Protein 5KOH (pdb70)

CATH classification: 3.40.50.1980 (+2 more: 3.40.50.1980, 3.40.50.1980)

Radius of gyration: 37.76 Å; Cα contacts (8 Å, |Δi|>4): 4633; chains: 4; bounding box: 74×83×117 Å

Foldseek 3Di:
DDDDLLVLLVVLLVVLLVPDDPVVSVVFNQFWHFWAADDVVDFQTDDGHAFQDADDPPFAFPFDFLLCLACVAFNLQAWQEAEEAEDADPPQVVSQCPFQLDADDDDQARTPRNHYHYLNDDPCCLVVNCLVSVLVSLVVCCVRHVNRQEYEYRYEASRVVSPHDVVVSQVVVCVVSVHFYFYFPRYRVPGRGNQVSLLSNLVSCVVGQLDDDQPPPVDDADLQEEEEERDSCQQHQVVQVVVLSVLLPHDHLYYRHRNHHSNSSSCRLVGQEYEYAQCRRHVNNQVVSCVPSVRHYDYAAQFALVRLLVRQCVSQVVGDPSSNVSSVVSSVVLVVLNVVLLVPQLVLQAPFEEAEEEAEHVQQRNQVLSVSSNYAYQEGEHLHYHPVSVVVSSVGHHGSRIYGYSDGPSSVLSVCVSVVTQEYEDADVPQPVCVLVLHFYAYPRNRNVHDDRGHSVNSSRVSVSSSCRRPDCVSVVPDPPVD/DADPVDGDDDPVPCVPPVNVVVVVVVVVPPPDDDPVVVVVVLVVLLDPVVLVVQVPDDDDADFFFFAFAVLLLLQQQQQAFQEAEEAEEAFVVVVVSQVQLCLQLVAGRGHYYLHDDPCCLVVNSLVSLLVVLLCCCVPRVGQAYQYEYEQVNVVSPHDVVVSVVVSCVVCSDPPPRHYFYFYGHRPPFGNLQNNQRRLLRLLCSQPPPDAAPADLAEEEEEGDFSLLQAAVVVVVVQCVQQVGHYFYRGRCNCVSDPDDDPDDDNGDHHGYSVNSNNNLRHQEYEYADCSSHPVPVVSSVVNVHDYDYHQNAFDQVSQVVVQVVSCVSRVTHRDPVQVVLSVVLVVVLVVQLVLLAAAEEEEEAALSVLQNVQLNSLVSNYAHAHYEYLSDDVVSQVVSVVSLVVGPSSVNHGYYYNHRVSSVLNVCSYPNGAAYEEEPSCVVSCVSRVHHYQYRYPRHSPDHDPSNHACDGSRNNSVVVVSVVVVSVVVQCVQQVDPPPRVVSNDPPD/DDDDLLVLLVVLLVVLLVPDDPVVSVVFNQFWHFWADDCVDFQTDDGHAFQDADDPPQAFPFDFLLCLACLAFPLQAWQEAEEAEDADPPQVVSQCPFQLDADDDDQARTPRNHYHYLNDDVCCLVVNCLVSVLVSLVVCCVRHVNRQEYEYRYEASRVVSPHDVVVSQVVVCVVSVHFYFYFPRYGVPGRGNQVSLLSNLVSCVVGQQPDDQPPPPDDDDLQEEEEEADSCQQHQVVQVVVLSVLLPHDHLYYRPRNHHSNSSNCRLVGQEYEYAQCRRHVNNQVVSCVPSVRHYDYAAQFALVRVLVRQCVVQVVGDPSSNVSSVVSSVVLVVLNVVLLVVQLVLQAPFEEAEEEAEHVQQRNQVLCVSSNYAYQEGEHLHYHPVSVSVSSVGHHGSRIYGYSDGPSSVVSVCVSVVTQEYEDAPVNQPVCVLVLHFYAYPRNRNVHDDRGHSVNSSRVSVSVSCRRVDCVSVVNDPPVD/DADPVDGDDDPVPCVPPVNVVVVVVVVVPPPDDDPVVVVVVLVVLLDPVVLVVQVPDDDDADFFFFAFAVLLLLQQQLQAFQEAEEEEDAFVVVVVSQVQLCLQLVFGRGHYYLHDDPVCLVVNSLVSLLVVLLVCCVPRVGQAYQYEYEQVNVVSPHDVVVSVVVSCVVPSDPPPRHYFYFYGHRPPFGRLQNNQGSLLSLLCSLPPPDAAPADLAEEEEEGDFSLLQAAVVVVVVQCVQQVGHYFYRGRCNCVSPPDDDPDDDNGDHHGYSVNSNNNLRHQEYEYAPCSSHPNPVVSSVVNVHHYDYHQNAFAQVSQVVVQVVSCVSRVTDRDPVQVVLSVVLVVVLVVPLVLLAAAEEEEEAALSVLQNVQLRSLVSNYAHAHYEYLSDDVVSQVVSVVSLVVGPSSPNHGYYYNHRVSSVLNCCSHPNGAAYEEEPSCVVSCVSRVHHYDYRYPRHSPDHDPSNHACDGSRNNSVVVVSVVVVSVVVQCVQQPDPPPRVVSNDPPD

Solvent-accessible surface area: 60151 Å² total; per-residue (Å²): 201,100,90,98,85,36,54,53,7,51,176,7,20,51,84,0,17,109,13,7,37,101,117,2,72,126,80,6,80,106,11,11,51,26,1,29,153,24,89,155,106,121,52,64,0,63,22,122,8,92,16,57,52,89,7,8,6,0,4,8,11,7,1,6,12,0,3,13,0,0,17,15,28,1,1,9,0,2,1,2,0,0,11,0,0,0,0,2,1,3,28,0,6,6,17,1,19,20,68,15,12,9,16,44,4,39,12,2,7,7,0,3,17,29,10,1,3,0,0,24,0,63,98,144,12,22,97,170,24,0,34,178,41,0,38,74,0,0,59,8,1,47,76,1,1,43,18,2,64,0,2,0,0,0,0,1,10,0,0,27,39,41,64,13,66,0,39,42,4,1,120,99,9,97,167,102,30,63,45,10,1,0,6,0,53,0,0,14,7,52,27,28,2,26,3,68,0,6,68,34,0,2,43,6,3,87,70,60,15,25,67,74,94,83,131,26,89,103,38,136,71,43,87,39,0,0,0,3,0,2,3,16,0,9,0,0,0,4,3,1,1,19,10,2,0,62,66,3,25,8,58,4,2,0,7,0,2,1,1,0,0,3,6,2,3,28,14,0,31,55,6,90,7,0,0,0,3,15,4,6,1,0,5,32,2,0,112,37,0,82,139,125,68,120,6,68,62,16,48,8,4,0,1,1,19,53,36,0,15,56,5,0,111,101,0,0,67,101,44,57,146,127,0,65,93,10,1,80,161,4,18,65,123,20,78,89,24,12,60,26,0,43,129,93,6,105,103,104,0,43,42,50,72,0,1,1,2,3,7,7,15,35,0,3,8,0,2,33,2,0,41,24,0,12,1,82,15,22,0,0,0,0,5,17,0,37,83,48,0,4,64,56,3,2,68,31,3,131,89,6,4,0,3,0,0,7,0,0,20,40,0,9,41,63,0,3,60,29,30,121,6,50,0,2,0,0,3,14,24,13,13,3,16,4,8,0,4,21,3,13,4,5,4,0,72,14,0,10,25,9,0,0,2,5,0,5,8,0,2,0,0,1,0,54,1,0,8,10,2,17,39,17,29,0,47,96,23,22,132,8,56,63,152,98,16,73,23,122,140,21,33,31,11,16,52,0,0,93,39,97,50,0,83,135,11,18,58,32,4,53,173,58,10,95,38,18,85,82,107,78,14,90,102,22,22,91,67,1,83,26,140,116,0,24,133,84,0,40,66,26,139,19,7,12,0,10,0,7,17,4,7,1,0,0,0,1,0,4,0,0,12,0,3,27,97,9,1,2,0,0,0,0,2,19,2,23,5,11,32,4,13,9,1,0,1,37,5,0,3,1,13,6,21,0,0,6,0,6,4,20,84,67,2,47,117,168,24,0,57,94,24,0,12,23,0,0,20,5,0,71,96,7,11,91,8,92,0,0,1,0,1,1,1,10,0,3,35,42,45,56,11,80,2,102,43,28,5,88,47,0,37,72,131,59,11,4,44,150,137,21,21,6,1,67,9,85,0,19,7,13,55,35,1,7,10,20,0,1,1,24,1,0,53,9,0,0,52,73,7,0,148,80,81,116,39,114,82,59,152,16,0,0,1,0,4,1,5,2,5,7,2,0,2,0,0,76,9,4,70,96,4,0,55,59,5,36,10,136,68,30,13,0,3,10,3,1,34,25,3,1,3,2,0,62,36,98,24,46,34,23,41,38,12,8,123,6,97,32,0,78,78,3,0,24,3,36,48,0,1,0,0,2,47,40,1,0,69,82,0,15,118,25,0,94,82,34,64,8,132,38,27,49,28,34,8,4,2,0,0,13,8,1,7,62,11,0,65,60,0,27,126,16,35,67,94,104,12,27,133,107,0,68,45,36,7,4,35,2,0,1,0,2,4,11,0,11,37,28,0,39,26,47,21,0,0,0,0,0,4,0,2,4,0,29,1,0,0,63,1,0,9,16,1,0,0,55,0,48,4,0,0,0,13,30,9,52,156,65,0,36,65,46,0,84,125,12,2,107,87,20,108,31,3,130,39,8,102,16,52,9,48,48,5,3,6,10,0,5,1,0,0,14,22,42,130,14,68,5,0,0,0,4,0,2,0,1,11,6,27,31,22,11,128,3,18,0,5,18,10,16,11,3,4,0,0,11,5,2,39,3,14,23,14,8,7,5,2,43,0,0,14,29,1,0,14,56,0,0,36,34,6,0,44,64,54,9,70,75,3,47,106,43,19,82,14,15,15,0,10,13,3,6,10,200,103,90,98,78,32,54,53,6,50,173,7,20,52,84,0,16,110,14,8,35,102,115,2,72,125,77,7,80,107,10,11,50,26,1,29,150,33,155,106,121,56,64,0,72,8,125,8,93,17,56,52,91,6,9,7,0,3,8,11,6,2,6,14,0,2,12,0,0,17,16,26,1,0,10,0,2,0,2,0,0,10,0,1,0,0,2,0,2,29,0,5,5,17,1,18,19,70,16,12,9,16,44,4,40,12,2,8,7,0,3,18,29,10,2,3,0,0,19,0,56,87,126,18,22,100,166,23,0,34,166,40,0,28,71,0,0,58,8,1,47,75,1,2,42,18,2,69,0,2,0,0,0,0,1,9,0,0,27,40,44,64,13,68,0,42,39,4,0,121,95,9,94,168,101,30,63,45,9,2,0,5,1,54,0,0,14,8,52,25,29,3,26,4,67,0,6,66,36,0,0,44,7,4,82,62,62,17,20,114,56,169,84,127,21,89,93,32,139,69,49,88,39,0,0,0,3,0,2,3,17,0,10,0,0,0,4,3,1,1,14,11,2,0,62,67,3,26,7,65,6,1,0,6,1,2,0,1,0,0,3,8,2,2,28,8,0,30,57,6,92,7,0,0,0,3,15,3,6,2,0,6,32,2,0,112,38,0,82,147,131,77,121,6,64,52,15,47,6,3,0,2,1,18,54,36,0,15,55,6,0,110,99,0,0,63,101,44,43,138,127,0,78,92,8,0,81,155,4,18,66,123,21,77,91,24,12,60,38,0,42,130,95,6,106,103,105,0,43,51,50,71,0,1,1,2,3,6,7,16,37,0,4,8,1,1,33,2,0,41,24,0,18,3,77,11,12,0,1,0,1,5,16,0,36,85,49,0,3,60,56,2,0,69,30,2,127,93,6,5,0,2,0,0,7,0,1,20,37,0,9,35,54,0,3,61,30,30,122,6,51,0,2,0,0,4,14,24,13,12,4,15,4,6,1,5,22,3,13,3,4,4,0,71,14,0,11,28,9,0,0,2,5,0,5,9,0,2,0,0,3,0,53,1,0,8,9,2,17,38,14,28,0,45,96,21,21,152,9,72,68,80,99,18,69,14,124,136,22,34,30,11,15,54,0,5,85,39,97,49,0,107,134,11,24,46,41,7,45,149,55,9,76,40,18,88,82,110,80,17,90,97,20,22,89,70,1,82,26,141,114,0,26,131,82,0,41,63,26,139,19,6,19,0,11,0,6,16,3,7,0,1,0,0,1,0,4,0,0,11,0,3,26,98,10,2,3,0,0,0,0,2,18,1,25,5,11,34,3,14,9,1,0,1,37,5,0,2,0,13,5,21,0,0,4,0,5,4,20,83,68,4,48,118,174,23,0,58,93,25,0,12,23,0,0,21,5,0,70,100,7,11,92,7,91,0,0,1,0,1,1,0,9,0,3,34,42,45,54,12,81,2,101,42,28,4,87,47,0,23,64,128,58,10,4,45,124,145,20,21,6,0,65,8,85,0,18,8,13,54,35,1,8,10,21,0,1,1,23,1,0,57,10,0,0,59,71,8,0,149,81,80,116,41,113,79,59,154,22,0,1,1,0,4,1,4,2,5,7,2,0,3,0,1,74,9,5,70,91,4,0,54,44,6,32,11,137,71,30,12,0,3,9,3,1,34,26,4,2,2,2,1,61,38,99,24,47,34,22,40,37,14,8,125,6,96,30,0,78,76,3,1,23,4,35,49,0,2,0,0,3,48,40,1,0,70,80,0,16,114,26,0,95,80,36,66,8,132,41,25,48,28,34,8,4,2,0,1,14,7,2,8,62,10,0,64,60,0,27,127,16,36,68,90,102,14,34,130,110,0,40,38,31,8,5,34,2,0,0,0,2,4,8,0,13,38,29,0,37,28,44,24,0,0,0,0,1,3,1,2,5,0,29,1,0,0,66,2,0,8,17,3,0,0,55,0,56,4,0,0,0,14,29,8,52,154,65,0,38,65,47,0,82,123,12,2,106,87,20,109,31,3,126,53,8,100,16,53,10,48,49,4,3,6,10,0,5,0,0,0,13,21,49,123,14,54,5,0,0,0,4,0,1,0,1,10,6,27,31,22,10,128,4,20,0,5,18,11,17,11,4,5,0,0,12,4,1,40,4,14,22,16,7,7,4,2,44,0,0,15,42,2,0,15,57,0,0,37,35,6,0,44,62,54,9,78,76,4,46,104,43,19,75,13,17,12,1,10,11,2,8,11

InterPro domains:
  IPR000318 Nitrogenase component 1, conserved site [PS00090] (168-182)
  IPR000318 Nitrogenase component 1, conserved site [PS00699] (97-104)
  IPR000510 Nitrogenase/oxidoreductase, component 1 [PF00148] (78-481)
  IPR005972 Nitrogenase molybdenum-iron protein alpha chain [TIGR01282] (17-495)
  IPR005972 Nitrogenase molybdenum-iron protein alpha chain [cd01976] (62-485)
  IPR010143 Nitrogenase component 1, alpha chain [PTHR43457] (15-497)
  IPR010143 Nitrogenase component 1, alpha chain [TIGR01862] (58-490)

Organism: Gluconacetobacter diazotrophicus (strain ATCC 49037 / DSM 5601 / CCUG 37298 / CIP 103539 / LMG 7603 / PAl5) (NCBI:txid272568)

Structure (mmCIF, N/CA/C/O backbone):
data_5KOH
#
_entry.id   5KOH
#
_cell.length_a   202.598
_cell.length_b   202.598
_cell.length_c   132.567
_cell.angle_alpha   90.00
_cell.angle_beta   90.00
_cell.angle_gamma   90.00
#
_symmetry.space_group_name_H-M   'P 41 21 2'
#
loop_
_entity.id
_entity.type
_entity.pdbx_description
1 polymer 'Nitrogenase protein alpha chain'
2 polymer 'Nitrogenase FeMo beta subunit protein NifK'
3 non-polymer '3-HYDROXY-3-CARBOXY-ADIPIC ACID'
4 non-polymer 'iron-sulfur-molybdenum cluster with interstitial carbon'
5 non-polymer (4R)-2-METHYLPENTANE-2,4-DIOL
6 non-polymer 'FE(8)-S(7) CLUSTER'
7 non-polymer 'FE (III) ION'
8 non-polymer (4S)-2-METHYL-2,4-PENTANEDIOL
9 water water
#
loop_
_atom_site.group_PDB
_atom_site.id
_atom_site.type_symbol
_atom_site.label_atom_id
_atom_site.label_alt_id
_atom_site.label_comp_id
_atom_site.label_asym_id
_atom_site.label_entity_id
_atom_site.label_seq_id
_atom_site.pdbx_PDB_ins_code
_atom_site.Cartn_x
_atom_site.Cartn_y
_atom_site.Cartn_z
_atom_site.occupancy
_atom_site.B_iso_or_equiv
_atom_site.auth_seq_id
_atom_site.auth_comp_id
_atom_site.auth_asym_id
_atom_site.auth_atom_id
_atom_site.pdbx_PDB_model_num
ATOM 1 N N . ASP A 1 6 ? 127.104 174.226 80.025 1.00 47.61 6 ASP A N 1
ATOM 2 C CA . ASP A 1 6 ? 128.040 173.136 79.638 1.00 49.23 6 ASP A CA 1
ATOM 3 C C . ASP A 1 6 ? 128.492 172.178 80.796 1.00 45.96 6 ASP A C 1
ATOM 4 O O . ASP A 1 6 ? 128.441 170.981 80.571 1.00 56.72 6 ASP A O 1
ATOM 9 N N . LYS A 1 7 ? 128.911 172.635 81.992 1.00 38.26 7 LYS A N 1
ATOM 10 C CA . LYS A 1 7 ? 129.173 171.686 83.136 1.00 36.01 7 LYS A CA 1
ATOM 11 C C . LYS A 1 7 ? 127.907 171.601 84.061 1.00 33.58 7 LYS A C 1
ATOM 12 O O . LYS A 1 7 ? 127.235 172.609 84.290 1.00 22.58 7 LYS A O 1
ATOM 14 N N . THR A 1 8 ? 127.559 170.391 84.512 1.00 28.25 8 THR A N 1
ATOM 15 C CA . THR A 1 8 ? 126.410 170.160 85.451 1.00 29.50 8 THR A CA 1
ATOM 16 C C . THR A 1 8 ? 126.762 168.988 86.391 1.00 28.36 8 THR A C 1
ATOM 17 O O . THR A 1 8 ? 127.588 168.140 86.060 1.00 29.67 8 THR A O 1
ATOM 21 N N . ASN A 1 9 ? 126.061 168.944 87.516 1.00 24.16 9 ASN A N 1
ATOM 22 C CA . ASN A 1 9 ? 126.029 167.792 88.472 1.00 21.86 9 ASN A CA 1
ATOM 23 C C . ASN A 1 9 ? 124.695 167.091 88.122 1.00 19.55 9 ASN A C 1
ATOM 24 O O . ASN A 1 9 ? 123.632 167.672 88.311 1.00 17.38 9 ASN A O 1
ATOM 29 N N . ASP A 1 10 ? 124.739 165.887 87.579 1.00 21.25 10 ASP A N 1
ATOM 30 C CA . ASP A 1 10 ? 123.527 165.252 87.004 1.00 22.53 10 ASP A CA 1
ATOM 31 C C . ASP A 1 10 ? 122.376 165.112 87.985 1.00 19.94 10 ASP A C 1
ATOM 32 O O . ASP A 1 10 ? 121.252 165.486 87.628 1.00 17.80 10 ASP A O 1
ATOM 37 N N . SER A 1 11 ? 122.608 164.624 89.204 1.00 17.16 11 SER A N 1
ATOM 38 C CA . SER A 1 11 ? 121.513 164.488 90.148 1.00 18.85 11 SER A CA 1
ATOM 39 C C . SER A 1 11 ? 120.856 165.850 90.491 1.00 17.12 11 SER A C 1
ATOM 40 O O . SER A 1 11 ? 119.653 165.961 90.562 1.00 15.85 11 SER A O 1
ATOM 43 N N . ALA A 1 12 ? 121.676 166.894 90.673 1.00 13.80 12 ALA A N 1
ATOM 44 C CA . ALA A 1 12 ? 121.150 168.180 91.007 1.00 14.19 12 ALA A CA 1
ATOM 45 C C . ALA A 1 12 ? 120.436 168.814 89.841 1.00 12.09 12 ALA A C 1
ATOM 46 O O . ALA A 1 12 ? 119.436 169.504 89.996 1.00 12.09 12 ALA A O 1
ATOM 48 N N . PHE A 1 13 ? 121.007 168.643 88.653 1.00 11.73 13 PHE A N 1
ATOM 49 C CA . PHE A 1 13 ? 120.353 169.172 87.458 1.00 12.08 13 PHE A CA 1
ATOM 50 C C . PHE A 1 13 ? 118.992 168.492 87.270 1.00 11.94 13 PHE A C 1
ATOM 51 O O . PHE A 1 13 ? 117.991 169.146 86.957 1.00 12.48 13 PHE A O 1
ATOM 59 N N . HIS A 1 14 ? 118.960 167.167 87.428 1.00 12.02 14 HIS A N 1
ATOM 60 C CA . HIS A 1 14 ? 117.629 166.453 87.362 1.00 12.03 14 HIS A CA 1
ATOM 61 C C . HIS A 1 14 ? 116.619 166.973 88.405 1.00 12.94 14 HIS A C 1
ATOM 62 O O . HIS A 1 14 ? 115.469 167.215 88.071 1.00 12.39 14 HIS A O 1
ATOM 69 N N . ALA A 1 15 ? 117.090 167.281 89.629 1.00 12.91 15 ALA A N 1
ATOM 70 C CA . ALA A 1 15 ? 116.228 167.845 90.638 1.00 13.08 15 ALA A CA 1
ATOM 71 C C . ALA A 1 15 ? 115.733 169.232 90.258 1.00 13.40 15 ALA A C 1
ATOM 72 O O . ALA A 1 15 ? 114.590 169.582 90.497 1.00 12.48 15 ALA A O 1
ATOM 74 N N . ARG A 1 16 ? 116.598 170.034 89.624 1.00 13.02 16 ARG A N 1
ATOM 75 C CA . ARG A 1 16 ? 116.155 171.320 89.101 1.00 12.44 16 ARG A CA 1
ATOM 76 C C . ARG A 1 16 ? 115.068 171.160 88.037 1.00 11.89 16 ARG A C 1
ATOM 77 O O . ARG A 1 16 ? 114.114 171.959 87.994 1.00 10.57 16 ARG A O 1
ATOM 85 N N . LEU A 1 17 ? 115.233 170.196 87.134 1.00 11.92 17 LEU A N 1
ATOM 86 C CA . LEU A 1 17 ? 114.203 169.994 86.099 1.00 13.51 17 LEU A CA 1
ATOM 87 C C . LEU A 1 17 ? 112.836 169.627 86.693 1.00 12.85 17 LEU A C 1
ATOM 88 O O . LEU A 1 17 ? 111.801 170.099 86.244 1.00 12.80 17 LEU A O 1
ATOM 93 N N . ILE A 1 18 ? 112.858 168.809 87.732 1.00 12.85 18 ILE A N 1
ATOM 94 C CA . ILE A 1 18 ? 111.664 168.532 88.528 1.00 12.65 18 ILE A CA 1
ATOM 95 C C . ILE A 1 18 ? 111.045 169.820 89.071 1.00 13.43 18 ILE A C 1
ATOM 96 O O . ILE A 1 18 ? 109.854 170.039 88.923 1.00 12.75 18 ILE A O 1
ATOM 101 N N . ALA A 1 19 ? 111.852 170.690 89.685 1.00 12.00 19 ALA A N 1
ATOM 102 C CA . ALA A 1 19 ? 111.316 171.943 90.199 1.00 13.29 19 ALA A CA 1
ATOM 103 C C . ALA A 1 19 ? 110.738 172.771 89.070 1.00 13.60 19 ALA A C 1
ATOM 104 O O . ALA A 1 19 ? 109.692 173.385 89.229 1.00 14.06 19 ALA A O 1
ATOM 106 N N . GLU A 1 20 ? 111.451 172.834 87.951 1.00 13.82 20 GLU A N 1
ATOM 107 C CA . GLU A 1 20 ? 110.989 173.601 86.803 1.00 16.93 20 GLU A CA 1
ATOM 108 C C . GLU A 1 20 ? 109.612 173.153 86.311 1.00 16.68 20 GLU A C 1
ATOM 109 O O . GLU A 1 20 ? 108.723 174.004 86.063 1.00 16.51 20 GLU A O 1
ATOM 115 N N . VAL A 1 21 ? 109.421 171.848 86.152 1.00 15.10 21 VAL A N 1
ATOM 116 C CA . VAL A 1 21 ? 108.107 171.375 85.637 1.00 14.50 21 VAL A CA 1
ATOM 117 C C . VAL A 1 21 ? 106.991 171.545 86.671 1.00 13.78 21 VAL A C 1
ATOM 118 O O . VAL A 1 21 ? 105.892 171.915 86.306 1.00 14.12 21 VAL A O 1
ATOM 122 N N . LEU A 1 22 ? 107.288 171.331 87.950 1.00 13.83 22 LEU A N 1
ATOM 123 C CA . LEU A 1 22 ? 106.295 171.508 88.964 1.00 14.39 22 LEU A CA 1
ATOM 124 C C . LEU A 1 22 ? 105.758 172.947 89.059 1.00 17.07 22 LEU A C 1
ATOM 125 O O . LEU A 1 22 ? 104.577 173.158 89.348 1.00 15.50 22 LEU A O 1
ATOM 130 N N . GLU A 1 23 ? 106.622 173.937 88.762 1.00 17.73 23 GLU A N 1
ATOM 131 C CA . GLU A 1 23 ? 106.222 175.340 88.757 1.00 19.09 23 GLU A CA 1
ATOM 132 C C . GLU A 1 23 ? 105.218 175.621 87.699 1.00 19.51 23 GLU A C 1
ATOM 133 O O . GLU A 1 23 ? 104.487 176.580 87.811 1.00 19.53 23 GLU A O 1
ATOM 139 N N . ALA A 1 24 ? 105.130 174.786 86.648 1.00 18.04 24 ALA A N 1
ATOM 140 C CA . ALA A 1 24 ? 104.155 175.020 85.589 1.00 19.13 24 ALA A CA 1
ATOM 141 C C . ALA A 1 24 ? 102.679 174.738 85.941 1.00 17.82 24 ALA A C 1
ATOM 142 O O . ALA A 1 24 ? 101.787 175.178 85.225 1.00 18.89 24 ALA A O 1
ATOM 144 N N . TYR A 1 25 ? 102.433 173.932 86.957 1.00 15.50 25 TYR A N 1
ATOM 145 C CA . TYR A 1 25 ? 101.094 173.450 87.244 1.00 14.59 25 TYR A CA 1
ATOM 146 C C . TYR A 1 25 ? 100.304 174.402 88.147 1.00 15.93 25 TYR A C 1
ATOM 147 O O . TYR A 1 25 ? 100.916 175.046 88.997 1.00 15.13 25 TYR A O 1
ATOM 156 N N . PRO A 1 26 ? 98.981 174.412 88.035 1.00 17.25 26 PRO A N 1
ATOM 157 C CA . PRO A 1 26 ? 98.207 174.957 89.153 1.00 16.88 26 PRO A CA 1
ATOM 158 C C . PRO A 1 26 ? 98.495 174.180 90.461 1.00 17.90 26 PRO A C 1
ATOM 159 O O . PRO A 1 26 ? 98.954 173.016 90.437 1.00 15.33 26 PRO A O 1
ATOM 163 N N . ASP A 1 27 ? 98.226 174.817 91.598 1.00 16.53 27 ASP A N 1
ATOM 164 C CA . ASP A 1 27 ? 98.600 174.224 92.875 1.00 18.57 27 ASP A CA 1
ATOM 165 C C . ASP A 1 27 ? 98.060 172.827 93.098 1.00 16.98 27 ASP A C 1
ATOM 166 O O . ASP A 1 27 ? 98.774 171.963 93.615 1.00 16.92 27 ASP A O 1
ATOM 171 N N . LYS A 1 28 ? 96.770 172.608 92.785 1.00 17.38 28 LYS A N 1
ATOM 172 C CA . LYS A 1 28 ? 96.142 171.320 93.042 1.00 17.42 28 LYS A CA 1
ATOM 173 C C . LYS A 1 28 ? 96.892 170.168 92.307 1.00 16.45 28 LYS A C 1
ATOM 174 O O . LYS A 1 28 ? 97.296 169.153 92.904 1.00 15.60 28 LYS A O 1
ATOM 180 N N . ALA A 1 29 ? 97.066 170.350 91.008 1.00 15.80 29 ALA A N 1
ATOM 181 C CA . ALA A 1 29 ? 97.828 169.348 90.204 1.00 14.59 29 ALA A CA 1
ATOM 182 C C . ALA A 1 29 ? 99.261 169.214 90.635 1.00 15.20 29 ALA A C 1
ATOM 183 O O . ALA A 1 29 ? 99.831 168.100 90.663 1.00 14.13 29 ALA A O 1
ATOM 185 N N . ARG A 1 30 ? 99.897 170.330 91.000 1.00 16.30 30 ARG A N 1
ATOM 186 C CA . ARG A 1 30 ? 101.301 170.266 91.450 1.00 16.99 30 ARG A CA 1
ATOM 187 C C . ARG A 1 30 ? 101.479 169.346 92.645 1.00 16.55 30 ARG A C 1
ATOM 188 O O . ARG A 1 30 ? 102.428 168.532 92.693 1.00 16.15 30 ARG A O 1
ATOM 196 N N . LYS A 1 31 ? 100.583 169.453 93.627 1.00 17.41 31 LYS A N 1
ATOM 197 C CA . LYS A 1 31 ? 100.676 168.609 94.797 1.00 19.89 31 LYS A CA 1
ATOM 198 C C . LYS A 1 31 ? 100.513 167.114 94.508 1.00 20.66 31 LYS A C 1
ATOM 199 O O . LYS A 1 31 ? 101.180 166.292 95.119 1.00 21.86 31 LYS A O 1
ATOM 205 N N . ARG A 1 32 ? 99.699 166.787 93.519 1.00 19.21 32 ARG A N 1
ATOM 206 C CA . ARG A 1 32 ? 99.590 165.426 93.035 1.00 22.16 32 ARG A CA 1
ATOM 207 C C . ARG A 1 32 ? 100.917 164.991 92.307 1.00 21.38 32 ARG A C 1
ATOM 208 O O . ARG A 1 32 ? 101.636 164.036 92.761 1.00 26.29 32 ARG A O 1
ATOM 216 N N . ARG A 1 33 ? 101.346 165.779 91.333 1.00 15.24 33 ARG A N 1
ATOM 217 C CA . ARG A 1 33 ? 102.515 165.360 90.538 1.00 15.43 33 ARG A CA 1
ATOM 218 C C . ARG A 1 33 ? 103.839 165.264 91.299 1.00 16.08 33 ARG A C 1
ATOM 219 O O . ARG A 1 33 ? 104.654 164.418 91.014 1.00 13.77 33 ARG A O 1
ATOM 227 N N . GLN A 1 34 ? 104.031 166.100 92.317 1.00 17.80 34 GLN A N 1
ATOM 228 C CA . GLN A 1 34 ? 105.304 166.164 93.009 1.00 18.79 34 GLN A CA 1
ATOM 229 C C . GLN A 1 34 ? 105.715 164.812 93.593 1.00 17.23 34 GLN A C 1
ATOM 230 O O . GLN A 1 34 ? 106.875 164.515 93.632 1.00 17.54 34 GLN A O 1
ATOM 236 N N . LYS A 1 35 ? 104.756 163.984 93.987 1.00 16.66 35 LYS A N 1
ATOM 237 C CA . LYS A 1 35 ? 105.078 162.688 94.557 1.00 19.71 35 LYS A CA 1
ATOM 238 C C . LYS A 1 35 ? 105.549 161.641 93.502 1.00 17.08 35 LYS A C 1
ATOM 239 O O . LYS A 1 35 ? 106.080 160.575 93.867 1.00 15.27 35 LYS A O 1
ATOM 245 N N . HIS A 1 36 ? 105.385 161.971 92.212 1.00 13.67 36 HIS A N 1
ATOM 246 C CA . HIS A 1 36 ? 105.642 161.014 91.116 1.00 13.20 36 HIS A CA 1
ATOM 247 C C . HIS A 1 36 ? 106.956 161.287 90.398 1.00 13.89 36 HIS A C 1
ATOM 248 O O . HIS A 1 36 ? 107.305 160.552 89.473 1.00 13.00 36 HIS A O 1
ATOM 255 N N . LEU A 1 37 ? 107.726 162.258 90.882 1.00 11.96 37 LEU A N 1
ATOM 256 C CA . LEU A 1 37 ? 108.967 162.655 90.238 1.00 12.55 37 LEU A CA 1
ATOM 257 C C . LEU A 1 37 ? 110.075 162.621 91.248 1.00 14.76 37 LEU A C 1
ATOM 258 O O . LEU A 1 37 ? 109.915 163.164 92.330 1.00 15.03 37 LEU A O 1
ATOM 263 N N . ASN A 1 38 ? 111.173 161.967 90.944 1.00 13.53 38 ASN A N 1
ATOM 264 C CA . ASN A 1 38 ? 112.280 161.902 91.899 1.00 15.41 38 ASN A CA 1
ATOM 265 C C . ASN A 1 38 ? 113.582 161.626 91.205 1.00 15.97 38 ASN A C 1
ATOM 266 O O . ASN A 1 38 ? 113.598 161.413 89.989 1.00 14.36 38 ASN A O 1
ATOM 271 N N . VAL A 1 39 ? 114.683 161.680 91.946 1.00 14.04 39 VAL A N 1
ATOM 272 C CA . VAL A 1 39 ? 115.968 161.342 91.443 1.00 14.57 39 VAL A CA 1
ATOM 273 C C . VAL A 1 39 ? 116.410 160.136 92.217 1.00 16.30 39 VAL A C 1
ATOM 274 O O . VAL A 1 39 ? 116.322 160.164 93.438 1.00 15.43 39 VAL A O 1
ATOM 278 N N . ALA A 1 40 ? 116.928 159.109 91.569 1.00 14.70 40 ALA A N 1
ATOM 279 C CA . ALA A 1 40 ? 117.392 157.902 92.274 1.00 16.86 40 ALA A CA 1
ATOM 280 C C . ALA A 1 40 ? 118.523 158.226 93.243 1.00 18.57 40 ALA A C 1
ATOM 281 O O . ALA A 1 40 ? 119.408 158.981 92.874 1.00 17.50 40 ALA A O 1
ATOM 283 N N . GLY A 1 41 ? 118.425 157.741 94.470 1.00 21.13 41 GLY A N 1
ATOM 284 C CA . GLY A 1 41 ? 119.385 158.023 95.524 1.00 23.95 41 GLY A CA 1
ATOM 285 C C . GLY A 1 41 ? 120.432 156.928 95.600 1.00 27.07 41 GLY A C 1
ATOM 286 O O . GLY A 1 41 ? 120.281 155.893 94.991 1.00 25.35 41 GLY A O 1
ATOM 287 N N . GLN A 1 42 ? 121.491 157.141 96.372 1.00 32.70 42 GLN A N 1
ATOM 288 C CA . GLN A 1 42 ? 122.557 156.108 96.528 1.00 37.72 42 GLN A CA 1
ATOM 289 C C . GLN A 1 42 ? 121.974 154.974 97.370 1.00 36.65 42 GLN A C 1
ATOM 290 O O . GLN A 1 42 ? 121.179 155.254 98.257 1.00 36.99 42 GLN A O 1
ATOM 296 N N . ALA A 1 43 ? 122.259 153.714 97.068 1.00 41.82 43 ALA A N 1
ATOM 297 C CA . ALA A 1 43 ? 121.645 152.618 97.858 1.00 49.70 43 ALA A CA 1
ATOM 298 C C . ALA A 1 43 ? 122.377 152.381 99.203 1.00 52.08 43 ALA A C 1
ATOM 299 O O . ALA A 1 43 ? 123.578 152.587 99.236 1.00 46.96 43 ALA A O 1
ATOM 301 N N . GLU A 1 44 ? 121.624 151.987 100.261 1.00 58.10 44 GLU A N 1
ATOM 302 C CA . GLU A 1 44 ? 122.146 151.445 101.550 1.00 64.58 44 GLU A CA 1
ATOM 303 C C . GLU A 1 44 ? 123.381 150.543 101.377 1.00 71.46 44 GLU A C 1
ATOM 304 O O . GLU A 1 44 ? 123.354 149.604 100.587 1.00 73.54 44 GLU A O 1
ATOM 306 N N . ALA A 1 45 ? 124.453 150.821 102.125 1.00 80.54 45 ALA A N 1
ATOM 307 C CA . ALA A 1 45 ? 125.709 150.048 102.038 1.00 84.44 45 ALA A CA 1
ATOM 308 C C . ALA A 1 45 ? 125.598 148.633 102.644 1.00 81.44 45 ALA A C 1
ATOM 309 O O . ALA A 1 45 ? 124.523 148.018 102.676 1.00 73.88 45 ALA A O 1
ATOM 311 N N . GLY A 1 54 ? 118.710 140.643 94.296 1.00 58.83 54 GLY A N 1
ATOM 312 C CA . GLY A 1 54 ? 120.078 141.023 94.051 1.00 57.05 54 GLY A CA 1
ATOM 313 C C . GLY A 1 54 ? 120.452 142.357 94.690 1.00 52.73 54 GLY A C 1
ATOM 314 O O . GLY A 1 54 ? 119.778 142.872 95.601 1.00 53.32 54 GLY A O 1
ATOM 315 N N . VAL A 1 55 ? 121.542 142.921 94.191 1.00 48.64 55 VAL A N 1
ATOM 316 C CA . VAL A 1 55 ? 122.106 144.169 94.733 1.00 50.72 55 VAL A CA 1
ATOM 317 C C . VAL A 1 55 ? 121.285 145.422 94.302 1.00 43.82 55 VAL A C 1
ATOM 318 O O . VAL A 1 55 ? 120.967 145.558 93.114 1.00 37.72 55 VAL A O 1
ATOM 322 N N . MET A 1 56 ? 120.938 146.300 95.254 1.00 37.72 56 MET A N 1
ATOM 323 C CA . MET A 1 56 ? 120.309 147.587 94.955 1.00 36.23 56 MET A CA 1
ATOM 324 C C . MET A 1 56 ? 121.386 148.600 94.606 1.00 31.71 56 MET A C 1
ATOM 325 O O . MET A 1 56 ? 122.236 148.876 95.407 1.00 31.95 56 MET A O 1
ATOM 330 N N . LEU A 1 57 ? 121.366 149.109 93.387 1.00 25.04 57 LEU A N 1
ATOM 331 C CA . LEU A 1 57 ? 122.240 150.201 92.963 1.00 23.97 57 LEU A CA 1
ATOM 332 C C . LEU A 1 57 ? 121.721 151.543 93.427 1.00 26.17 57 LEU A C 1
ATOM 333 O O . LEU A 1 57 ? 122.510 152.496 93.604 1.00 25.50 57 LEU A O 1
ATOM 338 N N . SER A 1 58 ? 120.408 151.670 93.593 1.00 22.16 58 SER A N 1
ATOM 339 C CA . SER A 1 58 ? 119.835 152.950 93.941 1.00 21.53 58 SER A CA 1
ATOM 340 C C . SER A 1 58 ? 118.606 152.714 94.774 1.00 24.64 58 SER A C 1
ATOM 341 O O . SER A 1 58 ? 118.070 151.592 94.821 1.00 22.93 58 SER A O 1
ATOM 344 N N . GLU A 1 59 ? 118.141 153.786 95.390 1.00 28.55 59 GLU A N 1
ATOM 345 C CA . GLU A 1 59 ? 116.949 153.772 96.256 1.00 36.02 59 GLU A CA 1
ATOM 346 C C . GLU A 1 59 ? 116.150 154.990 95.910 1.00 33.55 59 GLU A C 1
ATOM 347 O O . GLU A 1 59 ? 116.708 156.039 95.598 1.00 35.11 59 GLU A O 1
ATOM 353 N N . CYS A 1 60 ? 114.840 154.873 95.956 1.00 30.35 60 CYS A N 1
ATOM 354 C CA . CYS A 1 60 ? 114.016 156.044 95.806 1.00 31.70 60 CYS A CA 1
ATOM 355 C C . CYS A 1 60 ? 112.603 155.666 96.271 1.00 34.07 60 CYS A C 1
ATOM 356 O O . CYS A 1 60 ? 112.287 154.475 96.431 1.00 33.30 60 CYS A O 1
ATOM 359 N N . ASP A 1 61 ? 111.800 156.692 96.431 1.00 32.56 61 ASP A N 1
ATOM 360 C CA . ASP A 1 61 ? 110.406 156.611 96.792 1.00 35.46 61 ASP A CA 1
ATOM 361 C C . ASP A 1 61 ? 109.676 157.427 95.701 1.00 30.60 61 ASP A C 1
ATOM 362 O O . ASP A 1 61 ? 109.972 158.616 95.472 1.00 28.25 61 ASP A O 1
ATOM 367 N N . VAL A 1 62 ? 108.789 156.770 94.989 1.00 23.06 62 VAL A N 1
ATOM 368 C CA . VAL A 1 62 ? 107.980 157.443 94.017 1.00 22.09 62 VAL A CA 1
ATOM 369 C C . VAL A 1 62 ? 106.592 156.897 94.227 1.00 19.29 62 VAL A C 1
ATOM 370 O O . VAL A 1 62 ? 106.430 155.688 94.334 1.00 20.10 62 VAL A O 1
ATOM 374 N N . LYS A 1 63 ? 105.603 157.756 94.261 1.00 16.63 63 LYS A N 1
ATOM 375 C CA . LYS A 1 63 ? 104.224 157.351 94.265 1.00 17.78 63 LYS A CA 1
ATOM 376 C C . LYS A 1 63 ? 103.810 156.753 92.878 1.00 16.36 63 LYS A C 1
ATOM 377 O O . LYS A 1 63 ? 104.323 157.195 91.852 1.00 16.40 63 LYS A O 1
ATOM 383 N N . SER A 1 64 ? 102.966 155.714 92.880 1.00 14.52 64 SER A N 1
ATOM 384 C CA . SER A 1 64 ? 102.609 155.044 91.635 1.00 14.69 64 SER A CA 1
ATOM 385 C C . SER A 1 64 ? 101.263 154.349 91.754 1.00 15.37 64 SER A C 1
ATOM 386 O O . SER A 1 64 ? 100.682 154.275 92.840 1.00 13.85 64 SER A O 1
ATOM 389 N N . ASN A 1 65 ? 100.730 153.980 90.581 1.00 13.69 65 ASN A N 1
ATOM 390 C CA . ASN A 1 65 ? 99.471 153.265 90.461 1.00 13.38 65 ASN A CA 1
ATOM 391 C C . ASN A 1 65 ? 98.341 153.970 91.162 1.00 15.22 65 ASN A C 1
ATOM 392 O O . ASN A 1 65 ? 97.543 153.313 91.833 1.00 13.51 65 ASN A O 1
ATOM 397 N N . VAL A 1 66 ? 98.193 155.282 90.926 1.00 13.51 66 VAL A N 1
ATOM 398 C CA . VAL A 1 66 ? 97.044 156.061 91.367 1.00 13.77 66 VAL A CA 1
ATOM 399 C C . VAL A 1 66 ? 96.491 156.795 90.170 1.00 13.74 66 VAL A C 1
ATOM 400 O O . VAL A 1 66 ? 97.061 156.739 89.097 1.00 13.00 66 VAL A O 1
ATOM 404 N N . LYS A 1 67 ? 95.352 157.446 90.318 1.00 13.64 67 LYS A N 1
ATOM 405 C CA . LYS A 1 67 ? 94.682 158.094 89.212 1.00 14.56 67 LYS A CA 1
ATOM 406 C C . LYS A 1 67 ? 95.581 159.113 88.521 1.00 13.58 67 LYS A C 1
ATOM 407 O O . LYS A 1 67 ? 96.396 159.773 89.163 1.00 13.14 67 LYS A O 1
ATOM 413 N N . SER A 1 68 ? 95.336 159.314 87.244 1.00 12.32 68 SER A N 1
ATOM 414 C CA . SER A 1 68 ? 95.969 160.393 86.495 1.00 13.75 68 SER A CA 1
ATOM 415 C C . SER A 1 68 ? 95.229 161.699 86.789 1.00 14.06 68 SER A C 1
ATOM 416 O O . SER A 1 68 ? 94.021 161.727 87.026 1.00 13.38 68 SER A O 1
ATOM 419 N N . VAL A 1 69 ? 95.958 162.783 86.711 1.00 14.06 69 VAL A N 1
ATOM 420 C CA . VAL A 1 69 ? 95.398 164.080 86.903 1.00 14.63 69 VAL A CA 1
ATOM 421 C C . VAL A 1 69 ? 94.671 164.483 85.615 1.00 15.56 69 VAL A C 1
ATOM 422 O O . VAL A 1 69 ? 95.251 164.423 84.496 1.00 15.25 69 VAL A O 1
ATOM 426 N N . PRO A 1 70 ? 93.467 165.027 85.748 1.00 13.58 70 PRO A N 1
ATOM 427 C CA . PRO A 1 70 ? 92.781 165.458 84.510 1.00 13.90 70 PRO A CA 1
ATOM 428 C C . PRO A 1 70 ? 93.504 166.529 83.696 1.00 14.44 70 PRO A C 1
ATOM 429 O O . PRO A 1 70 ? 94.049 167.467 84.263 1.00 13.80 70 PRO A O 1
ATOM 433 N N . GLY A 1 71 ? 93.469 166.404 82.364 1.00 13.12 71 GLY A N 1
ATOM 434 C CA . GLY A 1 71 ? 93.895 167.459 81.515 1.00 13.42 71 GLY A CA 1
ATOM 435 C C . GLY A 1 71 ? 95.374 167.550 81.230 1.00 13.40 71 GLY A C 1
ATOM 436 O O . GLY A 1 71 ? 95.796 168.498 80.539 1.00 14.55 71 GLY A O 1
ATOM 437 N N . VAL A 1 72 ? 96.180 166.617 81.746 1.00 12.54 72 VAL A N 1
ATOM 438 C CA . VAL A 1 72 ? 97.647 166.800 81.746 1.00 14.12 72 VAL A CA 1
ATOM 439 C C . VAL A 1 72 ? 98.355 166.127 80.577 1.00 13.01 72 VAL A C 1
ATOM 440 O O . VAL A 1 72 ? 99.560 166.269 80.442 1.00 14.11 72 VAL A O 1
ATOM 444 N N . MET A 1 73 ? 97.630 165.415 79.771 1.00 12.39 73 MET A N 1
ATOM 445 C CA . MET A 1 73 ? 98.264 164.652 78.680 1.00 13.72 73 MET A CA 1
ATOM 446 C C . MET A 1 73 ? 99.084 163.481 79.171 1.00 13.08 73 MET A C 1
ATOM 447 O O . MET A 1 73 ? 100.261 163.335 78.823 1.00 14.66 73 MET A O 1
ATOM 452 N N . THR A 1 74 ? 98.467 162.630 80.008 1.00 13.11 74 THR A N 1
ATOM 453 C CA . THR A 1 74 ? 99.044 161.339 80.336 1.00 13.10 74 THR A CA 1
ATOM 454 C C . THR A 1 74 ? 99.202 160.508 79.018 1.00 11.97 74 THR A C 1
ATOM 455 O O . THR A 1 74 ? 98.500 160.740 78.029 1.00 13.18 74 THR A O 1
ATOM 459 N N . ILE A 1 75 ? 100.092 159.547 79.084 1.00 12.32 75 ILE A N 1
ATOM 460 C CA . ILE A 1 75 ? 100.425 158.617 78.015 1.00 12.78 75 ILE A CA 1
ATOM 461 C C . ILE A 1 75 ? 99.652 157.310 78.214 1.00 12.73 75 ILE A C 1
ATOM 462 O O . ILE A 1 75 ? 99.547 156.485 77.320 1.00 12.02 75 ILE A O 1
ATOM 467 N N . ARG A 1 76 ? 99.080 157.131 79.401 1.00 12.72 76 ARG A N 1
ATOM 468 C CA . ARG A 1 76 ? 98.382 155.910 79.751 1.00 12.85 76 ARG A CA 1
ATOM 469 C C . ARG A 1 76 ? 97.202 155.559 78.880 1.00 12.12 76 ARG A C 1
ATOM 470 O O . ARG A 1 76 ? 96.452 156.439 78.358 1.00 12.61 76 ARG A O 1
ATOM 478 N N . GLY A 1 77 ? 96.949 154.274 78.867 1.00 11.15 77 GLY A N 1
ATOM 479 C CA . GLY A 1 77 ? 95.779 153.698 78.260 1.00 12.47 77 GLY A CA 1
ATOM 480 C C . GLY A 1 77 ? 94.814 153.220 79.400 1.00 13.36 77 GLY A C 1
ATOM 481 O O . GLY A 1 77 ? 94.768 153.796 80.500 1.00 12.71 77 GLY A O 1
ATOM 482 N N . CYS A 1 78 ? 93.986 152.249 79.060 1.00 12.55 78 CYS A N 1
ATOM 483 C CA . CYS A 1 78 ? 92.897 151.797 79.914 1.00 11.99 78 CYS A CA 1
ATOM 484 C C . CYS A 1 78 ? 92.916 150.316 80.161 1.00 11.63 78 CYS A C 1
ATOM 485 O O . CYS A 1 78 ? 93.671 149.568 79.587 1.00 10.71 78 CYS A O 1
ATOM 488 N N . ALA A 1 79 ? 91.987 149.877 81.011 1.00 12.01 79 ALA A N 1
ATOM 489 C CA . ALA A 1 79 ? 91.873 148.449 81.336 1.00 11.56 79 ALA A CA 1
ATOM 490 C C . ALA A 1 79 ? 91.557 147.565 80.132 1.00 10.61 79 ALA A C 1
ATOM 491 O O . ALA A 1 79 ? 91.990 146.424 80.078 1.00 11.32 79 ALA A O 1
ATOM 493 N N . TYR A 1 80 ? 90.825 148.074 79.154 1.00 11.10 80 TYR A N 1
ATOM 494 C CA . TYR A 1 80 ? 90.549 147.318 77.940 1.00 11.56 80 TYR A CA 1
ATOM 495 C C . TYR A 1 80 ? 91.841 147.087 77.157 1.00 11.16 80 TYR A C 1
ATOM 496 O O . TYR A 1 80 ? 92.103 145.976 76.658 1.00 11.19 80 TYR A O 1
ATOM 505 N N . ALA A 1 81 ? 92.683 148.097 77.064 1.00 10.48 81 ALA A N 1
ATOM 506 C CA . ALA A 1 81 ? 93.991 147.854 76.445 1.00 10.89 81 ALA A CA 1
ATOM 507 C C . ALA A 1 81 ? 94.782 146.783 77.173 1.00 11.60 81 ALA A C 1
ATOM 508 O O . ALA A 1 81 ? 95.393 145.920 76.582 1.00 12.94 81 ALA A O 1
ATOM 510 N N . GLY A 1 82 ? 94.751 146.823 78.499 1.00 11.38 82 GLY A N 1
ATOM 511 C CA . GLY A 1 82 ? 95.495 145.847 79.289 1.00 11.33 82 GLY A CA 1
ATOM 512 C C . GLY A 1 82 ? 94.965 144.448 79.177 1.00 10.65 82 GLY A C 1
ATOM 513 O O . GLY A 1 82 ? 95.679 143.476 79.306 1.00 12.02 82 GLY A O 1
ATOM 514 N N . SER A 1 83 ? 93.668 144.297 79.024 1.00 11.81 83 SER A N 1
ATOM 515 C CA . SER A 1 83 ? 93.044 142.984 78.870 1.00 10.89 83 SER A CA 1
ATOM 516 C C . SER A 1 83 ? 92.985 142.498 77.432 1.00 11.29 83 SER A C 1
ATOM 517 O O . SER A 1 83 ? 93.563 141.487 77.115 1.00 12.54 83 SER A O 1
ATOM 520 N N . LYS A 1 84 ? 92.266 143.205 76.562 1.00 11.12 84 LYS A N 1
ATOM 521 C CA . LYS A 1 84 ? 92.138 142.826 75.149 1.00 10.59 84 LYS A CA 1
ATOM 522 C C . LYS A 1 84 ? 93.458 143.055 74.412 1.00 12.26 84 LYS A C 1
ATOM 523 O O . LYS A 1 84 ? 93.943 142.183 73.717 1.00 11.37 84 LYS A O 1
ATOM 529 N N . GLY A 1 85 ? 93.995 144.249 74.539 1.00 11.45 85 GLY A N 1
ATOM 530 C CA . GLY A 1 85 ? 95.223 144.609 73.792 1.00 13.00 85 GLY A CA 1
ATOM 531 C C . GLY A 1 85 ? 96.436 143.794 74.183 1.00 13.16 85 GLY A C 1
ATOM 532 O O . GLY A 1 85 ? 97.197 143.404 73.330 1.00 13.65 85 GLY A O 1
ATOM 533 N N . VAL A 1 86 ? 96.578 143.500 75.475 1.00 12.33 86 VAL A N 1
ATOM 534 C CA . VAL A 1 86 ? 97.747 142.879 76.032 1.00 13.94 86 VAL A CA 1
ATOM 535 C C . VAL A 1 86 ? 97.640 141.379 76.288 1.00 13.64 86 VAL A C 1
ATOM 536 O O . VAL A 1 86 ? 98.404 140.583 75.719 1.00 12.99 86 VAL A O 1
ATOM 540 N N . VAL A 1 87 ? 96.735 140.973 77.185 1.00 12.96 87 VAL A N 1
ATOM 541 C CA . VAL A 1 87 ? 96.674 139.590 77.675 1.00 13.24 87 VAL A CA 1
ATOM 542 C C . VAL A 1 87 ? 95.918 138.639 76.757 1.00 13.54 87 VAL A C 1
ATOM 543 O O . VAL A 1 87 ? 96.452 137.595 76.369 1.00 14.42 87 VAL A O 1
ATOM 547 N N . TRP A 1 88 ? 94.703 139.020 76.345 1.00 12.94 88 TRP A N 1
ATOM 548 C CA . TRP A 1 88 ? 93.831 138.095 75.640 1.00 13.67 88 TRP A CA 1
ATOM 549 C C . TRP A 1 88 ? 93.979 138.135 74.141 1.00 13.44 88 TRP A C 1
ATOM 550 O O . TRP A 1 88 ? 93.967 137.121 73.438 1.00 13.00 88 TRP A O 1
ATOM 561 N N . GLY A 1 89 ? 94.098 139.347 73.609 1.00 13.17 89 GLY A N 1
ATOM 562 C CA . GLY A 1 89 ? 94.172 139.540 72.145 1.00 12.89 89 GLY A CA 1
ATOM 563 C C . GLY A 1 89 ? 95.177 138.685 71.406 1.00 11.81 89 GLY A C 1
ATOM 564 O O . GLY A 1 89 ? 94.903 138.248 70.267 1.00 13.38 89 GLY A O 1
ATOM 565 N N . PRO A 1 90 ? 96.321 138.402 72.027 1.00 11.13 90 PRO A N 1
ATOM 566 C CA . PRO A 1 90 ? 97.315 137.537 71.312 1.00 11.71 90 PRO A CA 1
ATOM 567 C C . PRO A 1 90 ? 96.934 136.055 71.172 1.00 11.37 90 PRO A C 1
ATOM 568 O O . PRO A 1 90 ? 97.541 135.358 70.409 1.00 12.33 90 PRO A O 1
ATOM 572 N N . VAL A 1 91 ? 95.974 135.596 71.970 1.00 11.99 91 VAL A N 1
ATOM 573 C CA . VAL A 1 91 ? 95.648 134.147 72.025 1.00 11.65 91 VAL A CA 1
ATOM 574 C C . VAL A 1 91 ? 95.044 133.823 70.688 1.00 11.05 91 VAL A C 1
ATOM 575 O O . VAL A 1 91 ? 94.033 134.405 70.284 1.00 11.71 91 VAL A O 1
ATOM 579 N N . LYS A 1 92 ? 95.704 132.971 69.936 1.00 11.89 92 LYS A N 1
ATOM 580 C CA . LYS A 1 92 ? 95.509 132.998 68.466 1.00 12.45 92 LYS A CA 1
ATOM 581 C C . LYS A 1 92 ? 94.295 132.242 67.975 1.00 13.96 92 LYS A C 1
ATOM 582 O O . LYS A 1 92 ? 93.735 132.587 66.933 1.00 13.64 92 LYS A O 1
ATOM 588 N N . ASP A 1 93 ? 93.856 131.237 68.716 1.00 13.60 93 ASP A N 1
ATOM 589 C CA . ASP A 1 93 ? 92.750 130.454 68.192 1.00 15.06 93 ASP A CA 1
ATOM 590 C C . ASP A 1 93 ? 91.398 130.731 68.889 1.00 15.47 93 ASP A C 1
ATOM 591 O O . ASP A 1 93 ? 90.468 129.918 68.835 1.00 16.77 93 ASP A O 1
ATOM 596 N N . MET A 1 94 ? 91.291 131.888 69.499 1.00 14.19 94 MET A N 1
ATOM 597 C CA . MET A 1 94 ? 90.040 132.417 70.040 1.00 13.92 94 MET A CA 1
ATOM 598 C C . MET A 1 94 ? 89.628 133.654 69.296 1.00 14.51 94 MET A C 1
ATOM 599 O O . MET A 1 94 ? 90.485 134.395 68.763 1.00 14.74 94 MET A O 1
ATOM 604 N N . VAL A 1 95 ? 88.332 133.869 69.194 1.00 13.22 95 VAL A N 1
ATOM 605 C CA . VAL A 1 95 ? 87.753 135.116 68.691 1.00 13.13 95 VAL A CA 1
ATOM 606 C C . VAL A 1 95 ? 87.537 136.032 69.889 1.00 14.02 95 VAL A C 1
ATOM 607 O O . VAL A 1 95 ? 86.891 135.643 70.853 1.00 14.28 95 VAL A O 1
ATOM 611 N N . HIS A 1 96 ? 88.139 137.229 69.836 1.00 12.01 96 HIS A N 1
ATOM 612 C CA . HIS A 1 96 ? 88.024 138.206 70.894 1.00 12.09 96 HIS A CA 1
ATOM 613 C C . HIS A 1 96 ? 87.066 139.288 70.484 1.00 13.42 96 HIS A C 1
ATOM 614 O O . HIS A 1 96 ? 87.337 140.062 69.551 1.00 13.51 96 HIS A O 1
ATOM 621 N N . ILE A 1 97 ? 85.901 139.346 71.121 1.00 12.50 97 ILE A N 1
ATOM 622 C CA . ILE A 1 97 ? 84.903 140.341 70.783 1.00 12.78 97 ILE A CA 1
ATOM 623 C C . ILE A 1 97 ? 85.162 141.630 71.560 1.00 13.37 97 ILE A C 1
ATOM 624 O O . ILE A 1 97 ? 85.175 141.616 72.805 1.00 14.41 97 ILE A O 1
ATOM 629 N N . SER A 1 98 ? 85.400 142.732 70.839 1.00 13.16 98 SER A N 1
ATOM 630 C CA . SER A 1 98 ? 85.488 144.049 71.428 1.00 12.21 98 SER A CA 1
ATOM 631 C C . SER A 1 98 ? 84.030 144.532 71.592 1.00 13.35 98 SER A C 1
ATOM 632 O O . SER A 1 98 ? 83.336 144.891 70.625 1.00 13.78 98 SER A O 1
ATOM 635 N N . HIS A 1 99 ? 83.551 144.484 72.831 1.00 12.96 99 HIS A N 1
ATOM 636 C CA . HIS A 1 99 ? 82.116 144.487 73.104 1.00 13.32 99 HIS A CA 1
ATOM 637 C C . HIS A 1 99 ? 81.673 145.855 73.599 1.00 12.74 99 HIS A C 1
ATOM 638 O O . HIS A 1 99 ? 82.020 146.324 74.702 1.00 11.59 99 HIS A O 1
ATOM 645 N N . GLY A 1 100 ? 80.991 146.548 72.714 1.00 12.29 100 GLY A N 1
ATOM 646 C CA . GLY A 1 100 ? 80.669 147.942 72.913 1.00 12.34 100 GLY A CA 1
ATOM 647 C C . GLY A 1 100 ? 80.694 148.676 71.576 1.00 11.96 100 GLY A C 1
ATOM 648 O O . GLY A 1 100 ? 80.527 148.055 70.556 1.00 10.25 100 GLY A O 1
ATOM 649 N N . PRO A 1 101 ? 80.925 150.011 71.596 1.00 11.93 101 PRO A N 1
ATOM 650 C CA . PRO A 1 101 ? 80.983 150.698 70.307 1.00 11.85 101 PRO A CA 1
ATOM 651 C C . PRO A 1 101 ? 82.243 150.360 69.482 1.00 12.39 101 PRO A C 1
ATOM 652 O O . PRO A 1 101 ? 83.175 149.716 69.981 1.00 12.47 101 PRO A O 1
ATOM 656 N N . VAL A 1 102 ? 82.286 150.831 68.246 1.00 12.18 102 VAL A N 1
ATOM 657 C CA . VAL A 1 102 ? 83.287 150.386 67.284 1.00 11.46 102 VAL A CA 1
ATOM 658 C C . VAL A 1 102 ? 84.711 150.862 67.542 1.00 11.55 102 VAL A C 1
ATOM 659 O O . VAL A 1 102 ? 85.674 150.209 67.088 1.00 12.10 102 VAL A O 1
ATOM 663 N N . GLY A 1 103 ? 84.900 151.910 68.303 1.00 11.49 103 GLY A N 1
ATOM 664 C CA . GLY A 1 103 ? 86.207 152.544 68.364 1.00 11.85 103 GLY A CA 1
ATOM 665 C C . GLY A 1 103 ? 87.329 151.703 68.938 1.00 10.63 103 GLY A C 1
ATOM 666 O O . GLY A 1 103 ? 88.401 151.568 68.307 1.00 12.98 103 GLY A O 1
ATOM 667 N N . CYS A 1 104 ? 87.102 151.077 70.118 1.00 10.14 104 CYS A N 1
ATOM 668 C CA . CYS A 1 104 ? 88.221 150.478 70.898 1.00 10.10 104 CYS A CA 1
ATOM 669 C C . CYS A 1 104 ? 88.930 149.423 70.084 1.00 10.70 104 CYS A C 1
ATOM 670 O O . CYS A 1 104 ? 90.128 149.348 70.098 1.00 10.64 104 CYS A O 1
ATOM 673 N N . GLY A 1 105 ? 88.147 148.590 69.406 1.00 9.99 105 GLY A N 1
ATOM 674 C CA . GLY A 1 105 ? 88.664 147.507 68.643 1.00 9.65 105 GLY A CA 1
ATOM 675 C C . GLY A 1 105 ? 89.194 147.904 67.276 1.00 9.82 105 GLY A C 1
ATOM 676 O O . GLY A 1 105 ? 89.893 147.107 66.641 1.00 10.28 105 GLY A O 1
ATOM 677 N N . GLN A 1 106 ? 88.890 149.119 66.813 1.00 10.19 106 GLN A N 1
ATOM 678 C CA . GLN A 1 106 ? 89.444 149.625 65.583 1.00 10.85 106 GLN A CA 1
ATOM 679 C C . GLN A 1 106 ? 90.853 150.169 65.898 1.00 10.62 106 GLN A C 1
ATOM 680 O O . GLN A 1 106 ? 91.842 149.839 65.199 1.00 10.67 106 GLN A O 1
ATOM 686 N N . TYR A 1 107 ? 90.975 150.954 66.936 1.00 10.17 107 TYR A N 1
ATOM 687 C CA . TYR A 1 107 ? 92.276 151.549 67.247 1.00 10.59 107 TYR A CA 1
ATOM 688 C C . TYR A 1 107 ? 93.282 150.501 67.659 1.00 11.00 107 TYR A C 1
ATOM 689 O O . TYR A 1 107 ? 94.480 150.620 67.317 1.00 11.43 107 TYR A O 1
ATOM 698 N N . SER A 1 108 ? 92.828 149.456 68.357 1.00 10.76 108 SER A N 1
ATOM 699 C CA . SER A 1 108 ? 93.662 148.357 68.776 1.00 11.19 108 SER A CA 1
ATOM 700 C C . SER A 1 108 ? 93.758 147.176 67.793 1.00 11.50 108 SER A C 1
ATOM 701 O O . SER A 1 108 ? 94.232 146.103 68.135 1.00 13.39 108 SER A O 1
ATOM 704 N N . TRP A 1 109 ? 93.311 147.350 66.552 1.00 10.99 109 TRP A N 1
ATOM 705 C CA . TRP A 1 109 ? 93.357 146.312 65.527 1.00 10.87 109 TRP A CA 1
ATOM 706 C C . TRP A 1 109 ? 94.763 146.254 64.937 1.00 11.34 109 TRP A C 1
ATOM 707 O O . TRP A 1 109 ? 95.207 147.213 64.289 1.00 10.35 109 TRP A O 1
ATOM 718 N N . SER A 1 110 ? 95.487 145.180 65.291 1.00 11.49 110 SER A N 1
ATOM 719 C CA . SER A 1 110 ? 96.776 144.869 64.748 1.00 11.12 110 SER A CA 1
ATOM 720 C C . SER A 1 110 ? 97.850 145.900 65.022 1.00 11.77 110 SER A C 1
ATOM 721 O O . SER A 1 110 ? 98.712 146.106 64.154 1.00 14.99 110 SER A O 1
ATOM 724 N N . GLN A 1 111 ? 97.799 146.600 66.144 1.00 10.06 111 GLN A N 1
ATOM 725 C CA . GLN A 1 111 ? 98.825 147.625 66.384 1.00 10.30 111 GLN A CA 1
ATOM 726 C C . GLN A 1 111 ? 99.900 147.109 67.356 1.00 11.27 111 GLN A C 1
ATOM 727 O O . GLN A 1 111 ? 101.019 147.654 67.384 1.00 11.33 111 GLN A O 1
ATOM 733 N N . ARG A 1 112 ? 99.559 146.129 68.150 1.00 9.91 112 ARG A N 1
ATOM 734 C CA . ARG A 1 112 ? 100.520 145.467 68.998 1.00 11.42 112 ARG A CA 1
ATOM 735 C C . ARG A 1 112 ? 101.061 144.223 68.286 1.00 12.05 112 ARG A C 1
ATOM 736 O O . ARG A 1 112 ? 100.254 143.353 67.834 1.00 12.16 112 ARG A O 1
ATOM 744 N N . ARG A 1 113 ? 102.383 144.136 68.159 1.00 11.00 113 ARG A N 1
ATOM 745 C CA . ARG A 1 113 ? 103.032 143.155 67.258 1.00 11.40 113 ARG A CA 1
ATOM 746 C C . ARG A 1 113 ? 103.285 141.818 67.978 1.00 11.10 113 ARG A C 1
ATOM 747 O O . ARG A 1 113 ? 104.391 141.260 67.996 1.00 11.02 113 ARG A O 1
ATOM 755 N N . ASN A 1 114 ? 102.202 141.300 68.542 1.00 10.92 114 ASN A N 1
ATOM 756 C CA . ASN A 1 114 ? 102.242 139.988 69.240 1.00 10.82 114 ASN A CA 1
ATOM 757 C C . ASN A 1 114 ? 102.142 138.844 68.198 1.00 11.21 114 ASN A C 1
ATOM 758 O O . ASN A 1 114 ? 101.042 138.375 67.814 1.00 11.62 114 ASN A O 1
ATOM 763 N N . TYR A 1 115 ? 103.294 138.437 67.719 1.00 10.85 115 TYR A N 1
ATOM 764 C CA . TYR A 1 115 ? 103.388 137.610 66.551 1.00 10.99 115 TYR A CA 1
ATOM 765 C C . TYR A 1 115 ? 102.890 136.182 66.813 1.00 11.63 115 TYR A C 1
ATOM 766 O O . TYR A 1 115 ? 102.969 135.653 67.915 1.00 12.03 115 TYR A O 1
ATOM 775 N N . TYR A 1 116 ? 102.398 135.583 65.754 1.00 11.68 116 TYR A N 1
ATOM 776 C CA . TYR A 1 116 ? 101.881 134.239 65.789 1.00 11.37 116 TYR A CA 1
ATOM 777 C C . TYR A 1 116 ? 101.952 133.595 64.412 1.00 12.03 116 TYR A C 1
ATOM 778 O O . TYR A 1 116 ? 102.021 134.287 63.388 1.00 11.30 116 TYR A O 1
ATOM 787 N N . ILE A 1 117 ? 101.930 132.266 64.401 1.00 13.15 117 ILE A N 1
ATOM 788 C CA . ILE A 1 117 ? 101.806 131.496 63.204 1.00 13.53 117 ILE A CA 1
ATOM 789 C C . ILE A 1 117 ? 100.375 131.014 63.064 1.00 14.41 117 ILE A C 1
ATOM 790 O O . ILE A 1 117 ? 99.865 130.277 63.932 1.00 15.05 117 ILE A O 1
ATOM 795 N N . GLY A 1 118 ? 99.729 131.399 61.991 1.00 13.43 118 GLY A N 1
ATOM 796 C CA . GLY A 1 118 ? 98.324 130.974 61.795 1.00 14.98 118 GLY A CA 1
ATOM 797 C C . GLY A 1 118 ? 97.799 131.407 60.471 1.00 15.00 118 GLY A C 1
ATOM 798 O O . GLY A 1 118 ? 98.429 132.251 59.775 1.00 14.69 118 GLY A O 1
ATOM 799 N N . ASN A 1 119 ? 96.635 130.874 60.108 1.00 13.67 119 ASN A N 1
ATOM 800 C CA . ASN A 1 119 ? 95.951 131.276 58.918 1.00 14.36 119 ASN A CA 1
ATOM 801 C C . ASN A 1 119 ? 94.813 132.169 59.366 1.00 13.86 119 ASN A C 1
ATOM 802 O O . ASN A 1 119 ? 93.747 131.681 59.797 1.00 12.58 119 ASN A O 1
ATOM 807 N N . THR A 1 120 ? 95.000 133.476 59.265 1.00 13.06 120 THR A N 1
ATOM 808 C CA . THR A 1 120 ? 94.114 134.414 59.920 1.00 12.57 120 THR A CA 1
ATOM 809 C C . THR A 1 120 ? 92.751 134.438 59.261 1.00 13.49 120 THR A C 1
ATOM 810 O O . THR A 1 120 ? 92.645 134.486 58.039 1.00 14.30 120 THR A O 1
ATOM 814 N N . GLY A 1 121 ? 91.712 134.360 60.071 1.00 13.51 121 GLY A N 1
ATOM 815 C CA . GLY A 1 121 ? 90.348 134.315 59.563 1.00 14.37 121 GLY A CA 1
ATOM 816 C C . GLY A 1 121 ? 89.828 132.881 59.416 1.00 15.75 121 GLY A C 1
ATOM 817 O O . GLY A 1 121 ? 88.599 132.691 59.268 1.00 15.19 121 GLY A O 1
ATOM 818 N N . VAL A 1 122 ? 90.750 131.906 59.505 1.00 16.09 122 VAL A N 1
ATOM 819 C CA . VAL A 1 122 ? 90.463 130.485 59.309 1.00 16.65 122 VAL A CA 1
ATOM 820 C C . VAL A 1 122 ? 90.752 129.724 60.594 1.00 15.30 122 VAL A C 1
ATOM 821 O O . VAL A 1 122 ? 89.823 129.246 61.240 1.00 18.32 122 VAL A O 1
ATOM 825 N N . ASP A 1 123 ? 92.005 129.663 61.036 1.00 14.66 123 ASP A N 1
ATOM 826 C CA . ASP A 1 123 ? 92.311 128.991 62.295 1.00 13.77 123 ASP A CA 1
ATOM 827 C C . ASP A 1 123 ? 92.815 129.927 63.422 1.00 14.42 123 ASP A C 1
ATOM 828 O O . ASP A 1 123 ? 93.016 129.480 64.535 1.00 14.16 123 ASP A O 1
ATOM 833 N N . SER A 1 124 ? 93.006 131.203 63.118 1.00 13.54 124 SER A N 1
ATOM 834 C CA . SER A 1 124 ? 93.575 132.174 64.053 1.00 14.37 124 SER A CA 1
ATOM 835 C C . SER A 1 124 ? 92.917 133.542 63.745 1.00 12.99 124 SER A C 1
ATOM 836 O O . SER A 1 124 ? 92.499 133.784 62.612 1.00 12.14 124 SER A O 1
ATOM 839 N N . PHE A 1 125 ? 92.786 134.383 64.768 1.00 12.27 125 PHE A N 1
ATOM 840 C CA . PHE A 1 125 ? 91.924 135.517 64.694 1.00 12.05 125 PHE A CA 1
ATOM 841 C C . PHE A 1 125 ? 92.491 136.781 65.300 1.00 11.97 125 PHE A C 1
ATOM 842 O O . PHE A 1 125 ? 91.731 137.727 65.639 1.00 11.47 125 PHE A O 1
ATOM 850 N N . VAL A 1 126 ? 93.814 136.867 65.339 1.00 11.47 126 VAL A N 1
ATOM 851 C CA . VAL A 1 126 ? 94.462 137.905 66.131 1.00 12.72 126 VAL A CA 1
ATOM 852 C C . VAL A 1 126 ? 94.365 139.284 65.471 1.00 11.74 126 VAL A C 1
ATOM 853 O O . VAL A 1 126 ? 93.972 140.311 66.143 1.00 12.13 126 VAL A O 1
ATOM 857 N N . THR A 1 127 ? 94.725 139.334 64.189 1.00 11.96 127 THR A N 1
ATOM 858 C CA . THR A 1 127 ? 94.857 140.596 63.469 1.00 11.95 127 THR A CA 1
ATOM 859 C C . THR A 1 127 ? 93.535 140.999 62.806 1.00 12.10 127 THR A C 1
ATOM 860 O O . THR A 1 127 ? 93.453 141.313 61.617 1.00 11.59 127 THR A O 1
ATOM 864 N N . MET A 1 128 ? 92.481 141.031 63.627 1.00 11.50 128 MET A N 1
ATOM 865 C CA . MET A 1 128 ? 91.110 141.249 63.161 1.00 12.06 128 MET A CA 1
ATOM 866 C C . MET A 1 128 ? 90.385 142.072 64.232 1.00 11.05 128 MET A C 1
ATOM 867 O O . MET A 1 128 ? 90.863 142.163 65.377 1.00 11.68 128 MET A O 1
ATOM 872 N N . GLN A 1 129 ? 89.339 142.749 63.842 1.00 11.20 129 GLN A N 1
ATOM 873 C CA . GLN A 1 129 ? 88.445 143.349 64.818 1.00 10.65 129 GLN A CA 1
ATOM 874 C C . GLN A 1 129 ? 87.091 142.589 64.758 1.00 12.21 129 GLN A C 1
ATOM 875 O O . GLN A 1 129 ? 86.461 142.546 63.707 1.00 12.67 129 GLN A O 1
ATOM 881 N N . PHE A 1 130 ? 86.645 142.073 65.908 1.00 11.93 130 PHE A N 1
ATOM 882 C CA . PHE A 1 130 ? 85.316 141.561 66.047 1.00 12.12 130 PHE A CA 1
ATOM 883 C C . PHE A 1 130 ? 84.644 142.454 67.041 1.00 11.36 130 PHE A C 1
ATOM 884 O O . PHE A 1 130 ? 85.180 142.667 68.105 1.00 12.46 130 PHE A O 1
ATOM 892 N N . THR A 1 131 ? 83.482 142.960 66.692 1.00 11.31 131 THR A N 1
ATOM 893 C CA . THR A 1 131 ? 82.802 143.869 67.601 1.00 12.31 131 THR A CA 1
ATOM 894 C C . THR A 1 131 ? 81.283 143.766 67.519 1.00 13.70 131 THR A C 1
ATOM 895 O O . THR A 1 131 ? 80.700 143.414 66.483 1.00 13.39 131 THR A O 1
ATOM 899 N N . SER A 1 132 ? 80.665 144.130 68.633 1.00 12.91 132 SER A N 1
ATOM 900 C CA . SER A 1 132 ? 79.233 144.241 68.675 1.00 14.79 132 SER A CA 1
ATOM 901 C C . SER A 1 132 ? 78.745 145.587 68.163 1.00 15.20 132 SER A C 1
ATOM 902 O O . SER A 1 132 ? 77.537 145.792 68.059 1.00 16.29 132 SER A O 1
ATOM 905 N N . ASP A 1 133 ? 79.668 146.517 67.842 1.00 14.17 133 ASP A N 1
ATOM 906 C CA . ASP A 1 133 ? 79.333 147.771 67.176 1.00 15.38 133 ASP A CA 1
ATOM 907 C C . ASP A 1 133 ? 78.084 148.487 67.718 1.00 15.13 133 ASP A C 1
ATOM 908 O O . ASP A 1 133 ? 77.145 148.756 66.966 1.00 15.15 133 ASP A O 1
ATOM 913 N N . PHE A 1 134 ? 78.092 148.737 69.024 1.00 14.50 134 PHE A N 1
ATOM 914 C CA . PHE A 1 134 ? 76.912 149.271 69.736 1.00 14.67 134 PHE A CA 1
ATOM 915 C C . PHE A 1 134 ? 76.404 150.479 69.052 1.00 16.15 134 PHE A C 1
ATOM 916 O O . PHE A 1 134 ? 77.173 151.401 68.697 1.00 14.67 134 PHE A O 1
ATOM 924 N N . GLN A 1 135 ? 75.099 150.488 68.866 1.00 15.79 135 GLN A N 1
ATOM 925 C CA . GLN A 1 135 ? 74.362 151.652 68.445 1.00 16.85 135 GLN A CA 1
ATOM 926 C C . GLN A 1 135 ? 73.491 152.142 69.619 1.00 15.38 135 GLN A C 1
ATOM 927 O O . GLN A 1 135 ? 73.517 151.597 70.712 1.00 13.79 135 GLN A O 1
ATOM 933 N N . GLU A 1 136 ? 72.815 153.252 69.419 1.00 16.21 136 GLU A N 1
ATOM 934 C CA . GLU A 1 136 ? 72.066 153.834 70.539 1.00 17.34 136 GLU A CA 1
ATOM 935 C C . GLU A 1 136 ? 71.057 152.876 71.140 1.00 18.60 136 GLU A C 1
ATOM 936 O O . GLU A 1 136 ? 70.895 152.846 72.365 1.00 18.66 136 GLU A O 1
ATOM 942 N N . LYS A 1 137 ? 70.393 152.080 70.303 1.00 19.24 137 LYS A N 1
ATOM 943 C CA . LYS A 1 137 ? 69.402 151.107 70.808 1.00 23.16 137 LYS A CA 1
ATOM 944 C C . LYS A 1 137 ? 70.036 150.086 71.743 1.00 23.36 137 LYS A C 1
ATOM 945 O O . LYS A 1 137 ? 69.393 149.622 72.698 1.00 22.41 137 LYS A O 1
ATOM 951 N N . ASP A 1 138 ? 71.308 149.726 71.472 1.00 21.12 138 ASP A N 1
ATOM 952 C CA . ASP A 1 138 ? 72.045 148.833 72.375 1.00 18.72 138 ASP A CA 1
ATOM 953 C C . ASP A 1 138 ? 72.330 149.438 73.744 1.00 17.37 138 ASP A C 1
ATOM 954 O O . ASP A 1 138 ? 72.279 148.735 74.757 1.00 15.86 138 ASP A O 1
ATOM 959 N N . ILE A 1 139 ? 72.641 150.715 73.782 1.00 15.67 139 ILE A N 1
ATOM 960 C CA . ILE A 1 139 ? 72.852 151.428 75.004 1.00 17.07 139 ILE A CA 1
ATOM 961 C C . ILE A 1 139 ? 71.523 151.5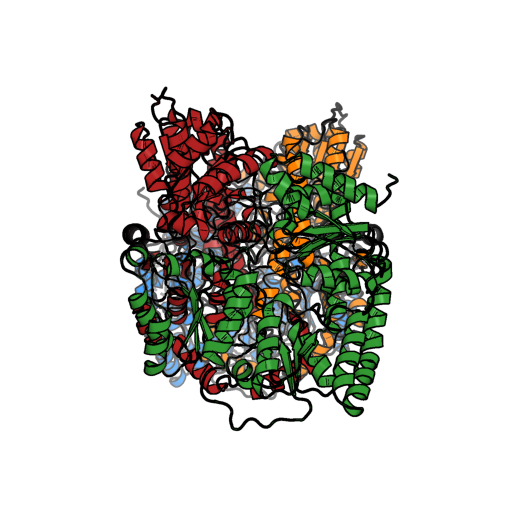03 75.793 1.00 19.44 139 ILE A C 1
ATOM 962 O O . ILE A 1 139 ? 71.517 151.288 76.993 1.00 17.91 139 ILE A O 1
ATOM 967 N N . VAL A 1 140 ? 70.447 151.838 75.102 1.00 18.88 140 VAL A N 1
ATOM 968 C CA . VAL A 1 140 ? 69.119 152.033 75.775 1.00 21.12 140 VAL A CA 1
ATOM 969 C C . VAL A 1 140 ? 68.493 150.725 76.250 1.00 21.05 140 VAL A C 1
ATOM 970 O O . VAL A 1 140 ? 68.044 150.641 77.384 1.00 22.77 140 VAL A O 1
ATOM 974 N N . PHE A 1 141 ? 68.512 149.694 75.418 1.00 20.06 141 PHE A N 1
ATOM 975 C CA . PHE A 1 141 ? 67.890 148.427 75.735 1.00 24.35 141 PHE A CA 1
ATOM 976 C C . PHE A 1 141 ? 68.805 147.361 76.245 1.00 25.54 141 PHE A C 1
ATOM 977 O O . PHE A 1 141 ? 68.326 146.347 76.688 1.00 23.20 141 PHE A O 1
ATOM 985 N N . GLY A 1 142 ? 70.121 147.561 76.158 1.00 20.77 142 GLY A N 1
ATOM 986 C CA . GLY A 1 142 ? 71.094 146.556 76.589 1.00 18.87 142 GLY A CA 1
ATOM 987 C C . GLY A 1 142 ? 71.594 145.725 75.459 1.00 16.84 142 GLY A C 1
ATOM 988 O O . GLY A 1 142 ? 70.951 145.567 74.448 1.00 18.84 142 GLY A O 1
ATOM 989 N N . GLY A 1 143 ? 72.779 145.201 75.588 1.00 18.48 143 GLY A N 1
ATOM 990 C CA . GLY A 1 143 ? 73.390 144.474 74.498 1.00 18.17 143 GLY A CA 1
ATOM 991 C C . GLY A 1 143 ? 73.473 142.977 74.668 1.00 19.57 143 GLY A C 1
ATOM 992 O O . GLY A 1 143 ? 74.083 142.311 73.826 1.00 17.53 143 GLY A O 1
ATOM 993 N N . ASP A 1 144 ? 72.857 142.391 75.700 1.00 18.38 144 ASP A N 1
ATOM 994 C CA . ASP A 1 144 ? 72.974 140.939 75.897 1.00 18.42 144 ASP A CA 1
ATOM 995 C C . ASP A 1 144 ? 72.365 140.101 74.773 1.00 17.77 144 ASP A C 1
ATOM 996 O O . ASP A 1 144 ? 72.961 139.113 74.367 1.00 17.41 144 ASP A O 1
ATOM 1001 N N . LYS A 1 145 ? 71.203 140.483 74.280 1.00 18.46 145 LYS A N 1
ATOM 1002 C CA . LYS A 1 145 ? 70.599 139.749 73.197 1.00 21.84 145 LYS A CA 1
ATOM 1003 C C . LYS A 1 145 ? 71.435 139.830 71.928 1.00 20.18 145 LYS A C 1
ATOM 1004 O O . LYS A 1 145 ? 71.575 138.819 71.191 1.00 18.61 145 LYS A O 1
ATOM 1010 N N . LYS A 1 146 ? 71.989 141.018 71.684 1.00 17.58 146 LYS A N 1
ATOM 1011 C CA . LYS A 1 146 ? 72.926 141.190 70.543 1.00 17.60 146 LYS A CA 1
ATOM 1012 C C . LYS A 1 146 ? 74.129 140.275 70.735 1.00 15.68 146 LYS A C 1
ATOM 1013 O O . LYS A 1 146 ? 74.542 139.576 69.805 1.00 19.42 146 LYS A O 1
ATOM 1019 N N . LEU A 1 147 ? 74.708 140.247 71.927 1.00 15.84 147 LEU A N 1
ATOM 1020 C CA . LEU A 1 147 ? 75.844 139.378 72.210 1.00 14.83 147 LEU A CA 1
ATOM 1021 C C . LEU A 1 147 ? 75.543 137.907 71.986 1.00 17.30 147 LEU A C 1
ATOM 1022 O O . LEU A 1 147 ? 76.364 137.155 71.421 1.00 15.67 147 LEU A O 1
ATOM 1027 N N . GLU A 1 148 ? 74.326 137.483 72.355 1.00 18.35 148 GLU A N 1
ATOM 1028 C CA . GLU A 1 148 ? 73.949 136.075 72.112 1.00 18.93 148 GLU A CA 1
ATOM 1029 C C . GLU A 1 148 ? 73.936 135.758 70.622 1.00 16.38 148 GLU A C 1
ATOM 1030 O O . GLU A 1 148 ? 74.444 134.729 70.192 1.00 17.15 148 GLU A O 1
ATOM 1036 N N . LYS A 1 149 ? 73.349 136.651 69.847 1.00 16.44 149 LYS A N 1
ATOM 1037 C CA . LYS A 1 149 ? 73.326 136.500 68.430 1.00 19.55 149 LYS A CA 1
ATOM 1038 C C . LYS A 1 149 ? 74.748 136.494 67.796 1.00 18.40 149 LYS A C 1
ATOM 1039 O O . LYS A 1 149 ? 75.034 135.723 66.856 1.00 17.25 149 LYS A O 1
ATOM 1045 N N . ILE A 1 150 ? 75.583 137.392 68.296 1.00 17.31 150 ILE A N 1
ATOM 1046 C CA . ILE A 1 150 ? 76.981 137.446 67.864 1.00 16.18 150 ILE A CA 1
ATOM 1047 C C . ILE A 1 150 ? 77.696 136.152 68.066 1.00 14.57 150 ILE A C 1
ATOM 1048 O O . ILE A 1 150 ? 78.366 135.654 67.145 1.00 16.84 150 ILE A O 1
ATOM 1053 N N . ILE A 1 151 ? 77.504 135.544 69.226 1.00 15.27 151 ILE A N 1
ATOM 1054 C CA . ILE A 1 151 ? 78.130 134.285 69.529 1.00 16.44 151 ILE A CA 1
ATOM 1055 C C . ILE A 1 151 ? 77.698 133.226 68.534 1.00 18.26 151 ILE A C 1
ATOM 1056 O O . ILE A 1 151 ? 78.536 132.444 68.086 1.00 16.45 151 ILE A O 1
ATOM 1061 N N . ASP A 1 152 ? 76.423 133.201 68.202 1.00 17.60 152 ASP A N 1
ATOM 1062 C CA . ASP A 1 152 ? 75.937 132.242 67.181 1.00 19.90 152 ASP A CA 1
ATOM 1063 C C . ASP A 1 152 ? 76.555 132.528 65.791 1.00 18.70 152 ASP A C 1
ATOM 1064 O O . ASP A 1 152 ? 76.886 131.601 65.070 1.00 17.57 152 ASP A O 1
ATOM 1069 N N . GLU A 1 153 ? 76.674 133.795 65.437 1.00 16.26 153 GLU A N 1
ATOM 1070 C CA . GLU A 1 153 ? 77.300 134.154 64.164 1.00 18.03 153 GLU A CA 1
ATOM 1071 C C . GLU A 1 153 ? 78.763 133.782 64.117 1.00 16.82 153 GLU A C 1
ATOM 1072 O O . GLU A 1 153 ? 79.225 133.281 63.086 1.00 16.63 153 GLU A O 1
ATOM 1078 N N . ILE A 1 154 ? 79.492 133.952 65.234 1.00 17.43 154 ILE A N 1
ATOM 1079 C CA . ILE A 1 154 ? 80.899 133.475 65.295 1.00 16.90 154 ILE A CA 1
ATOM 1080 C C . ILE A 1 154 ? 80.979 131.988 65.147 1.00 19.13 154 ILE A C 1
ATOM 1081 O O . ILE A 1 154 ? 81.771 131.460 64.376 1.00 18.03 154 ILE A O 1
ATOM 1086 N N . ASP A 1 155 ? 80.134 131.263 65.885 1.00 17.66 155 ASP A N 1
ATOM 1087 C CA . ASP A 1 155 ? 80.149 129.787 65.850 1.00 21.16 155 ASP A CA 1
ATOM 1088 C C . ASP A 1 155 ? 79.959 129.280 64.408 1.00 19.05 155 ASP A C 1
ATOM 1089 O O . ASP A 1 155 ? 80.661 128.368 63.984 1.00 17.14 155 ASP A O 1
ATOM 1094 N N . GLU A 1 156 ? 79.115 129.943 63.642 1.00 19.46 156 GLU A N 1
ATOM 1095 C CA . GLU A 1 156 ? 78.835 129.558 62.255 1.00 20.79 156 GLU A CA 1
ATOM 1096 C C . GLU A 1 156 ? 79.948 129.962 61.236 1.00 19.13 156 GLU A C 1
ATOM 1097 O O . GLU A 1 156 ? 80.390 129.138 60.411 1.00 17.70 156 GLU A O 1
ATOM 1103 N N . LEU A 1 157 ? 80.386 131.219 61.340 1.00 16.07 157 LEU A N 1
ATOM 1104 C CA . LEU A 1 157 ? 81.278 131.795 60.349 1.00 16.24 157 LEU A CA 1
ATOM 1105 C C . LEU A 1 157 ? 82.766 131.598 60.642 1.00 14.82 157 LEU A C 1
ATOM 1106 O O . LEU A 1 157 ? 83.594 131.773 59.743 1.00 14.40 157 LEU A O 1
ATOM 1111 N N . PHE A 1 158 ? 83.102 131.235 61.872 1.00 16.10 158 PHE A N 1
ATOM 1112 C CA . PHE A 1 158 ? 84.473 130.985 62.292 1.00 15.83 158 PHE A CA 1
ATOM 1113 C C . PHE A 1 158 ? 84.485 129.652 63.052 1.00 16.34 158 PHE A C 1
ATOM 1114 O O . PHE A 1 158 ? 84.806 129.610 64.253 1.00 15.68 158 PHE A O 1
ATOM 1122 N N . PRO A 1 159 ? 84.155 128.554 62.346 1.00 17.13 159 PRO A N 1
ATOM 1123 C CA . PRO A 1 159 ? 83.945 127.262 63.044 1.00 17.73 159 PRO A CA 1
ATOM 1124 C C . PRO A 1 159 ? 85.212 126.693 63.671 1.00 19.19 159 PRO A C 1
ATOM 1125 O O . PRO A 1 159 ? 85.089 125.897 64.609 1.00 18.11 159 PRO A O 1
ATOM 1129 N N . LEU A 1 160 ? 86.406 127.123 63.226 1.00 16.38 160 LEU A N 1
ATOM 1130 C CA . LEU A 1 160 ? 87.619 126.594 63.868 1.00 16.61 160 LEU A CA 1
ATOM 1131 C C . LEU A 1 160 ? 88.034 127.345 65.100 1.00 16.21 160 LEU A C 1
ATOM 1132 O O . LEU A 1 160 ? 88.988 126.936 65.732 1.00 18.04 160 LEU A O 1
ATOM 1137 N N . ALA A 1 161 ? 87.351 128.428 65.475 1.00 15.43 161 ALA A N 1
ATOM 1138 C CA . ALA A 1 161 ? 87.684 129.138 66.704 1.00 17.96 161 ALA A CA 1
ATOM 1139 C C . ALA A 1 161 ? 87.416 128.209 67.891 1.00 20.19 161 ALA A C 1
ATOM 1140 O O . ALA A 1 161 ? 86.333 127.642 67.960 1.00 21.42 161 ALA A O 1
ATOM 1142 N N . LYS A 1 162 ? 88.359 128.079 68.802 1.00 17.07 162 LYS A N 1
ATOM 1143 C CA . LYS A 1 162 ? 88.194 127.158 69.954 1.00 18.53 162 LYS A CA 1
ATOM 1144 C C . LYS A 1 162 ? 87.525 127.739 71.145 1.00 18.04 162 LYS A C 1
ATOM 1145 O O . LYS A 1 162 ? 87.039 127.023 72.044 1.00 19.16 162 LYS A O 1
ATOM 1151 N N . GLY A 1 163 ? 87.472 129.054 71.175 1.00 15.62 163 GLY A N 1
ATOM 1152 C CA . GLY A 1 163 ? 86.819 129.754 72.266 1.00 15.73 163 GLY A CA 1
ATOM 1153 C C . GLY A 1 163 ? 86.572 131.179 71.832 1.00 16.02 163 GLY A C 1
ATOM 1154 O O . GLY A 1 163 ? 87.066 131.603 70.764 1.00 16.03 163 GLY A O 1
ATOM 1155 N N . ILE A 1 164 ? 85.835 131.895 72.656 1.00 15.11 164 ILE A N 1
ATOM 1156 C CA . ILE A 1 164 ? 85.446 133.270 72.437 1.00 15.83 164 ILE A CA 1
ATOM 1157 C C . ILE A 1 164 ? 85.731 134.035 73.732 1.00 15.82 164 ILE A C 1
ATOM 1158 O O . ILE A 1 164 ? 85.442 133.538 74.826 1.00 16.97 164 ILE A O 1
ATOM 1163 N N . SER A 1 165 ? 86.322 135.243 73.637 1.00 14.04 165 SER A N 1
ATOM 1164 C CA . SER A 1 165 ? 86.336 136.126 74.755 1.00 12.79 165 SER A CA 1
ATOM 1165 C C . SER A 1 165 ? 85.440 137.319 74.481 1.00 12.79 165 SER A C 1
ATOM 1166 O O . SER A 1 165 ? 85.238 137.696 73.333 1.00 12.13 165 SER A O 1
ATOM 1169 N N . VAL A 1 166 ? 84.952 137.921 75.540 1.00 11.72 166 VAL A N 1
ATOM 1170 C CA . VAL A 1 166 ? 84.089 139.089 75.474 1.00 12.42 166 VAL A CA 1
ATOM 1171 C C . VAL A 1 166 ? 84.837 140.176 76.245 1.00 13.48 166 VAL A C 1
ATOM 1172 O O . VAL A 1 166 ? 84.875 140.171 77.466 1.00 13.54 166 VAL A O 1
ATOM 1176 N N . GLN A 1 167 ? 85.419 141.125 75.502 1.00 12.04 167 GLN A N 1
ATOM 1177 C CA . GLN A 1 167 ? 86.249 142.205 76.104 1.00 12.41 167 GLN A CA 1
ATOM 1178 C C . GLN A 1 167 ? 85.413 143.431 76.275 1.00 12.58 167 GLN A C 1
ATOM 1179 O O . GLN A 1 167 ? 85.081 144.098 75.314 1.00 13.00 167 GLN A O 1
ATOM 1185 N N . SER A 1 168 ? 84.947 143.660 77.499 1.00 12.78 168 SER A N 1
ATOM 1186 C CA . SER A 1 168 ? 83.995 144.757 77.756 1.00 13.08 168 SER A CA 1
ATOM 1187 C C . SER A 1 168 ? 84.614 146.145 77.573 1.00 14.05 168 SER A C 1
ATOM 1188 O O . SER A 1 168 ? 85.642 146.447 78.173 1.00 13.16 168 SER A O 1
ATOM 1191 N N . GLU A 1 169 ? 83.970 146.973 76.768 1.00 13.20 169 GLU A N 1
ATOM 1192 C CA . GLU A 1 169 ? 84.308 148.365 76.646 1.00 13.45 169 GLU A CA 1
ATOM 1193 C C . GLU A 1 169 ? 83.455 149.190 77.608 1.00 14.66 169 GLU A C 1
ATOM 1194 O O . GLU A 1 169 ? 82.511 148.677 78.179 1.00 14.02 169 GLU A O 1
ATOM 1200 N N . CYS A 1 170 ? 83.750 150.478 77.733 1.00 13.29 170 CYS A N 1
ATOM 1201 C CA . CYS A 1 170 ? 83.177 151.340 78.768 1.00 13.93 170 CYS A CA 1
ATOM 1202 C C . CYS A 1 170 ? 81.634 151.114 79.011 1.00 14.55 170 CYS A C 1
ATOM 1203 O O . CYS A 1 170 ? 81.276 151.020 80.167 1.00 14.90 170 CYS A O 1
ATOM 1206 N N . PRO A 1 171 ? 80.791 151.091 77.978 1.00 14.49 171 PRO A N 1
ATOM 1207 C CA . PRO A 1 171 ? 79.355 151.098 78.292 1.00 15.42 171 PRO A CA 1
ATOM 1208 C C . PRO A 1 171 ? 78.798 149.869 78.964 1.00 16.57 171 PRO A C 1
ATOM 1209 O O . PRO A 1 171 ? 77.748 149.994 79.617 1.00 16.78 171 PRO A O 1
ATOM 1213 N N . ILE A 1 172 ? 79.493 148.730 78.900 1.00 15.93 172 ILE A N 1
ATOM 1214 C CA . ILE A 1 172 ? 78.882 147.471 79.284 1.00 17.22 172 ILE A CA 1
ATOM 1215 C C . ILE A 1 172 ? 78.442 147.498 80.767 1.00 18.24 172 ILE A C 1
ATOM 1216 O O . ILE A 1 172 ? 77.252 147.307 81.052 1.00 17.38 172 ILE A O 1
ATOM 1221 N N . GLY A 1 173 ? 79.371 147.822 81.670 1.00 17.51 173 GLY A N 1
ATOM 1222 C CA . GLY A 1 173 ? 79.096 147.870 83.113 1.00 20.65 173 GLY A CA 1
ATOM 1223 C C . GLY A 1 173 ? 78.234 149.069 83.497 1.00 22.73 173 GLY A C 1
ATOM 1224 O O . GLY A 1 173 ? 77.476 149.016 84.452 1.00 26.57 173 GLY A O 1
ATOM 1225 N N . LEU A 1 174 ? 78.260 150.117 82.693 1.00 19.30 174 LEU A N 1
ATOM 1226 C CA . LEU A 1 174 ? 77.449 151.300 82.957 1.00 19.00 174 LEU A CA 1
ATOM 1227 C C . LEU A 1 174 ? 75.980 151.089 82.686 1.00 19.76 174 LEU A C 1
ATOM 1228 O O . LEU A 1 174 ? 75.150 151.732 83.305 1.00 19.77 174 LEU A O 1
ATOM 1233 N N . ILE A 1 175 ? 75.648 150.235 81.756 1.00 18.24 175 ILE A N 1
ATOM 1234 C CA . ILE A 1 175 ? 74.256 149.995 81.431 1.00 19.15 175 ILE A CA 1
ATOM 1235 C C . ILE A 1 175 ? 73.690 148.707 82.052 1.00 19.26 175 ILE A C 1
ATOM 1236 O O . ILE A 1 175 ? 72.556 148.448 81.833 1.00 20.05 175 ILE A O 1
ATOM 1241 N N . GLY A 1 176 ? 74.486 147.945 82.801 1.00 19.30 176 GLY A N 1
ATOM 1242 C CA . GLY A 1 176 ? 73.980 146.830 83.576 1.00 22.23 176 GLY A CA 1
ATOM 1243 C C . GLY A 1 176 ? 73.826 145.563 82.797 1.00 22.37 176 GLY A C 1
ATOM 1244 O O . GLY A 1 176 ? 73.030 144.704 83.169 1.00 21.23 176 GLY A O 1
ATOM 1245 N N . ASP A 1 177 ? 74.588 145.362 81.724 1.00 20.50 177 ASP A N 1
ATOM 1246 C CA . ASP A 1 177 ? 74.489 144.092 80.982 1.00 20.23 177 ASP A CA 1
ATOM 1247 C C . ASP A 1 177 ? 75.071 142.948 81.768 1.00 20.36 177 ASP A C 1
ATOM 1248 O O . ASP A 1 177 ? 75.898 143.149 82.652 1.00 21.02 177 ASP A O 1
ATOM 1253 N N . ASP A 1 178 ? 74.593 141.743 81.478 1.00 19.18 178 ASP A N 1
ATOM 1254 C CA . ASP A 1 178 ? 75.018 140.534 82.179 1.00 20.56 178 ASP A CA 1
ATOM 1255 C C . ASP A 1 178 ? 75.739 139.576 81.247 1.00 20.01 178 ASP A C 1
ATOM 1256 O O . ASP A 1 178 ? 75.193 138.564 80.770 1.00 20.52 178 ASP A O 1
ATOM 1261 N N . ILE A 1 179 ? 76.995 139.921 80.929 1.00 17.96 179 ILE A N 1
ATOM 1262 C CA . ILE A 1 179 ? 77.743 139.108 79.989 1.00 15.95 179 ILE A CA 1
ATOM 1263 C C . ILE A 1 179 ? 78.149 137.769 80.551 1.00 16.02 179 ILE A C 1
ATOM 1264 O O . ILE A 1 179 ? 78.397 136.845 79.792 1.00 16.69 179 ILE A O 1
ATOM 1269 N N . GLU A 1 180 ? 78.199 137.630 81.869 1.00 16.27 180 GLU A N 1
ATOM 1270 C CA . GLU A 1 180 ? 78.554 136.371 82.487 1.00 18.54 180 GLU A CA 1
ATOM 1271 C C . GLU A 1 180 ? 77.393 135.354 82.284 1.00 19.81 180 GLU A C 1
ATOM 1272 O O . GLU A 1 180 ? 77.654 134.191 81.962 1.00 18.79 180 GLU A O 1
ATOM 1278 N N . ALA A 1 181 ? 76.160 135.823 82.442 1.00 20.65 181 ALA A N 1
ATOM 1279 C CA . ALA A 1 181 ? 74.969 134.982 82.151 1.00 21.00 181 ALA A CA 1
ATOM 1280 C C . ALA A 1 181 ? 74.949 134.553 80.688 1.00 20.69 181 ALA A C 1
ATOM 1281 O O . ALA A 1 181 ? 74.659 133.410 80.376 1.00 18.50 181 ALA A O 1
ATOM 1283 N N . VAL A 1 182 ? 75.270 135.485 79.783 1.00 18.70 182 VAL A N 1
ATOM 1284 C CA . VAL A 1 182 ? 75.317 135.134 78.375 1.00 19.06 182 VAL A CA 1
ATOM 1285 C C . VAL A 1 182 ? 76.357 134.049 78.139 1.00 19.30 182 VAL A C 1
ATOM 1286 O O . VAL A 1 182 ? 76.131 133.099 77.369 1.00 19.56 182 VAL A O 1
ATOM 1290 N N . SER A 1 183 ? 77.535 134.223 78.741 1.00 17.86 183 SER A N 1
ATOM 1291 C CA . SER A 1 183 ? 78.659 133.333 78.511 1.00 17.30 183 SER A CA 1
ATOM 1292 C C . SER A 1 183 ? 78.308 131.918 79.012 1.00 19.39 183 SER A C 1
ATOM 1293 O O . SER A 1 183 ? 78.553 130.944 78.320 1.00 19.48 183 SER A O 1
ATOM 1296 N N . ARG A 1 184 ? 77.730 131.826 80.204 1.00 19.51 184 ARG A N 1
ATOM 1297 C CA A ARG A 1 184 ? 77.319 130.504 80.739 0.64 21.27 184 ARG A CA 1
ATOM 1298 C CA B ARG A 1 184 ? 77.317 130.506 80.739 0.36 20.30 184 ARG A CA 1
ATOM 1299 C C . ARG A 1 184 ? 76.305 129.805 79.831 1.00 21.26 184 ARG A C 1
ATOM 1300 O O . ARG A 1 184 ? 76.461 128.606 79.517 1.00 21.62 184 ARG A O 1
ATOM 1315 N N . LYS A 1 185 ? 75.307 130.541 79.388 1.00 20.29 185 LYS A N 1
ATOM 1316 C CA . LYS A 1 185 ? 74.278 130.023 78.539 1.00 23.37 185 LYS A CA 1
ATOM 1317 C C . LYS A 1 185 ? 74.828 129.554 77.208 1.00 25.13 185 LYS A C 1
ATOM 1318 O O . LYS A 1 185 ? 74.518 128.442 76.725 1.00 22.00 185 LYS A O 1
ATOM 1324 N N . LYS A 1 186 ? 75.641 130.403 76.556 1.00 21.26 186 LYS A N 1
ATOM 1325 C CA . LYS A 1 186 ? 76.108 130.033 75.253 1.00 20.86 186 LYS A CA 1
ATOM 1326 C C . LYS A 1 186 ? 77.179 128.992 75.276 1.00 19.08 186 LYS A C 1
ATOM 1327 O O . LYS A 1 186 ? 77.286 128.238 74.285 1.00 20.16 186 LYS A O 1
ATOM 1333 N N . LYS A 1 187 ? 77.985 128.918 76.315 1.00 20.09 187 LYS A N 1
ATOM 1334 C CA . LYS A 1 187 ? 78.998 127.851 76.408 1.00 22.03 187 LYS A CA 1
ATOM 1335 C C . LYS A 1 187 ? 78.259 126.488 76.332 1.00 26.80 187 LYS A C 1
ATOM 1336 O O . LYS A 1 187 ? 78.724 125.571 75.642 1.00 25.94 187 LYS A O 1
ATOM 1342 N N . LYS A 1 188 ? 77.140 126.385 77.038 1.00 25.93 188 LYS A N 1
ATOM 1343 C CA . LYS A 1 188 ? 76.385 125.121 77.027 1.00 29.24 188 LYS A CA 1
ATOM 1344 C C . LYS A 1 188 ? 75.839 124.862 75.643 1.00 28.33 188 LYS A C 1
ATOM 1345 O O . LYS A 1 188 ? 75.811 123.737 75.221 1.00 29.33 188 LYS A O 1
ATOM 1351 N N . GLU A 1 189 ? 75.383 125.879 74.919 1.00 27.71 189 GLU A N 1
ATOM 1352 C CA . GLU A 1 189 ? 74.825 125.649 73.605 1.00 25.85 189 GLU A CA 1
ATOM 1353 C C . GLU A 1 189 ? 75.865 125.308 72.569 1.00 28.07 189 GLU A C 1
ATOM 1354 O O . GLU A 1 189 ? 75.626 124.468 71.709 1.00 26.56 189 GLU A O 1
ATOM 1360 N N . ILE A 1 190 ? 76.999 126.011 72.542 1.00 25.16 190 ILE A N 1
ATOM 1361 C CA . ILE A 1 190 ? 77.925 125.800 71.415 1.00 22.82 190 ILE A CA 1
ATOM 1362 C C . ILE A 1 190 ? 79.077 124.910 71.755 1.00 20.68 190 ILE A C 1
ATOM 1363 O O . ILE A 1 190 ? 79.815 124.542 70.868 1.00 22.13 190 ILE A O 1
ATOM 1368 N N . GLY A 1 191 ? 79.244 124.580 73.020 1.00 19.62 191 GLY A N 1
ATOM 1369 C CA . GLY A 1 191 ? 80.281 123.660 73.457 1.00 22.47 191 GLY A CA 1
ATOM 1370 C C . GLY A 1 191 ? 81.716 124.152 73.309 1.00 22.82 191 GLY A C 1
ATOM 1371 O O . GLY A 1 191 ? 82.624 123.360 73.071 1.00 21.70 191 GLY A O 1
ATOM 1372 N N . LYS A 1 192 ? 81.925 125.447 73.515 1.00 20.66 192 LYS A N 1
ATOM 1373 C CA . LYS A 1 192 ? 83.242 126.087 73.409 1.00 21.54 192 LYS A CA 1
ATOM 1374 C C . LYS A 1 192 ? 83.322 127.075 74.560 1.00 19.05 192 LYS A C 1
ATOM 1375 O O . LYS A 1 192 ? 82.327 127.700 74.918 1.00 20.46 192 LYS A O 1
ATOM 1381 N N . THR A 1 193 ? 84.520 127.233 75.097 1.00 19.44 193 THR A N 1
ATOM 1382 C CA . THR A 1 193 ? 84.792 128.183 76.173 1.00 21.36 193 THR A CA 1
ATOM 1383 C C . THR A 1 193 ? 84.448 129.621 75.766 1.00 18.74 193 THR A C 1
ATOM 1384 O O . THR A 1 193 ? 84.839 130.058 74.705 1.00 18.83 193 THR A O 1
ATOM 1388 N N . ILE A 1 194 ? 83.689 130.301 76.606 1.00 16.94 194 ILE A N 1
ATOM 1389 C CA . ILE A 1 194 ? 83.374 131.698 76.449 1.00 17.71 194 ILE A CA 1
ATOM 1390 C C . ILE A 1 194 ? 83.810 132.418 77.710 1.00 20.19 194 ILE A C 1
ATOM 1391 O O . ILE A 1 194 ? 83.406 132.092 78.830 1.00 19.36 194 ILE A O 1
ATOM 1396 N N . VAL A 1 195 ? 84.727 133.392 77.545 1.00 15.89 195 VAL A N 1
ATOM 1397 C CA . VAL A 1 195 ? 85.336 134.065 78.656 1.00 15.86 195 VAL A CA 1
ATOM 1398 C C . VAL A 1 195 ? 84.879 135.517 78.712 1.00 16.34 195 VAL A C 1
ATOM 1399 O O . VAL A 1 195 ? 85.290 136.342 77.860 1.00 15.81 195 VAL A O 1
ATOM 1403 N N . PRO A 1 196 ? 84.024 135.881 79.686 1.00 15.00 196 PRO A N 1
ATOM 1404 C CA . PRO A 1 196 ? 83.557 137.296 79.815 1.00 14.88 196 PRO A CA 1
ATOM 1405 C C . PRO A 1 196 ? 84.560 138.090 80.667 1.00 15.31 196 PRO A C 1
ATOM 1406 O O . PRO A 1 196 ? 84.929 137.651 81.761 1.00 15.83 196 PRO A O 1
ATOM 1410 N N . VAL A 1 197 ? 85.062 139.196 80.139 1.00 14.47 197 VAL A N 1
ATOM 1411 C CA . VAL A 1 197 ? 86.073 140.004 80.844 1.00 14.23 197 VAL A CA 1
ATOM 1412 C C . VAL A 1 197 ? 85.524 141.384 81.085 1.00 14.19 197 VAL A C 1
ATOM 1413 O O . VAL A 1 197 ? 85.097 142.115 80.163 1.00 14.57 197 VAL A O 1
ATOM 1417 N N . ARG A 1 198 ? 85.550 141.764 82.360 1.00 14.07 198 ARG A N 1
ATOM 1418 C CA . ARG A 1 198 ? 85.064 143.046 82.792 1.00 13.99 198 ARG A CA 1
ATOM 1419 C C . ARG A 1 198 ? 86.194 144.090 82.778 1.00 14.97 198 ARG A C 1
ATOM 1420 O O . ARG A 1 198 ? 86.559 144.661 83.806 1.00 14.28 198 ARG A O 1
ATOM 1428 N N . CYS A 1 199 ? 86.705 144.338 81.564 1.00 14.16 199 CYS A N 1
ATOM 1429 C CA . CYS A 1 199 ? 87.813 145.262 81.430 1.00 14.13 199 CYS A CA 1
ATOM 1430 C C . CYS A 1 199 ? 87.377 146.627 80.935 1.00 14.16 199 CYS A C 1
ATOM 1431 O O . CYS A 1 199 ? 88.140 147.343 80.258 1.00 13.19 199 CYS A O 1
ATOM 1434 N N . GLU A 1 200 ? 86.191 147.067 81.318 1.00 13.84 200 GLU A N 1
ATOM 1435 C CA . GLU A 1 200 ? 85.701 148.358 80.916 1.00 12.49 200 GLU A CA 1
ATOM 1436 C C . GLU A 1 200 ? 86.726 149.437 81.307 1.00 13.12 200 GLU A C 1
ATOM 1437 O O . GLU A 1 200 ? 87.288 149.396 82.378 1.00 11.87 200 GLU A O 1
ATOM 1443 N N . GLY A 1 201 ? 86.914 150.420 80.420 1.00 13.03 201 GLY A N 1
ATOM 1444 C CA . GLY A 1 201 ? 87.963 151.425 80.655 1.00 13.60 201 GLY A CA 1
ATOM 1445 C C . GLY A 1 201 ? 87.818 152.385 81.797 1.00 14.25 201 GLY A C 1
ATOM 1446 O O . GLY A 1 201 ? 88.758 153.034 82.185 1.00 15.19 201 GLY A O 1
ATOM 1447 N N . PHE A 1 202 ? 86.618 152.485 82.349 1.00 14.74 202 PHE A N 1
ATOM 1448 C CA . PHE A 1 202 ? 86.414 153.236 83.556 1.00 15.33 202 PHE A CA 1
ATOM 1449 C C . PHE A 1 202 ? 86.943 152.553 84.828 1.00 15.37 202 PHE A C 1
ATOM 1450 O O . PHE A 1 202 ? 86.975 153.186 85.864 1.00 17.78 202 PHE A O 1
ATOM 1458 N N . ARG A 1 203 ? 87.340 151.290 84.752 1.00 14.73 203 ARG A N 1
ATOM 1459 C CA . ARG A 1 203 ? 87.820 150.569 85.907 1.00 16.55 203 ARG A CA 1
ATOM 1460 C C . ARG A 1 203 ? 89.306 150.856 86.037 1.00 17.08 203 ARG A C 1
ATOM 1461 O O . ARG A 1 203 ? 90.061 150.852 85.061 1.00 17.67 203 ARG A O 1
ATOM 1469 N N . GLY A 1 204 ? 89.762 151.002 87.238 1.00 16.39 204 GLY A N 1
ATOM 1470 C CA . GLY A 1 204 ? 91.204 151.212 87.461 1.00 15.76 204 GLY A CA 1
ATOM 1471 C C . GLY A 1 204 ? 91.666 152.565 86.977 1.00 15.02 204 GLY A C 1
ATOM 1472 O O . GLY A 1 204 ? 90.834 153.506 86.820 1.00 14.40 204 GLY A O 1
ATOM 1473 N N . VAL A 1 205 ? 92.961 152.662 86.676 1.00 13.32 205 VAL A N 1
ATOM 1474 C CA . VAL A 1 205 ? 93.590 153.965 86.370 1.00 13.56 205 VAL A CA 1
ATOM 1475 C C . VAL A 1 205 ? 94.471 153.932 85.139 1.00 13.37 205 VAL A C 1
ATOM 1476 O O . VAL A 1 205 ? 95.090 154.932 84.786 1.00 13.58 205 VAL A O 1
ATOM 1480 N N . SER A 1 206 ? 94.523 152.780 84.497 1.00 11.79 206 SER A N 1
ATOM 1481 C CA . SER A 1 206 ? 95.567 152.441 83.516 1.00 12.44 206 SER A CA 1
ATOM 1482 C C . SER A 1 206 ? 95.367 151.076 82.920 1.00 12.41 206 SER A C 1
ATOM 1483 O O . SER A 1 206 ? 94.435 150.341 83.312 1.00 11.97 206 SER A O 1
ATOM 1486 N N . GLN A 1 207 ? 96.288 150.662 82.084 1.00 11.40 207 GLN A N 1
ATOM 1487 C CA . GLN A 1 207 ? 96.284 149.283 81.581 1.00 12.87 207 GLN A CA 1
ATOM 1488 C C . GLN A 1 207 ? 96.384 148.247 82.708 1.00 13.48 207 GLN A C 1
ATOM 1489 O O . GLN A 1 207 ? 95.966 147.120 82.530 1.00 12.44 207 GLN A O 1
ATOM 1495 N N . SER A 1 208 ? 97.012 148.613 83.827 1.00 13.52 208 SER A N 1
ATOM 1496 C CA . SER A 1 208 ? 97.370 147.637 84.831 1.00 12.54 208 SER A CA 1
ATOM 1497 C C . SER A 1 208 ? 96.172 146.819 85.332 1.00 13.22 208 SER A C 1
ATOM 1498 O O . SER A 1 208 ? 96.252 145.585 85.438 1.00 13.53 208 SER A O 1
ATOM 1501 N N . LEU A 1 209 ? 95.090 147.474 85.664 1.00 13.68 209 LEU A N 1
ATOM 1502 C CA . LEU A 1 209 ? 93.957 146.715 86.251 1.00 13.89 209 LEU A CA 1
ATOM 1503 C C . LEU A 1 209 ? 93.376 145.759 85.217 1.00 13.67 209 LEU A C 1
ATOM 1504 O O . LEU A 1 209 ? 92.933 144.664 85.576 1.00 13.08 209 LEU A O 1
ATOM 1509 N N . GLY A 1 210 ? 93.429 146.100 83.939 1.00 11.83 210 GLY A N 1
ATOM 1510 C CA . GLY A 1 210 ? 93.107 145.162 82.870 1.00 11.46 210 GLY A CA 1
ATOM 1511 C C . GLY A 1 210 ? 93.899 143.883 82.878 1.00 11.45 210 GLY A C 1
ATOM 1512 O O . GLY A 1 210 ? 93.343 142.819 82.661 1.00 11.31 210 GLY A O 1
ATOM 1513 N N . HIS A 1 211 ? 95.191 143.970 83.175 1.00 11.92 211 HIS A N 1
ATOM 1514 C CA . HIS A 1 211 ? 96.003 142.778 83.332 1.00 11.78 211 HIS A CA 1
ATOM 1515 C C . HIS A 1 211 ? 95.368 141.885 84.437 1.00 11.93 211 HIS A C 1
ATOM 1516 O O . HIS A 1 211 ? 95.182 140.708 84.232 1.00 11.90 211 HIS A O 1
ATOM 1523 N N . HIS A 1 212 ? 95.093 142.492 85.567 1.00 12.40 212 HIS A N 1
ATOM 1524 C CA . HIS A 1 212 ? 94.687 141.743 86.744 1.00 13.90 212 HIS A CA 1
ATOM 1525 C C . HIS A 1 212 ? 93.329 141.093 86.464 1.00 13.58 212 HIS A C 1
ATOM 1526 O O . HIS A 1 212 ? 93.157 139.890 86.719 1.00 14.61 212 HIS A O 1
ATOM 1533 N N . ILE A 1 213 ? 92.398 141.876 85.906 1.00 12.22 213 ILE A N 1
ATOM 1534 C CA . ILE A 1 213 ? 91.041 141.370 85.546 1.00 13.91 213 ILE A CA 1
ATOM 1535 C C . ILE A 1 213 ? 91.137 140.231 84.559 1.00 13.47 213 ILE A C 1
ATOM 1536 O O . ILE A 1 213 ? 90.446 139.201 84.648 1.00 13.41 213 ILE A O 1
ATOM 1541 N N . ALA A 1 214 ? 92.009 140.405 83.562 1.00 12.90 214 ALA A N 1
ATOM 1542 C CA . ALA A 1 214 ? 92.230 139.380 82.566 1.00 12.83 214 ALA A CA 1
ATOM 1543 C C . ALA A 1 214 ? 92.839 138.079 83.143 1.00 13.16 214 ALA A C 1
ATOM 1544 O O . ALA A 1 214 ? 92.416 136.967 82.733 1.00 13.17 214 ALA A O 1
ATOM 1546 N N . ASN A 1 215 ? 93.780 138.207 84.078 1.00 13.45 215 ASN A N 1
ATOM 1547 C CA . ASN A 1 215 ? 94.398 137.057 84.753 1.00 14.19 215 ASN A CA 1
ATOM 1548 C C . ASN A 1 215 ? 93.297 136.293 85.561 1.00 14.52 215 ASN A C 1
ATOM 1549 O O . ASN A 1 215 ? 93.219 135.078 85.493 1.00 16.07 215 ASN A O 1
ATOM 1554 N N . ASP A 1 216 ? 92.458 137.050 86.245 1.00 14.75 216 ASP A N 1
ATOM 1555 C CA . ASP A 1 216 ? 91.357 136.469 87.018 1.00 15.59 216 ASP A CA 1
ATOM 1556 C C . ASP A 1 216 ? 90.414 135.745 86.123 1.00 15.46 216 ASP A C 1
ATOM 1557 O O . ASP A 1 216 ? 89.834 134.687 86.490 1.00 15.70 216 ASP A O 1
ATOM 1562 N N . ALA A 1 217 ? 90.171 136.269 84.926 1.00 15.22 217 ALA A N 1
ATOM 1563 C CA . ALA A 1 217 ? 89.313 135.585 84.015 1.00 14.64 217 ALA A CA 1
ATOM 1564 C C . ALA A 1 217 ? 89.847 134.260 83.504 1.00 15.53 217 ALA A C 1
ATOM 1565 O O . ALA A 1 217 ? 89.085 133.300 83.257 1.00 15.20 217 ALA A O 1
ATOM 1567 N N . ILE A 1 218 ? 91.165 134.194 83.294 1.00 14.70 218 ILE A N 1
ATOM 1568 C CA . ILE A 1 218 ? 91.798 132.918 82.954 1.00 15.60 218 ILE A CA 1
ATOM 1569 C C . ILE A 1 218 ? 91.572 131.914 84.121 1.00 15.84 218 ILE A C 1
ATOM 1570 O O . ILE A 1 218 ? 91.136 130.787 83.894 1.00 16.87 218 ILE A O 1
ATOM 1575 N N . ARG A 1 219 ? 91.851 132.364 85.317 1.00 16.57 219 ARG A N 1
ATOM 1576 C CA . ARG A 1 219 ? 91.603 131.543 86.570 1.00 18.15 219 ARG A CA 1
ATOM 1577 C C . ARG A 1 219 ? 90.168 131.030 86.675 1.00 19.67 219 ARG A C 1
ATOM 1578 O O . ARG A 1 219 ? 89.961 129.831 86.819 1.00 19.08 219 ARG A O 1
ATOM 1586 N N . ASP A 1 220 ? 89.206 131.929 86.439 1.00 17.74 220 ASP A N 1
ATOM 1587 C CA . ASP A 1 220 ? 87.817 131.661 86.686 1.00 20.82 220 ASP A CA 1
ATOM 1588 C C . ASP A 1 220 ? 87.110 130.941 85.553 1.00 21.27 220 ASP A C 1
ATOM 1589 O O . ASP A 1 220 ? 86.262 130.112 85.841 1.00 21.03 220 ASP A O 1
ATOM 1594 N N . TRP A 1 221 ? 87.488 131.177 84.285 1.00 18.09 221 TRP A N 1
ATOM 1595 C CA . TRP A 1 221 ? 86.764 130.642 83.125 1.00 17.10 221 TRP A CA 1
ATOM 1596 C C . TRP A 1 221 ? 87.532 129.624 82.297 1.00 18.35 221 TRP A C 1
ATOM 1597 O O . TRP A 1 221 ? 86.933 128.935 81.480 1.00 20.36 221 TRP A O 1
ATOM 1608 N N . VAL A 1 222 ? 88.851 129.553 82.437 1.00 17.99 222 VAL A N 1
ATOM 1609 C CA . VAL A 1 222 ? 89.638 128.576 81.686 1.00 19.43 222 VAL A CA 1
ATOM 1610 C C . VAL A 1 222 ? 90.103 127.473 82.626 1.00 21.26 222 VAL A C 1
ATOM 1611 O O . VAL A 1 222 ? 89.930 126.297 82.283 1.00 24.28 222 VAL A O 1
ATOM 1615 N N . PHE A 1 223 ? 90.706 127.829 83.758 1.00 20.37 223 PHE A N 1
ATOM 1616 C CA . PHE A 1 223 ? 91.138 126.835 84.715 1.00 24.17 223 PHE A CA 1
ATOM 1617 C C . PHE A 1 223 ? 89.924 126.158 85.453 1.00 31.61 223 PHE A C 1
ATOM 1618 O O . PHE A 1 223 ? 90.119 125.123 86.025 1.00 51.01 223 PHE A O 1
ATOM 1626 N N . ASP A 1 224 ? 88.703 126.647 85.376 1.00 42.75 224 ASP A N 1
ATOM 1627 C CA . ASP A 1 224 ? 87.497 125.856 85.813 1.00 50.52 224 ASP A CA 1
ATOM 1628 C C . ASP A 1 224 ? 87.152 124.590 85.018 1.00 53.27 224 ASP A C 1
ATOM 1629 O O . ASP A 1 224 ? 87.337 124.537 83.822 1.00 53.12 224 ASP A O 1
ATOM 1631 N N . GLY A 1 225 ? 86.574 123.591 85.683 1.00 56.97 225 GLY A N 1
ATOM 1632 C CA . GLY A 1 225 ? 86.019 122.426 84.990 1.00 56.99 225 GLY A CA 1
ATOM 1633 C C . GLY A 1 225 ? 86.927 121.220 84.825 1.00 54.54 225 GLY A C 1
ATOM 1634 O O . GLY A 1 225 ? 88.003 121.118 85.408 1.00 51.99 225 GLY A O 1
ATOM 1635 N N . GLU A 1 226 ? 86.458 120.304 83.998 1.00 55.40 226 GLU A N 1
ATOM 1636 C CA . GLU A 1 226 ? 87.127 119.039 83.785 1.00 55.84 226 GLU A CA 1
ATOM 1637 C C . GLU A 1 226 ? 88.472 119.266 83.058 1.00 51.32 226 GLU A C 1
ATOM 1638 O O . GLU A 1 226 ? 88.573 120.108 82.173 1.00 49.06 226 GLU A O 1
ATOM 1640 N N . ASP A 1 227 ? 89.484 118.496 83.439 1.00 47.47 227 ASP A N 1
ATOM 1641 C CA . ASP A 1 227 ? 90.752 118.486 82.735 1.00 43.64 227 ASP A CA 1
ATOM 1642 C C . ASP A 1 227 ? 90.577 118.020 81.309 1.00 42.99 227 ASP A C 1
ATOM 1643 O O . ASP A 1 227 ? 90.223 116.875 81.069 1.00 42.82 227 ASP A O 1
ATOM 1648 N N . LYS A 1 228 ? 90.793 118.907 80.337 1.00 40.24 228 LYS A N 1
ATOM 1649 C CA . LYS A 1 228 ? 90.690 118.495 78.944 1.00 38.97 228 LYS A CA 1
ATOM 1650 C C . LYS A 1 228 ? 91.991 117.813 78.478 1.00 37.18 228 LYS A C 1
ATOM 1651 O O . LYS A 1 228 ? 92.044 117.388 77.352 1.00 36.75 228 LYS A O 1
ATOM 1657 N N . HIS A 1 229 ? 93.043 117.719 79.296 1.00 35.44 229 HIS A N 1
ATOM 1658 C CA . HIS A 1 229 ? 94.354 117.207 78.802 1.00 39.79 229 HIS A CA 1
ATOM 1659 C C . HIS A 1 229 ? 94.895 116.079 79.679 1.00 43.31 229 HIS A C 1
ATOM 1660 O O . HIS A 1 229 ? 96.062 116.059 80.000 1.00 43.77 229 HIS A O 1
ATOM 1667 N N . ALA A 1 230 ? 94.052 115.088 79.996 1.00 44.68 230 ALA A N 1
ATOM 1668 C CA . ALA A 1 230 ? 94.442 114.007 80.920 1.00 42.83 230 ALA A CA 1
ATOM 1669 C C . ALA A 1 230 ? 95.532 113.134 80.311 1.00 36.56 230 ALA A C 1
ATOM 1670 O O . ALA A 1 230 ? 96.373 112.649 81.021 1.00 43.29 230 ALA A O 1
ATOM 1672 N N . ALA A 1 231 ? 95.569 113.027 78.998 1.00 36.97 231 ALA A N 1
ATOM 1673 C CA . ALA A 1 231 ? 96.597 112.282 78.308 1.00 39.96 231 ALA A CA 1
ATOM 1674 C C . ALA A 1 231 ? 97.969 112.980 78.199 1.00 43.71 231 ALA A C 1
ATOM 1675 O O . ALA A 1 231 ? 98.921 112.363 77.750 1.00 42.90 231 ALA A O 1
ATOM 1677 N N . PHE A 1 232 ? 98.094 114.254 78.562 1.00 38.60 232 PHE A N 1
ATOM 1678 C CA . PHE A 1 232 ? 99.381 114.934 78.425 1.00 35.39 232 PHE A CA 1
ATOM 1679 C C . PHE A 1 232 ? 100.513 114.211 79.148 1.00 33.30 232 PHE A C 1
ATOM 1680 O O . PHE A 1 232 ? 100.428 113.960 80.340 1.00 30.63 232 PHE A O 1
ATOM 1688 N N . GLU A 1 233 ? 101.605 113.948 78.459 1.00 36.08 233 GLU A N 1
ATOM 1689 C CA . GLU A 1 233 ? 102.770 113.286 79.086 1.00 39.11 233 GLU A CA 1
ATOM 1690 C C . GLU A 1 233 ? 103.734 114.371 79.601 1.00 32.34 233 GLU A C 1
ATOM 1691 O O . GLU A 1 233 ? 104.111 115.248 78.856 1.00 33.18 233 GLU A O 1
ATOM 1697 N N . THR A 1 234 ? 104.049 114.356 80.885 1.00 29.62 234 THR A N 1
ATOM 1698 C CA . THR A 1 234 ? 104.893 115.360 81.519 1.00 32.05 234 THR A CA 1
ATOM 1699 C C . THR A 1 234 ? 106.341 114.902 81.564 1.00 33.28 234 THR A C 1
ATOM 1700 O O . THR A 1 234 ? 106.615 113.737 81.370 1.00 31.86 234 THR A O 1
ATOM 1704 N N . THR A 1 235 ? 107.267 115.844 81.729 1.00 27.38 235 THR A N 1
ATOM 1705 C CA . THR A 1 235 ? 108.677 115.544 81.877 1.00 26.17 235 THR A CA 1
ATOM 1706 C C . THR A 1 235 ? 109.118 116.333 83.095 1.00 24.21 235 THR A C 1
ATOM 1707 O O . THR A 1 235 ? 108.425 117.262 83.534 1.00 24.08 235 THR A O 1
ATOM 1711 N N . PRO A 1 236 ? 110.276 115.991 83.641 1.00 25.79 236 PRO A N 1
ATOM 1712 C CA . PRO A 1 236 ? 110.793 116.766 84.768 1.00 26.04 236 PRO A CA 1
ATOM 1713 C C . PRO A 1 236 ? 111.176 118.235 84.420 1.00 22.91 236 PRO A C 1
ATOM 1714 O O . PRO A 1 236 ? 111.435 119.012 85.325 1.00 19.99 236 PRO A O 1
ATOM 1718 N N . TYR A 1 237 ? 111.241 118.561 83.124 1.00 20.68 237 TYR A N 1
ATOM 1719 C CA . TYR A 1 237 ? 111.815 119.854 82.654 1.00 19.42 237 TYR A CA 1
ATOM 1720 C C . TYR A 1 237 ? 110.741 120.743 82.005 1.00 19.62 237 TYR A C 1
ATOM 1721 O O . TYR A 1 237 ? 111.058 121.649 81.257 1.00 18.07 237 TYR A O 1
ATOM 1730 N N . ASP A 1 238 ? 109.478 120.482 82.326 1.00 18.43 238 ASP A N 1
ATOM 1731 C CA . ASP A 1 238 ? 108.338 121.173 81.740 1.00 18.69 238 ASP A CA 1
ATOM 1732 C C . ASP A 1 238 ? 108.177 122.519 82.417 1.00 18.33 238 ASP A C 1
ATOM 1733 O O . ASP A 1 238 ? 108.014 122.620 83.651 1.00 17.63 238 ASP A O 1
ATOM 1738 N N . VAL A 1 239 ? 108.195 123.585 81.613 1.00 16.51 239 VAL A N 1
ATOM 1739 C CA . VAL A 1 239 ? 107.957 124.918 82.107 1.00 14.39 239 VAL A CA 1
ATOM 1740 C C . VAL A 1 239 ? 106.892 125.653 81.303 1.00 14.17 239 VAL A C 1
ATOM 1741 O O . VAL A 1 239 ? 106.643 125.324 80.159 1.00 14.69 239 VAL A O 1
ATOM 1745 N N . ASN A 1 240 ? 106.283 126.669 81.904 1.00 14.36 240 ASN A N 1
ATOM 1746 C CA . ASN A 1 240 ? 105.517 127.664 81.117 1.00 14.14 240 ASN A CA 1
ATOM 1747 C C . ASN A 1 240 ? 106.353 128.955 81.101 1.00 14.86 240 ASN A C 1
ATOM 1748 O O . ASN A 1 240 ? 106.976 129.301 82.112 1.00 14.81 240 ASN A O 1
ATOM 1753 N N . VAL A 1 241 ? 106.375 129.642 79.971 1.00 14.48 241 VAL A N 1
ATOM 1754 C CA . VAL A 1 241 ? 106.917 130.970 79.915 1.00 13.54 241 VAL A CA 1
ATOM 1755 C C . VAL A 1 241 ? 105.723 131.895 80.035 1.00 13.63 241 VAL A C 1
ATOM 1756 O O . VAL A 1 241 ? 104.754 131.756 79.332 1.00 13.96 241 VAL A O 1
ATOM 1760 N N . ILE A 1 242 ? 105.742 132.735 81.045 1.00 13.08 242 ILE A N 1
ATOM 1761 C CA . ILE A 1 242 ? 104.605 133.504 81.428 1.00 14.17 242 ILE A CA 1
ATOM 1762 C C . ILE A 1 242 ? 104.970 134.996 81.192 1.00 15.64 242 ILE A C 1
ATOM 1763 O O . ILE A 1 242 ? 105.982 135.511 81.688 1.00 15.66 242 ILE A O 1
ATOM 1768 N N . GLY A 1 243 ? 104.113 135.697 80.467 1.00 14.57 243 GLY A N 1
ATOM 1769 C CA . GLY A 1 243 ? 104.315 137.147 80.245 1.00 13.82 243 GLY A CA 1
ATOM 1770 C C . GLY A 1 243 ? 105.373 137.470 79.192 1.00 13.56 243 GLY A C 1
ATOM 1771 O O . GLY A 1 243 ? 106.236 138.329 79.400 1.00 12.59 243 GLY A O 1
ATOM 1772 N N . ASP A 1 244 ? 105.315 136.780 78.061 1.00 12.65 244 ASP A N 1
ATOM 1773 C CA . ASP A 1 244 ? 106.127 137.167 76.889 1.00 12.56 244 ASP A CA 1
ATOM 1774 C C . ASP A 1 244 ? 105.155 137.176 75.744 1.00 12.53 244 ASP A C 1
ATOM 1775 O O . ASP A 1 244 ? 104.651 136.132 75.329 1.00 12.27 244 ASP A O 1
ATOM 1780 N N . TYR A 1 245 ? 104.923 138.373 75.181 1.00 11.15 245 TYR A N 1
ATOM 1781 C CA . TYR A 1 245 ? 103.896 138.546 74.220 1.00 10.26 245 TYR A CA 1
ATOM 1782 C C . TYR A 1 245 ? 104.402 138.536 72.794 1.00 11.14 245 TYR A C 1
ATOM 1783 O O . TYR A 1 245 ? 103.650 138.813 71.828 1.00 10.76 245 TYR A O 1
ATOM 1792 N N . ASN A 1 246 ? 105.619 138.029 72.642 1.00 10.66 246 ASN A N 1
ATOM 1793 C CA . ASN A 1 246 ? 106.175 137.705 71.353 1.00 10.58 246 ASN A CA 1
ATOM 1794 C C . ASN A 1 246 ? 106.234 138.915 70.394 1.00 10.02 246 ASN A C 1
ATOM 1795 O O . ASN A 1 246 ? 105.968 138.787 69.200 1.00 9.78 246 ASN A O 1
ATOM 1800 N N . ILE A 1 247 ? 106.643 140.059 70.924 1.00 10.22 247 ILE A N 1
ATOM 1801 C CA . ILE A 1 247 ? 106.741 141.262 70.138 1.00 10.34 247 ILE A CA 1
ATOM 1802 C C . ILE A 1 247 ? 107.859 141.111 69.119 1.00 10.31 247 ILE A C 1
ATOM 1803 O O . ILE A 1 247 ? 108.989 140.893 69.456 1.00 10.61 247 ILE A O 1
ATOM 1808 N N . GLY A 1 248 ? 107.484 141.114 67.840 1.00 10.12 248 GLY A N 1
ATOM 1809 C CA . GLY A 1 248 ? 108.431 140.888 66.806 1.00 10.65 248 GLY A CA 1
ATOM 1810 C C . GLY A 1 248 ? 109.097 139.561 66.878 1.00 10.87 248 GLY A C 1
ATOM 1811 O O . GLY A 1 248 ? 110.213 139.392 66.340 1.00 11.80 248 GLY A O 1
ATOM 1812 N N . GLY A 1 249 ? 108.455 138.584 67.535 1.00 10.06 249 GLY A N 1
ATOM 1813 C CA . GLY A 1 249 ? 109.069 137.271 67.670 1.00 10.84 249 GLY A CA 1
ATOM 1814 C C . GLY A 1 249 ? 109.900 137.057 68.912 1.00 9.70 249 GLY A C 1
ATOM 1815 O O . GLY A 1 249 ? 110.606 136.014 69.026 1.00 11.60 249 GLY A O 1
ATOM 1816 N N . ASP A 1 250 ? 109.885 137.997 69.855 1.00 10.91 250 ASP A N 1
ATOM 1817 C CA . ASP A 1 250 ? 110.669 137.881 71.073 1.00 11.36 250 ASP A CA 1
ATOM 1818 C C . ASP A 1 250 ? 110.528 136.553 71.833 1.00 11.13 250 ASP A C 1
ATOM 1819 O O . ASP A 1 250 ? 111.478 136.074 72.462 1.00 12.31 250 ASP A O 1
ATOM 1824 N N . ALA A 1 251 ? 109.328 135.977 71.852 1.00 12.23 251 ALA A N 1
ATOM 1825 C CA . ALA A 1 251 ? 109.137 134.755 72.582 1.00 12.05 251 ALA A CA 1
ATOM 1826 C C . ALA A 1 251 ? 109.769 133.565 71.898 1.00 11.66 251 ALA A C 1
ATOM 1827 O O . ALA A 1 251 ? 110.194 132.583 72.555 1.00 12.39 251 ALA A O 1
ATOM 1829 N N . TRP A 1 252 ? 109.770 133.595 70.596 1.00 12.12 252 TRP A N 1
ATOM 1830 C CA . TRP A 1 252 ? 110.382 132.548 69.815 1.00 12.47 252 TRP A CA 1
ATOM 1831 C C . TRP A 1 252 ? 111.915 132.535 69.963 1.00 11.87 252 TRP A C 1
ATOM 1832 O O . TRP A 1 252 ? 112.538 131.460 70.150 1.00 11.89 252 TRP A O 1
ATOM 1843 N N . SER A 1 253 ? 112.492 133.726 69.954 1.00 12.56 253 SER A N 1
ATOM 1844 C CA . SER A 1 253 ? 113.907 133.948 70.222 1.00 15.20 253 SER A CA 1
ATOM 1845 C C . SER A 1 253 ? 114.308 133.568 71.680 1.00 17.07 253 SER A C 1
ATOM 1846 O O . SER A 1 253 ? 115.451 133.267 71.958 1.00 20.69 253 SER A O 1
ATOM 1849 N N . SER A 1 254 ? 113.354 133.601 72.600 1.00 14.43 254 SER A N 1
ATOM 1850 C CA . SER A 1 254 ? 113.573 133.146 73.956 1.00 13.50 254 SER A CA 1
ATOM 1851 C C . SER A 1 254 ? 113.415 131.632 74.084 1.00 13.76 254 SER A C 1
ATOM 1852 O O . SER A 1 254 ? 114.237 130.954 74.744 1.00 13.30 254 SER A O 1
ATOM 1855 N N . ARG A 1 255 ? 112.383 131.110 73.440 1.00 12.74 255 ARG A N 1
ATOM 1856 C CA . ARG A 1 255 ? 112.047 129.697 73.484 1.00 14.72 255 ARG A CA 1
ATOM 1857 C C . ARG A 1 255 ? 113.211 128.844 72.994 1.00 15.37 255 ARG A C 1
ATOM 1858 O O . ARG A 1 255 ? 113.493 127.797 73.568 1.00 15.08 255 ARG A O 1
ATOM 1866 N N . ILE A 1 256 ? 113.881 129.275 71.931 1.00 13.56 256 ILE A N 1
ATOM 1867 C CA . ILE A 1 256 ? 114.964 128.473 71.399 1.00 16.15 256 ILE A CA 1
ATOM 1868 C C . ILE A 1 256 ? 116.072 128.257 72.423 1.00 14.52 256 ILE A C 1
ATOM 1869 O O . ILE A 1 256 ? 116.651 127.147 72.501 1.00 15.68 256 ILE A O 1
ATOM 1874 N N . LEU A 1 257 ? 116.352 129.286 73.228 1.00 14.13 257 LEU A N 1
ATOM 1875 C CA . LEU A 1 257 ? 117.376 129.163 74.246 1.00 13.44 257 LEU A CA 1
ATOM 1876 C C . LEU A 1 257 ? 116.942 128.204 75.355 1.00 13.45 257 LEU A C 1
ATOM 1877 O O . LEU A 1 257 ? 117.756 127.368 75.848 1.00 15.25 257 LEU A O 1
ATOM 1882 N N . LEU A 1 258 ? 115.712 128.361 75.785 1.00 13.56 258 LEU A N 1
ATOM 1883 C CA . LEU A 1 258 ? 115.184 127.496 76.854 1.00 15.05 258 LEU A CA 1
ATOM 1884 C C . LEU A 1 258 ? 115.204 126.002 76.438 1.00 15.74 258 LEU A C 1
ATOM 1885 O O . LEU A 1 258 ? 115.585 125.114 77.226 1.00 15.35 258 LEU A O 1
ATOM 1890 N N . GLU A 1 259 ? 114.831 125.731 75.199 1.00 14.11 259 GLU A N 1
ATOM 1891 C CA . GLU A 1 259 ? 114.891 124.377 74.654 1.00 16.78 259 GLU A CA 1
ATOM 1892 C C . GLU A 1 259 ? 116.290 123.864 74.428 1.00 16.11 259 GLU A C 1
ATOM 1893 O O . GLU A 1 259 ? 116.573 122.720 74.757 1.00 14.42 259 GLU A O 1
ATOM 1899 N N . GLU A 1 260 ? 117.218 124.722 73.974 1.00 15.79 260 GLU A N 1
ATOM 1900 C CA . GLU A 1 260 ? 118.590 124.316 73.839 1.00 15.95 260 GLU A CA 1
ATOM 1901 C C . GLU A 1 260 ? 119.189 123.937 75.189 1.00 16.25 260 GLU A C 1
ATOM 1902 O O . GLU A 1 260 ? 120.035 123.076 75.247 1.00 16.04 260 GLU A O 1
ATOM 1908 N N . MET A 1 261 ? 118.780 124.617 76.252 1.00 14.97 261 MET A N 1
ATOM 1909 C CA . MET A 1 261 ? 119.289 124.335 77.575 1.00 16.53 261 MET A CA 1
ATOM 1910 C C . MET A 1 261 ? 118.756 122.991 78.103 1.00 17.77 261 MET A C 1
ATOM 1911 O O . MET A 1 261 ? 119.336 122.397 79.013 1.00 18.43 261 MET A O 1
ATOM 1916 N N . GLY A 1 262 ? 117.658 122.528 77.556 1.00 16.61 262 GLY A N 1
ATOM 1917 C CA . GLY A 1 262 ? 117.043 121.258 77.899 1.00 16.65 262 GLY A CA 1
ATOM 1918 C C . GLY A 1 262 ? 115.643 121.279 78.497 1.00 17.92 262 GLY A C 1
ATOM 1919 O O . GLY A 1 262 ? 115.139 120.228 78.912 1.00 18.12 262 GLY A O 1
ATOM 1920 N N . LEU A 1 263 ? 114.987 122.446 78.570 1.00 16.98 263 LEU A N 1
ATOM 1921 C CA . LEU A 1 263 ? 113.639 122.548 79.056 1.00 17.01 263 LEU A CA 1
ATOM 1922 C C . LEU A 1 263 ? 112.641 122.273 77.952 1.00 17.68 263 LEU A C 1
ATOM 1923 O O . LEU A 1 263 ? 112.955 122.312 76.757 1.00 18.48 263 LEU A O 1
ATOM 1928 N N . ARG A 1 264 ? 111.458 121.916 78.360 1.00 18.25 264 ARG A N 1
ATOM 1929 C CA . ARG A 1 264 ? 110.334 121.771 77.452 1.00 18.83 264 ARG A CA 1
ATOM 1930 C C . ARG A 1 264 ? 109.301 122.836 77.783 1.00 17.27 264 ARG A C 1
ATOM 1931 O O . ARG A 1 264 ? 108.754 122.915 78.895 1.00 16.02 264 ARG A O 1
ATOM 1939 N N . VAL A 1 265 ? 109.026 123.680 76.816 1.00 16.73 265 VAL A N 1
ATOM 1940 C CA . VAL A 1 265 ? 108.089 124.794 77.007 1.00 18.20 265 VAL A CA 1
ATOM 1941 C C . VAL A 1 265 ? 106.672 124.293 76.696 1.00 18.46 265 VAL A C 1
ATOM 1942 O O . VAL A 1 265 ? 106.306 124.085 75.582 1.00 21.58 265 VAL A O 1
ATOM 1946 N N . VAL A 1 266 ? 105.889 124.112 77.740 1.00 17.72 266 VAL A N 1
ATOM 1947 C CA . VAL A 1 266 ? 104.496 123.635 77.617 1.00 18.83 266 VAL A CA 1
ATOM 1948 C C . VAL A 1 266 ? 103.627 124.732 76.978 1.00 17.00 266 VAL A C 1
ATOM 1949 O O . VAL A 1 266 ? 102.792 124.468 76.133 1.00 18.70 266 VAL A O 1
ATOM 1953 N N . GLY A 1 267 ? 103.802 125.938 77.431 1.00 16.40 267 GLY A N 1
ATOM 1954 C CA . GLY A 1 267 ? 103.072 127.106 76.871 1.00 16.04 267 GLY A CA 1
ATOM 1955 C C . GLY A 1 267 ? 103.872 128.369 77.073 1.00 15.17 267 GLY A C 1
ATOM 1956 O O . GLY A 1 267 ? 104.651 128.465 78.039 1.00 15.16 267 GLY A O 1
ATOM 1957 N N . ASN A 1 268 ? 103.669 129.316 76.164 1.00 14.66 268 ASN A N 1
ATOM 1958 C CA . ASN A 1 268 ? 104.178 130.669 76.298 1.00 14.03 268 ASN A CA 1
ATOM 1959 C C . ASN A 1 268 ? 102.945 131.587 76.343 1.00 13.97 268 ASN A C 1
ATOM 1960 O O . ASN A 1 268 ? 102.192 131.678 75.409 1.00 15.17 268 ASN A O 1
ATOM 1965 N N . TRP A 1 269 ? 102.765 132.291 77.448 1.00 12.98 269 TRP A N 1
ATOM 1966 C CA . TRP A 1 269 ? 101.612 133.202 77.640 1.00 14.17 269 TRP A CA 1
ATOM 1967 C C . TRP A 1 269 ? 101.928 134.677 77.342 1.00 13.61 269 TRP A C 1
ATOM 1968 O O . TRP A 1 269 ? 102.796 135.238 78.011 1.00 14.15 269 TRP A O 1
ATOM 1979 N N . SER A 1 270 ? 101.241 135.318 76.414 1.00 12.48 270 SER A N 1
ATOM 1980 C CA . SER A 1 270 ? 100.255 134.741 75.517 1.00 12.72 270 SER A CA 1
ATOM 1981 C C . SER A 1 270 ? 100.617 134.914 74.072 1.00 12.74 270 SER A C 1
ATOM 1982 O O . SER A 1 270 ? 99.835 134.581 73.157 1.00 12.61 270 SER A O 1
ATOM 1985 N N . GLY A 1 271 ? 101.824 135.403 73.792 1.00 12.44 271 GLY A N 1
ATOM 1986 C CA . GLY A 1 271 ? 102.232 135.506 72.381 1.00 12.59 271 GLY A CA 1
ATOM 1987 C C . GLY A 1 271 ? 102.289 134.156 71.688 1.00 12.04 271 GLY A C 1
ATOM 1988 O O . GLY A 1 271 ? 102.928 133.253 72.200 1.00 12.66 271 GLY A O 1
ATOM 1989 N N . ASP A 1 272 ? 101.654 134.030 70.535 1.00 11.52 272 ASP A N 1
ATOM 1990 C CA . ASP A 1 272 ? 101.562 132.798 69.736 1.00 13.30 272 ASP A CA 1
ATOM 1991 C C . ASP A 1 272 ? 100.950 131.669 70.565 1.00 13.96 272 ASP A C 1
ATOM 1992 O O . ASP A 1 272 ? 101.132 130.511 70.208 1.00 13.64 272 ASP A O 1
ATOM 1997 N N . ALA A 1 273 ? 100.149 131.995 71.571 1.00 12.72 273 ALA A N 1
ATOM 1998 C CA . ALA A 1 273 ? 99.533 130.974 72.437 1.00 12.59 273 ALA A CA 1
ATOM 1999 C C . ALA A 1 273 ? 98.191 130.478 71.875 1.00 13.10 273 ALA A C 1
ATOM 2000 O O . ALA A 1 273 ? 97.417 131.220 71.234 1.00 12.77 273 ALA A O 1
ATOM 2002 N N . THR A 1 274 ? 97.901 129.208 72.146 1.00 14.10 274 THR A N 1
ATOM 2003 C CA . THR A 1 274 ? 96.561 128.656 71.882 1.00 14.55 274 THR A CA 1
ATOM 2004 C C . THR A 1 274 ? 95.876 128.391 73.190 1.00 15.86 274 THR A C 1
ATOM 2005 O O . THR A 1 274 ? 96.499 128.288 74.252 1.00 15.33 274 THR A O 1
ATOM 2009 N N . LEU A 1 275 ? 94.563 128.228 73.094 1.00 15.37 275 LEU A N 1
ATOM 2010 C CA . LEU A 1 275 ? 93.777 127.914 74.284 1.00 16.35 275 LEU A CA 1
ATOM 2011 C C . LEU A 1 275 ? 94.249 126.637 74.973 1.00 15.93 275 LEU A C 1
ATOM 2012 O O . LEU A 1 275 ? 94.355 126.627 76.235 1.00 15.13 275 LEU A O 1
ATOM 2017 N N . ALA A 1 276 ? 94.578 125.609 74.175 1.00 15.81 276 ALA A N 1
ATOM 2018 C CA . ALA A 1 276 ? 95.111 124.310 74.713 1.00 17.95 276 ALA A CA 1
ATOM 2019 C C . ALA A 1 276 ? 96.367 124.513 75.529 1.00 18.62 276 ALA A C 1
ATOM 2020 O O . ALA A 1 276 ? 96.533 123.910 76.608 1.00 18.31 276 ALA A O 1
ATOM 2022 N N . GLU A 1 277 ? 97.254 125.405 75.065 1.00 18.57 277 GLU A N 1
ATOM 2023 C CA . GLU A 1 277 ? 98.490 125.645 75.799 1.00 18.84 277 GLU A CA 1
ATOM 2024 C C . GLU A 1 277 ? 98.208 126.282 77.123 1.00 17.71 277 GLU A C 1
ATOM 2025 O O . GLU A 1 277 ? 98.838 125.913 78.136 1.00 21.93 277 GLU A O 1
ATOM 2031 N N . ILE A 1 278 ? 97.300 127.251 77.142 1.00 16.33 278 ILE A N 1
ATOM 2032 C CA . ILE A 1 278 ? 96.918 127.908 78.376 1.00 16.95 278 ILE A CA 1
ATOM 2033 C C . ILE A 1 278 ? 96.278 126.884 79.368 1.00 17.67 278 ILE A C 1
ATOM 2034 O O . ILE A 1 278 ? 96.629 126.817 80.519 1.00 17.78 278 ILE A O 1
ATOM 2039 N N . GLU A 1 279 ? 95.372 126.060 78.861 1.00 17.12 279 GLU A N 1
ATOM 2040 C CA . GLU A 1 279 ? 94.644 125.069 79.692 1.00 17.80 279 GLU A CA 1
ATOM 2041 C C . GLU A 1 279 ? 95.599 124.079 80.343 1.00 21.17 279 GLU A C 1
ATOM 2042 O O . GLU A 1 279 ? 95.333 123.649 81.454 1.00 20.60 279 GLU A O 1
ATOM 2048 N N . ARG A 1 280 ? 96.710 123.728 79.679 1.00 20.09 280 ARG A N 1
ATOM 2049 C CA . ARG A 1 280 ? 97.696 122.796 80.219 1.00 21.72 280 ARG A CA 1
ATOM 2050 C C . ARG A 1 280 ? 98.646 123.354 81.202 1.00 18.76 280 ARG A C 1
ATOM 2051 O O . ARG A 1 280 ? 99.453 122.598 81.783 1.00 18.55 280 ARG A O 1
ATOM 2059 N N . ALA A 1 281 ? 98.656 124.680 81.380 1.00 18.20 281 ALA A N 1
ATOM 2060 C CA . ALA A 1 281 ? 99.688 125.301 82.218 1.00 17.29 281 ALA A CA 1
ATOM 2061 C C . ALA A 1 281 ? 99.812 124.679 83.604 1.00 18.01 281 ALA A C 1
ATOM 2062 O O . ALA A 1 281 ? 100.945 124.546 84.123 1.00 16.57 281 ALA A O 1
ATOM 2064 N N . PRO A 1 282 ? 98.676 124.275 84.214 1.00 18.53 282 PRO A N 1
ATOM 2065 C CA . PRO A 1 282 ? 98.833 123.686 85.557 1.00 19.54 282 PRO A CA 1
ATOM 2066 C C . PRO A 1 282 ? 99.549 122.340 85.621 1.00 18.49 282 PRO A C 1
ATOM 2067 O O . PRO A 1 282 ? 99.809 121.881 86.720 1.00 20.25 282 PRO A O 1
ATOM 2071 N N . LYS A 1 283 ? 99.871 121.747 84.489 1.00 18.49 283 LYS A N 1
ATOM 2072 C CA . LYS A 1 283 ? 100.682 120.538 84.380 1.00 20.65 283 LYS A CA 1
ATOM 2073 C C . LYS A 1 283 ? 102.174 120.728 84.426 1.00 21.72 283 LYS A C 1
ATOM 2074 O O . LYS A 1 283 ? 102.914 119.765 84.605 1.00 20.82 283 LYS A O 1
ATOM 2080 N N . ALA A 1 284 ? 102.649 121.971 84.332 1.00 19.56 284 ALA A N 1
ATOM 2081 C CA . ALA A 1 284 ? 104.092 122.221 84.353 1.00 19.53 284 ALA A CA 1
ATOM 2082 C C . ALA A 1 284 ? 104.722 122.169 85.741 1.00 18.61 284 ALA A C 1
ATOM 2083 O O . ALA A 1 284 ? 104.017 122.199 86.755 1.00 18.73 284 ALA A O 1
ATOM 2085 N N . LYS A 1 285 ? 106.040 122.153 85.743 1.00 17.51 285 LYS A N 1
ATOM 2086 C CA . LYS A 1 285 ? 106.840 122.114 86.978 1.00 18.66 285 LYS A CA 1
ATOM 2087 C C . LYS A 1 285 ? 107.226 123.451 87.501 1.00 18.19 285 LYS A C 1
ATOM 2088 O O . LYS A 1 285 ? 107.484 123.601 88.670 1.00 16.99 285 LYS A O 1
ATOM 2094 N N . LEU A 1 286 ? 107.267 124.467 86.632 1.00 17.01 286 LEU A N 1
ATOM 2095 C CA . LEU A 1 286 ? 107.779 125.754 87.015 1.00 15.87 286 LEU A CA 1
ATOM 2096 C C . LEU A 1 286 ? 107.264 126.828 86.018 1.00 16.00 286 LEU A C 1
ATOM 2097 O O . LEU A 1 286 ? 107.230 126.575 84.820 1.00 16.98 286 LEU A O 1
ATOM 2102 N N . ASN A 1 287 ? 106.885 127.983 86.558 1.00 16.18 287 ASN A N 1
ATOM 2103 C CA . ASN A 1 287 ? 106.527 129.162 85.735 1.00 15.82 287 ASN A CA 1
ATOM 2104 C C . ASN A 1 287 ? 107.705 130.134 85.685 1.00 15.52 287 ASN A C 1
ATOM 2105 O O . ASN A 1 287 ? 108.199 130.594 86.717 1.00 15.56 287 ASN A O 1
ATOM 2110 N N . LEU A 1 288 ? 108.184 130.399 84.483 1.00 14.46 288 LEU A N 1
ATOM 2111 C CA . LEU A 1 288 ? 109.224 131.374 84.222 1.00 13.63 288 LEU A CA 1
ATOM 2112 C C . LEU A 1 288 ? 108.486 132.688 83.808 1.00 12.95 288 LEU A C 1
ATOM 2113 O O . LEU A 1 288 ? 107.878 132.765 82.749 1.00 13.42 288 LEU A O 1
ATOM 2118 N N . ILE A 1 289 ? 108.554 133.680 84.649 1.00 13.13 289 ILE A N 1
ATOM 2119 C CA . ILE A 1 289 ? 107.834 134.919 84.391 1.00 12.99 289 ILE A CA 1
ATOM 2120 C C . ILE A 1 289 ? 108.812 135.979 83.877 1.00 12.21 289 ILE A C 1
ATOM 2121 O O . ILE A 1 289 ? 109.818 136.301 84.514 1.00 10.54 289 ILE A O 1
ATOM 2126 N N . HIS A 1 290 ? 108.481 136.488 82.686 1.00 12.77 290 HIS A N 1
ATOM 2127 C CA . HIS A 1 290 ? 109.250 137.622 82.134 1.00 13.05 290 HIS A CA 1
ATOM 2128 C C . HIS A 1 290 ? 108.563 138.922 82.560 1.00 13.18 290 HIS A C 1
ATOM 2129 O O . HIS A 1 290 ? 109.087 139.626 83.433 1.00 13.29 290 HIS A O 1
ATOM 2136 N N . CYS A 1 291 ? 107.366 139.175 82.037 1.00 11.94 291 CYS A N 1
ATOM 2137 C CA . CYS A 1 291 ? 106.598 140.306 82.489 1.00 12.47 291 CYS A CA 1
ATOM 2138 C C . CYS A 1 291 ? 105.895 140.059 83.837 1.00 12.56 291 CYS A C 1
ATOM 2139 O O . CYS A 1 291 ? 104.781 139.589 83.913 1.00 12.17 291 CYS A O 1
ATOM 2142 N N . TYR A 1 292 ? 106.600 140.421 84.868 1.00 11.72 292 TYR A N 1
ATOM 2143 C CA . TYR A 1 292 ? 106.100 140.373 86.256 1.00 14.16 292 TYR A CA 1
ATOM 2144 C C . TYR A 1 292 ? 104.818 141.146 86.425 1.00 14.16 292 TYR A C 1
ATOM 2145 O O . TYR A 1 292 ? 103.834 140.630 86.989 1.00 14.49 292 TYR A O 1
ATOM 2154 N N . ARG A 1 293 ? 104.794 142.386 85.921 1.00 13.10 293 ARG A N 1
ATOM 2155 C CA . ARG A 1 293 ? 103.606 143.239 86.086 1.00 12.65 293 ARG A CA 1
ATOM 2156 C C . ARG A 1 293 ? 102.327 142.620 85.617 1.00 12.62 293 ARG A C 1
ATOM 2157 O O . ARG A 1 293 ? 101.306 142.620 86.347 1.00 13.60 293 ARG A O 1
ATOM 2165 N N . SER A 1 294 ? 102.324 142.101 84.391 1.00 12.05 294 SER A N 1
ATOM 2166 C CA . SER A 1 294 ? 101.063 141.725 83.762 1.00 11.35 294 SER A CA 1
ATOM 2167 C C . SER A 1 294 ? 100.559 140.349 84.189 1.00 12.74 294 SER A C 1
ATOM 2168 O O . SER A 1 294 ? 99.333 140.088 84.100 1.00 12.52 294 SER A O 1
ATOM 2171 N N . MET A 1 295 ? 101.465 139.451 84.598 1.00 13.19 295 MET A N 1
ATOM 2172 C CA . MET A 1 295 ? 101.056 138.057 84.850 1.00 14.63 295 MET A CA 1
ATOM 2173 C C . MET A 1 295 ? 101.505 137.474 86.229 1.00 14.12 295 MET A C 1
ATOM 2174 O O . MET A 1 295 ? 101.339 136.256 86.466 1.00 13.58 295 MET A O 1
ATOM 2179 N N . ASN A 1 296 ? 101.990 138.310 87.123 1.00 13.62 296 ASN A N 1
ATOM 2180 C CA . ASN A 1 296 ? 102.338 137.781 88.420 1.00 15.45 296 ASN A CA 1
ATOM 2181 C C . ASN A 1 296 ? 101.061 137.182 89.095 1.00 15.70 296 ASN A C 1
ATOM 2182 O O . ASN A 1 296 ? 101.174 136.221 89.861 1.00 17.63 296 ASN A O 1
ATOM 2187 N N . TYR A 1 297 ? 99.910 137.758 88.820 1.00 15.52 297 TYR A N 1
ATOM 2188 C CA . TYR A 1 297 ? 98.660 137.349 89.493 1.00 16.10 297 TYR A CA 1
ATOM 2189 C C . TYR A 1 297 ? 98.380 135.887 89.270 1.00 15.99 297 TYR A C 1
ATOM 2190 O O . TYR A 1 297 ? 98.144 135.133 90.242 1.00 15.71 297 TYR A O 1
ATOM 2199 N N . ILE A 1 298 ? 98.410 135.449 88.003 1.00 16.04 298 ILE A N 1
ATOM 2200 C CA . ILE A 1 298 ? 98.131 134.066 87.703 1.00 16.19 298 ILE A CA 1
ATOM 2201 C C . ILE A 1 298 ? 99.257 133.128 88.191 1.00 16.27 298 ILE A C 1
ATOM 2202 O O . ILE A 1 298 ? 98.993 131.962 88.539 1.00 17.12 298 ILE A O 1
ATOM 2207 N N . CYS A 1 299 ? 100.484 133.639 88.280 1.00 16.05 299 CYS A N 1
ATOM 2208 C CA . CYS A 1 299 ? 101.579 132.849 88.849 1.00 15.79 299 CYS A CA 1
ATOM 2209 C C . CYS A 1 299 ? 101.315 132.591 90.358 1.00 16.97 299 CYS A C 1
ATOM 2210 O O . CYS A 1 299 ? 101.570 131.474 90.867 1.00 15.51 299 CYS A O 1
ATOM 2213 N N . ARG A 1 300 ? 100.903 133.632 91.046 1.00 16.58 300 ARG A N 1
ATOM 2214 C CA . ARG A 1 300 ? 100.610 133.512 92.479 1.00 19.24 300 ARG A CA 1
ATOM 2215 C C . ARG A 1 300 ? 99.457 132.517 92.673 1.00 19.30 300 ARG A C 1
ATOM 2216 O O . ARG A 1 300 ? 99.491 131.682 93.595 1.00 20.73 300 ARG A O 1
ATOM 2224 N N . HIS A 1 301 ? 98.441 132.602 91.829 1.00 17.16 301 HIS A N 1
ATOM 2225 C CA . HIS A 1 301 ? 97.386 131.618 91.838 1.00 19.76 301 HIS A CA 1
ATOM 2226 C C . HIS A 1 301 ? 97.877 130.172 91.616 1.00 20.76 301 HIS A C 1
ATOM 2227 O O . HIS A 1 301 ? 97.472 129.239 92.367 1.00 18.25 301 HIS A O 1
ATOM 2234 N N . MET A 1 302 ? 98.690 129.966 90.581 1.00 18.29 302 MET A N 1
ATOM 2235 C CA . MET A 1 302 ? 99.182 128.641 90.300 1.00 17.67 302 MET A CA 1
ATOM 2236 C C . MET A 1 302 ? 100.062 128.096 91.432 1.00 17.89 302 MET A C 1
ATOM 2237 O O . MET A 1 302 ? 100.079 126.873 91.639 1.00 18.43 302 MET A O 1
ATOM 2242 N N . GLU A 1 303 ? 100.783 128.968 92.136 1.00 18.19 303 GLU A N 1
ATOM 2243 C CA . GLU A 1 303 ? 101.603 128.562 93.265 1.00 21.59 303 GLU A CA 1
ATOM 2244 C C . GLU A 1 303 ? 100.701 128.090 94.422 1.00 24.38 303 GLU A C 1
ATOM 2245 O O . GLU A 1 303 ? 100.936 127.011 94.961 1.00 22.74 303 GLU A O 1
ATOM 2251 N N . GLU A 1 304 ? 99.690 128.886 94.730 1.00 22.47 304 GLU A N 1
ATOM 2252 C CA . GLU A 1 304 ? 98.731 128.568 95.786 1.00 25.76 304 GLU A CA 1
ATOM 2253 C C . GLU A 1 304 ? 97.887 127.305 95.456 1.00 25.96 304 GLU A C 1
ATOM 2254 O O . GLU A 1 304 ? 97.792 126.397 96.255 1.00 23.96 304 GLU A O 1
ATOM 2260 N N . LYS A 1 305 ? 97.314 127.210 94.282 1.00 20.29 305 LYS A N 1
ATOM 2261 C CA . LYS A 1 305 ? 96.384 126.167 93.975 1.00 24.18 305 LYS A CA 1
ATOM 2262 C C . LYS A 1 305 ? 97.069 124.893 93.501 1.00 26.33 305 LYS A C 1
ATOM 2263 O O . LYS A 1 305 ? 96.637 123.828 93.853 1.00 24.06 305 LYS A O 1
ATOM 2269 N N . TYR A 1 306 ? 98.143 124.978 92.703 1.00 21.07 306 TYR A N 1
ATOM 2270 C CA . TYR A 1 306 ? 98.759 123.821 92.107 1.00 21.32 306 TYR A CA 1
ATOM 2271 C C . TYR A 1 306 ? 100.171 123.566 92.613 1.00 20.13 306 TYR A C 1
ATOM 2272 O O . TYR A 1 306 ? 100.786 122.626 92.163 1.00 24.62 306 TYR A O 1
ATOM 2281 N N . ASN A 1 307 ? 100.663 124.344 93.566 1.00 20.47 307 ASN A N 1
ATOM 2282 C CA . ASN A 1 307 ? 102.028 124.232 94.080 1.00 22.65 307 ASN A CA 1
ATOM 2283 C C . ASN A 1 307 ? 103.095 124.365 93.003 1.00 24.03 307 ASN A C 1
ATOM 2284 O O . ASN A 1 307 ? 104.159 123.779 93.109 1.00 22.79 307 ASN A O 1
ATOM 2289 N N . ILE A 1 308 ? 102.834 125.182 91.984 1.00 23.21 308 ILE A N 1
ATOM 2290 C CA . ILE A 1 308 ? 103.832 125.414 90.942 1.00 20.38 308 ILE A CA 1
ATOM 2291 C C . ILE A 1 308 ? 104.621 126.662 91.316 1.00 19.07 308 ILE A C 1
ATOM 2292 O O . ILE A 1 308 ? 104.048 127.737 91.430 1.00 19.48 308 ILE A O 1
ATOM 2297 N N . PRO A 1 309 ? 105.940 126.533 91.494 1.00 18.82 309 PRO A N 1
ATOM 2298 C CA . PRO A 1 309 ? 106.679 127.732 91.850 1.00 17.91 309 PRO A CA 1
ATOM 2299 C C . PRO A 1 309 ? 106.864 128.629 90.610 1.00 17.36 309 PRO A C 1
ATOM 2300 O O . PRO A 1 309 ? 106.627 128.208 89.510 1.00 16.16 309 PRO A O 1
ATOM 2304 N N . TRP A 1 310 ? 107.230 129.884 90.846 1.00 17.93 310 TRP A N 1
ATOM 2305 C CA . TRP A 1 310 ? 107.462 130.841 89.733 1.00 17.37 310 TRP A CA 1
ATOM 2306 C C . TRP A 1 310 ? 108.747 131.604 90.027 1.00 18.89 310 TRP A C 1
ATOM 2307 O O . TRP A 1 310 ? 109.114 131.824 91.191 1.00 17.80 310 TRP A O 1
ATOM 2318 N N . THR A 1 311 ? 109.418 132.036 88.964 1.00 16.19 311 THR A N 1
ATOM 2319 C CA . THR A 1 311 ? 110.644 132.761 89.127 1.00 18.22 311 THR A CA 1
ATOM 2320 C C . THR A 1 311 ? 110.767 133.792 87.986 1.00 17.07 311 THR A C 1
ATOM 2321 O O . THR A 1 311 ? 110.392 133.512 86.892 1.00 15.84 311 THR A O 1
ATOM 2325 N N . GLU A 1 312 ? 111.314 134.948 88.317 1.00 15.27 312 GLU A N 1
ATOM 2326 C CA . GLU A 1 312 ? 111.459 136.057 87.363 1.00 15.08 312 GLU A CA 1
ATOM 2327 C C . GLU A 1 312 ? 112.786 135.908 86.610 1.00 14.87 312 GLU A C 1
ATOM 2328 O O . GLU A 1 312 ? 113.830 135.519 87.208 1.00 16.09 312 GLU A O 1
ATOM 2334 N N . TYR A 1 313 ? 112.787 136.223 85.319 1.00 12.73 313 TYR A N 1
ATOM 2335 C CA . TYR A 1 313 ? 113.998 136.223 84.556 1.00 13.22 313 TYR A CA 1
ATOM 2336 C C . TYR A 1 313 ? 113.951 137.452 83.580 1.00 12.39 313 TYR A C 1
ATOM 2337 O O . TYR A 1 313 ? 113.009 138.275 83.576 1.00 12.08 313 TYR A O 1
ATOM 2346 N N . ASN A 1 314 ? 115.040 137.595 82.854 1.00 11.86 314 ASN A N 1
ATOM 2347 C CA . ASN A 1 314 ? 115.242 138.779 82.001 1.00 12.44 314 ASN A CA 1
ATOM 2348 C C . ASN A 1 314 ? 116.086 138.271 80.826 1.00 12.82 314 ASN A C 1
ATOM 2349 O O . ASN A 1 314 ? 117.248 137.906 80.984 1.00 12.88 314 ASN A O 1
ATOM 2354 N N . PHE A 1 315 ? 115.543 138.374 79.621 1.00 12.36 315 PHE A N 1
ATOM 2355 C CA . PHE A 1 315 ? 116.267 138.005 78.408 1.00 12.02 315 PHE A CA 1
ATOM 2356 C C . PHE A 1 315 ? 116.693 139.162 77.515 1.00 12.34 315 PHE A C 1
ATOM 2357 O O . PHE A 1 315 ? 116.892 138.951 76.300 1.00 12.56 315 PHE A O 1
ATOM 2365 N N . PHE A 1 316 ? 116.872 140.342 78.100 1.00 11.72 316 PHE A N 1
ATOM 2366 C CA . PHE A 1 316 ? 117.385 141.479 77.387 1.00 11.78 316 PHE A CA 1
ATOM 2367 C C . PHE A 1 316 ? 118.899 141.615 77.599 1.00 12.29 316 PHE A C 1
ATOM 2368 O O . PHE A 1 316 ? 119.362 142.099 78.653 1.00 11.79 316 PHE A O 1
ATOM 2376 N N . GLY A 1 317 ? 119.645 141.268 76.572 1.00 11.47 317 GLY A N 1
ATOM 2377 C CA . GLY A 1 317 ? 121.070 141.460 76.526 1.00 12.13 317 GLY A CA 1
ATOM 2378 C C . GLY A 1 317 ? 121.853 140.301 77.192 1.00 12.69 317 GLY A C 1
ATOM 2379 O O . GLY A 1 317 ? 121.313 139.558 78.018 1.00 14.15 317 GLY A O 1
ATOM 2380 N N . PRO A 1 318 ? 123.141 140.155 76.858 1.00 12.92 318 PRO A N 1
ATOM 2381 C CA . PRO A 1 318 ? 123.880 138.957 77.248 1.00 13.26 318 PRO A CA 1
ATOM 2382 C C . PRO A 1 318 ? 124.110 138.857 78.751 1.00 14.16 318 PRO A C 1
ATOM 2383 O O . PRO A 1 318 ? 124.074 137.716 79.250 1.00 15.46 318 PRO A O 1
ATOM 2387 N N . SER A 1 319 ? 124.334 139.960 79.452 1.00 13.93 319 SER A N 1
ATOM 2388 C CA . SER A 1 319 ? 124.488 139.873 80.933 1.00 15.11 319 SER A CA 1
ATOM 2389 C C . SER A 1 319 ? 123.263 139.182 81.555 1.00 14.73 319 SER A C 1
ATOM 2390 O O . SER A 1 319 ? 123.404 138.179 82.347 1.00 13.91 319 SER A O 1
ATOM 2393 N N . GLN A 1 320 ? 122.079 139.691 81.230 1.00 12.96 320 GLN A N 1
ATOM 2394 C CA . GLN A 1 320 ? 120.828 139.179 81.768 1.00 13.45 320 GLN A CA 1
ATOM 2395 C C . GLN A 1 320 ? 120.498 137.776 81.270 1.00 12.88 320 GLN A C 1
ATOM 2396 O O . GLN A 1 320 ? 120.013 136.946 82.061 1.00 13.28 320 GLN A O 1
ATOM 2402 N N . ILE A 1 321 ? 120.728 137.489 79.996 1.00 11.99 321 ILE A N 1
ATOM 2403 C CA . ILE A 1 321 ? 120.432 136.190 79.445 1.00 12.87 321 ILE A CA 1
ATOM 2404 C C . ILE A 1 321 ? 121.270 135.148 80.165 1.00 13.46 321 ILE A C 1
ATOM 2405 O O . ILE A 1 321 ? 120.694 134.098 80.585 1.00 13.02 321 ILE A O 1
ATOM 2410 N N . ALA A 1 322 ? 122.588 135.396 80.263 1.00 12.09 322 ALA A N 1
ATOM 2411 C CA . ALA A 1 322 ? 123.453 134.441 80.915 1.00 13.62 322 ALA A CA 1
ATOM 2412 C C . ALA A 1 322 ? 123.010 134.256 82.392 1.00 14.63 322 ALA A C 1
ATOM 2413 O O . ALA A 1 322 ? 122.910 133.136 82.868 1.00 16.09 322 ALA A O 1
ATOM 2415 N N . ALA A 1 323 ? 122.774 135.350 83.103 1.00 14.04 323 ALA A N 1
ATOM 2416 C CA . ALA A 1 323 ? 122.353 135.220 84.502 1.00 14.86 323 ALA A CA 1
ATOM 2417 C C . ALA A 1 323 ? 121.014 134.467 84.643 1.00 14.84 323 ALA A C 1
ATOM 2418 O O . ALA A 1 323 ? 120.818 133.647 85.583 1.00 13.61 323 ALA A O 1
ATOM 2420 N N . SER A 1 324 ? 120.068 134.736 83.712 1.00 13.18 324 SER A N 1
ATOM 2421 C CA . SER A 1 324 ? 118.792 134.088 83.696 1.00 12.79 324 SER A CA 1
ATOM 2422 C C . SER A 1 324 ? 118.872 132.593 83.438 1.00 14.67 324 SER A C 1
ATOM 2423 O O . SER A 1 324 ? 118.240 131.795 84.154 1.00 14.66 324 SER A O 1
ATOM 2426 N N . LEU A 1 325 ? 119.637 132.207 82.429 1.00 13.50 325 LEU A N 1
ATOM 2427 C CA . LEU A 1 325 ? 119.819 130.778 82.124 1.00 14.65 325 LEU A CA 1
ATOM 2428 C C . LEU A 1 325 ? 120.407 130.019 83.365 1.00 14.27 325 LEU A C 1
ATOM 2429 O O . LEU A 1 325 ? 119.923 128.942 83.729 1.00 15.25 325 LEU A O 1
ATOM 2434 N N . ARG A 1 326 ? 121.401 130.630 83.984 1.00 14.49 326 ARG A N 1
ATOM 2435 C CA . ARG A 1 326 ? 122.107 130.018 85.135 1.00 15.14 326 ARG A CA 1
ATOM 2436 C C . ARG A 1 326 ? 121.142 129.893 86.329 1.00 16.74 326 ARG A C 1
ATOM 2437 O O . ARG A 1 326 ? 121.063 128.843 86.971 1.00 15.73 326 ARG A O 1
ATOM 2445 N N . LYS A 1 327 ? 120.358 130.948 86.557 1.00 15.49 327 LYS A N 1
ATOM 2446 C CA . LYS A 1 327 ? 119.387 130.996 87.659 1.00 16.67 327 LYS A CA 1
ATOM 2447 C C . LYS A 1 327 ? 118.331 129.943 87.471 1.00 16.38 327 LYS A C 1
ATOM 2448 O O . LYS A 1 327 ? 117.995 129.230 88.425 1.00 16.79 327 LYS A O 1
ATOM 2454 N N . ILE A 1 328 ? 117.768 129.878 86.269 1.00 14.41 328 ILE A N 1
ATOM 2455 C CA . ILE A 1 328 ? 116.720 128.917 85.950 1.00 15.06 328 ILE A CA 1
ATOM 2456 C C . ILE A 1 328 ? 117.284 127.473 86.060 1.00 16.93 328 ILE A C 1
ATOM 2457 O O . ILE A 1 328 ? 116.632 126.605 86.677 1.00 17.11 328 ILE A O 1
ATOM 2462 N N . ALA A 1 329 ? 118.450 127.244 85.458 1.00 15.69 329 ALA A N 1
ATOM 2463 C CA . ALA A 1 329 ? 119.048 125.918 85.455 1.00 16.84 329 ALA A CA 1
ATOM 2464 C C . ALA A 1 329 ? 119.308 125.390 86.878 1.00 16.80 329 ALA A C 1
ATOM 2465 O O . ALA A 1 329 ? 119.147 124.177 87.110 1.00 18.07 329 ALA A O 1
ATOM 2467 N N . ALA A 1 330 ? 119.692 126.287 87.771 1.00 17.25 330 ALA A N 1
ATOM 2468 C CA . ALA A 1 330 ? 120.023 125.937 89.160 1.00 19.05 330 ALA A CA 1
ATOM 2469 C C . ALA A 1 330 ? 118.818 125.386 89.875 1.00 21.88 330 ALA A C 1
ATOM 2470 O O . ALA A 1 330 ? 118.982 124.668 90.861 1.00 22.15 330 ALA A O 1
ATOM 2472 N N . LEU A 1 331 ? 117.617 125.683 89.414 1.00 21.29 331 LEU A N 1
ATOM 2473 C CA . LEU A 1 331 ? 116.401 125.113 89.997 1.00 21.34 331 LEU A CA 1
ATOM 2474 C C . LEU A 1 331 ? 116.157 123.646 89.607 1.00 23.30 331 LEU A C 1
ATOM 2475 O O . LEU A 1 331 ? 115.312 123.009 90.213 1.00 23.43 331 LEU A O 1
ATOM 2480 N N . PHE A 1 332 ? 116.835 123.134 88.572 1.00 18.77 332 PHE A N 1
ATOM 2481 C CA . PHE A 1 332 ? 116.594 121.809 88.054 1.00 21.15 332 PHE A CA 1
ATOM 2482 C C . PHE A 1 332 ? 117.766 120.921 88.556 1.00 25.23 332 PHE A C 1
ATOM 2483 O O . PHE A 1 332 ? 117.847 120.676 89.743 1.00 28.32 332 PHE A O 1
ATOM 2491 N N . ASP A 1 333 ? 118.655 120.474 87.704 1.00 24.64 333 ASP A N 1
ATOM 2492 C CA . ASP A 1 333 ? 119.689 119.543 88.078 1.00 22.86 333 ASP A CA 1
ATOM 2493 C C . ASP A 1 333 ? 120.957 119.864 87.259 1.00 25.42 333 ASP A C 1
ATOM 2494 O O . ASP A 1 333 ? 120.993 120.778 86.420 1.00 19.17 333 ASP A O 1
ATOM 2499 N N . GLU A 1 334 ? 121.971 119.035 87.451 1.00 24.81 334 GLU A N 1
ATOM 2500 C CA . GLU A 1 334 ? 123.255 119.190 86.775 1.00 27.22 334 GLU A CA 1
ATOM 2501 C C . GLU A 1 334 ? 123.165 119.143 85.253 1.00 22.02 334 GLU A C 1
ATOM 2502 O O . GLU A 1 334 ? 123.956 119.802 84.571 1.00 19.72 334 GLU A O 1
ATOM 2508 N N . LYS A 1 335 ? 122.285 118.323 84.735 1.00 20.60 335 LYS A N 1
ATOM 2509 C CA . LYS A 1 335 ? 122.073 118.237 83.302 1.00 22.70 335 LYS A CA 1
ATOM 2510 C C . LYS A 1 335 ? 121.641 119.617 82.684 1.00 21.98 335 LYS A C 1
ATOM 2511 O O . LYS A 1 335 ? 122.217 120.074 81.734 1.00 19.66 335 LYS A O 1
ATOM 2517 N N . ILE A 1 336 ? 120.663 120.261 83.307 1.00 20.69 336 ILE A N 1
ATOM 2518 C CA . ILE A 1 336 ? 120.154 121.560 82.847 1.00 17.78 336 ILE A CA 1
ATOM 2519 C C . ILE A 1 336 ? 121.231 122.628 83.095 1.00 16.33 336 ILE A C 1
ATOM 2520 O O . ILE A 1 336 ? 121.420 123.499 82.257 1.00 16.22 336 ILE A O 1
ATOM 2525 N N . GLN A 1 337 ? 121.963 122.534 84.226 1.00 15.93 337 GLN A N 1
ATOM 2526 C CA . GLN A 1 337 ? 123.045 123.442 84.508 1.00 16.14 337 GLN A CA 1
ATOM 2527 C C . GLN A 1 337 ? 124.102 123.365 83.448 1.00 15.70 337 GLN A C 1
ATOM 2528 O O . GLN A 1 337 ? 124.643 124.402 83.042 1.00 16.50 337 GLN A O 1
ATOM 2534 N N . GLU A 1 338 ? 124.433 122.154 83.032 1.00 17.08 338 GLU A N 1
ATOM 2535 C CA . GLU A 1 338 ? 125.389 121.993 81.933 1.00 17.62 338 GLU A CA 1
ATOM 2536 C C . GLU A 1 338 ? 124.793 122.565 80.621 1.00 16.03 338 GLU A C 1
ATOM 2537 O O . GLU A 1 338 ? 125.512 123.183 79.843 1.00 14.59 338 GLU A O 1
ATOM 2543 N N . GLY A 1 339 ? 123.514 122.304 80.375 1.00 16.62 339 GLY A N 1
ATOM 2544 C CA . GLY A 1 339 ? 122.813 122.889 79.223 1.00 17.13 339 GLY A CA 1
ATOM 2545 C C . GLY A 1 339 ? 122.962 124.431 79.206 1.00 16.48 339 GLY A C 1
ATOM 2546 O O . GLY A 1 339 ? 123.254 125.008 78.158 1.00 15.10 339 GLY A O 1
ATOM 2547 N N . ALA A 1 340 ? 122.807 125.107 80.361 1.00 14.25 340 ALA A N 1
ATOM 2548 C CA . ALA A 1 340 ? 122.942 126.543 80.420 1.00 14.44 340 ALA A CA 1
ATOM 2549 C C . ALA A 1 340 ? 124.303 126.979 79.995 1.00 14.89 340 ALA A C 1
ATOM 2550 O O . ALA A 1 340 ? 124.461 127.899 79.162 1.00 14.11 340 ALA A O 1
ATOM 2552 N N . GLU A 1 341 ? 125.332 126.327 80.538 1.00 14.02 341 GLU A N 1
ATOM 2553 C CA . GLU A 1 341 ? 126.698 126.662 80.145 1.00 14.02 341 GLU A CA 1
ATOM 2554 C C . GLU A 1 341 ? 126.981 126.444 78.645 1.00 13.38 341 GLU A C 1
ATOM 2555 O O . GLU A 1 341 ? 127.706 127.255 78.052 1.00 13.56 341 GLU A O 1
ATOM 2561 N N . ARG A 1 342 ? 126.414 125.397 78.090 1.00 13.55 342 ARG A N 1
ATOM 2562 C CA . ARG A 1 342 ? 126.592 125.066 76.678 1.00 13.74 342 ARG A CA 1
ATOM 2563 C C . ARG A 1 342 ? 125.899 126.104 75.799 1.00 13.80 342 ARG A C 1
ATOM 2564 O O . ARG A 1 342 ? 126.421 126.478 74.746 1.00 12.92 342 ARG A O 1
ATOM 2572 N N . VAL A 1 343 ? 124.731 126.562 76.239 1.00 13.23 343 VAL A N 1
ATOM 2573 C CA . VAL A 1 343 ? 124.017 127.645 75.503 1.00 13.50 343 VAL A CA 1
ATOM 2574 C C . VAL A 1 343 ? 124.800 128.935 75.513 1.00 12.83 343 VAL A C 1
ATOM 2575 O O . VAL A 1 343 ? 125.080 129.522 74.472 1.00 13.11 343 VAL A O 1
ATOM 2579 N N . ILE A 1 344 ? 125.255 129.343 76.675 1.00 12.82 344 ILE A N 1
ATOM 2580 C CA . ILE A 1 344 ? 126.068 130.544 76.815 1.00 14.08 344 ILE A CA 1
ATOM 2581 C C . ILE A 1 344 ? 127.347 130.437 75.940 1.00 15.07 344 ILE A C 1
ATOM 2582 O O . ILE A 1 344 ? 127.691 131.389 75.214 1.00 13.93 344 ILE A O 1
ATOM 2587 N N . ALA A 1 345 ? 128.010 129.294 75.974 1.00 14.95 345 ALA A N 1
ATOM 2588 C CA . ALA A 1 345 ? 129.204 129.136 75.153 1.00 14.85 345 ALA A CA 1
ATOM 2589 C C . ALA A 1 345 ? 128.871 129.191 73.653 1.00 14.30 345 ALA A C 1
ATOM 2590 O O . ALA A 1 345 ? 129.649 129.752 72.906 1.00 15.68 345 ALA A O 1
ATOM 2592 N N . LYS A 1 346 ? 127.770 128.582 73.233 1.00 13.01 346 LYS A N 1
ATOM 2593 C CA . LYS A 1 346 ? 127.346 128.527 71.845 1.00 14.42 346 LYS A CA 1
ATOM 2594 C C . LYS A 1 346 ? 127.219 129.948 71.300 1.00 15.84 346 LYS A C 1
ATOM 2595 O O . LYS A 1 346 ? 127.645 130.207 70.162 1.00 14.28 346 LYS A O 1
ATOM 2601 N N . TYR A 1 347 ? 126.637 130.860 72.081 1.00 12.96 347 TYR A N 1
ATOM 2602 C CA . TYR A 1 347 ? 126.331 132.202 71.564 1.00 14.24 347 TYR A CA 1
ATOM 2603 C C . TYR A 1 347 ? 127.409 133.230 71.863 1.00 14.67 347 TYR A C 1
ATOM 2604 O O . TYR A 1 347 ? 127.295 134.361 71.439 1.00 13.06 347 TYR A O 1
ATOM 2613 N N . GLN A 1 348 ? 128.466 132.848 72.595 1.00 14.97 348 GLN A N 1
ATOM 2614 C CA . GLN A 1 348 ? 129.519 133.826 72.943 1.00 15.16 348 GLN A CA 1
ATOM 2615 C C . GLN A 1 348 ? 130.148 134.440 71.672 1.00 14.54 348 GLN A C 1
ATOM 2616 O O . GLN A 1 348 ? 130.448 135.621 71.695 1.00 14.41 348 GLN A O 1
ATOM 2622 N N . PRO A 1 349 ? 130.417 133.654 70.627 1.00 14.02 349 PRO A N 1
ATOM 2623 C CA . PRO A 1 349 ? 130.978 134.322 69.431 1.00 15.05 349 PRO A CA 1
ATOM 2624 C C . PRO A 1 349 ? 130.057 135.403 68.832 1.00 14.52 349 PRO A C 1
ATOM 2625 O O . PRO A 1 349 ? 130.545 136.434 68.373 1.00 14.61 349 PRO A O 1
ATOM 2629 N N . LEU A 1 350 ? 128.759 135.161 68.842 1.00 13.80 350 LEU A N 1
ATOM 2630 C CA . LEU A 1 350 ? 127.764 136.134 68.375 1.00 14.20 350 LEU A CA 1
ATOM 2631 C C . LEU A 1 350 ? 127.784 137.365 69.285 1.00 14.14 350 LEU A C 1
ATOM 2632 O O . LEU A 1 350 ? 127.899 138.504 68.786 1.00 13.82 350 LEU A O 1
ATOM 2637 N N . VAL A 1 351 ? 127.717 137.175 70.593 1.00 12.89 351 VAL A N 1
ATOM 2638 C CA . VAL A 1 351 ? 127.767 138.256 71.540 1.00 13.90 351 VAL A CA 1
ATOM 2639 C C . VAL A 1 351 ? 129.036 139.086 71.329 1.00 14.04 351 VAL A C 1
ATOM 2640 O O . VAL A 1 351 ? 128.967 140.336 71.287 1.00 13.40 351 VAL A O 1
ATOM 2644 N N . ASP A 1 352 ? 130.187 138.393 71.218 1.00 14.08 352 ASP A N 1
ATOM 2645 C CA . ASP A 1 352 ? 131.461 139.140 71.034 1.00 15.65 352 ASP A CA 1
ATOM 2646 C C . ASP A 1 352 ? 131.454 139.944 69.725 1.00 13.81 352 ASP A C 1
ATOM 2647 O O . ASP A 1 352 ? 131.908 141.068 69.681 1.00 13.98 352 ASP A O 1
ATOM 2652 N N . ALA A 1 353 ? 130.942 139.359 68.663 1.00 13.75 353 ALA A N 1
ATOM 2653 C CA . ALA A 1 353 ? 130.812 140.038 67.382 1.00 13.28 353 ALA A CA 1
ATOM 2654 C C . ALA A 1 353 ? 129.920 141.291 67.432 1.00 12.64 353 ALA A C 1
ATOM 2655 O O . ALA A 1 353 ? 130.277 142.338 66.873 1.00 13.91 353 ALA A O 1
ATOM 2657 N N . VAL A 1 354 ? 128.808 141.178 68.133 1.00 12.12 354 VAL A N 1
ATOM 2658 C CA . VAL A 1 354 ? 127.894 142.306 68.337 1.00 12.47 354 VAL A CA 1
ATOM 2659 C C . VAL A 1 354 ? 128.584 143.411 69.104 1.00 13.20 354 VAL A C 1
ATOM 2660 O O . VAL A 1 354 ? 128.540 144.570 68.702 1.00 12.22 354 VAL A O 1
ATOM 2664 N N . ILE A 1 355 ? 129.235 143.059 70.211 1.00 15.07 355 ILE A N 1
ATOM 2665 C CA . ILE A 1 355 ? 129.898 144.045 71.030 1.00 15.33 355 ILE A CA 1
ATOM 2666 C C . ILE A 1 355 ? 131.015 144.698 70.258 1.00 16.18 355 ILE A C 1
ATOM 2667 O O . ILE A 1 355 ? 131.171 145.925 70.330 1.00 15.19 355 ILE A O 1
ATOM 2672 N N . GLU A 1 356 ? 131.847 143.906 69.581 1.00 15.78 356 GLU A N 1
ATOM 2673 C CA . GLU A 1 356 ? 132.988 144.474 68.830 1.00 17.59 356 GLU A CA 1
ATOM 2674 C C . GLU A 1 356 ? 132.540 145.472 67.770 1.00 15.91 356 GLU A C 1
ATOM 2675 O O . GLU A 1 356 ? 133.202 146.460 67.567 1.00 14.64 356 GLU A O 1
ATOM 2681 N N . LYS A 1 357 ? 131.457 145.170 67.090 1.00 14.56 357 LYS A N 1
ATOM 2682 C CA . LYS A 1 357 ? 130.949 146.024 66.017 1.00 16.43 357 LYS A CA 1
ATOM 2683 C C . LYS A 1 357 ? 130.281 147.271 66.583 1.00 16.52 357 LYS A C 1
ATOM 2684 O O . LYS A 1 357 ? 130.523 148.380 66.062 1.00 17.49 357 LYS A O 1
ATOM 2690 N N . PHE A 1 358 ? 129.431 147.115 67.594 1.00 13.79 358 PHE A N 1
ATOM 2691 C CA . PHE A 1 358 ? 128.541 148.212 67.957 1.00 13.92 358 PHE A CA 1
ATOM 2692 C C . PHE A 1 358 ? 128.916 148.952 69.208 1.00 13.93 358 PHE A C 1
ATOM 2693 O O . PHE A 1 358 ? 128.595 150.144 69.319 1.00 14.87 358 PHE A O 1
ATOM 2701 N N . ARG A 1 359 ? 129.604 148.314 70.141 1.00 13.03 359 ARG A N 1
ATOM 2702 C CA . ARG A 1 359 ? 129.921 149.025 71.356 1.00 14.31 359 ARG A CA 1
ATOM 2703 C C . ARG A 1 359 ? 130.805 150.279 71.114 1.00 14.82 359 ARG A C 1
ATOM 2704 O O . ARG A 1 359 ? 130.535 151.330 71.728 1.00 15.06 359 ARG A O 1
ATOM 2712 N N . PRO A 1 360 ? 131.788 150.216 70.190 1.00 15.86 360 PRO A N 1
ATOM 2713 C CA . PRO A 1 360 ? 132.581 151.429 69.931 1.00 17.38 360 PRO A CA 1
ATOM 2714 C C . PRO A 1 360 ? 131.692 152.574 69.362 1.00 16.68 360 PRO A C 1
ATOM 2715 O O . PRO A 1 360 ? 132.025 153.739 69.565 1.00 20.49 360 PRO A O 1
ATOM 2719 N N . ARG A 1 361 ? 130.562 152.250 68.727 1.00 13.49 361 ARG A N 1
ATOM 2720 C CA . ARG A 1 361 ? 129.691 153.225 68.110 1.00 13.32 361 ARG A CA 1
ATOM 2721 C C . ARG A 1 361 ? 128.670 153.820 69.077 1.00 13.90 361 ARG A C 1
ATOM 2722 O O . ARG A 1 361 ? 128.084 154.864 68.791 1.00 14.90 361 ARG A O 1
ATOM 2730 N N . LEU A 1 362 ? 128.494 153.164 70.214 1.00 12.69 362 LEU A N 1
ATOM 2731 C CA . LEU A 1 362 ? 127.465 153.483 71.167 1.00 12.76 362 LEU A CA 1
ATOM 2732 C C . LEU A 1 362 ? 127.952 153.826 72.561 1.00 13.33 362 LEU A C 1
ATOM 2733 O O . LEU A 1 362 ? 127.220 154.440 73.331 1.00 13.75 362 LEU A O 1
ATOM 2738 N N . ALA A 1 363 ? 129.147 153.384 72.930 1.00 13.42 363 ALA A N 1
ATOM 2739 C CA . ALA A 1 363 ? 129.633 153.606 74.301 1.00 14.74 363 ALA A CA 1
ATOM 2740 C C . ALA A 1 363 ? 129.666 155.047 74.720 1.00 14.87 363 ALA A C 1
ATOM 2741 O O . ALA A 1 363 ? 130.030 155.906 73.920 1.00 15.90 363 ALA A O 1
ATOM 2743 N N . GLY A 1 364 ? 129.165 155.301 75.924 1.00 15.54 364 GLY A N 1
ATOM 2744 C CA . GLY A 1 364 ? 129.162 156.643 76.505 1.00 17.15 364 GLY A CA 1
ATOM 2745 C C . GLY A 1 364 ? 127.912 157.439 76.157 1.00 17.82 364 GLY A C 1
ATOM 2746 O O . GLY A 1 364 ? 127.710 158.476 76.704 1.00 19.43 364 GLY A O 1
ATOM 2747 N N . LYS A 1 365 ? 127.041 156.922 75.292 1.00 15.86 365 LYS A N 1
ATOM 2748 C CA . LYS A 1 365 ? 125.788 157.588 74.970 1.00 15.49 365 LYS A CA 1
ATOM 2749 C C . LYS A 1 365 ? 124.781 157.429 76.110 1.00 14.24 365 LYS A C 1
ATOM 2750 O O . LYS A 1 365 ? 124.779 156.402 76.794 1.00 14.26 365 LYS A O 1
ATOM 2756 N N . LYS A 1 366 ? 123.926 158.435 76.267 1.00 13.44 366 LYS A N 1
ATOM 2757 C CA . LYS A 1 366 ? 122.978 158.540 77.358 1.00 13.96 366 LYS A CA 1
ATOM 2758 C C . LYS A 1 366 ? 121.574 158.362 76.795 1.00 12.29 366 LYS A C 1
ATOM 2759 O O . LYS A 1 366 ? 121.235 158.914 75.765 1.00 12.57 366 LYS A O 1
ATOM 2765 N N . VAL A 1 367 ? 120.776 157.641 77.527 1.00 11.83 367 VAL A N 1
ATOM 2766 C CA . VAL A 1 367 ? 119.466 157.203 77.113 1.00 12.68 367 VAL A CA 1
ATOM 2767 C C . VAL A 1 367 ? 118.398 157.566 78.133 1.00 12.04 367 VAL A C 1
ATOM 2768 O O . VAL A 1 367 ? 118.632 157.406 79.351 1.00 11.96 367 VAL A O 1
ATOM 2772 N N . MET A 1 368 ? 117.253 158.072 77.676 1.00 11.31 368 MET A N 1
ATOM 2773 C CA . MET A 1 368 ? 116.072 158.212 78.534 1.00 11.87 368 MET A CA 1
ATOM 2774 C C . MET A 1 368 ? 115.012 157.211 78.059 1.00 12.66 368 MET A C 1
ATOM 2775 O O . MET A 1 368 ? 114.801 157.073 76.841 1.00 11.66 368 MET A O 1
ATOM 2780 N N . LEU A 1 369 ? 114.318 156.563 78.995 1.00 10.76 369 LEU A N 1
ATOM 2781 C CA . LEU A 1 369 ? 113.308 155.580 78.647 1.00 11.52 369 LEU A CA 1
ATOM 2782 C C . LEU A 1 369 ? 111.986 156.020 79.241 1.00 12.16 369 LEU A C 1
ATOM 2783 O O . LEU A 1 369 ? 111.958 156.688 80.294 1.00 12.27 369 LEU A O 1
ATOM 2788 N N . TYR A 1 370 ? 110.910 155.592 78.607 1.00 10.46 370 TYR A N 1
ATOM 2789 C CA . TYR A 1 370 ? 109.577 155.650 79.250 1.00 9.96 370 TYR A CA 1
ATOM 2790 C C . TYR A 1 370 ? 108.706 154.625 78.603 1.00 10.52 370 TYR A C 1
ATOM 2791 O O . TYR A 1 370 ? 108.530 154.620 77.382 1.00 9.72 370 TYR A O 1
ATOM 2800 N N . VAL A 1 371 ? 108.290 153.628 79.377 1.00 10.34 371 VAL A N 1
ATOM 2801 C CA . VAL A 1 371 ? 107.501 152.565 78.790 1.00 9.61 371 VAL A CA 1
ATOM 2802 C C . VAL A 1 371 ? 106.455 152.163 79.852 1.00 10.77 371 VAL A C 1
ATOM 2803 O O . VAL A 1 371 ? 106.119 152.985 80.704 1.00 10.81 371 VAL A O 1
ATOM 2807 N N . GLY A 1 372 ? 105.870 150.957 79.792 1.00 9.93 372 GLY A N 1
ATOM 2808 C CA . GLY A 1 372 ? 104.636 150.688 80.509 1.00 10.26 372 GLY A CA 1
ATOM 2809 C C . GLY A 1 372 ? 104.817 150.135 81.948 1.00 10.50 372 GLY A C 1
ATOM 2810 O O . GLY A 1 372 ? 104.489 150.831 82.901 1.00 12.48 372 GLY A O 1
ATOM 2811 N N . GLY A 1 373 ? 105.208 148.875 82.036 1.00 10.29 373 GLY A N 1
ATOM 2812 C CA . GLY A 1 373 ? 105.188 148.111 83.276 1.00 11.21 373 GLY A CA 1
ATOM 2813 C C . GLY A 1 373 ? 106.390 147.253 83.515 1.00 12.80 373 GLY A C 1
ATOM 2814 O O . GLY A 1 373 ? 106.512 146.678 84.634 1.00 13.84 373 GLY A O 1
ATOM 2815 N N . LEU A 1 374 ? 107.271 147.106 82.522 1.00 11.55 374 LEU A N 1
ATOM 2816 C CA . LEU A 1 374 ? 108.416 146.191 82.657 1.00 11.02 374 LEU A CA 1
ATOM 2817 C C . LEU A 1 374 ? 109.689 146.716 82.010 1.00 11.26 374 LEU A C 1
ATOM 2818 O O . LEU A 1 374 ? 110.727 146.826 82.652 1.00 11.33 374 LEU A O 1
ATOM 2823 N N . ARG A 1 375 ? 109.585 147.042 80.720 1.00 11.14 375 ARG A N 1
ATOM 2824 C CA . ARG A 1 375 ? 110.723 147.525 79.958 1.00 10.64 375 ARG A CA 1
ATOM 2825 C C . ARG A 1 375 ? 111.502 148.737 80.512 1.00 11.47 375 ARG A C 1
ATOM 2826 O O . ARG A 1 375 ? 112.709 148.826 80.279 1.00 12.04 375 ARG A O 1
ATOM 2834 N N . PRO A 1 376 ? 110.849 149.651 81.310 1.00 11.24 376 PRO A N 1
ATOM 2835 C CA . PRO A 1 376 ? 111.633 150.740 81.882 1.00 11.52 376 PRO A CA 1
ATOM 2836 C C . PRO A 1 376 ? 112.793 150.336 82.757 1.00 10.85 376 PRO A C 1
ATOM 2837 O O . PRO A 1 376 ? 113.772 151.108 82.845 1.00 12.15 376 PRO A O 1
ATOM 2841 N N . ARG A 1 377 ? 112.731 149.167 83.358 1.00 11.44 377 ARG A N 1
ATOM 2842 C CA . ARG A 1 377 ? 113.912 148.584 84.005 1.00 11.03 377 ARG A CA 1
ATOM 2843 C C . ARG A 1 377 ? 114.529 147.485 83.175 1.00 11.88 377 ARG A C 1
ATOM 2844 O O . ARG A 1 377 ? 115.767 147.329 83.171 1.00 12.14 377 ARG A O 1
ATOM 2852 N N . HIS A 1 378 ? 113.709 146.682 82.513 1.00 11.11 378 HIS A N 1
ATOM 2853 C CA . HIS A 1 378 ? 114.192 145.410 81.994 1.00 11.80 378 HIS A CA 1
ATOM 2854 C C . HIS A 1 378 ? 115.236 145.499 80.906 1.00 11.27 378 HIS A C 1
ATOM 2855 O O . HIS A 1 378 ? 116.083 144.612 80.811 1.00 12.60 378 HIS A O 1
ATOM 2862 N N . VAL A 1 379 ? 115.185 146.567 80.101 1.00 10.63 379 VAL A N 1
ATOM 2863 C CA . VAL A 1 379 ? 116.110 146.745 78.990 1.00 11.58 379 VAL A CA 1
ATOM 2864 C C . VAL A 1 379 ? 117.424 147.408 79.418 1.00 11.33 379 VAL A C 1
ATOM 2865 O O . VAL A 1 379 ? 118.345 147.549 78.600 1.00 11.63 379 VAL A O 1
ATOM 2869 N N . VAL A 1 380 ? 117.552 147.821 80.679 1.00 11.61 380 VAL A N 1
ATOM 2870 C CA . VAL A 1 380 ? 118.651 148.734 81.033 1.00 12.28 380 VAL A CA 1
ATOM 2871 C C . VAL A 1 380 ? 120.019 148.028 80.871 1.00 12.52 380 VAL A C 1
ATOM 2872 O O . VAL A 1 380 ? 120.989 148.634 80.379 1.00 13.93 380 VAL A O 1
ATOM 2876 N N . ASN A 1 381 ? 120.112 146.787 81.298 1.00 11.91 381 ASN A N 1
ATOM 2877 C CA . ASN A 1 381 ? 121.393 146.069 81.205 1.00 13.68 381 ASN A CA 1
ATOM 2878 C C . ASN A 1 381 ? 121.804 145.775 79.760 1.00 13.44 381 ASN A C 1
ATOM 2879 O O . ASN A 1 381 ? 122.996 145.731 79.490 1.00 12.64 381 ASN A O 1
ATOM 2884 N N . ALA A 1 382 ? 120.845 145.609 78.852 1.00 11.80 382 ALA A N 1
ATOM 2885 C CA . ALA A 1 382 ? 121.208 145.480 77.415 1.00 11.71 382 ALA A CA 1
ATOM 2886 C C . ALA A 1 382 ? 121.885 146.754 76.920 1.00 11.49 382 ALA A C 1
ATOM 2887 O O . ALA A 1 382 ? 122.861 146.681 76.157 1.00 11.89 382 ALA A O 1
ATOM 2889 N N . TYR A 1 383 ? 121.367 147.908 77.303 1.00 10.57 383 TYR A N 1
ATOM 2890 C CA . TYR A 1 383 ? 122.009 149.187 76.976 1.00 11.55 383 TYR A CA 1
ATOM 2891 C C . TYR A 1 383 ? 123.404 149.253 77.585 1.00 12.60 383 TYR A C 1
ATOM 2892 O O . TYR A 1 383 ? 124.381 149.627 76.933 1.00 13.03 383 TYR A O 1
ATOM 2901 N N . ASN A 1 384 ? 123.493 148.847 78.839 1.00 11.90 384 ASN A N 1
ATOM 2902 C CA . ASN A 1 384 ? 124.758 148.857 79.516 1.00 13.11 384 ASN A CA 1
ATOM 2903 C C . ASN A 1 384 ? 125.770 147.897 78.848 1.00 13.06 384 ASN A C 1
ATOM 2904 O O . ASN A 1 384 ? 126.966 148.210 78.812 1.00 12.30 384 ASN A O 1
ATOM 2909 N N . ASP A 1 385 ? 125.308 146.776 78.302 1.00 12.53 385 ASP A N 1
ATOM 2910 C CA . ASP A 1 385 ? 126.172 145.859 77.599 1.00 14.15 385 ASP A CA 1
ATOM 2911 C C . ASP A 1 385 ? 126.809 146.489 76.340 1.00 13.93 385 ASP A C 1
ATOM 2912 O O . ASP A 1 385 ? 127.806 146.001 75.856 1.00 15.65 385 ASP A O 1
ATOM 2917 N N . LEU A 1 386 ? 126.175 147.527 75.795 1.00 12.99 386 LEU A N 1
ATOM 2918 C CA . LEU A 1 386 ? 126.671 148.305 74.674 1.00 14.48 386 LEU A CA 1
ATOM 2919 C C . LEU A 1 386 ? 127.337 149.590 75.128 1.00 14.59 386 LEU A C 1
ATOM 2920 O O . LEU A 1 386 ? 127.653 150.498 74.308 1.00 15.46 386 LEU A O 1
ATOM 2925 N N . GLY A 1 387 ? 127.640 149.678 76.432 1.00 13.86 387 GLY A N 1
ATOM 2926 C CA . GLY A 1 387 ? 128.332 150.869 76.987 1.00 14.55 387 GLY A CA 1
ATOM 2927 C C . GLY A 1 387 ? 127.452 152.089 77.157 1.00 14.22 387 GLY A C 1
ATOM 2928 O O . GLY A 1 387 ? 127.952 153.207 77.383 1.00 14.36 387 GLY A O 1
ATOM 2929 N N . MET A 1 388 ? 126.141 151.923 77.040 1.00 13.12 388 MET A N 1
ATOM 2930 C CA . MET A 1 388 ? 125.208 153.063 77.146 1.00 14.32 388 MET A CA 1
ATOM 2931 C C . MET A 1 388 ? 124.693 153.180 78.541 1.00 14.47 388 MET A C 1
ATOM 2932 O O . MET A 1 388 ? 124.534 152.169 79.216 1.00 15.49 388 MET A O 1
ATOM 2937 N N . GLU A 1 389 ? 124.362 154.376 78.944 1.00 13.76 389 GLU A N 1
ATOM 2938 C CA . GLU A 1 389 ? 123.911 154.662 80.290 1.00 16.44 389 GLU A CA 1
ATOM 2939 C C . GLU A 1 389 ? 122.534 155.230 80.270 1.00 15.05 389 GLU A C 1
ATOM 2940 O O . GLU A 1 389 ? 122.207 156.073 79.415 1.00 13.27 389 GLU A O 1
ATOM 2946 N N . ILE A 1 390 ? 121.723 154.808 81.238 1.00 14.08 390 ILE A N 1
ATOM 2947 C CA . ILE A 1 390 ? 120.370 155.330 81.405 1.00 13.56 390 ILE A CA 1
ATOM 2948 C C . ILE A 1 390 ? 120.345 156.476 82.354 1.00 14.14 390 ILE A C 1
ATOM 2949 O O . ILE A 1 390 ? 120.743 156.340 83.511 1.00 14.36 390 ILE A O 1
ATOM 2954 N N . VAL A 1 391 ? 119.835 157.627 81.898 1.00 12.52 391 VAL A N 1
ATOM 2955 C CA . VAL A 1 391 ? 119.815 158.849 82.733 1.00 12.50 391 VAL A CA 1
ATOM 2956 C C . VAL A 1 391 ? 118.426 159.279 83.161 1.00 12.00 391 VAL A C 1
ATOM 2957 O O . VAL A 1 391 ? 118.267 160.146 84.045 1.00 11.82 391 VAL A O 1
ATOM 2961 N N . GLY A 1 392 ? 117.412 158.630 82.600 1.00 11.35 392 GLY A N 1
ATOM 2962 C CA . GLY A 1 392 ? 116.007 158.865 83.006 1.00 11.19 392 GLY A CA 1
ATOM 2963 C C . GLY A 1 392 ? 115.250 157.605 82.666 1.00 11.51 392 GLY A C 1
ATOM 2964 O O . GLY A 1 392 ? 115.453 157.026 81.583 1.00 10.57 392 GLY A O 1
ATOM 2965 N N . THR A 1 393 ? 114.299 157.240 83.522 1.00 11.25 393 THR A N 1
ATOM 2966 C CA . THR A 1 393 ? 113.357 156.210 83.216 1.00 10.86 393 THR A CA 1
ATOM 2967 C C . THR A 1 393 ? 112.091 156.384 84.010 1.00 11.11 393 THR A C 1
ATOM 2968 O O . THR A 1 393 ? 112.026 157.138 84.977 1.00 12.38 393 THR A O 1
ATOM 2972 N N . GLY A 1 394 ? 111.056 155.677 83.605 1.00 10.50 394 GLY A N 1
ATOM 2973 C CA . GLY A 1 394 ? 109.803 155.748 84.290 1.00 11.18 394 GLY A CA 1
ATOM 2974 C C . GLY A 1 394 ? 108.751 154.828 83.657 1.00 11.01 394 GLY A C 1
ATOM 2975 O O . GLY A 1 394 ? 109.001 154.300 82.567 1.00 9.89 394 GLY A O 1
ATOM 2976 N N . TYR A 1 395 ? 107.639 154.633 84.384 1.00 10.94 395 TYR A N 1
ATOM 2977 C CA . TYR A 1 395 ? 106.607 153.713 83.990 1.00 11.01 395 TYR A CA 1
ATOM 2978 C C . TYR A 1 395 ? 105.294 154.447 83.839 1.00 11.33 395 TYR A C 1
ATOM 2979 O O . TYR A 1 395 ? 104.954 155.307 84.639 1.00 10.98 395 TYR A O 1
ATOM 2988 N N . GLU A 1 396 ? 104.520 154.063 82.822 1.00 10.61 396 GLU A N 1
ATOM 2989 C CA . GLU A 1 396 ? 103.124 154.504 82.722 1.00 11.16 396 GLU A CA 1
ATOM 2990 C C . GLU A 1 396 ? 102.280 154.011 83.899 1.00 11.78 396 GLU A C 1
ATOM 2991 O O . GLU A 1 396 ? 101.485 154.772 84.446 1.00 12.25 396 GLU A O 1
ATOM 2997 N N . PHE A 1 397 ? 102.461 152.743 84.264 1.00 13.40 397 PHE A N 1
ATOM 2998 C CA . PHE A 1 397 ? 101.532 152.026 85.158 1.00 13.52 397 PHE A CA 1
ATOM 2999 C C . PHE A 1 397 ? 102.166 151.037 86.099 1.00 14.02 397 PHE A C 1
ATOM 3000 O O . PHE A 1 397 ? 101.498 150.178 86.652 1.00 15.49 397 PHE A O 1
ATOM 3008 N N . GLY A 1 398 ? 103.468 151.181 86.329 1.00 12.80 398 GLY A N 1
ATOM 3009 C CA . GLY A 1 398 ? 104.159 150.357 87.299 1.00 13.72 398 GLY A CA 1
ATOM 3010 C C . GLY A 1 398 ? 103.620 150.577 88.678 1.00 12.39 398 GLY A C 1
ATOM 3011 O O . GLY A 1 398 ? 103.084 151.629 88.986 1.00 11.70 398 GLY A O 1
ATOM 3012 N N . HIS A 1 399 ? 103.786 149.560 89.537 1.00 13.26 399 HIS A N 1
ATOM 3013 C CA . HIS A 1 399 ? 103.393 149.657 90.935 1.00 13.06 399 HIS A CA 1
ATOM 3014 C C . HIS A 1 399 ? 104.608 149.855 91.774 1.00 14.02 399 HIS A C 1
ATOM 3015 O O . HIS A 1 399 ? 105.760 149.852 91.281 1.00 13.08 399 HIS A O 1
ATOM 3022 N N . ASN A 1 400 ? 104.423 150.016 93.085 1.00 14.85 400 ASN A N 1
ATOM 3023 C CA . ASN A 1 400 ? 105.566 150.161 93.970 1.00 16.73 400 ASN A CA 1
ATOM 3024 C C . ASN A 1 400 ? 106.615 149.057 93.817 1.00 16.80 400 ASN A C 1
ATOM 3025 O O . ASN A 1 400 ? 107.805 149.346 93.822 1.00 15.56 400 ASN A O 1
ATOM 3030 N N . ASP A 1 401 ? 106.158 147.828 93.611 1.00 16.68 401 ASP A N 1
ATOM 3031 C CA . ASP A 1 401 ? 107.079 146.690 93.510 1.00 17.23 401 ASP A CA 1
ATOM 3032 C C . ASP A 1 401 ? 107.898 146.728 92.195 1.00 17.29 401 ASP A C 1
ATOM 3033 O O . ASP A 1 401 ? 109.005 146.210 92.158 1.00 15.63 401 ASP A O 1
ATOM 3038 N N . ASP A 1 402 ? 107.381 147.414 91.175 1.00 13.93 402 ASP A N 1
ATOM 3039 C CA . ASP A 1 402 ? 108.187 147.710 90.018 1.00 14.25 402 ASP A CA 1
ATOM 3040 C C . ASP A 1 402 ? 109.265 148.758 90.272 1.00 14.57 402 ASP A C 1
ATOM 3041 O O . ASP A 1 402 ? 110.416 148.548 89.826 1.00 14.91 402 ASP A O 1
ATOM 3046 N N . TYR A 1 403 ? 108.895 149.877 90.910 1.00 13.95 403 TYR A N 1
ATOM 3047 C CA . TYR A 1 403 ? 109.877 150.918 91.262 1.00 14.11 403 TYR A CA 1
ATOM 3048 C C . TYR A 1 403 ? 110.981 150.354 92.149 1.00 16.41 403 TYR A C 1
ATOM 3049 O O . TYR A 1 403 ? 112.156 150.597 91.893 1.00 14.89 403 TYR A O 1
ATOM 3058 N N . GLN A 1 404 ? 110.618 149.464 93.057 1.00 16.10 404 GLN A N 1
ATOM 3059 C CA . GLN A 1 404 ? 111.637 148.802 93.926 1.00 17.85 404 GLN A CA 1
ATOM 3060 C C . GLN A 1 404 ? 112.576 147.929 93.136 1.00 17.46 404 GLN A C 1
ATOM 3061 O O . GLN A 1 404 ? 113.807 148.027 93.327 1.00 17.12 404 GLN A O 1
ATOM 3067 N N . ARG A 1 405 ? 112.055 147.142 92.210 1.00 14.28 405 ARG A N 1
ATOM 3068 C CA . ARG A 1 405 ? 112.905 146.318 91.382 1.00 16.06 405 ARG A CA 1
ATOM 3069 C C . ARG A 1 405 ? 113.816 147.181 90.476 1.00 15.82 405 ARG A C 1
ATOM 3070 O O . ARG A 1 405 ? 114.887 146.730 90.051 1.00 15.42 405 ARG A O 1
ATOM 3078 N N . THR A 1 406 ? 113.381 148.400 90.154 1.00 15.40 406 THR A N 1
ATOM 3079 C CA . THR A 1 406 ? 114.150 149.295 89.288 1.00 15.12 406 THR A CA 1
ATOM 3080 C C . THR A 1 406 ? 115.493 149.654 89.891 1.00 15.31 406 THR A C 1
ATOM 3081 O O . THR A 1 406 ? 116.469 149.951 89.181 1.00 14.08 406 THR A O 1
ATOM 3085 N N . GLY A 1 407 ? 115.543 149.696 91.209 1.00 15.02 407 GLY A N 1
ATOM 3086 C CA . GLY A 1 407 ? 116.774 149.977 91.900 1.00 16.70 407 GLY A CA 1
ATOM 3087 C C . GLY A 1 407 ? 117.880 148.962 91.684 1.00 15.83 407 GLY A C 1
ATOM 3088 O O . GLY A 1 407 ? 119.021 149.297 91.913 1.00 18.73 407 GLY A O 1
ATOM 3089 N N . HIS A 1 408 ? 117.561 147.767 91.220 1.00 16.49 408 HIS A N 1
ATOM 3090 C CA . HIS A 1 408 ? 118.579 146.773 90.849 1.00 19.65 408 HIS A CA 1
ATOM 3091 C C . HIS A 1 408 ? 119.229 147.200 89.521 1.00 19.47 408 HIS A C 1
ATOM 3092 O O . HIS A 1 408 ? 120.264 146.619 89.145 1.00 17.91 408 HIS A O 1
ATOM 3099 N N . TYR A 1 409 ? 118.608 148.116 88.768 1.00 15.04 409 TYR A N 1
ATOM 3100 C CA . TYR A 1 409 ? 119.120 148.358 87.382 1.00 16.98 409 TYR A CA 1
ATOM 3101 C C . TYR A 1 409 ? 119.661 149.757 87.141 1.00 17.72 409 TYR A C 1
ATOM 3102 O O . TYR A 1 409 ? 120.538 149.892 86.315 1.00 19.24 409 TYR A O 1
ATOM 3111 N N . VAL A 1 410 ? 119.090 150.785 87.756 1.00 16.47 410 VAL A N 1
ATOM 3112 C CA . VAL A 1 410 ? 119.530 152.131 87.519 1.00 17.05 410 VAL A CA 1
ATOM 3113 C C . VAL A 1 410 ? 120.385 152.660 88.631 1.00 18.42 410 VAL A C 1
ATOM 3114 O O . VAL A 1 410 ? 120.248 152.256 89.784 1.00 17.83 410 VAL A O 1
ATOM 3118 N N . ARG A 1 411 ? 121.229 153.622 88.259 1.00 18.56 411 ARG A N 1
ATOM 3119 C CA . ARG A 1 411 ? 122.198 154.226 89.168 1.00 19.40 411 ARG A CA 1
ATOM 3120 C C . ARG A 1 411 ? 121.723 155.519 89.825 1.00 19.87 411 ARG A C 1
ATOM 3121 O O . ARG A 1 411 ? 120.780 156.165 89.389 1.00 15.54 411 ARG A O 1
ATOM 3129 N N . GLU A 1 412 ? 122.356 155.858 90.966 1.00 18.09 412 GLU A N 1
ATOM 3130 C CA . GLU A 1 412 ? 122.108 157.094 91.651 1.00 19.46 412 GLU A CA 1
ATOM 3131 C C . GLU A 1 412 ? 122.192 158.241 90.647 1.00 18.54 412 GLU A C 1
ATOM 3132 O O . GLU A 1 412 ? 123.039 158.230 89.790 1.00 16.97 412 GLU A O 1
ATOM 3138 N N . GLY A 1 413 ? 121.269 159.205 90.744 1.00 18.08 413 GLY A N 1
ATOM 3139 C CA . GLY A 1 413 ? 121.236 160.339 89.854 1.00 17.19 413 GLY A CA 1
ATOM 3140 C C . GLY A 1 413 ? 120.259 160.241 88.693 1.00 16.68 413 GLY A C 1
ATOM 3141 O O . GLY A 1 413 ? 119.852 161.272 88.154 1.00 16.39 413 GLY A O 1
ATOM 3142 N N . THR A 1 414 ? 119.818 159.021 88.370 1.00 14.18 414 THR A N 1
ATOM 3143 C CA . THR A 1 414 ? 118.788 158.799 87.335 1.00 14.21 414 THR A CA 1
ATOM 3144 C C . THR A 1 414 ? 117.484 159.487 87.664 1.00 12.66 414 THR A C 1
ATOM 3145 O O . THR A 1 414 ? 116.967 159.406 88.794 1.00 11.41 414 THR A O 1
ATOM 3149 N N . LEU A 1 415 ? 116.972 160.226 86.694 1.00 12.64 415 LEU A N 1
ATOM 3150 C CA . LEU A 1 415 ? 115.687 160.898 86.870 1.00 12.06 415 LEU A CA 1
ATOM 3151 C C . LEU A 1 415 ? 114.604 159.827 86.746 1.00 11.82 415 LEU A C 1
ATOM 3152 O O . LEU A 1 415 ? 114.679 158.991 85.842 1.00 11.34 415 LEU A O 1
ATOM 3157 N N . ILE A 1 416 ? 113.643 159.840 87.653 1.00 11.54 416 ILE A N 1
ATOM 3158 C CA . ILE A 1 416 ? 112.559 158.849 87.715 1.00 12.26 416 ILE A CA 1
ATOM 3159 C C . ILE A 1 416 ? 111.220 159.544 87.638 1.00 12.76 416 ILE A C 1
ATOM 3160 O O . ILE A 1 416 ? 110.948 160.536 88.364 1.00 12.74 416 ILE A O 1
ATOM 3165 N N . TYR A 1 417 ? 110.365 159.114 86.707 1.00 13.34 417 TYR A N 1
ATOM 3166 C CA . TYR A 1 417 ? 109.075 159.762 86.462 1.00 12.57 417 TYR A CA 1
ATOM 3167 C C . TYR A 1 417 ? 107.937 158.740 86.344 1.00 13.89 417 TYR A C 1
ATOM 3168 O O . TYR A 1 417 ? 107.901 157.907 85.433 1.00 16.01 417 TYR A O 1
ATOM 3177 N N . ASP A 1 418 ? 106.989 158.785 87.265 1.00 12.59 418 ASP A N 1
ATOM 3178 C CA . ASP A 1 418 ? 105.833 157.908 87.208 1.00 11.30 418 ASP A CA 1
ATOM 3179 C C . ASP A 1 418 ? 104.687 158.614 86.528 1.00 11.91 418 ASP A C 1
ATOM 3180 O O . ASP A 1 418 ? 104.345 159.746 86.883 1.00 11.79 418 ASP A O 1
ATOM 3185 N N . ASP A 1 419 ? 104.015 157.921 85.606 1.00 11.59 419 ASP A N 1
ATOM 3186 C CA . ASP A 1 419 ? 102.853 158.442 84.879 1.00 12.22 419 ASP A CA 1
ATOM 3187 C C . ASP A 1 419 ? 103.164 159.881 84.383 1.00 12.46 419 ASP A C 1
ATOM 3188 O O . ASP A 1 419 ? 102.442 160.822 84.650 1.00 12.06 419 ASP A O 1
ATOM 3193 N N . VAL A 1 420 ? 104.281 160.026 83.702 1.00 11.53 420 VAL A N 1
ATOM 3194 C CA . VAL A 1 420 ? 104.800 161.324 83.324 1.00 11.11 420 VAL A CA 1
ATOM 3195 C C . VAL A 1 420 ? 103.819 161.988 82.369 1.00 11.98 420 VAL A C 1
ATOM 3196 O O . VAL A 1 420 ? 103.129 161.336 81.581 1.00 11.54 420 VAL A O 1
ATOM 3200 N N . THR A 1 421 ? 103.714 163.288 82.476 1.00 12.02 421 THR A N 1
ATOM 3201 C CA . THR A 1 421 ? 102.824 164.067 81.619 1.00 12.65 421 THR A CA 1
ATOM 3202 C C . THR A 1 421 ? 103.587 164.538 80.366 1.00 12.34 421 THR A C 1
ATOM 3203 O O . THR A 1 421 ? 104.799 164.531 80.340 1.00 12.23 421 THR A O 1
ATOM 3207 N N . GLY A 1 422 ? 102.858 164.885 79.300 1.00 12.71 422 GLY A N 1
ATOM 3208 C CA . GLY A 1 422 ? 103.502 165.293 78.036 1.00 12.80 422 GLY A CA 1
ATOM 3209 C C . GLY A 1 422 ? 104.412 166.498 78.309 1.00 12.84 422 GLY A C 1
ATOM 3210 O O . GLY A 1 422 ? 105.545 166.552 77.844 1.00 12.97 422 GLY A O 1
ATOM 3211 N N . TYR A 1 423 ? 103.899 167.434 79.075 1.00 11.89 423 TYR A N 1
ATOM 3212 C CA . TYR A 1 423 ? 104.627 168.652 79.438 1.00 11.94 423 TYR A CA 1
ATOM 3213 C C . TYR A 1 423 ? 105.932 168.289 80.131 1.00 12.27 423 TYR A C 1
ATOM 3214 O O . TYR A 1 423 ? 107.013 168.791 79.763 1.00 10.99 423 TYR A O 1
ATOM 3223 N N . GLU A 1 424 ? 105.832 167.463 81.164 1.00 11.25 424 GLU A N 1
ATOM 3224 C CA . GLU A 1 424 ? 107.008 167.049 81.915 1.00 11.57 424 GLU A CA 1
ATOM 3225 C C . GLU A 1 424 ? 108.070 166.369 81.026 1.00 11.07 424 GLU A C 1
ATOM 3226 O O . GLU A 1 424 ? 109.228 166.708 81.074 1.00 11.90 424 GLU A O 1
ATOM 3232 N N . LEU A 1 425 ? 107.651 165.376 80.259 1.00 10.81 425 LEU A N 1
ATOM 3233 C CA . LEU A 1 425 ? 108.586 164.589 79.539 1.00 11.85 425 LEU A CA 1
ATOM 3234 C C . LEU A 1 425 ? 109.257 165.443 78.463 1.00 11.86 425 LEU A C 1
ATOM 3235 O O . LEU A 1 425 ? 110.454 165.262 78.211 1.00 10.99 425 LEU A O 1
ATOM 3240 N N . GLU A 1 426 ? 108.515 166.337 77.827 1.00 11.76 426 GLU A N 1
ATOM 3241 C CA . GLU A 1 426 ? 109.094 167.261 76.847 1.00 13.00 426 GLU A CA 1
ATOM 3242 C C . GLU A 1 426 ? 110.177 168.081 77.476 1.00 13.35 426 GLU A C 1
ATOM 3243 O O . GLU A 1 426 ? 111.273 168.227 76.937 1.00 13.48 426 GLU A O 1
ATOM 3249 N N . LYS A 1 427 ? 109.876 168.658 78.640 1.00 14.01 427 LYS A N 1
ATOM 3250 C CA . LYS A 1 427 ? 110.878 169.496 79.325 1.00 14.97 427 LYS A CA 1
ATOM 3251 C C . LYS A 1 427 ? 112.100 168.725 79.786 1.00 13.17 427 LYS A C 1
ATOM 3252 O O . LYS A 1 427 ? 113.237 169.235 79.763 1.00 11.85 427 LYS A O 1
ATOM 3258 N N . PHE A 1 428 ? 111.890 167.512 80.244 1.00 11.64 428 PHE A N 1
ATOM 3259 C CA . PHE A 1 428 ? 112.973 166.702 80.707 1.00 11.58 428 PHE A CA 1
ATOM 3260 C C . PHE A 1 428 ? 113.891 166.302 79.547 1.00 12.09 428 PHE A C 1
ATOM 3261 O O . PHE A 1 428 ? 115.121 166.363 79.678 1.00 12.30 428 PHE A O 1
ATOM 3269 N N . ILE A 1 429 ? 113.298 165.942 78.423 1.00 11.30 429 ILE A N 1
ATOM 3270 C CA . ILE A 1 429 ? 114.075 165.632 77.224 1.00 12.51 429 ILE A CA 1
ATOM 3271 C C . ILE A 1 429 ? 114.815 166.846 76.680 1.00 13.53 429 ILE A C 1
ATOM 3272 O O . ILE A 1 429 ? 115.990 166.722 76.336 1.00 13.39 429 ILE A O 1
ATOM 3277 N N . GLU A 1 430 ? 114.122 167.963 76.530 1.00 14.21 430 GLU A N 1
ATOM 3278 C CA . GLU A 1 430 ? 114.736 169.212 76.131 1.00 16.54 430 GLU A CA 1
ATOM 3279 C C . GLU A 1 430 ? 115.905 169.637 77.044 1.00 15.28 430 GLU A C 1
ATOM 3280 O O . GLU A 1 430 ? 116.910 170.119 76.550 1.00 15.61 430 GLU A O 1
ATOM 3286 N N . GLY A 1 431 ? 115.796 169.402 78.331 1.00 13.83 431 GLY A N 1
ATOM 3287 C CA . GLY A 1 431 ? 116.811 169.822 79.267 1.00 13.90 431 GLY A CA 1
ATOM 3288 C C . GLY A 1 431 ? 117.984 168.872 79.297 1.00 14.07 431 GLY A C 1
ATOM 3289 O O . GLY A 1 431 ? 119.121 169.298 79.298 1.00 13.52 431 GLY A O 1
ATOM 3290 N N . ILE A 1 432 ? 117.728 167.567 79.335 1.00 12.81 432 ILE A N 1
ATOM 3291 C CA . ILE A 1 432 ? 118.794 166.580 79.404 1.00 14.06 432 ILE A CA 1
ATOM 3292 C C . ILE A 1 432 ? 119.516 166.394 78.041 1.00 14.82 432 ILE A C 1
ATOM 3293 O O . ILE A 1 432 ? 120.709 166.099 78.007 1.00 13.30 432 ILE A O 1
ATOM 3298 N N . ARG A 1 433 ? 118.766 166.528 76.942 1.00 14.70 433 ARG A N 1
ATOM 3299 C CA . ARG A 1 433 ? 119.239 166.226 75.568 1.00 16.45 433 ARG A CA 1
ATOM 3300 C C . ARG A 1 433 ? 119.999 164.938 75.538 1.00 14.63 433 ARG A C 1
ATOM 3301 O O . ARG A 1 433 ? 121.175 164.916 75.227 1.00 11.72 433 ARG A O 1
ATOM 3309 N N . PRO A 1 434 ? 119.328 163.813 75.841 1.00 11.87 434 PRO A N 1
ATOM 3310 C CA . PRO A 1 434 ? 120.003 162.565 75.732 1.00 11.17 434 PRO A CA 1
ATOM 3311 C C . PRO A 1 434 ? 120.381 162.239 74.282 1.00 11.40 434 PRO A C 1
ATOM 3312 O O . PRO A 1 434 ? 119.869 162.875 73.333 1.00 10.92 434 PRO A O 1
ATOM 3316 N N . ASP A 1 435 ? 121.216 161.253 74.109 1.00 10.79 435 ASP A N 1
ATOM 3317 C CA . ASP A 1 435 ? 121.621 160.774 72.788 1.00 12.45 435 ASP A CA 1
ATOM 3318 C C . ASP A 1 435 ? 120.545 159.905 72.148 1.00 12.17 435 ASP A C 1
ATOM 3319 O O . ASP A 1 435 ? 120.560 159.702 70.912 1.00 12.41 435 ASP A O 1
ATOM 3324 N N . LEU A 1 436 ? 119.641 159.372 72.967 1.00 11.86 436 LEU A N 1
ATOM 3325 C CA . LEU A 1 436 ? 118.549 158.527 72.484 1.00 11.98 436 LEU A CA 1
ATOM 3326 C C . LEU A 1 436 ? 117.413 158.510 73.474 1.00 11.80 436 LEU A C 1
ATOM 3327 O O . LEU A 1 436 ? 117.645 158.505 74.711 1.00 10.79 436 LEU A O 1
ATOM 3332 N N . VAL A 1 437 ? 116.180 158.502 72.963 1.00 10.94 437 VAL A N 1
ATOM 3333 C CA . VAL A 1 437 ? 114.956 158.326 73.776 1.00 11.12 437 VAL A CA 1
ATOM 3334 C C . VAL A 1 437 ? 114.311 157.025 73.314 1.00 11.40 437 VAL A C 1
ATOM 3335 O O . VAL A 1 437 ? 114.196 156.759 72.131 1.00 10.14 437 VAL A O 1
ATOM 3339 N N . GLY A 1 438 ? 113.921 156.186 74.274 1.00 11.16 438 GLY A N 1
ATOM 3340 C CA . GLY A 1 438 ? 113.214 154.937 74.000 1.00 10.80 438 GLY A CA 1
ATOM 3341 C C . GLY A 1 438 ? 111.861 154.985 74.646 1.00 10.54 438 GLY A C 1
ATOM 3342 O O . GLY A 1 438 ? 111.736 154.932 75.871 1.00 9.98 438 GLY A O 1
ATOM 3343 N N . SER A 1 439 ? 110.800 155.136 73.840 1.00 10.50 439 SER A N 1
ATOM 3344 C CA . SER A 1 439 ? 109.450 155.256 74.403 1.00 10.46 439 SER A CA 1
ATOM 3345 C C . SER A 1 439 ? 108.426 154.835 73.374 1.00 10.20 439 SER A C 1
ATOM 3346 O O . SER A 1 439 ? 108.762 153.987 72.489 1.00 10.22 439 SER A O 1
ATOM 3349 N N . GLY A 1 440 ? 107.234 155.390 73.406 1.00 9.03 440 GLY A N 1
ATOM 3350 C CA . GLY A 1 440 ? 106.170 154.926 72.509 1.00 9.53 440 GLY A CA 1
ATOM 3351 C C . GLY A 1 440 ? 105.873 155.824 71.325 1.00 9.77 440 GLY A C 1
ATOM 3352 O O . GLY A 1 440 ? 106.494 156.865 71.108 1.00 9.85 440 GLY A O 1
ATOM 3353 N N . ILE A 1 441 ? 104.843 155.425 70.610 1.00 9.57 441 ILE A N 1
ATOM 3354 C CA . ILE A 1 441 ? 104.461 156.101 69.348 1.00 10.10 441 ILE A CA 1
ATOM 3355 C C . ILE A 1 441 ? 103.992 157.523 69.546 1.00 11.11 441 ILE A C 1
ATOM 3356 O O . ILE A 1 441 ? 104.227 158.372 68.681 1.00 11.28 441 ILE A O 1
ATOM 3361 N N . LYS A 1 442 ? 103.379 157.821 70.692 1.00 9.75 442 LYS A N 1
ATOM 3362 C CA . LYS A 1 442 ? 102.901 159.164 70.989 1.00 10.70 442 LYS A CA 1
ATOM 3363 C C . LYS A 1 442 ? 104.062 160.081 71.342 1.00 12.59 442 LYS A C 1
ATOM 3364 O O . LYS A 1 442 ? 103.904 161.321 71.291 1.00 14.16 442 LYS A O 1
ATOM 3370 N N . GLU A 1 443 ? 105.204 159.504 71.697 1.00 11.81 443 GLU A N 1
ATOM 3371 C CA . GLU A 1 443 ? 106.396 160.249 72.068 1.00 12.30 443 GLU A CA 1
ATOM 3372 C C . GLU A 1 443 ? 107.408 160.435 70.920 1.00 11.32 443 GLU A C 1
ATOM 3373 O O . GLU A 1 443 ? 108.248 161.382 70.959 1.00 11.76 443 GLU A O 1
ATOM 3379 N N . LYS A 1 444 ? 107.341 159.589 69.909 1.00 10.89 444 LYS A N 1
ATOM 3380 C CA . LYS A 1 444 ? 108.410 159.422 68.935 1.00 10.28 444 LYS A CA 1
ATOM 3381 C C . LYS A 1 444 ? 108.640 160.711 68.145 1.00 10.62 444 LYS A C 1
ATOM 3382 O O . LYS A 1 444 ? 109.776 161.173 68.002 1.00 10.27 444 LYS A O 1
ATOM 3388 N N . TYR A 1 445 ? 107.583 161.210 67.541 1.00 10.24 445 TYR A N 1
ATOM 3389 C CA . TYR A 1 445 ? 107.777 162.282 66.514 1.00 10.29 445 TYR A CA 1
ATOM 3390 C C . TYR A 1 445 ? 108.197 163.640 67.090 1.00 10.85 445 TYR A C 1
ATOM 3391 O O . TYR A 1 445 ? 109.081 164.283 66.539 1.00 10.22 445 TYR A O 1
ATOM 3400 N N . PRO A 1 446 ? 107.644 164.073 68.247 1.00 10.13 446 PRO A N 1
ATOM 3401 C CA . PRO A 1 446 ? 108.178 165.304 68.871 1.00 10.60 446 PRO A CA 1
ATOM 3402 C C . PRO A 1 446 ? 109.668 165.226 69.198 1.00 9.82 446 PRO A C 1
ATOM 3403 O O . PRO A 1 446 ? 110.411 166.209 68.991 1.00 10.51 446 PRO A O 1
ATOM 3407 N N . VAL A 1 447 ? 110.119 164.076 69.702 1.00 10.26 447 VAL A N 1
ATOM 3408 C CA . VAL A 1 447 ? 111.522 163.900 70.044 1.00 11.54 447 VAL A CA 1
ATOM 3409 C C . VAL A 1 447 ? 112.398 164.010 68.828 1.00 11.01 447 VAL A C 1
ATOM 3410 O O . VAL A 1 447 ? 113.403 164.729 68.847 1.00 10.28 447 VAL A O 1
ATOM 3414 N N . GLN A 1 448 ? 112.014 163.345 67.748 1.00 11.13 448 GLN A N 1
ATOM 3415 C CA . GLN A 1 448 ? 112.821 163.471 66.519 1.00 11.33 448 GLN A CA 1
ATOM 3416 C C . GLN A 1 448 ? 112.859 164.893 65.980 1.00 11.37 448 GLN A C 1
ATOM 3417 O O . GLN A 1 448 ? 113.919 165.301 65.491 1.00 11.37 448 GLN A O 1
ATOM 3423 N N . LYS A 1 449 ? 111.738 165.637 66.085 1.00 10.51 449 LYS A N 1
ATOM 3424 C CA . LYS A 1 449 ? 111.672 167.044 65.642 1.00 10.84 449 LYS A CA 1
ATOM 3425 C C . LYS A 1 449 ? 112.679 167.934 66.420 1.00 12.13 449 LYS A C 1
ATOM 3426 O O . LYS A 1 449 ? 113.190 168.905 65.872 1.00 12.45 449 LYS A O 1
ATOM 3432 N N . MET A 1 450 ? 112.971 167.530 67.640 1.00 12.82 450 MET A N 1
ATOM 3433 C CA . MET A 1 450 ? 113.988 168.181 68.481 1.00 13.42 450 MET A CA 1
ATOM 3434 C C . MET A 1 450 ? 115.414 167.847 68.058 1.00 14.15 450 MET A C 1
ATOM 3435 O O . MET A 1 450 ? 116.360 168.398 68.629 1.00 15.85 450 MET A O 1
ATOM 3440 N N . GLY A 1 451 ? 115.596 166.947 67.108 1.00 13.06 451 GLY A N 1
ATOM 3441 C CA . GLY A 1 451 ? 116.905 166.509 66.682 1.00 12.76 451 GLY A CA 1
ATOM 3442 C C . GLY A 1 451 ? 117.498 165.459 67.580 1.00 13.23 451 GLY A C 1
ATOM 3443 O O . GLY A 1 451 ? 118.717 165.326 67.609 1.00 12.90 451 GLY A O 1
ATOM 3444 N N . ILE A 1 452 ? 116.661 164.683 68.278 1.00 11.67 452 ILE A N 1
ATOM 3445 C CA . ILE A 1 452 ? 117.115 163.628 69.188 1.00 10.93 452 ILE A CA 1
ATOM 3446 C C . ILE A 1 452 ? 116.679 162.279 68.653 1.00 12.01 452 ILE A C 1
ATOM 3447 O O . ILE A 1 452 ? 115.515 162.094 68.357 1.00 11.45 452 ILE A O 1
ATOM 3452 N N . PRO A 1 453 ? 117.635 161.315 68.522 1.00 10.81 453 PRO A N 1
ATOM 3453 C CA . PRO A 1 453 ? 117.235 160.004 68.087 1.00 10.80 453 PRO A CA 1
ATOM 3454 C C . PRO A 1 453 ? 116.197 159.331 68.969 1.00 9.92 453 PRO A C 1
ATOM 3455 O O . PRO A 1 453 ? 116.241 159.482 70.217 1.00 10.69 453 PRO A O 1
ATOM 3459 N N . PHE A 1 454 ? 115.295 158.535 68.336 1.00 9.93 454 PHE A N 1
ATOM 3460 C CA . PHE A 1 454 ? 114.239 157.875 69.098 1.00 9.42 454 PHE A CA 1
ATOM 3461 C C . PHE A 1 454 ? 114.053 156.485 68.594 1.00 11.55 454 PHE A C 1
ATOM 3462 O O . PHE A 1 454 ? 113.955 156.301 67.381 1.00 11.97 454 PHE A O 1
ATOM 3470 N N . ARG A 1 455 ? 113.971 155.492 69.492 1.00 9.72 455 ARG A N 1
ATOM 3471 C CA . ARG A 1 455 ? 113.591 154.184 69.079 1.00 10.56 455 ARG A CA 1
ATOM 3472 C C . ARG A 1 455 ? 112.366 153.772 69.909 1.00 10.53 455 ARG A C 1
ATOM 3473 O O . ARG A 1 455 ? 112.359 153.906 71.134 1.00 10.55 455 ARG A O 1
ATOM 3481 N N . GLN A 1 456 ? 111.352 153.251 69.246 1.00 10.26 456 GLN A N 1
ATOM 3482 C CA . GLN A 1 456 ? 110.163 152.725 69.936 1.00 10.38 456 GLN A CA 1
ATOM 3483 C C . GLN A 1 456 ? 110.505 151.510 70.778 1.00 11.16 456 GLN A C 1
ATOM 3484 O O . GLN A 1 456 ? 111.082 150.531 70.279 1.00 11.51 456 GLN A O 1
ATOM 3490 N N . MET A 1 457 ? 110.136 151.600 72.056 1.00 11.01 457 MET A N 1
ATOM 3491 C CA . MET A 1 457 ? 110.409 150.576 73.045 1.00 12.55 457 MET A CA 1
ATOM 3492 C C . MET A 1 457 ? 109.171 149.706 73.338 1.00 10.45 457 MET A C 1
ATOM 3493 O O . MET A 1 457 ? 109.245 148.804 74.147 1.00 10.36 457 MET A O 1
ATOM 3498 N N . HIS A 1 458 ? 108.089 149.909 72.609 1.00 10.80 458 HIS A N 1
ATOM 3499 C CA . HIS A 1 458 ? 106.971 148.985 72.637 1.00 10.49 458 HIS A CA 1
ATOM 3500 C C . HIS A 1 458 ? 106.940 148.119 71.373 1.00 10.35 458 HIS A C 1
ATOM 3501 O O . HIS A 1 458 ? 107.107 146.917 71.441 1.00 11.49 458 HIS A O 1
ATOM 3508 N N . SER A 1 459 ? 106.759 148.735 70.216 1.00 11.38 459 SER A N 1
ATOM 3509 C CA . SER A 1 459 ? 106.699 148.040 68.932 1.00 10.51 459 SER A CA 1
ATOM 3510 C C . SER A 1 459 ? 108.045 147.654 68.375 1.00 10.80 459 SER A C 1
ATOM 3511 O O . SER A 1 459 ? 108.106 147.120 67.269 1.00 10.27 459 SER A O 1
ATOM 3514 N N . TRP A 1 460 ? 109.109 148.023 69.062 1.00 10.61 460 TRP A N 1
ATOM 3515 C CA . TRP A 1 460 ? 110.434 147.912 68.523 1.00 10.55 460 TRP A CA 1
ATOM 3516 C C . TRP A 1 460 ? 110.625 148.617 67.178 1.00 10.48 460 TRP A C 1
ATOM 3517 O O . TRP A 1 460 ? 111.560 148.303 66.415 1.00 10.11 460 TRP A O 1
ATOM 3528 N N . ASP A 1 461 ? 109.814 149.640 66.905 1.00 10.29 461 ASP A N 1
ATOM 3529 C CA . ASP A 1 461 ? 109.886 150.377 65.674 1.00 10.66 461 ASP A CA 1
ATOM 3530 C C . ASP A 1 461 ? 109.830 149.419 64.495 1.00 10.44 461 ASP A C 1
ATOM 3531 O O . ASP A 1 461 ? 110.521 149.604 63.483 1.00 10.34 461 ASP A O 1
ATOM 3536 N N . TYR A 1 462 ? 108.963 148.420 64.625 1.00 10.08 462 TYR A N 1
ATOM 3537 C CA . TYR A 1 462 ? 108.637 147.476 63.540 1.00 10.34 462 TYR A CA 1
ATOM 3538 C C . TYR A 1 462 ? 109.801 146.481 63.276 1.00 10.51 462 TYR A C 1
ATOM 3539 O O . TYR A 1 462 ? 109.822 145.798 62.244 1.00 10.92 462 TYR A O 1
ATOM 3548 N N . SER A 1 463 ? 110.744 146.413 64.203 1.00 10.39 463 SER A N 1
ATOM 3549 C CA . SER A 1 463 ? 111.901 145.559 64.117 1.00 11.14 463 SER A CA 1
ATOM 3550 C C . SER A 1 463 ? 111.790 144.475 65.189 1.00 10.49 463 SER A C 1
ATOM 3551 O O . SER A 1 463 ? 110.692 143.968 65.478 1.00 10.63 463 SER A O 1
ATOM 3554 N N . GLY A 1 464 ? 112.897 144.050 65.750 1.00 10.26 464 GLY A N 1
ATOM 3555 C CA . GLY A 1 464 ? 112.929 142.922 66.661 1.00 10.70 464 GLY A CA 1
ATOM 3556 C C . GLY A 1 464 ? 113.113 141.569 65.973 1.00 10.25 464 GLY A C 1
ATOM 3557 O O . GLY A 1 464 ? 113.228 141.527 64.780 1.00 11.62 464 GLY A O 1
ATOM 3558 N N . PRO A 1 465 ? 113.216 140.474 66.741 1.00 10.72 465 PRO A N 1
ATOM 3559 C CA . PRO A 1 465 ? 113.083 140.478 68.212 1.00 10.73 465 PRO A CA 1
ATOM 3560 C C . PRO A 1 465 ? 114.238 141.179 68.889 1.00 10.79 465 PRO A C 1
ATOM 3561 O O . PRO A 1 465 ? 115.320 141.304 68.268 1.00 10.24 465 PRO A O 1
ATOM 3565 N N . TYR A 1 466 ? 114.032 141.600 70.153 1.00 10.04 466 TYR A N 1
ATOM 3566 C CA . TYR A 1 466 ? 115.099 142.012 71.018 1.00 10.69 466 TYR A CA 1
ATOM 3567 C C . TYR A 1 466 ? 115.429 141.040 72.119 1.00 11.91 466 TYR A C 1
ATOM 3568 O O . TYR A 1 466 ? 116.518 141.164 72.708 1.00 12.81 466 TYR A O 1
ATOM 3577 N N . HIS A 1 467 ? 114.520 140.120 72.478 1.00 11.52 467 HIS A N 1
ATOM 3578 C CA . HIS A 1 467 ? 114.836 139.110 73.490 1.00 11.72 467 HIS A CA 1
ATOM 3579 C C . HIS A 1 467 ? 115.869 138.099 72.938 1.00 13.49 467 HIS A C 1
ATOM 3580 O O . HIS A 1 467 ? 115.879 137.810 71.736 1.00 13.23 467 HIS A O 1
ATOM 3587 N N . GLY A 1 468 ? 116.721 137.588 73.840 1.00 12.45 468 GLY A N 1
ATOM 3588 C CA . GLY A 1 468 ? 117.590 136.498 73.501 1.00 13.50 468 GLY A CA 1
ATOM 3589 C C . GLY A 1 468 ? 118.838 136.937 72.758 1.00 13.47 468 GLY A C 1
ATOM 3590 O O . GLY A 1 468 ? 119.086 138.129 72.511 1.00 12.47 468 GLY A O 1
ATOM 3591 N N . TYR A 1 469 ? 119.663 135.952 72.421 1.00 13.43 469 TYR A N 1
ATOM 3592 C CA . TYR A 1 469 ? 120.938 136.274 71.761 1.00 13.04 469 TYR A CA 1
ATOM 3593 C C . TYR A 1 469 ? 120.746 136.752 70.327 1.00 12.88 469 TYR A C 1
ATOM 3594 O O . TYR A 1 469 ? 121.383 137.734 69.896 1.00 12.57 469 TYR A O 1
ATOM 3603 N N . ASP A 1 470 ? 119.838 136.136 69.594 1.00 11.93 470 ASP A N 1
ATOM 3604 C CA . ASP A 1 470 ? 119.547 136.588 68.242 1.00 12.36 470 ASP A CA 1
ATOM 3605 C C . ASP A 1 470 ? 118.959 138.029 68.239 1.00 12.02 470 ASP A C 1
ATOM 3606 O O . ASP A 1 470 ? 119.238 138.815 67.350 1.00 11.73 470 ASP A O 1
ATOM 3611 N N . GLY A 1 471 ? 118.210 138.328 69.278 1.00 11.37 471 GLY A N 1
ATOM 3612 C CA . GLY A 1 471 ? 117.594 139.632 69.482 1.00 11.95 471 GLY A CA 1
ATOM 3613 C C . GLY A 1 471 ? 118.618 140.690 69.829 1.00 12.05 471 GLY A C 1
ATOM 3614 O O . GLY A 1 471 ? 118.462 141.849 69.466 1.00 10.73 471 GLY A O 1
ATOM 3615 N N . PHE A 1 472 ? 119.673 140.324 70.582 1.00 11.25 472 PHE A N 1
ATOM 3616 C CA . PHE A 1 472 ? 120.654 141.316 70.966 1.00 10.72 472 PHE A CA 1
ATOM 3617 C C . PHE A 1 472 ? 121.342 141.962 69.767 1.00 10.81 472 PHE A C 1
ATOM 3618 O O . PHE A 1 472 ? 121.609 143.180 69.788 1.00 9.51 472 PHE A O 1
ATOM 3626 N N . ALA A 1 473 ? 121.591 141.189 68.724 1.00 11.46 473 ALA A N 1
ATOM 3627 C CA . ALA A 1 473 ? 122.228 141.716 67.520 1.00 11.96 473 ALA A CA 1
ATOM 3628 C C . ALA A 1 473 ? 121.325 142.752 66.856 1.00 11.40 473 ALA A C 1
ATOM 3629 O O . ALA A 1 473 ? 121.785 143.769 66.366 1.00 11.02 473 ALA A O 1
ATOM 3631 N N . ILE A 1 474 ? 120.016 142.472 66.874 1.00 11.33 474 ILE A N 1
ATOM 3632 C CA . ILE A 1 474 ? 119.053 143.354 66.213 1.00 11.27 474 ILE A CA 1
ATOM 3633 C C . ILE A 1 474 ? 118.912 144.640 67.022 1.00 11.46 474 ILE A C 1
ATOM 3634 O O . ILE A 1 474 ? 118.852 145.738 66.466 1.00 10.39 474 ILE A O 1
ATOM 3639 N N . PHE A 1 475 ? 118.834 144.505 68.355 1.00 9.98 475 PHE A N 1
ATOM 3640 C CA . PHE A 1 475 ? 118.797 145.616 69.290 1.00 9.99 475 PHE A CA 1
ATOM 3641 C C . PHE A 1 475 ? 119.959 146.568 69.040 1.00 10.31 475 PHE A C 1
ATOM 3642 O O . PHE A 1 475 ? 119.764 147.792 68.911 1.00 9.02 475 PHE A O 1
ATOM 3650 N N . ALA A 1 476 ? 121.166 146.019 68.979 1.00 10.09 476 ALA A N 1
ATOM 3651 C CA . ALA A 1 476 ? 122.345 146.815 68.763 1.00 10.40 476 ALA A CA 1
ATOM 3652 C C . ALA A 1 476 ? 122.304 147.525 67.422 1.00 11.26 476 ALA A C 1
ATOM 3653 O O . ALA A 1 476 ? 122.584 148.722 67.326 1.00 10.94 476 ALA A O 1
ATOM 3655 N N . ARG A 1 477 ? 121.974 146.784 66.391 1.00 11.03 477 ARG A N 1
ATOM 3656 C CA . ARG A 1 477 ? 121.836 147.336 65.063 1.00 11.23 477 ARG A CA 1
ATOM 3657 C C . ARG A 1 477 ? 120.885 148.567 65.050 1.00 11.19 477 ARG A C 1
ATOM 3658 O O . ARG A 1 477 ? 121.175 149.610 64.399 1.00 10.90 477 ARG A O 1
ATOM 3666 N N . ASP A 1 478 ? 119.738 148.405 65.687 1.00 10.34 478 ASP A N 1
ATOM 3667 C CA . ASP A 1 478 ? 118.686 149.416 65.665 1.00 10.60 478 ASP A CA 1
ATOM 3668 C C . ASP A 1 478 ? 119.067 150.665 66.430 1.00 10.86 478 ASP A C 1
ATOM 3669 O O . ASP A 1 478 ? 118.755 151.771 66.000 1.00 10.61 478 ASP A O 1
ATOM 3674 N N . MET A 1 479 ? 119.696 150.493 67.586 1.00 10.53 479 MET A N 1
ATOM 3675 C CA . MET A 1 479 ? 120.132 151.648 68.369 1.00 11.93 479 MET A CA 1
ATOM 3676 C C . MET A 1 479 ? 121.200 152.416 67.572 1.00 11.45 479 MET A C 1
ATOM 3677 O O . MET A 1 479 ? 121.147 153.639 67.521 1.00 11.53 479 MET A O 1
ATOM 3682 N N . ASP A 1 480 ? 122.098 151.692 66.953 1.00 11.68 480 ASP A N 1
ATOM 3683 C CA . ASP A 1 480 ? 123.142 152.300 66.148 1.00 11.63 480 ASP A CA 1
ATOM 3684 C C . ASP A 1 480 ? 122.557 153.037 64.942 1.00 11.45 480 ASP A C 1
ATOM 3685 O O . ASP A 1 480 ? 123.001 154.155 64.640 1.00 12.13 480 ASP A O 1
ATOM 3690 N N . LEU A 1 481 ? 121.601 152.443 64.215 1.00 11.66 481 LEU A N 1
ATOM 3691 C CA . LEU A 1 481 ? 121.141 153.107 63.005 1.00 12.16 481 LEU A CA 1
ATOM 3692 C C . LEU A 1 481 ? 120.290 154.376 63.293 1.00 12.87 481 LEU A C 1
ATOM 3693 O O . LEU A 1 481 ? 120.270 155.301 62.488 1.00 13.22 481 LEU A O 1
ATOM 3698 N N . ALA A 1 482 ? 119.656 154.436 64.460 1.00 11.34 482 ALA A N 1
ATOM 3699 C CA . ALA A 1 482 ? 118.946 155.603 64.902 1.00 12.05 482 ALA A CA 1
ATOM 3700 C C . ALA A 1 482 ? 119.900 156.748 65.296 1.00 11.34 482 ALA A C 1
ATOM 3701 O O . ALA A 1 482 ? 119.675 157.883 64.865 1.00 12.69 482 ALA A O 1
ATOM 3703 N N . ILE A 1 483 ? 120.924 156.445 66.042 1.00 11.53 483 ILE A N 1
ATOM 3704 C CA . ILE A 1 483 ? 121.850 157.454 66.571 1.00 11.84 483 ILE A CA 1
ATOM 3705 C C . ILE A 1 483 ? 122.864 157.863 65.501 1.00 13.65 483 ILE A C 1
ATOM 3706 O O . ILE A 1 483 ? 123.046 159.039 65.232 1.00 13.74 483 ILE A O 1
ATOM 3711 N N . ASN A 1 484 ? 123.456 156.886 64.823 1.00 13.06 484 ASN A N 1
ATOM 3712 C CA . ASN A 1 484 ? 124.568 157.092 63.898 1.00 13.47 484 ASN A CA 1
ATOM 3713 C C . ASN A 1 484 ? 124.105 157.044 62.478 1.00 14.37 484 ASN A C 1
ATOM 3714 O O . ASN A 1 484 ? 124.299 156.081 61.769 1.00 17.05 484 ASN A O 1
ATOM 3719 N N . ASN A 1 485 ? 123.373 158.074 62.093 1.00 15.99 485 ASN A N 1
ATOM 3720 C CA . ASN A 1 485 ? 122.905 158.172 60.753 1.00 17.07 485 ASN A CA 1
ATOM 3721 C C . ASN A 1 485 ? 123.000 159.612 60.297 1.00 14.01 485 ASN A C 1
ATOM 3722 O O . ASN A 1 485 ? 123.128 160.505 61.127 1.00 13.13 485 ASN A O 1
ATOM 3727 N N . PRO A 1 486 ? 123.060 159.829 58.994 1.00 14.14 486 PRO A N 1
ATOM 3728 C CA . PRO A 1 486 ? 123.371 161.186 58.477 1.00 15.13 486 PRO A CA 1
ATOM 3729 C C . PRO A 1 486 ? 122.280 162.225 58.669 1.00 13.90 486 PRO A C 1
ATOM 3730 O O . PRO A 1 486 ? 122.548 163.400 58.518 1.00 14.56 486 PRO A O 1
ATOM 3734 N N . VAL A 1 487 ? 121.061 161.844 59.042 1.00 12.86 487 VAL A N 1
ATOM 3735 C CA . VAL A 1 487 ? 119.984 162.819 59.066 1.00 13.23 487 VAL A CA 1
ATOM 3736 C C . VAL A 1 487 ? 120.217 163.945 60.060 1.00 12.72 487 VAL A C 1
ATOM 3737 O O . VAL A 1 487 ? 119.873 165.101 59.782 1.00 13.46 487 VAL A O 1
ATOM 3741 N N . TRP A 1 488 ? 120.771 163.616 61.209 1.00 12.81 488 TRP A N 1
ATOM 3742 C CA . TRP A 1 488 ? 120.883 164.613 62.314 1.00 12.91 488 TRP A CA 1
ATOM 3743 C C . TRP A 1 488 ? 121.751 165.807 61.870 1.00 15.04 488 TRP A C 1
ATOM 3744 O O . TRP A 1 488 ? 121.381 166.994 62.132 1.00 14.84 488 TRP A O 1
ATOM 3755 N N . SER A 1 489 ? 122.805 165.487 61.126 1.00 15.65 489 SER A N 1
ATOM 3756 C CA . SER A 1 489 ? 123.739 166.522 60.594 1.00 18.37 489 SER A CA 1
ATOM 3757 C C . SER A 1 489 ? 123.079 167.455 59.578 1.00 21.71 489 SER A C 1
ATOM 3758 O O . SER A 1 489 ? 123.564 168.544 59.323 1.00 19.08 489 SER A O 1
ATOM 3761 N N . MET A 1 490 ? 121.917 167.078 59.052 1.00 18.37 490 MET A N 1
ATOM 3762 C CA . MET A 1 490 ? 121.189 167.907 58.123 1.00 19.14 490 MET A CA 1
ATOM 3763 C C . MET A 1 490 ? 120.147 168.794 58.704 1.00 16.53 490 MET A C 1
ATOM 3764 O O . MET A 1 490 ? 119.538 169.572 58.007 1.00 16.26 490 MET A O 1
ATOM 3769 N N . PHE A 1 491 ? 119.894 168.704 60.018 1.00 15.68 491 PHE A N 1
ATOM 3770 C CA . PHE A 1 491 ? 118.852 169.518 60.619 1.00 14.84 491 PHE A CA 1
ATOM 3771 C C . PHE A 1 491 ? 119.050 171.021 60.457 1.00 17.10 491 PHE A C 1
ATOM 3772 O O . PHE A 1 491 ? 118.100 171.744 60.189 1.00 18.35 491 PHE A O 1
ATOM 3780 N N . LYS A 1 492 ? 120.266 171.495 60.686 1.00 16.47 492 LYS A N 1
ATOM 3781 C CA . LYS A 1 492 ? 120.554 172.935 60.597 1.00 20.75 492 LYS A CA 1
ATOM 3782 C C . LYS A 1 492 ? 120.868 173.317 59.143 1.00 18.31 492 LYS A C 1
ATOM 3783 O O . LYS A 1 492 ? 121.781 172.787 58.566 1.00 21.12 492 LYS A O 1
ATOM 3789 N N . ALA A 1 493 ? 120.077 174.186 58.549 1.00 19.88 493 ALA A N 1
ATOM 3790 C CA . ALA A 1 493 ? 120.368 174.652 57.191 1.00 21.28 493 ALA A CA 1
ATOM 3791 C C . ALA A 1 493 ? 121.745 175.381 57.161 1.00 23.70 493 ALA A C 1
ATOM 3792 O O . ALA A 1 493 ? 122.087 176.061 58.140 1.00 23.37 493 ALA A O 1
ATOM 3794 N N . PRO A 1 494 ? 122.546 175.150 56.121 1.00 25.50 494 PRO A N 1
ATOM 3795 C CA . PRO A 1 494 ? 123.927 175.648 56.114 1.00 27.79 494 PRO A CA 1
ATOM 3796 C C . PRO A 1 494 ? 124.054 177.182 56.093 1.00 28.56 494 PRO A C 1
ATOM 3797 O O . PRO A 1 494 ? 125.038 177.696 56.544 1.00 35.42 494 PRO A O 1
ATOM 3801 N N . TRP A 1 495 ? 123.027 177.888 55.706 1.00 28.12 495 TRP A N 1
ATOM 3802 C CA . TRP A 1 495 ? 123.001 179.353 55.798 1.00 31.85 495 TRP A CA 1
ATOM 3803 C C . TRP A 1 495 ? 122.499 179.946 57.144 1.00 36.36 495 TRP A C 1
ATOM 3804 O O . TRP A 1 495 ? 122.369 181.158 57.231 1.00 34.01 495 TRP A O 1
ATOM 3815 N N . LYS A 1 496 ? 122.169 179.132 58.152 1.00 38.81 496 LYS A N 1
ATOM 3816 C CA . LYS A 1 496 ? 121.580 179.694 59.387 1.00 45.96 496 LYS A CA 1
ATOM 3817 C C . LYS A 1 496 ? 122.714 180.006 60.354 1.00 42.10 496 LYS A C 1
ATOM 3818 O O . LYS A 1 496 ? 123.545 179.142 60.581 1.00 48.84 496 LYS A O 1
ATOM 3824 N N . PRO B 2 2 ? 120.665 130.934 61.643 1.00 19.21 2 PRO B N 1
ATOM 3825 C CA . PRO B 2 2 ? 121.417 131.635 62.740 1.00 17.43 2 PRO B CA 1
ATOM 3826 C C . PRO B 2 2 ? 121.525 133.086 62.484 1.00 17.40 2 PRO B C 1
ATOM 3827 O O . PRO B 2 2 ? 121.314 133.523 61.334 1.00 17.98 2 PRO B O 1
ATOM 3831 N N . GLN B 2 3 ? 121.935 133.832 63.510 1.00 16.43 3 GLN B N 1
ATOM 3832 C CA . GLN B 2 3 ? 122.162 135.274 63.414 1.00 16.08 3 GLN B CA 1
ATOM 3833 C C . GLN B 2 3 ? 123.553 135.514 62.922 1.00 18.92 3 GLN B C 1
ATOM 3834 O O . GLN B 2 3 ? 124.431 134.686 63.119 1.00 18.08 3 GLN B O 1
ATOM 3840 N N . ASN B 2 4 ? 123.775 136.611 62.238 1.00 18.60 4 ASN B N 1
ATOM 3841 C CA . ASN B 2 4 ? 125.108 136.921 61.719 1.00 20.18 4 ASN B CA 1
ATOM 3842 C C . ASN B 2 4 ? 125.332 138.415 61.778 1.00 18.56 4 ASN B C 1
ATOM 3843 O O . ASN B 2 4 ? 124.557 139.175 61.173 1.00 16.65 4 ASN B O 1
ATOM 3848 N N . VAL B 2 5 ? 126.400 138.888 62.399 1.00 18.28 5 VAL B N 1
ATOM 3849 C CA A VAL B 2 5 ? 126.601 140.316 62.549 0.54 19.41 5 VAL B CA 1
ATOM 3850 C CA B VAL B 2 5 ? 126.522 140.362 62.530 0.46 19.21 5 VAL B CA 1
ATOM 3851 C C . VAL B 2 5 ? 126.872 141.026 61.245 1.00 20.20 5 VAL B C 1
ATOM 3852 O O . VAL B 2 5 ? 126.692 142.215 61.156 1.00 25.02 5 VAL B O 1
ATOM 3859 N N . ASP B 2 6 ? 127.397 140.293 60.266 1.00 20.53 6 ASP B N 1
ATOM 3860 C CA . ASP B 2 6 ? 127.696 140.874 58.977 1.00 23.15 6 ASP B CA 1
ATOM 3861 C C . ASP B 2 6 ? 126.463 141.055 58.113 1.00 24.43 6 ASP B C 1
ATOM 3862 O O . ASP B 2 6 ? 126.487 141.872 57.240 1.00 21.36 6 ASP B O 1
ATOM 3867 N N . LYS B 2 7 ? 125.384 140.324 58.375 1.00 19.55 7 LYS B N 1
ATOM 3868 C CA . LYS B 2 7 ? 124.132 140.516 57.652 1.00 19.87 7 LYS B CA 1
ATOM 3869 C C . LYS B 2 7 ? 123.001 140.099 58.627 1.00 15.37 7 LYS B C 1
ATOM 3870 O O . LYS B 2 7 ? 122.547 138.958 58.651 1.00 14.14 7 LYS B O 1
ATOM 3876 N N . ILE B 2 8 ? 122.649 141.034 59.484 1.00 14.23 8 ILE B N 1
ATOM 3877 C CA . ILE B 2 8 ? 121.759 140.767 60.615 1.00 13.46 8 ILE B CA 1
ATOM 3878 C C . ILE B 2 8 ? 120.377 140.416 60.103 1.00 13.36 8 ILE B C 1
ATOM 3879 O O . ILE B 2 8 ? 119.853 141.136 59.219 1.00 14.28 8 ILE B O 1
ATOM 3884 N N . LEU B 2 9 ? 119.820 139.331 60.611 1.00 10.67 9 LEU B N 1
ATOM 3885 C CA . LEU B 2 9 ? 118.488 138.925 60.252 1.00 11.71 9 LEU B CA 1
ATOM 3886 C C . LEU B 2 9 ? 117.506 139.350 61.333 1.00 12.21 9 LEU B C 1
ATOM 3887 O O . LEU B 2 9 ? 117.650 138.935 62.461 1.00 13.15 9 LEU B O 1
ATOM 3892 N N . ASP B 2 10 ? 116.577 140.242 61.009 1.00 11.34 10 ASP B N 1
ATOM 3893 C CA . ASP B 2 10 ? 115.497 140.560 61.939 1.00 11.56 10 ASP B CA 1
ATOM 3894 C C . ASP B 2 10 ? 114.305 139.601 61.701 1.00 11.69 10 ASP B C 1
ATOM 3895 O O . ASP B 2 10 ? 114.432 138.660 60.907 1.00 10.99 10 ASP B O 1
ATOM 3900 N N . HIS B 2 11 ? 113.183 139.830 62.379 1.00 9.91 11 HIS B N 1
ATOM 3901 C CA . HIS B 2 11 ? 112.070 138.907 62.422 1.00 10.11 11 HIS B CA 1
ATOM 3902 C C . HIS B 2 11 ? 111.698 138.237 61.123 1.00 11.34 11 HIS B C 1
ATOM 3903 O O . HIS B 2 11 ? 111.550 137.007 61.079 1.00 12.09 11 HIS B O 1
ATOM 3910 N N . ALA B 2 12 ? 111.579 138.992 60.035 1.00 12.23 12 ALA B N 1
ATOM 3911 C CA . ALA B 2 12 ? 111.012 138.403 58.819 1.00 13.00 12 ALA B CA 1
ATOM 3912 C C . ALA B 2 12 ? 111.894 137.250 58.312 1.00 13.13 12 ALA B C 1
ATOM 3913 O O . ALA B 2 12 ? 111.395 136.100 58.195 1.00 14.58 12 ALA B O 1
ATOM 3915 N N . PRO B 2 13 ? 113.170 137.515 58.049 1.00 12.90 13 PRO B N 1
ATOM 3916 C CA . PRO B 2 13 ? 114.004 136.377 57.634 1.00 13.38 13 PRO B CA 1
ATOM 3917 C C . PRO B 2 13 ? 114.417 135.472 58.773 1.00 13.60 13 PRO B C 1
ATOM 3918 O O . PRO B 2 13 ? 114.622 134.250 58.538 1.00 13.07 13 PRO B O 1
ATOM 3922 N N . LEU B 2 14 ? 114.515 135.977 59.989 1.00 11.24 14 LEU B N 1
ATOM 3923 C CA . LEU B 2 14 ? 115.090 135.174 61.065 1.00 11.89 14 LEU B CA 1
ATOM 3924 C C . LEU B 2 14 ? 114.298 133.927 61.328 1.00 12.02 14 LEU B C 1
ATOM 3925 O O . LEU B 2 14 ? 114.867 132.820 61.444 1.00 11.11 14 LEU B O 1
ATOM 3930 N N . PHE B 2 15 ? 112.982 134.040 61.369 1.00 11.94 15 PHE B N 1
ATOM 3931 C CA . PHE B 2 15 ? 112.145 132.905 61.715 1.00 13.60 15 PHE B CA 1
ATOM 3932 C C . PHE B 2 15 ? 111.926 131.900 60.620 1.00 14.00 15 PHE B C 1
ATOM 3933 O O . PHE B 2 15 ? 111.307 130.847 60.848 1.00 14.41 15 PHE B O 1
ATOM 3941 N N . ARG B 2 16 ? 112.507 132.175 59.477 1.00 14.58 16 ARG B N 1
ATOM 3942 C CA . ARG B 2 16 ? 112.562 131.208 58.374 1.00 16.11 16 ARG B CA 1
ATOM 3943 C C . ARG B 2 16 ? 113.833 130.388 58.397 1.00 15.93 16 ARG B C 1
ATOM 3944 O O . ARG B 2 16 ? 113.933 129.459 57.597 1.00 12.80 16 ARG B O 1
ATOM 3952 N N . GLU B 2 17 ? 114.756 130.698 59.317 1.00 13.97 17 GLU B N 1
ATOM 3953 C CA . GLU B 2 17 ? 115.983 129.932 59.473 1.00 15.19 17 GLU B CA 1
ATOM 3954 C C . GLU B 2 17 ? 115.635 128.512 59.941 1.00 15.09 17 GLU B C 1
ATOM 3955 O O . GLU B 2 17 ? 114.614 128.322 60.627 1.00 14.05 17 GLU B O 1
ATOM 3961 N N . PRO B 2 18 ? 116.465 127.529 59.564 1.00 14.80 18 PRO B N 1
ATOM 3962 C CA . PRO B 2 18 ? 116.077 126.127 59.789 1.00 15.36 18 PRO B CA 1
ATOM 3963 C C . PRO B 2 18 ? 115.803 125.834 61.271 1.00 14.03 18 PRO B C 1
ATOM 3964 O O . PRO B 2 18 ? 114.889 125.108 61.596 1.00 14.90 18 PRO B O 1
ATOM 3968 N N . GLU B 2 19 ? 116.603 126.385 62.160 1.00 13.33 19 GLU B N 1
ATOM 3969 C CA . GLU B 2 19 ? 116.449 126.106 63.600 1.00 13.14 19 GLU B CA 1
ATOM 3970 C C . GLU B 2 19 ? 115.141 126.625 64.159 1.00 13.99 19 GLU B C 1
ATOM 3971 O O . GLU B 2 19 ? 114.522 126.008 65.054 1.00 13.38 19 GLU B O 1
ATOM 3977 N N . TYR B 2 20 ? 114.653 127.741 63.593 1.00 13.93 20 TYR B N 1
ATOM 3978 C CA . TYR B 2 20 ? 113.350 128.272 64.018 1.00 13.94 20 TYR B CA 1
ATOM 3979 C C . TYR B 2 20 ? 112.197 127.490 63.403 1.00 14.64 20 TYR B C 1
ATOM 3980 O O . TYR B 2 20 ? 111.211 127.269 64.069 1.00 15.37 20 TYR B O 1
ATOM 3989 N N . GLN B 2 21 ? 112.346 127.069 62.161 1.00 13.50 21 GLN B N 1
ATOM 3990 C CA . GLN B 2 21 ? 111.311 126.278 61.519 1.00 15.39 21 GLN B CA 1
ATOM 3991 C C . GLN B 2 21 ? 111.122 124.968 62.279 1.00 16.39 21 GLN B C 1
ATOM 3992 O O . GLN B 2 21 ? 110.005 124.519 62.532 1.00 16.78 21 GLN B O 1
ATOM 3998 N N . GLU B 2 22 ? 112.220 124.371 62.674 1.00 17.23 22 GLU B N 1
ATOM 3999 C CA . GLU B 2 22 ? 112.166 123.141 63.438 1.00 18.44 22 GLU B CA 1
ATOM 4000 C C . GLU B 2 22 ? 111.545 123.362 64.784 1.00 17.26 22 GLU B C 1
ATOM 4001 O O . GLU B 2 22 ? 110.669 122.582 65.225 1.00 15.53 22 GLU B O 1
ATOM 4007 N N . MET B 2 23 ? 111.961 124.418 65.489 1.00 15.18 23 MET B N 1
ATOM 4008 C CA . MET B 2 23 ? 111.335 124.744 66.746 1.00 15.12 23 MET B CA 1
ATOM 4009 C C . MET B 2 23 ? 109.822 124.967 66.668 1.00 15.12 23 MET B C 1
ATOM 4010 O O . MET B 2 23 ? 109.054 124.460 67.502 1.00 15.60 23 MET B O 1
ATOM 4015 N N . LEU B 2 24 ? 109.414 125.768 65.702 1.00 14.78 24 LEU B N 1
ATOM 4016 C CA . LEU B 2 24 ? 108.027 126.073 65.499 1.00 16.06 24 LEU B CA 1
ATOM 4017 C C . LEU B 2 24 ? 107.205 124.851 65.045 1.00 18.66 24 LEU B C 1
ATOM 4018 O O . LEU B 2 24 ? 106.057 124.699 65.449 1.00 18.91 24 LEU B O 1
ATOM 4023 N N . ALA B 2 25 ? 107.801 123.961 64.267 1.00 19.00 25 ALA B N 1
ATOM 4024 C CA . ALA B 2 25 ? 107.141 122.673 63.944 1.00 20.36 25 ALA B CA 1
ATOM 4025 C C . ALA B 2 25 ? 106.928 121.845 65.202 1.00 20.31 25 ALA B C 1
ATOM 4026 O O . ALA B 2 25 ? 105.868 121.261 65.349 1.00 22.21 25 ALA B O 1
ATOM 4028 N N . GLY B 2 26 ? 107.890 121.839 66.119 1.00 19.26 26 GLY B N 1
ATOM 4029 C CA . GLY B 2 26 ? 107.789 121.160 67.407 1.00 19.48 26 GLY B CA 1
ATOM 4030 C C . GLY B 2 26 ? 106.688 121.762 68.277 1.00 20.24 26 GLY B C 1
ATOM 4031 O O . GLY B 2 26 ? 105.871 121.043 68.871 1.00 19.42 26 GLY B O 1
ATOM 4032 N N . LYS B 2 27 ? 106.634 123.084 68.329 1.00 16.84 27 LYS B N 1
ATOM 4033 C CA . LYS B 2 27 ? 105.575 123.750 69.065 1.00 17.45 27 LYS B CA 1
ATOM 4034 C C . LYS B 2 27 ? 104.200 123.378 68.510 1.00 16.74 27 LYS B C 1
ATOM 4035 O O . LYS B 2 27 ? 103.262 123.175 69.281 1.00 17.33 27 LYS B O 1
ATOM 4041 N N . ALA B 2 28 ? 104.066 123.357 67.197 1.00 17.92 28 ALA B N 1
ATOM 4042 C CA . ALA B 2 28 ? 102.765 123.121 66.532 1.00 23.46 28 ALA B CA 1
ATOM 4043 C C . ALA B 2 28 ? 102.171 121.770 66.916 1.00 29.94 28 ALA B C 1
ATOM 4044 O O . ALA B 2 28 ? 100.971 121.656 67.093 1.00 25.04 28 ALA B O 1
ATOM 4046 N N . LYS B 2 29 ? 103.043 120.775 67.113 1.00 32.19 29 LYS B N 1
ATOM 4047 C CA . LYS B 2 29 ? 102.588 119.434 67.529 1.00 38.60 29 LYS B CA 1
ATOM 4048 C C . LYS B 2 29 ? 101.814 119.408 68.838 1.00 35.68 29 LYS B C 1
ATOM 4049 O O . LYS B 2 29 ? 100.958 118.573 68.982 1.00 44.35 29 LYS B O 1
ATOM 4055 N N . LEU B 2 30 ? 102.051 120.333 69.742 1.00 28.23 30 LEU B N 1
ATOM 4056 C CA . LEU B 2 30 ? 101.305 120.485 70.959 1.00 31.56 30 LEU B CA 1
ATOM 4057 C C . LEU B 2 30 ? 100.259 121.610 71.017 1.00 25.80 30 LEU B C 1
ATOM 4058 O O . LEU B 2 30 ? 99.638 121.814 72.035 1.00 26.12 30 LEU B O 1
ATOM 4063 N N . GLU B 2 31 ? 100.084 122.400 69.966 1.00 19.15 31 GLU B N 1
ATOM 4064 C CA . GLU B 2 31 ? 99.179 123.559 70.062 1.00 18.04 31 GLU B CA 1
ATOM 4065 C C . GLU B 2 31 ? 97.707 123.128 70.028 1.00 16.73 31 GLU B C 1
ATOM 4066 O O . GLU B 2 31 ? 96.848 123.923 70.343 1.00 15.10 31 GLU B O 1
ATOM 4072 N N . ASN B 2 32 ? 97.431 121.957 69.471 1.00 16.46 32 ASN B N 1
ATOM 4073 C CA . ASN B 2 32 ? 96.038 121.465 69.237 1.00 17.82 32 ASN B CA 1
ATOM 4074 C C . ASN B 2 32 ? 95.320 122.355 68.222 1.00 20.00 32 ASN B C 1
ATOM 4075 O O . ASN B 2 32 ? 94.123 122.621 68.358 1.00 21.76 32 ASN B O 1
ATOM 4080 N N . MET B 2 33 ? 96.031 122.867 67.227 1.00 18.33 33 MET B N 1
ATOM 4081 C CA . MET B 2 33 ? 95.396 123.625 66.160 1.00 18.46 33 MET B CA 1
ATOM 4082 C C . MET B 2 33 ? 94.836 122.632 65.132 1.00 20.31 33 MET B C 1
ATOM 4083 O O . MET B 2 33 ? 95.263 121.474 65.076 1.00 19.16 33 MET B O 1
ATOM 4088 N N . PRO B 2 34 ? 93.941 123.072 64.283 1.00 21.03 34 PRO B N 1
ATOM 4089 C CA . PRO B 2 34 ? 93.387 122.129 63.304 1.00 21.42 34 PRO B CA 1
ATOM 4090 C C . PRO B 2 34 ? 94.427 121.609 62.333 1.00 21.46 34 PRO B C 1
ATOM 4091 O O . PRO B 2 34 ? 95.375 122.321 61.990 1.00 20.89 34 PRO B O 1
ATOM 4095 N N . PRO B 2 35 ? 94.252 120.374 61.846 1.00 22.75 35 PRO B N 1
ATOM 4096 C CA . PRO B 2 35 ? 95.235 119.838 60.873 1.00 23.17 35 PRO B CA 1
ATOM 4097 C C . PRO B 2 35 ? 95.198 120.567 59.547 1.00 21.93 35 PRO B C 1
ATOM 4098 O O . PRO B 2 35 ? 94.186 121.232 59.226 1.00 19.54 35 PRO B O 1
ATOM 4102 N N . ALA B 2 36 ? 96.317 120.518 58.824 1.00 21.75 36 ALA B N 1
ATOM 4103 C CA . ALA B 2 36 ? 96.468 121.282 57.610 1.00 23.76 36 ALA B CA 1
ATOM 4104 C C . ALA B 2 36 ? 95.315 121.053 56.639 1.00 22.44 36 ALA B C 1
ATOM 4105 O O . ALA B 2 36 ? 94.896 121.981 55.962 1.00 23.32 36 ALA B O 1
ATOM 4107 N N . ASP B 2 37 ? 94.813 119.827 56.547 1.00 24.62 37 ASP B N 1
ATOM 4108 C CA . ASP B 2 37 ? 93.767 119.557 55.538 1.00 26.27 37 ASP B CA 1
ATOM 4109 C C . ASP B 2 37 ? 92.446 120.210 55.926 1.00 23.57 37 ASP B C 1
ATOM 4110 O O . ASP B 2 37 ? 91.696 120.619 55.052 1.00 21.41 37 ASP B O 1
ATOM 4115 N N . LYS B 2 38 ? 92.166 120.274 57.236 1.00 21.22 38 LYS B N 1
ATOM 4116 C CA . LYS B 2 38 ? 91.009 120.993 57.728 1.00 24.68 38 LYS B CA 1
ATOM 4117 C C . LYS B 2 38 ? 91.134 122.530 57.451 1.00 23.49 38 LYS B C 1
ATOM 4118 O O . LYS B 2 38 ? 90.156 123.212 57.074 1.00 21.01 38 LYS B O 1
ATOM 4124 N N . VAL B 2 39 ? 92.332 123.062 57.645 1.00 20.04 39 VAL B N 1
ATOM 4125 C CA . VAL B 2 39 ? 92.570 124.486 57.346 1.00 20.60 39 VAL B CA 1
ATOM 4126 C C . VAL B 2 39 ? 92.276 124.780 55.875 1.00 19.54 39 VAL B C 1
ATOM 4127 O O . VAL B 2 39 ? 91.568 125.728 55.542 1.00 17.75 39 VAL B O 1
ATOM 4131 N N . VAL B 2 40 ? 92.750 123.911 54.977 1.00 18.43 40 VAL B N 1
ATOM 4132 C CA . VAL B 2 40 ? 92.488 124.113 53.557 1.00 21.35 40 VAL B CA 1
ATOM 4133 C C . VAL B 2 40 ? 90.996 124.038 53.266 1.00 22.43 40 VAL B C 1
ATOM 4134 O O . VAL B 2 40 ? 90.468 124.840 52.491 1.00 20.69 40 VAL B O 1
ATOM 4138 N N . GLU B 2 41 ? 90.334 123.051 53.875 1.00 21.24 41 GLU B N 1
ATOM 4139 C CA . GLU B 2 41 ? 88.908 122.862 53.639 1.00 23.00 41 GLU B CA 1
ATOM 4140 C C . GLU B 2 41 ? 88.095 124.109 54.073 1.00 21.09 41 GLU B C 1
ATOM 4141 O O . GLU B 2 41 ? 87.260 124.605 53.327 1.00 20.88 41 GLU B O 1
ATOM 4147 N N . ILE B 2 42 ? 88.389 124.628 55.266 1.00 18.72 42 ILE B N 1
ATOM 4148 C CA . ILE B 2 42 ? 87.674 125.808 55.782 1.00 17.48 42 ILE B CA 1
ATOM 4149 C C . ILE B 2 42 ? 88.078 127.019 55.020 1.00 16.93 42 ILE B C 1
ATOM 4150 O O . ILE B 2 42 ? 87.227 127.815 54.661 1.00 17.86 42 ILE B O 1
ATOM 4155 N N . ALA B 2 43 ? 89.355 127.186 54.711 1.00 15.86 43 ALA B N 1
ATOM 4156 C CA . ALA B 2 43 ? 89.742 128.361 53.922 1.00 17.70 43 ALA B CA 1
ATOM 4157 C C . ALA B 2 43 ? 89.002 128.436 52.596 1.00 19.86 43 ALA B C 1
ATOM 4158 O O . ALA B 2 43 ? 88.457 129.480 52.223 1.00 16.57 43 ALA B O 1
ATOM 4160 N N . ASP B 2 44 ? 88.989 127.326 51.855 1.00 19.50 44 ASP B N 1
ATOM 4161 C CA . ASP B 2 44 ? 88.244 127.275 50.587 1.00 20.04 44 ASP B CA 1
ATOM 4162 C C . ASP B 2 44 ? 86.768 127.598 50.783 1.00 17.28 44 ASP B C 1
ATOM 4163 O O . ASP B 2 44 ? 86.209 128.309 50.009 1.00 15.70 44 ASP B O 1
ATOM 4168 N N . TRP B 2 45 ? 86.160 127.028 51.823 1.00 17.09 45 TRP B N 1
ATOM 4169 C CA . TRP B 2 45 ? 84.759 127.296 52.133 1.00 17.90 45 TRP B CA 1
ATOM 4170 C C . TRP B 2 45 ? 84.496 128.775 52.399 1.00 17.11 45 TRP B C 1
ATOM 4171 O O . TRP B 2 45 ? 83.510 129.337 51.894 1.00 15.05 45 TRP B O 1
ATOM 4182 N N . THR B 2 46 ? 85.443 129.471 53.079 1.00 16.98 46 THR B N 1
ATOM 4183 C CA . THR B 2 46 ? 85.224 130.901 53.317 1.00 16.79 46 THR B CA 1
ATOM 4184 C C . THR B 2 46 ? 85.262 131.716 52.046 1.00 15.52 46 THR B C 1
ATOM 4185 O O . THR B 2 46 ? 84.885 132.882 52.058 1.00 15.41 46 THR B O 1
ATOM 4189 N N . LYS B 2 47 ? 85.730 131.137 50.938 1.00 14.54 47 LYS B N 1
ATOM 4190 C CA . LYS B 2 47 ? 85.759 131.815 49.674 1.00 16.00 47 LYS B CA 1
ATOM 4191 C C . LYS B 2 47 ? 84.634 131.457 48.749 1.00 18.71 47 LYS B C 1
ATOM 4192 O O . LYS B 2 47 ? 84.619 131.905 47.623 1.00 18.55 47 LYS B O 1
ATOM 4198 N N . SER B 2 48 ? 83.648 130.706 49.256 1.00 17.95 48 SER B N 1
ATOM 4199 C CA . SER B 2 48 ? 82.578 130.200 48.433 1.00 17.80 48 SER B CA 1
ATOM 4200 C C . SER B 2 48 ? 81.362 131.100 48.411 1.00 17.66 48 SER B C 1
ATOM 4201 O O . SER B 2 48 ? 81.163 131.971 49.268 1.00 17.57 48 SER B O 1
ATOM 4204 N N . TRP B 2 49 ? 80.486 130.821 47.460 1.00 16.76 49 TRP B N 1
ATOM 4205 C CA . TRP B 2 49 ? 79.182 131.478 47.394 1.00 16.58 49 TRP B CA 1
ATOM 4206 C C . TRP B 2 49 ? 78.310 131.120 48.622 1.00 15.94 49 TRP B C 1
ATOM 4207 O O . TRP B 2 49 ? 77.568 131.953 49.137 1.00 15.34 49 TRP B O 1
ATOM 4218 N N . GLU B 2 50 ? 78.385 129.886 49.055 1.00 18.04 50 GLU B N 1
ATOM 4219 C CA . GLU B 2 50 ? 77.585 129.426 50.187 1.00 19.95 50 GLU B CA 1
ATOM 4220 C C . GLU B 2 50 ? 77.996 130.217 51.452 1.00 19.68 50 GLU B C 1
ATOM 4221 O O . GLU B 2 50 ? 77.146 130.677 52.256 1.00 17.29 50 GLU B O 1
ATOM 4227 N N . TYR B 2 51 ? 79.307 130.362 51.632 1.00 16.81 51 TYR B N 1
ATOM 4228 C CA . TYR B 2 51 ? 79.786 131.210 52.776 1.00 16.77 51 TYR B CA 1
ATOM 4229 C C . TYR B 2 51 ? 79.400 132.672 52.619 1.00 13.92 51 TYR B C 1
ATOM 4230 O O . TYR B 2 51 ? 78.951 133.316 53.581 1.00 16.10 51 TYR B O 1
ATOM 4239 N N . ARG B 2 52 ? 79.499 133.195 51.406 1.00 15.04 52 ARG B N 1
ATOM 4240 C CA . ARG B 2 52 ? 79.071 134.563 51.131 1.00 15.32 52 ARG B CA 1
ATOM 4241 C C . ARG B 2 52 ? 77.642 134.791 51.589 1.00 17.27 52 ARG B C 1
ATOM 4242 O O . ARG B 2 52 ? 77.340 135.809 52.258 1.00 15.84 52 ARG B O 1
ATOM 4250 N N . GLU B 2 53 ? 76.759 133.853 51.249 1.00 17.55 53 GLU B N 1
ATOM 4251 C CA . GLU B 2 53 ? 75.343 133.994 51.668 1.00 17.89 53 GLU B CA 1
ATOM 4252 C C . GLU B 2 53 ? 75.188 134.077 53.174 1.00 15.57 53 GLU B C 1
ATOM 4253 O O . GLU B 2 53 ? 74.517 134.959 53.660 1.00 16.76 53 GLU B O 1
ATOM 4259 N N . LYS B 2 54 ? 75.844 133.170 53.919 1.00 15.69 54 LYS B N 1
ATOM 4260 C CA . LYS B 2 54 ? 75.794 133.179 55.355 1.00 16.11 54 LYS B CA 1
ATOM 4261 C C . LYS B 2 54 ? 76.414 134.446 55.942 1.00 16.89 54 LYS B C 1
ATOM 4262 O O . LYS B 2 54 ? 75.917 135.039 56.913 1.00 17.27 54 LYS B O 1
ATOM 4268 N N . ASN B 2 55 ? 77.536 134.851 55.361 1.00 14.59 55 ASN B N 1
ATOM 4269 C CA . ASN B 2 55 ? 78.246 136.092 55.800 1.00 14.18 55 ASN B CA 1
ATOM 4270 C C . ASN B 2 55 ? 77.361 137.335 55.643 1.00 12.64 55 ASN B C 1
ATOM 4271 O O . ASN B 2 55 ? 77.224 138.157 56.536 1.00 13.15 55 ASN B O 1
ATOM 4276 N N . PHE B 2 56 ? 76.709 137.480 54.496 1.00 13.17 56 PHE B N 1
ATOM 4277 C CA . PHE B 2 56 ? 75.801 138.554 54.229 1.00 13.74 56 PHE B CA 1
ATOM 4278 C C . PHE B 2 56 ? 74.462 138.494 54.963 1.00 16.45 56 PHE B C 1
ATOM 4279 O O . PHE B 2 56 ? 73.788 139.511 55.072 1.00 17.43 56 PHE B O 1
ATOM 4287 N N . ALA B 2 57 ? 74.182 137.379 55.569 1.00 16.61 57 ALA B N 1
ATOM 4288 C CA . ALA B 2 57 ? 72.987 137.236 56.445 1.00 18.21 57 ALA B CA 1
ATOM 4289 C C . ALA B 2 57 ? 73.302 137.626 57.871 1.00 20.09 57 ALA B C 1
ATOM 4290 O O . ALA B 2 57 ? 72.422 137.595 58.737 1.00 17.61 57 ALA B O 1
ATOM 4292 N N . ARG B 2 58 ? 74.557 138.013 58.171 1.00 16.97 58 ARG B N 1
ATOM 4293 C CA . ARG B 2 58 ? 74.814 138.483 59.517 1.00 17.00 58 ARG B CA 1
ATOM 4294 C C . ARG B 2 58 ? 73.903 139.624 59.894 1.00 16.63 58 ARG B C 1
ATOM 4295 O O . ARG B 2 58 ? 73.663 140.556 59.141 1.00 16.72 58 ARG B O 1
ATOM 4303 N N . GLU B 2 59 ? 73.465 139.605 61.121 1.00 18.44 59 GLU B N 1
ATOM 4304 C CA . GLU B 2 59 ? 72.647 140.697 61.647 1.00 18.60 59 GLU B CA 1
ATOM 4305 C C . GLU B 2 59 ? 73.314 141.462 62.744 1.00 19.13 59 GLU B C 1
ATOM 4306 O O . GLU B 2 59 ? 72.916 142.589 62.989 1.00 18.54 59 GLU B O 1
ATOM 4312 N N . SER B 2 60 ? 74.209 140.839 63.500 1.00 15.91 60 SER B N 1
ATOM 4313 C CA . SER B 2 60 ? 74.712 141.452 64.725 1.00 16.99 60 SER B CA 1
ATOM 4314 C C . SER B 2 60 ? 76.232 141.622 64.905 1.00 16.50 60 SER B C 1
ATOM 4315 O O . SER B 2 60 ? 76.672 142.500 65.636 1.00 16.99 60 SER B O 1
ATOM 4318 N N . LEU B 2 61 ? 76.972 140.675 64.390 1.00 15.05 61 LEU B N 1
ATOM 4319 C CA . LEU B 2 61 ? 78.414 140.686 64.477 1.00 13.62 61 LEU B CA 1
ATOM 4320 C C . LEU B 2 61 ? 78.985 141.564 63.372 1.00 13.65 61 LEU B C 1
ATOM 4321 O O . LEU B 2 61 ? 78.648 141.374 62.198 1.00 13.57 61 LEU B O 1
ATOM 4326 N N . SER B 2 62 ? 79.890 142.466 63.769 1.00 14.02 62 SER B N 1
ATOM 4327 C CA A SER B 2 62 ? 80.740 143.191 62.810 0.47 13.92 62 SER B CA 1
ATOM 4328 C CA B SER B 2 62 ? 80.742 143.189 62.793 0.53 13.48 62 SER B CA 1
ATOM 4329 C C . SER B 2 62 ? 82.154 142.628 62.861 1.00 12.83 62 SER B C 1
ATOM 4330 O O . SER B 2 62 ? 82.685 142.412 63.931 1.00 12.77 62 SER B O 1
ATOM 4335 N N . VAL B 2 63 ? 82.761 142.438 61.677 1.00 11.81 63 VAL B N 1
ATOM 4336 C CA . VAL B 2 63 ? 84.089 141.903 61.538 1.00 11.98 63 VAL B CA 1
ATOM 4337 C C . VAL B 2 63 ? 84.872 142.830 60.594 1.00 11.08 63 VAL B C 1
ATOM 4338 O O . VAL B 2 63 ? 84.457 143.069 59.489 1.00 10.39 63 VAL B O 1
ATOM 4342 N N . ASN B 2 64 ? 85.972 143.388 61.097 1.00 10.40 64 ASN B N 1
ATOM 4343 C CA . ASN B 2 64 ? 86.844 144.261 60.314 1.00 10.76 64 ASN B CA 1
ATOM 4344 C C . ASN B 2 64 ? 86.039 145.420 59.686 1.00 10.84 64 ASN B C 1
ATOM 4345 O O . ASN B 2 64 ? 86.121 145.674 58.493 1.00 10.83 64 ASN B O 1
ATOM 4350 N N . PRO B 2 65 ? 85.298 146.185 60.532 1.00 11.03 65 PRO B N 1
ATOM 4351 C CA . PRO B 2 65 ? 84.607 147.302 60.019 1.00 11.50 65 PRO B CA 1
ATOM 4352 C C . PRO B 2 65 ? 85.610 148.387 59.589 1.00 11.64 65 PRO B C 1
ATOM 4353 O O . PRO B 2 65 ? 86.646 148.530 60.240 1.00 12.17 65 PRO B O 1
ATOM 4357 N N . ALA B 2 66 ? 85.253 149.125 58.576 1.00 10.99 66 ALA B N 1
ATOM 4358 C CA . ALA B 2 66 ? 86.080 150.265 58.116 1.00 11.20 66 ALA B CA 1
ATOM 4359 C C . ALA B 2 66 ? 85.452 151.608 58.534 1.00 10.66 66 ALA B C 1
ATOM 4360 O O . ALA B 2 66 ? 84.982 152.387 57.719 1.00 10.98 66 ALA B O 1
ATOM 4362 N N . LYS B 2 67 ? 85.526 151.839 59.837 1.00 11.61 67 LYS B N 1
ATOM 4363 C CA . LYS B 2 67 ? 85.065 153.078 60.439 1.00 11.39 67 LYS B CA 1
ATOM 4364 C C . LYS B 2 67 ? 85.623 153.162 61.872 1.00 11.00 67 LYS B C 1
ATOM 4365 O O . LYS B 2 67 ? 85.987 152.171 62.472 1.00 12.08 67 LYS B O 1
ATOM 4371 N N . ALA B 2 68 ? 85.746 154.408 62.354 1.00 10.63 68 ALA B N 1
ATOM 4372 C CA . ALA B 2 68 ? 86.146 154.709 63.731 1.00 10.68 68 ALA B CA 1
ATOM 4373 C C . ALA B 2 68 ? 84.950 155.385 64.448 1.00 11.27 68 ALA B C 1
ATOM 4374 O O . ALA B 2 68 ? 83.888 155.612 63.846 1.00 11.18 68 ALA B O 1
ATOM 4376 N N . CYS B 2 69 ? 85.151 155.699 65.729 1.00 10.42 69 CYS B N 1
ATOM 4377 C CA . CYS B 2 69 ? 84.102 156.346 66.515 1.00 11.82 69 CYS B CA 1
ATOM 4378 C C . CYS B 2 69 ? 84.195 157.861 66.459 1.00 11.76 69 CYS B C 1
ATOM 4379 O O . CYS B 2 69 ? 85.266 158.469 66.165 1.00 10.85 69 CYS B O 1
ATOM 4382 N N . GLN B 2 70 ? 83.071 158.505 66.802 1.00 11.01 70 GLN B N 1
ATOM 4383 C CA . GLN B 2 70 ? 82.971 159.972 66.700 1.00 10.57 70 GLN B CA 1
ATOM 4384 C C . GLN B 2 70 ? 84.138 160.784 67.200 1.00 10.40 70 GLN B C 1
ATOM 4385 O O . GLN B 2 70 ? 84.543 161.682 66.496 1.00 10.35 70 GLN B O 1
ATOM 4391 N N . PRO B 2 71 ? 84.675 160.496 68.404 1.00 10.04 71 PRO B N 1
ATOM 4392 C CA . PRO B 2 71 ? 85.672 161.425 68.915 1.00 10.82 71 PRO B CA 1
ATOM 4393 C C . PRO B 2 71 ? 86.949 161.533 68.057 1.00 11.49 71 PRO B C 1
ATOM 4394 O O . PRO B 2 71 ? 87.597 162.540 68.108 1.00 10.83 71 PRO B O 1
ATOM 4398 N N . LEU B 2 72 ? 87.275 160.517 67.250 1.00 11.65 72 LEU B N 1
ATOM 4399 C CA . LEU B 2 72 ? 88.432 160.649 66.376 1.00 10.92 72 LEU B CA 1
ATOM 4400 C C . LEU B 2 72 ? 88.201 161.816 65.421 1.00 10.88 72 LEU B C 1
ATOM 4401 O O . LEU B 2 72 ? 89.109 162.606 65.166 1.00 10.31 72 LEU B O 1
ATOM 4406 N N . GLY B 2 73 ? 86.986 161.906 64.869 1.00 10.24 73 GLY B N 1
ATOM 4407 C CA . GLY B 2 73 ? 86.647 163.013 64.019 1.00 11.21 73 GLY B CA 1
ATOM 4408 C C . GLY B 2 73 ? 86.639 164.370 64.715 1.00 11.14 73 GLY B C 1
ATOM 4409 O O . GLY B 2 73 ? 87.003 165.411 64.125 1.00 10.87 73 GLY B O 1
ATOM 4410 N N . ALA B 2 74 ? 86.225 164.381 65.991 1.00 10.87 74 ALA B N 1
ATOM 4411 C CA . ALA B 2 74 ? 86.284 165.611 66.785 1.00 11.03 74 ALA B CA 1
ATOM 4412 C C . ALA B 2 74 ? 87.696 166.101 67.028 1.00 10.89 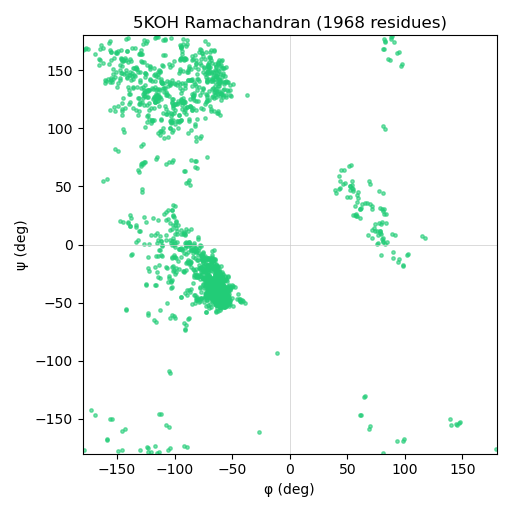74 ALA B C 1
ATOM 4413 O O . ALA B 2 74 ? 87.969 167.282 66.893 1.00 10.97 74 ALA B O 1
ATOM 4415 N N . VAL B 2 75 ? 88.603 165.179 67.359 1.00 10.45 75 VAL B N 1
ATOM 4416 C CA . VAL B 2 75 ? 89.996 165.540 67.551 1.00 10.00 75 VAL B CA 1
ATOM 4417 C C . VAL B 2 75 ? 90.558 166.066 66.227 1.00 10.24 75 VAL B C 1
ATOM 4418 O O . VAL B 2 75 ? 91.250 167.103 66.213 1.00 11.14 75 VAL B O 1
ATOM 4422 N N . PHE B 2 76 ? 90.268 165.366 65.123 1.00 10.61 76 PHE B N 1
ATOM 4423 C CA . PHE B 2 76 ? 90.748 165.766 63.809 1.00 10.28 76 PHE B CA 1
ATOM 4424 C C . PHE B 2 76 ? 90.319 167.193 63.490 1.00 11.16 76 PHE B C 1
ATOM 4425 O O . PHE B 2 76 ? 91.146 168.055 63.148 1.00 11.46 76 PHE B O 1
ATOM 4433 N N . VAL B 2 77 ? 89.034 167.493 63.590 1.00 10.60 77 VAL B N 1
ATOM 4434 C CA . VAL B 2 77 ? 88.520 168.825 63.162 1.00 11.20 77 VAL B CA 1
ATOM 4435 C C . VAL B 2 77 ? 89.039 169.940 64.071 1.00 11.06 77 VAL B C 1
ATOM 4436 O O . VAL B 2 77 ? 89.440 170.989 63.590 1.00 12.11 77 VAL B O 1
ATOM 4440 N N . ALA B 2 78 ? 89.109 169.675 65.388 1.00 11.20 78 ALA B N 1
ATOM 4441 C CA . ALA B 2 78 ? 89.603 170.667 66.326 1.00 11.25 78 ALA B CA 1
ATOM 4442 C C . ALA B 2 78 ? 91.036 171.016 66.123 1.00 11.46 78 ALA B C 1
ATOM 4443 O O . ALA B 2 78 ? 91.444 172.184 66.314 1.00 11.99 78 ALA B O 1
ATOM 4445 N N . SER B 2 79 ? 91.833 170.023 65.685 1.00 12.02 79 SER B N 1
ATOM 4446 C CA . SER B 2 79 ? 93.233 170.171 65.419 1.00 12.98 79 SER B CA 1
ATOM 4447 C C . SER B 2 79 ? 93.512 171.143 64.255 1.00 11.09 79 SER B C 1
ATOM 4448 O O . SER B 2 79 ? 94.647 171.528 64.084 1.00 13.48 79 SER B O 1
ATOM 4451 N N . GLY B 2 80 ? 92.487 171.486 63.487 1.00 11.21 80 GLY B N 1
ATOM 4452 C CA . GLY B 2 80 ? 92.610 172.446 62.388 1.00 11.19 80 GLY B CA 1
ATOM 4453 C C . GLY B 2 80 ? 92.320 173.873 62.731 1.00 12.12 80 GLY B C 1
ATOM 4454 O O . GLY B 2 80 ? 92.111 174.667 61.816 1.00 11.20 80 GLY B O 1
ATOM 4455 N N . PHE B 2 81 ? 92.197 174.208 64.034 1.00 11.98 81 PHE B N 1
ATOM 4456 C CA . PHE B 2 81 ? 92.029 175.585 64.450 1.00 12.54 81 PHE B CA 1
ATOM 4457 C C . PHE B 2 81 ? 93.269 175.994 65.203 1.00 13.08 81 PHE B C 1
ATOM 4458 O O . PHE B 2 81 ? 93.922 175.161 65.899 1.00 12.30 81 PHE B O 1
ATOM 4466 N N . GLU B 2 82 ? 93.569 177.274 65.064 1.00 13.34 82 GLU B N 1
ATOM 4467 C CA . GLU B 2 82 ? 94.745 177.894 65.616 1.00 15.38 82 GLU B CA 1
ATOM 4468 C C . GLU B 2 82 ? 94.908 177.574 67.112 1.00 14.16 82 GLU B C 1
ATOM 4469 O O . GLU B 2 82 ? 93.997 177.792 67.887 1.00 14.37 82 GLU B O 1
ATOM 4475 N N . ARG B 2 83 ? 96.082 177.087 67.515 1.00 13.23 83 ARG B N 1
ATOM 4476 C CA . ARG B 2 83 ? 96.451 176.801 68.907 1.00 13.92 83 ARG B CA 1
ATOM 4477 C C . ARG B 2 83 ? 95.306 176.199 69.714 1.00 13.21 83 ARG B C 1
ATOM 4478 O O . ARG B 2 83 ? 95.016 176.616 70.875 1.00 14.40 83 ARG B O 1
ATOM 4486 N N . THR B 2 84 ? 94.655 175.213 69.120 1.00 11.37 84 THR B N 1
ATOM 4487 C CA . THR B 2 84 ? 93.472 174.598 69.739 1.00 11.91 84 THR B CA 1
ATOM 4488 C C . THR B 2 84 ? 93.844 173.217 70.304 1.00 12.98 84 THR B C 1
ATOM 4489 O O . THR B 2 84 ? 94.382 172.366 69.562 1.00 12.19 84 THR B O 1
ATOM 4493 N N . MET B 2 85 ? 93.542 172.956 71.578 1.00 11.68 85 MET B N 1
ATOM 4494 C CA . MET B 2 85 ? 93.714 171.638 72.156 1.00 12.19 85 MET B CA 1
ATOM 4495 C C . MET B 2 85 ? 92.376 170.915 72.235 1.00 11.91 85 MET B C 1
ATOM 4496 O O . MET B 2 85 ? 91.412 171.449 72.815 1.00 12.78 85 MET B O 1
ATOM 4501 N N . SER B 2 86 ? 92.315 169.737 71.663 1.00 11.56 86 SER B N 1
ATOM 4502 C CA . SER B 2 86 ? 91.190 168.827 71.807 1.00 12.98 86 SER B CA 1
ATOM 4503 C C . SER B 2 86 ? 91.216 168.266 73.232 1.00 13.04 86 SER B C 1
ATOM 4504 O O . SER B 2 86 ? 92.246 167.719 73.699 1.00 12.03 86 SER B O 1
ATOM 4507 N N . PHE B 2 87 ? 90.089 168.387 73.919 1.00 12.10 87 PHE B N 1
ATOM 4508 C CA . PHE B 2 87 ? 89.924 167.939 75.298 1.00 11.75 87 PHE B CA 1
ATOM 4509 C C . PHE B 2 87 ? 88.731 166.977 75.278 1.00 12.53 87 PHE B C 1
ATOM 4510 O O . PHE B 2 87 ? 87.593 167.393 75.006 1.00 13.15 87 PHE B O 1
ATOM 4518 N N . VAL B 2 88 ? 88.988 165.693 75.480 1.00 11.02 88 VAL B N 1
ATOM 4519 C CA . VAL B 2 88 ? 87.953 164.703 75.371 1.00 11.50 88 VAL B CA 1
ATOM 4520 C C . VAL B 2 88 ? 87.511 164.310 76.771 1.00 12.74 88 VAL B C 1
ATOM 4521 O O . VAL B 2 88 ? 88.252 163.710 77.547 1.00 13.21 88 VAL B O 1
ATOM 4525 N N . HIS B 2 89 ? 86.338 164.800 77.120 1.00 12.86 89 HIS B N 1
ATOM 4526 C CA . HIS B 2 89 ? 85.763 164.593 78.462 1.00 13.43 89 HIS B CA 1
ATOM 4527 C C . HIS B 2 89 ? 85.294 163.159 78.539 1.00 12.33 89 HIS B C 1
ATOM 4528 O O . HIS B 2 89 ? 84.510 162.665 77.723 1.00 13.70 89 HIS B O 1
ATOM 4535 N N . GLY B 2 90 ? 85.852 162.437 79.493 1.00 11.47 90 GLY B N 1
ATOM 4536 C CA . GLY B 2 90 ? 85.650 161.029 79.547 1.00 11.61 90 GLY B CA 1
ATOM 4537 C C . GLY B 2 90 ? 86.918 160.301 79.924 1.00 12.34 90 GLY B C 1
ATOM 4538 O O . GLY B 2 90 ? 87.770 160.808 80.639 1.00 12.44 90 GLY B O 1
ATOM 4539 N N . SER B 2 91 ? 86.954 159.055 79.501 1.00 13.34 91 SER B N 1
ATOM 4540 C CA . SER B 2 91 ? 87.950 158.037 79.911 1.00 15.53 91 SER B CA 1
ATOM 4541 C C . SER B 2 91 ? 89.240 158.195 79.111 1.00 13.64 91 SER B C 1
ATOM 4542 O O . SER B 2 91 ? 89.168 158.403 77.921 1.00 13.22 91 SER B O 1
ATOM 4545 N N . GLN B 2 92 ? 90.382 158.107 79.775 1.00 12.07 92 GLN B N 1
ATOM 4546 C CA . GLN B 2 92 ? 91.661 158.436 79.119 1.00 12.30 92 GLN B CA 1
ATOM 4547 C C . GLN B 2 92 ? 92.173 157.408 78.115 1.00 11.43 92 GLN B C 1
ATOM 4548 O O . GLN B 2 92 ? 92.961 157.787 77.240 1.00 11.73 92 GLN B O 1
ATOM 4554 N N . GLY B 2 93 ? 91.777 156.148 78.196 1.00 11.02 93 GLY B N 1
ATOM 4555 C CA . GLY B 2 93 ? 92.234 155.120 77.215 1.00 11.48 93 GLY B CA 1
ATOM 4556 C C . GLY B 2 93 ? 91.869 155.531 75.791 1.00 11.38 93 GLY B C 1
ATOM 4557 O O . GLY B 2 93 ? 92.626 155.305 74.842 1.00 11.12 93 GLY B O 1
ATOM 4558 N N . CYS B 2 94 ? 90.706 156.170 75.658 1.00 11.45 94 CYS B N 1
ATOM 4559 C CA . CYS B 2 94 ? 90.250 156.715 74.386 1.00 11.06 94 CYS B CA 1
ATOM 4560 C C . CYS B 2 94 ? 91.288 157.641 73.714 1.00 11.04 94 CYS B C 1
ATOM 4561 O O . CYS B 2 94 ? 91.581 157.511 72.516 1.00 10.41 94 CYS B O 1
ATOM 4564 N N . VAL B 2 95 ? 91.793 158.575 74.487 1.00 10.86 95 VAL B N 1
ATOM 4565 C CA . VAL B 2 95 ? 92.712 159.588 73.975 1.00 11.54 95 VAL B CA 1
ATOM 4566 C C . VAL B 2 95 ? 94.036 158.998 73.551 1.00 10.80 95 VAL B C 1
ATOM 4567 O O . VAL B 2 95 ? 94.577 159.413 72.541 1.00 12.09 95 VAL B O 1
ATOM 4571 N N . ALA B 2 96 ? 94.532 158.039 74.305 1.00 10.75 96 ALA B N 1
ATOM 4572 C CA . ALA B 2 96 ? 95.777 157.312 73.950 1.00 10.54 96 ALA B CA 1
ATOM 4573 C C . ALA B 2 96 ? 95.571 156.696 72.575 1.00 10.61 96 ALA B C 1
ATOM 4574 O O . ALA B 2 96 ? 96.425 156.807 71.680 1.00 11.87 96 ALA B O 1
ATOM 4576 N N . TYR B 2 97 ? 94.410 156.107 72.404 1.00 10.64 97 TYR B N 1
ATOM 4577 C CA . TYR B 2 97 ? 94.101 155.523 71.130 1.00 9.61 97 TYR B CA 1
ATOM 4578 C C . TYR B 2 97 ? 93.923 156.527 70.007 1.00 9.82 97 TYR B C 1
ATOM 4579 O O . TYR B 2 97 ? 94.408 156.278 68.885 1.00 11.16 97 TYR B O 1
ATOM 4588 N N . TYR B 2 98 ? 93.176 157.613 70.182 1.00 9.92 98 TYR B N 1
ATOM 4589 C CA . TYR B 2 98 ? 92.979 158.554 69.091 1.00 9.89 98 TYR B CA 1
ATOM 4590 C C . TYR B 2 98 ? 94.307 159.132 68.598 1.00 10.00 98 TYR B C 1
ATOM 4591 O O . TYR B 2 98 ? 94.568 159.255 67.377 1.00 11.54 98 TYR B O 1
ATOM 4600 N N . ARG B 2 99 ? 95.135 159.518 69.556 1.00 10.43 99 ARG B N 1
ATOM 4601 C CA . ARG B 2 99 ? 96.435 160.131 69.273 1.00 10.53 99 ARG B CA 1
ATOM 4602 C C . ARG B 2 99 ? 97.322 159.125 68.518 1.00 11.21 99 ARG B C 1
ATOM 4603 O O . ARG B 2 99 ? 97.944 159.511 67.514 1.00 10.12 99 ARG B O 1
ATOM 4611 N N . SER B 2 100 ? 97.400 157.884 68.992 1.00 9.40 100 SER B N 1
ATOM 4612 C CA . SER B 2 100 ? 98.231 156.870 68.333 1.00 10.22 100 SER B CA 1
ATOM 4613 C C . SER B 2 100 ? 97.743 156.609 66.902 1.00 9.92 100 SER B C 1
ATOM 4614 O O . SER B 2 100 ? 98.583 156.448 65.984 1.00 9.62 100 SER B O 1
ATOM 4617 N N . HIS B 2 101 ? 96.410 156.590 66.713 1.00 9.22 101 HIS B N 1
ATOM 4618 C CA . HIS B 2 101 ? 95.821 156.303 65.386 1.00 9.08 101 HIS B CA 1
ATOM 4619 C C . HIS B 2 101 ? 96.247 157.413 64.365 1.00 9.82 101 HIS B C 1
ATOM 4620 O O . HIS B 2 101 ? 96.717 157.121 63.246 1.00 10.52 101 HIS B O 1
ATOM 4627 N N . LEU B 2 102 ? 96.135 158.672 64.770 1.00 8.64 102 LEU B N 1
ATOM 4628 C CA . LEU B 2 102 ? 96.491 159.788 63.924 1.00 9.99 102 LEU B CA 1
ATOM 4629 C C . LEU B 2 102 ? 98.004 159.828 63.722 1.00 9.94 102 LEU B C 1
ATOM 4630 O O . LEU B 2 102 ? 98.454 160.024 62.598 1.00 10.65 102 LEU B O 1
ATOM 4635 N N . SER B 2 103 ? 98.801 159.571 64.760 1.00 9.89 103 SER B N 1
ATOM 4636 C CA . SER B 2 103 ? 100.250 159.581 64.592 1.00 9.90 103 SER B CA 1
ATOM 4637 C C . SER B 2 103 ? 100.777 158.538 63.626 1.00 9.68 103 SER B C 1
ATOM 4638 O O . SER B 2 103 ? 101.701 158.800 62.882 1.00 9.98 103 SER B O 1
ATOM 4641 N N . ARG B 2 104 ? 100.153 157.360 63.633 1.00 9.55 104 ARG B N 1
ATOM 4642 C CA . ARG B 2 104 ? 100.599 156.258 62.804 1.00 9.31 104 ARG B CA 1
ATOM 4643 C C . ARG B 2 104 ? 100.280 156.533 61.331 1.00 10.02 104 ARG B C 1
ATOM 4644 O O . ARG B 2 104 ? 100.973 155.987 60.441 1.00 10.23 104 ARG B O 1
ATOM 4652 N N . HIS B 2 105 ? 99.237 157.332 61.076 1.00 9.41 105 HIS B N 1
ATOM 4653 C CA . HIS B 2 105 ? 98.870 157.672 59.707 1.00 10.05 105 HIS B CA 1
ATOM 4654 C C . HIS B 2 105 ? 99.773 158.789 59.186 1.00 10.41 105 HIS B C 1
ATOM 4655 O O . HIS B 2 105 ? 100.289 158.734 58.070 1.00 10.40 105 HIS B O 1
ATOM 4662 N N . PHE B 2 106 ? 99.930 159.833 59.988 1.00 11.13 106 PHE B N 1
ATOM 4663 C CA . PHE B 2 106 ? 100.663 161.029 59.528 1.00 12.12 106 PHE B CA 1
ATOM 4664 C C . PHE B 2 106 ? 102.174 160.944 59.730 1.00 11.90 106 PHE B C 1
ATOM 4665 O O . PHE B 2 106 ? 102.898 161.787 59.182 1.00 12.11 106 PHE B O 1
ATOM 4673 N N . LYS B 2 107 ? 102.649 160.006 60.543 1.00 11.31 107 LYS B N 1
ATOM 4674 C CA . LYS B 2 107 ? 104.018 160.021 61.055 1.00 11.50 107 LYS B CA 1
ATOM 4675 C C . LYS B 2 107 ? 104.319 161.357 61.680 1.00 11.00 107 LYS B C 1
ATOM 4676 O O . LYS B 2 107 ? 105.288 161.985 61.390 1.00 8.76 107 LYS B O 1
ATOM 4682 N N . GLU B 2 108 ? 103.440 161.795 62.560 1.00 10.41 108 GLU B N 1
ATOM 4683 C CA . GLU B 2 108 ? 103.532 163.081 63.203 1.00 10.30 108 GLU B CA 1
ATOM 4684 C C . GLU B 2 108 ? 102.992 162.971 64.595 1.00 9.89 108 GLU B C 1
ATOM 4685 O O . GLU B 2 108 ? 102.231 162.048 64.893 1.00 9.32 108 GLU B O 1
ATOM 4691 N N . PRO B 2 109 ? 103.361 163.917 65.446 1.00 10.18 109 PRO B N 1
ATOM 4692 C CA . PRO B 2 109 ? 102.701 164.038 66.758 1.00 11.49 109 PRO B CA 1
ATOM 4693 C C . PRO B 2 109 ? 101.210 164.266 66.596 1.00 12.15 109 PRO B C 1
ATOM 4694 O O . PRO B 2 109 ? 100.775 164.867 65.598 1.00 11.42 109 PRO B O 1
ATOM 4698 N N . SER B 2 110 ? 100.434 163.838 67.584 1.00 11.07 110 SER B N 1
ATOM 4699 C CA . SER B 2 110 ? 99.062 164.202 67.682 1.00 12.20 110 SER B CA 1
ATOM 4700 C C . SER B 2 110 ? 98.854 164.484 69.171 1.00 13.25 110 SER B C 1
ATOM 4701 O O . SER B 2 110 ? 99.064 163.590 69.991 1.00 13.31 110 SER B O 1
ATOM 4704 N N . SER B 2 111 ? 98.396 165.690 69.477 1.00 12.10 111 SER B N 1
ATOM 4705 C CA . SER B 2 111 ? 98.184 166.125 70.856 1.00 13.36 111 SER B CA 1
ATOM 4706 C C . SER B 2 111 ? 96.678 166.229 71.119 1.00 12.32 111 SER B C 1
ATOM 4707 O O . SER B 2 111 ? 95.906 166.708 70.262 1.00 14.07 111 SER B O 1
ATOM 4710 N N . ALA B 2 112 ? 96.284 165.708 72.252 1.00 12.03 112 ALA B N 1
ATOM 4711 C CA . ALA B 2 112 ? 94.887 165.817 72.756 1.00 12.04 112 ALA B CA 1
ATOM 4712 C C . ALA B 2 112 ? 95.001 165.417 74.213 1.00 11.80 112 ALA B C 1
ATOM 4713 O O . ALA B 2 112 ? 95.977 164.756 74.604 1.00 11.19 112 ALA B O 1
ATOM 4715 N N . VAL B 2 113 ? 94.038 165.822 75.010 1.00 12.30 113 VAL B N 1
ATOM 4716 C CA . VAL B 2 113 ? 94.030 165.489 76.477 1.00 11.29 113 VAL B CA 1
ATOM 4717 C C . VAL B 2 113 ? 92.668 164.885 76.816 1.00 11.50 113 VAL B C 1
ATOM 4718 O O . VAL B 2 113 ? 91.689 165.031 76.060 1.00 11.04 113 VAL B O 1
ATOM 4722 N N . SER B 2 114 ? 92.650 164.250 77.994 1.00 11.57 114 SER B N 1
ATOM 4723 C CA . SER B 2 114 ? 91.487 163.632 78.565 1.00 12.26 114 SER B CA 1
ATOM 4724 C C . SER B 2 114 ? 91.134 164.294 79.887 1.00 12.45 114 SER B C 1
ATOM 4725 O O . SER B 2 114 ? 92.037 164.721 80.629 1.00 12.15 114 SER B O 1
ATOM 4728 N N . SER B 2 115 ? 89.852 164.273 80.254 1.00 12.91 115 SER B N 1
ATOM 4729 C CA . SER B 2 115 ? 89.482 164.676 81.637 1.00 13.09 115 SER B CA 1
ATOM 4730 C C . SER B 2 115 ? 89.689 163.533 82.632 1.00 12.41 115 SER B C 1
ATOM 4731 O O . SER B 2 115 ? 89.469 163.738 83.838 1.00 13.56 115 SER B O 1
ATOM 4734 N N . SER B 2 116 ? 90.086 162.352 82.157 1.00 11.90 116 SER B N 1
ATOM 4735 C CA . SER B 2 116 ? 90.477 161.229 82.947 1.00 13.55 116 SER B CA 1
ATOM 4736 C C . SER B 2 116 ? 89.394 160.796 84.000 1.00 13.06 116 SER B C 1
ATOM 4737 O O . SER B 2 116 ? 89.689 160.611 85.182 1.00 13.27 116 SER B O 1
ATOM 4740 N N . MET B 2 117 ? 88.176 160.692 83.515 1.00 14.16 117 MET B N 1
ATOM 4741 C CA . MET B 2 117 ? 87.059 160.159 84.303 1.00 15.20 117 MET B CA 1
ATOM 4742 C C . MET B 2 117 ? 87.299 158.725 84.632 1.00 17.43 117 MET B C 1
ATOM 4743 O O . MET B 2 117 ? 87.754 157.926 83.790 1.00 14.94 117 MET B O 1
ATOM 4748 N N . THR B 2 118 ? 87.010 158.391 85.884 1.00 17.00 118 THR B N 1
ATOM 4749 C CA . THR B 2 118 ? 87.162 157.031 86.367 1.00 17.45 118 THR B CA 1
ATOM 4750 C C . THR B 2 118 ? 85.812 156.566 86.915 1.00 18.03 118 THR B C 1
ATOM 4751 O O . THR B 2 118 ? 84.782 157.247 86.799 1.00 16.11 118 THR B O 1
ATOM 4755 N N . GLU B 2 119 ? 85.806 155.388 87.476 1.00 20.50 119 GLU B N 1
ATOM 4756 C CA . GLU B 2 119 ? 84.555 154.747 87.937 1.00 20.25 119 GLU B CA 1
ATOM 4757 C C . GLU B 2 119 ? 83.724 155.609 88.883 1.00 22.52 119 GLU B C 1
ATOM 4758 O O . GLU B 2 119 ? 82.493 155.594 88.832 1.00 22.39 119 GLU B O 1
ATOM 4764 N N . ASP B 2 120 ? 84.361 156.374 89.732 1.00 21.62 120 ASP B N 1
ATOM 4765 C CA . ASP B 2 120 ? 83.552 157.236 90.621 1.00 27.12 120 ASP B CA 1
ATOM 4766 C C . ASP B 2 120 ? 82.666 158.277 89.920 1.00 30.51 120 ASP B C 1
ATOM 4767 O O . ASP B 2 120 ? 81.616 158.667 90.473 1.00 28.86 120 ASP B O 1
ATOM 4772 N N . ALA B 2 121 ? 83.005 158.667 88.673 1.00 27.22 121 ALA B N 1
ATOM 4773 C CA . ALA B 2 121 ? 82.075 159.486 87.891 1.00 25.75 121 ALA B CA 1
ATOM 4774 C C . ALA B 2 121 ? 80.773 158.848 87.544 1.00 25.84 121 ALA B C 1
ATOM 4775 O O . ALA B 2 121 ? 79.790 159.568 87.371 1.00 27.58 121 ALA B O 1
ATOM 4777 N N . ALA B 2 122 ? 80.690 157.507 87.517 1.00 27.54 122 ALA B N 1
ATOM 4778 C CA . ALA B 2 122 ? 79.376 156.846 87.340 1.00 29.07 122 ALA B CA 1
ATOM 4779 C C . ALA B 2 122 ? 78.422 157.155 88.463 1.00 31.11 122 ALA B C 1
ATOM 4780 O O . ALA B 2 122 ? 77.248 157.154 88.259 1.00 37.18 122 ALA B O 1
ATOM 4782 N N . VAL B 2 123 ? 78.929 157.396 89.639 1.00 33.59 123 VAL B N 1
ATOM 4783 C CA . VAL B 2 123 ? 78.108 157.734 90.778 1.00 36.63 123 VAL B CA 1
ATOM 4784 C C . VAL B 2 123 ? 77.984 159.236 90.948 1.00 32.44 123 VAL B C 1
ATOM 4785 O O . VAL B 2 123 ? 76.913 159.736 91.207 1.00 33.82 123 VAL B O 1
ATOM 4789 N N . PHE B 2 124 ? 79.082 159.957 90.843 1.00 32.00 124 PHE B N 1
ATOM 4790 C CA . PHE B 2 124 ? 79.099 161.414 91.163 1.00 30.82 124 PHE B CA 1
ATOM 4791 C C . PHE B 2 124 ? 79.076 162.351 89.964 1.00 26.15 124 PHE B C 1
ATOM 4792 O O . PHE B 2 124 ? 78.886 163.515 90.157 1.00 26.85 124 PHE B O 1
ATOM 4800 N N . GLY B 2 125 ? 79.250 161.868 88.735 1.00 22.74 125 GLY B N 1
ATOM 4801 C CA . GLY B 2 125 ? 79.376 162.747 87.568 1.00 22.21 125 GLY B CA 1
ATOM 4802 C C . GLY B 2 125 ? 80.809 163.293 87.441 1.00 21.02 125 GLY B C 1
ATOM 4803 O O . GLY B 2 125 ? 81.630 163.153 88.329 1.00 19.03 125 GLY B O 1
ATOM 4804 N N . GLY B 2 126 ? 81.120 163.895 86.302 1.00 21.43 126 GLY B N 1
ATOM 4805 C CA . GLY B 2 126 ? 82.488 164.262 85.982 1.00 18.36 126 GLY B CA 1
ATOM 4806 C C . GLY B 2 126 ? 82.790 165.724 86.193 1.00 20.90 126 GLY B C 1
ATOM 4807 O O . GLY B 2 126 ? 83.719 166.275 85.554 1.00 16.21 126 GLY B O 1
ATOM 4808 N N . LEU B 2 127 ? 82.039 166.422 87.080 1.00 19.09 127 LEU B N 1
ATOM 4809 C CA . LEU B 2 127 ? 82.274 167.849 87.218 1.00 18.18 127 LEU B CA 1
ATOM 4810 C C . LEU B 2 127 ? 83.719 168.195 87.577 1.00 17.33 127 LEU B C 1
ATOM 4811 O O . LEU B 2 127 ? 84.330 169.069 86.919 1.00 16.56 127 LEU B O 1
ATOM 4816 N N . ASN B 2 128 ? 84.281 167.554 88.584 1.00 14.63 128 ASN B N 1
ATOM 4817 C CA . ASN B 2 128 ? 85.600 167.907 89.005 1.00 16.98 128 ASN B CA 1
ATOM 4818 C C . ASN B 2 128 ? 86.648 167.573 87.945 1.00 15.47 128 ASN B C 1
ATOM 4819 O O . ASN B 2 128 ? 87.674 168.269 87.820 1.00 16.57 128 ASN B O 1
ATOM 4824 N N . ASN B 2 129 ? 86.384 166.535 87.171 1.00 14.79 129 ASN B N 1
ATOM 4825 C CA . ASN B 2 129 ? 87.298 166.210 86.009 1.00 14.91 129 ASN B CA 1
ATOM 4826 C C . ASN B 2 129 ? 87.321 167.352 85.002 1.00 14.40 129 ASN B C 1
ATOM 4827 O O . ASN B 2 129 ? 88.389 167.710 84.466 1.00 15.82 129 ASN B O 1
ATOM 4832 N N . MET B 2 130 ? 86.156 167.954 84.713 1.00 14.73 130 MET B N 1
ATOM 4833 C CA . MET B 2 130 ? 86.096 169.093 83.794 1.00 14.84 130 MET B CA 1
ATOM 4834 C C . MET B 2 130 ? 86.783 170.298 84.372 1.00 15.80 130 MET B C 1
ATOM 4835 O O . MET B 2 130 ? 87.567 170.961 83.716 1.00 15.58 130 MET B O 1
ATOM 4840 N N . VAL B 2 131 ? 86.450 170.616 85.630 1.00 15.27 131 VAL B N 1
ATOM 4841 C CA . VAL B 2 131 ? 86.973 171.827 86.227 1.00 15.02 131 VAL B CA 1
ATOM 4842 C C . VAL B 2 131 ? 88.461 171.766 86.367 1.00 13.53 131 VAL B C 1
ATOM 4843 O O . VAL B 2 131 ? 89.192 172.705 85.987 1.00 13.96 131 VAL B O 1
ATOM 4847 N N . ASP B 2 132 ? 88.959 170.691 86.976 1.00 15.24 132 ASP B N 1
ATOM 4848 C CA . ASP B 2 132 ? 90.379 170.562 87.170 1.00 15.60 132 ASP B CA 1
ATOM 4849 C C . ASP B 2 132 ? 91.105 170.347 85.784 1.00 16.00 132 ASP B C 1
ATOM 4850 O O . ASP B 2 132 ? 92.153 170.904 85.547 1.00 14.95 132 ASP B O 1
ATOM 4855 N N . GLY B 2 133 ? 90.531 169.509 84.943 1.00 14.53 133 GLY B N 1
ATOM 4856 C CA . GLY B 2 133 ? 91.117 169.255 83.637 1.00 13.98 133 GLY B CA 1
ATOM 4857 C C . GLY B 2 133 ? 91.318 170.500 82.810 1.00 13.29 133 GLY B C 1
ATOM 4858 O O . GLY B 2 133 ? 92.415 170.738 82.286 1.00 12.51 133 GLY B O 1
ATOM 4859 N N . LEU B 2 134 ? 90.282 171.307 82.654 1.00 12.51 134 LEU B N 1
ATOM 4860 C CA . LEU B 2 134 ? 90.417 172.517 81.872 1.00 13.15 134 LEU B CA 1
ATOM 4861 C C . LEU B 2 134 ? 91.478 173.458 82.504 1.00 14.12 134 LEU B C 1
ATOM 4862 O O . LEU B 2 134 ? 92.261 174.110 81.801 1.00 13.39 134 LEU B O 1
ATOM 4867 N N . ALA B 2 135 ? 91.507 173.551 83.853 1.00 13.80 135 ALA B N 1
ATOM 4868 C CA . ALA B 2 135 ? 92.541 174.330 84.511 1.00 13.42 135 ALA B CA 1
ATOM 4869 C C . ALA B 2 135 ? 93.953 173.879 84.135 1.00 14.14 135 ALA B C 1
ATOM 4870 O O . ALA B 2 135 ? 94.835 174.734 83.846 1.00 13.73 135 ALA B O 1
ATOM 4872 N N . ASN B 2 136 ? 94.182 172.569 84.194 1.00 11.76 136 ASN B N 1
ATOM 4873 C CA . ASN B 2 136 ? 95.497 172.005 83.924 1.00 12.38 136 ASN B CA 1
ATOM 4874 C C . ASN B 2 136 ? 95.901 172.119 82.441 1.00 12.60 136 ASN B C 1
ATOM 4875 O O . ASN B 2 136 ? 97.012 172.540 82.122 1.00 12.51 136 ASN B O 1
ATOM 4880 N N . THR B 2 137 ? 94.949 171.839 81.564 1.00 12.30 137 THR B N 1
ATOM 4881 C CA . THR B 2 137 ? 95.216 171.980 80.111 1.00 13.62 137 THR B CA 1
ATOM 4882 C C . THR B 2 137 ? 95.580 173.437 79.730 1.00 14.51 137 THR B C 1
ATOM 4883 O O . THR B 2 137 ? 96.543 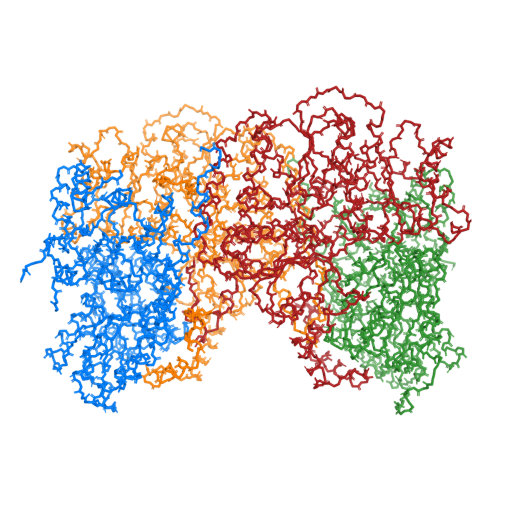173.694 79.013 1.00 14.15 137 THR B O 1
ATOM 4887 N N . TYR B 2 138 ? 94.759 174.372 80.195 1.00 14.46 138 TYR B N 1
ATOM 4888 C CA . TYR B 2 138 ? 94.964 175.755 79.915 1.00 14.48 138 TYR B CA 1
ATOM 4889 C C . TYR B 2 138 ? 96.334 176.188 80.394 1.00 14.54 138 TYR B C 1
ATOM 4890 O O . TYR B 2 138 ? 97.099 176.874 79.675 1.00 13.14 138 TYR B O 1
ATOM 4899 N N . LYS B 2 139 ? 96.688 175.806 81.628 1.00 16.01 139 LYS B N 1
ATOM 4900 C CA . LYS B 2 139 ? 97.957 176.284 82.172 1.00 16.45 139 LYS B CA 1
ATOM 4901 C C . LYS B 2 139 ? 99.173 175.641 81.549 1.00 15.23 139 LYS B C 1
ATOM 4902 O O . LYS B 2 139 ? 100.179 176.305 81.343 1.00 13.53 139 LYS B O 1
ATOM 4908 N N . LEU B 2 140 ? 99.120 174.340 81.299 1.00 13.03 140 LEU B N 1
ATOM 4909 C CA . LEU B 2 140 ? 100.276 173.600 80.806 1.00 13.69 140 LEU B CA 1
ATOM 4910 C C . LEU B 2 140 ? 100.534 173.835 79.327 1.00 13.31 140 LEU B C 1
ATOM 4911 O O . LEU B 2 140 ? 101.685 173.975 78.942 1.00 12.41 140 LEU B O 1
ATOM 4916 N N . TYR B 2 141 ? 99.487 173.873 78.527 1.00 12.11 141 TYR B N 1
ATOM 4917 C CA . TYR B 2 141 ? 99.664 173.765 77.094 1.00 13.63 141 TYR B CA 1
ATOM 4918 C C . TYR B 2 141 ? 99.335 175.073 76.362 1.00 14.61 141 TYR B C 1
ATOM 4919 O O . TYR B 2 141 ? 99.330 175.076 75.141 1.00 15.35 141 TYR B O 1
ATOM 4928 N N . ASP B 2 142 ? 98.998 176.144 77.108 1.00 16.43 142 ASP B N 1
ATOM 4929 C CA . ASP B 2 142 ? 98.799 177.498 76.569 1.00 19.33 142 ASP B CA 1
ATOM 4930 C C . ASP B 2 142 ? 97.989 177.540 75.249 1.00 16.44 142 ASP B C 1
ATOM 4931 O O . ASP B 2 142 ? 98.395 178.191 74.286 1.00 16.59 142 ASP B O 1
ATOM 4936 N N . PRO B 2 143 ? 96.848 176.849 75.209 1.00 16.29 143 PRO B N 1
ATOM 4937 C CA . PRO B 2 143 ? 95.980 176.907 74.028 1.00 14.79 143 PRO B CA 1
ATOM 4938 C C . PRO B 2 143 ? 95.303 178.268 73.909 1.00 16.41 143 PRO B C 1
ATOM 4939 O O . PRO B 2 143 ? 95.121 178.950 74.896 1.00 14.37 143 PRO B O 1
ATOM 4943 N N . LYS B 2 144 ? 94.959 178.659 72.690 1.00 15.35 144 LYS B N 1
ATOM 4944 C CA . LYS B 2 144 ? 94.037 179.755 72.423 1.00 17.86 144 LYS B CA 1
ATOM 4945 C C . LYS B 2 144 ? 92.592 179.343 72.497 1.00 15.78 144 LYS B C 1
ATOM 4946 O O . LYS B 2 144 ? 91.715 180.197 72.597 1.00 16.51 144 LYS B O 1
ATOM 4952 N N . MET B 2 145 ? 92.322 178.065 72.338 1.00 13.95 145 MET B N 1
ATOM 4953 C CA . MET B 2 145 ? 90.975 177.537 72.419 1.00 13.03 145 MET B CA 1
ATOM 4954 C C . MET B 2 145 ? 91.047 176.085 72.882 1.00 12.89 145 MET B C 1
ATOM 4955 O O . MET B 2 145 ? 91.996 175.360 72.556 1.00 12.71 145 MET B O 1
ATOM 4960 N N . ILE B 2 146 ? 90.090 175.651 73.684 1.00 12.98 146 ILE B N 1
ATOM 4961 C CA . ILE B 2 146 ? 89.999 174.258 74.073 1.00 12.55 146 ILE B CA 1
ATOM 4962 C C . ILE B 2 146 ? 88.679 173.718 73.524 1.00 13.21 146 ILE B C 1
ATOM 4963 O O . ILE B 2 146 ? 87.623 174.287 73.782 1.00 12.98 146 ILE B O 1
ATOM 4968 N N . ALA B 2 147 ? 88.720 172.659 72.715 1.00 11.08 147 ALA B N 1
ATOM 4969 C CA . ALA B 2 147 ? 87.538 172.125 72.064 1.00 11.46 147 ALA B CA 1
ATOM 4970 C C . ALA B 2 147 ? 87.154 170.836 72.714 1.00 11.93 147 ALA B C 1
ATOM 4971 O O . ALA B 2 147 ? 87.916 169.852 72.678 1.00 11.33 147 ALA B O 1
ATOM 4973 N N . VAL B 2 148 ? 86.000 170.857 73.401 1.00 11.35 148 VAL B N 1
ATOM 4974 C CA . VAL B 2 148 ? 85.583 169.735 74.250 1.00 11.56 148 VAL B CA 1
ATOM 4975 C C . VAL B 2 148 ? 84.684 168.793 73.499 1.00 12.23 148 VAL B C 1
ATOM 4976 O O . VAL B 2 148 ? 83.673 169.213 72.898 1.00 12.33 148 VAL B O 1
ATOM 4980 N N . SER B 2 149 ? 85.021 167.521 73.568 1.00 11.40 149 SER B N 1
ATOM 4981 C CA . SER B 2 149 ? 84.200 166.439 73.038 1.00 11.47 149 SER B CA 1
ATOM 4982 C C . SER B 2 149 ? 84.037 165.376 74.135 1.00 11.98 149 SER B C 1
ATOM 4983 O O . SER B 2 149 ? 84.465 165.590 75.274 1.00 12.75 149 SER B O 1
ATOM 4986 N N . THR B 2 150 ? 83.375 164.283 73.820 1.00 11.42 150 THR B N 1
ATOM 4987 C CA . THR B 2 150 ? 83.053 163.297 74.857 1.00 12.87 150 THR B CA 1
ATOM 4988 C C . THR B 2 150 ? 83.312 161.851 74.433 1.00 12.61 150 THR B C 1
ATOM 4989 O O . THR B 2 150 ? 83.154 161.507 73.256 1.00 13.33 150 THR B O 1
ATOM 4993 N N . THR B 2 151 ? 83.731 161.025 75.389 1.00 12.60 151 THR B N 1
ATOM 4994 C CA . THR B 2 151 ? 83.843 159.576 75.176 1.00 12.69 151 THR B CA 1
ATOM 4995 C C . THR B 2 151 ? 82.532 158.941 75.564 1.00 14.26 151 THR B C 1
ATOM 4996 O O . THR B 2 151 ? 81.604 159.603 76.098 1.00 13.82 151 THR B O 1
ATOM 5000 N N . CYS B 2 152 ? 82.428 157.646 75.246 1.00 13.71 152 CYS B N 1
ATOM 5001 C CA . CYS B 2 152 ? 81.137 157.001 75.343 1.00 13.23 152 CYS B CA 1
ATOM 5002 C C . CYS B 2 152 ? 80.666 156.870 76.822 1.00 14.43 152 CYS B C 1
ATOM 5003 O O . CYS B 2 152 ? 79.468 156.994 77.091 1.00 14.46 152 CYS B O 1
ATOM 5006 N N . MET B 2 153 ? 81.585 156.728 77.758 1.00 15.22 153 MET B N 1
ATOM 5007 C CA . MET B 2 153 ? 81.204 156.764 79.164 1.00 17.29 153 MET B CA 1
ATOM 5008 C C . MET B 2 153 ? 80.599 158.075 79.597 1.00 17.34 153 MET B C 1
ATOM 5009 O O . MET B 2 153 ? 79.608 158.085 80.330 1.00 16.03 153 MET B O 1
ATOM 5014 N N . ALA B 2 154 ? 81.168 159.202 79.127 1.00 15.38 154 ALA B N 1
ATOM 5015 C CA . ALA B 2 154 ? 80.626 160.503 79.475 1.00 15.96 154 ALA B CA 1
ATOM 5016 C C . ALA B 2 154 ? 79.237 160.689 78.879 1.00 16.87 154 ALA B C 1
ATOM 5017 O O . ALA B 2 154 ? 78.359 161.390 79.469 1.00 17.25 154 ALA B O 1
ATOM 5019 N N . GLU B 2 155 ? 79.020 160.150 77.692 1.00 15.54 155 GLU B N 1
ATOM 5020 C CA . GLU B 2 155 ? 77.693 160.180 77.093 1.00 16.11 155 GLU B CA 1
ATOM 5021 C C . GLU B 2 155 ? 76.660 159.363 77.922 1.00 16.21 155 GLU B C 1
ATOM 5022 O O . GLU B 2 155 ? 75.599 159.861 78.257 1.00 19.32 155 GLU B O 1
ATOM 5028 N N . VAL B 2 156 ? 77.023 158.175 78.309 1.00 15.89 156 VAL B N 1
ATOM 5029 C CA . VAL B 2 156 ? 76.120 157.313 79.051 1.00 17.26 156 VAL B CA 1
ATOM 5030 C C . VAL B 2 156 ? 75.792 157.928 80.403 1.00 20.24 156 VAL B C 1
ATOM 5031 O O . VAL B 2 156 ? 74.653 157.882 80.806 1.00 21.03 156 VAL B O 1
ATOM 5035 N N . ILE B 2 157 ? 76.761 158.525 81.074 1.00 18.62 157 ILE B N 1
ATOM 5036 C CA . ILE B 2 157 ? 76.579 159.164 82.394 1.00 22.97 157 ILE B CA 1
ATOM 5037 C C . ILE B 2 157 ? 75.738 160.430 82.279 1.00 25.92 157 ILE B C 1
ATOM 5038 O O . ILE B 2 157 ? 75.079 160.791 83.246 1.00 22.40 157 ILE B O 1
ATOM 5043 N N . GLY B 2 158 ? 75.760 161.099 81.121 1.00 23.07 158 GLY B N 1
ATOM 5044 C CA . GLY B 2 158 ? 74.905 162.254 80.832 1.00 22.44 158 GLY B CA 1
ATOM 5045 C C . GLY B 2 158 ? 75.372 163.563 81.468 1.00 23.69 158 GLY B C 1
ATOM 5046 O O . GLY B 2 158 ? 74.555 164.418 81.768 1.00 23.99 158 GLY B O 1
ATOM 5047 N N . ASP B 2 159 ? 76.668 163.776 81.645 1.00 21.74 159 ASP B N 1
ATOM 5048 C CA . ASP B 2 159 ? 77.190 165.037 82.172 1.00 22.13 159 ASP B CA 1
ATOM 5049 C C . ASP B 2 159 ? 76.735 166.229 81.284 1.00 21.95 159 ASP B C 1
ATOM 5050 O O . ASP B 2 159 ? 76.767 166.160 80.065 1.00 21.12 159 ASP B O 1
ATOM 5055 N N . ASP B 2 160 ? 76.348 167.303 81.927 1.00 19.53 160 ASP B N 1
ATOM 5056 C CA . ASP B 2 160 ? 75.921 168.538 81.298 1.00 22.37 160 ASP B CA 1
ATOM 5057 C C . ASP B 2 160 ? 77.182 169.401 81.000 1.00 20.24 160 ASP B C 1
ATOM 5058 O O . ASP B 2 160 ? 77.706 170.113 81.871 1.00 18.70 160 ASP B O 1
ATOM 5063 N N . LEU B 2 161 ? 77.635 169.333 79.749 1.00 19.68 161 LEU B N 1
ATOM 5064 C CA . LEU B 2 161 ? 78.916 169.975 79.396 1.00 18.77 161 LEU B CA 1
ATOM 5065 C C . LEU B 2 161 ? 78.845 171.479 79.597 1.00 19.41 161 LEU B C 1
ATOM 5066 O O . LEU B 2 161 ? 79.757 172.084 80.101 1.00 15.85 161 LEU B O 1
ATOM 5071 N N . HIS B 2 162 ? 77.770 172.100 79.116 1.00 20.33 162 HIS B N 1
ATOM 5072 C CA . HIS B 2 162 ? 77.657 173.548 79.209 1.00 20.74 162 HIS B CA 1
ATOM 5073 C C . HIS B 2 162 ? 77.733 173.982 80.671 1.00 19.98 162 HIS B C 1
ATOM 5074 O O . HIS B 2 162 ? 78.471 174.880 81.005 1.00 20.34 162 HIS B O 1
ATOM 5081 N N . ALA B 2 163 ? 77.015 173.319 81.566 1.00 19.29 163 ALA B N 1
ATOM 5082 C CA . ALA B 2 163 ? 77.043 173.741 82.958 1.00 19.78 163 ALA B CA 1
ATOM 5083 C C . ALA B 2 163 ? 78.395 173.519 83.596 1.00 18.82 163 ALA B C 1
ATOM 5084 O O . ALA B 2 163 ? 78.839 174.333 84.383 1.00 18.46 163 ALA B O 1
ATOM 5086 N N . PHE B 2 164 ? 79.044 172.394 83.269 1.00 17.17 164 PHE B N 1
ATOM 5087 C CA . PHE B 2 164 ? 80.362 172.097 83.789 1.00 18.25 164 PHE B CA 1
ATOM 5088 C C . PHE B 2 164 ? 81.402 173.146 83.366 1.00 16.77 164 PHE B C 1
ATOM 5089 O O . PHE B 2 164 ? 82.218 173.590 84.179 1.00 15.58 164 PHE B O 1
ATOM 5097 N N . ILE B 2 165 ? 81.351 173.555 82.080 1.00 16.70 165 ILE B N 1
ATOM 5098 C CA . ILE B 2 165 ? 82.256 174.524 81.564 1.00 16.36 165 ILE B CA 1
ATOM 5099 C C . ILE B 2 165 ? 82.031 175.891 82.215 1.00 18.09 165 ILE B C 1
ATOM 5100 O O . ILE B 2 165 ? 82.984 176.546 82.634 1.00 18.01 165 ILE B O 1
ATOM 5105 N N . GLN B 2 166 ? 80.765 176.270 82.372 1.00 17.49 166 GLN B N 1
ATOM 5106 C CA . GLN B 2 166 ? 80.485 177.507 83.128 1.00 19.18 166 GLN B CA 1
ATOM 5107 C C . GLN B 2 166 ? 80.951 177.460 84.574 1.00 18.07 166 GLN B C 1
ATOM 5108 O O . GLN B 2 166 ? 81.548 178.419 85.053 1.00 19.50 166 GLN B O 1
ATOM 5114 N N . THR B 2 167 ? 80.772 176.331 85.235 1.00 17.82 167 THR B N 1
ATOM 5115 C CA . THR B 2 167 ? 81.299 176.203 86.590 1.00 18.85 167 THR B CA 1
ATOM 5116 C C . THR B 2 167 ? 82.799 176.326 86.600 1.00 18.26 167 THR B C 1
ATOM 5117 O O . THR B 2 167 ? 83.387 176.999 87.450 1.00 18.22 167 THR B O 1
ATOM 5121 N N . ALA B 2 168 ? 83.464 175.684 85.631 1.00 16.77 168 ALA B N 1
ATOM 5122 C CA . ALA B 2 168 ? 84.927 175.829 85.511 1.00 17.62 168 ALA B CA 1
ATOM 5123 C C . ALA B 2 168 ? 85.344 177.293 85.403 1.00 17.75 168 ALA B C 1
ATOM 5124 O O . ALA B 2 168 ? 86.277 177.751 86.054 1.00 17.30 168 ALA B O 1
ATOM 5126 N N . LYS B 2 169 ? 84.650 178.057 84.564 1.00 19.48 169 LYS B N 1
ATOM 5127 C CA . LYS B 2 169 ? 84.939 179.470 84.464 1.00 19.96 169 LYS B CA 1
ATOM 5128 C C . LYS B 2 169 ? 84.701 180.219 85.812 1.00 20.11 169 LYS B C 1
ATOM 5129 O O . LYS B 2 169 ? 85.516 181.046 86.214 1.00 20.26 169 LYS B O 1
ATOM 5135 N N . GLY B 2 170 ? 83.635 179.853 86.483 1.00 21.96 170 GLY B N 1
ATOM 5136 C CA . GLY B 2 170 ? 83.300 180.442 87.779 1.00 23.99 170 GLY B CA 1
ATOM 5137 C C . GLY B 2 170 ? 84.353 180.152 88.799 1.00 26.77 170 GLY B C 1
ATOM 5138 O O . GLY B 2 170 ? 84.609 180.976 89.671 1.00 25.65 170 GLY B O 1
ATOM 5139 N N . LYS B 2 171 ? 85.029 179.006 88.677 1.00 23.30 171 LYS B N 1
ATOM 5140 C CA . LYS B 2 171 ? 86.110 178.648 89.588 1.00 24.46 171 LYS B CA 1
ATOM 5141 C C . LYS B 2 171 ? 87.495 179.080 89.160 1.00 25.10 171 LYS B C 1
ATOM 5142 O O . LYS B 2 171 ? 88.448 178.837 89.855 1.00 27.30 171 LYS B O 1
ATOM 5148 N N . GLY B 2 172 ? 87.614 179.747 88.042 1.00 20.78 172 GLY B N 1
ATOM 5149 C CA . GLY B 2 172 ? 88.858 180.271 87.563 1.00 19.42 172 GLY B CA 1
ATOM 5150 C C . GLY B 2 172 ? 89.731 179.296 86.794 1.00 18.45 172 GLY B C 1
ATOM 5151 O O . GLY B 2 172 ? 90.902 179.552 86.628 1.00 18.32 172 GLY B O 1
ATOM 5152 N N . SER B 2 173 ? 89.182 178.194 86.295 1.00 16.64 173 SER B N 1
ATOM 5153 C CA . SER B 2 173 ? 90.004 177.238 85.539 1.00 16.54 173 SER B CA 1
ATOM 5154 C C . SER B 2 173 ? 90.580 177.907 84.319 1.00 16.64 173 SER B C 1
ATOM 5155 O O . SER B 2 173 ? 91.705 177.628 83.947 1.00 17.74 173 SER B O 1
ATOM 5158 N N . VAL B 2 174 ? 89.760 178.691 83.630 1.00 16.81 174 VAL B N 1
ATOM 5159 C CA . VAL B 2 174 ? 90.161 179.431 82.456 1.00 17.03 174 VAL B CA 1
ATOM 5160 C C . VAL B 2 174 ? 89.536 180.810 82.571 1.00 18.91 174 VAL B C 1
ATOM 5161 O O . VAL B 2 174 ? 88.550 180.964 83.275 1.00 19.26 174 VAL B O 1
ATOM 5165 N N . PRO B 2 175 ? 90.089 181.803 81.879 1.00 20.75 175 PRO B N 1
ATOM 5166 C CA . PRO B 2 175 ? 89.459 183.152 81.891 1.00 20.79 175 PRO B CA 1
ATOM 5167 C C . PRO B 2 175 ? 88.038 183.142 81.402 1.00 21.14 175 PRO B C 1
ATOM 5168 O O . PRO B 2 175 ? 87.591 182.259 80.619 1.00 18.53 175 PRO B O 1
ATOM 5172 N N . GLU B 2 176 ? 87.257 184.091 81.896 1.00 21.67 176 GLU B N 1
ATOM 5173 C CA . GLU B 2 176 ? 85.834 184.131 81.546 1.00 25.23 176 GLU B CA 1
ATOM 5174 C C . GLU B 2 176 ? 85.536 184.228 80.049 1.00 21.23 176 GLU B C 1
ATOM 5175 O O . GLU B 2 176 ? 84.572 183.684 79.595 1.00 21.38 176 GLU B O 1
ATOM 5181 N N . GLU B 2 177 ? 86.365 184.924 79.324 1.00 21.50 177 GLU B N 1
ATOM 5182 C CA . GLU B 2 177 ? 86.184 185.146 77.892 1.00 22.90 177 GLU B CA 1
ATOM 5183 C C . GLU B 2 177 ? 86.882 184.028 77.052 1.00 21.90 177 GLU B C 1
ATOM 5184 O O . GLU B 2 177 ? 86.899 184.097 75.845 1.00 19.94 177 GLU B O 1
ATOM 5190 N N . PHE B 2 178 ? 87.550 183.079 77.699 1.00 16.37 178 PHE B N 1
ATOM 5191 C CA . PHE B 2 178 ? 88.365 182.091 76.940 1.00 16.54 178 PHE B CA 1
ATOM 5192 C C . PHE B 2 178 ? 87.401 181.141 76.230 1.00 15.07 178 PHE B C 1
ATOM 5193 O O . PHE B 2 178 ? 86.360 180.717 76.792 1.00 14.54 178 PHE B O 1
ATOM 5201 N N . ASP B 2 179 ? 87.757 180.749 75.027 1.00 14.94 179 ASP B N 1
ATOM 5202 C CA . ASP B 2 179 ? 86.854 179.944 74.205 1.00 14.33 179 ASP B CA 1
ATOM 5203 C C . ASP B 2 179 ? 86.926 178.434 74.487 1.00 13.74 179 ASP B C 1
ATOM 5204 O O . ASP B 2 179 ? 87.986 177.780 74.255 1.00 12.90 179 ASP B O 1
ATOM 5209 N N . VAL B 2 180 ? 85.829 177.879 74.970 1.00 13.09 180 VAL B N 1
ATOM 5210 C CA . VAL B 2 180 ? 85.689 176.460 75.246 1.00 13.49 180 VAL B CA 1
ATOM 5211 C C . VAL B 2 180 ? 84.471 175.928 74.568 1.00 14.32 180 VAL B C 1
ATOM 5212 O O . VAL B 2 180 ? 83.491 175.515 75.220 1.00 14.50 180 VAL B O 1
ATOM 5216 N N . PRO B 2 181 ? 84.503 175.861 73.217 1.00 14.66 181 PRO B N 1
ATOM 5217 C CA . PRO B 2 181 ? 83.378 175.192 72.519 1.00 14.22 181 PRO B CA 1
ATOM 5218 C C . PRO B 2 181 ? 83.284 173.727 72.860 1.00 13.63 181 PRO B C 1
ATOM 5219 O O . PRO B 2 181 ? 84.286 173.109 73.276 1.00 12.72 181 PRO B O 1
ATOM 5223 N N . PHE B 2 182 ? 82.089 173.159 72.780 1.00 13.70 182 PHE B N 1
ATOM 5224 C CA . PHE B 2 182 ? 81.875 171.775 73.164 1.00 13.92 182 PHE B CA 1
ATOM 5225 C C . PHE B 2 182 ? 80.886 171.096 72.239 1.00 12.95 182 PHE B C 1
ATOM 5226 O O . PHE B 2 182 ? 80.088 171.753 71.593 1.00 11.33 182 PHE B O 1
ATOM 5234 N N . ALA B 2 183 ? 80.939 169.775 72.202 1.00 12.82 183 ALA B N 1
ATOM 5235 C CA . ALA B 2 183 ? 80.018 168.932 71.473 1.00 13.70 183 ALA B CA 1
ATOM 5236 C C . ALA B 2 183 ? 79.884 167.598 72.133 1.00 13.42 183 ALA B C 1
ATOM 5237 O O . ALA B 2 183 ? 80.846 167.061 72.708 1.00 13.61 183 ALA B O 1
ATOM 5239 N N . HIS B 2 184 ? 78.693 167.015 72.013 1.00 14.33 184 HIS B N 1
ATOM 5240 C CA . HIS B 2 184 ? 78.483 165.633 72.330 1.00 14.62 184 HIS B CA 1
ATOM 5241 C C . HIS B 2 184 ? 78.879 164.799 71.095 1.00 13.82 184 HIS B C 1
ATOM 5242 O O . HIS B 2 184 ? 78.336 164.964 70.037 1.00 14.16 184 HIS B O 1
ATOM 5249 N N . THR B 2 185 ? 79.742 163.819 71.334 1.00 12.83 185 THR B N 1
ATOM 5250 C CA . THR B 2 185 ? 80.261 162.958 70.321 1.00 12.89 185 THR B CA 1
ATOM 5251 C C . THR B 2 185 ? 80.152 161.490 70.643 1.00 12.57 185 THR B C 1
ATOM 5252 O O . THR B 2 185 ? 81.177 160.809 70.844 1.00 13.41 185 THR B O 1
ATOM 5256 N N . PRO B 2 186 ? 78.914 160.952 70.701 1.00 12.85 186 PRO B N 1
ATOM 5257 C CA . PRO B 2 186 ? 78.714 159.585 71.151 1.00 13.05 186 PRO B CA 1
ATOM 5258 C C . PRO B 2 186 ? 79.191 158.515 70.161 1.00 12.36 186 PRO B C 1
ATOM 5259 O O . PRO B 2 186 ? 78.731 158.473 69.008 1.00 12.89 186 PRO B O 1
ATOM 5263 N N . ALA B 2 187 ? 80.080 157.635 70.634 1.00 11.06 187 ALA B N 1
ATOM 5264 C CA . ALA B 2 187 ? 80.684 156.576 69.789 1.00 11.87 187 ALA B CA 1
ATOM 5265 C C . ALA B 2 187 ? 79.647 155.596 69.207 1.00 12.86 187 ALA B C 1
ATOM 5266 O O . ALA B 2 187 ? 79.864 155.026 68.133 1.00 12.85 187 ALA B O 1
ATOM 5268 N N . PHE B 2 188 ? 78.532 155.435 69.939 1.00 12.18 188 PHE B N 1
ATOM 5269 C CA . PHE B 2 188 ? 77.472 154.583 69.537 1.00 12.85 188 PHE B CA 1
ATOM 5270 C C . PHE B 2 188 ? 76.445 155.222 68.588 1.00 13.99 188 PHE B C 1
ATOM 5271 O O . PHE B 2 188 ? 75.394 154.575 68.326 1.00 16.63 188 PHE B O 1
ATOM 5279 N N . VAL B 2 189 ? 76.744 156.390 67.997 1.00 13.59 189 VAL B N 1
ATOM 5280 C CA . VAL B 2 189 ? 75.999 156.932 66.888 1.00 13.25 189 VAL B CA 1
ATOM 5281 C C . VAL B 2 189 ? 76.973 157.219 65.746 1.00 13.33 189 VAL B C 1
ATOM 5282 O O . VAL B 2 189 ? 77.980 157.885 65.951 1.00 13.07 189 VAL B O 1
ATOM 5286 N N . GLY B 2 190 ? 76.638 156.779 64.550 1.00 13.32 190 GLY B N 1
ATOM 5287 C CA . GLY B 2 190 ? 77.371 157.171 63.364 1.00 14.25 190 GLY B CA 1
ATOM 5288 C C . GLY B 2 190 ? 78.825 156.647 63.392 1.00 13.71 190 GLY B C 1
ATOM 5289 O O . GLY B 2 190 ? 79.052 155.481 63.734 1.00 13.90 190 GLY B O 1
ATOM 5290 N N . SER B 2 191 ? 79.796 157.538 63.110 1.00 11.75 191 SER B N 1
ATOM 5291 C CA . SER B 2 191 ? 81.182 157.174 63.014 1.00 11.74 191 SER B CA 1
ATOM 5292 C C . SER B 2 191 ? 82.023 158.425 63.223 1.00 11.26 191 SER B C 1
ATOM 5293 O O . SER B 2 191 ? 81.507 159.501 63.592 1.00 10.64 191 SER B O 1
ATOM 5296 N N . HIS B 2 192 ? 83.305 158.323 62.938 1.00 11.44 192 HIS B N 1
ATOM 5297 C CA . HIS B 2 192 ? 84.195 159.498 62.998 1.00 10.83 192 HIS B CA 1
ATOM 5298 C C . HIS B 2 192 ? 83.716 160.696 62.146 1.00 11.30 192 HIS B C 1
ATOM 5299 O O . HIS B 2 192 ? 83.970 161.849 62.532 1.00 11.00 192 HIS B O 1
ATOM 5306 N N . VAL B 2 193 ? 83.027 160.463 61.022 1.00 10.48 193 VAL B N 1
ATOM 5307 C CA . VAL B 2 193 ? 82.564 161.588 60.214 1.00 10.50 193 VAL B CA 1
ATOM 5308 C C . VAL B 2 193 ? 81.508 162.404 60.992 1.00 10.78 193 VAL B C 1
ATOM 5309 O O . VAL B 2 193 ? 81.395 163.624 60.805 1.00 10.98 193 VAL B O 1
ATOM 5313 N N . THR B 2 194 ? 80.707 161.694 61.799 1.00 10.60 194 THR B N 1
ATOM 5314 C CA . THR B 2 194 ? 79.670 162.328 62.623 1.00 11.55 194 THR B CA 1
ATOM 5315 C C . THR B 2 194 ? 80.281 163.173 63.725 1.00 11.92 194 THR B C 1
ATOM 5316 O O . THR B 2 194 ? 79.794 164.259 64.078 1.00 12.88 194 THR B O 1
ATOM 5320 N N . GLY B 2 195 ? 81.377 162.693 64.282 1.00 11.78 195 GLY B N 1
ATOM 5321 C CA . GLY B 2 195 ? 82.089 163.451 65.271 1.00 10.94 195 GLY B CA 1
ATOM 5322 C C . GLY B 2 195 ? 82.732 164.682 64.703 1.00 11.08 195 GLY B C 1
ATOM 5323 O O . GLY B 2 195 ? 82.792 165.717 65.401 1.00 10.70 195 GLY B O 1
ATOM 5324 N N . TYR B 2 196 ? 83.308 164.580 63.477 1.00 10.37 196 TYR B N 1
ATOM 5325 C CA . TYR B 2 196 ? 83.771 165.758 62.780 1.00 10.03 196 TYR B CA 1
ATOM 5326 C C . TYR B 2 196 ? 82.648 166.818 62.679 1.00 11.53 196 TYR B C 1
ATOM 5327 O O . TYR B 2 196 ? 82.840 167.999 63.020 1.00 11.22 196 TYR B O 1
ATOM 5336 N N . ASP B 2 197 ? 81.466 166.392 62.235 1.00 10.49 197 ASP B N 1
ATOM 5337 C CA . ASP B 2 197 ? 80.340 167.308 62.036 1.00 11.44 197 ASP B CA 1
ATOM 5338 C C . ASP B 2 197 ? 79.910 167.906 63.393 1.00 11.57 197 ASP B C 1
ATOM 5339 O O . ASP B 2 197 ? 79.746 169.135 63.518 1.00 11.79 197 ASP B O 1
ATOM 5344 N N . ASN B 2 198 ? 79.750 167.051 64.398 1.00 11.57 198 ASN B N 1
ATOM 5345 C CA . ASN B 2 198 ? 79.296 167.533 65.704 1.00 11.84 198 ASN B CA 1
ATOM 5346 C C . ASN B 2 198 ? 80.254 168.549 66.322 1.00 12.22 198 ASN B C 1
ATOM 5347 O O . ASN B 2 198 ? 79.823 169.559 66.890 1.00 11.17 198 ASN B O 1
ATOM 5352 N N . MET B 2 199 ? 81.545 168.262 66.280 1.00 11.73 199 MET B N 1
ATOM 5353 C CA . MET B 2 199 ? 82.539 169.120 66.865 1.00 11.29 199 MET B CA 1
ATOM 5354 C C . MET B 2 199 ? 82.595 170.426 66.107 1.00 12.17 199 MET B C 1
ATOM 5355 O O . MET B 2 199 ? 82.692 171.483 66.726 1.00 11.50 199 MET B O 1
ATOM 5360 N N . LEU B 2 200 ? 82.586 170.381 64.778 1.00 11.45 200 LEU B N 1
ATOM 5361 C CA . LEU B 2 200 ? 82.654 171.590 63.993 1.00 12.51 200 LEU B CA 1
ATOM 5362 C C . LEU B 2 200 ? 81.415 172.487 64.277 1.00 12.23 200 LEU B C 1
ATOM 5363 O O . LEU B 2 200 ? 81.564 173.678 64.450 1.00 12.68 200 LEU B O 1
ATOM 5368 N N . LYS B 2 201 ? 80.232 171.885 64.337 1.00 12.72 201 LYS B N 1
ATOM 5369 C CA . LYS B 2 201 ? 79.007 172.647 64.680 1.00 14.20 201 LYS B CA 1
ATOM 5370 C C . LYS B 2 201 ? 79.149 173.288 66.044 1.00 13.88 201 LYS B C 1
ATOM 5371 O O . LYS B 2 201 ? 78.797 174.439 66.210 1.00 13.29 201 LYS B O 1
ATOM 5377 N N . GLY B 2 202 ? 79.741 172.571 66.992 1.00 12.56 202 GLY B N 1
ATOM 5378 C CA . GLY B 2 202 ? 79.931 173.118 68.317 1.00 13.92 202 GLY B CA 1
ATOM 5379 C C . GLY B 2 202 ? 80.882 174.285 68.354 1.00 13.01 202 GLY B C 1
ATOM 5380 O O . GLY B 2 202 ? 80.666 175.248 69.089 1.00 12.31 202 GLY B O 1
ATOM 5381 N N . ILE B 2 203 ? 81.914 174.235 67.543 1.00 11.39 203 ILE B N 1
ATOM 5382 C CA . ILE B 2 203 ? 82.859 175.353 67.428 1.00 12.70 203 ILE B CA 1
ATOM 5383 C C . ILE B 2 203 ? 82.150 176.574 66.800 1.00 14.04 203 ILE B C 1
ATOM 5384 O O . ILE B 2 203 ? 82.247 177.697 67.319 1.00 13.88 203 ILE B O 1
ATOM 5389 N N . LEU B 2 204 ? 81.418 176.357 65.715 1.00 13.88 204 LEU B N 1
ATOM 5390 C CA . LEU B 2 204 ? 80.791 177.463 65.017 1.00 13.85 204 LEU B CA 1
ATOM 5391 C C . LEU B 2 204 ? 79.688 178.063 65.873 1.00 15.02 204 LEU B C 1
ATOM 5392 O O . LEU B 2 204 ? 79.600 179.290 65.978 1.00 15.38 204 LEU B O 1
ATOM 5397 N N . GLU B 2 205 ? 78.909 177.219 66.509 1.00 14.71 205 GLU B N 1
ATOM 5398 C CA . GLU B 2 205 ? 77.835 177.702 67.400 1.00 16.34 205 GLU B CA 1
ATOM 5399 C C . GLU B 2 205 ? 78.369 178.536 68.551 1.00 16.21 205 GLU B C 1
ATOM 5400 O O . GLU B 2 205 ? 77.829 179.605 68.877 1.00 15.00 205 GLU B O 1
ATOM 5406 N N . HIS B 2 206 ? 79.488 178.122 69.096 1.00 14.99 206 HIS B N 1
ATOM 5407 C CA . HIS B 2 206 ? 80.153 178.930 70.111 1.00 15.16 206 HIS B CA 1
ATOM 5408 C C . HIS B 2 206 ? 80.419 180.360 69.660 1.00 15.65 206 HIS B C 1
ATOM 5409 O O . HIS B 2 206 ? 80.230 181.327 70.422 1.00 16.04 206 HIS B O 1
ATOM 5416 N N . PHE B 2 207 ? 80.952 180.516 68.462 1.00 14.25 207 PHE B N 1
ATOM 5417 C CA . PHE B 2 207 ? 81.298 181.814 67.941 1.00 14.74 207 PHE B CA 1
ATOM 5418 C C . PHE B 2 207 ? 80.128 182.619 67.324 1.00 14.62 207 PHE B C 1
ATOM 5419 O O . PHE B 2 207 ? 80.236 183.827 67.270 1.00 15.75 207 PHE B O 1
ATOM 5427 N N . TRP B 2 208 ? 79.112 181.946 66.799 1.00 14.26 208 TRP B N 1
ATOM 5428 C CA . TRP B 2 208 ? 78.084 182.606 66.006 1.00 15.12 208 TRP B CA 1
ATOM 5429 C C . TRP B 2 208 ? 76.789 182.901 66.780 1.00 16.14 208 TRP B C 1
ATOM 5430 O O . TRP B 2 208 ? 76.020 183.761 66.371 1.00 15.32 208 TRP B O 1
ATOM 5441 N N . LYS B 2 209 ? 76.513 182.125 67.824 1.00 16.96 209 LYS B N 1
ATOM 5442 C CA . LYS B 2 209 ? 75.210 182.128 68.453 1.00 20.26 209 LYS B CA 1
ATOM 5443 C C . LYS B 2 209 ? 74.846 183.556 68.846 1.00 19.76 209 LYS B C 1
ATOM 5444 O O . LYS B 2 209 ? 75.665 184.261 69.389 1.00 18.83 209 LYS B O 1
ATOM 5450 N N . GLY B 2 210 ? 73.650 183.958 68.521 1.00 24.55 210 GLY B N 1
ATOM 5451 C CA . GLY B 2 210 ? 73.157 185.276 68.912 1.00 28.44 210 GLY B CA 1
ATOM 5452 C C . GLY B 2 210 ? 73.611 186.416 68.026 1.00 32.96 210 GLY B C 1
ATOM 5453 O O . GLY B 2 210 ? 73.360 187.581 68.353 1.00 33.52 210 GLY B O 1
ATOM 5454 N N . ARG B 2 211 ? 74.313 186.136 66.920 1.00 26.62 211 ARG B N 1
ATOM 5455 C CA . ARG B 2 211 ? 74.855 187.232 66.146 1.00 24.22 211 ARG B CA 1
ATOM 5456 C C . ARG B 2 211 ? 74.062 187.438 64.926 1.00 23.57 211 ARG B C 1
ATOM 5457 O O . ARG B 2 211 ? 73.386 186.524 64.470 1.00 23.41 211 ARG B O 1
ATOM 5465 N N . THR B 2 212 ? 74.124 188.660 64.418 1.00 21.76 212 THR B N 1
ATOM 5466 C CA . THR B 2 212 ? 73.487 188.993 63.144 1.00 22.68 212 THR B CA 1
ATOM 5467 C C . THR B 2 212 ? 74.620 189.161 62.139 1.00 19.01 212 THR B C 1
ATOM 5468 O O . THR B 2 212 ? 75.569 189.852 62.413 1.00 20.71 212 THR B O 1
ATOM 5472 N N . PRO B 2 213 ? 74.527 18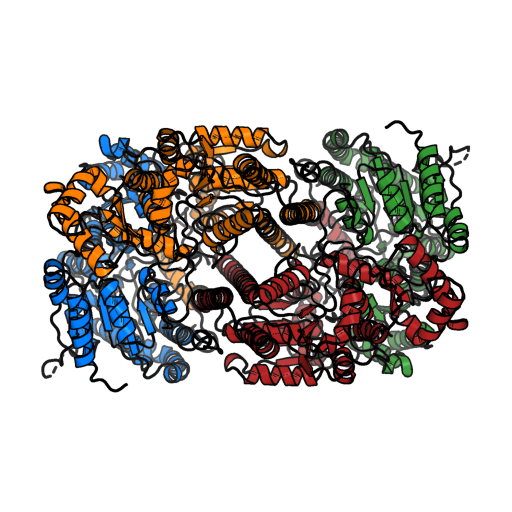8.530 60.984 1.00 19.09 213 PRO B N 1
ATOM 5473 C CA . PRO B 2 213 ? 75.615 188.721 60.020 1.00 17.42 213 PRO B CA 1
ATOM 5474 C C . PRO B 2 213 ? 75.694 190.124 59.414 1.00 18.56 213 PRO B C 1
ATOM 5475 O O . PRO B 2 213 ? 74.669 190.825 59.308 1.00 18.64 213 PRO B O 1
ATOM 5479 N N . VAL B 2 214 ? 76.909 190.520 59.086 1.00 18.33 214 VAL B N 1
ATOM 5480 C CA . VAL B 2 214 ? 77.205 191.669 58.249 1.00 18.84 214 VAL B CA 1
ATOM 5481 C C . VAL B 2 214 ? 77.617 191.031 56.934 1.00 17.39 214 VAL B C 1
ATOM 5482 O O . VAL B 2 214 ? 78.771 190.663 56.786 1.00 17.34 214 VAL B O 1
ATOM 5486 N N . PRO B 2 215 ? 76.659 190.835 55.994 1.00 17.82 215 PRO B N 1
ATOM 5487 C CA . PRO B 2 215 ? 76.913 189.916 54.874 1.00 18.53 215 PRO B CA 1
ATOM 5488 C C . PRO B 2 215 ? 78.053 190.328 54.007 1.00 19.51 215 PRO B C 1
ATOM 5489 O O . PRO B 2 215 ? 78.232 191.524 53.728 1.00 19.32 215 PRO B O 1
ATOM 5493 N N . ASN B 2 216 ? 78.849 189.347 53.580 1.00 19.36 216 ASN B N 1
ATOM 5494 C CA . ASN B 2 216 ? 79.873 189.611 52.590 1.00 19.49 216 ASN B CA 1
ATOM 5495 C C . ASN B 2 216 ? 79.809 188.426 51.590 1.00 20.43 216 ASN B C 1
ATOM 5496 O O . ASN B 2 216 ? 79.136 187.383 51.827 1.00 20.23 216 ASN B O 1
ATOM 5501 N N . ARG B 2 217 ? 80.503 188.567 50.499 1.00 21.29 217 ARG B N 1
ATOM 5502 C CA . ARG B 2 217 ? 80.410 187.602 49.399 1.00 28.02 217 ARG B CA 1
ATOM 5503 C C . ARG B 2 217 ? 81.468 186.455 49.515 1.00 25.18 217 ARG B C 1
ATOM 5504 O O . ARG B 2 217 ? 81.589 185.652 48.563 1.00 23.19 217 ARG B O 1
ATOM 5512 N N . SER B 2 218 ? 82.187 186.344 50.636 1.00 20.17 218 SER B N 1
ATOM 5513 C CA . SER B 2 218 ? 83.146 185.256 50.791 1.00 18.73 218 SER B CA 1
ATOM 5514 C C . SER B 2 218 ? 82.457 183.912 50.924 1.00 14.88 218 SER B C 1
ATOM 5515 O O . SER B 2 218 ? 81.239 183.794 51.133 1.00 15.13 218 SER B O 1
ATOM 5518 N N . VAL B 2 219 ? 83.262 182.850 50.765 1.00 14.25 219 VAL B N 1
ATOM 5519 C CA . VAL B 2 219 ? 82.769 181.518 50.897 1.00 13.01 219 VAL B CA 1
ATOM 5520 C C . VAL B 2 219 ? 83.608 180.807 51.945 1.00 12.97 219 VAL B C 1
ATOM 5521 O O . VAL B 2 219 ? 84.826 180.827 51.923 1.00 13.78 219 VAL B O 1
ATOM 5525 N N . ASN B 2 220 ? 82.934 180.165 52.863 1.00 12.26 220 ASN B N 1
ATOM 5526 C CA . ASN B 2 220 ? 83.579 179.270 53.785 1.00 12.55 220 ASN B CA 1
ATOM 5527 C C . ASN B 2 220 ? 83.701 177.893 53.131 1.00 12.27 220 ASN B C 1
ATOM 5528 O O . ASN B 2 220 ? 82.769 177.410 52.485 1.00 12.48 220 ASN B O 1
ATOM 5533 N N . ILE B 2 221 ? 84.809 177.214 53.383 1.00 11.19 221 ILE B N 1
ATOM 5534 C CA . ILE B 2 221 ? 85.083 175.925 52.793 1.00 11.68 221 ILE B CA 1
ATOM 5535 C C . ILE B 2 221 ? 85.480 174.946 53.881 1.00 10.90 221 ILE B C 1
ATOM 5536 O O . ILE B 2 221 ? 86.443 175.172 54.603 1.00 12.45 221 ILE B O 1
ATOM 5541 N N . ILE B 2 222 ? 84.721 173.871 54.006 1.00 10.17 222 ILE B N 1
ATOM 5542 C CA . ILE B 2 222 ? 84.978 172.846 55.032 1.00 10.92 222 ILE B CA 1
ATOM 5543 C C . ILE B 2 222 ? 85.541 171.581 54.315 1.00 11.58 222 ILE B C 1
ATOM 5544 O O . ILE B 2 222 ? 84.865 170.995 53.470 1.00 12.52 222 ILE B O 1
ATOM 5549 N N . PRO B 2 223 ? 86.771 171.195 54.601 1.00 12.43 223 PRO B N 1
ATOM 5550 C CA . PRO B 2 223 ? 87.375 170.068 53.812 1.00 13.07 223 PRO B CA 1
ATOM 5551 C C . PRO B 2 223 ? 86.908 168.688 54.211 1.00 11.96 223 PRO B C 1
ATOM 5552 O O . PRO B 2 223 ? 86.920 167.773 53.348 1.00 12.69 223 PRO B O 1
ATOM 5556 N N . GLY B 2 224 ? 86.505 168.500 55.468 1.00 10.47 224 GLY B N 1
ATOM 5557 C CA . GLY B 2 224 ? 86.081 167.207 55.924 1.00 11.47 224 GLY B CA 1
ATOM 5558 C C . GLY B 2 224 ? 87.244 166.381 56.464 1.00 10.70 224 GLY B C 1
ATOM 5559 O O . GLY B 2 224 ? 88.395 166.834 56.537 1.00 12.32 224 GLY B O 1
ATOM 5560 N N . PHE B 2 225 ? 86.911 165.180 56.918 1.00 10.49 225 PHE B N 1
ATOM 5561 C CA . PHE B 2 225 ? 87.850 164.236 57.502 1.00 10.51 225 PHE B CA 1
ATOM 5562 C C . PHE B 2 225 ? 88.612 163.627 56.319 1.00 10.17 225 PHE B C 1
ATOM 5563 O O . PHE B 2 225 ? 88.008 163.022 55.482 1.00 10.07 225 PHE B O 1
ATOM 5571 N N . ASP B 2 226 ? 89.922 163.846 56.277 1.00 9.52 226 ASP B N 1
ATOM 5572 C CA . ASP B 2 226 ? 90.711 163.602 55.064 1.00 10.31 226 ASP B CA 1
ATOM 5573 C C . ASP B 2 226 ? 92.106 163.108 55.395 1.00 10.62 226 ASP B C 1
ATOM 5574 O O . ASP B 2 226 ? 92.947 163.879 55.918 1.00 10.27 226 ASP B O 1
ATOM 5579 N N . GLY B 2 227 ? 92.372 161.865 55.069 1.00 10.92 227 GLY B N 1
ATOM 5580 C CA . GLY B 2 227 ? 93.716 161.325 55.219 1.00 12.48 227 GLY B CA 1
ATOM 5581 C C . GLY B 2 227 ? 94.788 162.015 54.400 1.00 11.94 227 GLY B C 1
ATOM 5582 O O . GLY B 2 227 ? 95.963 161.962 54.757 1.00 12.16 227 GLY B O 1
ATOM 5583 N N . PHE B 2 228 ? 94.381 162.724 53.326 1.00 11.46 228 PHE B N 1
ATOM 5584 C CA . PHE B 2 228 ? 95.283 163.484 52.500 1.00 10.87 228 PHE B CA 1
ATOM 5585 C C . PHE B 2 228 ? 95.159 164.994 52.732 1.00 11.60 228 PHE B C 1
ATOM 5586 O O . PHE B 2 228 ? 95.561 165.785 51.870 1.00 10.85 228 PHE B O 1
ATOM 5594 N N . ALA B 2 229 ? 94.791 165.406 53.961 1.00 11.40 229 ALA B N 1
ATOM 5595 C CA . ALA B 2 229 ? 94.549 166.827 54.241 1.00 11.76 229 ALA B CA 1
ATOM 5596 C C . ALA B 2 229 ? 95.749 167.695 54.004 1.00 11.65 229 ALA B C 1
ATOM 5597 O O . ALA B 2 229 ? 95.605 168.840 53.624 1.00 11.57 229 ALA B O 1
ATOM 5599 N N . VAL B 2 230 ? 96.954 167.177 54.252 1.00 10.82 230 VAL B N 1
ATOM 5600 C CA . VAL B 2 230 ? 98.142 167.999 54.109 1.00 11.16 230 VAL B CA 1
ATOM 5601 C C . VAL B 2 230 ? 98.320 168.441 52.618 1.00 11.57 230 VAL B C 1
ATOM 5602 O O . VAL B 2 230 ? 98.360 169.619 52.311 1.00 12.64 230 VAL B O 1
ATOM 5606 N N . GLY B 2 231 ? 98.410 167.480 51.704 1.00 11.15 231 GLY B N 1
ATOM 5607 C CA . GLY B 2 231 ? 98.541 167.813 50.312 1.00 11.28 231 GLY B CA 1
ATOM 5608 C C . GLY B 2 231 ? 97.279 168.467 49.742 1.00 10.91 231 GLY B C 1
ATOM 5609 O O . GLY B 2 231 ? 97.355 169.416 48.979 1.00 11.05 231 GLY B O 1
ATOM 5610 N N . ASN B 2 232 ? 96.120 167.938 50.125 1.00 10.90 232 ASN B N 1
ATOM 5611 C CA . ASN B 2 232 ? 94.850 168.448 49.588 1.00 11.20 232 ASN B CA 1
ATOM 5612 C C . ASN B 2 232 ? 94.546 169.913 49.923 1.00 11.74 232 ASN B C 1
ATOM 5613 O O . ASN B 2 232 ? 94.119 170.677 49.072 1.00 10.14 232 ASN B O 1
ATOM 5618 N N . ASN B 2 233 ? 94.779 170.313 51.169 1.00 12.38 233 ASN B N 1
ATOM 5619 C CA . ASN B 2 233 ? 94.460 171.671 51.541 1.00 11.59 233 ASN B CA 1
ATOM 5620 C C . ASN B 2 233 ? 95.457 172.670 50.906 1.00 11.49 233 ASN B C 1
ATOM 5621 O O . ASN B 2 233 ? 95.076 173.754 50.497 1.00 10.17 233 ASN B O 1
ATOM 5626 N N . ARG B 2 234 ? 96.706 172.231 50.689 1.00 11.10 234 ARG B N 1
ATOM 5627 C CA . ARG B 2 234 ? 97.662 173.059 49.980 1.00 11.52 234 ARG B CA 1
ATOM 5628 C C . ARG B 2 234 ? 97.287 173.210 48.518 1.00 12.23 234 ARG B C 1
ATOM 5629 O O . ARG B 2 234 ? 97.373 174.306 47.953 1.00 12.17 234 ARG B O 1
ATOM 5637 N N . GLU B 2 235 ? 96.796 172.139 47.909 1.00 12.29 235 GLU B N 1
ATOM 5638 C CA . GLU B 2 235 ? 96.310 172.200 46.539 1.00 12.91 235 GLU B CA 1
ATOM 5639 C C . GLU B 2 235 ? 95.057 173.111 46.441 1.00 13.14 235 GLU B C 1
ATOM 5640 O O . GLU B 2 235 ? 94.929 173.942 45.545 1.00 12.55 235 GLU B O 1
ATOM 5646 N N . LEU B 2 236 ? 94.159 172.961 47.391 1.00 12.13 236 LEU B N 1
ATOM 5647 C CA . LEU B 2 236 ? 92.977 173.763 47.424 1.00 13.81 236 LEU B CA 1
ATOM 5648 C C . LEU B 2 236 ? 93.336 175.260 47.488 1.00 11.94 236 LEU B C 1
ATOM 5649 O O . LEU B 2 236 ? 92.757 176.095 46.761 1.00 13.03 236 LEU B O 1
ATOM 5654 N N . LYS B 2 237 ? 94.227 175.603 48.394 1.00 12.02 237 LYS B N 1
ATOM 5655 C CA . LYS B 2 237 ? 94.667 176.963 48.531 1.00 13.12 237 LYS B CA 1
ATOM 5656 C C . LYS B 2 237 ? 95.309 177.486 47.263 1.00 14.31 237 LYS B C 1
ATOM 5657 O O . LYS B 2 237 ? 95.138 178.676 46.899 1.00 13.81 237 LYS B O 1
ATOM 5663 N N . ARG B 2 238 ? 96.095 176.647 46.593 1.00 12.81 238 ARG B N 1
ATOM 5664 C CA . ARG B 2 238 ? 96.738 177.057 45.345 1.00 12.49 238 ARG B CA 1
ATOM 5665 C C . ARG B 2 238 ? 95.711 177.405 44.294 1.00 13.28 238 ARG B C 1
ATOM 5666 O O . ARG B 2 238 ? 95.781 178.456 43.622 1.00 13.40 238 ARG B O 1
ATOM 5674 N N . ILE B 2 239 ? 94.691 176.570 44.179 1.00 13.85 239 ILE B N 1
ATOM 5675 C CA . ILE B 2 239 ? 93.593 176.753 43.213 1.00 14.91 239 ILE B CA 1
ATOM 5676 C C . ILE B 2 239 ? 92.817 178.026 43.524 1.00 14.43 239 ILE B C 1
ATOM 5677 O O . ILE B 2 239 ? 92.501 178.837 42.615 1.00 13.74 239 ILE B O 1
ATOM 5682 N N . LEU B 2 240 ? 92.450 178.184 44.788 1.00 13.90 240 LEU B N 1
ATOM 5683 C CA . LEU B 2 240 ? 91.670 179.343 45.214 1.00 14.89 240 LEU B CA 1
ATOM 5684 C C . LEU B 2 240 ? 92.432 180.642 44.946 1.00 15.24 240 LEU B C 1
ATOM 5685 O O . LEU B 2 240 ? 91.815 181.636 44.500 1.00 16.75 240 LEU B O 1
ATOM 5690 N N . GLY B 2 241 ? 93.744 180.622 45.161 1.00 14.88 241 GLY B N 1
ATOM 5691 C CA . GLY B 2 241 ? 94.658 181.736 44.924 1.00 17.52 241 GLY B CA 1
ATOM 5692 C C . GLY B 2 241 ? 94.682 182.069 43.445 1.00 19.98 241 GLY B C 1
ATOM 5693 O O . GLY B 2 241 ? 94.553 183.218 43.086 1.00 19.86 241 GLY B O 1
ATOM 5694 N N . MET B 2 242 ? 94.771 181.052 42.578 1.00 17.79 242 MET B N 1
ATOM 5695 C CA . MET B 2 242 ? 94.787 181.276 41.140 1.00 19.52 242 MET B CA 1
ATOM 5696 C C . MET B 2 242 ? 93.484 181.880 40.669 1.00 20.64 242 MET B C 1
ATOM 5697 O O . MET B 2 242 ? 93.500 182.707 39.778 1.00 20.75 242 MET B O 1
ATOM 5702 N N . MET B 2 243 ? 92.371 181.463 41.247 1.00 20.78 243 MET B N 1
ATOM 5703 C CA . MET B 2 243 ? 91.090 182.007 40.874 1.00 24.12 243 MET B CA 1
ATOM 5704 C C . MET B 2 243 ? 90.759 183.391 41.490 1.00 23.03 243 MET B C 1
ATOM 5705 O O . MET B 2 243 ? 89.879 184.084 40.962 1.00 26.65 243 MET B O 1
ATOM 5710 N N . GLY B 2 244 ? 91.470 183.769 42.533 1.00 20.48 244 GLY B N 1
ATOM 5711 C CA . GLY B 2 244 ? 91.212 185.020 43.255 1.00 21.20 244 GLY B CA 1
ATOM 5712 C C . GLY B 2 244 ? 89.927 184.978 44.075 1.00 23.12 244 GLY B C 1
ATOM 5713 O O . GLY B 2 244 ? 89.311 186.004 44.268 1.00 24.26 244 GLY B O 1
ATOM 5714 N N . VAL B 2 245 ? 89.529 183.803 44.581 1.00 19.22 245 VAL B N 1
ATOM 5715 C CA . VAL B 2 245 ? 88.333 183.694 45.368 1.00 18.32 245 VAL B CA 1
ATOM 5716 C C . VAL B 2 245 ? 88.594 184.185 46.802 1.00 18.18 245 VAL B C 1
ATOM 5717 O O . VAL B 2 245 ? 89.643 183.922 47.348 1.00 16.11 245 VAL B O 1
ATOM 5721 N N . GLN B 2 246 ? 87.627 184.904 47.395 1.00 17.64 246 GLN B N 1
ATOM 5722 C CA . GLN B 2 246 ? 87.695 185.323 48.759 1.00 20.29 246 GLN B CA 1
ATOM 5723 C C . GLN B 2 246 ? 87.070 184.190 49.602 1.00 15.53 246 GLN B C 1
ATOM 5724 O O . GLN B 2 246 ? 85.915 183.835 49.366 1.00 15.14 246 GLN B O 1
ATOM 5730 N N . TYR B 2 247 ? 87.852 183.578 50.497 1.00 14.73 247 TYR B N 1
ATOM 5731 C CA . TYR B 2 247 ? 87.387 182.428 51.235 1.00 14.58 247 TYR B CA 1
ATOM 5732 C C . TYR B 2 247 ? 87.937 182.347 52.634 1.00 13.91 247 TYR B C 1
ATOM 5733 O O . TYR B 2 247 ? 88.930 182.969 52.935 1.00 14.89 247 TYR B O 1
ATOM 5742 N N . THR B 2 248 ? 87.337 181.468 53.425 1.00 12.78 248 THR B N 1
ATOM 5743 C CA . THR B 2 248 ? 87.903 180.996 54.672 1.00 14.38 248 THR B CA 1
ATOM 5744 C C . THR B 2 248 ? 87.811 179.495 54.733 1.00 13.98 248 THR B C 1
ATOM 5745 O O . THR B 2 248 ? 86.727 178.932 54.602 1.00 13.36 248 THR B O 1
ATOM 5749 N N . ILE B 2 249 ? 88.934 178.811 54.963 1.00 13.12 249 ILE B N 1
ATOM 5750 C CA . ILE B 2 249 ? 88.865 177.360 55.218 1.00 12.77 249 ILE B CA 1
ATOM 5751 C C . ILE B 2 249 ? 88.547 177.177 56.679 1.00 13.78 249 ILE B C 1
ATOM 5752 O O . ILE B 2 249 ? 89.228 177.753 57.526 1.00 13.91 249 ILE B O 1
ATOM 5757 N N . LEU B 2 250 ? 87.528 176.385 56.979 1.00 12.95 250 LEU B N 1
ATOM 5758 C CA . LEU B 2 250 ? 87.092 176.087 58.349 1.00 13.41 250 LEU B CA 1
ATOM 5759 C C . LEU B 2 250 ? 87.594 174.688 58.709 1.00 14.24 250 LEU B C 1
ATOM 5760 O O . LEU B 2 250 ? 87.059 173.675 58.225 1.00 14.77 250 LEU B O 1
ATOM 5765 N N . SER B 2 251 ? 88.639 174.697 59.528 1.00 12.28 251 SER B N 1
ATOM 5766 C CA . SER B 2 251 ? 89.409 173.532 59.962 1.00 12.27 251 SER B CA 1
ATOM 5767 C C . SER B 2 251 ? 90.450 173.189 58.870 1.00 11.68 251 SER B C 1
ATOM 5768 O O . SER B 2 251 ? 90.153 172.513 57.903 1.00 12.49 251 SER B O 1
ATOM 5771 N N . ASP B 2 252 ? 91.664 173.629 59.120 1.00 11.71 252 ASP B N 1
ATOM 5772 C CA . ASP B 2 252 ? 92.804 173.345 58.248 1.00 12.60 252 ASP B CA 1
ATOM 5773 C C . ASP B 2 252 ? 93.880 172.674 59.094 1.00 12.28 252 ASP B C 1
ATOM 5774 O O . ASP B 2 252 ? 94.669 173.356 59.726 1.00 12.40 252 ASP B O 1
ATOM 5779 N N . VAL B 2 253 ? 94.035 171.386 58.925 1.00 11.79 253 VAL B N 1
ATOM 5780 C CA . VAL B 2 253 ? 95.083 170.646 59.658 1.00 11.00 253 VAL B CA 1
ATOM 5781 C C . VAL B 2 253 ? 96.402 170.493 58.860 1.00 11.66 253 VAL B C 1
ATOM 5782 O O . VAL B 2 253 ? 97.273 169.769 59.300 1.00 11.87 253 VAL B O 1
ATOM 5786 N N . SER B 2 254 ? 96.529 171.172 57.718 1.00 11.73 254 SER B N 1
ATOM 5787 C CA . SER B 2 254 ? 97.615 170.879 56.806 1.00 12.11 254 SER B CA 1
ATOM 5788 C C . SER B 2 254 ? 98.989 171.324 57.332 1.00 13.73 254 SER B C 1
ATOM 5789 O O . SER B 2 254 ? 99.966 170.758 56.871 1.00 14.28 254 SER B O 1
ATOM 5792 N N . ASP B 2 255 ? 99.077 172.306 58.242 1.00 12.19 255 ASP B N 1
ATOM 5793 C CA . ASP B 2 255 ? 100.345 172.595 58.893 1.00 14.23 255 ASP B CA 1
ATOM 5794 C C . ASP B 2 255 ? 100.553 171.792 60.164 1.00 12.74 255 ASP B C 1
ATOM 5795 O O . ASP B 2 255 ? 101.668 171.339 60.446 1.00 12.54 255 ASP B O 1
ATOM 5800 N N . GLN B 2 256 ? 99.477 171.624 60.913 1.00 12.69 256 GLN B N 1
ATOM 5801 C CA . GLN B 2 256 ? 99.497 170.853 62.151 1.00 12.21 256 GLN B CA 1
ATOM 5802 C C . GLN B 2 256 ? 100.045 169.460 62.016 1.00 12.05 256 GLN B C 1
ATOM 5803 O O . GLN B 2 256 ? 100.768 168.983 62.920 1.00 10.99 256 GLN B O 1
ATOM 5809 N N . PHE B 2 257 ? 99.683 168.777 60.925 1.00 10.97 257 PHE B N 1
ATOM 5810 C CA . PHE B 2 257 ? 100.110 167.431 60.687 1.00 12.78 257 PHE B CA 1
ATOM 5811 C C . PHE B 2 257 ? 101.234 167.326 59.668 1.00 11.58 257 PHE B C 1
ATOM 5812 O O . PHE B 2 257 ? 101.405 166.318 59.009 1.00 11.45 257 PHE B O 1
ATOM 5820 N N . ASP B 2 258 ? 102.050 168.357 59.606 1.00 12.47 258 ASP B N 1
ATOM 5821 C CA . ASP B 2 258 ? 103.225 168.360 58.744 1.00 11.40 258 ASP B CA 1
ATOM 5822 C C . ASP B 2 258 ? 104.222 169.458 59.168 1.00 11.78 258 ASP B C 1
ATOM 5823 O O . ASP B 2 258 ? 104.608 170.291 58.370 1.00 12.21 258 ASP B O 1
ATOM 5828 N N . THR B 2 259 ? 104.622 169.445 60.427 1.00 12.21 259 THR B N 1
ATOM 5829 C CA . THR B 2 259 ? 105.601 170.397 60.892 1.00 12.71 259 THR B CA 1
ATOM 5830 C C . THR B 2 259 ? 107.009 169.935 60.520 1.00 13.33 259 THR B C 1
ATOM 5831 O O . THR B 2 259 ? 107.298 168.747 60.317 1.00 10.80 259 THR B O 1
ATOM 5835 N N . PRO B 2 260 ? 107.937 170.888 60.413 1.00 14.01 260 PRO B N 1
ATOM 5836 C CA . PRO B 2 260 ? 109.315 170.510 60.132 1.00 14.02 260 PRO B CA 1
ATOM 5837 C C . PRO B 2 260 ? 110.051 169.809 61.265 1.00 15.32 260 PRO B C 1
ATOM 5838 O O . PRO B 2 260 ? 109.624 169.915 62.442 1.00 16.12 260 PRO B O 1
ATOM 5842 N N . SER B 2 261 ? 111.087 169.058 60.936 1.00 12.97 261 SER B N 1
ATOM 5843 C CA . SER B 2 261 ? 112.102 168.581 61.926 1.00 13.49 261 SER B CA 1
ATOM 5844 C C . SER B 2 261 ? 113.317 169.488 61.752 1.00 14.62 261 SER B C 1
ATOM 5845 O O . SER B 2 261 ? 114.129 169.341 60.786 1.00 14.67 261 SER B O 1
ATOM 5848 N N . ASP B 2 262 ? 113.415 170.476 62.631 1.00 14.42 262 ASP B N 1
ATOM 5849 C CA . ASP B 2 262 ? 114.481 171.479 62.531 1.00 15.50 262 ASP B CA 1
ATOM 5850 C C . ASP B 2 262 ? 115.052 171.807 63.905 1.00 15.83 262 ASP B C 1
ATOM 5851 O O . ASP B 2 262 ? 115.772 172.799 64.027 1.00 15.88 262 ASP B O 1
ATOM 5856 N N . GLY B 2 263 ? 114.784 170.974 64.910 1.00 13.96 263 GLY B N 1
ATOM 5857 C CA . GLY B 2 263 ? 115.276 171.179 66.239 1.00 14.14 263 GLY B CA 1
ATOM 5858 C C . GLY B 2 263 ? 114.258 171.738 67.202 1.00 15.46 263 GLY B C 1
ATOM 5859 O O . GLY B 2 263 ? 114.525 171.760 68.388 1.00 16.89 263 GLY B O 1
ATOM 5860 N N . GLU B 2 264 ? 113.108 172.156 66.731 1.00 15.74 264 GLU B N 1
ATOM 5861 C CA . GLU B 2 264 ? 112.014 172.607 67.557 1.00 19.33 264 GLU B CA 1
ATOM 5862 C C . GLU B 2 264 ? 110.801 171.678 67.307 1.00 17.34 264 GLU B C 1
ATOM 5863 O O . GLU B 2 264 ? 110.409 171.439 66.129 1.00 16.13 264 GLU B O 1
ATOM 5869 N N . TYR B 2 265 ? 110.176 171.257 68.397 1.00 14.50 265 TYR B N 1
ATOM 5870 C CA . TYR B 2 265 ? 108.888 170.566 68.360 1.00 13.31 265 TYR B CA 1
ATOM 5871 C C . TYR B 2 265 ? 107.804 171.629 68.465 1.00 15.12 265 TYR B C 1
ATOM 5872 O O . TYR B 2 265 ? 107.778 172.359 69.430 1.00 15.61 265 TYR B O 1
ATOM 5881 N N . ARG B 2 266 ? 106.974 171.757 67.455 1.00 12.33 266 ARG B N 1
ATOM 5882 C CA . ARG B 2 266 ? 105.820 172.670 67.486 1.00 13.63 266 ARG B CA 1
ATOM 5883 C C . ARG B 2 266 ? 104.552 171.902 67.876 1.00 12.65 266 ARG B C 1
ATOM 5884 O O . ARG B 2 266 ? 104.035 171.124 67.118 1.00 11.75 266 ARG B O 1
ATOM 5892 N N . MET B 2 267 ? 104.076 172.106 69.105 1.00 12.43 267 MET B N 1
ATOM 5893 C CA . MET B 2 267 ? 102.838 171.457 69.524 1.00 12.77 267 MET B CA 1
ATOM 5894 C C . MET B 2 267 ? 101.663 171.866 68.652 1.00 12.25 267 MET B C 1
ATOM 5895 O O . MET B 2 267 ? 100.772 171.030 68.347 1.00 13.28 267 MET B O 1
ATOM 5900 N N . TYR B 2 268 ? 101.642 173.138 68.276 1.00 11.55 268 TYR B N 1
ATOM 5901 C CA . TYR B 2 268 ? 100.638 173.666 67.382 1.00 11.98 268 TYR B CA 1
ATOM 5902 C C . TYR B 2 268 ? 101.265 174.334 66.192 1.00 13.12 268 TYR B C 1
ATOM 5903 O O . TYR B 2 268 ? 102.264 175.027 66.316 1.00 12.29 268 TYR B O 1
ATOM 5912 N N . ASP B 2 269 ? 100.586 174.235 65.058 1.00 13.36 269 ASP B N 1
ATOM 5913 C CA . ASP B 2 269 ? 100.976 175.039 63.921 1.00 14.75 269 ASP B CA 1
ATOM 5914 C C . ASP B 2 269 ? 99.821 175.245 62.957 1.00 14.05 269 ASP B C 1
ATOM 5915 O O . ASP B 2 269 ? 99.047 174.311 62.681 1.00 14.94 269 ASP B O 1
ATOM 5920 N N . GLY B 2 270 ? 99.740 176.479 62.428 1.00 15.09 270 GLY B N 1
ATOM 5921 C CA . GLY B 2 270 ? 98.747 176.884 61.470 1.00 15.22 270 GLY B CA 1
ATOM 5922 C C . GLY B 2 270 ? 97.322 176.777 62.017 1.00 14.38 270 GLY B C 1
ATOM 5923 O O . GLY B 2 270 ? 97.080 176.970 63.186 1.00 15.08 270 GLY B O 1
ATOM 5924 N N . GLY B 2 271 ? 96.393 176.464 61.136 1.00 13.42 271 GLY B N 1
ATOM 5925 C CA . GLY B 2 271 ? 94.998 176.304 61.420 1.00 14.26 271 GLY B CA 1
ATOM 5926 C C . GLY B 2 271 ? 94.179 177.582 61.210 1.00 14.59 271 GLY B C 1
ATOM 5927 O O . GLY B 2 271 ? 94.702 178.664 61.078 1.00 13.99 271 GLY B O 1
ATOM 5928 N N . THR B 2 272 ? 92.887 177.386 61.165 1.00 13.13 272 THR B N 1
ATOM 5929 C CA . THR B 2 272 ? 91.928 178.457 61.012 1.00 12.88 272 THR B CA 1
ATOM 5930 C C . THR B 2 272 ? 92.077 179.408 62.185 1.00 13.82 272 THR B C 1
ATOM 5931 O O . THR B 2 272 ? 92.026 178.997 63.366 1.00 13.26 272 THR B O 1
ATOM 5935 N N . LYS B 2 273 ? 92.229 180.691 61.885 1.00 15.80 273 LYS B N 1
ATOM 5936 C CA . LYS B 2 273 ? 92.336 181.684 62.962 1.00 16.88 273 LYS B CA 1
ATOM 5937 C C . LYS B 2 273 ? 91.053 181.782 63.712 1.00 16.84 273 LYS B C 1
ATOM 5938 O O . LYS B 2 273 ? 89.985 181.691 63.140 1.00 15.13 273 LYS B O 1
ATOM 5944 N N . ILE B 2 274 ? 91.132 181.952 65.015 1.00 15.23 274 ILE B N 1
ATOM 5945 C CA . ILE B 2 274 ? 89.932 182.130 65.808 1.00 18.09 274 ILE B CA 1
ATOM 5946 C C . ILE B 2 274 ? 89.074 183.316 65.313 1.00 16.14 274 ILE B C 1
ATOM 5947 O O . ILE B 2 274 ? 87.895 183.191 65.209 1.00 15.96 274 ILE B O 1
ATOM 5952 N N . GLU B 2 275 ? 89.677 184.421 64.936 1.00 16.50 275 GLU B N 1
ATOM 5953 C CA . GLU B 2 275 ? 88.906 185.568 64.436 1.00 18.79 275 GLU B CA 1
ATOM 5954 C C . GLU B 2 275 ? 88.302 185.292 63.072 1.00 17.89 275 GLU B C 1
ATOM 5955 O O . GLU B 2 275 ? 87.211 185.813 62.775 1.00 17.51 275 GLU B O 1
ATOM 5961 N N . ALA B 2 276 ? 88.954 184.458 62.263 1.00 16.11 276 ALA B N 1
ATOM 5962 C CA . ALA B 2 276 ? 88.361 184.038 60.993 1.00 15.52 276 ALA B CA 1
ATOM 5963 C C . ALA B 2 276 ? 87.177 183.149 61.231 1.00 15.22 276 ALA B C 1
ATOM 5964 O O . ALA B 2 276 ? 86.179 183.254 60.513 1.00 16.33 276 ALA B O 1
ATOM 5966 N N . ALA B 2 277 ? 87.254 182.259 62.221 1.00 14.33 277 ALA B N 1
ATOM 5967 C CA . ALA B 2 277 ? 86.133 181.416 62.536 1.00 15.34 277 ALA B CA 1
ATOM 5968 C C . ALA B 2 277 ? 84.941 182.318 63.006 1.00 15.82 277 ALA B C 1
ATOM 5969 O O . ALA B 2 277 ? 83.793 182.087 62.635 1.00 16.11 277 ALA B O 1
ATOM 5971 N N . ARG B 2 278 ? 85.241 183.336 63.801 1.00 15.62 278 ARG B N 1
ATOM 5972 C CA . ARG B 2 278 ? 84.205 184.228 64.319 1.00 17.48 278 ARG B CA 1
ATOM 5973 C C . ARG B 2 278 ? 83.582 185.019 63.130 1.00 18.29 278 ARG B C 1
ATOM 5974 O O . ARG B 2 278 ? 82.358 185.179 63.054 1.00 19.50 278 ARG B O 1
ATOM 5982 N N . ASP B 2 279 ? 84.412 185.493 62.226 1.00 15.86 279 ASP B N 1
ATOM 5983 C CA . ASP B 2 279 ? 83.963 186.307 61.112 1.00 17.55 279 ASP B CA 1
ATOM 5984 C C . ASP B 2 279 ? 83.294 185.483 60.005 1.00 17.12 279 ASP B C 1
ATOM 5985 O O . ASP B 2 279 ? 82.592 186.045 59.148 1.00 15.19 279 ASP B O 1
ATOM 5990 N N . ALA B 2 280 ? 83.424 184.154 60.060 1.00 14.81 280 ALA B N 1
ATOM 5991 C CA . ALA B 2 280 ? 82.847 183.290 59.039 1.00 14.09 280 ALA B CA 1
ATOM 5992 C C . ALA B 2 280 ? 81.300 183.302 58.999 1.00 13.83 280 ALA B C 1
ATOM 5993 O O . ALA B 2 280 ? 80.715 182.900 57.988 1.00 13.19 280 ALA B O 1
ATOM 5995 N N . VAL B 2 281 ? 80.638 183.733 60.089 1.00 13.25 281 VAL B N 1
ATOM 5996 C CA . VAL B 2 281 ? 79.213 183.859 60.094 1.00 13.39 281 VAL B CA 1
ATOM 5997 C C . VAL B 2 281 ? 78.768 184.878 58.996 1.00 12.39 281 VAL B C 1
ATOM 5998 O O . VAL B 2 281 ? 77.640 184.803 58.518 1.00 13.60 281 VAL B O 1
ATOM 6002 N N . ASN B 2 282 ? 79.623 185.814 58.666 1.00 11.93 282 ASN B N 1
ATOM 6003 C CA . ASN B 2 282 ? 79.295 186.846 57.726 1.00 13.66 282 ASN B CA 1
ATOM 6004 C C . ASN B 2 282 ? 79.237 186.400 56.249 1.00 14.39 282 ASN B C 1
ATOM 6005 O O . ASN B 2 282 ? 78.545 187.034 55.425 1.00 12.53 282 ASN B O 1
ATOM 6010 N N . ALA B 2 283 ? 79.897 185.302 55.932 1.00 13.84 283 ALA B N 1
ATOM 6011 C CA . ALA B 2 283 ? 79.899 184.807 54.559 1.00 13.33 283 ALA B CA 1
ATOM 6012 C C . ALA B 2 283 ? 78.511 184.486 54.086 1.00 13.51 283 ALA B C 1
ATOM 6013 O O . ALA B 2 283 ? 77.669 183.985 54.839 1.00 14.19 283 ALA B O 1
ATOM 6015 N N . ASP B 2 284 ? 78.265 184.697 52.779 1.00 14.35 284 ASP B N 1
ATOM 6016 C CA . ASP B 2 284 ? 77.004 184.300 52.204 1.00 15.16 284 ASP B CA 1
ATOM 6017 C C . ASP B 2 284 ? 76.906 182.819 51.845 1.00 14.48 284 ASP B C 1
ATOM 6018 O O . ASP B 2 284 ? 75.811 182.334 51.666 1.00 13.34 284 ASP B O 1
ATOM 6023 N N . TYR B 2 285 ? 78.041 182.154 51.678 1.00 13.96 285 TYR B N 1
ATOM 6024 C CA . TYR B 2 285 ? 78.110 180.753 51.226 1.00 16.02 285 TYR B CA 1
ATOM 6025 C C . TYR B 2 285 ? 79.002 179.938 52.135 1.00 13.35 285 TYR B C 1
ATOM 6026 O O . TYR B 2 285 ? 80.049 180.403 52.555 1.00 12.26 285 TYR B O 1
ATOM 6035 N N . THR B 2 286 ? 78.577 178.720 52.406 1.00 13.14 286 THR B N 1
ATOM 6036 C CA . THR B 2 286 ? 79.468 177.709 52.985 1.00 14.17 286 THR B CA 1
ATOM 6037 C C . THR B 2 286 ? 79.410 176.501 52.128 1.00 14.65 286 THR B C 1
ATOM 6038 O O . THR B 2 286 ? 78.348 175.974 51.843 1.00 15.57 286 THR B O 1
ATOM 6042 N N . ILE B 2 287 ? 80.569 176.019 51.706 1.00 14.86 287 ILE B N 1
ATOM 6043 C CA . ILE B 2 287 ? 80.598 174.759 50.999 1.00 15.12 287 ILE B CA 1
ATOM 6044 C C . ILE B 2 287 ? 81.380 173.675 51.741 1.00 13.58 287 ILE B C 1
ATOM 6045 O O . ILE B 2 287 ? 82.344 173.960 52.441 1.00 13.47 287 ILE B O 1
ATOM 6050 N N . SER B 2 288 ? 80.906 172.462 51.611 1.00 12.33 288 SER B N 1
ATOM 6051 C CA . SER B 2 288 ? 81.542 171.311 52.250 1.00 12.83 288 SER B CA 1
ATOM 6052 C C . SER B 2 288 ? 82.079 170.437 51.117 1.00 12.87 288 SER B C 1
ATOM 6053 O O . SER B 2 288 ? 81.344 170.125 50.144 1.00 13.18 288 SER B O 1
ATOM 6056 N N . LEU B 2 289 ? 83.323 169.987 51.268 1.00 12.87 289 LEU B N 1
ATOM 6057 C CA . LEU B 2 289 ? 83.861 169.111 50.234 1.00 12.80 289 LEU B CA 1
ATOM 6058 C C . LEU B 2 289 ? 83.505 167.644 50.459 1.00 13.30 289 LEU B C 1
ATOM 6059 O O . LEU B 2 289 ? 83.813 166.795 49.589 1.00 12.89 289 LEU B O 1
ATOM 6064 N N . GLN B 2 290 ? 82.848 167.331 51.597 1.00 13.07 290 GLN B N 1
ATOM 6065 C CA . GLN B 2 290 ? 82.446 166.008 51.960 1.00 12.64 290 GLN B CA 1
ATOM 6066 C C . GLN B 2 290 ? 81.116 166.057 52.694 1.00 13.31 290 GLN B C 1
ATOM 6067 O O . GLN B 2 290 ? 81.076 166.305 53.897 1.00 12.57 290 GLN B O 1
ATOM 6073 N N . GLU B 2 291 ? 80.057 165.773 51.960 1.00 12.89 291 GLU B N 1
ATOM 6074 C CA . GLU B 2 291 ? 78.682 165.838 52.457 1.00 13.87 291 GLU B CA 1
ATOM 6075 C C . GLU B 2 291 ? 78.506 165.184 53.824 1.00 12.86 291 GLU B C 1
ATOM 6076 O O . GLU B 2 291 ? 77.851 165.758 54.725 1.00 14.16 291 GLU B O 1
ATOM 6082 N N . TYR B 2 292 ? 79.053 163.987 53.988 1.00 10.92 292 TYR B N 1
ATOM 6083 C CA . TYR B 2 292 ? 78.788 163.230 55.160 1.00 12.52 292 TYR B CA 1
ATOM 6084 C C . TYR B 2 292 ? 79.517 163.675 56.391 1.00 11.64 292 TYR B C 1
ATOM 6085 O O . TYR B 2 292 ? 79.214 163.180 57.496 1.00 12.02 292 TYR B O 1
ATOM 6094 N N . CYS B 2 293 ? 80.447 164.591 56.247 1.00 11.04 293 CYS B N 1
ATOM 6095 C CA . CYS B 2 293 ? 81.168 165.161 57.378 1.00 11.55 293 CYS B CA 1
ATOM 6096 C C . CYS B 2 293 ? 80.495 166.410 57.969 1.00 11.42 293 CYS B C 1
ATOM 6097 O O . CYS B 2 293 ? 80.975 166.944 58.954 1.00 11.47 293 CYS B O 1
ATOM 6100 N N . THR B 2 294 ? 79.456 166.910 57.291 1.00 11.60 294 THR B N 1
ATOM 6101 C CA . THR B 2 294 ? 78.931 168.213 57.591 1.00 12.74 294 THR B CA 1
ATOM 6102 C C . THR B 2 294 ? 77.407 168.441 57.578 1.00 11.93 294 THR B C 1
ATOM 6103 O O . THR B 2 294 ? 77.020 169.591 57.579 1.00 12.00 294 THR B O 1
ATOM 6107 N N . PRO B 2 295 ? 76.547 167.409 57.675 1.00 12.76 295 PRO B N 1
ATOM 6108 C CA . PRO B 2 295 ? 75.137 167.808 57.506 1.00 13.58 295 PRO B CA 1
ATOM 6109 C C . PRO B 2 295 ? 74.578 168.709 58.621 1.00 14.05 295 PRO B C 1
ATOM 6110 O O . PRO B 2 295 ? 73.837 169.675 58.312 1.00 12.89 295 PRO B O 1
ATOM 6114 N N . LYS B 2 296 ? 74.936 168.426 59.864 1.00 14.18 296 LYS B N 1
ATOM 6115 C CA . LYS B 2 296 ? 74.451 169.261 60.975 1.00 16.15 296 LYS B CA 1
ATOM 6116 C C . LYS B 2 296 ? 75.091 170.649 60.895 1.00 15.22 296 LYS B C 1
ATOM 6117 O O . LYS B 2 296 ? 74.442 171.687 61.167 1.00 12.57 296 LYS B O 1
ATOM 6123 N N . THR B 2 297 ? 76.371 170.685 60.519 1.00 12.76 297 THR B N 1
ATOM 6124 C CA . THR B 2 297 ? 77.063 171.945 60.335 1.00 12.34 297 THR B CA 1
ATOM 6125 C C . THR B 2 297 ? 76.443 172.811 59.225 1.00 12.49 297 THR B C 1
ATOM 6126 O O . THR B 2 297 ? 76.240 174.000 59.425 1.00 12.39 297 THR B O 1
ATOM 6130 N N . LEU B 2 298 ? 76.143 172.231 58.071 1.00 12.13 298 LEU B N 1
ATOM 6131 C CA . LEU B 2 298 ? 75.557 172.983 57.020 1.00 13.10 298 LEU B CA 1
ATOM 6132 C C . LEU B 2 298 ? 74.124 173.459 57.416 1.00 13.76 298 LEU B C 1
ATOM 6133 O O . LEU B 2 298 ? 73.744 174.547 57.050 1.00 13.08 298 LEU B O 1
ATOM 6138 N N . GLU B 2 299 ? 73.371 172.645 58.139 1.00 13.60 299 GLU B N 1
ATOM 6139 C CA . GLU B 2 299 ? 72.067 173.089 58.624 1.00 16.28 299 GLU B CA 1
ATOM 6140 C C . GLU B 2 299 ? 72.239 174.312 59.530 1.00 14.93 299 GLU B C 1
ATOM 6141 O O . GLU B 2 299 ? 71.467 175.263 59.469 1.00 15.11 299 GLU B O 1
ATOM 6147 N N . TYR B 2 300 ? 73.237 174.281 60.387 1.00 13.14 300 TYR B N 1
ATOM 6148 C CA . TYR B 2 300 ? 73.535 175.404 61.269 1.00 14.06 300 TYR B CA 1
ATOM 6149 C C . TYR B 2 300 ? 73.937 176.634 60.450 1.00 15.91 300 TYR B C 1
ATOM 6150 O O . TYR B 2 300 ? 73.451 177.738 60.724 1.00 16.23 300 TYR B O 1
ATOM 6159 N N . CYS B 2 301 ? 74.782 176.462 59.420 1.00 13.41 301 CYS B N 1
ATOM 6160 C CA . CYS B 2 301 ? 75.117 177.597 58.529 1.00 13.21 301 CYS B CA 1
ATOM 6161 C C . CYS B 2 301 ? 73.836 178.172 57.882 1.00 13.26 301 CYS B C 1
ATOM 6162 O O . CYS B 2 301 ? 73.712 179.402 57.768 1.00 12.61 301 CYS B O 1
ATOM 6165 N N . GLN B 2 302 ? 72.938 177.296 57.432 1.00 13.31 302 GLN B N 1
ATOM 6166 C CA . GLN B 2 302 ? 71.709 177.741 56.802 1.00 14.42 302 GLN B CA 1
ATOM 6167 C C . GLN B 2 302 ? 70.848 178.541 57.760 1.00 15.15 302 GLN B C 1
ATOM 6168 O O . GLN B 2 302 ? 70.123 179.457 57.320 1.00 15.59 302 GLN B O 1
ATOM 6174 N N . SER B 2 303 ? 70.981 178.283 59.063 1.00 14.53 303 SER B N 1
ATOM 6175 C CA . SER B 2 303 ? 70.247 179.021 60.076 1.00 14.83 303 SER B CA 1
ATOM 6176 C C . SER B 2 303 ? 70.703 180.460 60.193 1.00 14.39 303 SER B C 1
ATOM 6177 O O . SER B 2 303 ? 69.975 181.270 60.827 1.00 13.30 303 SER B O 1
ATOM 6180 N N . PHE B 2 304 ? 71.858 180.835 59.628 1.00 12.99 304 PHE B N 1
ATOM 6181 C CA . PHE B 2 304 ? 72.292 182.200 59.519 1.00 13.08 304 PHE B CA 1
ATOM 6182 C C . PHE B 2 304 ? 72.068 182.762 58.099 1.00 13.16 304 PHE B C 1
ATOM 6183 O O . PHE B 2 304 ? 72.698 183.702 57.713 1.00 14.20 304 PHE B O 1
ATOM 6191 N N . GLY B 2 305 ? 71.240 182.087 57.323 1.00 13.64 305 GLY B N 1
ATOM 6192 C CA . GLY B 2 305 ? 70.896 182.521 55.980 1.00 13.85 305 GLY B CA 1
ATOM 6193 C C . GLY B 2 305 ? 71.966 182.228 54.934 1.00 14.72 305 GLY B C 1
ATOM 6194 O O . GLY B 2 305 ? 71.892 182.773 53.792 1.00 14.42 305 GLY B O 1
ATOM 6195 N N . GLN B 2 306 ? 72.968 181.411 55.290 1.00 12.86 306 GLN B N 1
ATOM 6196 C CA . GLN B 2 306 ? 73.974 181.049 54.285 1.00 13.25 306 GLN B CA 1
ATOM 6197 C C . GLN B 2 306 ? 73.372 180.100 53.270 1.00 13.48 306 GLN B C 1
ATOM 6198 O O . GLN B 2 306 ? 72.542 179.271 53.626 1.00 13.93 306 GLN B O 1
ATOM 6204 N N . LYS B 2 307 ? 73.849 180.177 52.033 1.00 12.84 307 LYS B N 1
ATOM 6205 C CA . LYS B 2 307 ? 73.509 179.179 51.049 1.00 15.30 307 LYS B CA 1
ATOM 6206 C C . LYS B 2 307 ? 74.641 178.142 51.096 1.00 15.47 307 LYS B C 1
ATOM 6207 O O . LYS B 2 307 ? 75.815 178.508 51.234 1.00 14.98 307 LYS B O 1
ATOM 6213 N N . THR B 2 308 ? 74.281 176.888 51.021 1.00 13.77 308 THR B N 1
ATOM 6214 C CA . THR B 2 308 ? 75.254 175.834 51.175 1.00 14.11 308 THR B CA 1
ATOM 6215 C C . THR B 2 308 ? 75.257 174.916 49.984 1.00 14.15 308 THR B C 1
ATOM 6216 O O . THR B 2 308 ? 74.258 174.728 49.309 1.00 14.95 308 THR B O 1
ATOM 6220 N N . ALA B 2 309 ? 76.394 174.271 49.759 1.00 15.45 309 ALA B N 1
ATOM 6221 C CA . ALA B 2 309 ? 76.507 173.218 48.737 1.00 15.24 309 ALA B CA 1
ATOM 6222 C C . ALA B 2 309 ? 77.483 172.150 49.305 1.00 16.63 309 ALA B C 1
ATOM 6223 O O . ALA B 2 309 ? 78.412 172.504 50.057 1.00 15.91 309 ALA B O 1
ATOM 6225 N N . SER B 2 310 ? 77.261 170.876 48.965 1.00 14.10 310 SER B N 1
ATOM 6226 C CA . SER B 2 310 ? 78.176 169.846 49.388 1.00 15.08 310 SER B CA 1
ATOM 6227 C C . SER B 2 310 ? 78.641 169.085 48.187 1.00 15.35 310 SER B C 1
ATOM 6228 O O . SER B 2 310 ? 77.908 168.933 47.207 1.00 15.60 310 SER B O 1
ATOM 6231 N N . PHE B 2 311 ? 79.871 168.613 48.256 1.00 14.24 311 PHE B N 1
ATOM 6232 C CA . PHE B 2 311 ? 80.503 167.797 47.215 1.00 13.14 311 PHE B CA 1
ATOM 6233 C C . PHE B 2 311 ? 80.819 166.417 47.827 1.00 13.87 311 PHE B C 1
ATOM 6234 O O . PHE B 2 311 ? 80.558 166.156 48.990 1.00 13.79 311 PHE B O 1
ATOM 6242 N N . HIS B 2 312 ? 81.358 165.516 47.030 1.00 13.57 312 HIS B N 1
ATOM 6243 C CA . HIS B 2 312 ? 81.676 164.193 47.484 1.00 13.54 312 HIS B CA 1
ATOM 6244 C C . HIS B 2 312 ? 83.187 163.876 47.193 1.00 13.46 312 HIS B C 1
ATOM 6245 O O . HIS B 2 312 ? 83.500 163.081 46.301 1.00 12.78 312 HIS B O 1
ATOM 6252 N N . TYR B 2 313 ? 84.098 164.511 47.921 1.00 13.67 313 TYR B N 1
ATOM 6253 C CA . TYR B 2 313 ? 85.532 164.228 47.855 1.00 12.58 313 TYR B CA 1
ATOM 6254 C C . TYR B 2 313 ? 85.996 164.317 46.393 1.00 13.29 313 TYR B C 1
ATOM 6255 O O . TYR B 2 313 ? 86.285 163.316 45.785 1.00 12.74 313 TYR B O 1
ATOM 6264 N N . PRO B 2 314 ? 85.994 165.534 45.835 1.00 13.65 314 PRO B N 1
ATOM 6265 C CA . PRO B 2 314 ? 86.093 165.688 44.397 1.00 13.88 314 PRO B CA 1
ATOM 6266 C C . PRO B 2 314 ? 87.447 165.153 43.838 1.00 12.78 314 PRO B C 1
ATOM 6267 O O . PRO B 2 314 ? 88.508 165.730 44.097 1.00 13.34 314 PRO B O 1
ATOM 6271 N N . LEU B 2 315 ? 87.342 164.096 43.062 1.00 13.00 315 LEU B N 1
ATOM 6272 C CA . LEU B 2 315 ? 88.470 163.498 42.342 1.00 12.70 315 LEU B CA 1
ATOM 6273 C C . LEU B 2 315 ? 88.217 163.463 40.861 1.00 13.02 315 LEU B C 1
ATOM 6274 O O . LEU B 2 315 ? 87.157 163.015 40.380 1.00 14.44 315 LEU B O 1
ATOM 6279 N N . GLY B 2 316 ? 89.215 163.900 40.100 1.00 13.13 316 GLY B N 1
ATOM 6280 C CA . GLY B 2 316 ? 89.194 163.687 38.655 1.00 12.84 316 GLY B CA 1
ATOM 6281 C C . GLY B 2 316 ? 88.717 164.927 37.926 1.00 13.77 316 GLY B C 1
ATOM 6282 O O . GLY B 2 316 ? 88.660 166.018 38.484 1.00 13.73 316 GLY B O 1
ATOM 6283 N N . ILE B 2 317 ? 88.424 164.741 36.653 1.00 13.61 317 ILE B N 1
ATOM 6284 C CA . ILE B 2 317 ? 88.185 165.864 35.772 1.00 15.25 317 ILE B CA 1
ATOM 6285 C C . ILE B 2 317 ? 86.851 166.514 36.066 1.00 14.63 317 ILE B C 1
ATOM 6286 O O . ILE B 2 317 ? 86.807 167.685 36.359 1.00 13.23 317 ILE B O 1
ATOM 6291 N N . GLY B 2 318 ? 85.768 165.741 35.976 1.00 13.60 318 GLY B N 1
ATOM 6292 C CA . GLY B 2 318 ? 84.435 166.287 36.095 1.00 14.20 318 GLY B CA 1
ATOM 6293 C C . GLY B 2 318 ? 84.110 166.851 37.494 1.00 13.33 318 GLY B C 1
ATOM 6294 O O . GLY B 2 318 ? 83.527 167.951 37.612 1.00 14.54 318 GLY B O 1
ATOM 6295 N N . ALA B 2 319 ? 84.540 166.168 38.555 1.00 13.32 319 ALA B N 1
ATOM 6296 C CA . ALA B 2 319 ? 84.307 166.665 39.921 1.00 13.68 319 ALA B CA 1
ATOM 6297 C C . ALA B 2 319 ? 85.086 167.967 40.176 1.00 13.75 319 ALA B C 1
ATOM 6298 O O . ALA B 2 319 ? 84.579 168.906 40.809 1.00 13.96 319 ALA B O 1
ATOM 6300 N N . THR B 2 320 ? 86.333 168.037 39.684 1.00 13.30 320 THR B N 1
ATOM 6301 C CA . THR B 2 320 ? 87.092 169.250 39.795 1.00 12.53 320 THR B CA 1
ATOM 6302 C C . THR B 2 320 ? 86.421 170.361 38.973 1.00 14.11 320 THR B C 1
ATOM 6303 O O . THR B 2 320 ? 86.293 171.496 39.484 1.00 13.41 320 THR B O 1
ATOM 6307 N N . ASP B 2 321 ? 85.985 170.058 37.738 1.00 13.03 321 ASP B N 1
ATOM 6308 C CA . ASP B 2 321 ? 85.271 171.031 36.907 1.00 13.61 321 ASP B CA 1
ATOM 6309 C C . ASP B 2 321 ? 84.059 171.636 37.675 1.00 14.19 321 ASP B C 1
ATOM 6310 O O . ASP B 2 321 ? 83.835 172.853 37.646 1.00 12.82 321 ASP B O 1
ATOM 6315 N N . ASP B 2 322 ? 83.316 170.759 38.326 1.00 14.34 322 ASP B N 1
ATOM 6316 C CA . ASP B 2 322 ? 82.106 171.153 39.067 1.00 15.39 322 ASP B CA 1
ATOM 6317 C C . ASP B 2 322 ? 82.443 172.076 40.218 1.00 14.19 322 ASP B C 1
ATOM 6318 O O . ASP B 2 322 ? 81.762 173.103 40.436 1.00 15.05 322 ASP B O 1
ATOM 6323 N N . LEU B 2 323 ? 83.508 171.762 40.958 1.00 14.43 323 LEU B N 1
ATOM 6324 C CA . LEU B 2 323 ? 83.973 172.627 42.072 1.00 14.07 323 LEU B CA 1
ATOM 6325 C C . LEU B 2 323 ? 84.391 173.969 41.534 1.00 14.30 323 LEU B C 1
ATOM 6326 O O . LEU B 2 323 ? 84.043 174.991 42.070 1.00 14.12 323 LEU B O 1
ATOM 6331 N N . LEU B 2 324 ? 85.168 174.001 40.447 1.00 13.52 324 LEU B N 1
ATOM 6332 C CA . LEU B 2 324 ? 85.633 175.270 39.894 1.00 14.51 324 LEU B CA 1
ATOM 6333 C C . LEU B 2 324 ? 84.479 176.079 39.369 1.00 14.55 324 LEU B C 1
ATOM 6334 O O . LEU B 2 324 ? 84.469 177.310 39.552 1.00 14.66 324 LEU B O 1
ATOM 6339 N N . GLN B 2 325 ? 83.495 175.439 38.750 1.00 14.45 325 GLN B N 1
ATOM 6340 C CA . GLN B 2 325 ? 82.360 176.231 38.242 1.00 15.38 325 GLN B CA 1
ATOM 6341 C C . GLN B 2 325 ? 81.571 176.828 39.408 1.00 15.05 325 GLN B C 1
ATOM 6342 O O . GLN B 2 325 ? 81.079 177.953 39.328 1.00 15.35 325 GLN B O 1
ATOM 6348 N N . LYS B 2 326 ? 81.469 176.094 40.490 1.00 14.86 326 LYS B N 1
ATOM 6349 C CA . LYS B 2 326 ? 80.771 176.606 41.678 1.00 17.61 326 LYS B CA 1
ATOM 6350 C C . LYS B 2 326 ? 81.522 177.766 42.310 1.00 17.02 326 LYS B C 1
ATOM 6351 O O . LYS B 2 326 ? 80.898 178.814 42.624 1.00 17.29 326 LYS B O 1
ATOM 6357 N N . LEU B 2 327 ? 82.851 177.653 42.414 1.00 15.02 327 LEU B N 1
ATOM 6358 C CA . LEU B 2 327 ? 83.655 178.722 42.905 1.00 15.48 327 LEU B CA 1
ATOM 6359 C C . LEU B 2 327 ? 83.525 179.967 41.987 1.00 18.96 327 LEU B C 1
ATOM 6360 O O . LEU B 2 327 ? 83.512 181.112 42.479 1.00 18.55 327 LEU B O 1
ATOM 6365 N N . SER B 2 328 ? 83.464 179.730 40.677 1.00 17.41 328 SER B N 1
ATOM 6366 C CA . SER B 2 328 ? 83.332 180.800 39.729 1.00 19.15 328 SER B CA 1
ATOM 6367 C C . SER B 2 328 ? 82.007 181.532 39.877 1.00 18.86 328 SER B C 1
ATOM 6368 O O . SER B 2 328 ? 81.965 182.759 39.804 1.00 19.76 328 SER B O 1
ATOM 6371 N N . GLU B 2 329 ? 80.937 180.790 40.110 1.00 18.78 329 GLU B N 1
ATOM 6372 C CA . GLU B 2 329 ? 79.609 181.346 40.296 1.00 23.84 329 GLU B CA 1
ATOM 6373 C C . GLU B 2 329 ? 79.587 182.201 41.593 1.00 24.54 329 GLU B C 1
ATOM 6374 O O . GLU B 2 329 ? 79.050 183.295 41.602 1.00 22.80 329 GLU B O 1
ATOM 6380 N N . ILE B 2 330 ? 80.171 181.695 42.670 1.00 20.90 330 ILE B N 1
ATOM 6381 C CA . ILE B 2 330 ? 80.229 182.417 43.940 1.00 24.15 330 ILE B CA 1
ATOM 6382 C C . ILE B 2 330 ? 81.052 183.668 43.831 1.00 25.06 330 ILE B C 1
ATOM 6383 O O . ILE B 2 330 ? 80.672 184.731 44.309 1.00 26.42 330 ILE B O 1
ATOM 6388 N N . SER B 2 331 ? 82.181 183.585 43.194 1.00 22.56 331 SER B N 1
ATOM 6389 C CA . SER B 2 331 ? 83.129 184.669 43.216 1.00 24.43 331 SER B CA 1
ATOM 6390 C C . SER B 2 331 ? 82.962 185.671 42.064 1.00 23.99 331 SER B C 1
ATOM 6391 O O . SER B 2 331 ? 83.458 186.779 42.118 1.00 24.83 331 SER B O 1
ATOM 6394 N N . GLY B 2 332 ? 82.345 185.232 40.997 1.00 20.83 332 GLY B N 1
ATOM 6395 C CA . GLY B 2 332 ? 82.231 186.020 39.783 1.00 24.64 332 GLY B CA 1
ATOM 6396 C C . GLY B 2 332 ? 83.528 186.104 38.988 1.00 28.86 332 GLY B C 1
ATOM 6397 O O . GLY B 2 332 ? 83.595 186.883 38.076 1.00 31.78 332 GLY B O 1
ATOM 6398 N N . LYS B 2 333 ? 84.525 185.295 39.323 1.00 30.28 333 LYS B N 1
ATOM 6399 C CA . LYS B 2 333 ? 85.824 185.291 38.645 1.00 32.58 333 LYS B CA 1
ATOM 6400 C C . LYS B 2 333 ? 85.852 184.048 37.680 1.00 31.10 333 LYS B C 1
ATOM 6401 O O . LYS B 2 333 ? 85.375 182.964 38.045 1.00 25.14 333 LYS B O 1
ATOM 6407 N N . PRO B 2 334 ? 86.428 184.198 36.492 1.00 28.11 334 PRO B N 1
ATOM 6408 C CA . PRO B 2 334 ? 86.531 183.105 35.532 1.00 27.30 334 PRO B CA 1
ATOM 6409 C C . PRO B 2 334 ? 87.614 182.136 35.972 1.00 21.88 334 PRO B C 1
ATOM 6410 O O . PRO B 2 334 ? 88.431 182.443 36.813 1.00 25.35 334 PRO B O 1
ATOM 6414 N N . VAL B 2 335 ? 87.595 180.937 35.425 1.00 22.44 335 VAL B N 1
ATOM 6415 C CA . VAL B 2 335 ? 88.700 179.996 35.637 1.00 21.61 335 VAL B CA 1
ATOM 6416 C C . VAL B 2 335 ? 89.882 180.517 34.815 1.00 21.30 335 VAL B C 1
ATOM 6417 O O . VAL B 2 335 ? 89.731 180.766 33.643 1.00 18.70 335 VAL B O 1
ATOM 6421 N N . PRO B 2 336 ? 91.062 180.643 35.423 1.00 18.05 336 PRO B N 1
ATOM 6422 C CA . PRO B 2 336 ? 92.164 181.299 34.693 1.00 19.03 336 PRO B CA 1
ATOM 6423 C C . PRO B 2 336 ? 92.876 180.289 33.797 1.00 20.89 336 PRO B C 1
ATOM 6424 O O . PRO B 2 336 ? 92.725 179.046 33.970 1.00 17.67 336 PRO B O 1
ATOM 6428 N N . GLN B 2 337 ? 93.581 180.829 32.814 1.00 20.07 337 GLN B N 1
ATOM 6429 C CA . GLN B 2 337 ? 94.217 180.032 31.782 1.00 24.94 337 GLN B CA 1
ATOM 6430 C C . GLN B 2 337 ? 95.158 178.977 32.370 1.00 20.90 337 GLN B C 1
ATOM 6431 O O . GLN B 2 337 ? 95.203 177.918 31.848 1.00 19.44 337 GLN B O 1
ATOM 6437 N N . GLU B 2 338 ? 95.893 179.291 33.419 1.00 20.64 338 GLU B N 1
ATOM 6438 C CA . GLU B 2 338 ? 96.823 178.351 34.006 1.00 22.35 338 GLU B CA 1
ATOM 6439 C C . GLU B 2 338 ? 96.084 177.105 34.505 1.00 20.27 338 GLU B C 1
ATOM 6440 O O . GLU B 2 338 ? 96.600 175.996 34.343 1.00 17.90 338 GLU B O 1
ATOM 6446 N N . LEU B 2 339 ? 94.873 177.255 35.036 1.00 17.25 339 LEU B N 1
ATOM 6447 C CA . LEU B 2 339 ? 94.119 176.097 35.466 1.00 19.19 339 LEU B CA 1
ATOM 6448 C C . LEU B 2 339 ? 93.545 175.351 34.324 1.00 18.48 339 LEU B C 1
ATOM 6449 O O . LEU B 2 339 ? 93.467 174.132 34.376 1.00 17.88 339 LEU B O 1
ATOM 6454 N N . GLU B 2 340 ? 93.128 176.022 33.254 1.00 17.30 340 GLU B N 1
ATOM 6455 C CA . GLU B 2 340 ? 92.688 175.292 32.087 1.00 19.10 340 GLU B CA 1
ATOM 6456 C C . GLU B 2 340 ? 93.822 174.498 31.423 1.00 17.00 340 GLU B C 1
ATOM 6457 O O . GLU B 2 340 ? 93.566 173.465 30.863 1.00 16.76 340 GLU B O 1
ATOM 6463 N N . MET B 2 341 ? 95.027 175.029 31.466 1.00 16.19 341 MET B N 1
ATOM 6464 C CA . MET B 2 341 ? 96.209 174.255 30.988 1.00 16.11 341 MET B CA 1
ATOM 6465 C C . MET B 2 341 ? 96.452 172.991 31.840 1.00 14.14 341 MET B C 1
ATOM 6466 O O . MET B 2 341 ? 96.747 171.917 31.280 1.00 13.79 341 MET B O 1
ATOM 6471 N N . GLU B 2 342 ? 96.285 173.081 33.156 1.00 11.87 342 GLU B N 1
ATOM 6472 C CA . GLU B 2 342 ? 96.363 171.900 34.049 1.00 12.69 342 GLU B CA 1
ATOM 6473 C C . GLU B 2 342 ? 95.319 170.891 33.703 1.00 11.34 342 GLU B C 1
ATOM 6474 O O . GLU B 2 342 ? 95.626 169.677 33.614 1.00 10.43 342 GLU B O 1
ATOM 6480 N N . ARG B 2 343 ? 94.112 171.355 33.437 1.00 10.55 343 ARG B N 1
ATOM 6481 C CA . ARG B 2 343 ? 93.046 170.474 32.998 1.00 10.69 343 ARG B CA 1
ATOM 6482 C C . ARG B 2 343 ? 93.363 169.751 31.683 1.00 10.57 343 ARG B C 1
ATOM 6483 O O . ARG B 2 343 ? 93.210 168.534 31.595 1.00 11.06 343 ARG B O 1
ATOM 6491 N N . GLY B 2 344 ? 93.828 170.502 30.702 1.00 10.52 344 GLY B N 1
ATOM 6492 C CA . GLY B 2 344 ? 94.145 169.936 29.419 1.00 9.72 344 GLY B CA 1
ATOM 6493 C C . GLY B 2 344 ? 95.300 168.945 29.480 1.00 9.84 344 GLY B C 1
ATOM 6494 O O . GLY B 2 344 ? 95.345 167.992 28.659 1.00 10.64 344 GLY B O 1
ATOM 6495 N N . ARG B 2 345 ? 96.244 169.178 30.374 1.00 10.03 345 ARG B N 1
ATOM 6496 C CA . ARG B 2 345 ? 97.368 168.256 30.575 1.00 10.53 345 ARG B CA 1
ATOM 6497 C C . ARG B 2 345 ? 96.927 166.997 31.216 1.00 10.35 345 ARG B C 1
ATOM 6498 O O . ARG B 2 345 ? 97.423 165.888 30.896 1.00 10.79 345 ARG B O 1
ATOM 6506 N N . LEU B 2 346 ? 95.973 167.090 32.127 1.00 10.46 346 LEU B N 1
ATOM 6507 C CA . LEU B 2 346 ? 95.387 165.901 32.730 1.00 10.54 346 LEU B CA 1
ATOM 6508 C C . LEU B 2 346 ? 94.613 165.084 31.718 1.00 10.79 346 LEU B C 1
ATOM 6509 O O . LEU B 2 346 ? 94.722 163.859 31.674 1.00 11.10 346 LEU B O 1
ATOM 6514 N N . VAL B 2 347 ? 93.851 165.744 30.844 1.00 9.76 347 VAL B N 1
ATOM 6515 C CA . VAL B 2 347 ? 93.144 165.039 29.769 1.00 10.66 347 VAL B CA 1
ATOM 6516 C C . VAL B 2 347 ? 94.156 164.338 28.856 1.00 10.33 347 VAL B C 1
ATOM 6517 O O . VAL B 2 347 ? 93.952 163.183 28.445 1.00 10.12 347 VAL B O 1
ATOM 6521 N N . ASP B 2 348 ? 95.247 165.019 28.555 1.00 9.29 348 ASP B N 1
ATOM 6522 C CA . ASP B 2 348 ? 96.310 164.398 27.742 1.00 9.39 348 ASP B CA 1
ATOM 6523 C C . ASP B 2 348 ? 96.845 163.112 28.375 1.00 8.79 348 ASP B C 1
ATOM 6524 O O . ASP B 2 348 ? 96.967 162.094 27.713 1.00 9.01 348 ASP B O 1
ATOM 6529 N N . ALA B 2 349 ? 97.042 163.117 29.704 1.00 9.92 349 ALA B N 1
ATOM 6530 C CA . ALA B 2 349 ? 97.558 161.930 30.379 1.00 9.62 349 ALA B CA 1
ATOM 6531 C C . ALA B 2 349 ? 96.579 160.753 30.313 1.00 11.17 349 ALA B C 1
ATOM 6532 O O . ALA B 2 349 ? 96.945 159.621 30.011 1.00 9.81 349 ALA B O 1
ATOM 6534 N N . LEU B 2 350 ? 95.299 161.036 30.540 1.00 11.07 350 LEU B N 1
ATOM 6535 C CA . LEU B 2 350 ? 94.287 160.047 30.426 1.00 12.91 350 LEU B CA 1
ATOM 6536 C C . LEU B 2 350 ? 94.135 159.479 29.013 1.00 12.32 350 LEU B C 1
ATOM 6537 O O . LEU B 2 350 ? 94.026 158.254 28.841 1.00 12.39 350 LEU B O 1
ATOM 6542 N N . ALA B 2 351 ? 94.165 160.335 28.014 1.00 12.71 351 ALA B N 1
ATOM 6543 C CA . ALA B 2 351 ? 94.087 159.833 26.651 1.00 12.71 351 ALA B CA 1
ATOM 6544 C C . ALA B 2 351 ? 95.301 158.997 26.300 1.00 12.74 351 ALA B C 1
ATOM 6545 O O . ALA B 2 351 ? 95.170 157.985 25.622 1.00 13.98 351 ALA B O 1
ATOM 6547 N N . ASP B 2 352 ? 96.488 159.438 26.738 1.00 11.61 352 ASP B N 1
ATOM 6548 C CA . ASP B 2 352 ? 97.741 158.658 26.528 1.00 11.56 352 ASP B CA 1
ATOM 6549 C C . ASP B 2 352 ? 97.668 157.276 27.118 1.00 11.53 352 ASP B C 1
ATOM 6550 O O . ASP B 2 352 ? 98.254 156.336 26.547 1.00 11.23 352 ASP B O 1
ATOM 6555 N N . SER B 2 353 ? 97.009 157.139 28.259 1.00 10.90 353 SER B N 1
ATOM 6556 C CA . SER B 2 353 ? 97.121 155.918 29.099 1.00 11.90 353 SER B CA 1
ATOM 6557 C C . SER B 2 353 ? 95.849 155.088 29.123 1.00 13.71 353 SER B C 1
ATOM 6558 O O . SER B 2 353 ? 95.799 153.998 29.740 1.00 12.83 353 SER B O 1
ATOM 6561 N N . GLN B 2 354 ? 94.826 155.543 28.429 1.00 15.54 354 GLN B N 1
ATOM 6562 C CA . GLN B 2 354 ? 93.517 154.894 28.663 1.00 19.06 354 GLN B CA 1
ATOM 6563 C C . GLN B 2 354 ? 93.371 153.432 28.190 1.00 15.42 354 GLN B C 1
ATOM 6564 O O . GLN B 2 354 ? 92.567 152.742 28.793 1.00 14.99 354 GLN B O 1
ATOM 6570 N N . ALA B 2 355 ? 94.247 152.911 27.355 1.00 14.30 355 ALA B N 1
ATOM 6571 C CA . ALA B 2 355 ? 94.231 151.506 27.046 1.00 15.31 355 ALA B CA 1
ATOM 6572 C C . ALA B 2 355 ? 94.439 150.600 28.282 1.00 14.83 355 ALA B C 1
ATOM 6573 O O . ALA B 2 355 ? 94.009 149.464 28.288 1.00 14.21 355 ALA B O 1
ATOM 6575 N N . TYR B 2 356 ? 95.113 151.096 29.315 1.00 11.60 356 TYR B N 1
ATOM 6576 C CA . TYR B 2 356 ? 95.379 150.326 30.502 1.00 12.08 356 TYR B CA 1
ATOM 6577 C C . TYR B 2 356 ? 94.288 150.437 31.510 1.00 12.27 356 TYR B C 1
ATOM 6578 O O . TYR B 2 356 ? 94.239 149.672 32.456 1.00 12.48 356 TYR B O 1
ATOM 6587 N N . LEU B 2 357 ? 93.405 151.423 31.334 1.00 12.50 357 LEU B N 1
ATOM 6588 C CA . LEU B 2 357 ? 92.359 151.698 32.311 1.00 13.07 357 LEU B CA 1
ATOM 6589 C C . LEU B 2 357 ? 90.977 151.188 31.888 1.00 13.88 357 LEU B C 1
ATOM 6590 O O . LEU B 2 357 ? 90.125 150.817 32.729 1.00 12.03 357 LEU B O 1
ATOM 6595 N N . HIS B 2 358 ? 90.726 151.179 30.596 1.00 14.88 358 HIS B N 1
ATOM 6596 C CA . HIS B 2 358 ? 89.400 150.792 30.094 1.00 14.87 358 HIS B CA 1
ATOM 6597 C C . HIS B 2 358 ? 89.075 149.364 30.434 1.00 15.34 358 HIS B C 1
ATOM 6598 O O . HIS B 2 358 ? 89.898 148.461 30.255 1.00 13.27 358 HIS B O 1
ATOM 6605 N N . GLY B 2 359 ? 87.893 149.142 30.991 1.00 13.93 359 GLY B N 1
ATOM 6606 C CA . GLY B 2 359 ? 87.487 147.835 31.388 1.00 13.90 359 GLY B CA 1
ATOM 6607 C C . GLY B 2 359 ? 88.071 147.252 32.649 1.00 14.77 359 GLY B C 1
ATOM 6608 O O . GLY B 2 359 ? 87.741 146.113 32.996 1.00 14.50 359 GLY B O 1
ATOM 6609 N N . LYS B 2 360 ? 88.934 147.962 33.359 1.00 12.83 360 LYS B N 1
ATOM 6610 C CA . LYS B 2 360 ? 89.420 147.517 34.627 1.00 12.56 360 LYS B CA 1
ATOM 6611 C C . LYS B 2 360 ? 88.292 147.502 35.635 1.00 12.14 360 LYS B C 1
ATOM 6612 O O . LYS B 2 360 ? 87.441 148.358 35.583 1.00 11.87 360 LYS B O 1
ATOM 6618 N N . THR B 2 361 ? 88.301 146.528 36.527 1.00 12.34 361 THR B N 1
ATOM 6619 C CA . THR B 2 361 ? 87.263 146.391 37.525 1.00 12.90 361 THR B CA 1
ATOM 6620 C C . THR B 2 361 ? 87.835 146.613 38.914 1.00 12.08 361 THR B C 1
ATOM 6621 O O . THR B 2 361 ? 88.974 146.244 39.212 1.00 13.40 361 THR B O 1
ATOM 6625 N N . TYR B 2 362 ? 87.017 147.242 39.753 1.00 11.60 362 TYR B N 1
ATOM 6626 C CA . TYR B 2 362 ? 87.462 147.659 41.052 1.00 11.89 362 TYR B CA 1
ATOM 6627 C C . TYR B 2 362 ? 86.510 147.310 42.186 1.00 11.54 362 TYR B C 1
ATOM 6628 O O . TYR B 2 362 ? 85.301 147.303 42.020 1.00 11.94 362 TYR B O 1
ATOM 6637 N N . ALA B 2 363 ? 87.120 147.161 43.351 1.00 10.87 363 ALA B N 1
ATOM 6638 C CA . ALA B 2 363 ? 86.431 147.277 44.628 1.00 11.26 363 ALA B CA 1
ATOM 6639 C C . ALA B 2 363 ? 86.971 148.519 45.283 1.00 11.52 363 ALA B C 1
ATOM 6640 O O . ALA B 2 363 ? 88.150 148.778 45.231 1.00 11.24 363 ALA B O 1
ATOM 6642 N N . ILE B 2 364 ? 86.084 149.262 45.926 1.00 10.58 364 ILE B N 1
ATOM 6643 C CA . ILE B 2 364 ? 86.430 150.573 46.533 1.00 10.96 364 ILE B CA 1
ATOM 6644 C C . ILE B 2 364 ? 85.724 150.644 47.891 1.00 11.30 364 ILE B C 1
ATOM 6645 O O . ILE B 2 364 ? 84.504 150.457 47.937 1.00 12.03 364 ILE B O 1
ATOM 6650 N N . TYR B 2 365 ? 86.438 150.970 48.966 1.00 10.36 365 TYR B N 1
ATOM 6651 C CA . TYR B 2 365 ? 85.825 151.225 50.209 1.00 9.93 365 TYR B CA 1
ATOM 6652 C C . TYR B 2 365 ? 86.476 152.362 50.970 1.00 11.07 365 TYR B C 1
ATOM 6653 O O . TYR B 2 365 ? 87.567 152.793 50.652 1.00 11.72 365 TYR B O 1
ATOM 6662 N N . GLY B 2 366 ? 85.772 152.818 51.995 1.00 10.04 366 GLY B N 1
ATOM 6663 C CA . GLY B 2 366 ? 86.214 153.950 52.800 1.00 10.47 366 GLY B CA 1
ATOM 6664 C C . GLY B 2 366 ? 85.016 154.749 53.306 1.00 9.77 366 GLY B C 1
ATOM 6665 O O . GLY B 2 366 ? 83.922 154.183 53.446 1.00 10.69 366 GLY B O 1
ATOM 6666 N N . ASP B 2 367 ? 85.250 156.036 53.553 1.00 9.95 367 ASP B N 1
ATOM 6667 C CA . ASP B 2 367 ? 84.199 156.946 53.950 1.00 10.07 367 ASP B CA 1
ATOM 6668 C C . ASP B 2 367 ? 83.281 157.204 52.751 1.00 11.21 367 ASP B C 1
ATOM 6669 O O . ASP B 2 367 ? 83.676 157.041 51.575 1.00 10.21 367 ASP B O 1
ATOM 6674 N N . PRO B 2 368 ? 82.022 157.538 53.024 1.00 11.99 368 PRO B N 1
ATOM 6675 C CA . PRO B 2 368 ? 81.044 157.639 51.915 1.00 12.67 368 PRO B CA 1
ATOM 6676 C C . PRO B 2 368 ? 81.414 158.622 50.809 1.00 12.06 368 PRO B C 1
ATOM 6677 O O . PRO B 2 368 ? 81.235 158.291 49.629 1.00 10.64 368 PRO B O 1
ATOM 6681 N N . ASP B 2 369 ? 81.970 159.771 51.162 1.00 10.82 369 ASP B N 1
ATOM 6682 C CA . ASP B 2 369 ? 82.327 160.765 50.173 1.00 11.68 369 ASP B CA 1
ATOM 6683 C C . ASP B 2 369 ? 83.523 160.276 49.337 1.00 10.93 369 ASP B C 1
ATOM 6684 O O . ASP B 2 369 ? 83.486 160.382 48.117 1.00 11.67 369 ASP B O 1
ATOM 6689 N N . PHE B 2 370 ? 84.516 159.728 50.006 1.00 10.56 370 PHE B N 1
ATOM 6690 C CA . PHE B 2 370 ? 85.642 159.123 49.304 1.00 11.46 370 PHE B CA 1
ATOM 6691 C C . PHE B 2 370 ? 85.198 158.080 48.281 1.00 10.61 370 PHE B C 1
ATOM 6692 O O . PHE B 2 370 ? 85.629 158.101 47.135 1.00 9.68 370 PHE B O 1
ATOM 6700 N N . VAL B 2 371 ? 84.346 157.148 48.726 1.00 10.33 371 VAL B N 1
ATOM 6701 C CA . VAL B 2 371 ? 83.938 156.060 47.828 1.00 10.35 371 VAL B CA 1
ATOM 6702 C C . VAL B 2 371 ? 83.254 156.627 46.577 1.00 10.70 371 VAL B C 1
ATOM 6703 O O . VAL B 2 371 ? 83.495 156.191 45.442 1.00 10.83 371 VAL B O 1
ATOM 6707 N N . TYR B 2 372 ? 82.364 157.610 46.802 1.00 10.54 372 TYR B N 1
ATOM 6708 C CA . TYR B 2 372 ? 81.655 158.226 45.695 1.00 10.66 372 TYR B CA 1
ATOM 6709 C C . TYR B 2 372 ? 82.645 158.892 44.752 1.00 11.00 372 TYR B C 1
ATOM 6710 O O . TYR B 2 372 ? 82.637 158.703 43.541 1.00 11.26 372 TYR B O 1
ATOM 6719 N N . GLY B 2 373 ? 83.516 159.717 45.319 1.00 10.92 373 GLY B N 1
ATOM 6720 C CA . GLY B 2 373 ? 84.464 160.438 44.531 1.00 10.69 373 GLY B CA 1
ATOM 6721 C C . GLY B 2 373 ? 85.394 159.552 43.711 1.00 10.30 373 GLY B C 1
ATOM 6722 O O . GLY B 2 373 ? 85.685 159.843 42.553 1.00 9.67 373 GLY B O 1
ATOM 6723 N N . MET B 2 374 ? 85.871 158.505 44.358 1.00 10.57 374 MET B N 1
ATOM 6724 C CA . MET B 2 374 ? 86.794 157.545 43.744 1.00 11.21 374 MET B CA 1
ATOM 6725 C C . MET B 2 374 ? 86.048 156.790 42.633 1.00 11.86 374 MET B C 1
ATOM 6726 O O . MET B 2 374 ? 86.567 156.662 41.518 1.00 11.23 374 MET B O 1
ATOM 6731 N N . ALA B 2 375 ? 84.806 156.364 42.918 1.00 10.91 375 ALA B N 1
ATOM 6732 C CA . ALA B 2 375 ? 84.000 155.719 41.888 1.00 11.55 375 ALA B CA 1
ATOM 6733 C C . ALA B 2 375 ? 83.753 156.579 40.658 1.00 11.72 375 ALA B C 1
ATOM 6734 O O . ALA B 2 375 ? 83.802 156.081 39.518 1.00 12.00 375 ALA B O 1
ATOM 6736 N N . ARG B 2 376 ? 83.479 157.850 40.855 1.00 11.62 376 ARG B N 1
ATOM 6737 C CA . ARG B 2 376 ? 83.276 158.739 39.771 1.00 11.83 376 ARG B CA 1
ATOM 6738 C C . ARG B 2 376 ? 84.538 158.862 38.896 1.00 13.56 376 ARG B C 1
ATOM 6739 O O . ARG B 2 376 ? 84.445 158.909 37.673 1.00 12.06 376 ARG B O 1
ATOM 6747 N N . PHE B 2 377 ? 85.687 159.043 39.539 1.00 13.10 377 PHE B N 1
ATOM 6748 C CA . PHE B 2 377 ? 86.927 159.077 38.807 1.00 15.08 377 PHE B CA 1
ATOM 6749 C C . PHE B 2 377 ? 87.180 157.773 38.024 1.00 12.83 377 PHE B C 1
ATOM 6750 O O . PHE B 2 377 ? 87.559 157.834 36.858 1.00 12.01 377 PHE B O 1
ATOM 6758 N N . ILE B 2 378 ? 86.918 156.637 38.631 1.00 11.04 378 ILE B N 1
ATOM 6759 C CA . ILE B 2 378 ? 87.042 155.376 37.946 1.00 12.05 378 ILE B CA 1
ATOM 6760 C C . ILE B 2 378 ? 86.180 155.298 36.699 1.00 12.74 378 ILE B C 1
ATOM 6761 O O . ILE B 2 378 ? 86.680 154.911 35.601 1.00 13.05 378 ILE B O 1
ATOM 6766 N N . LEU B 2 379 ? 84.931 155.745 36.790 1.00 11.98 379 LEU B N 1
ATOM 6767 C CA . LEU B 2 379 ? 84.062 155.750 35.614 1.00 12.24 379 LEU B CA 1
ATOM 6768 C C . LEU B 2 379 ? 84.614 156.628 34.503 1.00 13.08 379 LEU B C 1
ATOM 6769 O O . LEU B 2 379 ? 84.478 156.291 33.325 1.00 13.19 379 LEU B O 1
ATOM 6774 N N . GLU B 2 380 ? 85.235 157.753 34.844 1.00 12.50 380 GLU B N 1
ATOM 6775 C CA . GLU B 2 380 ? 85.829 158.613 33.820 1.00 14.15 380 GLU B CA 1
ATOM 6776 C C . GLU B 2 380 ? 86.953 157.943 33.080 1.00 13.49 380 GLU B C 1
ATOM 6777 O O . GLU B 2 380 ? 87.217 158.326 31.940 1.00 14.55 380 GLU B O 1
ATOM 6783 N N . THR B 2 381 ? 87.625 156.984 33.713 1.00 14.17 381 THR B N 1
ATOM 6784 C CA . THR B 2 381 ? 88.661 156.209 33.063 1.00 13.89 381 THR B CA 1
ATOM 6785 C C . THR B 2 381 ? 88.195 155.023 32.226 1.00 15.06 381 THR B C 1
ATOM 6786 O O . THR B 2 381 ? 89.031 154.290 31.713 1.00 15.49 381 THR B O 1
ATOM 6790 N N . GLY B 2 382 ? 86.895 154.785 32.154 1.00 14.85 382 GLY B N 1
ATOM 6791 C CA . GLY B 2 382 ? 86.358 153.596 31.523 1.00 14.54 382 GLY B CA 1
ATOM 6792 C C . GLY B 2 382 ? 86.439 152.375 32.397 1.00 14.17 382 GLY B C 1
ATOM 6793 O O . GLY B 2 382 ? 86.296 151.276 31.916 1.00 13.60 382 GLY B O 1
ATOM 6794 N N . GLY B 2 383 ? 86.627 152.565 33.716 1.00 12.98 383 GLY B N 1
ATOM 6795 C CA . GLY B 2 383 ? 86.680 151.458 34.637 1.00 12.39 383 GLY B CA 1
ATOM 6796 C C . GLY B 2 383 ? 85.330 151.195 35.266 1.00 12.72 383 GLY B C 1
ATOM 6797 O O . GLY B 2 383 ? 84.400 152.020 35.159 1.00 13.32 383 GLY B O 1
ATOM 6798 N N . GLU B 2 384 ? 85.234 150.099 35.963 1.00 13.77 384 GLU B N 1
ATOM 6799 C CA . GLU B 2 384 ? 83.980 149.609 36.553 1.00 15.19 384 GLU B CA 1
ATOM 6800 C C . GLU B 2 384 ? 84.090 149.500 38.037 1.00 13.02 384 GLU B C 1
ATOM 6801 O O . GLU B 2 384 ? 84.757 148.622 38.533 1.00 14.59 384 GLU B O 1
ATOM 6807 N N . PRO B 2 385 ? 83.441 150.412 38.788 1.00 13.48 385 PRO B N 1
ATOM 6808 C CA . PRO B 2 385 ? 83.513 150.369 40.249 1.00 12.85 385 PRO B CA 1
ATOM 6809 C C . PRO B 2 385 ? 82.527 149.334 40.816 1.00 14.67 385 PRO B C 1
ATOM 6810 O O . PRO B 2 385 ? 81.496 149.671 41.427 1.00 15.25 385 PRO B O 1
ATOM 6814 N N . LYS B 2 386 ? 82.857 148.076 40.608 1.00 12.99 386 LYS B N 1
ATOM 6815 C CA . LYS B 2 386 ? 81.931 146.978 40.813 1.00 14.82 386 LYS B CA 1
ATOM 6816 C C . LYS B 2 386 ? 81.452 146.815 42.235 1.00 14.47 386 LYS B C 1
ATOM 6817 O O . LYS B 2 386 ? 80.270 146.675 42.488 1.00 13.49 386 LYS B O 1
ATOM 6823 N N . HIS B 2 387 ? 82.384 146.754 43.171 1.00 12.43 387 HIS B N 1
ATOM 6824 C CA . HIS B 2 387 ? 82.064 146.564 44.584 1.00 12.78 387 HIS B CA 1
ATOM 6825 C C . HIS B 2 387 ? 82.428 147.824 45.336 1.00 14.33 387 HIS B C 1
ATOM 6826 O O . HIS B 2 387 ? 83.549 147.952 45.803 1.00 14.81 387 HIS B O 1
ATOM 6833 N N . CYS B 2 388 ? 81.448 148.692 45.596 1.00 13.38 388 CYS B N 1
ATOM 6834 C CA . CYS B 2 388 ? 81.656 149.873 46.398 1.00 12.46 388 CYS B CA 1
ATOM 6835 C C . CYS B 2 388 ? 81.049 149.644 47.774 1.00 13.58 388 CYS B C 1
ATOM 6836 O O . CYS B 2 388 ? 79.966 149.062 47.898 1.00 13.31 388 CYS B O 1
ATOM 6839 N N . LEU B 2 389 ? 81.754 150.071 48.813 1.00 12.55 389 LEU B N 1
ATOM 6840 C CA . LEU B 2 389 ? 81.377 149.707 50.181 1.00 12.46 389 LEU B CA 1
ATOM 6841 C C . LEU B 2 389 ? 81.777 150.792 51.164 1.00 12.75 389 LEU B C 1
ATOM 6842 O O . LEU B 2 389 ? 82.870 151.364 51.088 1.00 11.47 389 LEU B O 1
ATOM 6847 N N . ALA B 2 390 ? 80.875 151.134 52.087 1.00 11.68 390 ALA B N 1
ATOM 6848 C CA . ALA B 2 390 ? 81.218 152.038 53.164 1.00 11.92 390 ALA B CA 1
ATOM 6849 C C . ALA B 2 390 ? 80.504 151.581 54.403 1.00 11.94 390 ALA B C 1
ATOM 6850 O O . ALA B 2 390 ? 79.256 151.574 54.440 1.00 12.89 390 ALA B O 1
ATOM 6852 N N . THR B 2 391 ? 81.271 151.217 55.413 1.00 11.61 391 THR B N 1
ATOM 6853 C CA . THR B 2 391 ? 80.716 150.734 56.658 1.00 11.82 391 THR B CA 1
ATOM 6854 C C . THR B 2 391 ? 79.823 151.833 57.289 1.00 13.56 391 THR B C 1
ATOM 6855 O O . THR B 2 391 ? 78.803 151.511 57.888 1.00 14.40 391 THR B O 1
ATOM 6859 N N . ASN B 2 392 ? 80.215 153.081 57.124 1.00 11.86 392 ASN B N 1
ATOM 6860 C CA . ASN B 2 392 ? 79.449 154.207 57.618 1.00 12.81 392 ASN B CA 1
ATOM 6861 C C . ASN B 2 392 ? 78.590 154.873 56.532 1.00 13.91 392 ASN B C 1
ATOM 6862 O O . ASN B 2 392 ? 78.242 156.029 56.674 1.00 15.89 392 ASN B O 1
ATOM 6867 N N . GLY B 2 393 ? 78.295 154.180 55.437 1.00 13.18 393 GLY B N 1
ATOM 6868 C CA . GLY B 2 393 ? 77.439 154.703 54.410 1.00 14.16 393 GLY B CA 1
ATOM 6869 C C . GLY B 2 393 ? 75.974 154.325 54.641 1.00 15.54 393 GLY B C 1
ATOM 6870 O O . GLY B 2 393 ? 75.675 153.192 54.972 1.00 14.02 393 GLY B O 1
ATOM 6871 N N . SER B 2 394 ? 75.086 155.292 54.436 1.00 16.95 394 SER B N 1
ATOM 6872 C CA . SER B 2 394 ? 73.646 155.116 54.710 1.00 18.80 394 SER B CA 1
ATOM 6873 C C . SER B 2 394 ? 72.899 154.661 53.465 1.00 20.15 394 SER B C 1
ATOM 6874 O O . SER B 2 394 ? 73.481 154.602 52.358 1.00 16.72 394 SER B O 1
ATOM 6877 N N . LYS B 2 395 ? 71.577 154.410 53.606 1.00 19.40 395 LYS B N 1
ATOM 6878 C CA . LYS B 2 395 ? 70.781 154.116 52.425 1.00 20.09 395 LYS B CA 1
ATOM 6879 C C . LYS B 2 395 ? 70.681 155.290 51.484 1.00 16.46 395 LYS B C 1
ATOM 6880 O O . LYS B 2 395 ? 70.636 155.072 50.285 1.00 15.68 395 LYS B O 1
ATOM 6886 N N . ALA B 2 396 ? 70.636 156.525 52.007 1.00 15.20 396 ALA B N 1
ATOM 6887 C CA . ALA B 2 396 ? 70.656 157.715 51.172 1.00 15.51 396 ALA B CA 1
ATOM 6888 C C . ALA B 2 396 ? 71.925 157.772 50.297 1.00 15.01 396 ALA B C 1
ATOM 6889 O O . ALA B 2 396 ? 71.899 158.151 49.117 1.00 14.01 396 ALA B O 1
ATOM 6891 N N . TRP B 2 397 ? 73.048 157.398 50.906 1.00 14.09 397 TRP B N 1
ATOM 6892 C CA . TRP B 2 397 ? 74.336 157.319 50.173 1.00 13.20 397 TRP B CA 1
ATOM 6893 C C . TRP B 2 397 ? 74.275 156.211 49.081 1.00 12.82 397 TRP B C 1
ATOM 6894 O O . TRP B 2 397 ? 74.733 156.445 47.961 1.00 12.07 397 TRP B O 1
ATOM 6905 N N . GLU B 2 398 ? 73.699 155.053 49.394 1.00 12.43 398 GLU B N 1
ATOM 6906 C CA . GLU B 2 398 ? 73.480 154.006 48.388 1.00 13.94 398 GLU B CA 1
ATOM 6907 C C . GLU B 2 398 ? 72.720 154.532 47.175 1.00 13.40 398 GLU B C 1
ATOM 6908 O O . GLU B 2 398 ? 73.090 154.259 46.041 1.00 13.66 398 GLU B O 1
ATOM 6914 N N . ALA B 2 399 ? 71.687 155.324 47.417 1.00 14.16 399 ALA B N 1
ATOM 6915 C CA . ALA B 2 399 ? 70.931 155.941 46.358 1.00 14.90 399 ALA B CA 1
ATOM 6916 C C . ALA B 2 399 ? 71.731 156.932 45.533 1.00 15.05 399 ALA B C 1
ATOM 6917 O O . ALA B 2 399 ? 71.606 156.979 44.319 1.00 14.75 399 ALA B O 1
ATOM 6919 N N . GLN B 2 400 ? 72.584 157.728 46.191 1.00 13.36 400 GLN B N 1
ATOM 6920 C CA . GLN B 2 400 ? 73.439 158.627 45.446 1.00 14.18 400 GLN B CA 1
ATOM 6921 C C . GLN B 2 400 ? 74.415 157.841 44.591 1.00 12.74 400 GLN B C 1
ATOM 6922 O O . GLN B 2 400 ? 74.674 158.218 43.442 1.00 12.90 400 GLN B O 1
ATOM 6928 N N . MET B 2 401 ? 74.957 156.768 45.164 1.00 13.65 401 MET B N 1
ATOM 6929 C CA . MET B 2 401 ? 75.872 155.908 44.395 1.00 14.09 401 MET B CA 1
ATOM 6930 C C . MET B 2 401 ? 75.174 155.310 43.179 1.00 15.02 401 MET B C 1
ATOM 6931 O O . MET B 2 401 ? 75.769 155.231 42.066 1.00 12.61 401 MET B O 1
ATOM 6936 N N . GLN B 2 402 ? 73.929 154.865 43.373 1.00 15.10 402 GLN B N 1
ATOM 6937 C CA . GLN B 2 402 ? 73.186 154.285 42.221 1.00 15.11 402 GLN B CA 1
ATOM 6938 C C . GLN B 2 402 ? 72.963 155.288 41.126 1.00 14.48 402 GLN B C 1
ATOM 6939 O O . GLN B 2 402 ? 73.045 154.948 39.929 1.00 14.62 402 GLN B O 1
ATOM 6945 N N . GLU B 2 403 ? 72.671 156.533 41.492 1.00 14.47 403 GLU B N 1
ATOM 6946 C CA . GLU B 2 403 ? 72.530 157.594 40.494 1.00 16.69 403 GLU B CA 1
ATOM 6947 C C . GLU B 2 403 ? 73.858 157.856 39.718 1.00 17.43 403 GLU B C 1
ATOM 6948 O O . GLU B 2 403 ? 73.884 158.033 38.463 1.00 15.47 403 GLU B O 1
ATOM 6954 N N . LEU B 2 404 ? 74.971 157.799 40.453 1.00 14.29 404 LEU B N 1
ATOM 6955 C CA . LEU B 2 404 ? 76.287 157.871 39.791 1.00 14.32 404 LEU B CA 1
ATOM 6956 C C . LEU B 2 404 ? 76.500 156.685 38.840 1.00 13.30 404 LEU B C 1
ATOM 6957 O O . LEU B 2 404 ? 76.890 156.900 37.680 1.00 14.89 404 LEU B O 1
ATOM 6962 N N . PHE B 2 405 ? 76.274 155.461 39.294 1.00 13.13 405 PHE B N 1
ATOM 6963 C CA . PHE B 2 405 ? 76.432 154.279 38.405 1.00 13.40 405 PHE B CA 1
ATOM 6964 C C . PHE B 2 405 ? 75.595 154.437 37.137 1.00 15.87 405 PHE B C 1
ATOM 6965 O O . PHE B 2 405 ? 76.043 154.134 36.019 1.00 14.81 405 PHE B O 1
ATOM 6973 N N . ASP B 2 406 ? 74.357 154.903 37.322 1.00 16.05 406 ASP B N 1
ATOM 6974 C CA . ASP B 2 406 ? 73.409 155.011 36.196 1.00 17.29 406 ASP B CA 1
ATOM 6975 C C . ASP B 2 406 ? 73.781 156.079 35.236 1.00 18.52 406 ASP B C 1
ATOM 6976 O O . ASP B 2 406 ? 73.287 156.074 34.120 1.00 19.06 406 ASP B O 1
ATOM 6981 N N . SER B 2 407 ? 74.641 157.027 35.617 1.00 15.58 407 SER B N 1
ATOM 6982 C CA . SER B 2 407 ? 75.037 158.083 34.741 1.00 15.96 407 SER B CA 1
ATOM 6983 C C . SER B 2 407 ? 76.039 157.643 33.663 1.00 16.26 407 SER B C 1
ATOM 6984 O O . SER B 2 407 ? 76.313 158.421 32.790 1.00 17.16 407 SER B O 1
ATOM 6987 N N . SER B 2 408 ? 76.594 156.441 33.758 1.00 16.43 408 SER B N 1
ATOM 6988 C CA . SER B 2 408 ? 77.634 155.971 32.831 1.00 16.97 408 SER B CA 1
ATOM 6989 C C . SER B 2 408 ? 77.399 154.532 32.421 1.00 16.73 408 SER B C 1
ATOM 6990 O O . SER B 2 408 ? 76.997 153.713 33.227 1.00 15.92 408 SER B O 1
ATOM 6993 N N . PRO B 2 409 ? 77.653 154.199 31.148 1.00 17.51 409 PRO B N 1
ATOM 6994 C CA . PRO B 2 409 ? 77.554 152.795 30.728 1.00 18.00 409 PRO B CA 1
ATOM 6995 C C . PRO B 2 409 ? 78.543 151.884 31.421 1.00 18.29 409 PRO B C 1
ATOM 6996 O O . PRO B 2 409 ? 78.264 150.721 31.568 1.00 18.59 409 PRO B O 1
ATOM 7000 N N . PHE B 2 410 ? 79.596 152.439 31.998 1.00 16.44 410 PHE B N 1
ATOM 7001 C CA . PHE B 2 410 ? 80.521 151.649 32.790 1.00 16.93 410 PHE B CA 1
ATOM 7002 C C . PHE B 2 410 ? 80.037 151.361 34.216 1.00 16.93 410 PHE B C 1
ATOM 7003 O O . PHE B 2 410 ? 80.685 150.577 34.918 1.00 16.47 410 PHE B O 1
ATOM 7011 N N . GLY B 2 411 ? 78.885 151.928 34.621 1.00 15.25 411 GLY B N 1
ATOM 7012 C CA . GLY B 2 411 ? 78.312 151.601 35.901 1.00 15.37 411 GLY B CA 1
ATOM 7013 C C . GLY B 2 411 ? 77.386 150.433 35.987 1.00 16.47 411 GLY B C 1
ATOM 7014 O O . GLY B 2 411 ? 76.935 150.048 37.075 1.00 15.31 411 GLY B O 1
ATOM 7015 N N . VAL B 2 412 ? 77.164 149.776 34.855 1.00 20.82 412 VAL B N 1
ATOM 7016 C CA . VAL B 2 412 ? 76.187 148.693 34.796 1.00 23.43 412 VAL B CA 1
ATOM 7017 C C . VAL B 2 412 ? 76.487 147.547 35.759 1.00 22.67 412 VAL B C 1
ATOM 7018 O O . VAL B 2 412 ? 75.627 147.045 36.477 1.00 25.10 412 VAL B O 1
ATOM 7022 N N . GLY B 2 413 ? 77.667 147.047 35.884 1.00 19.91 413 GLY B N 1
ATOM 7023 C CA . GLY B 2 413 ? 77.564 145.963 37.057 1.00 34.28 413 GLY B CA 1
ATOM 7024 C C . GLY B 2 413 ? 77.288 146.371 38.566 1.00 26.64 413 GLY B C 1
ATOM 7025 O O . GLY B 2 413 ? 77.155 145.536 39.472 1.00 26.26 413 GLY B O 1
ATOM 7026 N N . CYS B 2 414 ? 77.362 147.651 38.838 1.00 17.35 414 CYS B N 1
ATOM 7027 C CA . CYS B 2 414 ? 77.976 148.091 40.067 1.00 16.10 414 CYS B CA 1
ATOM 7028 C C . CYS B 2 414 ? 76.970 148.163 41.206 1.00 16.17 414 CYS B C 1
ATOM 7029 O O . CYS B 2 414 ? 75.803 148.460 40.989 1.00 16.14 414 CYS B O 1
ATOM 7032 N N . LYS B 2 415 ? 77.461 147.953 42.408 1.00 14.62 415 LYS B N 1
ATOM 7033 C CA . LYS B 2 415 ? 76.613 148.005 43.614 1.00 16.09 415 LYS B CA 1
ATOM 7034 C C . LYS B 2 415 ? 77.339 148.754 44.739 1.00 15.48 415 LYS B C 1
ATOM 7035 O O . LYS B 2 415 ? 78.575 148.733 44.804 1.00 15.67 415 LYS B O 1
ATOM 7041 N N . ALA B 2 416 ? 76.574 149.437 45.562 1.00 13.52 416 ALA B N 1
ATOM 7042 C CA . ALA B 2 416 ? 77.078 150.122 46.743 1.00 15.48 416 ALA B CA 1
ATOM 7043 C C . ALA B 2 416 ? 76.521 149.456 47.997 1.00 16.62 416 ALA B C 1
ATOM 7044 O O . ALA B 2 416 ? 75.323 149.317 48.116 1.00 20.39 416 ALA B O 1
ATOM 7046 N N . TRP B 2 417 ? 77.379 149.060 48.927 1.00 14.79 417 TRP B N 1
ATOM 7047 C CA . TRP B 2 417 ? 77.031 148.306 50.090 1.00 13.41 417 TRP B CA 1
ATOM 7048 C C . TRP B 2 417 ? 77.250 149.185 51.307 1.00 14.76 417 TRP B C 1
ATOM 7049 O O . TRP B 2 417 ? 78.364 149.292 51.837 1.00 14.49 417 TRP B O 1
ATOM 7060 N N . GLY B 2 418 ? 76.217 149.853 51.773 1.00 13.64 418 GLY B N 1
ATOM 7061 C CA . GLY B 2 418 ? 76.311 150.639 52.994 1.00 13.80 418 GLY B CA 1
ATOM 7062 C C . GLY B 2 418 ? 76.138 149.811 54.198 1.00 14.47 418 GLY B C 1
ATOM 7063 O O . GLY B 2 418 ? 75.326 148.863 54.217 1.00 14.89 418 GLY B O 1
ATOM 7064 N N . GLY B 2 419 ? 76.929 150.082 55.235 1.00 14.36 419 GLY B N 1
ATOM 7065 C CA . GLY B 2 419 ? 76.787 149.333 56.456 1.00 15.55 419 GLY B CA 1
ATOM 7066 C C . GLY B 2 419 ? 77.459 147.982 56.487 1.00 15.63 419 GLY B C 1
ATOM 7067 O O . GLY B 2 419 ? 77.343 147.275 57.459 1.00 17.97 419 GLY B O 1
ATOM 7068 N N . LYS B 2 420 ? 78.153 147.609 55.440 1.00 13.91 420 LYS B N 1
ATOM 7069 C CA . LYS B 2 420 ? 78.908 146.379 55.397 1.00 13.78 420 LYS B CA 1
ATOM 7070 C C . LYS B 2 420 ? 80.397 146.630 55.780 1.00 13.30 420 LYS B C 1
ATOM 7071 O O . LYS B 2 420 ? 80.881 147.742 55.734 1.00 13.41 420 LYS B O 1
ATOM 7077 N N . ASP B 2 421 ? 81.084 145.576 56.184 1.00 13.39 421 ASP B N 1
ATOM 7078 C CA . ASP B 2 421 ? 82.454 145.601 56.703 1.00 12.75 421 ASP B CA 1
ATOM 7079 C C . ASP B 2 421 ? 83.411 144.859 55.786 1.00 12.71 421 ASP B C 1
ATOM 7080 O O . ASP B 2 421 ? 83.045 144.387 54.686 1.00 11.97 421 ASP B O 1
ATOM 7085 N N . LEU B 2 422 ? 84.670 144.819 56.179 1.00 12.37 422 LEU B N 1
ATOM 7086 C CA . LEU B 2 422 ? 85.654 144.229 55.290 1.00 11.95 422 LEU B CA 1
ATOM 7087 C C . LEU B 2 422 ? 85.616 142.735 55.239 1.00 11.50 422 LEU B C 1
ATOM 7088 O O . LEU B 2 422 ? 86.179 142.131 54.334 1.00 12.45 422 LEU B O 1
ATOM 7093 N N . TRP B 2 423 ? 84.947 142.081 56.175 1.00 11.49 423 TRP B N 1
ATOM 7094 C CA . TRP B 2 423 ? 84.699 140.653 56.061 1.00 11.75 423 TRP B CA 1
ATOM 7095 C C . TRP B 2 423 ? 83.627 140.359 54.989 1.00 12.16 423 TRP B C 1
ATOM 7096 O O . TRP B 2 423 ? 83.716 139.375 54.230 1.00 12.28 423 TRP B O 1
ATOM 7107 N N . HIS B 2 424 ? 82.644 141.253 54.849 1.00 11.26 424 HIS B N 1
ATOM 7108 C CA . HIS B 2 424 ? 81.745 141.244 53.749 1.00 11.63 424 HIS B CA 1
ATOM 7109 C C . HIS B 2 424 ? 82.519 141.491 52.439 1.00 12.30 424 HIS B C 1
ATOM 7110 O O . HIS B 2 424 ? 82.328 140.764 51.443 1.00 12.94 424 HIS B O 1
ATOM 7117 N N . MET B 2 425 ? 83.396 142.504 52.431 1.00 12.01 425 MET B N 1
ATOM 7118 C CA . MET B 2 425 ? 84.153 142.797 51.234 1.00 11.84 425 MET B CA 1
ATOM 7119 C C . MET B 2 425 ? 84.959 141.595 50.775 1.00 10.69 425 MET B C 1
ATOM 7120 O O . MET B 2 425 ? 85.072 141.292 49.582 1.00 10.67 425 MET B O 1
ATOM 7125 N N . ARG B 2 426 ? 85.515 140.866 51.722 1.00 12.02 426 ARG B N 1
ATOM 7126 C CA . ARG B 2 426 ? 86.313 139.667 51.414 1.00 12.07 426 ARG B CA 1
ATOM 7127 C C . ARG B 2 426 ? 85.499 138.651 50.600 1.00 13.40 426 ARG B C 1
ATOM 7128 O O . ARG B 2 426 ? 86.009 138.121 49.590 1.00 12.75 426 ARG B O 1
ATOM 7136 N N . SER B 2 427 ? 84.233 138.439 50.986 1.00 13.15 427 SER B N 1
ATOM 7137 C CA . SER B 2 427 ? 83.347 137.541 50.236 1.00 13.34 427 SER B CA 1
ATOM 7138 C C . SER B 2 427 ? 83.015 138.056 48.851 1.00 13.16 427 SER B C 1
ATOM 7139 O O . SER B 2 427 ? 82.990 137.265 47.894 1.00 12.84 427 SER B O 1
ATOM 7142 N N . LEU B 2 428 ? 82.857 139.383 48.698 1.00 13.08 428 LEU B N 1
ATOM 7143 C CA . LEU B 2 428 ? 82.685 139.960 47.389 1.00 12.47 428 LEU B CA 1
ATOM 7144 C C . LEU B 2 428 ? 83.883 139.683 46.491 1.00 14.43 428 LEU B C 1
ATOM 7145 O O . LEU B 2 428 ? 83.720 139.287 45.287 1.00 13.24 428 LEU B O 1
ATOM 7150 N N . LEU B 2 429 ? 85.077 139.914 47.031 1.00 14.08 429 LEU B N 1
ATOM 7151 C CA . LEU B 2 429 ? 86.317 139.764 46.258 1.00 12.58 429 LEU B CA 1
ATOM 7152 C C . LEU B 2 429 ? 86.604 138.312 45.907 1.00 13.16 429 LEU B C 1
ATOM 7153 O O . LEU B 2 429 ? 87.230 138.043 44.883 1.00 14.02 429 LEU B O 1
ATOM 7158 N N . ALA B 2 430 ? 86.207 137.406 46.786 1.00 14.22 430 ALA B N 1
ATOM 7159 C CA . ALA B 2 430 ? 86.420 135.971 46.589 1.00 14.32 430 ALA B CA 1
ATOM 7160 C C . ALA B 2 430 ? 85.464 135.391 45.576 1.00 16.27 430 ALA B C 1
ATOM 7161 O O . ALA B 2 430 ? 85.809 134.397 44.941 1.00 16.87 430 ALA B O 1
ATOM 7163 N N . THR B 2 431 ? 84.267 135.956 45.455 1.00 15.29 431 THR B N 1
ATOM 7164 C CA . THR B 2 431 ? 83.232 135.373 44.580 1.00 15.32 431 THR B CA 1
ATOM 7165 C C . THR B 2 431 ? 83.059 136.078 43.276 1.00 17.40 431 THR B C 1
ATOM 7166 O O . THR B 2 431 ? 82.671 135.449 42.290 1.00 17.98 431 THR B O 1
ATOM 7170 N N . GLU B 2 432 ? 83.299 137.388 43.237 1.00 15.69 432 GLU B N 1
ATOM 7171 C CA . GLU B 2 432 ? 83.161 138.166 42.011 1.00 16.37 432 GLU B CA 1
ATOM 7172 C C . GLU B 2 432 ? 84.458 138.946 41.873 1.00 15.16 432 GLU B C 1
ATOM 7173 O O . GLU B 2 432 ? 84.567 140.073 42.303 1.00 15.46 432 GLU B O 1
ATOM 7179 N N . LYS B 2 433 ? 85.466 138.307 41.290 1.00 15.56 433 LYS B N 1
ATOM 7180 C CA . LYS B 2 433 ? 86.843 138.835 41.314 1.00 17.11 433 LYS B CA 1
ATOM 7181 C C . LYS B 2 433 ? 86.908 140.128 40.568 1.00 15.94 433 LYS B C 1
ATOM 7182 O O . LYS B 2 433 ? 86.289 140.283 39.531 1.00 13.92 433 LYS B O 1
ATOM 7188 N N . VAL B 2 434 ? 87.756 141.028 41.023 1.00 13.40 434 VAL B N 1
ATOM 7189 C CA . VAL B 2 434 ? 87.996 142.305 40.392 1.00 13.67 434 VAL B CA 1
ATOM 7190 C C . VAL B 2 434 ? 89.503 142.472 40.231 1.00 12.82 434 VAL B C 1
ATOM 7191 O O . VAL B 2 434 ? 90.274 141.762 40.883 1.00 13.65 434 VAL B O 1
ATOM 7195 N N . ASP B 2 435 ? 89.920 143.396 39.407 1.00 11.81 435 ASP B N 1
ATOM 7196 C CA . ASP B 2 435 ? 91.347 143.641 39.143 1.00 12.78 435 ASP B CA 1
ATOM 7197 C C . ASP B 2 435 ? 92.082 144.308 40.296 1.00 12.64 435 ASP B C 1
ATOM 7198 O O . ASP B 2 435 ? 93.186 143.885 40.645 1.00 11.38 435 ASP B O 1
ATOM 7203 N N . LEU B 2 436 ? 91.449 145.311 40.917 1.00 12.16 436 LEU B N 1
ATOM 7204 C CA . LEU B 2 436 ? 92.101 146.147 41.887 1.00 12.72 436 LEU B CA 1
ATOM 7205 C C . LEU B 2 436 ? 91.170 146.514 43.023 1.00 12.64 436 LEU B C 1
ATOM 7206 O O . LEU B 2 436 ? 89.959 146.678 42.839 1.00 11.74 436 LEU B O 1
ATOM 7211 N N . LEU B 2 437 ? 91.753 146.715 44.186 1.00 11.81 437 LEU B N 1
ATOM 7212 C CA . LEU B 2 437 ? 91.063 147.132 45.386 1.00 11.19 437 LEU B CA 1
ATOM 7213 C C . LEU B 2 437 ? 91.596 148.492 45.817 1.00 11.68 437 LEU B C 1
ATOM 7214 O O . LEU B 2 437 ? 92.824 148.668 45.912 1.00 12.28 437 LEU B O 1
ATOM 7219 N N . ILE B 2 438 ? 90.716 149.466 46.042 1.00 10.37 438 ILE B N 1
ATOM 7220 C CA . ILE B 2 438 ? 91.132 150.779 46.501 1.00 10.86 438 ILE B CA 1
ATOM 7221 C C . ILE B 2 438 ? 90.583 150.929 47.918 1.00 10.86 438 ILE B C 1
ATOM 7222 O O . ILE B 2 438 ? 89.359 150.798 48.109 1.00 11.17 438 ILE B O 1
ATOM 7227 N N . GLY B 2 439 ? 91.450 151.271 48.873 1.00 10.50 439 GLY B N 1
ATOM 7228 C CA . GLY B 2 439 ? 91.050 151.382 50.244 1.00 11.23 439 GLY B CA 1
ATOM 7229 C C . GLY B 2 439 ? 92.118 151.932 51.124 1.00 10.42 439 GLY B C 1
ATOM 7230 O O . GLY B 2 439 ? 92.878 152.809 50.739 1.00 10.52 439 GLY B O 1
ATOM 7231 N N . ASN B 2 440 ? 92.169 151.399 52.310 1.00 10.52 440 ASN B N 1
ATOM 7232 C CA . ASN B 2 440 ? 93.099 151.839 53.365 1.00 9.85 440 ASN B CA 1
ATOM 7233 C C . ASN B 2 440 ? 93.976 150.652 53.764 1.00 9.72 440 ASN B C 1
ATOM 7234 O O . ASN B 2 440 ? 93.909 149.572 53.141 1.00 9.65 440 ASN B O 1
ATOM 7239 N N . SER B 2 441 ? 94.866 150.849 54.745 1.00 9.88 441 SER B N 1
ATOM 7240 C CA . SER B 2 441 ? 95.828 149.808 55.085 1.00 9.94 441 SER B CA 1
ATOM 7241 C C . SER B 2 441 ? 95.210 148.496 55.503 1.00 9.95 441 SER B C 1
ATOM 7242 O O . SER B 2 441 ? 95.837 147.439 55.297 1.00 9.22 441 SER B O 1
ATOM 7245 N N . TYR B 2 442 ? 94.036 148.541 56.136 1.00 9.52 442 TYR B N 1
ATOM 7246 C CA . TYR B 2 442 ? 93.331 147.274 56.520 1.00 10.29 442 TYR B CA 1
ATOM 7247 C C . TYR B 2 442 ? 93.042 146.374 55.304 1.00 11.21 442 TYR B C 1
ATOM 7248 O O . TYR B 2 442 ? 92.914 145.165 55.434 1.00 11.22 442 TYR B O 1
ATOM 7257 N N . GLY B 2 443 ? 92.940 147.002 54.130 1.00 10.36 443 GLY B N 1
ATOM 7258 C CA . GLY B 2 443 ? 92.796 146.294 52.888 1.00 10.68 443 GLY B CA 1
ATOM 7259 C C . GLY B 2 443 ? 93.911 145.345 52.541 1.00 10.84 443 GLY B C 1
ATOM 7260 O O . GLY B 2 443 ? 93.720 144.476 51.675 1.00 10.76 443 GLY B O 1
ATOM 7261 N N . LYS B 2 444 ? 95.087 145.490 53.175 1.00 10.31 444 LYS B N 1
ATOM 7262 C CA . LYS B 2 444 ? 96.172 144.556 52.894 1.00 11.12 444 LYS B CA 1
ATOM 7263 C C . LYS B 2 444 ? 95.818 143.136 53.245 1.00 10.93 444 LYS B C 1
ATOM 7264 O O . LYS B 2 444 ? 96.277 142.219 52.603 1.00 10.95 444 LYS B O 1
ATOM 7270 N N . TYR B 2 445 ? 94.921 142.961 54.206 1.00 10.88 445 TYR B N 1
ATOM 7271 C CA . TYR B 2 445 ? 94.434 141.645 54.554 1.00 10.89 445 TYR B CA 1
ATOM 7272 C C . TYR B 2 445 ? 93.564 141.034 53.458 1.00 11.24 445 TYR B C 1
ATOM 7273 O O . TYR B 2 445 ? 93.578 139.818 53.249 1.00 13.79 445 TYR B O 1
ATOM 7282 N N . LEU B 2 446 ? 92.833 141.870 52.759 1.00 11.12 446 LEU B N 1
ATOM 7283 C CA . LEU B 2 446 ? 92.051 141.476 51.605 1.00 12.26 446 LEU B CA 1
ATOM 7284 C C . LEU B 2 446 ? 92.925 141.122 50.413 1.00 12.22 446 LEU B C 1
ATOM 7285 O O . LEU B 2 446 ? 92.628 140.164 49.668 1.00 12.93 446 LEU B O 1
ATOM 7290 N N . GLU B 2 447 ? 93.994 141.883 50.224 1.00 11.03 447 GLU B N 1
ATOM 7291 C CA . GLU B 2 447 ? 95.006 141.515 49.247 1.00 12.37 447 GLU B CA 1
ATOM 7292 C C . GLU B 2 447 ? 95.594 140.134 49.557 1.00 12.99 447 GLU B C 1
ATOM 7293 O O . GLU B 2 447 ? 95.699 139.274 48.667 1.00 12.33 447 GLU B O 1
ATOM 7299 N N . ARG B 2 448 ? 95.977 139.910 50.800 1.00 11.65 448 ARG B N 1
ATOM 7300 C CA . ARG B 2 448 ? 96.539 138.632 51.205 1.00 12.84 448 ARG B CA 1
ATOM 7301 C C . ARG B 2 448 ? 95.519 137.508 50.975 1.00 14.37 448 ARG B C 1
ATOM 7302 O O . ARG B 2 448 ? 95.863 136.484 50.423 1.00 14.53 448 ARG B O 1
ATOM 7310 N N . ASP B 2 449 ? 94.303 137.703 51.455 1.00 13.40 449 ASP B N 1
ATOM 7311 C CA . ASP B 2 449 ? 93.296 136.619 51.485 1.00 14.19 449 ASP B CA 1
ATOM 7312 C C . ASP B 2 449 ? 92.748 136.300 50.111 1.00 15.69 449 ASP B C 1
ATOM 7313 O O . ASP B 2 449 ? 92.362 135.148 49.879 1.00 15.92 449 ASP B O 1
ATOM 7318 N N . THR B 2 450 ? 92.667 137.291 49.212 1.00 14.79 450 THR B N 1
ATOM 7319 C CA . THR B 2 450 ? 92.000 137.112 47.928 1.00 16.00 450 THR B CA 1
ATOM 7320 C C . THR B 2 450 ? 92.837 137.377 46.708 1.00 16.53 450 THR B C 1
ATOM 7321 O O . THR B 2 450 ? 92.299 137.316 45.597 1.00 16.70 450 THR B O 1
ATOM 7325 N N . ASP B 2 451 ? 94.103 137.736 46.871 1.00 15.69 451 ASP B N 1
ATOM 7326 C CA . ASP B 2 451 ? 95.011 138.046 45.784 1.00 16.81 451 ASP B CA 1
ATOM 7327 C C . ASP B 2 451 ? 94.480 139.215 44.921 1.00 17.77 451 ASP B C 1
ATOM 7328 O O . ASP B 2 451 ? 94.545 139.166 43.702 1.00 18.86 451 ASP B O 1
ATOM 7333 N N . THR B 2 452 ? 93.906 140.217 45.562 1.00 15.66 452 THR B N 1
ATOM 7334 C CA . THR B 2 452 ? 93.427 141.399 44.871 1.00 14.79 452 THR B CA 1
ATOM 7335 C C . THR B 2 452 ? 94.381 142.536 45.287 1.00 14.88 452 THR B C 1
ATOM 7336 O O . THR B 2 452 ? 94.345 142.923 46.448 1.00 16.87 452 THR B O 1
ATOM 7340 N N . PRO B 2 453 ? 95.175 143.078 44.378 1.00 14.12 453 PRO B N 1
ATOM 7341 C CA . PRO B 2 453 ? 96.160 144.097 44.783 1.00 14.04 453 PRO B CA 1
ATOM 7342 C C . PRO B 2 453 ? 95.503 145.379 45.310 1.00 12.90 453 PRO B C 1
ATOM 7343 O O . PRO B 2 453 ? 94.512 145.837 44.739 1.00 11.29 453 PRO B O 1
ATOM 7347 N N . LEU B 2 454 ? 96.088 145.945 46.362 1.00 12.07 454 LEU B N 1
ATOM 7348 C CA . LEU B 2 454 ? 95.535 147.126 47.043 1.00 11.79 454 LEU B CA 1
ATOM 7349 C C . LEU B 2 454 ? 96.237 148.412 46.601 1.00 13.18 454 LEU B C 1
ATOM 7350 O O . LEU B 2 454 ? 97.489 148.447 46.501 1.00 13.29 454 LEU B O 1
ATOM 7355 N N . ILE B 2 455 ? 95.467 149.471 46.386 1.00 11.86 455 ILE B N 1
ATOM 7356 C CA . ILE B 2 455 ? 95.942 150.816 46.238 1.00 11.88 455 ILE B CA 1
ATOM 7357 C C . ILE B 2 455 ? 95.400 151.611 47.434 1.00 11.88 455 ILE B C 1
ATOM 7358 O O . ILE B 2 455 ? 94.191 151.622 47.687 1.00 10.45 455 ILE B O 1
ATOM 7363 N N . ARG B 2 456 ? 96.301 152.296 48.165 1.00 11.52 456 ARG B N 1
ATOM 7364 C CA . ARG B 2 456 ? 95.945 152.976 49.385 1.00 11.51 456 ARG B CA 1
ATOM 7365 C C . ARG B 2 456 ? 95.623 154.414 49.098 1.00 12.79 456 ARG B C 1
ATOM 7366 O O . ARG B 2 456 ? 96.529 155.211 48.814 1.00 12.20 456 ARG B O 1
ATOM 7374 N N . LEU B 2 457 ? 94.348 154.788 49.147 1.00 11.23 457 LEU B N 1
ATOM 7375 C CA . LEU B 2 457 ? 93.906 156.145 48.861 1.00 10.96 457 LEU B CA 1
ATOM 7376 C C . LEU B 2 457 ? 92.900 156.678 49.903 1.00 11.31 457 LEU B C 1
ATOM 7377 O O . LEU B 2 457 ? 92.279 157.682 49.679 1.00 12.01 457 LEU B O 1
ATOM 7382 N N . MET B 2 458 ? 92.815 155.997 51.041 1.00 12.04 458 MET B N 1
ATOM 7383 C CA . MET B 2 458 ? 91.803 156.289 52.105 1.00 10.86 458 MET B CA 1
ATOM 7384 C C . MET B 2 458 ? 92.426 156.137 53.488 1.00 10.20 458 MET B C 1
ATOM 7385 O O . MET B 2 458 ? 93.257 155.259 53.704 1.00 10.00 458 MET B O 1
ATOM 7390 N N . PHE B 2 459 ? 92.030 156.978 54.433 1.00 10.40 459 PHE B N 1
ATOM 7391 C CA . PHE B 2 459 ? 92.532 156.874 55.808 1.00 10.33 459 PHE B CA 1
ATOM 7392 C C . PHE B 2 459 ? 92.114 155.534 56.441 1.00 10.24 459 PHE B C 1
ATOM 7393 O O . PHE B 2 459 ? 90.964 155.110 56.276 1.00 10.61 459 PHE B O 1
ATOM 7401 N N . PRO B 2 460 ? 92.934 154.909 57.271 1.00 10.06 460 PRO B N 1
ATOM 7402 C CA . PRO B 2 460 ? 94.339 155.289 57.547 1.00 10.04 460 PRO B CA 1
ATOM 7403 C C . PRO B 2 460 ? 95.307 154.537 56.628 1.00 9.92 460 PRO B C 1
ATOM 7404 O O . PRO B 2 460 ? 95.042 153.409 56.196 1.00 10.02 460 PRO B O 1
ATOM 7408 N N . ILE B 2 461 ? 96.412 155.174 56.314 1.00 10.34 461 ILE B N 1
ATOM 7409 C CA . ILE B 2 461 ? 97.555 154.570 55.612 1.00 10.05 461 ILE B CA 1
ATOM 7410 C C . ILE B 2 461 ? 98.677 154.471 56.625 1.00 9.81 461 ILE B C 1
ATOM 7411 O O . ILE B 2 461 ? 99.342 155.453 56.937 1.00 9.35 461 ILE B O 1
ATOM 7416 N N . PHE B 2 462 ? 98.861 153.273 57.169 1.00 8.36 462 PHE B N 1
ATOM 7417 C CA . PHE B 2 462 ? 99.815 153.004 58.207 1.00 9.34 462 PHE B CA 1
ATOM 7418 C C . PHE B 2 462 ? 101.104 152.310 57.702 1.00 9.79 462 PHE B C 1
ATOM 7419 O O . PHE B 2 462 ? 102.102 152.321 58.416 1.00 11.21 462 PHE B O 1
ATOM 7427 N N . ASP B 2 463 ? 101.042 151.701 56.513 1.00 9.64 463 ASP B N 1
ATOM 7428 C CA . ASP B 2 463 ? 102.118 150.813 56.026 1.00 10.34 463 ASP B CA 1
ATOM 7429 C C . ASP B 2 463 ? 102.824 151.342 54.805 1.00 10.03 463 ASP B C 1
ATOM 7430 O O . ASP B 2 463 ? 103.651 150.633 54.233 1.00 10.94 463 ASP B O 1
ATOM 7435 N N . ARG B 2 464 ? 102.551 152.596 54.444 1.00 10.30 464 ARG B N 1
ATOM 7436 C CA . ARG B 2 464 ? 103.329 153.390 53.514 1.00 10.41 464 ARG B CA 1
ATOM 7437 C C . ARG B 2 464 ? 103.512 154.749 54.157 1.00 11.53 464 ARG B C 1
ATOM 7438 O O . ARG B 2 464 ? 102.674 155.148 54.987 1.00 12.54 464 ARG B O 1
ATOM 7446 N N . HIS B 2 465 ? 104.602 155.451 53.832 1.00 10.58 465 HIS B N 1
ATOM 7447 C CA . HIS B 2 465 ? 104.950 156.705 54.483 1.00 11.04 465 HIS B CA 1
ATOM 7448 C C . HIS B 2 465 ? 104.782 157.895 53.579 1.00 10.44 465 HIS B C 1
ATOM 7449 O O . HIS B 2 465 ? 105.148 157.840 52.400 1.00 11.17 465 HIS B O 1
ATOM 7456 N N . HIS B 2 466 ? 104.178 158.957 54.099 1.00 9.60 466 HIS B N 1
ATOM 7457 C CA . HIS B 2 466 ? 104.221 160.304 53.505 1.00 10.54 466 HIS B CA 1
ATOM 7458 C C . HIS B 2 466 ? 103.266 160.505 52.339 1.00 10.08 466 HIS B C 1
ATOM 7459 O O . HIS B 2 466 ? 103.282 161.524 51.758 1.00 10.78 466 HIS B O 1
ATOM 7466 N N . HIS B 2 467 ? 102.359 159.543 52.075 1.00 9.96 467 HIS B N 1
ATOM 7467 C CA . HIS B 2 467 ? 101.464 159.723 50.953 1.00 10.91 467 HIS B CA 1
ATOM 7468 C C . HIS B 2 467 ? 100.531 160.906 51.152 1.00 10.45 467 HIS B C 1
ATOM 7469 O O . HIS B 2 467 ? 100.137 161.565 50.168 1.00 10.23 467 HIS B O 1
ATOM 7476 N N . HIS B 2 468 ? 100.267 161.190 52.418 1.00 10.19 468 HIS B N 1
ATOM 7477 C CA . HIS B 2 468 ? 99.375 162.266 52.817 1.00 10.42 468 HIS B CA 1
ATOM 7478 C C . HIS B 2 468 ? 99.887 163.627 52.492 1.00 10.24 468 HIS B C 1
ATOM 7479 O O . HIS B 2 468 ? 99.086 164.587 52.510 1.00 10.68 468 HIS B O 1
ATOM 7486 N N . ARG B 2 469 ? 101.182 163.742 52.156 1.00 9.69 469 ARG B N 1
ATOM 7487 C CA . ARG B 2 469 ? 101.792 165.030 51.827 1.00 10.72 469 ARG B CA 1
ATOM 7488 C C . ARG B 2 469 ? 101.459 165.551 50.452 1.00 11.43 469 ARG B C 1
ATOM 7489 O O . ARG B 2 469 ? 101.784 166.679 50.134 1.00 10.92 469 ARG B O 1
ATOM 7497 N N . PHE B 2 470 ? 100.905 164.700 49.607 1.00 11.09 470 PHE B N 1
ATOM 7498 C CA . PHE B 2 470 ? 100.638 165.035 48.229 1.00 12.72 470 PHE B CA 1
ATOM 7499 C C . PHE B 2 470 ? 99.145 164.997 47.956 1.00 11.85 470 PHE B C 1
ATOM 7500 O O . PHE B 2 470 ? 98.429 164.206 48.557 1.00 12.57 470 PHE B O 1
ATOM 7508 N N . PRO B 2 471 ? 98.673 165.849 47.076 1.00 10.65 471 PRO B N 1
ATOM 7509 C CA . PRO B 2 471 ? 97.239 165.951 46.862 1.00 11.10 471 PRO B CA 1
ATOM 7510 C C . PRO B 2 471 ? 96.640 164.851 46.035 1.00 12.07 471 PRO B C 1
ATOM 7511 O O . PRO B 2 471 ? 97.336 164.250 45.200 1.00 12.66 471 PRO B O 1
ATOM 7515 N N . VAL B 2 472 ? 95.367 164.621 46.256 1.00 11.15 472 VAL B N 1
ATOM 7516 C CA . VAL B 2 472 ? 94.525 163.842 45.374 1.00 11.40 472 VAL B CA 1
ATOM 7517 C C . VAL B 2 472 ? 93.415 164.689 44.740 1.00 11.39 472 VAL B C 1
ATOM 7518 O O . VAL B 2 472 ? 92.940 164.332 43.688 1.00 11.52 472 VAL B O 1
ATOM 7522 N N . TRP B 2 473 ? 93.030 165.817 45.375 1.00 11.23 473 TRP B N 1
ATOM 7523 C CA . TRP B 2 473 ? 92.096 166.790 44.792 1.00 10.61 473 TRP B CA 1
ATOM 7524 C C . TRP B 2 473 ? 92.772 167.636 43.730 1.00 11.59 473 TRP B C 1
ATOM 7525 O O . TRP B 2 473 ? 93.997 167.679 43.624 1.00 11.05 473 TRP B O 1
ATOM 7536 N N . GLY B 2 474 ? 91.948 168.322 42.940 1.00 12.28 474 GLY B N 1
ATOM 7537 C CA . GLY B 2 474 ? 92.411 169.220 41.918 1.00 12.71 474 GLY B CA 1
ATOM 7538 C C . GLY B 2 474 ? 92.764 168.447 40.636 1.00 12.20 474 GLY B C 1
ATOM 7539 O O . GLY B 2 474 ? 92.749 167.220 40.595 1.00 11.76 474 GLY B O 1
ATOM 7540 N N . TYR B 2 475 ? 93.098 169.182 39.602 1.00 12.27 475 TYR B N 1
ATOM 7541 C CA . TYR B 2 475 ? 93.657 168.538 38.408 1.00 12.05 475 TYR B CA 1
ATOM 7542 C C . TYR B 2 475 ? 95.004 167.907 38.698 1.00 12.36 475 TYR B C 1
ATOM 7543 O O . TYR B 2 475 ? 95.316 166.856 38.155 1.00 12.09 475 TYR B O 1
ATOM 7552 N N . GLN B 2 476 ? 95.805 168.533 39.561 1.00 13.81 476 GLN B N 1
ATOM 7553 C CA A GLN B 2 476 ? 97.100 168.001 39.906 0.59 14.02 476 GLN B CA 1
ATOM 7554 C CA B GLN B 2 476 ? 97.115 168.005 39.903 0.41 13.64 476 GLN B CA 1
ATOM 7555 C C . GLN B 2 476 ? 96.971 166.719 40.695 1.00 13.34 476 GLN B C 1
ATOM 7556 O O . GLN B 2 476 ? 97.663 165.728 40.455 1.00 11.70 476 GLN B O 1
ATOM 7567 N N . GLY B 2 477 ? 96.102 166.725 41.671 1.00 12.67 477 GLY B N 1
ATOM 7568 C CA . GLY B 2 477 ? 95.849 165.517 42.401 1.00 12.52 477 GLY B CA 1
ATOM 7569 C C . GLY B 2 477 ? 95.272 164.393 41.538 1.00 11.98 477 GLY B C 1
ATOM 7570 O O . GLY B 2 477 ? 95.547 163.203 41.789 1.00 10.19 477 GLY B O 1
ATOM 7571 N N . ALA B 2 478 ? 94.434 164.748 40.572 1.00 10.06 478 ALA B N 1
ATOM 7572 C CA . ALA B 2 478 ? 93.879 163.726 39.746 1.00 10.07 478 ALA B CA 1
ATOM 7573 C C . ALA B 2 478 ? 95.014 163.069 38.949 1.00 9.94 478 ALA B C 1
ATOM 7574 O O . ALA B 2 478 ? 94.963 161.892 38.661 1.00 10.30 478 ALA B O 1
ATOM 7576 N N . LEU B 2 479 ? 95.975 163.877 38.508 1.00 10.59 479 LEU B N 1
ATOM 7577 C CA . LEU B 2 479 ? 97.112 163.357 37.739 1.00 11.26 479 LEU B CA 1
ATOM 7578 C C . LEU B 2 479 ? 97.940 162.415 38.642 1.00 10.71 479 LEU B C 1
ATOM 7579 O O . LEU B 2 479 ? 98.357 161.318 38.184 1.00 11.53 479 LEU B O 1
ATOM 7584 N N . ARG B 2 480 ? 98.166 162.812 39.899 1.00 10.75 480 ARG B N 1
ATOM 7585 C CA A ARG B 2 480 ? 98.841 161.952 40.891 0.63 11.45 480 ARG B CA 1
ATOM 7586 C CA B ARG B 2 480 ? 98.844 161.952 40.915 0.37 10.53 480 ARG B CA 1
ATOM 7587 C C . ARG B 2 480 ? 98.116 160.624 41.070 1.00 10.99 480 ARG B C 1
ATOM 7588 O O . ARG B 2 480 ? 98.739 159.547 41.044 1.00 11.07 480 ARG B O 1
ATOM 7603 N N . VAL B 2 481 ? 96.811 160.693 41.226 1.00 11.00 481 VAL B N 1
ATOM 7604 C CA . VAL B 2 481 ? 95.986 159.464 41.354 1.00 11.28 481 VAL B CA 1
ATOM 7605 C C . VAL B 2 481 ? 96.098 158.590 40.102 1.00 11.04 481 VAL B C 1
ATOM 7606 O O . VAL B 2 481 ? 96.273 157.372 40.185 1.00 10.39 481 VAL B O 1
ATOM 7610 N N . LEU B 2 482 ? 95.999 159.204 38.951 1.00 11.02 482 LEU B N 1
ATOM 7611 C CA . LEU B 2 482 ? 96.136 158.462 37.678 1.00 12.86 482 LEU B CA 1
ATOM 7612 C C . LEU B 2 482 ? 97.448 157.715 37.621 1.00 12.33 482 LEU B C 1
ATOM 7613 O O . LEU B 2 482 ? 97.456 156.525 37.274 1.00 12.16 482 LEU B O 1
ATOM 7618 N N . VAL B 2 483 ? 98.563 158.396 37.913 1.00 11.70 483 VAL B N 1
ATOM 7619 C CA . VAL B 2 483 ? 99.874 157.727 37.936 1.00 12.36 483 VAL B CA 1
ATOM 7620 C C . VAL B 2 483 ? 99.964 156.631 38.974 1.00 12.90 483 VAL B C 1
ATOM 7621 O O . VAL B 2 483 ? 100.555 155.569 38.720 1.00 12.19 483 VAL B O 1
ATOM 7625 N N . THR B 2 484 ? 99.385 156.821 40.149 1.00 12.63 484 THR B N 1
ATOM 7626 C CA . THR B 2 484 ? 99.322 155.770 41.181 1.00 13.57 484 THR B CA 1
ATOM 7627 C C . THR B 2 484 ? 98.606 154.520 40.671 1.00 13.94 484 THR B C 1
ATOM 7628 O O . THR B 2 484 ? 99.082 153.391 40.828 1.00 12.89 484 THR B O 1
ATOM 7632 N N . LEU B 2 485 ? 97.475 154.736 40.012 1.00 12.66 485 LEU B N 1
ATOM 7633 C CA . LEU B 2 485 ? 96.706 153.611 39.453 1.00 13.79 485 LEU B CA 1
ATOM 7634 C C . LEU B 2 485 ? 97.517 152.886 38.362 1.00 12.08 485 LEU B C 1
ATOM 7635 O O . LEU B 2 485 ? 97.596 151.645 38.346 1.00 11.51 485 LEU B O 1
ATOM 7640 N N . LEU B 2 486 ? 98.052 153.696 37.443 1.00 10.51 486 LEU B N 1
ATOM 7641 C CA . LEU B 2 486 ? 98.825 153.140 36.311 1.00 10.58 486 LEU B CA 1
ATOM 7642 C C . LEU B 2 486 ? 100.012 152.384 36.802 1.00 9.89 486 LEU B C 1
ATOM 7643 O O . LEU B 2 486 ? 100.315 151.310 36.314 1.00 9.63 486 LEU B O 1
ATOM 7648 N N . ASP B 2 487 ? 100.729 152.937 37.774 1.00 10.80 487 ASP B N 1
ATOM 7649 C CA . ASP B 2 487 ? 101.919 152.273 38.308 1.00 11.01 487 ASP B CA 1
ATOM 7650 C C . ASP B 2 487 ? 101.582 150.932 38.891 1.00 12.46 487 ASP B C 1
ATOM 7651 O O . ASP B 2 487 ? 102.335 149.953 38.716 1.00 12.18 487 ASP B O 1
ATOM 7656 N N . LYS B 2 488 ? 100.439 150.836 39.565 1.00 11.68 488 LYS B N 1
ATOM 7657 C CA . LYS B 2 488 ? 100.031 149.543 40.127 1.00 12.32 488 LYS B CA 1
ATOM 7658 C C . LYS B 2 488 ? 99.743 148.536 38.983 1.00 11.27 488 LYS B C 1
ATOM 7659 O O . LYS B 2 488 ? 100.180 147.368 39.020 1.00 11.27 488 LYS B O 1
ATOM 7665 N N . ILE B 2 489 ? 99.043 148.997 37.945 1.00 11.22 489 ILE B N 1
ATOM 7666 C CA . ILE B 2 489 ? 98.731 148.153 36.797 1.00 11.90 489 ILE B CA 1
ATOM 7667 C C . ILE B 2 489 ? 100.025 147.684 36.102 1.00 12.18 489 ILE B C 1
ATOM 7668 O O . ILE B 2 489 ? 100.149 146.503 35.772 1.00 12.22 489 ILE B O 1
ATOM 7673 N N . PHE B 2 490 ? 100.952 148.626 35.841 1.00 11.07 490 PHE B N 1
ATOM 7674 C CA . PHE B 2 490 ? 102.186 148.301 35.086 1.00 11.78 490 PHE B CA 1
ATOM 7675 C C . PHE B 2 490 ? 103.092 147.382 35.919 1.00 11.69 490 PHE B C 1
ATOM 7676 O O . PHE B 2 490 ? 103.670 146.428 35.362 1.00 11.07 490 PHE B O 1
ATOM 7684 N N . ASP B 2 491 ? 103.140 147.593 37.229 1.00 11.57 491 ASP B N 1
ATOM 7685 C CA A ASP B 2 491 ? 103.923 146.721 38.135 0.54 13.37 491 ASP B CA 1
ATOM 7686 C CA B ASP B 2 491 ? 103.924 146.724 38.091 0.46 13.84 491 ASP B CA 1
ATOM 7687 C C . ASP B 2 491 ? 103.389 145.282 38.033 1.00 14.88 491 ASP B C 1
ATOM 7688 O O . ASP B 2 491 ? 104.167 144.321 37.898 1.00 12.79 491 ASP B O 1
ATOM 7697 N N . LYS B 2 492 ? 102.078 145.130 38.068 1.00 14.10 492 LYS B N 1
ATOM 7698 C CA . LYS B 2 492 ? 101.469 143.784 37.914 1.00 15.85 492 LYS B CA 1
ATOM 7699 C C . LYS B 2 492 ? 101.714 143.181 36.558 1.00 13.65 492 LYS B C 1
ATOM 7700 O O . LYS B 2 492 ? 101.927 141.985 36.449 1.00 14.25 492 LYS B O 1
ATOM 7706 N N . LEU B 2 493 ? 101.602 143.974 35.501 1.00 13.01 493 LEU B N 1
ATOM 7707 C CA . LEU B 2 493 ? 101.863 143.473 34.168 1.00 14.25 493 LEU B CA 1
ATOM 7708 C C . LEU B 2 493 ? 103.289 142.939 34.048 1.00 13.20 493 LEU B C 1
ATOM 7709 O O . LEU B 2 493 ? 103.485 141.886 33.422 1.00 13.03 493 LEU B O 1
ATOM 7714 N N . ASP B 2 494 ? 104.252 143.680 34.580 1.00 12.70 494 ASP B N 1
ATOM 7715 C CA . ASP B 2 494 ? 105.659 143.272 34.526 1.00 13.64 494 ASP B CA 1
ATOM 7716 C C . ASP B 2 494 ? 105.817 141.984 35.367 1.00 14.06 494 ASP B C 1
ATOM 7717 O O . ASP B 2 494 ? 106.444 141.020 34.910 1.00 12.79 494 ASP B O 1
ATOM 7722 N N . ASP B 2 495 ? 105.245 141.938 36.568 1.00 14.69 495 ASP B N 1
ATOM 7723 C CA . ASP B 2 495 ? 105.317 140.715 37.421 1.00 16.28 495 ASP B CA 1
ATOM 7724 C C . ASP B 2 495 ? 104.712 139.499 36.769 1.00 15.66 495 ASP B C 1
ATOM 7725 O O . ASP B 2 495 ? 105.243 138.405 36.845 1.00 15.51 495 ASP B O 1
ATOM 7730 N N . ASP B 2 496 ? 103.652 139.695 36.040 1.00 15.41 496 ASP B N 1
ATOM 7731 C CA . ASP B 2 496 ? 102.993 138.609 35.290 1.00 16.29 496 ASP B CA 1
ATOM 7732 C C . ASP B 2 496 ? 103.768 138.133 34.052 1.00 14.46 496 ASP B C 1
ATOM 7733 O O . ASP B 2 496 ? 103.430 137.081 33.501 1.00 14.83 496 ASP B O 1
ATOM 7738 N N . THR B 2 497 ? 104.796 138.891 33.610 1.00 12.43 497 THR B N 1
ATOM 7739 C CA . THR B 2 497 ? 105.483 138.564 32.418 1.00 12.94 497 THR B CA 1
ATOM 7740 C C . THR B 2 497 ? 107.025 138.448 32.606 1.00 14.06 497 THR B C 1
ATOM 7741 O O . THR B 2 497 ? 107.787 138.558 31.628 1.00 17.16 497 THR B O 1
ATOM 7745 N N . ILE B 2 498 ? 107.459 138.177 33.817 1.00 12.96 498 ILE B N 1
ATOM 7746 C CA . ILE B 2 498 ? 108.877 138.242 34.118 1.00 14.35 498 ILE B CA 1
ATOM 7747 C C . ILE B 2 498 ? 109.580 136.867 34.130 1.00 15.40 498 ILE B C 1
ATOM 7748 O O . ILE B 2 498 ? 110.758 136.787 34.451 1.00 17.09 498 ILE B O 1
ATOM 7753 N N . GLN B 2 499 ? 108.848 135.795 33.854 1.00 14.60 499 GLN B N 1
ATOM 7754 C CA . GLN B 2 499 ? 109.431 134.460 34.015 1.00 16.17 499 GLN B CA 1
ATOM 7755 C C . GLN B 2 499 ? 110.071 134.076 32.688 1.00 15.23 499 GLN B C 1
ATOM 7756 O O . GLN B 2 499 ? 109.365 133.823 31.661 1.00 15.26 499 GLN B O 1
ATOM 7762 N N . ALA B 2 500 ? 111.384 133.989 32.697 1.00 15.29 500 ALA B N 1
ATOM 7763 C CA . ALA B 2 500 ? 112.170 133.744 31.491 1.00 16.21 500 ALA B CA 1
ATOM 7764 C C . ALA B 2 500 ? 111.767 132.475 30.731 1.00 15.78 500 ALA B C 1
ATOM 7765 O O . ALA B 2 500 ? 111.709 131.422 31.318 1.00 16.89 500 ALA B O 1
ATOM 7767 N N . GLY B 2 501 ? 111.485 132.622 29.446 1.00 15.35 501 GLY B N 1
ATOM 7768 C CA . GLY B 2 501 ? 111.095 131.540 28.548 1.00 16.55 501 GLY B CA 1
ATOM 7769 C C . GLY B 2 501 ? 109.747 130.949 28.847 1.00 17.05 501 GLY B C 1
ATOM 7770 O O . GLY B 2 501 ? 109.380 129.946 28.222 1.00 16.72 501 GLY B O 1
ATOM 7771 N N . VAL B 2 502 ? 108.973 131.554 29.764 1.00 16.18 502 VAL B N 1
ATOM 7772 C CA . VAL B 2 502 ? 107.638 131.049 30.101 1.00 15.77 502 VAL B CA 1
ATOM 7773 C C . VAL B 2 502 ? 106.592 132.160 29.876 1.00 16.08 502 VAL B C 1
ATOM 7774 O O . VAL B 2 502 ? 105.670 131.979 29.089 1.00 16.58 502 VAL B O 1
ATOM 7778 N N . THR B 2 503 ? 106.740 133.303 30.565 1.00 13.50 503 THR B N 1
ATOM 7779 C CA . THR B 2 503 ? 105.793 134.411 30.418 1.00 14.05 503 THR B CA 1
ATOM 7780 C C . THR B 2 503 ? 106.424 135.669 29.833 1.00 13.92 503 THR B C 1
ATOM 7781 O O . THR B 2 503 ? 105.693 136.588 29.478 1.00 12.82 503 THR B O 1
ATOM 7785 N N . ASP B 2 504 ? 107.742 135.710 29.711 1.00 12.24 504 ASP B N 1
ATOM 7786 C CA . ASP B 2 504 ? 108.413 136.942 29.255 1.00 13.12 504 ASP B CA 1
ATOM 7787 C C . ASP B 2 504 ? 108.410 137.215 27.802 1.00 12.13 504 ASP B C 1
ATOM 7788 O O . ASP B 2 504 ? 108.950 138.276 27.396 1.00 13.50 504 ASP B O 1
ATOM 7793 N N . TYR B 2 505 ? 107.731 136.400 26.980 1.00 11.49 505 TYR B N 1
ATOM 7794 C CA . TYR B 2 505 ? 107.435 136.826 25.612 1.00 12.27 505 TYR B CA 1
ATOM 7795 C C . TYR B 2 505 ? 106.707 138.210 25.588 1.00 12.34 505 TYR B C 1
ATOM 7796 O O . TYR B 2 505 ? 106.874 138.966 24.634 1.00 12.86 505 TYR B O 1
ATOM 7805 N N . SER B 2 506 ? 105.958 138.509 26.674 1.00 11.85 506 SER B N 1
ATOM 7806 C CA . SER B 2 506 ? 105.161 139.761 26.808 1.00 13.02 506 SER B CA 1
ATOM 7807 C C . SER B 2 506 ? 105.823 140.812 27.717 1.00 11.55 506 SER B C 1
ATOM 7808 O O . SER B 2 506 ? 105.160 141.790 28.094 1.00 10.99 506 SER B O 1
ATOM 7811 N N . PHE B 2 507 ? 107.091 140.630 28.050 1.00 10.90 507 PHE B N 1
ATOM 7812 C CA . PHE B 2 507 ? 107.842 141.556 28.948 1.00 11.55 507 PHE B CA 1
ATOM 7813 C C . PHE B 2 507 ? 108.356 142.771 28.134 1.00 11.85 507 PHE B C 1
ATOM 7814 O O . PHE B 2 507 ? 109.543 142.975 27.954 1.00 12.76 507 PHE B O 1
ATOM 7822 N N . ASP B 2 508 ? 107.395 143.583 27.654 1.00 11.08 508 ASP B N 1
ATOM 7823 C CA . ASP B 2 508 ? 107.658 144.641 26.754 1.00 11.32 508 ASP B CA 1
ATOM 7824 C C . ASP B 2 508 ? 108.467 145.769 27.427 1.00 11.20 508 ASP B C 1
ATOM 7825 O O . ASP B 2 508 ? 108.201 146.152 28.604 1.00 11.78 508 ASP B O 1
ATOM 7830 N N . LEU B 2 509 ? 109.408 146.310 26.657 1.00 9.89 509 LEU B N 1
ATOM 7831 C CA . LEU B 2 509 ? 110.230 147.433 27.121 1.00 10.55 509 LEU B CA 1
ATOM 7832 C C . LEU B 2 509 ? 109.343 148.692 27.147 1.00 10.40 509 LEU B C 1
ATOM 7833 O O . LEU B 2 509 ? 109.412 149.504 28.058 1.00 10.86 509 LEU B O 1
ATOM 7838 N N . THR B 2 510 ? 108.553 148.890 26.100 1.00 10.95 510 THR B N 1
ATOM 7839 C CA . THR B 2 510 ? 107.673 150.066 25.984 1.00 11.80 510 THR B CA 1
ATOM 7840 C C . THR B 2 510 ? 106.201 149.624 26.224 1.00 12.33 510 THR B C 1
ATOM 7841 O O . THR B 2 510 ? 105.763 148.661 25.609 1.00 11.93 510 THR B O 1
ATOM 7845 N N . ARG B 2 511 ? 105.485 150.311 27.102 1.00 11.88 511 ARG B N 1
ATOM 7846 C CA . ARG B 2 511 ? 103.996 150.114 27.365 1.00 12.01 511 ARG B CA 1
ATOM 7847 C C . ARG B 2 511 ? 102.953 151.405 27.176 1.00 10.29 511 ARG B C 1
ATOM 7848 O O . ARG B 2 511 ? 103.943 152.453 27.299 1.00 11.65 511 ARG B O 1
ATOM 7856 N N . ASP C 1 6 ? 79.275 171.294 6.544 1.00 50.34 6 ASP C N 1
ATOM 7857 C CA . ASP C 1 6 ? 78.546 170.063 6.950 1.00 45.60 6 ASP C CA 1
ATOM 7858 C C . ASP C 1 6 ? 78.290 169.007 5.787 1.00 42.07 6 ASP C C 1
ATOM 7859 O O . ASP C 1 6 ? 78.554 167.839 6.045 1.00 42.13 6 ASP C O 1
ATOM 7864 N N . LYS C 1 7 ? 77.823 169.360 4.571 1.00 33.61 7 LYS C N 1
ATOM 7865 C CA . LYS C 1 7 ? 77.727 168.367 3.485 1.00 31.82 7 LYS C CA 1
ATOM 7866 C C . LYS C 1 7 ? 78.979 168.471 2.553 1.00 31.38 7 LYS C C 1
ATOM 7867 O O . LYS C 1 7 ? 79.490 169.587 2.304 1.00 22.76 7 LYS C O 1
ATOM 7869 N N . THR C 1 8 ? 79.501 167.303 2.124 1.00 28.78 8 THR C N 1
ATOM 7870 C CA . THR C 1 8 ? 80.678 167.210 1.197 1.00 31.32 8 THR C CA 1
ATOM 7871 C C . THR C 1 8 ? 80.493 165.998 0.279 1.00 30.03 8 THR C C 1
ATOM 7872 O O . THR C 1 8 ? 79.726 165.080 0.587 1.00 32.31 8 THR C O 1
ATOM 7876 N N . ASN C 1 9 ? 81.190 166.053 -0.851 1.00 25.57 9 ASN C N 1
ATOM 7877 C CA . ASN C 1 9 ? 81.333 164.944 -1.827 1.00 22.13 9 ASN C CA 1
ATOM 7878 C C . ASN C 1 9 ? 82.734 164.419 -1.500 1.00 21.32 9 ASN C C 1
ATOM 7879 O O . ASN C 1 9 ? 83.726 165.141 -1.688 1.00 16.38 9 ASN C O 1
ATOM 7884 N N . ASP C 1 10 ? 82.835 163.213 -0.976 1.00 22.44 10 ASP C N 1
ATOM 7885 C CA . ASP C 1 10 ? 84.141 162.763 -0.410 1.00 26.30 10 ASP C CA 1
ATOM 7886 C C . ASP C 1 10 ? 85.306 162.806 -1.380 1.00 21.51 10 ASP C C 1
ATOM 7887 O O . ASP C 1 10 ? 86.363 163.297 -1.009 1.00 19.19 10 ASP C O 1
ATOM 7892 N N . SER C 1 11 ? 85.141 162.299 -2.599 1.00 17.47 11 SER C N 1
ATOM 7893 C CA . SER C 1 11 ? 86.218 162.300 -3.511 1.00 17.86 11 SER C CA 1
ATOM 7894 C C . SER C 1 11 ? 86.694 163.705 -3.824 1.00 16.54 11 SER C C 1
ATOM 7895 O O . SER C 1 11 ? 87.876 163.982 -3.910 1.00 15.84 11 SER C O 1
ATOM 7898 N N . ALA C 1 12 ? 85.746 164.622 -4.046 1.00 14.28 12 ALA C N 1
ATOM 7899 C CA . ALA C 1 12 ? 86.107 165.987 -4.384 1.00 14.49 12 ALA C CA 1
ATOM 7900 C C . ALA C 1 12 ? 86.738 166.702 -3.183 1.00 12.74 12 ALA C C 1
ATOM 7901 O O . ALA C 1 12 ? 87.665 167.524 -3.336 1.00 12.24 12 ALA C O 1
ATOM 7903 N N . PHE C 1 13 ? 86.213 166.442 -1.996 1.00 12.45 13 PHE C N 1
ATOM 7904 C CA . PHE C 1 13 ? 86.758 167.058 -0.781 1.00 12.59 13 PHE C CA 1
ATOM 7905 C C . PHE C 1 13 ? 88.203 166.564 -0.575 1.00 12.62 13 PHE C C 1
ATOM 7906 O O . PHE C 1 13 ? 89.104 167.364 -0.293 1.00 12.89 13 PHE C O 1
ATOM 7914 N N . HIS C 1 14 ? 88.411 165.269 -0.732 1.00 12.84 14 HIS C N 1
ATOM 7915 C CA . HIS C 1 14 ? 89.827 164.727 -0.722 1.00 12.45 14 HIS C CA 1
ATOM 7916 C C . HIS C 1 14 ? 90.731 165.374 -1.726 1.00 12.71 14 HIS C C 1
ATOM 7917 O O . HIS C 1 14 ? 91.852 165.785 -1.419 1.00 11.42 14 HIS C O 1
ATOM 7924 N N . ALA C 1 15 ? 90.217 165.595 -2.954 1.00 12.96 15 ALA C N 1
ATOM 7925 C CA . ALA C 1 15 ? 91.016 166.301 -3.960 1.00 12.28 15 ALA C CA 1
ATOM 7926 C C . ALA C 1 15 ? 91.348 167.729 -3.563 1.00 12.67 15 ALA C C 1
ATOM 7927 O O . ALA C 1 15 ? 92.425 168.236 -3.853 1.00 13.23 15 ALA C O 1
ATOM 7929 N N . ARG C 1 16 ? 90.390 168.403 -2.921 1.00 11.80 16 ARG C N 1
ATOM 7930 C CA . ARG C 1 16 ? 90.633 169.745 -2.443 1.00 13.22 16 ARG C CA 1
ATOM 7931 C C . ARG C 1 16 ? 91.729 169.761 -1.376 1.00 11.40 16 ARG C C 1
ATOM 7932 O O . ARG C 1 16 ? 92.560 170.649 -1.352 1.00 11.30 16 ARG C O 1
ATOM 7940 N N . LEU C 1 17 ? 91.687 168.772 -0.493 1.00 12.62 17 LEU C N 1
ATOM 7941 C CA . LEU C 1 17 ? 92.759 168.679 0.561 1.00 13.46 17 LEU C CA 1
ATOM 7942 C C . LEU C 1 17 ? 94.141 168.524 -0.084 1.00 13.10 17 LEU C C 1
ATOM 7943 O O . LEU C 1 17 ? 95.116 169.099 0.382 1.00 13.13 17 LEU C O 1
ATOM 7948 N N . ILE C 1 18 ? 94.218 167.700 -1.116 1.00 12.97 18 ILE C N 1
ATOM 7949 C CA . ILE C 1 18 ? 95.448 167.575 -1.879 1.00 12.53 18 ILE C CA 1
ATOM 7950 C C . ILE C 1 18 ? 95.892 168.943 -2.425 1.00 12.45 18 ILE C C 1
ATOM 7951 O O . ILE C 1 18 ? 97.040 169.321 -2.267 1.00 12.84 18 ILE C O 1
ATOM 7956 N N . ALA C 1 19 ? 94.985 169.687 -3.067 1.00 11.98 19 ALA C N 1
ATOM 7957 C CA . ALA C 1 19 ? 95.309 171.010 -3.563 1.00 13.75 19 ALA C CA 1
ATOM 7958 C C . ALA C 1 19 ? 95.779 171.948 -2.437 1.00 14.31 19 ALA C C 1
ATOM 7959 O O . ALA C 1 19 ? 96.750 172.693 -2.584 1.00 14.67 19 ALA C O 1
ATOM 7961 N N . GLU C 1 20 ? 95.112 171.871 -1.296 1.00 14.60 20 GLU C N 1
ATOM 7962 C CA . GLU C 1 20 ? 95.479 172.715 -0.162 1.00 16.34 20 GLU C CA 1
ATOM 7963 C C . GLU C 1 20 ? 96.902 172.439 0.298 1.00 15.30 20 GLU C C 1
ATOM 7964 O O . GLU C 1 20 ? 97.662 173.388 0.574 1.00 15.38 20 GLU C O 1
ATOM 7970 N N . VAL C 1 21 ? 97.241 171.161 0.476 1.00 13.50 21 VAL C N 1
ATOM 7971 C CA . VAL C 1 21 ? 98.612 170.862 1.013 1.00 13.61 21 VAL C CA 1
ATOM 7972 C C . VAL C 1 21 ? 99.682 171.208 -0.021 1.00 13.99 21 VAL C C 1
ATOM 7973 O O . VAL C 1 21 ? 100.735 171.715 0.337 1.00 13.87 21 VAL C O 1
ATOM 7977 N N . LEU C 1 22 ? 99.405 170.960 -1.285 1.00 14.29 22 LEU C N 1
ATOM 7978 C CA . LEU C 1 22 ? 100.386 171.250 -2.321 1.00 16.24 22 LEU C CA 1
ATOM 7979 C C . LEU C 1 22 ? 100.726 172.743 -2.396 1.00 17.34 22 LEU C C 1
ATOM 7980 O O . LEU C 1 22 ? 101.882 173.111 -2.702 1.00 15.98 22 LEU C O 1
ATOM 7985 N N . GLU C 1 23 ? 99.750 173.613 -2.113 1.00 16.89 23 GLU C N 1
ATOM 7986 C CA . GLU C 1 23 ? 99.967 175.048 -2.095 1.00 20.13 23 GLU C CA 1
ATOM 7987 C C . GLU C 1 23 ? 100.934 175.485 -1.053 1.00 18.35 23 GLU C C 1
ATOM 7988 O O . GLU C 1 23 ? 101.516 176.543 -1.168 1.00 18.07 23 GLU C O 1
ATOM 7994 N N . ALA C 1 24 ? 101.150 174.676 -0.038 1.00 17.03 24 ALA C N 1
ATOM 7995 C CA . ALA C 1 24 ? 102.057 175.025 1.051 1.00 17.41 24 ALA C CA 1
ATOM 7996 C C . ALA C 1 24 ? 103.530 174.890 0.717 1.00 18.36 24 ALA C C 1
ATOM 7997 O O . ALA C 1 24 ? 104.363 175.470 1.413 1.00 19.20 24 ALA C O 1
ATOM 7999 N N . TYR C 1 25 ? 103.886 174.119 -0.328 1.00 15.88 25 TYR C N 1
ATOM 8000 C CA . TYR C 1 25 ? 105.266 173.825 -0.614 1.00 14.86 25 TYR C CA 1
ATOM 8001 C C . TYR C 1 25 ? 105.926 174.880 -1.501 1.00 16.39 25 TYR C C 1
ATOM 8002 O O . TYR C 1 25 ? 105.246 175.458 -2.356 1.00 16.54 25 TYR C O 1
ATOM 8011 N N . PRO C 1 26 ? 107.230 175.032 -1.406 1.00 15.81 26 PRO C N 1
ATOM 8012 C CA . PRO C 1 26 ? 107.953 175.708 -2.506 1.00 16.89 26 PRO C CA 1
ATOM 8013 C C . PRO C 1 26 ? 107.791 174.919 -3.794 1.00 18.06 26 PRO C C 1
ATOM 8014 O O . PRO C 1 26 ? 107.443 173.718 -3.768 1.00 16.06 26 PRO C O 1
ATOM 8018 N N . ASP C 1 27 ? 107.989 175.584 -4.930 1.00 17.39 27 ASP C N 1
ATOM 8019 C CA . ASP C 1 27 ? 107.681 174.956 -6.222 1.00 18.76 27 ASP C CA 1
ATOM 8020 C C . ASP C 1 27 ? 108.395 173.637 -6.457 1.00 15.95 27 ASP C C 1
ATOM 8021 O O . ASP C 1 27 ? 107.796 172.676 -6.958 1.00 15.05 27 ASP C O 1
ATOM 8026 N N . LYS C 1 28 ? 109.685 173.589 -6.145 1.00 15.77 28 LYS C N 1
ATOM 8027 C CA . LYS C 1 28 ? 110.478 172.385 -6.388 1.00 16.95 28 LYS C CA 1
ATOM 8028 C C . LYS C 1 28 ? 109.904 171.155 -5.666 1.00 16.72 28 LYS C C 1
ATOM 8029 O O . LYS C 1 28 ? 109.647 170.084 -6.274 1.00 16.59 28 LYS C O 1
ATOM 8035 N N . ALA C 1 29 ? 109.695 171.314 -4.349 1.00 15.11 29 ALA C N 1
ATOM 8036 C CA . ALA C 1 29 ? 109.073 170.211 -3.560 1.00 14.12 29 ALA C CA 1
ATOM 8037 C C . ALA C 1 29 ? 107.654 169.883 -4.008 1.00 13.65 29 ALA C C 1
ATOM 8038 O O . ALA C 1 29 ? 107.248 168.710 -4.029 1.00 14.20 29 ALA C O 1
ATOM 8040 N N . ARG C 1 30 ? 106.878 170.905 -4.363 1.00 14.32 30 ARG C N 1
ATOM 8041 C CA . ARG C 1 30 ? 105.523 170.666 -4.807 1.00 16.03 30 ARG C CA 1
ATOM 8042 C C . ARG C 1 30 ? 105.457 169.717 -6.008 1.00 17.16 30 ARG C C 1
ATOM 8043 O O . ARG C 1 30 ? 104.620 168.806 -6.072 1.00 14.72 30 ARG C O 1
ATOM 8051 N N . LYS C 1 31 ? 106.322 169.942 -6.961 1.00 17.43 31 LYS C N 1
ATOM 8052 C CA . LYS C 1 31 ? 106.346 169.093 -8.167 1.00 20.73 31 LYS C CA 1
ATOM 8053 C C . LYS C 1 31 ? 106.663 167.630 -7.823 1.00 21.97 31 LYS C C 1
ATOM 8054 O O . LYS C 1 31 ? 106.143 166.733 -8.475 1.00 23.87 31 LYS C O 1
ATOM 8060 N N . ARG C 1 32 ? 107.509 167.410 -6.831 1.00 20.04 32 ARG C N 1
ATOM 8061 C CA . ARG C 1 32 ? 107.838 166.057 -6.383 1.00 22.13 32 ARG C CA 1
ATOM 8062 C C . ARG C 1 32 ? 106.576 165.472 -5.684 1.00 21.76 32 ARG C C 1
ATOM 8063 O O . ARG C 1 32 ? 105.985 164.428 -6.144 1.00 24.35 32 ARG C O 1
ATOM 8071 N N . ARG C 1 33 ? 106.056 166.195 -4.696 1.00 16.01 33 ARG C N 1
ATOM 8072 C CA . ARG C 1 33 ? 104.971 165.646 -3.914 1.00 14.85 33 ARG C CA 1
ATOM 8073 C C . ARG C 1 33 ? 103.677 165.372 -4.675 1.00 15.69 33 ARG C C 1
ATOM 8074 O O . ARG C 1 33 ? 102.952 164.443 -4.351 1.00 12.93 33 ARG C O 1
ATOM 8082 N N . GLN C 1 34 ? 103.379 166.186 -5.680 1.00 16.46 34 GLN C N 1
ATOM 8083 C CA . GLN C 1 34 ? 102.098 166.066 -6.363 1.00 18.94 34 GLN C CA 1
ATOM 8084 C C . GLN C 1 34 ? 101.860 164.694 -6.930 1.00 18.34 34 GLN C C 1
ATOM 8085 O O . GLN C 1 34 ? 100.746 164.247 -6.988 1.00 16.74 34 GLN C O 1
ATOM 8091 N N . LYS C 1 35 ? 102.914 163.982 -7.332 1.00 16.67 35 LYS C N 1
ATOM 8092 C CA . LYS C 1 35 ? 102.740 162.659 -7.906 1.00 18.75 35 LYS C CA 1
ATOM 8093 C C . LYS C 1 35 ? 102.429 161.575 -6.858 1.00 17.51 35 LYS C C 1
ATOM 8094 O O . LYS C 1 35 ? 102.031 160.449 -7.201 1.00 15.95 35 LYS C O 1
ATOM 8100 N N . HIS C 1 36 ? 102.563 161.922 -5.579 1.00 12.85 36 HIS C N 1
ATOM 8101 C CA . HIS C 1 36 ? 102.412 160.941 -4.506 1.00 12.25 36 HIS C CA 1
ATOM 8102 C C . HIS C 1 36 ? 101.080 161.014 -3.781 1.00 12.98 36 HIS C C 1
ATOM 8103 O O . HIS C 1 36 ? 100.829 160.250 -2.848 1.00 12.38 36 HIS C O 1
ATOM 8110 N N . LEU C 1 37 ? 100.204 161.887 -4.235 1.00 12.51 37 LEU C N 1
ATOM 8111 C CA . LEU C 1 37 ? 98.943 162.137 -3.614 1.00 13.57 37 LEU C CA 1
ATOM 8112 C C . LEU C 1 37 ? 97.825 161.956 -4.650 1.00 14.03 37 LEU C C 1
ATOM 8113 O O . LEU C 1 37 ? 97.890 162.527 -5.716 1.00 14.07 37 LEU C O 1
ATOM 8118 N N . ASN C 1 38 ? 96.838 161.152 -4.329 1.00 13.29 38 ASN C N 1
ATOM 8119 C CA . ASN C 1 38 ? 95.733 160.955 -5.262 1.00 15.35 38 ASN C CA 1
ATOM 8120 C C . ASN C 1 38 ? 94.489 160.512 -4.580 1.00 14.40 38 ASN C C 1
ATOM 8121 O O . ASN C 1 38 ? 94.494 160.287 -3.374 1.00 14.58 38 ASN C O 1
ATOM 8126 N N . VAL C 1 39 ? 93.400 160.395 -5.340 1.00 13.00 39 VAL C N 1
ATOM 8127 C CA . VAL C 1 39 ? 92.152 159.891 -4.841 1.00 14.05 39 VAL C CA 1
ATOM 8128 C C . VAL C 1 39 ? 91.832 158.675 -5.647 1.00 16.71 39 VAL C C 1
ATOM 8129 O O . VAL C 1 39 ? 91.957 158.716 -6.840 1.00 17.29 39 VAL C O 1
ATOM 8133 N N . ALA C 1 40 ? 91.427 157.607 -5.015 1.00 15.55 40 ALA C N 1
ATOM 8134 C CA . ALA C 1 40 ? 91.199 156.351 -5.683 1.00 17.11 40 ALA C CA 1
ATOM 8135 C C . ALA C 1 40 ? 90.043 156.541 -6.653 1.00 19.56 40 ALA C C 1
ATOM 8136 O O . ALA C 1 40 ? 89.034 157.132 -6.275 1.00 19.02 40 ALA C O 1
ATOM 8138 N N . GLY C 1 41 ? 90.220 156.071 -7.883 1.00 21.89 41 GLY C N 1
ATOM 8139 C CA . GLY C 1 41 ? 89.199 156.164 -8.925 1.00 26.12 41 GLY C CA 1
ATOM 8140 C C . GLY C 1 41 ? 88.317 154.919 -9.037 1.00 28.83 41 GLY C C 1
ATOM 8141 O O . GLY C 1 41 ? 88.576 153.928 -8.405 1.00 26.14 41 GLY C O 1
ATOM 8142 N N . GLN C 1 42 ? 87.242 154.987 -9.819 1.00 30.79 42 GLN C N 1
ATOM 8143 C CA . GLN C 1 42 ? 86.314 153.829 -9.977 1.00 38.45 42 GLN C CA 1
ATOM 8144 C C . GLN C 1 42 ? 87.039 152.779 -10.820 1.00 34.28 42 GLN C C 1
ATOM 8145 O O . GLN C 1 42 ? 87.796 153.146 -11.691 1.00 38.97 42 GLN C O 1
ATOM 8151 N N . ALA C 1 43 ? 86.917 151.501 -10.507 1.00 39.27 43 ALA C N 1
ATOM 8152 C CA . ALA C 1 43 ? 87.663 150.485 -11.302 1.00 49.83 43 ALA C CA 1
ATOM 8153 C C . ALA C 1 43 ? 86.910 150.171 -12.635 1.00 48.33 43 ALA C C 1
ATOM 8154 O O . ALA C 1 43 ? 85.703 150.159 -12.612 1.00 50.30 43 ALA C O 1
ATOM 8156 N N . GLU C 1 44 ? 87.644 149.951 -13.741 1.00 53.72 44 GLU C N 1
ATOM 8157 C CA . GLU C 1 44 ? 87.128 149.708 -15.138 1.00 59.63 44 GLU C CA 1
ATOM 8158 C C . GLU C 1 44 ? 85.891 148.818 -15.288 1.00 59.37 44 GLU C C 1
ATOM 8159 O O . GLU C 1 44 ? 85.877 147.704 -14.794 1.00 61.84 44 GLU C O 1
ATOM 8161 N N . GLY C 1 54 ? 91.638 139.084 -6.804 1.00 56.55 54 GLY C N 1
ATOM 8162 C CA . GLY C 1 54 ? 90.689 139.091 -7.904 1.00 57.67 54 GLY C CA 1
ATOM 8163 C C . GLY C 1 54 ? 90.194 140.491 -8.312 1.00 55.25 54 GLY C C 1
ATOM 8164 O O . GLY C 1 54 ? 90.815 141.176 -9.117 1.00 52.57 54 GLY C O 1
ATOM 8165 N N . VAL C 1 55 ? 89.069 140.907 -7.750 1.00 50.99 55 VAL C N 1
ATOM 8166 C CA . VAL C 1 55 ? 88.345 142.104 -8.228 1.00 51.56 55 VAL C CA 1
ATOM 8167 C C . VAL C 1 55 ? 88.996 143.426 -7.745 1.00 43.04 55 VAL C C 1
ATOM 8168 O O . VAL C 1 55 ? 89.248 143.590 -6.539 1.00 39.77 55 VAL C O 1
ATOM 8172 N N . MET C 1 56 ? 89.254 144.342 -8.676 1.00 35.80 56 MET C N 1
ATOM 8173 C CA . MET C 1 56 ? 89.698 145.702 -8.360 1.00 34.12 56 MET C CA 1
ATOM 8174 C C . MET C 1 56 ? 88.472 146.559 -7.998 1.00 33.02 56 MET C C 1
ATOM 8175 O O . MET C 1 56 ? 87.587 146.735 -8.807 1.00 32.18 56 MET C O 1
ATOM 8180 N N . LEU C 1 57 ? 88.401 147.040 -6.762 1.00 26.49 57 LEU C N 1
ATOM 8181 C CA . LEU C 1 57 ? 87.403 148.050 -6.353 1.00 24.62 57 LEU C CA 1
ATOM 8182 C C . LEU C 1 57 ? 87.731 149.441 -6.843 1.00 25.49 57 LEU C C 1
ATOM 8183 O O . LEU C 1 57 ? 86.832 150.264 -7.008 1.00 28.43 57 LEU C O 1
ATOM 8188 N N . SER C 1 58 ? 89.010 149.758 -7.028 1.00 23.70 58 SER C N 1
ATOM 8189 C CA . SER C 1 58 ? 89.412 151.089 -7.377 1.00 23.05 58 SER C CA 1
ATOM 8190 C C . SER C 1 58 ? 90.685 151.023 -8.199 1.00 23.29 58 SER C C 1
ATOM 8191 O O . SER C 1 58 ? 91.374 149.998 -8.217 1.00 24.10 58 SER C O 1
ATOM 8194 N N . GLU C 1 59 ? 90.983 152.149 -8.817 1.00 26.36 59 GLU C N 1
ATOM 8195 C CA . GLU C 1 59 ? 92.163 152.349 -9.660 1.00 31.41 59 GLU C CA 1
ATOM 8196 C C . GLU C 1 59 ? 92.769 153.645 -9.271 1.00 31.65 59 GLU C C 1
ATOM 8197 O O . GLU C 1 59 ? 92.073 154.605 -9.021 1.00 31.25 59 GLU C O 1
ATOM 8203 N N . CYS C 1 60 ? 94.085 153.686 -9.330 1.00 29.67 60 CYS C N 1
ATOM 8204 C CA A CYS C 1 60 ? 94.921 154.613 -8.502 0.76 30.15 60 CYS C CA 1
ATOM 8205 C CA B CYS C 1 60 ? 94.867 154.722 -8.766 0.24 30.86 60 CYS C CA 1
ATOM 8206 C C . CYS C 1 60 ? 96.225 154.661 -9.427 1.00 31.63 60 CYS C C 1
ATOM 8207 O O . CYS C 1 60 ? 96.681 153.590 -9.824 1.00 29.61 60 CYS C O 1
ATOM 8212 N N . ASP C 1 61 ? 96.811 155.831 -9.713 1.00 30.95 61 ASP C N 1
ATOM 8213 C CA . ASP C 1 61 ? 98.212 155.959 -10.165 1.00 32.89 61 ASP C CA 1
ATOM 8214 C C . ASP C 1 61 ? 98.846 156.874 -9.069 1.00 29.39 61 ASP C C 1
ATOM 8215 O O . ASP C 1 61 ? 98.425 157.992 -8.856 1.00 27.32 61 ASP C O 1
ATOM 8220 N N . VAL C 1 62 ? 99.823 156.357 -8.353 1.00 25.21 62 VAL C N 1
ATOM 8221 C CA . VAL C 1 62 ? 100.538 157.103 -7.379 1.00 23.30 62 VAL C CA 1
ATOM 8222 C C . VAL C 1 62 ? 102.009 156.744 -7.607 1.00 20.81 62 VAL C C 1
ATOM 8223 O O . VAL C 1 62 ? 102.327 155.595 -7.762 1.00 18.28 62 VAL C O 1
ATOM 8227 N N . LYS C 1 63 ? 102.882 157.716 -7.601 1.00 17.40 63 LYS C N 1
ATOM 8228 C CA . LYS C 1 63 ? 104.306 157.483 -7.642 1.00 18.77 63 LYS C CA 1
ATOM 8229 C C . LYS C 1 63 ? 104.767 156.937 -6.263 1.00 16.08 63 LYS C C 1
ATOM 8230 O O . LYS C 1 63 ? 104.222 157.315 -5.238 1.00 14.41 63 LYS C O 1
ATOM 8236 N N . SER C 1 64 ? 105.737 156.037 -6.254 1.00 13.64 64 SER C N 1
ATOM 8237 C CA . SER C 1 64 ? 106.172 155.424 -5.051 1.00 13.82 64 SER C CA 1
ATOM 8238 C C . SER C 1 64 ? 107.602 154.907 -5.160 1.00 15.16 64 SER C C 1
ATOM 8239 O O . SER C 1 64 ? 108.206 154.875 -6.258 1.00 12.99 64 SER C O 1
ATOM 8242 N N . ASN C 1 65 ? 108.177 154.565 -3.996 1.00 13.03 65 ASN C N 1
ATOM 8243 C CA . ASN C 1 65 ? 109.539 154.047 -3.881 1.00 12.78 65 ASN C CA 1
ATOM 8244 C C . ASN C 1 65 ? 110.578 154.895 -4.555 1.00 13.72 65 ASN C C 1
ATOM 8245 O O . ASN C 1 65 ? 111.451 154.338 -5.237 1.00 13.05 65 ASN C O 1
ATOM 8250 N N . VAL C 1 66 ? 110.544 156.199 -4.328 1.00 12.05 66 VAL C N 1
ATOM 8251 C CA . VAL C 1 66 ? 111.572 157.147 -4.736 1.00 12.43 66 VAL C CA 1
ATOM 8252 C C . VAL C 1 66 ? 112.063 157.937 -3.529 1.00 12.58 66 VAL C C 1
ATOM 8253 O O . VAL C 1 66 ? 111.493 157.791 -2.451 1.00 12.94 66 VAL C O 1
ATOM 8257 N N . LYS C 1 67 ? 113.076 158.733 -3.678 1.00 12.61 67 LYS C N 1
ATOM 8258 C CA . LYS C 1 67 ? 113.673 159.471 -2.569 1.00 13.45 67 LYS C CA 1
ATOM 8259 C C . LYS C 1 67 ? 112.672 160.343 -1.889 1.00 11.88 67 LYS C C 1
ATOM 8260 O O . LYS C 1 67 ? 111.764 160.905 -2.523 1.00 12.72 67 LYS C O 1
ATOM 8266 N N . SER C 1 68 ? 112.840 160.527 -0.591 1.00 11.81 68 SER C N 1
ATOM 8267 C CA . SER C 1 68 ? 112.087 161.545 0.143 1.00 12.25 68 SER C CA 1
ATOM 8268 C C . SER C 1 68 ? 112.621 162.931 -0.172 1.00 11.90 68 SER C C 1
ATOM 8269 O O . SER C 1 68 ? 113.797 163.142 -0.394 1.00 12.37 68 SER C O 1
ATOM 8272 N N . VAL C 1 69 ? 111.759 163.917 -0.071 1.00 11.45 69 VAL C N 1
ATOM 8273 C CA . VAL C 1 69 ? 112.141 165.299 -0.256 1.00 12.18 69 VAL C CA 1
ATOM 8274 C C . VAL C 1 69 ? 112.782 165.820 1.023 1.00 11.84 69 VAL C C 1
ATOM 8275 O O . VAL C 1 69 ? 112.221 165.670 2.119 1.00 12.27 69 VAL C O 1
ATOM 8279 N N . PRO C 1 70 ? 113.909 166.487 0.915 1.00 12.89 70 PRO C N 1
ATOM 8280 C CA . PRO C 1 70 ? 114.561 166.987 2.124 1.00 12.08 70 PRO C CA 1
ATOM 8281 C C . PRO C 1 70 ? 113.720 167.954 2.951 1.00 12.40 70 PRO C C 1
ATOM 8282 O O . PRO C 1 70 ? 113.044 168.820 2.389 1.00 11.84 70 PRO C O 1
ATOM 8286 N N . GLY C 1 71 ? 113.808 167.824 4.280 1.00 11.31 71 GLY C N 1
ATOM 8287 C CA . GLY C 1 71 ? 113.250 168.816 5.166 1.00 11.53 71 GLY C CA 1
ATOM 8288 C C . GLY C 1 71 ? 111.761 168.755 5.409 1.00 12.18 71 GLY C C 1
ATOM 8289 O O . GLY C 1 71 ? 111.241 169.628 6.102 1.00 12.61 71 GLY C O 1
ATOM 8290 N N . VAL C 1 72 ? 111.050 167.730 4.876 1.00 11.81 72 VAL C N 1
ATOM 8291 C CA . VAL C 1 72 ? 109.586 167.723 4.888 1.00 12.86 72 VAL C CA 1
ATOM 8292 C C . VAL C 1 72 ? 108.976 166.960 6.036 1.00 13.44 72 VAL C C 1
ATOM 8293 O O . VAL C 1 72 ? 107.735 166.945 6.194 1.00 14.13 72 VAL C O 1
ATOM 8297 N N . MET C 1 73 ? 109.798 166.313 6.868 1.00 12.43 73 MET C N 1
ATOM 8298 C CA . MET C 1 73 ? 109.267 165.482 7.946 1.00 12.92 73 MET C CA 1
ATOM 8299 C C . MET C 1 73 ? 108.565 164.206 7.406 1.00 12.80 73 MET C C 1
ATOM 8300 O O . MET C 1 73 ? 107.434 163.895 7.770 1.00 13.39 73 MET C O 1
ATOM 8305 N N . THR C 1 74 ? 109.305 163.438 6.601 1.00 12.33 74 THR C N 1
ATOM 8306 C CA . THR C 1 74 ? 108.877 162.083 6.300 1.00 12.28 74 THR C CA 1
ATOM 8307 C C . THR C 1 74 ? 108.842 161.242 7.583 1.00 12.19 74 THR C C 1
ATOM 8308 O O . THR C 1 74 ? 109.503 161.559 8.582 1.00 12.90 74 THR C O 1
ATOM 8312 N N . ILE C 1 75 ? 108.046 160.189 7.532 1.00 10.59 75 ILE C N 1
ATOM 8313 C CA . ILE C 1 75 ? 107.858 159.200 8.608 1.00 10.90 75 ILE C CA 1
ATOM 8314 C C . ILE C 1 75 ? 108.790 157.997 8.390 1.00 10.98 75 ILE C C 1
ATOM 8315 O O . ILE C 1 75 ? 108.996 157.176 9.271 1.00 11.04 75 ILE C O 1
ATOM 8320 N N . ARG C 1 76 ? 109.412 157.929 7.224 1.00 10.60 76 ARG C N 1
ATOM 8321 C CA . ARG C 1 76 ? 110.248 156.778 6.867 1.00 10.45 76 ARG C CA 1
ATOM 8322 C C . ARG C 1 76 ? 111.457 156.605 7.720 1.00 10.93 76 ARG C C 1
ATOM 8323 O O . ARG C 1 76 ? 112.068 157.573 8.246 1.00 12.64 76 ARG C O 1
ATOM 8331 N N . GLY C 1 77 ? 111.890 155.354 7.742 1.00 9.93 77 GLY C N 1
ATOM 8332 C CA . GLY C 1 77 ? 113.118 154.918 8.338 1.00 10.28 77 GLY C CA 1
ATOM 8333 C C . GLY C 1 77 ? 114.168 154.603 7.250 1.00 11.45 77 GLY C C 1
ATOM 8334 O O . GLY C 1 77 ? 114.121 155.184 6.154 1.00 12.01 77 GLY C O 1
ATOM 8335 N N . CYS C 1 78 ? 115.129 153.772 7.605 1.00 10.67 78 CYS C N 1
ATOM 8336 C CA . CYS C 1 78 ? 116.252 153.437 6.723 1.00 10.45 78 CYS C CA 1
ATOM 8337 C C . CYS C 1 78 ? 116.428 151.946 6.464 1.00 10.59 78 CYS C C 1
ATOM 8338 O O . CYS C 1 78 ? 115.757 151.121 7.018 1.00 9.14 78 CYS C O 1
ATOM 8341 N N . ALA C 1 79 ? 117.386 151.622 5.570 1.00 10.72 79 ALA C N 1
ATOM 8342 C CA . ALA C 1 79 ? 117.683 150.249 5.263 1.00 10.99 79 ALA C CA 1
ATOM 8343 C C . ALA C 1 79 ? 118.097 149.405 6.488 1.00 9.45 79 ALA C C 1
ATOM 8344 O O . ALA C 1 79 ? 117.818 148.220 6.539 1.00 9.97 79 ALA C O 1
ATOM 8346 N N . TYR C 1 80 ? 118.758 150.001 7.474 1.00 9.35 80 TYR C N 1
ATOM 8347 C CA . TYR C 1 80 ? 119.128 149.277 8.670 1.00 9.91 80 TYR C CA 1
ATOM 8348 C C . TYR C 1 80 ? 117.894 148.858 9.465 1.00 10.25 80 TYR C C 1
ATOM 8349 O O . TYR C 1 80 ? 117.792 147.728 9.963 1.00 9.93 80 TYR C O 1
ATOM 8358 N N . ALA C 1 81 ? 116.901 149.740 9.544 1.00 9.57 81 ALA C N 1
ATOM 8359 C CA . ALA C 1 81 ? 115.632 149.355 10.166 1.00 10.15 81 ALA C CA 1
ATOM 8360 C C . ALA C 1 81 ? 115.003 148.209 9.418 1.00 10.55 81 ALA C C 1
ATOM 8361 O O . ALA C 1 81 ? 114.554 147.245 10.004 1.00 10.75 81 ALA C O 1
ATOM 8363 N N . GLY C 1 82 ? 115.038 148.280 8.085 1.00 10.53 82 GLY C N 1
ATOM 8364 C CA . GLY C 1 82 ? 114.426 147.219 7.294 1.00 10.05 82 GLY C CA 1
ATOM 8365 C C . GLY C 1 82 ? 115.151 145.864 7.392 1.00 11.07 82 GLY C C 1
ATOM 8366 O O . GLY C 1 82 ? 114.545 144.808 7.313 1.00 12.18 82 GLY C O 1
ATOM 8367 N N . SER C 1 83 ? 116.451 145.906 7.558 1.00 10.72 83 SER C N 1
ATOM 8368 C CA . SER C 1 83 ? 117.224 144.687 7.732 1.00 11.28 83 SER C CA 1
ATOM 8369 C C . SER C 1 83 ? 117.351 144.211 9.183 1.00 10.47 83 SER C C 1
ATOM 8370 O O . SER C 1 83 ? 116.911 143.105 9.509 1.00 11.99 83 SER C O 1
ATOM 8373 N N . LYS C 1 84 ? 117.991 144.989 10.029 1.00 9.47 84 LYS C N 1
ATOM 8374 C CA . LYS C 1 84 ? 118.140 144.612 11.446 1.00 10.01 84 LYS C CA 1
ATOM 8375 C C . LYS C 1 84 ? 116.795 144.660 12.185 1.00 10.47 84 LYS C C 1
ATOM 8376 O O . LYS C 1 84 ? 116.417 143.734 12.888 1.00 9.98 84 LYS C O 1
ATOM 8382 N N . GLY C 1 85 ? 116.093 145.777 12.051 1.00 10.78 85 GLY C N 1
ATOM 8383 C CA . GLY C 1 85 ? 114.864 146.002 12.838 1.00 11.78 85 GLY C CA 1
ATOM 8384 C C . GLY C 1 85 ? 113.764 144.999 12.420 1.00 13.07 85 GLY C C 1
ATOM 8385 O O . GLY C 1 85 ? 113.032 144.524 13.272 1.00 15.02 85 GLY C O 1
ATOM 8386 N N . VAL C 1 86 ? 113.685 144.696 11.147 1.00 11.60 86 VAL C N 1
ATOM 8387 C CA . VAL C 1 86 ? 112.589 143.940 10.542 1.00 11.75 86 VAL C CA 1
ATOM 8388 C C . VAL C 1 86 ? 112.862 142.484 10.280 1.00 11.44 86 VAL C C 1
ATOM 8389 O O . VAL C 1 86 ? 112.205 141.593 10.876 1.00 12.39 86 VAL C O 1
ATOM 8393 N N . VAL C 1 87 ? 113.847 142.194 9.432 1.00 11.89 87 VAL C N 1
ATOM 8394 C CA . VAL C 1 87 ? 114.070 140.845 8.931 1.00 11.89 87 VAL C CA 1
ATOM 8395 C C . VAL C 1 87 ? 114.907 139.974 9.841 1.00 11.98 87 VAL C C 1
ATOM 8396 O O . VAL C 1 87 ? 114.498 138.863 10.201 1.00 11.33 87 VAL C O 1
ATOM 8400 N N . TRP C 1 88 ? 116.074 140.485 10.254 1.00 11.73 88 TRP C N 1
ATOM 8401 C CA . TRP C 1 88 ? 117.067 139.696 10.977 1.00 12.25 88 TRP C CA 1
ATOM 8402 C C . TRP C 1 88 ? 116.888 139.705 12.481 1.00 12.27 88 TRP C C 1
ATOM 8403 O O . TRP C 1 88 ? 117.019 138.705 13.145 1.00 11.29 88 TRP C O 1
ATOM 8414 N N . GLY C 1 89 ? 116.619 140.874 13.014 1.00 11.42 89 GLY C N 1
ATOM 8415 C CA . GLY C 1 89 ? 116.499 141.045 14.446 1.00 12.03 89 GLY C CA 1
ATOM 8416 C C . GLY C 1 89 ? 115.629 140.086 15.202 1.00 11.09 89 GLY C C 1
ATOM 8417 O O . GLY C 1 89 ? 115.988 139.694 16.327 1.00 13.22 89 GLY C O 1
ATOM 8418 N N . PRO C 1 90 ? 114.518 139.655 14.604 1.00 10.34 90 PRO C N 1
ATOM 8419 C CA . PRO C 1 90 ? 113.651 138.680 15.289 1.00 10.93 90 PRO C CA 1
ATOM 8420 C C . PRO C 1 90 ? 114.197 137.278 15.408 1.00 11.00 90 PRO C C 1
ATOM 8421 O O . PRO C 1 90 ? 113.714 136.502 16.206 1.00 12.12 90 PRO C O 1
ATOM 8425 N N . VAL C 1 91 ? 115.185 136.947 14.598 1.00 10.94 91 VAL C N 1
ATOM 8426 C CA . VAL C 1 91 ? 115.732 135.565 14.585 1.00 11.35 91 VAL C CA 1
ATOM 8427 C C . VAL C 1 91 ? 116.402 135.302 15.933 1.00 11.75 91 VAL C C 1
ATOM 8428 O O . VAL C 1 91 ? 117.345 135.991 16.289 1.00 11.99 91 VAL C O 1
ATOM 8432 N N . LYS C 1 92 ? 115.860 134.375 16.706 1.00 10.70 92 LYS C N 1
ATOM 8433 C CA . LYS C 1 92 ? 116.075 134.405 18.135 1.00 11.21 92 LYS C CA 1
ATOM 8434 C C . LYS C 1 92 ? 117.355 133.807 18.616 1.00 12.16 92 LYS C C 1
ATOM 8435 O O . LYS C 1 92 ? 117.853 134.207 19.653 1.00 13.95 92 LYS C O 1
ATOM 8441 N N . ASP C 1 93 ? 117.949 132.903 17.852 1.00 11.91 93 ASP C N 1
ATOM 8442 C CA . ASP C 1 93 ? 119.130 132.247 18.354 1.00 14.54 93 ASP C CA 1
ATOM 8443 C C . ASP C 1 93 ? 120.387 132.696 17.684 1.00 13.59 93 ASP C C 1
ATOM 8444 O O . ASP C 1 93 ? 121.427 132.015 17.744 1.00 13.02 93 ASP C O 1
ATOM 8449 N N . MET C 1 94 ? 120.332 133.864 17.094 1.00 12.33 94 MET C N 1
ATOM 8450 C CA . MET C 1 94 ? 121.506 134.542 16.574 1.00 12.57 94 MET C CA 1
ATOM 8451 C C . MET C 1 94 ? 121.785 135.820 17.346 1.00 11.96 94 MET C C 1
ATOM 8452 O O . MET C 1 94 ? 120.824 136.460 17.879 1.00 11.41 94 MET C O 1
ATOM 8457 N N . VAL C 1 95 ? 123.036 136.203 17.425 1.00 10.95 95 VAL C N 1
ATOM 8458 C CA . VAL C 1 95 ? 123.443 137.506 17.940 1.00 10.86 95 VAL C CA 1
ATOM 8459 C C . VAL C 1 95 ? 123.566 138.453 16.746 1.00 12.61 95 VAL C C 1
ATOM 8460 O O . VAL C 1 95 ? 124.270 138.154 15.751 1.00 13.29 95 VAL C O 1
ATOM 8464 N N . HIS C 1 96 ? 122.819 139.554 16.786 1.00 11.19 96 HIS C N 1
ATOM 8465 C CA . HIS C 1 96 ? 122.842 140.551 15.724 1.00 11.40 96 HIS C CA 1
ATOM 8466 C C . HIS C 1 96 ? 123.641 141.737 16.163 1.00 11.74 96 HIS C C 1
ATOM 8467 O O . HIS C 1 96 ? 123.229 142.491 17.054 1.00 10.80 96 HIS C O 1
ATOM 8474 N N . ILE C 1 97 ? 124.769 141.947 15.526 1.00 10.93 97 ILE C N 1
ATOM 8475 C CA . ILE C 1 97 ? 125.642 143.082 15.843 1.00 10.67 97 ILE C CA 1
ATOM 8476 C C . ILE C 1 97 ? 125.205 144.308 15.062 1.00 11.97 97 ILE C C 1
ATOM 8477 O O . ILE C 1 97 ? 125.173 144.301 13.806 1.00 12.43 97 ILE C O 1
ATOM 8482 N N . SER C 1 98 ? 124.834 145.360 15.773 1.00 10.09 98 SER C N 1
ATOM 8483 C CA . SER C 1 98 ? 124.577 146.668 15.167 1.00 10.04 98 SER C CA 1
ATOM 8484 C C . SER C 1 98 ? 125.927 147.343 15.013 1.00 10.89 98 SER C C 1
ATOM 8485 O O . SER C 1 98 ? 126.573 147.788 15.977 1.00 9.99 98 SER C O 1
ATOM 8488 N N . HIS C 1 99 ? 126.433 147.322 13.773 1.00 10.91 99 HIS C N 1
ATOM 8489 C CA . HIS C 1 99 ? 127.838 147.554 13.509 1.00 11.73 99 HIS C CA 1
ATOM 8490 C C . HIS C 1 99 ? 128.117 148.966 13.014 1.00 10.85 99 HIS C C 1
ATOM 8491 O O . HIS C 1 99 ? 127.718 149.388 11.913 1.00 10.59 99 HIS C O 1
ATOM 8498 N N . GLY C 1 100 ? 128.710 149.758 13.905 1.00 10.49 100 GLY C N 1
ATOM 8499 C CA . GLY C 1 100 ? 128.861 151.158 13.687 1.00 11.13 100 GLY C CA 1
ATOM 8500 C C . GLY C 1 100 ? 128.706 151.868 15.043 1.00 11.90 100 GLY C C 1
ATOM 8501 O O . GLY C 1 100 ? 128.931 151.272 16.066 1.00 11.89 100 GLY C O 1
ATOM 8502 N N . PRO C 1 101 ? 128.295 153.138 15.045 1.00 10.95 101 PRO C N 1
ATOM 8503 C CA . PRO C 1 101 ? 128.176 153.804 16.363 1.00 10.84 101 PRO C CA 1
ATOM 8504 C C . PRO C 1 101 ? 126.974 153.321 17.150 1.00 10.64 101 PRO C C 1
ATOM 8505 O O . PRO C 1 101 ? 126.107 152.584 16.647 1.00 9.94 101 PRO C O 1
ATOM 8509 N N . VAL C 1 102 ? 126.850 153.787 18.376 1.00 11.20 102 VAL C N 1
ATOM 8510 C CA . VAL C 1 102 ? 125.913 153.220 19.333 1.00 11.33 102 VAL C CA 1
ATOM 8511 C C . VAL C 1 102 ? 124.438 153.486 19.077 1.00 10.78 102 VAL C C 1
ATOM 8512 O O . VAL C 1 102 ? 123.598 152.720 19.541 1.00 11.38 102 VAL C O 1
ATOM 8516 N N . GLY C 1 103 ? 124.080 154.499 18.300 1.00 10.88 103 GLY C N 1
ATOM 8517 C CA . GLY C 1 103 ? 122.711 154.969 18.255 1.00 10.51 103 GLY C CA 1
ATOM 8518 C C . GLY C 1 103 ? 121.730 153.994 17.693 1.00 9.75 103 GLY C C 1
ATOM 8519 O O . GLY C 1 103 ? 120.691 153.705 18.303 1.00 9.10 103 GLY C O 1
ATOM 8520 N N . CYS C 1 104 ? 122.045 153.444 16.495 1.00 9.93 104 CYS C N 1
ATOM 8521 C CA . CYS C 1 104 ? 121.024 152.705 15.722 1.00 9.38 104 CYS C CA 1
ATOM 8522 C C . CYS C 1 104 ? 120.460 151.581 16.560 1.00 9.71 104 CYS C C 1
ATOM 8523 O O . CYS C 1 104 ? 119.269 151.295 16.521 1.00 9.72 104 CYS C O 1
ATOM 8526 N N . GLY C 1 105 ? 121.344 150.841 17.214 1.00 9.33 105 GLY C N 1
ATOM 8527 C CA . GLY C 1 105 ? 120.943 149.641 17.948 1.00 9.03 105 GLY C CA 1
ATOM 8528 C C . GLY C 1 105 ? 120.341 149.980 19.326 1.00 8.92 105 GLY C C 1
ATOM 8529 O O . GLY C 1 105 ? 119.782 149.109 19.975 1.00 9.56 105 GLY C O 1
ATOM 8530 N N . GLN C 1 106 ? 120.515 151.224 19.775 1.00 8.04 106 GLN C N 1
ATOM 8531 C CA . GLN C 1 106 ? 119.857 151.705 21.009 1.00 8.69 106 GLN C CA 1
ATOM 8532 C C . GLN C 1 106 ? 118.418 152.051 20.744 1.00 8.84 106 GLN C C 1
ATOM 8533 O O . GLN C 1 106 ? 117.488 151.587 21.451 1.00 9.87 106 GLN C O 1
ATOM 8539 N N . TYR C 1 107 ? 118.167 152.794 19.673 1.00 9.10 107 TYR C N 1
ATOM 8540 C CA . TYR C 1 107 ? 116.822 153.221 19.383 1.00 9.45 107 TYR C CA 1
ATOM 8541 C C . TYR C 1 107 ? 115.972 152.051 18.967 1.00 11.02 107 TYR C C 1
ATOM 8542 O O . TYR C 1 107 ? 114.779 151.984 19.318 1.00 11.75 107 TYR C O 1
ATOM 8551 N N . SER C 1 108 ? 116.574 151.079 18.289 1.00 10.38 108 SER C N 1
ATOM 8552 C CA . SER C 1 108 ? 115.859 149.869 17.878 1.00 11.07 108 SER C CA 1
ATOM 8553 C C . SER C 1 108 ? 115.916 148.678 18.864 1.00 11.29 108 SER C C 1
ATOM 8554 O O . SER C 1 108 ? 115.567 147.550 18.494 1.00 12.64 108 SER C O 1
ATOM 8557 N N . TRP C 1 109 ? 116.416 148.877 20.064 1.00 10.05 109 TRP C N 1
ATOM 8558 C CA . TRP C 1 109 ? 116.473 147.879 21.076 1.00 9.23 109 TRP C CA 1
ATOM 8559 C C . TRP C 1 109 ? 115.081 147.637 21.639 1.00 9.18 109 TRP C C 1
ATOM 8560 O O . TRP C 1 109 ? 114.504 148.520 22.307 1.00 9.87 109 TRP C O 1
ATOM 8571 N N . SER C 1 110 ? 114.504 146.484 21.327 1.00 9.67 110 SER C N 1
ATOM 8572 C CA . SER C 1 110 ? 113.254 146.012 21.870 1.00 9.63 110 SER C CA 1
ATOM 8573 C C . SER C 1 110 ? 112.032 146.893 21.587 1.00 11.10 110 SER C C 1
ATOM 8574 O O . SER C 1 110 ? 111.128 146.960 22.444 1.00 14.05 110 SER C O 1
ATOM 8577 N N . GLN C 1 111 ? 111.993 147.601 20.477 1.00 9.62 111 GLN C N 1
ATOM 8578 C CA . GLN C 1 111 ? 110.844 148.485 20.242 1.00 9.87 111 GLN C CA 1
ATOM 8579 C C . GLN C 1 111 ? 109.859 147.824 19.275 1.00 10.59 111 GLN C C 1
ATOM 8580 O O . GLN C 1 111 ? 108.672 148.199 19.283 1.00 11.19 111 GLN C O 1
ATOM 8586 N N . ARG C 1 112 ? 110.328 146.868 18.469 1.00 9.64 112 ARG C N 1
ATOM 8587 C CA . ARG C 1 112 ? 109.440 146.063 17.589 1.00 10.58 112 ARG C CA 1
ATOM 8588 C C . ARG C 1 112 ? 109.088 144.807 18.317 1.00 12.09 112 ARG C C 1
ATOM 8589 O O . ARG C 1 112 ? 109.993 144.069 18.774 1.00 12.33 112 ARG C O 1
ATOM 8597 N N . ARG C 1 113 ? 107.791 144.558 18.463 1.00 10.20 113 ARG C N 1
ATOM 8598 C CA . ARG C 1 113 ? 107.287 143.515 19.330 1.00 10.24 113 ARG C CA 1
ATOM 8599 C C . ARG C 1 113 ? 107.214 142.167 18.572 1.00 10.00 113 ARG C C 1
ATOM 8600 O O . ARG C 1 113 ? 106.162 141.447 18.583 1.00 10.61 113 ARG C O 1
ATOM 8608 N N . ASN C 1 114 ? 108.357 141.767 18.018 1.00 10.46 114 ASN C N 1
ATOM 8609 C CA . ASN C 1 114 ? 108.474 140.470 17.355 1.00 9.44 114 ASN C CA 1
ATOM 8610 C C . ASN C 1 114 ? 108.698 139.409 18.443 1.00 10.24 114 ASN C C 1
ATOM 8611 O O . ASN C 1 114 ? 109.859 139.057 18.831 1.00 10.88 114 ASN C O 1
ATOM 8616 N N . TYR C 1 115 ? 107.587 138.819 18.902 1.00 9.96 115 TYR C N 1
ATOM 8617 C CA . TYR C 1 115 ? 107.590 137.982 20.052 1.00 10.17 115 TYR C CA 1
ATOM 8618 C C . TYR C 1 115 ? 108.293 136.626 19.805 1.00 10.40 115 TYR C C 1
ATOM 8619 O O . TYR C 1 115 ? 108.289 136.096 18.678 1.00 10.40 115 TYR C O 1
ATOM 8628 N N . TYR C 1 116 ? 108.875 136.112 20.849 1.00 10.18 116 TYR C N 1
ATOM 8629 C CA . TYR C 1 116 ? 109.563 134.816 20.800 1.00 11.31 116 TYR C CA 1
ATOM 8630 C C . TYR C 1 116 ? 109.567 134.145 22.143 1.00 11.70 116 TYR C C 1
ATOM 8631 O O . TYR C 1 116 ? 109.384 134.819 23.188 1.00 12.47 116 TYR C O 1
ATOM 8640 N N . ILE C 1 117 ? 109.785 132.830 22.139 1.00 12.82 117 ILE C N 1
ATOM 8641 C CA . ILE C 1 117 ? 109.987 132.059 23.330 1.00 13.04 117 ILE C CA 1
ATOM 8642 C C . ILE C 1 117 ? 111.455 131.789 23.485 1.00 13.55 117 ILE C C 1
ATOM 8643 O O . ILE C 1 117 ? 112.047 131.138 22.641 1.00 14.17 117 ILE C O 1
ATOM 8648 N N . GLY C 1 118 ? 112.049 132.249 24.563 1.00 14.37 118 GLY C N 1
ATOM 8649 C CA . GLY C 1 118 ? 113.497 131.986 24.798 1.00 15.67 118 GLY C CA 1
ATOM 8650 C C . GLY C 1 118 ? 113.977 132.525 26.130 1.00 15.99 118 GLY C C 1
ATOM 8651 O O . GLY C 1 118 ? 113.233 133.250 26.814 1.00 14.43 118 GLY C O 1
ATOM 8652 N N . ASN C 1 119 ? 115.197 132.123 26.509 1.00 13.90 119 ASN C N 1
ATOM 8653 C CA . ASN C 1 119 ? 115.846 132.619 27.706 1.00 14.06 119 ASN C CA 1
ATOM 8654 C C . ASN C 1 119 ? 116.862 133.626 27.241 1.00 12.53 119 ASN C C 1
ATOM 8655 O O . ASN C 1 119 ? 117.949 133.258 26.767 1.00 11.21 119 ASN C O 1
ATOM 8660 N N . THR C 1 120 ? 116.478 134.897 27.290 1.00 11.96 120 THR C N 1
ATOM 8661 C CA . THR C 1 120 ? 117.225 135.934 26.644 1.00 12.35 120 THR C CA 1
ATOM 8662 C C . THR C 1 120 ? 118.556 136.137 27.294 1.00 11.59 120 THR C C 1
ATOM 8663 O O . THR C 1 120 ? 118.666 136.234 28.526 1.00 13.56 120 THR C O 1
ATOM 8667 N N . GLY C 1 121 ? 119.590 136.227 26.483 1.00 12.00 121 GLY C N 1
ATOM 8668 C CA . GLY C 1 121 ? 120.954 136.338 26.995 1.00 12.87 121 GLY C CA 1
ATOM 8669 C C . GLY C 1 121 ? 121.671 134.984 27.113 1.00 12.26 121 GLY C C 1
ATOM 8670 O O . GLY C 1 121 ? 122.882 134.958 27.286 1.00 13.03 121 GLY C O 1
ATOM 8671 N N . VAL C 1 122 ? 120.904 133.907 27.050 1.00 13.30 122 VAL C N 1
ATOM 8672 C CA . VAL C 1 122 ? 121.373 132.531 27.272 1.00 14.30 122 VAL C CA 1
ATOM 8673 C C . VAL C 1 122 ? 121.184 131.771 25.958 1.00 15.40 122 VAL C C 1
ATOM 8674 O O . VAL C 1 122 ? 122.185 131.401 25.337 1.00 13.42 122 VAL C O 1
ATOM 8678 N N . ASP C 1 123 ? 119.924 131.540 25.517 1.00 13.96 123 ASP C N 1
ATOM 8679 C CA . ASP C 1 123 ? 119.710 130.834 24.266 1.00 14.11 123 ASP C CA 1
ATOM 8680 C C . ASP C 1 123 ? 119.115 131.694 23.167 1.00 13.45 123 ASP C C 1
ATOM 8681 O O . ASP C 1 123 ? 118.968 131.227 22.047 1.00 12.14 123 ASP C O 1
ATOM 8686 N N . SER C 1 124 ? 118.764 132.931 23.484 1.00 12.46 124 SER C N 1
ATOM 8687 C CA . SER C 1 124 ? 118.030 133.823 22.603 1.00 12.97 124 SER C CA 1
ATOM 8688 C C . SER C 1 124 ? 118.512 135.239 22.862 1.00 11.72 124 SER C C 1
ATOM 8689 O O . SER C 1 124 ? 118.898 135.539 23.987 1.00 10.63 124 SER C O 1
ATOM 8692 N N . PHE C 1 125 ? 118.530 136.085 21.838 1.00 10.82 125 PHE C N 1
ATOM 8693 C CA . PHE C 1 125 ? 119.276 137.328 21.938 1.00 11.81 125 PHE C CA 1
ATOM 8694 C C . PHE C 1 125 ? 118.547 138.572 21.358 1.00 11.42 125 PHE C C 1
ATOM 8695 O O . PHE C 1 125 ? 119.193 139.572 21.016 1.00 11.22 125 PHE C O 1
ATOM 8703 N N . VAL C 1 126 ? 117.230 138.482 21.276 1.00 10.99 126 VAL C N 1
ATOM 8704 C CA . VAL C 1 126 ? 116.454 139.432 20.460 1.00 11.94 126 VAL C CA 1
ATOM 8705 C C . VAL C 1 126 ? 116.392 140.830 21.122 1.00 11.38 126 VAL C C 1
ATOM 8706 O O . VAL C 1 126 ? 116.629 141.864 20.460 1.00 12.50 126 VAL C O 1
ATOM 8710 N N . THR C 1 127 ? 115.978 140.830 22.375 1.00 11.38 127 THR C N 1
ATOM 8711 C CA . THR C 1 127 ? 115.696 142.040 23.125 1.00 11.59 127 THR C CA 1
ATOM 8712 C C . THR C 1 127 ? 116.951 142.621 23.807 1.00 10.09 127 THR C C 1
ATOM 8713 O O . THR C 1 127 ? 116.983 142.906 25.009 1.00 10.67 127 THR C O 1
ATOM 8717 N N . MET C 1 128 ? 117.991 142.769 22.987 1.00 10.17 128 MET C N 1
ATOM 8718 C CA . MET C 1 128 ? 119.318 143.181 23.419 1.00 10.52 128 MET C CA 1
ATOM 8719 C C . MET C 1 128 ? 119.904 144.071 22.371 1.00 10.10 128 MET C C 1
ATOM 8720 O O . MET C 1 128 ? 119.465 144.040 21.201 1.00 11.39 128 MET C O 1
ATOM 8725 N N . GLN C 1 129 ? 120.904 144.845 22.743 1.00 9.73 129 GLN C N 1
ATOM 8726 C CA . GLN C 1 129 ? 121.714 145.588 21.785 1.00 9.50 129 GLN C CA 1
ATOM 8727 C C . GLN C 1 129 ? 123.135 144.986 21.857 1.00 11.22 129 GLN C C 1
ATOM 8728 O O . GLN C 1 129 ? 123.783 145.038 22.926 1.00 11.82 129 GLN C O 1
ATOM 8734 N N . PHE C 1 130 ? 123.640 144.532 20.724 1.00 9.91 130 PHE C N 1
ATOM 8735 C CA . PHE C 1 130 ? 125.048 144.191 20.563 1.00 10.90 130 PHE C CA 1
ATOM 8736 C C . PHE C 1 130 ? 125.620 145.172 19.558 1.00 10.87 130 PHE C C 1
ATOM 8737 O O . PHE C 1 130 ? 125.032 145.340 18.498 1.00 10.95 130 PHE C O 1
ATOM 8745 N N . THR C 1 131 ? 126.719 145.862 19.908 1.00 10.42 131 THR C N 1
ATOM 8746 C CA . THR C 1 131 ? 127.256 146.843 19.033 1.00 10.29 131 THR C CA 1
ATOM 8747 C C . THR C 1 131 ? 128.750 146.913 19.104 1.00 11.40 131 THR C C 1
ATOM 8748 O O . THR C 1 131 ? 129.364 146.624 20.113 1.00 11.97 131 THR C O 1
ATOM 8752 N N . SER C 1 132 ? 129.309 147.352 17.991 1.00 11.61 132 SER C N 1
ATOM 8753 C CA . SER C 1 132 ? 130.742 147.673 17.943 1.00 11.73 132 SER C CA 1
ATOM 8754 C C . SER C 1 132 ? 131.061 149.069 18.466 1.00 11.98 132 SER C C 1
ATOM 8755 O O . SER C 1 132 ? 132.212 149.441 18.546 1.00 11.67 132 SER C O 1
ATOM 8758 N N . ASP C 1 133 ? 130.029 149.869 18.785 1.00 12.45 133 ASP C N 1
ATOM 8759 C CA . ASP C 1 133 ? 130.173 151.156 19.456 1.00 13.44 133 ASP C CA 1
ATOM 8760 C C . ASP C 1 133 ? 131.334 151.961 18.894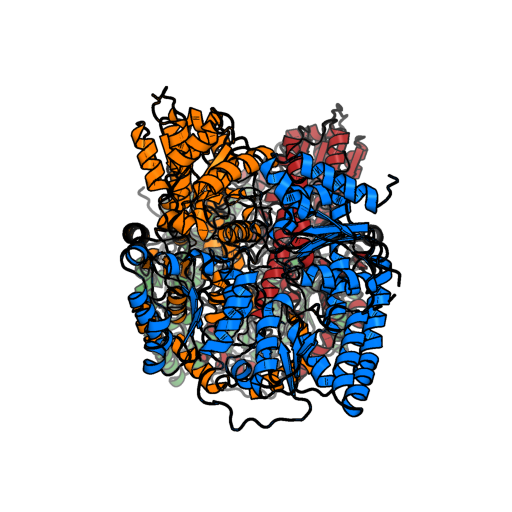 1.00 13.07 133 ASP C C 1
ATOM 8761 O O . ASP C 1 133 ? 132.245 152.394 19.645 1.00 13.75 133 ASP C O 1
ATOM 8766 N N . PHE C 1 134 ? 131.275 152.250 17.590 1.00 13.13 134 PHE C N 1
ATOM 8767 C CA . PHE C 1 134 ? 132.364 152.955 16.915 1.00 13.60 134 PHE C CA 1
ATOM 8768 C C . PHE C 1 134 ? 132.732 154.245 17.581 1.00 14.56 134 PHE C C 1
ATOM 8769 O O . PHE C 1 134 ? 131.865 155.026 17.966 1.00 13.24 134 PHE C O 1
ATOM 8777 N N . GLN C 1 135 ? 134.033 154.412 17.781 1.00 14.44 135 GLN C N 1
ATOM 8778 C CA . GLN C 1 135 ? 134.628 155.637 18.248 1.00 15.19 135 GLN C CA 1
ATOM 8779 C C . GLN C 1 135 ? 135.385 156.256 17.051 1.00 14.91 135 GLN C C 1
ATOM 8780 O O . GLN C 1 135 ? 135.469 155.675 15.952 1.00 14.15 135 GLN C O 1
ATOM 8786 N N . GLU C 1 136 ? 135.943 157.422 17.259 1.00 14.18 136 GLU C N 1
ATOM 8787 C CA . GLU C 1 136 ? 136.600 158.116 16.131 1.00 16.22 136 GLU C CA 1
ATOM 8788 C C . GLU C 1 136 ? 137.736 157.296 15.544 1.00 15.33 136 GLU C C 1
ATOM 8789 O O . GLU C 1 136 ? 137.902 157.272 14.329 1.00 14.54 136 GLU C O 1
ATOM 8795 N N . LYS C 1 137 ? 138.492 156.594 16.377 1.00 16.61 137 LYS C N 1
ATOM 8796 C CA . LYS C 1 137 ? 139.551 155.714 15.862 1.00 20.59 137 LYS C CA 1
ATOM 8797 C C . LYS C 1 137 ? 139.070 154.658 14.882 1.00 17.92 137 LYS C C 1
ATOM 8798 O O . LYS C 1 137 ? 139.806 154.250 13.970 1.00 17.08 137 LYS C O 1
ATOM 8804 N N . ASP C 1 138 ? 137.870 154.138 15.130 1.00 16.12 138 ASP C N 1
ATOM 8805 C CA . ASP C 1 138 ? 137.293 153.150 14.256 1.00 15.62 138 ASP C CA 1
ATOM 8806 C C . ASP C 1 138 ? 136.903 153.692 12.895 1.00 14.67 138 ASP C C 1
ATOM 8807 O O . ASP C 1 138 ? 137.056 153.016 11.889 1.00 15.63 138 ASP C O 1
ATOM 8812 N N . ILE C 1 139 ? 136.433 154.915 12.868 1.00 14.97 139 ILE C N 1
ATOM 8813 C CA . ILE C 1 139 ? 136.129 155.590 11.660 1.00 15.54 139 ILE C CA 1
ATOM 8814 C C . ILE C 1 139 ? 137.463 155.846 10.872 1.00 17.27 139 ILE C C 1
ATOM 8815 O O . ILE C 1 139 ? 137.506 155.653 9.663 1.00 17.09 139 ILE C O 1
ATOM 8820 N N . VAL C 1 140 ? 138.493 156.305 11.552 1.00 17.07 140 VAL C N 1
ATOM 8821 C CA . VAL C 1 140 ? 139.742 156.683 10.903 1.00 17.80 140 VAL C CA 1
ATOM 8822 C C . VAL C 1 140 ? 140.534 155.466 10.427 1.00 18.57 140 VAL C C 1
ATOM 8823 O O . VAL C 1 140 ? 141.018 155.458 9.306 1.00 20.05 140 VAL C O 1
ATOM 8827 N N . PHE C 1 141 ? 140.629 154.435 11.241 1.00 17.76 141 PHE C N 1
ATOM 8828 C CA . PHE C 1 141 ? 141.430 153.273 10.927 1.00 20.35 141 PHE C CA 1
ATOM 8829 C C . PHE C 1 141 ? 140.676 152.087 10.418 1.00 21.77 141 PHE C C 1
ATOM 8830 O O . PHE C 1 141 ? 141.296 151.169 9.946 1.00 21.91 141 PHE C O 1
ATOM 8838 N N . GLY C 1 142 ? 139.360 152.097 10.503 1.00 19.03 142 GLY C N 1
ATOM 8839 C CA . GLY C 1 142 ? 138.538 150.983 10.077 1.00 18.51 142 GLY C CA 1
ATOM 8840 C C . GLY C 1 142 ? 138.143 150.098 11.225 1.00 17.47 142 GLY C C 1
ATOM 8841 O O . GLY C 1 142 ? 138.798 150.049 12.212 1.00 16.69 142 GLY C O 1
ATOM 8842 N N . GLY C 1 143 ? 137.029 149.386 11.078 1.00 18.27 143 GLY C N 1
ATOM 8843 C CA . GLY C 1 143 ? 136.483 148.622 12.146 1.00 17.83 143 GLY C CA 1
ATOM 8844 C C . GLY C 1 143 ? 136.629 147.122 12.008 1.00 17.55 143 GLY C C 1
ATOM 8845 O O . GLY C 1 143 ? 136.091 146.399 12.818 1.00 15.45 143 GLY C O 1
ATOM 8846 N N . ASP C 1 144 ? 137.313 146.627 10.973 1.00 16.33 144 ASP C N 1
ATOM 8847 C CA . ASP C 1 144 ? 137.373 145.172 10.767 1.00 16.84 144 ASP C CA 1
ATOM 8848 C C . ASP C 1 144 ? 138.096 144.418 11.866 1.00 15.74 144 ASP C C 1
ATOM 8849 O O . ASP C 1 144 ? 137.621 143.371 12.284 1.00 14.77 144 ASP C O 1
ATOM 8854 N N . LYS C 1 145 ? 139.227 144.932 12.328 1.00 16.19 145 LYS C N 1
ATOM 8855 C CA . LYS C 1 145 ? 139.887 144.280 13.445 1.00 19.12 145 LYS C CA 1
ATOM 8856 C C . LYS C 1 145 ? 139.007 144.239 14.709 1.00 16.41 145 LYS C C 1
ATOM 8857 O O . LYS C 1 145 ? 139.006 143.232 15.464 1.00 15.25 145 LYS C O 1
ATOM 8863 N N . LYS C 1 146 ? 138.311 145.351 14.945 1.00 15.29 146 LYS C N 1
ATOM 8864 C CA . LYS C 1 146 ? 137.386 145.413 16.111 1.00 14.58 146 LYS C CA 1
ATOM 8865 C C . LYS C 1 146 ? 136.322 144.358 15.915 1.00 13.20 146 LYS C C 1
ATOM 8866 O O . LYS C 1 146 ? 135.975 143.632 16.837 1.00 13.81 146 LYS C O 1
ATOM 8872 N N . LEU C 1 147 ? 135.794 144.250 14.692 1.00 12.87 147 LEU C N 1
ATOM 8873 C CA . LEU C 1 147 ? 134.760 143.255 14.432 1.00 13.25 147 LEU C CA 1
ATOM 8874 C C . LEU C 1 147 ? 135.221 141.848 14.663 1.00 12.83 147 LEU C C 1
ATOM 8875 O O . LEU C 1 147 ? 134.467 140.984 15.198 1.00 13.62 147 LEU C O 1
ATOM 8880 N N . GLU C 1 148 ? 136.467 141.557 14.278 1.00 13.00 148 GLU C N 1
ATOM 8881 C CA . GLU C 1 148 ? 136.998 140.211 14.517 1.00 14.36 148 GLU C CA 1
ATOM 8882 C C . GLU C 1 148 ? 137.052 139.888 16.001 1.00 13.69 148 GLU C C 1
ATOM 8883 O O . GLU C 1 148 ? 136.676 138.798 16.430 1.00 15.28 148 GLU C O 1
ATOM 8889 N N . LYS C 1 149 ? 137.521 140.839 16.785 1.00 14.66 149 LYS C N 1
ATOM 8890 C CA . LYS C 1 149 ? 137.563 140.665 18.213 1.00 15.87 149 LYS C CA 1
ATOM 8891 C C . LYS C 1 149 ? 136.188 140.498 18.820 1.00 14.59 149 LYS C C 1
ATOM 8892 O O . LYS C 1 149 ? 135.986 139.716 19.756 1.00 13.73 149 LYS C O 1
ATOM 8898 N N . ILE C 1 150 ? 135.243 141.315 18.333 1.00 13.95 150 ILE C N 1
ATOM 8899 C CA . ILE C 1 150 ? 133.850 141.217 18.770 1.00 13.52 150 ILE C CA 1
ATOM 8900 C C . ILE C 1 150 ? 133.298 139.817 18.552 1.00 12.77 150 ILE C C 1
ATOM 8901 O O . ILE C 1 150 ? 132.670 139.237 19.472 1.00 12.11 150 ILE C O 1
ATOM 8906 N N . ILE C 1 151 ? 133.569 139.229 17.392 1.00 12.62 151 ILE C N 1
ATOM 8907 C CA . ILE C 1 151 ? 133.103 137.914 17.095 1.00 12.90 151 ILE C CA 1
ATOM 8908 C C . ILE C 1 151 ? 133.669 136.896 18.073 1.00 13.22 151 ILE C C 1
ATOM 8909 O O . ILE C 1 151 ? 132.941 136.002 18.537 1.00 13.33 151 ILE C O 1
ATOM 8914 N N . ASP C 1 152 ? 134.948 137.005 18.405 1.00 14.57 152 ASP C N 1
ATOM 8915 C CA . ASP C 1 152 ? 135.530 136.151 19.413 1.00 15.63 152 ASP C CA 1
ATOM 8916 C C . ASP C 1 152 ? 134.915 136.314 20.780 1.00 14.62 152 ASP C C 1
ATOM 8917 O O . ASP C 1 152 ? 134.716 135.344 21.512 1.00 15.45 152 ASP C O 1
ATOM 8922 N N . GLU C 1 153 ? 134.604 137.548 21.137 1.00 14.53 153 GLU C N 1
ATOM 8923 C CA . GLU C 1 153 ? 133.969 137.817 22.433 1.00 15.20 153 GLU C CA 1
ATOM 8924 C C . GLU C 1 153 ? 132.563 137.250 22.493 1.00 14.65 153 GLU C C 1
ATOM 8925 O O . GLU C 1 153 ? 132.178 136.691 23.506 1.00 14.85 153 GLU C O 1
ATOM 8931 N N . ILE C 1 154 ? 131.822 137.337 21.371 1.00 14.71 154 ILE C N 1
ATOM 8932 C CA . ILE C 1 154 ? 130.475 136.731 21.323 1.00 13.90 154 ILE C CA 1
ATOM 8933 C C . ILE C 1 154 ? 130.560 135.197 21.473 1.00 14.81 154 ILE C C 1
ATOM 8934 O O . ILE C 1 154 ? 129.851 134.587 22.222 1.00 14.15 154 ILE C O 1
ATOM 8939 N N . ASP C 1 155 ? 131.495 134.597 20.744 1.00 14.07 155 ASP C N 1
ATOM 8940 C CA . ASP C 1 155 ? 131.688 133.145 20.760 1.00 16.62 155 ASP C CA 1
ATOM 8941 C C . ASP C 1 155 ? 131.938 132.684 22.191 1.00 15.28 155 ASP C C 1
ATOM 8942 O O . ASP C 1 155 ? 131.399 131.652 22.600 1.00 16.88 155 ASP C O 1
ATOM 8947 N N . GLU C 1 156 ? 132.694 133.452 22.962 1.00 14.45 156 GLU C N 1
ATOM 8948 C CA . GLU C 1 156 ? 133.051 133.066 24.319 1.00 17.27 156 GLU C CA 1
ATOM 8949 C C . GLU C 1 156 ? 131.867 133.312 25.307 1.00 16.39 156 GLU C C 1
ATOM 8950 O O . GLU C 1 156 ? 131.507 132.426 26.128 1.00 14.27 156 GLU C O 1
ATOM 8956 N N . LEU C 1 157 ? 131.290 134.520 25.226 1.00 15.63 157 LEU C N 1
ATOM 8957 C CA . LEU C 1 157 ? 130.323 134.966 26.238 1.00 14.71 157 LEU C CA 1
ATOM 8958 C C . LEU C 1 157 ? 128.853 134.614 25.959 1.00 14.44 157 LEU C C 1
ATOM 8959 O O . LEU C 1 157 ? 128.010 134.665 26.875 1.00 12.77 157 LEU C O 1
ATOM 8964 N N . PHE C 1 158 ? 128.577 134.242 24.717 1.00 13.45 158 PHE C N 1
ATOM 8965 C CA . PHE C 1 158 ? 127.244 133.818 24.277 1.00 13.72 158 PHE C CA 1
ATOM 8966 C C . PHE C 1 158 ? 127.390 132.510 23.507 1.00 14.26 158 PHE C C 1
ATOM 8967 O O . PHE C 1 158 ? 127.086 132.439 22.304 1.00 14.66 158 PHE C O 1
ATOM 8975 N N . PRO C 1 159 ? 127.863 131.488 24.191 1.00 14.48 159 PRO C N 1
ATOM 8976 C CA . PRO C 1 159 ? 128.211 130.238 23.457 1.00 16.22 159 PRO C CA 1
ATOM 8977 C C . PRO C 1 159 ? 127.061 129.522 22.817 1.00 17.50 159 PRO C C 1
ATOM 8978 O O . PRO C 1 159 ? 127.293 128.707 21.910 1.00 16.59 159 PRO C O 1
ATOM 8982 N N . LEU C 1 160 ? 125.822 129.747 23.282 1.00 16.12 160 LEU C N 1
ATOM 8983 C CA . LEU C 1 160 ? 124.683 129.082 22.639 1.00 16.29 160 LEU C CA 1
ATOM 8984 C C . LEU C 1 160 ? 124.114 129.830 21.431 1.00 15.25 160 LEU C C 1
ATOM 8985 O O . LEU C 1 160 ? 123.232 129.269 20.801 1.00 14.83 160 LEU C O 1
ATOM 8990 N N . ALA C 1 161 ? 124.668 130.984 21.071 1.00 14.13 161 ALA C N 1
ATOM 8991 C CA . ALA C 1 161 ? 124.284 131.636 19.842 1.00 14.63 161 ALA C CA 1
ATOM 8992 C C . ALA C 1 161 ? 124.679 130.749 18.655 1.00 17.73 161 ALA C C 1
ATOM 8993 O O . ALA C 1 161 ? 125.826 130.332 18.588 1.00 18.64 161 ALA C O 1
ATOM 8995 N N . LYS C 1 162 ? 123.741 130.449 17.763 1.00 16.17 162 LYS C N 1
ATOM 8996 C CA . LYS C 1 162 ? 124.037 129.563 16.627 1.00 16.71 162 LYS C CA 1
ATOM 8997 C C . LYS C 1 162 ? 124.626 130.250 15.445 1.00 17.67 162 LYS C C 1
ATOM 8998 O O . LYS C 1 162 ? 125.230 129.593 14.535 1.00 16.73 162 LYS C O 1
ATOM 9004 N N . GLY C 1 163 ? 124.463 131.559 15.375 1.00 14.83 163 GLY C N 1
ATOM 9005 C CA . GLY C 1 163 ? 125.040 132.331 14.303 1.00 14.39 163 GLY C CA 1
ATOM 9006 C C . GLY C 1 163 ? 125.073 133.785 14.703 1.00 14.13 163 GLY C C 1
ATOM 9007 O O . GLY C 1 163 ? 124.577 134.149 15.807 1.00 13.49 163 GLY C O 1
ATOM 9008 N N . ILE C 1 164 ? 125.778 134.558 13.921 1.00 12.62 164 ILE C N 1
ATOM 9009 C CA . ILE C 1 164 ? 125.999 135.995 14.178 1.00 13.53 164 ILE C CA 1
ATOM 9010 C C . ILE C 1 164 ? 125.636 136.717 12.909 1.00 14.01 164 ILE C C 1
ATOM 9011 O O . ILE C 1 164 ? 125.983 136.254 11.794 1.00 14.68 164 ILE C O 1
ATOM 9016 N N . SER C 1 165 ? 124.879 137.825 13.003 1.00 11.98 165 SER C N 1
ATOM 9017 C CA . SER C 1 165 ? 124.753 138.719 11.862 1.00 11.06 165 SER C CA 1
ATOM 9018 C C . SER C 1 165 ? 125.462 140.029 12.122 1.00 11.33 165 SER C C 1
ATOM 9019 O O . SER C 1 165 ? 125.619 140.430 13.273 1.00 11.15 165 SER C O 1
ATOM 9022 N N . VAL C 1 166 ? 125.892 140.689 11.056 1.00 10.90 166 VAL C N 1
ATOM 9023 C CA . VAL C 1 166 ? 126.602 141.951 11.142 1.00 11.26 166 VAL C CA 1
ATOM 9024 C C . VAL C 1 166 ? 125.714 142.938 10.360 1.00 12.94 166 VAL C C 1
ATOM 9025 O O . VAL C 1 166 ? 125.692 142.923 9.154 1.00 12.29 166 VAL C O 1
ATOM 9029 N N . GLN C 1 167 ? 125.027 143.820 11.092 1.00 12.06 167 GLN C N 1
ATOM 9030 C CA . GLN C 1 167 ? 124.086 144.757 10.493 1.00 11.44 167 GLN C CA 1
ATOM 9031 C C . GLN C 1 167 ? 124.755 146.067 10.349 1.00 11.36 167 GLN C C 1
ATOM 9032 O O . GLN C 1 167 ? 124.952 146.795 11.325 1.00 11.76 167 GLN C O 1
ATOM 9038 N N . SER C 1 168 ? 125.152 146.401 9.133 1.00 10.99 168 SER C N 1
ATOM 9039 C CA . SER C 1 168 ? 125.949 147.585 8.882 1.00 11.42 168 SER C CA 1
ATOM 9040 C C . SER C 1 168 ? 125.139 148.881 9.044 1.00 11.28 168 SER C C 1
ATOM 9041 O O . SER C 1 168 ? 124.112 149.044 8.444 1.00 12.96 168 SER C O 1
ATOM 9044 N N . GLU C 1 169 ? 125.665 149.802 9.829 1.00 10.58 169 GLU C N 1
ATOM 9045 C CA . GLU C 1 169 ? 125.186 151.143 9.956 1.00 10.42 169 GLU C CA 1
ATOM 9046 C C . GLU C 1 169 ? 125.940 152.046 9.037 1.00 10.99 169 GLU C C 1
ATOM 9047 O O . GLU C 1 169 ? 126.940 151.670 8.467 1.00 10.81 169 GLU C O 1
ATOM 9053 N N . CYS C 1 170 ? 125.457 153.270 8.880 1.00 10.88 170 CYS C N 1
ATOM 9054 C CA . CYS C 1 170 ? 125.940 154.203 7.852 1.00 10.72 170 CYS C CA 1
ATOM 9055 C C . CYS C 1 170 ? 127.478 154.183 7.613 1.00 13.49 170 CYS C C 1
ATOM 9056 O O . CYS C 1 170 ? 127.870 154.162 6.473 1.00 13.63 170 CYS C O 1
ATOM 9059 N N . PRO C 1 171 ? 128.337 154.282 8.680 1.00 13.07 171 PRO C N 1
ATOM 9060 C CA . PRO C 1 171 ? 129.765 154.480 8.375 1.00 13.05 171 PRO C CA 1
ATOM 9061 C C . PRO C 1 171 ? 130.473 153.307 7.694 1.00 13.73 171 PRO C C 1
ATOM 9062 O O . PRO C 1 171 ? 131.490 153.562 7.012 1.00 12.79 171 PRO C O 1
ATOM 9066 N N . ILE C 1 172 ? 129.924 152.105 7.753 1.00 13.94 172 ILE C N 1
ATOM 9067 C CA . ILE C 1 172 ? 130.686 150.920 7.341 1.00 14.72 172 ILE C CA 1
ATOM 9068 C C . ILE C 1 172 ? 131.126 151.000 5.872 1.00 16.79 172 ILE C C 1
ATOM 9069 O O . ILE C 1 172 ? 132.343 150.967 5.571 1.00 16.94 172 ILE C O 1
ATOM 9074 N N . GLY C 1 173 ? 130.167 151.234 4.968 1.00 18.00 173 GLY C N 1
ATOM 9075 C CA . GLY C 1 173 ? 130.457 151.326 3.533 1.00 18.62 173 GLY C CA 1
ATOM 9076 C C . GLY C 1 173 ? 131.128 152.602 3.156 1.00 19.94 173 GLY C C 1
ATOM 9077 O O . GLY C 1 173 ? 131.892 152.648 2.190 1.00 22.96 173 GLY C O 1
ATOM 9078 N N . LEU C 1 174 ? 130.978 153.634 3.959 1.00 15.61 174 LEU C N 1
ATOM 9079 C CA . LEU C 1 174 ? 131.614 154.900 3.669 1.00 16.11 174 LEU C CA 1
ATOM 9080 C C . LEU C 1 174 ? 133.112 154.867 3.933 1.00 17.18 174 LEU C C 1
ATOM 9081 O O . LEU C 1 174 ? 133.846 155.616 3.317 1.00 17.68 174 LEU C O 1
ATOM 9086 N N . ILE C 1 175 ? 133.568 154.042 4.877 1.00 16.17 175 ILE C N 1
ATOM 9087 C CA . ILE C 1 175 ? 134.971 154.007 5.192 1.00 16.60 175 ILE C CA 1
ATOM 9088 C C . ILE C 1 175 ? 135.700 152.865 4.553 1.00 17.64 175 ILE C C 1
ATOM 9089 O O . ILE C 1 175 ? 136.853 152.717 4.811 1.00 18.57 175 ILE C O 1
ATOM 9094 N N . GLY C 1 176 ? 135.012 152.001 3.816 1.00 18.43 176 GLY C N 1
ATOM 9095 C CA . GLY C 1 176 ? 135.636 150.917 3.053 1.00 21.20 176 GLY C CA 1
ATOM 9096 C C . GLY C 1 176 ? 135.986 149.685 3.855 1.00 19.66 176 GLY C C 1
ATOM 9097 O O . GLY C 1 176 ? 136.850 148.937 3.487 1.00 19.40 176 GLY C O 1
ATOM 9098 N N . ASP C 1 177 ? 135.271 149.377 4.916 1.00 17.09 177 ASP C N 1
ATOM 9099 C CA . ASP C 1 177 ? 135.516 148.158 5.654 1.00 16.65 177 ASP C CA 1
ATOM 9100 C C . ASP C 1 177 ? 135.069 146.926 4.881 1.00 16.91 177 ASP C C 1
ATOM 9101 O O . ASP C 1 177 ? 134.242 147.036 3.993 1.00 18.83 177 ASP C O 1
ATOM 9106 N N . ASP C 1 178 ? 135.694 145.801 5.173 1.00 16.48 178 ASP C N 1
ATOM 9107 C CA . ASP C 1 178 ? 135.457 144.555 4.452 1.00 17.87 178 ASP C CA 1
ATOM 9108 C C . ASP C 1 178 ? 134.851 143.504 5.400 1.00 16.29 178 ASP C C 1
ATOM 9109 O O . ASP C 1 178 ? 135.510 142.536 5.862 1.00 15.75 178 ASP C O 1
ATOM 9114 N N . ILE C 1 179 ? 133.563 143.700 5.746 1.00 13.22 179 ILE C N 1
ATOM 9115 C CA . ILE C 1 179 ? 132.915 142.778 6.651 1.00 13.18 179 ILE C CA 1
ATOM 9116 C C . ILE C 1 179 ? 132.684 141.390 6.105 1.00 13.13 179 ILE C C 1
ATOM 9117 O O . ILE C 1 179 ? 132.545 140.442 6.846 1.00 13.04 179 ILE C O 1
ATOM 9122 N N . GLU C 1 180 ? 132.667 141.258 4.781 1.00 13.13 180 GLU C N 1
ATOM 9123 C CA . GLU C 1 180 ? 132.480 139.948 4.156 1.00 13.98 180 GLU C CA 1
ATOM 9124 C C . GLU C 1 180 ? 133.734 139.092 4.369 1.00 13.81 180 GLU C C 1
ATOM 9125 O O . GLU C 1 180 ? 133.646 137.901 4.669 1.00 13.28 180 GLU C O 1
ATOM 9131 N N . ALA C 1 181 ? 134.897 139.708 4.230 1.00 15.83 181 ALA C N 1
ATOM 9132 C CA . ALA C 1 181 ? 136.186 139.013 4.545 1.00 16.70 181 ALA C CA 1
ATOM 9133 C C . ALA C 1 181 ? 136.238 138.583 6.000 1.00 15.67 181 ALA C C 1
ATOM 9134 O O . ALA C 1 181 ? 136.680 137.473 6.313 1.00 15.62 181 ALA C O 1
ATOM 9136 N N . VAL C 1 182 ? 135.811 139.469 6.922 1.00 15.42 182 VAL C N 1
ATOM 9137 C CA . VAL C 1 182 ? 135.759 139.107 8.325 1.00 14.33 182 VAL C CA 1
ATOM 9138 C C . VAL C 1 182 ? 134.867 137.924 8.539 1.00 14.85 182 VAL C C 1
ATOM 9139 O O . VAL C 1 182 ? 135.211 136.983 9.291 1.00 15.19 182 VAL C O 1
ATOM 9143 N N . SER C 1 183 ? 133.708 137.921 7.887 1.00 13.87 183 SER C N 1
ATOM 9144 C CA . SER C 1 183 ? 132.714 136.892 8.082 1.00 14.65 183 SER C CA 1
ATOM 9145 C C . SER C 1 183 ? 133.238 135.534 7.581 1.00 16.18 183 SER C C 1
ATOM 9146 O O . SER C 1 183 ? 133.113 134.521 8.270 1.00 15.48 183 SER C O 1
ATOM 9149 N N . ARG C 1 184 ? 133.836 135.545 6.391 1.00 16.17 184 ARG C N 1
ATOM 9150 C CA . ARG C 1 184 ? 134.427 134.271 5.870 1.00 18.26 184 ARG C CA 1
ATOM 9151 C C . ARG C 1 184 ? 135.476 133.702 6.799 1.00 16.05 184 ARG C C 1
ATOM 9152 O O . ARG C 1 184 ? 135.462 132.478 7.108 1.00 17.95 184 ARG C O 1
ATOM 9160 N N . LYS C 1 185 ? 136.366 134.585 7.273 1.00 16.41 185 LYS C N 1
ATOM 9161 C CA . LYS C 1 185 ? 137.463 134.188 8.148 1.00 18.47 185 LYS C CA 1
ATOM 9162 C C . LYS C 1 185 ? 136.955 133.629 9.452 1.00 18.66 185 LYS C C 1
ATOM 9163 O O . LYS C 1 185 ? 137.385 132.547 9.909 1.00 15.42 185 LYS C O 1
ATOM 9169 N N . LYS C 1 186 ? 136.027 134.348 10.094 1.00 16.84 186 LYS C N 1
ATOM 9170 C CA . LYS C 1 186 ? 135.566 133.888 11.389 1.00 17.06 186 LYS C CA 1
ATOM 9171 C C . LYS C 1 186 ? 134.650 132.742 11.348 1.00 16.60 186 LYS C C 1
ATOM 9172 O O . LYS C 1 186 ? 134.663 131.970 12.287 1.00 17.80 186 LYS C O 1
ATOM 9178 N N . LYS C 1 187 ? 133.859 132.562 10.280 1.00 16.99 187 LYS C N 1
ATOM 9179 C CA . LYS C 1 187 ? 133.047 131.380 10.175 1.00 19.12 187 LYS C CA 1
ATOM 9180 C C . LYS C 1 187 ? 133.942 130.111 10.239 1.00 20.49 187 LYS C C 1
ATOM 9181 O O . LYS C 1 187 ? 133.594 129.148 10.904 1.00 20.18 187 LYS C O 1
ATOM 9187 N N . LYS C 1 188 ? 135.058 130.145 9.535 1.00 20.77 188 LYS C N 1
ATOM 9188 C CA . LYS C 1 188 ? 135.973 128.984 9.531 1.00 23.34 188 LYS C CA 1
ATOM 9189 C C . LYS C 1 188 ? 136.571 128.811 10.899 1.00 24.38 188 LYS C C 1
ATOM 9190 O O . LYS C 1 188 ? 136.737 127.691 11.330 1.00 22.81 188 LYS C O 1
ATOM 9196 N N . GLU C 1 189 ? 136.873 129.893 11.622 1.00 22.91 189 GLU C N 1
ATOM 9197 C CA . GLU C 1 189 ? 137.464 129.740 12.939 1.00 23.93 189 GLU C CA 1
ATOM 9198 C C . GLU C 1 189 ? 136.498 129.262 13.998 1.00 23.81 189 GLU C C 1
ATOM 9199 O O . GLU C 1 189 ? 136.875 128.439 14.807 1.00 21.71 189 GLU C O 1
ATOM 9205 N N . ILE C 1 190 ? 135.275 129.818 14.066 1.00 20.32 190 ILE C N 1
ATOM 9206 C CA . ILE C 1 190 ? 134.402 129.464 15.151 1.00 19.28 190 ILE C CA 1
ATOM 9207 C C . ILE C 1 190 ? 133.365 128.442 14.799 1.00 18.89 190 ILE C C 1
ATOM 9208 O O . ILE C 1 190 ? 132.668 127.999 15.699 1.00 20.06 190 ILE C O 1
ATOM 9213 N N . GLY C 1 191 ? 133.196 128.125 13.526 1.00 18.22 191 GLY C N 1
ATOM 9214 C CA . GLY C 1 191 ? 132.280 127.084 13.082 1.00 18.02 191 GLY C CA 1
ATOM 9215 C C . GLY C 1 191 ? 130.807 127.422 13.247 1.00 19.12 191 GLY C C 1
ATOM 9216 O O . GLY C 1 191 ? 130.004 126.541 13.499 1.00 20.39 191 GLY C O 1
ATOM 9217 N N . LYS C 1 192 ? 130.455 128.693 13.068 1.00 16.87 192 LYS C N 1
ATOM 9218 C CA . LYS C 1 192 ? 129.078 129.166 13.183 1.00 17.03 192 LYS C CA 1
ATOM 9219 C C . LYS C 1 192 ? 128.882 130.144 12.047 1.00 15.32 192 LYS C C 1
ATOM 9220 O O . LYS C 1 192 ? 129.787 130.878 11.677 1.00 15.70 192 LYS C O 1
ATOM 9226 N N . THR C 1 193 ? 127.686 130.166 11.507 1.00 15.11 193 THR C N 1
ATOM 9227 C CA . THR C 1 193 ? 127.314 131.072 10.425 1.00 16.00 193 THR C CA 1
ATOM 9228 C C . THR C 1 193 ? 127.469 132.525 10.826 1.00 16.19 193 THR C C 1
ATOM 9229 O O . THR C 1 193 ? 126.992 132.910 11.890 1.00 15.28 193 THR C O 1
ATOM 9233 N N . ILE C 1 194 ? 128.158 133.304 10.005 1.00 15.25 194 ILE C N 1
ATOM 9234 C CA . ILE C 1 194 ? 128.279 134.728 10.205 1.00 15.49 194 ILE C CA 1
ATOM 9235 C C . ILE C 1 194 ? 127.720 135.413 8.923 1.00 17.01 194 ILE C C 1
ATOM 9236 O O . ILE C 1 194 ? 128.147 135.118 7.785 1.00 16.23 194 ILE C O 1
ATOM 9241 N N . VAL C 1 195 ? 126.709 136.264 9.092 1.00 14.63 195 VAL C N 1
ATOM 9242 C CA . VAL C 1 195 ? 126.031 136.874 7.966 1.00 13.53 195 VAL C CA 1
ATOM 9243 C C . VAL C 1 195 ? 126.301 138.365 7.903 1.00 14.39 195 VAL C C 1
ATOM 9244 O O . VAL C 1 195 ? 125.792 139.094 8.757 1.00 12.84 195 VAL C O 1
ATOM 9248 N N . PRO C 1 196 ? 127.122 138.843 6.957 1.00 12.66 196 PRO C N 1
ATOM 9249 C CA . PRO C 1 196 ? 127.358 140.239 6.804 1.00 12.69 196 PRO C CA 1
ATOM 9250 C C . PRO C 1 196 ? 126.286 140.905 5.977 1.00 12.96 196 PRO C C 1
ATOM 9251 O O . PRO C 1 196 ? 125.976 140.430 4.867 1.00 12.90 196 PRO C O 1
ATOM 9255 N N . VAL C 1 197 ? 125.630 141.935 6.509 1.00 11.75 197 VAL C N 1
ATOM 9256 C CA . VAL C 1 197 ? 124.536 142.586 5.777 1.00 12.21 197 VAL C CA 1
ATOM 9257 C C . VAL C 1 197 ? 124.895 144.023 5.512 1.00 12.35 197 VAL C C 1
ATOM 9258 O O . VAL C 1 197 ? 125.219 144.831 6.473 1.00 12.03 197 VAL C O 1
ATOM 9262 N N . ARG C 1 198 ? 124.812 144.410 4.244 1.00 11.96 198 ARG C N 1
ATOM 9263 C CA . ARG C 1 198 ? 125.121 145.752 3.830 1.00 12.69 198 ARG C CA 1
ATOM 9264 C C . ARG C 1 198 ? 123.859 146.620 3.828 1.00 13.46 198 ARG C C 1
ATOM 9265 O O . ARG C 1 198 ? 123.444 147.157 2.817 1.00 13.74 198 ARG C O 1
ATOM 9273 N N . CYS C 1 199 ? 123.301 146.788 5.014 1.00 12.97 199 CYS C N 1
ATOM 9274 C CA . CYS C 1 199 ? 122.102 147.606 5.180 1.00 13.19 199 CYS C CA 1
ATOM 9275 C C . CYS C 1 199 ? 122.372 149.008 5.695 1.00 13.35 199 CYS C C 1
ATOM 9276 O O . CYS C 1 199 ? 121.533 149.621 6.363 1.00 12.88 199 CYS C O 1
ATOM 9279 N N . GLU C 1 200 ? 123.497 149.589 5.332 1.00 11.33 200 GLU C N 1
ATOM 9280 C CA . GLU C 1 200 ? 123.793 150.926 5.716 1.00 12.37 200 GLU C CA 1
ATOM 9281 C C . GLU C 1 200 ? 122.678 151.869 5.327 1.00 12.30 200 GLU C C 1
ATOM 9282 O O . GLU C 1 200 ? 122.113 151.777 4.226 1.00 11.10 200 GLU C O 1
ATOM 9288 N N . GLY C 1 201 ? 122.379 152.819 6.211 1.00 11.49 201 GLY C N 1
ATOM 9289 C CA . GLY C 1 201 ? 121.184 153.679 5.979 1.00 12.51 201 GLY C CA 1
ATOM 9290 C C . GLY C 1 201 ? 121.202 154.675 4.841 1.00 13.45 201 GLY C C 1
ATOM 9291 O O . GLY C 1 201 ? 120.160 155.175 4.440 1.00 15.93 201 GLY C O 1
ATOM 9292 N N . PHE C 1 202 ? 122.373 154.896 4.248 1.00 13.67 202 PHE C N 1
ATOM 9293 C CA . PHE C 1 202 ? 122.506 155.704 3.070 1.00 14.36 202 PHE C CA 1
ATOM 9294 C C . PHE C 1 202 ? 122.034 154.975 1.804 1.00 15.08 202 PHE C C 1
ATOM 9295 O O . PHE C 1 202 ? 121.924 155.596 0.769 1.00 15.15 202 PHE C O 1
ATOM 9303 N N . ARG C 1 203 ? 121.839 153.678 1.877 1.00 13.60 203 ARG C N 1
ATOM 9304 C CA . ARG C 1 203 ? 121.462 152.895 0.720 1.00 14.94 203 ARG C CA 1
ATOM 9305 C C . ARG C 1 203 ? 119.919 152.941 0.574 1.00 14.20 203 ARG C C 1
ATOM 9306 O O . ARG C 1 203 ? 119.171 152.874 1.554 1.00 14.59 203 ARG C O 1
ATOM 9314 N N . GLY C 1 204 ? 119.439 153.024 -0.636 1.00 13.80 204 GLY C N 1
ATOM 9315 C CA . GLY C 1 204 ? 117.982 153.075 -0.823 1.00 14.13 204 GLY C CA 1
ATOM 9316 C C . GLY C 1 204 ? 117.366 154.353 -0.336 1.00 12.70 204 GLY C C 1
ATOM 9317 O O . GLY C 1 204 ? 118.059 155.382 -0.194 1.00 13.12 204 GLY C O 1
ATOM 9318 N N . VAL C 1 205 ? 116.048 154.304 -0.067 1.00 11.77 205 VAL C N 1
ATOM 9319 C CA . VAL C 1 205 ? 115.242 155.503 0.248 1.00 12.18 205 VAL C CA 1
ATOM 9320 C C . VAL C 1 205 ? 114.362 155.321 1.485 1.00 11.67 205 VAL C C 1
ATOM 9321 O O . VAL C 1 205 ? 113.649 156.220 1.863 1.00 12.26 205 VAL C O 1
ATOM 9325 N N . SER C 1 206 ? 114.490 154.189 2.138 1.00 10.92 206 SER C N 1
ATOM 9326 C CA . SER C 1 206 ? 113.499 153.710 3.109 1.00 11.38 206 SER C CA 1
ATOM 9327 C C . SER C 1 206 ? 113.867 152.385 3.704 1.00 11.16 206 SER C C 1
ATOM 9328 O O . SER C 1 206 ? 114.884 151.792 3.296 1.00 11.11 206 SER C O 1
ATOM 9331 N N . GLN C 1 207 ? 112.984 151.834 4.539 1.00 10.82 207 GLN C N 1
ATOM 9332 C CA . GLN C 1 207 ? 113.167 150.479 5.041 1.00 10.42 207 GLN C CA 1
ATOM 9333 C C . GLN C 1 207 ? 113.192 149.445 3.906 1.00 11.22 207 GLN C C 1
ATOM 9334 O O . GLN C 1 207 ? 113.792 148.386 4.064 1.00 10.94 207 GLN C O 1
ATOM 9340 N N . SER C 1 208 ? 112.539 149.739 2.774 1.00 10.61 208 SER C N 1
ATOM 9341 C CA . SER C 1 208 ? 112.320 148.710 1.765 1.00 10.57 208 SER C CA 1
ATOM 9342 C C . SER C 1 208 ? 113.617 148.066 1.258 1.00 11.06 208 SER C C 1
ATOM 9343 O O . SER C 1 208 ? 113.711 146.846 1.172 1.00 10.91 208 SER C O 1
ATOM 9346 N N . LEU C 1 209 ? 114.621 148.865 0.909 1.00 11.24 209 LEU C N 1
ATOM 9347 C CA . LEU C 1 209 ? 115.834 148.261 0.338 1.00 12.57 209 LEU C CA 1
ATOM 9348 C C . LEU C 1 209 ? 116.545 147.397 1.370 1.00 12.48 209 LEU C C 1
ATOM 9349 O O . LEU C 1 209 ? 117.127 146.381 1.023 1.00 10.91 209 LEU C O 1
ATOM 9354 N N . GLY C 1 210 ? 116.409 147.741 2.661 1.00 10.82 210 GLY C N 1
ATOM 9355 C CA . GLY C 1 210 ? 116.866 146.853 3.732 1.00 10.80 210 GLY C CA 1
ATOM 9356 C C . GLY C 1 210 ? 116.263 145.478 3.695 1.00 11.38 210 GLY C C 1
ATOM 9357 O O . GLY C 1 210 ? 116.947 144.477 3.947 1.00 11.54 210 GLY C O 1
ATOM 9358 N N . HIS C 1 211 ? 114.957 145.393 3.454 1.00 10.94 211 HIS C N 1
ATOM 9359 C CA . HIS C 1 211 ? 114.305 144.077 3.260 1.00 11.17 211 HIS C CA 1
ATOM 9360 C C . HIS C 1 211 ? 115.060 143.288 2.173 1.00 10.79 211 HIS C C 1
ATOM 9361 O O . HIS C 1 211 ? 115.384 142.150 2.364 1.00 11.02 211 HIS C O 1
ATOM 9368 N N . HIS C 1 212 ? 115.243 143.906 1.040 1.00 10.78 212 HIS C N 1
ATOM 9369 C CA . HIS C 1 212 ? 115.755 143.201 -0.136 1.00 12.53 212 HIS C CA 1
ATOM 9370 C C . HIS C 1 212 ? 117.205 142.762 0.087 1.00 12.42 212 HIS C C 1
ATOM 9371 O O . HIS C 1 212 ? 117.544 141.602 -0.131 1.00 11.98 212 HIS C O 1
ATOM 9378 N N . ILE C 1 213 ? 118.031 143.674 0.639 1.00 12.75 213 ILE C N 1
ATOM 9379 C CA . ILE C 1 213 ? 119.373 143.318 1.039 1.00 12.15 213 ILE C CA 1
ATOM 9380 C C . ILE C 1 213 ? 119.429 142.204 2.045 1.00 11.47 213 ILE C C 1
ATOM 9381 O O . ILE C 1 213 ? 120.269 141.249 1.950 1.00 11.62 213 ILE C O 1
ATOM 9386 N N . ALA C 1 214 ? 118.551 142.250 3.031 1.00 10.56 214 ALA C N 1
ATOM 9387 C CA . ALA C 1 214 ? 118.490 141.185 4.025 1.00 11.60 214 ALA C CA 1
ATOM 9388 C C . ALA C 1 214 ? 118.045 139.849 3.423 1.00 11.66 214 ALA C C 1
ATOM 9389 O O . ALA C 1 214 ? 118.588 138.787 3.823 1.00 12.99 214 ALA C O 1
ATOM 9391 N N . ASN C 1 215 ? 117.097 139.881 2.476 1.00 10.80 215 ASN C N 1
ATOM 9392 C CA . ASN C 1 215 ? 116.609 138.624 1.856 1.00 12.25 215 ASN C CA 1
ATOM 9393 C C . ASN C 1 215 ? 117.827 138.015 1.065 1.00 11.75 215 ASN C C 1
ATOM 9394 O O . ASN C 1 215 ? 118.046 136.813 1.083 1.00 14.48 215 ASN C O 1
ATOM 9399 N N . ASP C 1 216 ? 118.544 138.845 0.343 1.00 11.76 216 ASP C N 1
ATOM 9400 C CA . ASP C 1 216 ? 119.711 138.431 -0.440 1.00 12.71 216 ASP C CA 1
ATOM 9401 C C . ASP C 1 216 ? 120.798 137.854 0.466 1.00 13.23 216 ASP C C 1
ATOM 9402 O O . ASP C 1 216 ? 121.471 136.861 0.126 1.00 13.30 216 ASP C O 1
ATOM 9407 N N . ALA C 1 217 ? 120.955 138.397 1.681 1.00 11.47 217 ALA C N 1
ATOM 9408 C CA . ALA C 1 217 ? 121.878 137.835 2.618 1.00 12.38 217 ALA C CA 1
ATOM 9409 C C . ALA C 1 217 ? 121.484 136.472 3.161 1.00 13.37 217 ALA C C 1
ATOM 9410 O O . ALA C 1 217 ? 122.372 135.602 3.380 1.00 14.10 217 ALA C O 1
ATOM 9412 N N . ILE C 1 218 ? 120.184 136.240 3.301 1.00 12.97 218 ILE C N 1
ATOM 9413 C CA . ILE C 1 218 ? 119.715 134.912 3.671 1.00 13.82 218 ILE C CA 1
ATOM 9414 C C . ILE C 1 218 ? 120.117 133.933 2.516 1.00 14.70 218 ILE C C 1
ATOM 9415 O O . ILE C 1 218 ? 120.670 132.860 2.773 1.00 13.32 218 ILE C O 1
ATOM 9420 N N . ARG C 1 219 ? 119.820 134.321 1.305 1.00 13.43 219 ARG C N 1
ATOM 9421 C CA . ARG C 1 219 ? 120.191 133.520 0.150 1.00 14.73 219 ARG C CA 1
ATOM 9422 C C . ARG C 1 219 ? 121.708 133.183 0.108 1.00 14.85 219 ARG C C 1
ATOM 9423 O O . ARG C 1 219 ? 122.076 132.038 -0.124 1.00 16.01 219 ARG C O 1
ATOM 9431 N N . ASP C 1 220 ? 122.535 134.219 0.243 1.00 14.81 220 ASP C N 1
ATOM 9432 C CA . ASP C 1 220 ? 123.945 134.179 -0.004 1.00 15.66 220 ASP C CA 1
ATOM 9433 C C . ASP C 1 220 ? 124.740 133.602 1.142 1.00 16.95 220 ASP C C 1
ATOM 9434 O O . ASP C 1 220 ? 125.793 133.036 0.889 1.00 17.94 220 ASP C O 1
ATOM 9439 N N . TRP C 1 221 ? 124.257 133.669 2.387 1.00 13.43 221 TRP C N 1
ATOM 9440 C CA . TRP C 1 221 ? 125.027 133.228 3.532 1.00 13.46 221 TRP C CA 1
ATOM 9441 C C . TRP C 1 221 ? 124.376 132.167 4.393 1.00 15.74 221 TRP C C 1
ATOM 9442 O O . TRP C 1 221 ? 125.053 131.564 5.197 1.00 16.32 221 TRP C O 1
ATOM 9453 N N . VAL C 1 222 ? 123.100 131.875 4.184 1.00 13.92 222 VAL C N 1
ATOM 9454 C CA . VAL C 1 222 ? 122.438 130.824 4.900 1.00 14.45 222 VAL C CA 1
ATOM 9455 C C . VAL C 1 222 ? 122.097 129.713 3.908 1.00 16.19 222 VAL C C 1
ATOM 9456 O O . VAL C 1 222 ? 122.498 128.570 4.114 1.00 16.17 222 VAL C O 1
ATOM 9460 N N . PHE C 1 223 ? 121.361 130.014 2.840 1.00 15.10 223 PHE C N 1
ATOM 9461 C CA . PHE C 1 223 ? 120.998 128.953 1.900 1.00 15.95 223 PHE C CA 1
ATOM 9462 C C . PHE C 1 223 ? 122.228 128.458 1.116 1.00 17.69 223 PHE C C 1
ATOM 9463 O O . PHE C 1 223 ? 122.251 127.298 0.736 1.00 18.21 223 PHE C O 1
ATOM 9471 N N . ASP C 1 224 ? 123.171 129.331 0.827 1.00 18.18 224 ASP C N 1
ATOM 9472 C CA . ASP C 1 224 ? 124.287 128.997 -0.040 1.00 20.98 224 ASP C CA 1
ATOM 9473 C C . ASP C 1 224 ? 125.365 128.345 0.807 1.00 21.57 224 ASP C C 1
ATOM 9474 O O . ASP C 1 224 ? 126.353 128.962 1.183 1.00 24.35 224 ASP C O 1
ATOM 9479 N N . GLY C 1 225 ? 125.103 127.129 1.214 1.00 20.19 225 GLY C N 1
ATOM 9480 C CA . GLY C 1 225 ? 125.970 126.419 2.150 1.00 21.62 225 GLY C CA 1
ATOM 9481 C C . GLY C 1 225 ? 125.527 124.977 2.185 1.00 20.91 225 GLY C C 1
ATOM 9482 O O . GLY C 1 225 ? 124.465 124.630 1.638 1.00 21.07 225 GLY C O 1
ATOM 9483 N N . GLU C 1 226 ? 126.346 124.076 2.705 1.00 19.24 226 GLU C N 1
ATOM 9484 C CA . GLU C 1 226 ? 125.955 122.672 2.738 1.00 20.88 226 GLU C CA 1
ATOM 9485 C C . GLU C 1 226 ? 124.729 122.464 3.573 1.00 21.86 226 GLU C C 1
ATOM 9486 O O . GLU C 1 226 ? 124.576 123.100 4.593 1.00 21.47 226 GLU C O 1
ATOM 9492 N N . ASP C 1 227 ? 123.907 121.514 3.183 1.00 22.74 227 ASP C N 1
ATOM 9493 C CA . ASP C 1 227 ? 122.720 121.141 3.940 1.00 24.43 227 ASP C CA 1
ATOM 9494 C C . ASP C 1 227 ? 123.001 120.609 5.303 1.00 24.91 227 ASP C C 1
ATOM 9495 O O . ASP C 1 227 ? 123.623 119.559 5.453 1.00 24.41 227 ASP C O 1
ATOM 9500 N N . LYS C 1 228 ? 122.559 121.340 6.331 1.00 21.48 228 LYS C N 1
ATOM 9501 C CA . LYS C 1 228 ? 122.729 120.882 7.696 1.00 23.97 228 LYS C CA 1
ATOM 9502 C C . LYS C 1 228 ? 121.532 120.037 8.182 1.00 24.65 228 LYS C C 1
ATOM 9503 O O . LYS C 1 228 ? 121.543 119.608 9.293 1.00 25.77 228 LYS C O 1
ATOM 9509 N N . HIS C 1 229 ? 120.540 119.784 7.344 1.00 25.02 229 HIS C N 1
ATOM 9510 C CA . HIS C 1 229 ? 119.322 119.077 7.819 1.00 27.10 229 HIS C CA 1
ATOM 9511 C C . HIS C 1 229 ? 118.984 117.893 6.950 1.00 28.60 229 HIS C C 1
ATOM 9512 O O . HIS C 1 229 ? 117.839 117.719 6.543 1.00 27.48 229 HIS C O 1
ATOM 9519 N N . ALA C 1 230 ? 120.002 117.096 6.604 1.00 25.73 230 ALA C N 1
ATOM 9520 C CA . ALA C 1 230 ? 119.781 116.025 5.635 1.00 26.86 230 ALA C CA 1
ATOM 9521 C C . ALA C 1 230 ? 118.804 115.030 6.205 1.00 22.41 230 ALA C C 1
ATOM 9522 O O . ALA C 1 230 ? 118.105 114.389 5.478 1.00 28.39 230 ALA C O 1
ATOM 9524 N N . ALA C 1 231 ? 118.760 114.920 7.515 1.00 23.26 231 ALA C N 1
ATOM 9525 C CA . ALA C 1 231 ? 117.862 113.989 8.193 1.00 27.75 231 ALA C CA 1
ATOM 9526 C C . ALA C 1 231 ? 116.380 114.443 8.306 1.00 29.31 231 ALA C C 1
ATOM 9527 O O . ALA C 1 231 ? 115.533 113.692 8.753 1.00 29.02 231 ALA C O 1
ATOM 9529 N N . PHE C 1 232 ? 116.069 115.658 7.928 1.00 29.11 232 PHE C N 1
ATOM 9530 C CA . PHE C 1 232 ? 114.682 116.144 8.064 1.00 28.89 232 PHE C CA 1
ATOM 9531 C C . PHE C 1 232 ? 113.672 115.291 7.328 1.00 25.31 232 PHE C C 1
ATOM 9532 O O . PHE C 1 232 ? 113.814 115.020 6.151 1.00 26.80 232 PHE C O 1
ATOM 9540 N N . GLU C 1 233 ? 112.631 114.878 8.013 1.00 28.35 233 GLU C N 1
ATOM 9541 C CA . GLU C 1 233 ? 111.574 114.061 7.395 1.00 32.60 233 GLU C CA 1
ATOM 9542 C C . GLU C 1 233 ? 110.490 114.996 6.895 1.00 30.81 233 GLU C C 1
ATOM 9543 O O . GLU C 1 233 ? 109.989 115.782 7.661 1.00 29.65 233 GLU C O 1
ATOM 9549 N N . THR C 1 234 ? 110.181 114.934 5.614 1.00 28.48 234 THR C N 1
ATOM 9550 C CA . THR C 1 234 ? 109.178 115.792 4.989 1.00 32.24 234 THR C CA 1
ATOM 9551 C C . THR C 1 234 ? 107.789 115.142 4.971 1.00 32.55 234 THR C C 1
ATOM 9552 O O . THR C 1 234 ? 107.674 113.961 5.171 1.00 31.40 234 THR C O 1
ATOM 9556 N N . THR C 1 235 ? 106.745 115.946 4.821 1.00 25.81 235 THR C N 1
ATOM 9557 C CA . THR C 1 235 ? 105.389 115.460 4.661 1.00 24.96 235 THR C CA 1
ATOM 9558 C C . THR C 1 235 ? 104.840 116.192 3.437 1.00 23.14 235 THR C C 1
ATOM 9559 O O . THR C 1 235 ? 105.408 117.201 2.993 1.00 23.59 235 THR C O 1
ATOM 9563 N N . PRO C 1 236 ? 103.719 115.711 2.875 1.00 23.18 236 PRO C N 1
ATOM 9564 C CA . PRO C 1 236 ? 103.119 116.389 1.746 1.00 23.44 236 PRO C CA 1
ATOM 9565 C C . PRO C 1 236 ? 102.532 117.792 2.101 1.00 19.75 236 PRO C C 1
ATOM 9566 O O . PRO C 1 236 ? 102.182 118.528 1.199 1.00 20.22 236 PRO C O 1
ATOM 9570 N N . TYR C 1 237 ? 102.478 118.113 3.380 1.00 19.31 237 TYR C N 1
ATOM 9571 C CA . TYR C 1 237 ? 101.726 119.299 3.852 1.00 19.98 237 TYR C CA 1
ATOM 9572 C C . TYR C 1 237 ? 102.648 120.323 4.540 1.00 19.70 237 TYR C C 1
ATOM 9573 O O . TYR C 1 237 ? 102.179 121.176 5.275 1.00 18.45 237 TYR C O 1
ATOM 9582 N N . ASP C 1 238 ? 103.929 120.249 4.201 1.00 18.92 238 ASP C N 1
ATOM 9583 C CA . ASP C 1 238 ? 104.965 121.088 4.803 1.00 19.25 238 ASP C CA 1
ATOM 9584 C C . ASP C 1 238 ? 104.932 122.459 4.106 1.00 16.40 238 ASP C C 1
ATOM 9585 O O . ASP C 1 238 ? 105.053 122.558 2.905 1.00 16.05 238 ASP C O 1
ATOM 9590 N N . VAL C 1 239 ? 104.764 123.524 4.917 1.00 17.26 239 VAL C N 1
ATOM 9591 C CA . VAL C 1 239 ? 104.803 124.871 4.423 1.00 16.05 239 VAL C CA 1
ATOM 9592 C C . VAL C 1 239 ? 105.808 125.723 5.265 1.00 15.22 239 VAL C C 1
ATOM 9593 O O . VAL C 1 239 ? 106.029 125.419 6.397 1.00 15.73 239 VAL C O 1
ATOM 9597 N N . ASN C 1 240 ? 106.294 126.804 4.650 1.00 14.19 240 ASN C N 1
ATOM 9598 C CA . ASN C 1 240 ? 106.879 127.920 5.431 1.00 14.87 240 ASN C CA 1
ATOM 9599 C C . ASN C 1 240 ? 105.845 129.062 5.464 1.00 14.61 240 ASN C C 1
ATOM 9600 O O . ASN C 1 240 ? 105.187 129.326 4.451 1.00 14.37 240 ASN C O 1
ATOM 9605 N N . VAL C 1 241 ? 105.691 129.700 6.612 1.00 14.62 241 VAL C N 1
ATOM 9606 C CA . VAL C 1 241 ? 104.981 130.997 6.645 1.00 13.40 241 VAL C CA 1
ATOM 9607 C C . VAL C 1 241 ? 106.078 132.050 6.476 1.00 13.10 241 VAL C C 1
ATOM 9608 O O . VAL C 1 241 ? 107.070 132.047 7.229 1.00 13.54 241 VAL C O 1
ATOM 9612 N N . ILE C 1 242 ? 105.940 132.877 5.473 1.00 12.54 242 ILE C N 1
ATOM 9613 C CA . ILE C 1 242 ? 106.959 133.807 5.101 1.00 13.92 242 ILE C CA 1
ATOM 9614 C C . ILE C 1 242 ? 106.412 135.237 5.338 1.00 13.84 242 ILE C C 1
ATOM 9615 O O . ILE C 1 242 ? 105.339 135.603 4.873 1.00 14.38 242 ILE C O 1
ATOM 9620 N N . GLY C 1 243 ? 107.158 136.035 6.108 1.00 13.09 243 GLY C N 1
ATOM 9621 C CA . GLY C 1 243 ? 106.747 137.436 6.309 1.00 11.98 243 GLY C CA 1
ATOM 9622 C C . GLY C 1 243 ? 105.663 137.600 7.372 1.00 11.99 243 GLY C C 1
ATOM 9623 O O . GLY C 1 243 ? 104.716 138.370 7.160 1.00 11.07 243 GLY C O 1
ATOM 9624 N N . ASP C 1 244 ? 105.798 136.934 8.503 1.00 12.23 244 ASP C N 1
ATOM 9625 C CA . ASP C 1 244 ? 104.964 137.188 9.680 1.00 12.50 244 ASP C CA 1
ATOM 9626 C C . ASP C 1 244 ? 105.915 137.315 10.859 1.00 13.12 244 ASP C C 1
ATOM 9627 O O . ASP C 1 244 ? 106.549 136.347 11.271 1.00 12.38 244 ASP C O 1
ATOM 9632 N N . TYR C 1 245 ? 106.018 138.531 11.397 1.00 12.07 245 TYR C N 1
ATOM 9633 C CA . TYR C 1 245 ? 107.021 138.841 12.362 1.00 11.24 245 TYR C CA 1
ATOM 9634 C C . TYR C 1 245 ? 106.516 138.750 13.780 1.00 11.17 245 TYR C C 1
ATOM 9635 O O . TYR C 1 245 ? 107.211 139.135 14.749 1.00 10.63 245 TYR C O 1
ATOM 9644 N N . ASN C 1 246 ? 105.381 138.068 13.905 1.00 10.73 246 ASN C N 1
ATOM 9645 C CA . ASN C 1 246 ? 104.858 137.707 15.214 1.00 10.10 246 ASN C CA 1
ATOM 9646 C C . ASN C 1 246 ? 104.676 138.904 16.150 1.00 9.31 246 ASN C C 1
ATOM 9647 O O . ASN C 1 246 ? 104.908 138.807 17.375 1.00 9.76 246 ASN C O 1
ATOM 9652 N N . ILE C 1 247 ? 104.093 139.966 15.621 1.00 10.27 247 ILE C N 1
ATOM 9653 C CA . ILE C 1 247 ? 103.856 141.134 16.438 1.00 11.10 247 ILE C CA 1
ATOM 9654 C C . ILE C 1 247 ? 102.779 140.814 17.452 1.00 11.11 247 ILE C C 1
ATOM 9655 O O . ILE C 1 247 ? 101.644 140.497 17.102 1.00 10.71 247 ILE C O 1
ATOM 9660 N N . GLY C 1 248 ? 103.117 140.901 18.722 1.00 11.97 248 GLY C N 1
ATOM 9661 C CA . GLY C 1 248 ? 102.196 140.530 19.755 1.00 11.30 248 GLY C CA 1
ATOM 9662 C C . GLY C 1 248 ? 101.687 139.119 19.684 1.00 11.05 248 GLY C C 1
ATOM 9663 O O . GLY C 1 248 ? 100.622 138.822 20.217 1.00 10.53 248 GLY C O 1
ATOM 9664 N N . GLY C 1 249 ? 102.446 138.211 19.050 1.00 11.20 249 GLY C N 1
ATOM 9665 C CA . GLY C 1 249 ? 102.047 136.864 18.871 1.00 11.35 249 GLY C CA 1
ATOM 9666 C C . GLY C 1 249 ? 101.242 136.553 17.626 1.00 10.91 249 GLY C C 1
ATOM 9667 O O . GLY C 1 249 ? 100.666 135.437 17.532 1.00 11.96 249 GLY C O 1
ATOM 9668 N N . ASP C 1 250 ? 101.125 137.508 16.696 1.00 10.50 250 ASP C N 1
ATOM 9669 C CA . ASP C 1 250 ? 100.374 137.311 15.468 1.00 11.24 250 ASP C CA 1
ATOM 9670 C C . ASP C 1 250 ? 100.687 135.984 14.723 1.00 12.15 250 ASP C C 1
ATOM 9671 O O . ASP C 1 250 ? 99.798 135.402 14.073 1.00 12.37 250 ASP C O 1
ATOM 9676 N N . ALA C 1 251 ? 101.942 135.545 14.743 1.00 12.00 251 ALA C N 1
ATOM 9677 C CA . ALA C 1 251 ? 102.306 134.374 13.952 1.00 12.91 251 ALA C CA 1
ATOM 9678 C C . ALA C 1 251 ? 101.859 133.118 14.639 1.00 12.84 251 ALA C C 1
ATOM 9679 O O . ALA C 1 251 ? 101.533 132.104 13.972 1.00 14.07 251 ALA C O 1
ATOM 9681 N N . TRP C 1 252 ? 101.820 133.163 15.963 1.00 11.80 252 TRP C N 1
ATOM 9682 C CA . TRP C 1 252 ? 101.300 132.026 16.743 1.00 12.96 252 TRP C CA 1
ATOM 9683 C C . TRP C 1 252 ? 99.791 131.850 16.586 1.00 14.52 252 TRP C C 1
ATOM 9684 O O . TRP C 1 252 ? 99.317 130.692 16.439 1.00 13.08 252 TRP C O 1
ATOM 9695 N N . SER C 1 253 ? 99.052 132.982 16.590 1.00 13.89 253 SER C N 1
ATOM 9696 C CA . SER C 1 253 ? 97.616 132.921 16.304 1.00 17.93 253 SER C CA 1
ATOM 9697 C C . SER C 1 253 ? 97.308 132.526 14.846 1.00 17.65 253 SER C C 1
ATOM 9698 O O . SER C 1 253 ? 96.212 132.066 14.592 1.00 20.92 253 SER C O 1
ATOM 9701 N N . SER C 1 254 ? 98.248 132.685 13.924 1.00 14.64 254 SER C N 1
ATOM 9702 C CA . SER C 1 254 ? 98.116 132.213 12.588 1.00 14.51 254 SER C CA 1
ATOM 9703 C C . SER C 1 254 ? 98.460 130.736 12.460 1.00 15.42 254 SER C C 1
ATOM 9704 O O . SER C 1 254 ? 97.732 129.969 11.793 1.00 14.02 254 SER C O 1
ATOM 9707 N N . ARG C 1 255 ? 99.555 130.351 13.122 1.00 13.93 255 ARG C N 1
ATOM 9708 C CA . ARG C 1 255 ? 100.068 128.973 13.079 1.00 16.75 255 ARG C CA 1
ATOM 9709 C C . ARG C 1 255 ? 99.010 127.964 13.552 1.00 16.78 255 ARG C C 1
ATOM 9710 O O . ARG C 1 255 ? 98.860 126.909 12.962 1.00 15.62 255 ARG C O 1
ATOM 9718 N N . ILE C 1 256 ? 98.286 128.296 14.609 1.00 16.03 256 ILE C N 1
ATOM 9719 C CA . ILE C 1 256 ? 97.306 127.375 15.135 1.00 16.90 256 ILE C CA 1
ATOM 9720 C C . ILE C 1 256 ? 96.265 127.038 14.100 1.00 16.82 256 ILE C C 1
ATOM 9721 O O . ILE C 1 256 ? 95.827 125.853 14.006 1.00 16.06 256 ILE C O 1
ATOM 9726 N N . LEU C 1 257 ? 95.837 128.017 13.320 1.00 16.09 257 LEU C N 1
ATOM 9727 C CA . LEU C 1 257 ? 94.840 127.757 12.276 1.00 15.62 257 LEU C CA 1
ATOM 9728 C C . LEU C 1 257 ? 95.385 126.853 11.152 1.00 16.67 257 LEU C C 1
ATOM 9729 O O . LEU C 1 257 ? 94.719 125.937 10.667 1.00 16.81 257 LEU C O 1
ATOM 9734 N N . LEU C 1 258 ? 96.568 127.165 10.703 1.00 15.01 258 LEU C N 1
ATOM 9735 C CA . LEU C 1 258 ? 97.224 126.351 9.672 1.00 16.65 258 LEU C CA 1
ATOM 9736 C C . LEU C 1 258 ? 97.431 124.915 10.100 1.00 16.52 258 LEU C C 1
ATOM 9737 O O . LEU C 1 258 ? 97.191 123.985 9.296 1.00 19.00 258 LEU C O 1
ATOM 9742 N N . GLU C 1 259 ? 97.851 124.698 11.334 1.00 16.58 259 GLU C N 1
ATOM 9743 C CA . GLU C 1 259 ? 97.981 123.349 11.854 1.00 19.20 259 GLU C CA 1
ATOM 9744 C C . GLU C 1 259 ? 96.630 122.668 12.059 1.00 20.43 259 GLU C C 1
ATOM 9745 O O . GLU C 1 259 ? 96.490 121.482 11.730 1.00 19.25 259 GLU C O 1
ATOM 9751 N N . GLU C 1 260 ? 95.620 123.369 12.559 1.00 18.32 260 GLU C N 1
ATOM 9752 C CA . GLU C 1 260 ? 94.264 122.802 12.645 1.00 19.41 260 GLU C CA 1
ATOM 9753 C C . GLU C 1 260 ? 93.711 122.391 11.294 1.00 19.06 260 GLU C C 1
ATOM 9754 O O . GLU C 1 260 ? 93.016 121.422 11.220 1.00 21.32 260 GLU C O 1
ATOM 9760 N N . MET C 1 261 ? 94.057 123.086 10.219 1.00 18.26 261 MET C N 1
ATOM 9761 C CA . MET C 1 261 ? 93.634 122.746 8.872 1.00 19.84 261 MET C CA 1
ATOM 9762 C C . MET C 1 261 ? 94.367 121.479 8.339 1.00 21.60 261 MET C C 1
ATOM 9763 O O . MET C 1 261 ? 93.877 120.832 7.414 1.00 22.25 261 MET C O 1
ATOM 9768 N N . GLY C 1 262 ? 95.490 121.145 8.931 1.00 19.64 262 GLY C N 1
ATOM 9769 C CA . GLY C 1 262 ? 96.280 119.945 8.596 1.00 20.53 262 GLY C CA 1
ATOM 9770 C C . GLY C 1 262 ? 97.649 120.171 8.009 1.00 20.42 262 GLY C C 1
ATOM 9771 O O . GLY C 1 262 ? 98.295 119.216 7.561 1.00 20.20 262 GLY C O 1
ATOM 9772 N N . LEU C 1 263 ? 98.123 121.428 7.967 1.00 19.46 263 LEU C N 1
ATOM 9773 C CA . LEU C 1 263 ? 99.478 121.707 7.470 1.00 19.99 263 LEU C CA 1
ATOM 9774 C C . LEU C 1 263 ? 100.491 121.545 8.575 1.00 18.22 263 LEU C C 1
ATOM 9775 O O . LEU C 1 263 ? 100.189 121.573 9.766 1.00 19.08 263 LEU C O 1
ATOM 9780 N N . ARG C 1 264 ? 101.718 121.404 8.161 1.00 18.90 264 ARG C N 1
ATOM 9781 C CA . ARG C 1 264 ? 102.811 121.427 9.099 1.00 19.26 264 ARG C CA 1
ATOM 9782 C C . ARG C 1 264 ? 103.696 122.647 8.764 1.00 18.13 264 ARG C C 1
ATOM 9783 O O . ARG C 1 264 ? 104.266 122.753 7.658 1.00 17.79 264 ARG C O 1
ATOM 9791 N N . VAL C 1 265 ? 103.874 123.510 9.756 1.00 17.77 265 VAL C N 1
ATOM 9792 C CA . VAL C 1 265 ? 104.688 124.697 9.568 1.00 17.80 265 VAL C CA 1
ATOM 9793 C C . VAL C 1 265 ? 106.138 124.361 9.860 1.00 19.06 265 VAL C C 1
ATOM 9794 O O . VAL C 1 265 ? 106.518 124.255 10.984 1.00 23.08 265 VAL C O 1
ATOM 9798 N N . VAL C 1 266 ? 106.945 124.292 8.840 1.00 18.13 266 VAL C N 1
ATOM 9799 C CA . VAL C 1 266 ? 108.376 123.998 8.944 1.00 19.29 266 VAL C CA 1
ATOM 9800 C C . VAL C 1 266 ? 109.128 125.210 9.560 1.00 18.17 266 VAL C C 1
ATOM 9801 O O . VAL C 1 266 ? 109.975 125.054 10.400 1.00 19.51 266 VAL C O 1
ATOM 9805 N N . GLY C 1 267 ? 108.776 126.413 9.121 1.00 16.13 267 GLY C N 1
ATOM 9806 C CA . GLY C 1 267 ? 109.319 127.634 9.704 1.00 15.51 267 GLY C CA 1
ATOM 9807 C C . GLY C 1 267 ? 108.399 128.793 9.446 1.00 14.28 267 GLY C C 1
ATOM 9808 O O . GLY C 1 267 ? 107.609 128.776 8.510 1.00 14.08 267 GLY C O 1
ATOM 9809 N N . ASN C 1 268 ? 108.512 129.786 10.323 1.00 14.21 268 ASN C N 1
ATOM 9810 C CA . ASN C 1 268 ? 107.793 131.052 10.235 1.00 13.76 268 ASN C CA 1
ATOM 9811 C C . ASN C 1 268 ? 108.856 132.113 10.199 1.00 13.36 268 ASN C C 1
ATOM 9812 O O . ASN C 1 268 ? 109.596 132.285 11.164 1.00 13.88 268 ASN C O 1
ATOM 9817 N N . TRP C 1 269 ? 108.928 132.821 9.109 1.00 12.43 269 TRP C N 1
ATOM 9818 C CA . TRP C 1 269 ? 109.959 133.851 8.906 1.00 12.77 269 TRP C CA 1
ATOM 9819 C C . TRP C 1 269 ? 109.434 135.263 9.242 1.00 13.31 269 TRP C C 1
ATOM 9820 O O . TRP C 1 269 ? 108.517 135.718 8.563 1.00 13.62 269 TRP C O 1
ATOM 9831 N N . SER C 1 270 ? 110.075 136.008 10.154 1.00 12.25 270 SER C N 1
ATOM 9832 C CA . SER C 1 270 ? 111.130 135.583 11.052 1.00 12.90 270 SER C CA 1
ATOM 9833 C C . SER C 1 270 ? 110.743 135.694 12.513 1.00 11.90 270 SER C C 1
ATOM 9834 O O . SER C 1 270 ? 111.553 135.474 13.418 1.00 10.49 270 SER C O 1
ATOM 9837 N N . GLY C 1 271 ? 109.485 135.985 12.807 1.00 12.16 271 GLY C N 1
ATOM 9838 C CA . GLY C 1 271 ? 109.045 136.071 14.189 1.00 11.49 271 GLY C CA 1
ATOM 9839 C C . GLY C 1 271 ? 109.156 134.715 14.875 1.00 11.08 271 GLY C C 1
ATOM 9840 O O . GLY C 1 271 ? 108.616 133.745 14.380 1.00 11.62 271 GLY C O 1
ATOM 9841 N N . ASP C 1 272 ? 109.792 134.655 16.033 1.00 11.75 272 ASP C N 1
ATOM 9842 C CA . ASP C 1 272 ? 110.035 133.434 16.808 1.00 11.66 272 ASP C CA 1
ATOM 9843 C C . ASP C 1 272 ? 110.824 132.398 16.023 1.00 12.00 272 ASP C C 1
ATOM 9844 O O . ASP C 1 272 ? 110.766 131.244 16.376 1.00 12.62 272 ASP C O 1
ATOM 9849 N N . ALA C 1 273 ? 111.603 132.822 15.018 1.00 11.30 273 ALA C N 1
ATOM 9850 C CA . ALA C 1 273 ? 112.311 131.902 14.155 1.00 12.08 273 ALA C CA 1
ATOM 9851 C C . ALA C 1 273 ? 113.689 131.586 14.733 1.00 12.81 273 ALA C C 1
ATOM 9852 O O . ALA C 1 273 ? 114.357 132.435 15.369 1.00 12.86 273 ALA C O 1
ATOM 9854 N N . THR C 1 274 ? 114.157 130.362 14.463 1.00 12.93 274 THR C N 1
ATOM 9855 C CA . THR C 1 274 ? 115.522 129.998 14.703 1.00 13.71 274 THR C CA 1
ATOM 9856 C C . THR C 1 274 ? 116.262 129.848 13.391 1.00 14.25 274 THR C C 1
ATOM 9857 O O . THR C 1 274 ? 115.684 129.691 12.307 1.00 13.13 274 THR C O 1
ATOM 9861 N N . LEU C 1 275 ? 117.571 129.870 13.496 1.00 14.10 275 LEU C N 1
ATOM 9862 C CA . LEU C 1 275 ? 118.404 129.699 12.307 1.00 16.49 275 LEU C CA 1
ATOM 9863 C C . LEU C 1 275 ? 118.090 128.358 11.609 1.00 15.57 275 LEU C C 1
ATOM 9864 O O . LEU C 1 275 ? 118.017 128.345 10.368 1.00 15.63 275 LEU C O 1
ATOM 9869 N N . ALA C 1 276 ? 117.867 127.312 12.390 1.00 16.37 276 ALA C N 1
ATOM 9870 C CA . ALA C 1 276 ? 117.546 125.959 11.829 1.00 17.34 276 ALA C CA 1
ATOM 9871 C C . ALA C 1 276 ? 116.292 126.033 11.004 1.00 19.04 276 ALA C C 1
ATOM 9872 O O . ALA C 1 276 ? 116.184 125.391 9.953 1.00 16.74 276 ALA C O 1
ATOM 9874 N N . GLU C 1 277 ? 115.288 126.787 11.484 1.00 18.20 277 GLU C N 1
ATOM 9875 C CA . GLU C 1 277 ? 114.053 126.868 10.736 1.00 16.87 277 GLU C CA 1
ATOM 9876 C C . GLU C 1 277 ? 114.263 127.537 9.404 1.00 18.11 277 GLU C C 1
ATOM 9877 O O . GLU C 1 277 ? 113.684 127.088 8.390 1.00 21.29 277 GLU C O 1
ATOM 9883 N N . ILE C 1 278 ? 115.059 128.618 9.384 1.00 16.79 278 ILE C N 1
ATOM 9884 C CA . ILE C 1 278 ? 115.339 129.324 8.142 1.00 17.16 278 ILE C CA 1
ATOM 9885 C C . ILE C 1 278 ? 116.109 128.387 7.183 1.00 17.72 278 ILE C C 1
ATOM 9886 O O . ILE C 1 278 ? 115.765 128.261 6.003 1.00 15.34 278 ILE C O 1
ATOM 9891 N N . GLU C 1 279 ? 117.104 127.688 7.712 1.00 16.93 279 GLU C N 1
ATOM 9892 C CA . GLU C 1 279 ? 117.936 126.786 6.884 1.00 16.78 279 GLU C CA 1
ATOM 9893 C C . GLU C 1 279 ? 117.141 125.684 6.197 1.00 18.11 279 GLU C C 1
ATOM 9894 O O . GLU C 1 279 ? 117.496 125.288 5.084 1.00 18.26 279 GLU C O 1
ATOM 9900 N N . ARG C 1 280 ? 116.099 125.204 6.857 1.00 16.22 280 ARG C N 1
ATOM 9901 C CA . ARG C 1 280 ? 115.262 124.132 6.327 1.00 18.88 280 ARG C CA 1
ATOM 9902 C C . ARG C 1 280 ? 114.229 124.561 5.351 1.00 17.44 280 ARG C C 1
ATOM 9903 O O . ARG C 1 280 ? 113.553 123.697 4.763 1.00 17.09 280 ARG C O 1
ATOM 9911 N N . ALA C 1 281 ? 114.081 125.875 5.134 1.00 16.21 281 ALA C N 1
ATOM 9912 C CA . ALA C 1 281 ? 112.981 126.353 4.303 1.00 16.37 281 ALA C CA 1
ATOM 9913 C C . ALA C 1 281 ? 112.906 125.705 2.908 1.00 15.91 281 ALA C C 1
ATOM 9914 O O . ALA C 1 281 ? 111.796 125.436 2.415 1.00 16.08 281 ALA C O 1
ATOM 9916 N N . PRO C 1 282 ? 114.053 125.487 2.261 1.00 15.45 282 PRO C N 1
ATOM 9917 C CA . PRO C 1 282 ? 113.949 124.858 0.955 1.00 16.94 282 PRO C CA 1
ATOM 9918 C C . PRO C 1 282 ? 113.439 123.427 0.916 1.00 17.54 282 PRO C C 1
ATOM 9919 O O . PRO C 1 282 ? 113.211 122.919 -0.204 1.00 19.39 282 PRO C O 1
ATOM 9923 N N . LYS C 1 283 ? 113.213 122.807 2.049 1.00 17.61 283 LYS C N 1
ATOM 9924 C CA . LYS C 1 283 ? 112.606 121.496 2.127 1.00 20.35 283 LYS C CA 1
ATOM 9925 C C . LYS C 1 283 ? 111.113 121.504 2.097 1.00 20.13 283 LYS C C 1
ATOM 9926 O O . LYS C 1 283 ? 110.499 120.431 1.976 1.00 20.09 283 LYS C O 1
ATOM 9932 N N . ALA C 1 284 ? 110.483 122.676 2.218 1.00 17.39 284 ALA C N 1
ATOM 9933 C CA . ALA C 1 284 ? 109.021 122.727 2.237 1.00 17.93 284 ALA C CA 1
ATOM 9934 C C . ALA C 1 284 ? 108.405 122.577 0.849 1.00 16.19 284 ALA C C 1
ATOM 9935 O O . ALA C 1 284 ? 109.088 122.691 -0.192 1.00 17.62 284 ALA C O 1
ATOM 9937 N N . LYS C 1 285 ? 107.093 122.362 0.841 1.00 16.79 285 LYS C N 1
ATOM 9938 C CA . LYS C 1 285 ? 106.328 122.215 -0.412 1.00 16.85 285 LYS C CA 1
ATOM 9939 C C . LYS C 1 285 ? 105.737 123.498 -0.931 1.00 18.20 285 LYS C C 1
ATOM 9940 O O . LYS C 1 285 ? 105.439 123.615 -2.109 1.00 16.45 285 LYS C O 1
ATOM 9946 N N . LEU C 1 286 ? 105.542 124.490 -0.053 1.00 15.59 286 LEU C N 1
ATOM 9947 C CA . LEU C 1 286 ? 104.879 125.701 -0.460 1.00 16.00 286 LEU C CA 1
ATOM 9948 C C . LEU C 1 286 ? 105.250 126.838 0.549 1.00 15.06 286 LEU C C 1
ATOM 9949 O O . LEU C 1 286 ? 105.293 126.592 1.751 1.00 14.37 286 LEU C O 1
ATOM 9954 N N . ASN C 1 287 ? 105.453 128.020 0.013 1.00 15.39 287 ASN C N 1
ATOM 9955 C CA . ASN C 1 287 ? 105.648 129.266 0.827 1.00 14.92 287 ASN C CA 1
ATOM 9956 C C . ASN C 1 287 ? 104.329 130.056 0.881 1.00 14.56 287 ASN C C 1
ATOM 9957 O O . ASN C 1 287 ? 103.782 130.451 -0.160 1.00 15.57 287 ASN C O 1
ATOM 9962 N N . LEU C 1 288 ? 103.837 130.259 2.090 1.00 13.53 288 LEU C N 1
ATOM 9963 C CA . LEU C 1 288 ? 102.681 131.098 2.333 1.00 14.22 288 LEU C CA 1
ATOM 9964 C C . LEU C 1 288 ? 103.224 132.483 2.728 1.00 12.84 288 LEU C C 1
ATOM 9965 O O . LEU C 1 288 ? 103.788 132.636 3.820 1.00 14.87 288 LEU C O 1
ATOM 9970 N N . ILE C 1 289 ? 103.034 133.482 1.887 1.00 12.87 289 ILE C N 1
ATOM 9971 C CA . ILE C 1 289 ? 103.588 134.808 2.147 1.00 13.20 289 ILE C CA 1
ATOM 9972 C C . ILE C 1 289 ? 102.485 135.731 2.671 1.00 13.41 289 ILE C C 1
ATOM 9973 O O . ILE C 1 289 ? 101.427 135.905 2.030 1.00 12.21 289 ILE C O 1
ATOM 9978 N N . HIS C 1 290 ? 102.724 136.266 3.886 1.00 12.34 290 HIS C N 1
ATOM 9979 C CA . HIS C 1 290 ? 101.828 137.295 4.443 1.00 12.39 290 HIS C CA 1
ATOM 9980 C C . HIS C 1 290 ? 102.351 138.628 4.011 1.00 11.81 290 HIS C C 1
ATOM 9981 O O . HIS C 1 290 ? 101.758 139.301 3.141 1.00 13.39 290 HIS C O 1
ATOM 9988 N N . CYS C 1 291 ? 103.492 139.041 4.528 1.00 11.91 291 CYS C N 1
ATOM 9989 C CA . CYS C 1 291 ? 104.109 140.271 4.079 1.00 11.71 291 CYS C CA 1
ATOM 9990 C C . CYS C 1 291 ? 104.822 140.137 2.731 1.00 12.03 291 CYS C C 1
ATOM 9991 O O . CYS C 1 291 ? 105.994 139.814 2.639 1.00 11.85 291 CYS C O 1
ATOM 9994 N N . TYR C 1 292 ? 104.062 140.457 1.686 1.00 12.40 292 TYR C N 1
ATOM 9995 C CA . TYR C 1 292 ? 104.577 140.439 0.336 1.00 12.63 292 TYR C CA 1
ATOM 9996 C C . TYR C 1 292 ? 105.782 141.377 0.201 1.00 12.60 292 TYR C C 1
ATOM 9997 O O . TYR C 1 292 ? 106.827 141.002 -0.405 1.00 12.55 292 TYR C O 1
ATOM 10006 N N . ARG C 1 293 ? 105.618 142.625 0.675 1.00 11.20 293 ARG C N 1
ATOM 10007 C CA . ARG C 1 293 ? 106.665 143.617 0.476 1.00 11.83 293 ARG C CA 1
ATOM 10008 C C . ARG C 1 293 ? 108.065 143.139 0.940 1.00 11.40 293 ARG C C 1
ATOM 10009 O O . ARG C 1 293 ? 109.065 143.299 0.214 1.00 11.05 293 ARG C O 1
ATOM 10017 N N . SER C 1 294 ? 108.128 142.647 2.159 1.00 11.52 294 SER C N 1
ATOM 10018 C CA . SER C 1 294 ? 109.422 142.410 2.811 1.00 12.01 294 SER C CA 1
ATOM 10019 C C . SER C 1 294 ? 110.106 141.089 2.376 1.00 12.76 294 SER C C 1
ATOM 10020 O O . SER C 1 294 ? 111.327 141.002 2.455 1.00 12.58 294 SER C O 1
ATOM 10023 N N . MET C 1 295 ? 109.320 140.102 1.941 1.00 12.15 295 MET C N 1
ATOM 10024 C CA . MET C 1 295 ? 109.896 138.777 1.700 1.00 12.93 295 MET C CA 1
ATOM 10025 C C . MET C 1 295 ? 109.520 138.161 0.321 1.00 13.73 295 MET C C 1
ATOM 10026 O O . MET C 1 295 ? 109.834 136.984 0.059 1.00 13.47 295 MET C O 1
ATOM 10031 N N . ASN C 1 296 ? 108.942 138.950 -0.579 1.00 12.45 296 ASN C N 1
ATOM 10032 C CA . ASN C 1 296 ? 108.625 138.388 -1.890 1.00 13.75 296 ASN C CA 1
ATOM 10033 C C . ASN C 1 296 ? 109.920 137.970 -2.605 1.00 15.30 296 ASN C C 1
ATOM 10034 O O . ASN C 1 296 ? 109.923 136.977 -3.357 1.00 14.69 296 ASN C O 1
ATOM 10039 N N . TYR C 1 297 ? 111.019 138.659 -2.312 1.00 13.83 297 TYR C N 1
ATOM 10040 C CA . TYR C 1 297 ? 112.310 138.418 -2.947 1.00 14.13 297 TYR C CA 1
ATOM 10041 C C . TYR C 1 297 ? 112.761 136.976 -2.768 1.00 15.99 297 TYR C C 1
ATOM 10042 O O . TYR C 1 297 ? 113.115 136.306 -3.734 1.00 14.20 297 TYR C O 1
ATOM 10051 N N . ILE C 1 298 ? 112.788 136.521 -1.521 1.00 16.45 298 ILE C N 1
ATOM 10052 C CA . ILE C 1 298 ? 113.267 135.187 -1.231 1.00 15.06 298 ILE C CA 1
ATOM 10053 C C . ILE C 1 298 ? 112.264 134.140 -1.688 1.00 15.61 298 ILE C C 1
ATOM 10054 O O . ILE C 1 298 ? 112.672 133.038 -2.058 1.00 15.59 298 ILE C O 1
ATOM 10059 N N . CYS C 1 299 ? 110.976 134.476 -1.755 1.00 14.98 299 CYS C N 1
ATOM 10060 C CA . CYS C 1 299 ? 110.002 133.542 -2.329 1.00 15.67 299 CYS C CA 1
ATOM 10061 C C . CYS C 1 299 ? 110.256 133.370 -3.838 1.00 14.86 299 CYS C C 1
ATOM 10062 O O . CYS C 1 299 ? 110.137 132.221 -4.366 1.00 15.51 299 CYS C O 1
ATOM 10065 N N . ARG C 1 300 ? 110.527 134.467 -4.518 1.00 15.10 300 ARG C N 1
ATOM 10066 C CA . ARG C 1 300 ? 110.795 134.401 -5.951 1.00 17.46 300 ARG C CA 1
ATOM 10067 C C . ARG C 1 300 ? 112.067 133.541 -6.173 1.00 17.81 300 ARG C C 1
ATOM 10068 O O . ARG C 1 300 ? 112.148 132.697 -7.113 1.00 15.84 300 ARG C O 1
ATOM 10076 N N . HIS C 1 301 ? 113.078 133.768 -5.361 1.00 16.73 301 HIS C N 1
ATOM 10077 C CA . HIS C 1 301 ? 114.280 132.942 -5.407 1.00 17.32 301 HIS C CA 1
ATOM 10078 C C . HIS C 1 301 ? 113.989 131.450 -5.177 1.00 17.85 301 HIS C C 1
ATOM 10079 O O . HIS C 1 301 ? 114.513 130.580 -5.919 1.00 17.74 301 HIS C O 1
ATOM 10086 N N . MET C 1 302 ? 113.220 131.120 -4.148 1.00 15.82 302 MET C N 1
ATOM 10087 C CA . MET C 1 302 ? 112.945 129.755 -3.846 1.00 15.85 302 MET C CA 1
ATOM 10088 C C . MET C 1 302 ? 112.132 129.080 -4.952 1.00 16.47 302 MET C C 1
ATOM 10089 O O . MET C 1 302 ? 112.261 127.849 -5.161 1.00 17.79 302 MET C O 1
ATOM 10094 N N . GLU C 1 303 ? 111.261 129.848 -5.618 1.00 18.20 303 GLU C N 1
ATOM 10095 C CA . GLU C 1 303 ? 110.517 129.323 -6.745 1.00 19.89 303 GLU C CA 1
ATOM 10096 C C . GLU C 1 303 ? 111.473 128.957 -7.910 1.00 21.37 303 GLU C C 1
ATOM 10097 O O . GLU C 1 303 ? 111.370 127.849 -8.439 1.00 20.48 303 GLU C O 1
ATOM 10103 N N . GLU C 1 304 ? 112.360 129.886 -8.257 1.00 18.71 304 GLU C N 1
ATOM 10104 C CA . GLU C 1 304 ? 113.339 129.708 -9.293 1.00 23.93 304 GLU C CA 1
ATOM 10105 C C . GLU C 1 304 ? 114.341 128.557 -8.969 1.00 24.36 304 GLU C C 1
ATOM 10106 O O . GLU C 1 304 ? 114.573 127.674 -9.776 1.00 22.77 304 GLU C O 1
ATOM 10112 N N . LYS C 1 305 ? 114.875 128.529 -7.769 1.00 20.04 305 LYS C N 1
ATOM 10113 C CA . LYS C 1 305 ? 115.967 127.640 -7.470 1.00 20.91 305 LYS C CA 1
ATOM 10114 C C . LYS C 1 305 ? 115.470 126.301 -7.036 1.00 20.48 305 LYS C C 1
ATOM 10115 O O . LYS C 1 305 ? 116.076 125.308 -7.364 1.00 19.26 305 LYS C O 1
ATOM 10121 N N . TYR C 1 306 ? 114.410 126.223 -6.254 1.00 17.16 306 TYR C N 1
ATOM 10122 C CA . TYR C 1 306 ? 113.993 124.972 -5.648 1.00 17.81 306 TYR C CA 1
ATOM 10123 C C . TYR C 1 306 ? 112.617 124.513 -6.173 1.00 18.63 306 TYR C C 1
ATOM 10124 O O . TYR C 1 306 ? 112.105 123.515 -5.673 1.00 18.86 306 TYR C O 1
ATOM 10133 N N . ASN C 1 307 ? 112.014 125.264 -7.089 1.00 19.24 307 ASN C N 1
ATOM 10134 C CA . ASN C 1 307 ? 110.654 124.965 -7.600 1.00 23.24 307 ASN C CA 1
ATOM 10135 C C . ASN C 1 307 ? 109.566 124.994 -6.520 1.00 20.89 307 ASN C C 1
ATOM 10136 O O . ASN C 1 307 ? 108.625 124.241 -6.592 1.00 19.97 307 ASN C O 1
ATOM 10141 N N . ILE C 1 308 ? 109.742 125.824 -5.486 1.00 18.40 308 ILE C N 1
ATOM 10142 C CA . ILE C 1 308 ? 108.754 125.909 -4.421 1.00 17.20 308 ILE C CA 1
ATOM 10143 C C . ILE C 1 308 ? 107.798 127.048 -4.764 1.00 17.67 308 ILE C C 1
ATOM 10144 O O . ILE C 1 308 ? 108.215 128.192 -4.897 1.00 17.63 308 ILE C O 1
ATOM 10149 N N . PRO C 1 309 ? 106.521 126.729 -4.969 1.00 17.07 309 PRO C N 1
ATOM 10150 C CA . PRO C 1 309 ? 105.626 127.825 -5.285 1.00 18.11 309 PRO C CA 1
ATOM 10151 C C . PRO C 1 309 ? 105.341 128.713 -4.065 1.00 16.53 309 PRO C C 1
ATOM 10152 O O . PRO C 1 309 ? 105.598 128.301 -2.945 1.00 15.87 309 PRO C O 1
ATOM 10156 N N . TRP C 1 310 ? 104.788 129.898 -4.316 1.00 18.21 310 TRP C N 1
ATOM 10157 C CA . TRP C 1 310 ? 104.440 130.810 -3.224 1.00 15.83 310 TRP C CA 1
ATOM 10158 C C . TRP C 1 310 ? 103.082 131.390 -3.477 1.00 17.64 310 TRP C C 1
ATOM 10159 O O . TRP C 1 310 ? 102.639 131.531 -4.616 1.00 17.16 310 TRP C O 1
ATOM 10170 N N . THR C 1 311 ? 102.391 131.734 -2.392 1.00 16.67 311 THR C N 1
ATOM 10171 C CA . THR C 1 311 ? 101.055 132.302 -2.539 1.00 16.45 311 THR C CA 1
ATOM 10172 C C . THR C 1 311 ? 100.793 133.305 -1.436 1.00 14.65 311 THR C C 1
ATOM 10173 O O . THR C 1 311 ? 101.208 133.068 -0.308 1.00 15.25 311 THR C O 1
ATOM 10177 N N . GLU C 1 312 ? 100.130 134.376 -1.780 1.00 13.87 312 GLU C N 1
ATOM 10178 C CA . GLU C 1 312 ? 99.834 135.466 -0.842 1.00 15.43 312 GLU C CA 1
ATOM 10179 C C . GLU C 1 312 ? 98.566 135.149 -0.092 1.00 14.75 312 GLU C C 1
ATOM 10180 O O . GLU C 1 312 ? 97.575 134.654 -0.675 1.00 14.92 312 GLU C O 1
ATOM 10186 N N . TYR C 1 313 ? 98.522 135.481 1.180 1.00 13.11 313 TYR C N 1
ATOM 10187 C CA . TYR C 1 313 ? 97.318 135.313 1.989 1.00 12.98 313 TYR C CA 1
ATOM 10188 C C . TYR C 1 313 ? 97.186 136.509 2.959 1.00 13.33 313 TYR C C 1
ATOM 10189 O O . TYR C 1 313 ? 98.048 137.416 2.987 1.00 14.39 313 TYR C O 1
ATOM 10198 N N . ASN C 1 314 ? 96.107 136.499 3.692 1.00 12.86 314 ASN C N 1
ATOM 10199 C CA . ASN C 1 314 ? 95.727 137.646 4.545 1.00 12.39 314 ASN C CA 1
ATOM 10200 C C . ASN C 1 314 ? 94.937 137.075 5.703 1.00 12.15 314 ASN C C 1
ATOM 10201 O O . ASN C 1 314 ? 93.869 136.499 5.526 1.00 12.34 314 ASN C O 1
ATOM 10206 N N . PHE C 1 315 ? 95.475 137.188 6.918 1.00 12.14 315 PHE C N 1
ATOM 10207 C CA . PHE C 1 315 ? 94.839 136.709 8.135 1.00 12.03 315 PHE C CA 1
ATOM 10208 C C . PHE C 1 315 ? 94.301 137.803 9.042 1.00 11.98 315 PHE C C 1
ATOM 10209 O O . PHE C 1 315 ? 94.089 137.572 10.217 1.00 12.86 315 PHE C O 1
ATOM 10217 N N . PHE C 1 316 ? 93.952 138.916 8.441 1.00 12.62 316 PHE C N 1
ATOM 10218 C CA . PHE C 1 316 ? 93.251 139.978 9.184 1.00 12.76 316 PHE C CA 1
ATOM 10219 C C . PHE C 1 316 ? 91.737 139.930 8.959 1.00 12.01 316 PHE C C 1
ATOM 10220 O O . PHE C 1 316 ? 91.221 140.376 7.872 1.00 12.23 316 PHE C O 1
ATOM 10228 N N . GLY C 1 317 ? 91.037 139.479 9.967 1.00 13.10 317 GLY C N 1
ATOM 10229 C CA . GLY C 1 317 ? 89.596 139.511 9.974 1.00 12.38 317 GLY C CA 1
ATOM 10230 C C . GLY C 1 317 ? 89.012 138.275 9.316 1.00 14.27 317 GLY C C 1
ATOM 10231 O O . GLY C 1 317 ? 89.659 137.624 8.503 1.00 13.93 317 GLY C O 1
ATOM 10232 N N . PRO C 1 318 ? 87.741 137.971 9.643 1.00 14.71 318 PRO C N 1
ATOM 10233 C CA . PRO C 1 318 ? 87.135 136.674 9.242 1.00 15.55 318 PRO C CA 1
ATOM 10234 C C . PRO C 1 318 ? 86.947 136.535 7.736 1.00 15.20 318 PRO C C 1
ATOM 10235 O O . PRO C 1 318 ? 87.145 135.423 7.234 1.00 18.12 318 PRO C O 1
ATOM 10239 N N . SER C 1 319 ? 86.619 137.600 7.018 1.00 14.27 319 SER C N 1
ATOM 10240 C CA . SER C 1 319 ? 86.478 137.527 5.546 1.00 14.88 319 SER C CA 1
ATOM 10241 C C . SER C 1 319 ? 87.785 137.002 4.894 1.00 16.33 319 SER C C 1
ATOM 10242 O O . SER C 1 319 ? 87.771 136.004 4.132 1.00 14.12 319 SER C O 1
ATOM 10245 N N . GLN C 1 320 ? 88.889 137.668 5.226 1.00 14.28 320 GLN C N 1
ATOM 10246 C CA . GLN C 1 320 ? 90.190 137.301 4.697 1.00 14.08 320 GLN C CA 1
ATOM 10247 C C . GLN C 1 320 ? 90.690 135.999 5.224 1.00 13.17 320 GLN C C 1
ATOM 10248 O O . GLN C 1 320 ? 91.282 135.217 4.438 1.00 15.14 320 GLN C O 1
ATOM 10254 N N . ILE C 1 321 ? 90.470 135.690 6.494 1.00 12.85 321 ILE C N 1
ATOM 10255 C CA . ILE C 1 321 ? 90.955 134.451 7.038 1.00 14.83 321 ILE C CA 1
ATOM 10256 C C . ILE C 1 321 ? 90.259 133.256 6.330 1.00 16.41 321 ILE C C 1
ATOM 10257 O O . ILE C 1 321 ? 90.956 132.288 5.925 1.00 14.10 321 ILE C O 1
ATOM 10262 N N . ALA C 1 322 ? 88.938 133.335 6.230 1.00 15.44 322 ALA C N 1
ATOM 10263 C CA . ALA C 1 322 ? 88.210 132.259 5.517 1.00 16.33 322 ALA C CA 1
ATOM 10264 C C . ALA C 1 322 ? 88.675 132.149 4.067 1.00 15.10 322 ALA C C 1
ATOM 10265 O O . ALA C 1 322 ? 88.945 131.052 3.616 1.00 18.00 322 ALA C O 1
ATOM 10267 N N . ALA C 1 323 ? 88.758 133.255 3.332 1.00 15.27 323 ALA C N 1
ATOM 10268 C CA . ALA C 1 323 ? 89.206 133.203 1.982 1.00 15.57 323 ALA C CA 1
ATOM 10269 C C . ALA C 1 323 ? 90.633 132.609 1.859 1.00 17.62 323 ALA C C 1
ATOM 10270 O O . ALA C 1 323 ? 90.934 131.854 0.916 1.00 15.66 323 ALA C O 1
ATOM 10272 N N . SER C 1 324 ? 91.509 133.004 2.776 1.00 15.53 324 SER C N 1
ATOM 10273 C CA . SER C 1 324 ? 92.855 132.545 2.790 1.00 16.08 324 SER C CA 1
ATOM 10274 C C . SER C 1 324 ? 92.931 131.045 3.068 1.00 15.01 324 SER C C 1
ATOM 10275 O O . SER C 1 324 ? 93.728 130.337 2.382 1.00 15.83 324 SER C O 1
ATOM 10278 N N . LEU C 1 325 ? 92.245 130.572 4.087 1.00 15.36 325 LEU C N 1
ATOM 10279 C CA . LEU C 1 325 ? 92.267 129.161 4.406 1.00 16.50 325 LEU C CA 1
ATOM 10280 C C . LEU C 1 325 ? 91.807 128.330 3.153 1.00 16.90 325 LEU C C 1
ATOM 10281 O O . LEU C 1 325 ? 92.456 127.289 2.753 1.00 16.20 325 LEU C O 1
ATOM 10286 N N . ARG C 1 326 ? 90.763 128.811 2.515 1.00 17.28 326 ARG C N 1
ATOM 10287 C CA . ARG C 1 326 ? 90.201 128.104 1.328 1.00 19.69 326 ARG C CA 1
ATOM 10288 C C . ARG C 1 326 ? 91.180 128.104 0.165 1.00 20.23 326 ARG C C 1
ATOM 10289 O O . ARG C 1 326 ? 91.399 127.076 -0.492 1.00 20.14 326 ARG C O 1
ATOM 10297 N N . LYS C 1 327 ? 91.811 129.248 -0.057 1.00 19.03 327 LYS C N 1
ATOM 10298 C CA . LYS C 1 327 ? 92.739 129.410 -1.115 1.00 20.15 327 LYS C CA 1
ATOM 10299 C C . LYS C 1 327 ? 93.927 128.510 -0.919 1.00 21.41 327 LYS C C 1
ATOM 10300 O O . LYS C 1 327 ? 94.396 127.884 -1.903 1.00 20.42 327 LYS C O 1
ATOM 10306 N N . ILE C 1 328 ? 94.456 128.513 0.302 1.00 16.97 328 ILE C N 1
ATOM 10307 C CA . ILE C 1 328 ? 95.637 127.730 0.580 1.00 18.84 328 ILE C CA 1
ATOM 10308 C C . ILE C 1 328 ? 95.282 126.219 0.419 1.00 20.21 328 ILE C C 1
ATOM 10309 O O . ILE C 1 328 ? 96.041 125.446 -0.173 1.00 19.41 328 ILE C O 1
ATOM 10314 N N . ALA C 1 329 ? 94.174 125.824 1.037 1.00 19.39 329 ALA C N 1
ATOM 10315 C CA . ALA C 1 329 ? 93.752 124.413 1.000 1.00 20.57 329 ALA C CA 1
ATOM 10316 C C . ALA C 1 329 ? 93.557 123.875 -0.422 1.00 22.56 329 ALA C C 1
ATOM 10317 O O . ALA C 1 329 ? 93.906 122.690 -0.674 1.00 21.37 329 ALA C O 1
ATOM 10319 N N . ALA C 1 330 ? 93.062 124.720 -1.322 1.00 20.54 330 ALA C N 1
ATOM 10320 C CA . ALA C 1 330 ? 92.808 124.333 -2.697 1.00 23.36 330 ALA C CA 1
ATOM 10321 C C . ALA C 1 330 ? 94.098 123.958 -3.434 1.00 27.54 330 ALA C C 1
ATOM 10322 O O . ALA C 1 330 ? 94.045 123.247 -4.432 1.00 24.26 330 ALA C O 1
ATOM 10324 N N . LEU C 1 331 ? 95.253 124.417 -2.945 1.00 24.72 331 LEU C N 1
ATOM 10325 C CA . LEU C 1 331 ? 96.532 124.004 -3.515 1.00 23.36 331 LEU C CA 1
ATOM 10326 C C . LEU C 1 331 ? 96.992 122.590 -3.091 1.00 25.46 331 LEU C C 1
ATOM 10327 O O . LEU C 1 331 ? 97.943 122.058 -3.684 1.00 24.92 331 LEU C O 1
ATOM 10332 N N . PHE C 1 332 ? 96.351 121.985 -2.109 1.00 22.07 332 PHE C N 1
ATOM 10333 C CA . PHE C 1 332 ? 96.731 120.707 -1.603 1.00 24.93 332 PHE C CA 1
ATOM 10334 C C . PHE C 1 332 ? 95.713 119.661 -2.130 1.00 27.08 332 PHE C C 1
ATOM 10335 O O . PHE C 1 332 ? 95.746 119.374 -3.294 1.00 32.37 332 PHE C O 1
ATOM 10343 N N . ASP C 1 333 ? 94.858 119.124 -1.284 1.00 27.85 333 ASP C N 1
ATOM 10344 C CA . ASP C 1 333 ? 93.974 118.048 -1.668 1.00 27.79 333 ASP C CA 1
ATOM 10345 C C . ASP C 1 333 ? 92.696 118.178 -0.840 1.00 32.00 333 ASP C C 1
ATOM 10346 O O . ASP C 1 333 ? 92.508 119.108 -0.019 1.00 22.56 333 ASP C O 1
ATOM 10351 N N . GLU C 1 334 ? 91.797 117.233 -1.038 1.00 29.92 334 GLU C N 1
ATOM 10352 C CA . GLU C 1 334 ? 90.471 117.227 -0.440 1.00 29.91 334 GLU C CA 1
ATOM 10353 C C . GLU C 1 334 ? 90.517 117.171 1.066 1.00 25.21 334 GLU C C 1
ATOM 10354 O O . GLU C 1 334 ? 89.658 117.738 1.770 1.00 25.59 334 GLU C O 1
ATOM 10360 N N . LYS C 1 335 ? 91.492 116.470 1.602 1.00 22.36 335 LYS C N 1
ATOM 10361 C CA . LYS C 1 335 ? 91.679 116.378 3.029 1.00 25.95 335 LYS C CA 1
ATOM 10362 C C . LYS C 1 335 ? 91.923 117.804 3.653 1.00 24.59 335 LYS C C 1
ATOM 10363 O O . LYS C 1 335 ? 91.309 118.176 4.661 1.00 23.41 335 LYS C O 1
ATOM 10369 N N . ILE C 1 336 ? 92.823 118.563 3.048 1.00 23.72 336 ILE C N 1
ATOM 10370 C CA . ILE C 1 336 ? 93.151 119.911 3.569 1.00 21.23 336 ILE C CA 1
ATOM 10371 C C . ILE C 1 336 ? 91.990 120.871 3.298 1.00 22.81 336 ILE C C 1
ATOM 10372 O O . ILE C 1 336 ? 91.668 121.679 4.175 1.00 21.36 336 ILE C O 1
ATOM 10377 N N . GLN C 1 337 ? 91.301 120.728 2.141 1.00 21.30 337 GLN C N 1
ATOM 10378 C CA . GLN C 1 337 ? 90.091 121.474 1.876 1.00 22.90 337 GLN C CA 1
ATOM 10379 C C . GLN C 1 337 ? 89.017 121.250 2.895 1.00 23.38 337 GLN C C 1
ATOM 10380 O O . GLN C 1 337 ? 88.372 122.212 3.324 1.00 23.38 337 GLN C O 1
ATOM 10386 N N . GLU C 1 338 ? 88.838 120.007 3.329 1.00 22.81 338 GLU C N 1
ATOM 10387 C CA . GLU C 1 338 ? 87.957 119.745 4.400 1.00 26.23 338 GLU C CA 1
ATOM 10388 C C . GLU C 1 338 ? 88.454 120.370 5.732 1.00 24.60 338 GLU C C 1
ATOM 10389 O O . GLU C 1 338 ? 87.655 120.848 6.523 1.00 20.13 338 GLU C O 1
ATOM 10395 N N . GLY C 1 339 ? 89.751 120.275 6.000 1.00 23.11 339 GLY C N 1
ATOM 10396 C CA . GLY C 1 339 ? 90.329 120.914 7.186 1.00 22.41 339 GLY C CA 1
ATOM 10397 C C . GLY C 1 339 ? 90.000 122.426 7.201 1.00 18.85 339 GLY C C 1
ATOM 10398 O O . GLY C 1 339 ? 89.660 122.952 8.233 1.00 22.24 339 GLY C O 1
ATOM 10399 N N . ALA C 1 340 ? 90.061 123.087 6.062 1.00 19.94 340 ALA C N 1
ATOM 10400 C CA . ALA C 1 340 ? 89.763 124.517 6.009 1.00 21.00 340 ALA C CA 1
ATOM 10401 C C . ALA C 1 340 ? 88.339 124.756 6.438 1.00 23.38 340 ALA C C 1
ATOM 10402 O O . ALA C 1 340 ? 88.061 125.643 7.268 1.00 19.67 340 ALA C O 1
ATOM 10404 N N . GLU C 1 341 ? 87.406 123.949 5.892 1.00 20.96 341 GLU C N 1
ATOM 10405 C CA . GLU C 1 341 ? 86.018 124.135 6.271 1.00 20.11 341 GLU C CA 1
ATOM 10406 C C . GLU C 1 341 ? 85.781 123.896 7.728 1.00 19.42 341 GLU C C 1
ATOM 10407 O O . GLU C 1 341 ? 84.934 124.578 8.344 1.00 20.60 341 GLU C O 1
ATOM 10413 N N . ARG C 1 342 ? 86.453 122.895 8.287 1.00 18.46 342 ARG C N 1
ATOM 10414 C CA . ARG C 1 342 ? 86.320 122.560 9.687 1.00 20.35 342 ARG C CA 1
ATOM 10415 C C . ARG C 1 342 ? 86.866 123.689 10.611 1.00 20.33 342 ARG C C 1
ATOM 10416 O O . ARG C 1 342 ? 86.281 123.965 11.644 1.00 19.39 342 ARG C O 1
ATOM 10424 N N . VAL C 1 343 ? 87.976 124.293 10.198 1.00 19.40 343 VAL C N 1
ATOM 10425 C CA . VAL C 1 343 ? 88.508 125.420 10.963 1.00 18.77 343 VAL C CA 1
ATOM 10426 C C . VAL C 1 343 ? 87.554 126.622 10.929 1.00 17.07 343 VAL C C 1
ATOM 10427 O O . VAL C 1 343 ? 87.219 127.135 11.965 1.00 17.61 343 VAL C O 1
ATOM 10431 N N . ILE C 1 344 ? 87.083 127.006 9.743 1.00 16.66 344 ILE C N 1
ATOM 10432 C CA . ILE C 1 344 ? 86.112 128.081 9.575 1.00 17.67 344 ILE C CA 1
ATOM 10433 C C . ILE C 1 344 ? 84.871 127.809 10.429 1.00 19.78 344 ILE C C 1
ATOM 10434 O O . ILE C 1 344 ? 84.417 128.700 11.207 1.00 18.42 344 ILE C O 1
ATOM 10439 N N . ALA C 1 345 ? 84.366 126.571 10.422 1.00 19.07 345 ALA C N 1
ATOM 10440 C CA . ALA C 1 345 ? 83.208 126.252 11.249 1.00 18.82 345 ALA C CA 1
ATOM 10441 C C . ALA C 1 345 ? 83.495 126.328 12.715 1.00 18.85 345 ALA C C 1
ATOM 10442 O O . ALA C 1 345 ? 82.636 126.804 13.469 1.00 20.56 345 ALA C O 1
ATOM 10444 N N . LYS C 1 346 ? 84.662 125.856 13.152 1.00 17.76 346 LYS C N 1
ATOM 10445 C CA . LYS C 1 346 ? 85.020 125.840 14.572 1.00 19.30 346 LYS C CA 1
ATOM 10446 C C . LYS C 1 346 ? 84.963 127.281 15.138 1.00 18.76 346 LYS C C 1
ATOM 10447 O O . LYS C 1 346 ? 84.528 127.457 16.238 1.00 18.38 346 LYS C O 1
ATOM 10453 N N . TYR C 1 347 ? 85.444 128.254 14.371 1.00 17.44 347 TYR C N 1
ATOM 10454 C CA . TYR C 1 347 ? 85.600 129.626 14.893 1.00 17.99 347 TYR C CA 1
ATOM 10455 C C . TYR C 1 347 ? 84.418 130.516 14.563 1.00 17.98 347 TYR C C 1
ATOM 10456 O O . TYR C 1 347 ? 84.377 131.644 15.005 1.00 18.22 347 TYR C O 1
ATOM 10465 N N . GLN C 1 348 ? 83.437 130.020 13.808 1.00 18.55 348 GLN C N 1
ATOM 10466 C CA . GLN C 1 348 ? 82.281 130.837 13.479 1.00 19.89 348 GLN C CA 1
ATOM 10467 C C . GLN C 1 348 ? 81.560 131.374 14.722 1.00 18.82 348 GLN C C 1
ATOM 10468 O O . GLN C 1 348 ? 81.134 132.523 14.700 1.00 19.25 348 GLN C O 1
ATOM 10474 N N . PRO C 1 349 ? 81.386 130.573 15.793 1.00 19.85 349 PRO C N 1
ATOM 10475 C CA . PRO C 1 349 ? 80.721 131.133 16.961 1.00 19.81 349 PRO C CA 1
ATOM 10476 C C . PRO C 1 349 ? 81.505 132.302 17.591 1.00 20.32 349 PRO C C 1
ATOM 10477 O O . PRO C 1 349 ? 80.917 133.282 18.063 1.00 16.82 349 PRO C O 1
ATOM 10481 N N . LEU C 1 350 ? 82.832 132.207 17.572 1.00 19.00 350 LEU C N 1
ATOM 10482 C CA . LEU C 1 350 ? 83.670 133.346 18.049 1.00 18.73 350 LEU C CA 1
ATOM 10483 C C . LEU C 1 350 ? 83.495 134.561 17.156 1.00 15.32 350 LEU C C 1
ATOM 10484 O O . LEU C 1 350 ? 83.252 135.669 17.666 1.00 16.29 350 LEU C O 1
ATOM 10489 N N . VAL C 1 351 ? 83.600 134.385 15.844 1.00 16.13 351 VAL C N 1
ATOM 10490 C CA . VAL C 1 351 ? 83.397 135.456 14.894 1.00 17.48 351 VAL C CA 1
ATOM 10491 C C . VAL C 1 351 ? 82.043 136.137 15.107 1.00 18.92 351 VAL C C 1
ATOM 10492 O O . VAL C 1 351 ? 81.957 137.381 15.202 1.00 17.56 351 VAL C O 1
ATOM 10496 N N . ASP C 1 352 ? 80.984 135.325 15.208 1.00 16.92 352 ASP C N 1
ATOM 10497 C CA . ASP C 1 352 ? 79.652 135.882 15.411 1.00 18.89 352 ASP C CA 1
ATOM 10498 C C . ASP C 1 352 ? 79.563 136.668 16.726 1.00 15.88 352 ASP C C 1
ATOM 10499 O O . ASP C 1 352 ? 78.968 137.709 16.762 1.00 17.16 352 ASP C O 1
ATOM 10504 N N . ALA C 1 353 ? 80.175 136.167 17.795 1.00 16.10 353 ALA C N 1
ATOM 10505 C CA . ALA C 1 353 ? 80.167 136.826 19.067 1.00 16.73 353 ALA C CA 1
ATOM 10506 C C . ALA C 1 353 ? 80.884 138.179 19.021 1.00 16.13 353 ALA C C 1
ATOM 10507 O O . ALA C 1 353 ? 80.400 139.150 19.594 1.00 15.43 353 ALA C O 1
ATOM 10509 N N . VAL C 1 354 ? 82.008 138.230 18.304 1.00 15.26 354 VAL C N 1
ATOM 10510 C CA . VAL C 1 354 ? 82.750 139.457 18.183 1.00 15.43 354 VAL C CA 1
ATOM 10511 C C . VAL C 1 354 ? 81.935 140.483 17.402 1.00 15.82 354 VAL C C 1
ATOM 10512 O O . VAL C 1 354 ? 81.833 141.627 17.814 1.00 15.64 354 VAL C O 1
ATOM 10516 N N . ILE C 1 355 ? 81.366 140.066 16.280 1.00 15.39 355 ILE C N 1
ATOM 10517 C CA . ILE C 1 355 ? 80.572 140.938 15.473 1.00 18.40 355 ILE C CA 1
ATOM 10518 C C . ILE C 1 355 ? 79.356 141.460 16.243 1.00 19.17 355 ILE C C 1
ATOM 10519 O O . ILE C 1 355 ? 79.061 142.642 16.169 1.00 18.06 355 ILE C O 1
ATOM 10524 N N . GLU C 1 356 ? 78.621 140.578 16.923 1.00 18.32 356 GLU C N 1
ATOM 10525 C CA . GLU C 1 356 ? 77.440 140.967 17.684 1.00 21.12 356 GLU C CA 1
ATOM 10526 C C . GLU C 1 356 ? 77.748 141.968 18.802 1.00 20.88 356 GLU C C 1
ATOM 10527 O O . GLU C 1 356 ? 76.977 142.877 19.023 1.00 17.95 356 GLU C O 1
ATOM 10533 N N . LYS C 1 357 ? 78.891 141.814 19.437 1.00 17.44 357 LYS C N 1
ATOM 10534 C CA . LYS C 1 357 ? 79.268 142.702 20.515 1.00 19.04 357 LYS C CA 1
ATOM 10535 C C . LYS C 1 357 ? 79.752 144.040 19.961 1.00 18.04 357 LYS C C 1
ATOM 10536 O O . LYS C 1 357 ? 79.348 145.104 20.471 1.00 18.93 357 LYS C O 1
ATOM 10542 N N . PHE C 1 358 ? 80.607 144.007 18.950 1.00 15.32 358 PHE C N 1
ATOM 10543 C CA . PHE C 1 358 ? 81.346 145.225 18.595 1.00 15.84 358 PHE C CA 1
ATOM 10544 C C . PHE C 1 358 ? 80.874 145.914 17.368 1.00 15.40 358 PHE C C 1
ATOM 10545 O O . PHE C 1 358 ? 81.045 147.139 17.240 1.00 14.36 358 PHE C O 1
ATOM 10553 N N . ARG C 1 359 ? 80.306 145.180 16.408 1.00 15.29 359 ARG C N 1
ATOM 10554 C CA . ARG C 1 359 ? 79.884 145.871 15.202 1.00 15.04 359 ARG C CA 1
ATOM 10555 C C . ARG C 1 359 ? 78.835 147.003 15.442 1.00 15.91 359 ARG C C 1
ATOM 10556 O O . ARG C 1 359 ? 78.939 148.066 14.827 1.00 16.74 359 ARG C O 1
ATOM 10564 N N . PRO C 1 360 ? 77.883 146.805 16.368 1.00 16.49 360 PRO C N 1
ATOM 10565 C CA . PRO C 1 360 ? 76.960 147.929 16.647 1.00 18.69 360 PRO C CA 1
ATOM 10566 C C . PRO C 1 360 ? 77.665 149.161 17.192 1.00 17.57 360 PRO C C 1
ATOM 10567 O O . PRO C 1 360 ? 77.162 150.253 17.028 1.00 18.18 360 PRO C O 1
ATOM 10571 N N . ARG C 1 361 ? 78.825 148.975 17.828 1.00 14.92 361 ARG C N 1
ATOM 10572 C CA . ARG C 1 361 ? 79.559 150.064 18.459 1.00 14.82 361 ARG C CA 1
ATOM 10573 C C . ARG C 1 361 ? 80.460 150.762 17.500 1.00 14.69 361 ARG C C 1
ATOM 10574 O O . ARG C 1 361 ? 80.951 151.849 17.805 1.00 15.15 361 ARG C O 1
ATOM 10582 N N . LEU C 1 362 ? 80.715 150.127 16.354 1.00 13.89 362 LEU C N 1
ATOM 10583 C CA . LEU C 1 362 ? 81.724 150.590 15.412 1.00 14.34 362 LEU C CA 1
ATOM 10584 C C . LEU C 1 362 ? 81.213 150.861 14.022 1.00 14.72 362 LEU C C 1
ATOM 10585 O O . LEU C 1 362 ? 81.853 151.587 13.232 1.00 13.38 362 LEU C O 1
ATOM 10590 N N . ALA C 1 363 ? 80.069 150.300 13.661 1.00 14.66 363 ALA C N 1
ATOM 10591 C CA . ALA C 1 363 ? 79.591 150.448 12.262 1.00 16.62 363 ALA C CA 1
ATOM 10592 C C . ALA C 1 363 ? 79.360 151.866 11.879 1.00 16.83 363 ALA C C 1
ATOM 10593 O O . ALA C 1 363 ? 78.870 152.661 12.672 1.00 15.15 363 ALA C O 1
ATOM 10595 N N . GLY C 1 364 ? 79.763 152.210 10.661 1.00 16.75 364 GLY C N 1
ATOM 10596 C CA . GLY C 1 364 ? 79.604 153.532 10.133 1.00 17.90 364 GLY C CA 1
ATOM 10597 C C . GLY C 1 364 ? 80.779 154.463 10.429 1.00 17.74 364 GLY C C 1
ATOM 10598 O O . GLY C 1 364 ? 80.837 155.545 9.884 1.00 20.30 364 GLY C O 1
ATOM 10599 N N . LYS C 1 365 ? 81.681 154.073 11.313 1.00 17.09 365 LYS C N 1
ATOM 10600 C CA . LYS C 1 365 ? 82.854 154.906 11.619 1.00 17.86 365 LYS C CA 1
ATOM 10601 C C . LYS C 1 365 ? 83.886 154.872 10.485 1.00 15.96 365 LYS C C 1
ATOM 10602 O O . LYS C 1 365 ? 84.003 153.875 9.779 1.00 17.68 365 LYS C O 1
ATOM 10608 N N . LYS C 1 366 ? 84.581 155.989 10.295 1.00 14.83 366 LYS C N 1
ATOM 10609 C CA . LYS C 1 366 ? 85.515 156.199 9.204 1.00 15.00 366 LYS C CA 1
ATOM 10610 C C . LYS C 1 366 ? 86.920 156.213 9.779 1.00 14.44 366 LYS C C 1
ATOM 10611 O O . LYS C 1 366 ? 87.188 156.812 10.845 1.00 13.01 366 LYS C O 1
ATOM 10617 N N . VAL C 1 367 ? 87.819 155.574 9.059 1.00 13.68 367 VAL C N 1
ATOM 10618 C CA . VAL C 1 367 ? 89.193 155.325 9.481 1.00 12.27 367 VAL C CA 1
ATOM 10619 C C . VAL C 1 367 ? 90.189 155.844 8.435 1.00 12.69 367 VAL C C 1
ATOM 10620 O O . VAL C 1 367 ? 89.987 155.648 7.241 1.00 12.31 367 VAL C O 1
ATOM 10624 N N . MET C 1 368 ? 91.264 156.484 8.887 1.00 10.27 368 MET C N 1
ATOM 10625 C CA . MET C 1 368 ? 92.425 156.761 8.062 1.00 10.87 368 MET C CA 1
ATOM 10626 C C . MET C 1 368 ? 93.605 155.913 8.553 1.00 11.89 368 MET C C 1
ATOM 10627 O O . MET C 1 368 ? 93.825 155.827 9.768 1.00 11.97 368 MET C O 1
ATOM 10632 N N . LEU C 1 369 ? 94.387 155.353 7.627 1.00 11.20 369 LEU C N 1
ATOM 10633 C CA . LEU C 1 369 ? 95.523 154.530 7.947 1.00 11.04 369 LEU C CA 1
ATOM 10634 C C . LEU C 1 369 ? 96.760 155.117 7.346 1.00 11.15 369 LEU C C 1
ATOM 10635 O O . LEU C 1 369 ? 96.703 155.824 6.360 1.00 9.71 369 LEU C O 1
ATOM 10640 N N . TYR C 1 370 ? 97.908 154.869 8.000 1.00 11.07 370 TYR C N 1
ATOM 10641 C CA . TYR C 1 370 ? 99.186 155.104 7.357 1.00 10.31 370 TYR C CA 1
ATOM 10642 C C . TYR C 1 370 ? 100.186 154.167 7.992 1.00 10.74 370 TYR C C 1
ATOM 10643 O O . TYR C 1 370 ? 100.385 154.202 9.224 1.00 10.06 370 TYR C O 1
ATOM 10652 N N . VAL C 1 371 ? 100.758 153.269 7.214 1.00 10.38 371 VAL C N 1
ATOM 10653 C CA . VAL C 1 371 ? 101.658 152.277 7.788 1.00 10.27 371 VAL C CA 1
ATOM 10654 C C . VAL C 1 371 ? 102.734 152.032 6.732 1.00 9.93 371 VAL C C 1
ATOM 10655 O O . VAL C 1 371 ? 102.966 152.896 5.905 1.00 9.84 371 VAL C O 1
ATOM 10659 N N . GLY C 1 372 ? 103.469 150.913 6.797 1.00 9.96 372 GLY C N 1
ATOM 10660 C CA . GLY C 1 372 ? 104.738 150.814 6.083 1.00 10.32 372 GLY C CA 1
ATOM 10661 C C . GLY C 1 372 ? 104.654 150.261 4.689 1.00 10.34 372 GLY C C 1
ATOM 10662 O O . GLY C 1 372 ? 104.867 150.972 3.717 1.00 10.74 372 GLY C O 1
ATOM 10663 N N . GLY C 1 373 ? 104.425 148.972 4.616 1.00 11.19 373 GLY C N 1
ATOM 10664 C CA . GLY C 1 373 ? 104.510 148.226 3.336 1.00 11.51 373 GLY C CA 1
ATOM 10665 C C . GLY C 1 373 ? 103.445 147.230 3.069 1.00 12.57 373 GLY C C 1
ATOM 10666 O O . GLY C 1 373 ? 103.405 146.663 1.947 1.00 12.72 373 GLY C O 1
ATOM 10667 N N . LEU C 1 374 ? 102.584 146.949 4.054 1.00 12.36 374 LEU C N 1
ATOM 10668 C CA . LEU C 1 374 ? 101.570 145.880 3.920 1.00 12.03 374 LEU C CA 1
ATOM 10669 C C . LEU C 1 374 ? 100.243 146.251 4.559 1.00 13.26 374 LEU C C 1
ATOM 10670 O O . LEU C 1 374 ? 99.186 146.196 3.932 1.00 12.10 374 LEU C O 1
ATOM 10675 N N . ARG C 1 375 ? 100.299 146.584 5.827 1.00 11.47 375 ARG C N 1
ATOM 10676 C CA . ARG C 1 375 ? 99.107 146.875 6.603 1.00 11.64 375 ARG C CA 1
ATOM 10677 C C . ARG C 1 375 ? 98.188 147.984 6.062 1.00 11.42 375 ARG C C 1
ATOM 10678 O O . ARG C 1 375 ? 96.971 147.917 6.323 1.00 12.17 375 ARG C O 1
ATOM 10686 N N . PRO C 1 376 ? 98.726 148.959 5.318 1.00 11.20 376 PRO C N 1
ATOM 10687 C CA . PRO C 1 376 ? 97.822 149.967 4.734 1.00 11.86 376 PRO C CA 1
ATOM 10688 C C . PRO C 1 376 ? 96.673 149.404 3.864 1.00 12.33 376 PRO C C 1
ATOM 10689 O O . PRO C 1 376 ? 95.620 150.050 3.758 1.00 13.79 376 PRO C O 1
ATOM 10693 N N . ARG C 1 377 ? 96.897 148.254 3.225 1.00 12.31 377 ARG C N 1
ATOM 10694 C CA . ARG C 1 377 ? 95.791 147.524 2.575 1.00 11.02 377 ARG C CA 1
ATOM 10695 C C . ARG C 1 377 ? 95.322 146.347 3.373 1.00 12.65 377 ARG C C 1
ATOM 10696 O O . ARG C 1 377 ? 94.134 146.039 3.403 1.00 13.39 377 ARG C O 1
ATOM 10704 N N . HIS C 1 378 ? 96.250 145.639 4.049 1.00 12.51 378 HIS C N 1
ATOM 10705 C CA . HIS C 1 378 ? 95.925 144.342 4.570 1.00 12.01 378 HIS C CA 1
ATOM 10706 C C . HIS C 1 378 ? 94.868 144.300 5.651 1.00 12.25 378 HIS C C 1
ATOM 10707 O O . HIS C 1 378 ? 94.145 143.304 5.784 1.00 12.94 378 HIS C O 1
ATOM 10714 N N . VAL C 1 379 ? 94.810 145.342 6.449 1.00 11.12 379 VAL C N 1
ATOM 10715 C CA . VAL C 1 379 ? 93.826 145.429 7.554 1.00 11.50 379 VAL C CA 1
ATOM 10716 C C . VAL C 1 379 ? 92.461 145.927 7.149 1.00 11.91 379 VAL C C 1
ATOM 10717 O O . VAL C 1 379 ? 91.548 145.925 7.977 1.00 12.01 379 VAL C O 1
ATOM 10721 N N . VAL C 1 380 ? 92.285 146.308 5.905 1.00 12.42 380 VAL C N 1
ATOM 10722 C CA . VAL C 1 380 ? 91.070 147.076 5.523 1.00 12.94 380 VAL C CA 1
ATOM 10723 C C . VAL C 1 380 ? 89.829 146.198 5.689 1.00 13.48 380 VAL C C 1
ATOM 10724 O O . VAL C 1 380 ? 88.790 146.661 6.191 1.00 12.23 380 VAL C O 1
ATOM 10728 N N . ASN C 1 381 ? 89.914 144.944 5.280 1.00 12.79 381 ASN C N 1
ATOM 10729 C CA . ASN C 1 381 ? 88.718 144.071 5.343 1.00 15.94 381 ASN C CA 1
ATOM 10730 C C . ASN C 1 381 ? 88.355 143.714 6.759 1.00 15.21 381 ASN C C 1
ATOM 10731 O O . ASN C 1 381 ? 87.161 143.534 7.024 1.00 14.77 381 ASN C O 1
ATOM 10736 N N . ALA C 1 382 ? 89.337 143.660 7.686 1.00 13.50 382 ALA C N 1
ATOM 10737 C CA . ALA C 1 382 ? 89.005 143.506 9.116 1.00 12.64 382 ALA C CA 1
ATOM 10738 C C . ALA C 1 382 ? 88.151 144.694 9.662 1.00 12.23 382 ALA C C 1
ATOM 10739 O O . ALA C 1 382 ? 87.163 144.466 10.380 1.00 12.03 382 ALA C O 1
ATOM 10741 N N . TYR C 1 383 ? 88.545 145.917 9.299 1.00 11.29 383 TYR C N 1
ATOM 10742 C CA . TYR C 1 383 ? 87.731 147.086 9.603 1.00 12.33 383 TYR C CA 1
ATOM 10743 C C . TYR C 1 383 ? 86.314 146.950 8.956 1.00 12.91 383 TYR C C 1
ATOM 10744 O O . TYR C 1 383 ? 85.277 147.207 9.627 1.00 12.37 383 TYR C O 1
ATOM 10753 N N . ASN C 1 384 ? 86.296 146.546 7.703 1.00 12.08 384 ASN C N 1
ATOM 10754 C CA . ASN C 1 384 ? 85.011 146.391 7.014 1.00 14.23 384 ASN C CA 1
ATOM 10755 C C . ASN C 1 384 ? 84.141 145.301 7.655 1.00 14.97 384 ASN C C 1
ATOM 10756 O O . ASN C 1 384 ? 82.917 145.476 7.738 1.00 15.05 384 ASN C O 1
ATOM 10761 N N . ASP C 1 385 ? 84.735 144.244 8.208 1.00 14.50 385 ASP C N 1
ATOM 10762 C CA . ASP C 1 385 ? 84.006 143.214 8.935 1.00 14.23 385 ASP C CA 1
ATOM 10763 C C . ASP C 1 385 ? 83.290 143.750 10.202 1.00 15.76 385 ASP C C 1
ATOM 10764 O O . ASP C 1 385 ? 82.345 143.157 10.690 1.00 17.38 385 ASP C O 1
ATOM 10769 N N . LEU C 1 386 ? 83.779 144.848 10.758 1.00 14.70 386 LEU C N 1
ATOM 10770 C CA . LEU C 1 386 ? 83.164 145.553 11.884 1.00 14.74 386 LEU C CA 1
ATOM 10771 C C . LEU C 1 386 ? 82.317 146.760 11.438 1.00 15.41 386 LEU C C 1
ATOM 10772 O O . LEU C 1 386 ? 81.918 147.614 12.255 1.00 16.78 386 LEU C O 1
ATOM 10777 N N . GLY C 1 387 ? 82.054 146.863 10.119 1.00 14.92 387 GLY C N 1
ATOM 10778 C CA . GLY C 1 387 ? 81.234 147.943 9.573 1.00 15.46 387 GLY C CA 1
ATOM 10779 C C . GLY C 1 387 ? 81.928 149.258 9.427 1.00 16.65 387 GLY C C 1
ATOM 10780 O O . GLY C 1 387 ? 81.282 150.296 9.198 1.00 15.86 387 GLY C O 1
ATOM 10781 N N . MET C 1 388 ? 83.256 149.280 9.565 1.00 15.01 388 MET C N 1
ATOM 10782 C CA . MET C 1 388 ? 84.025 150.505 9.451 1.00 14.31 388 MET C CA 1
ATOM 10783 C C . MET C 1 388 ? 84.570 150.697 8.065 1.00 15.18 388 MET C C 1
ATOM 10784 O O . MET C 1 388 ? 84.821 149.739 7.371 1.00 16.61 388 MET C O 1
ATOM 10789 N N . GLU C 1 389 ? 84.712 151.953 7.655 1.00 15.12 389 GLU C N 1
ATOM 10790 C CA . GLU C 1 389 ? 85.071 152.293 6.280 1.00 16.45 389 GLU C CA 1
ATOM 10791 C C . GLU C 1 389 ? 86.405 152.990 6.324 1.00 16.45 389 GLU C C 1
ATOM 10792 O O . GLU C 1 389 ? 86.621 153.893 7.179 1.00 14.08 389 GLU C O 1
ATOM 10798 N N . ILE C 1 390 ? 87.257 152.674 5.347 1.00 13.24 390 ILE C N 1
ATOM 10799 C CA . ILE C 1 390 ? 88.535 153.366 5.201 1.00 13.25 390 ILE C CA 1
ATOM 10800 C C . ILE C 1 390 ? 88.420 154.529 4.207 1.00 13.66 390 ILE C C 1
ATOM 10801 O O . ILE C 1 390 ? 88.016 154.318 3.077 1.00 15.36 390 ILE C O 1
ATOM 10806 N N . VAL C 1 391 ? 88.737 155.733 4.652 1.00 11.04 391 VAL C N 1
ATOM 10807 C CA . VAL C 1 391 ? 88.599 156.923 3.835 1.00 11.23 391 VAL C CA 1
ATOM 10808 C C . VAL C 1 391 ? 89.918 157.545 3.429 1.00 11.30 391 VAL C C 1
ATOM 10809 O O . VAL C 1 391 ? 89.966 158.405 2.550 1.00 11.82 391 VAL C O 1
ATOM 10813 N N . GLY C 1 392 ? 91.013 157.066 4.021 1.00 10.75 392 GLY C N 1
ATOM 10814 C CA . GLY C 1 392 ? 92.355 157.438 3.608 1.00 10.55 392 GLY C CA 1
ATOM 10815 C C . GLY C 1 392 ? 93.341 156.325 3.983 1.00 10.76 392 GLY C C 1
ATOM 10816 O O . GLY C 1 392 ? 93.208 155.713 5.028 1.00 10.57 392 GLY C O 1
ATOM 10817 N N . THR C 1 393 ? 94.295 156.055 3.088 1.00 10.90 393 THR C N 1
ATOM 10818 C CA . THR C 1 393 ? 95.367 155.141 3.374 1.00 10.73 393 THR C CA 1
ATOM 10819 C C . THR C 1 393 ? 96.606 155.511 2.613 1.00 10.95 393 THR C C 1
ATOM 10820 O O . THR C 1 393 ? 96.567 156.265 1.646 1.00 10.75 393 THR C O 1
ATOM 10824 N N . GLY C 1 394 ? 97.730 154.935 3.035 1.00 10.09 394 GLY C N 1
ATOM 10825 C CA . GLY C 1 394 ? 98.956 155.159 2.338 1.00 10.08 394 GLY C CA 1
ATOM 10826 C C . GLY C 1 394 ? 100.097 154.377 2.948 1.00 10.59 394 GLY C C 1
ATOM 10827 O O . GLY C 1 394 ? 99.938 153.811 4.053 1.00 10.11 394 GLY C O 1
ATOM 10828 N N . TYR C 1 395 ? 101.227 154.342 2.207 1.00 10.37 395 TYR C N 1
ATOM 10829 C CA . TYR C 1 395 ? 102.376 153.570 2.620 1.00 11.02 395 TYR C CA 1
ATOM 10830 C C . TYR C 1 395 ? 103.580 154.472 2.777 1.00 10.41 395 TYR C C 1
ATOM 10831 O O . TYR C 1 395 ? 103.820 155.355 1.960 1.00 10.48 395 TYR C O 1
ATOM 10840 N N . GLU C 1 396 ? 104.395 154.194 3.792 1.00 10.63 396 GLU C N 1
ATOM 10841 C CA . GLU C 1 396 ? 105.720 154.798 3.888 1.00 10.45 396 GLU C CA 1
ATOM 10842 C C . GLU C 1 396 ? 106.626 154.418 2.715 1.00 10.67 396 GLU C C 1
ATOM 10843 O O . GLU C 1 396 ? 107.321 155.280 2.167 1.00 13.18 396 GLU C O 1
ATOM 10849 N N . PHE C 1 397 ? 106.603 153.138 2.338 1.00 11.50 397 PHE C N 1
ATOM 10850 C CA . PHE C 1 397 ? 107.647 152.559 1.416 1.00 11.14 397 PHE C CA 1
ATOM 10851 C C . PHE C 1 397 ? 107.144 151.477 0.504 1.00 13.36 397 PHE C C 1
ATOM 10852 O O . PHE C 1 397 ? 107.942 150.730 -0.077 1.00 13.51 397 PHE C O 1
ATOM 10860 N N . GLY C 1 398 ? 105.835 151.425 0.286 1.00 12.75 398 GLY C N 1
ATOM 10861 C CA . GLY C 1 398 ? 105.255 150.531 -0.717 1.00 12.53 398 GLY C CA 1
ATOM 10862 C C . GLY C 1 398 ? 105.739 150.861 -2.106 1.00 11.76 398 GLY C C 1
ATOM 10863 O O . GLY C 1 398 ? 106.188 151.957 -2.382 1.00 11.24 398 GLY C O 1
ATOM 10864 N N . HIS C 1 399 ? 105.683 149.846 -2.978 1.00 12.43 399 HIS C N 1
ATOM 10865 C CA . HIS C 1 399 ? 106.114 150.011 -4.354 1.00 12.39 399 HIS C CA 1
ATOM 10866 C C . HIS C 1 399 ? 104.857 150.001 -5.201 1.00 13.28 399 HIS C C 1
ATOM 10867 O O . HIS C 1 399 ? 103.741 149.845 -4.700 1.00 12.80 399 HIS C O 1
ATOM 10874 N N . ASN C 1 400 ? 105.037 150.226 -6.508 1.00 12.73 400 ASN C N 1
ATOM 10875 C CA . ASN C 1 400 ? 103.882 150.240 -7.384 1.00 14.88 400 ASN C CA 1
ATOM 10876 C C . ASN C 1 400 ? 102.998 149.020 -7.245 1.00 14.65 400 ASN C C 1
ATOM 10877 O O . ASN C 1 400 ? 101.773 149.128 -7.233 1.00 15.85 400 ASN C O 1
ATOM 10882 N N . ASP C 1 401 ? 103.599 147.850 -7.081 1.00 14.82 401 ASP C N 1
ATOM 10883 C CA . ASP C 1 401 ? 102.839 146.618 -6.930 1.00 15.38 401 ASP C CA 1
ATOM 10884 C C . ASP C 1 401 ? 102.028 146.498 -5.623 1.00 16.82 401 ASP C C 1
ATOM 10885 O O . ASP C 1 401 ? 101.014 145.822 -5.572 1.00 16.29 401 ASP C O 1
ATOM 10890 N N . ASP C 1 402 ? 102.446 147.242 -4.595 1.00 13.14 402 ASP C N 1
ATOM 10891 C CA . ASP C 1 402 ? 101.588 147.388 -3.411 1.00 13.27 402 ASP C CA 1
ATOM 10892 C C . ASP C 1 402 ? 100.397 148.293 -3.688 1.00 12.88 402 ASP C C 1
ATOM 10893 O O . ASP C 1 402 ? 99.273 147.971 -3.237 1.00 14.96 402 ASP C O 1
ATOM 10898 N N . TYR C 1 403 ? 100.623 149.424 -4.329 1.00 12.90 403 TYR C N 1
ATOM 10899 C CA . TYR C 1 403 ? 99.524 150.361 -4.663 1.00 13.88 403 TYR C CA 1
ATOM 10900 C C . TYR C 1 403 ? 98.475 149.669 -5.567 1.00 16.02 403 TYR C C 1
ATOM 10901 O O . TYR C 1 403 ? 97.246 149.777 -5.306 1.00 15.48 403 TYR C O 1
ATOM 10910 N N . GLN C 1 404 ? 98.944 148.867 -6.496 1.00 17.06 404 GLN C N 1
ATOM 10911 C CA . GLN C 1 404 ? 98.035 148.078 -7.364 1.00 18.17 404 GLN C CA 1
ATOM 10912 C C . GLN C 1 404 ? 97.238 147.062 -6.578 1.00 17.04 404 GLN C C 1
ATOM 10913 O O . GLN C 1 404 ? 96.022 146.992 -6.724 1.00 21.69 404 GLN C O 1
ATOM 10919 N N . ARG C 1 405 ? 97.849 146.348 -5.637 1.00 15.29 405 ARG C N 1
ATOM 10920 C CA . ARG C 1 405 ? 97.125 145.459 -4.804 1.00 14.56 405 ARG C CA 1
ATOM 10921 C C . ARG C 1 405 ? 96.098 146.180 -3.905 1.00 15.71 405 ARG C C 1
ATOM 10922 O O . ARG C 1 405 ? 95.100 145.575 -3.461 1.00 15.04 405 ARG C O 1
ATOM 10930 N N . THR C 1 406 ? 96.370 147.429 -3.578 1.00 13.67 406 THR C N 1
ATOM 10931 C CA . THR C 1 406 ? 95.486 148.203 -2.684 1.00 15.52 406 THR C CA 1
ATOM 10932 C C . THR C 1 406 ? 94.114 148.442 -3.285 1.00 17.32 406 THR C C 1
ATOM 10933 O O . THR C 1 406 ? 93.091 148.548 -2.576 1.00 15.35 406 THR C O 1
ATOM 10937 N N . GLY C 1 407 ? 94.074 148.442 -4.590 1.00 16.08 407 GLY C N 1
ATOM 10938 C CA . GLY C 1 407 ? 92.795 148.514 -5.296 1.00 19.81 407 GLY C CA 1
ATOM 10939 C C . GLY C 1 407 ? 91.861 147.370 -5.080 1.00 17.95 407 GLY C C 1
ATOM 10940 O O . GLY C 1 407 ? 90.677 147.546 -5.311 1.00 21.96 407 GLY C O 1
ATOM 10941 N N . HIS C 1 408 ? 92.331 146.218 -4.618 1.00 18.97 408 HIS C N 1
ATOM 10942 C CA . HIS C 1 408 ? 91.433 145.135 -4.228 1.00 21.56 408 HIS C CA 1
ATOM 10943 C C . HIS C 1 408 ? 90.713 145.462 -2.929 1.00 22.42 408 HIS C C 1
ATOM 10944 O O . HIS C 1 408 ? 89.784 144.721 -2.548 1.00 22.04 408 HIS C O 1
ATOM 10951 N N . TYR C 1 409 ? 91.198 146.444 -2.156 1.00 16.98 409 TYR C N 1
ATOM 10952 C CA . TYR C 1 409 ? 90.683 146.593 -0.805 1.00 16.37 409 TYR C CA 1
ATOM 10953 C C . TYR C 1 409 ? 89.968 147.906 -0.573 1.00 16.35 409 TYR C C 1
ATOM 10954 O O . TYR C 1 409 ? 89.080 147.935 0.265 1.00 17.68 409 TYR C O 1
ATOM 10963 N N . VAL C 1 410 ? 90.414 148.990 -1.194 1.00 15.00 410 VAL C N 1
ATOM 10964 C CA . VAL C 1 410 ? 89.816 150.310 -0.938 1.00 16.62 410 VAL C CA 1
ATOM 10965 C C . VAL C 1 410 ? 88.907 150.749 -2.051 1.00 16.23 410 VAL C C 1
ATOM 10966 O O . VAL C 1 410 ? 89.085 150.350 -3.195 1.00 17.37 410 VAL C O 1
ATOM 10970 N N . ARG C 1 411 ? 87.957 151.577 -1.683 1.00 16.74 411 ARG C N 1
ATOM 10971 C CA . ARG C 1 411 ? 86.903 152.034 -2.601 1.00 20.63 411 ARG C CA 1
ATOM 10972 C C . ARG C 1 411 ? 87.232 153.364 -3.260 1.00 20.39 411 ARG C C 1
ATOM 10973 O O . ARG C 1 411 ? 88.053 154.135 -2.796 1.00 17.12 411 ARG C O 1
ATOM 10981 N N . GLU C 1 412 ? 86.550 153.632 -4.358 1.00 18.05 412 GLU C N 1
ATOM 10982 C CA . GLU C 1 412 ? 86.623 154.902 -5.054 1.00 19.16 412 GLU C CA 1
ATOM 10983 C C . GLU C 1 412 ? 86.373 156.033 -4.067 1.00 18.09 412 GLU C C 1
ATOM 10984 O O . GLU C 1 412 ? 85.514 155.895 -3.214 1.00 17.79 412 GLU C O 1
ATOM 10990 N N . GLY C 1 413 ? 87.146 157.094 -4.165 1.00 15.45 413 GLY C N 1
ATOM 10991 C CA . GLY C 1 413 ? 87.007 158.222 -3.271 1.00 16.56 413 GLY C CA 1
ATOM 10992 C C . GLY C 1 413 ? 87.998 158.231 -2.099 1.00 15.95 413 GLY C C 1
ATOM 10993 O O . GLY C 1 413 ? 88.244 159.303 -1.539 1.00 15.83 413 GLY C O 1
ATOM 10994 N N . THR C 1 414 ? 88.629 157.076 -1.801 1.00 14.63 414 THR C N 1
ATOM 10995 C CA . THR C 1 414 ? 89.620 156.987 -0.725 1.00 13.27 414 THR C CA 1
ATOM 10996 C C . THR C 1 414 ? 90.831 157.897 -1.057 1.00 12.31 414 THR C C 1
ATOM 10997 O O . THR C 1 414 ? 91.378 157.884 -2.195 1.00 13.07 414 THR C O 1
ATOM 11001 N N . LEU C 1 415 ? 91.254 158.696 -0.087 1.00 11.46 415 LEU C N 1
ATOM 11002 C CA . LEU C 1 415 ? 92.444 159.496 -0.243 1.00 10.99 415 LEU C CA 1
ATOM 11003 C C . LEU C 1 415 ? 93.673 158.562 -0.098 1.00 12.29 415 LEU C C 1
ATOM 11004 O O . LEU C 1 415 ? 93.708 157.750 0.784 1.00 12.67 415 LEU C O 1
ATOM 11009 N N . ILE C 1 416 ? 94.632 158.720 -0.994 1.00 10.92 416 ILE C N 1
ATOM 11010 C CA . ILE C 1 416 ? 95.848 157.870 -1.084 1.00 11.15 416 ILE C CA 1
ATOM 11011 C C . ILE C 1 416 ? 97.087 158.753 -1.011 1.00 11.01 416 ILE C C 1
ATOM 11012 O O . ILE C 1 416 ? 97.209 159.761 -1.706 1.00 10.80 416 ILE C O 1
ATOM 11017 N N . TYR C 1 417 ? 98.004 158.421 -0.091 1.00 10.78 417 TYR C N 1
ATOM 11018 C CA . TYR C 1 417 ? 99.176 159.238 0.114 1.00 10.94 417 TYR C CA 1
ATOM 11019 C C . TYR C 1 417 ? 100.435 158.328 0.253 1.00 12.19 417 TYR C C 1
ATOM 11020 O O . TYR C 1 417 ? 100.553 157.536 1.176 1.00 13.64 417 TYR C O 1
ATOM 11029 N N . ASP C 1 418 ? 101.365 158.488 -0.677 1.00 12.11 418 ASP C N 1
ATOM 11030 C CA . ASP C 1 418 ? 102.630 157.810 -0.598 1.00 11.99 418 ASP C CA 1
ATOM 11031 C C . ASP C 1 418 ? 103.697 158.668 0.081 1.00 11.81 418 ASP C C 1
ATOM 11032 O O . ASP C 1 418 ? 103.886 159.826 -0.252 1.00 11.32 418 ASP C O 1
ATOM 11037 N N . ASP C 1 419 ? 104.410 158.052 1.004 1.00 10.76 419 ASP C N 1
ATOM 11038 C CA . ASP C 1 419 ? 105.512 158.732 1.736 1.00 11.71 419 ASP C CA 1
ATOM 11039 C C . ASP C 1 419 ? 105.015 160.104 2.229 1.00 10.78 419 ASP C C 1
ATOM 11040 O O . ASP C 1 419 ? 105.601 161.141 1.975 1.00 11.54 419 ASP C O 1
ATOM 11045 N N . VAL C 1 420 ? 103.898 160.072 2.935 1.00 10.81 420 VAL C N 1
ATOM 11046 C CA . VAL C 1 420 ? 103.209 161.320 3.327 1.00 10.91 420 VAL C CA 1
ATOM 11047 C C . VAL C 1 420 ? 104.094 162.128 4.272 1.00 12.01 420 VAL C C 1
ATOM 11048 O O . VAL C 1 420 ? 104.855 161.605 5.059 1.00 11.33 420 VAL C O 1
ATOM 11052 N N . THR C 1 421 ? 104.005 163.419 4.149 1.00 12.13 421 THR C N 1
ATOM 11053 C CA . THR C 1 421 ? 104.789 164.299 4.987 1.00 12.58 421 THR C CA 1
ATOM 11054 C C . THR C 1 421 ? 103.995 164.635 6.278 1.00 13.58 421 THR C C 1
ATOM 11055 O O . THR C 1 421 ? 102.777 164.497 6.298 1.00 12.59 421 THR C O 1
ATOM 11059 N N . GLY C 1 422 ? 104.682 165.082 7.339 1.00 13.03 422 GLY C N 1
ATOM 11060 C CA . GLY C 1 422 ? 103.971 165.385 8.605 1.00 11.64 422 GLY C CA 1
ATOM 11061 C C . GLY C 1 422 ? 102.921 166.464 8.337 1.00 12.25 422 GLY C C 1
ATOM 11062 O O . GLY C 1 422 ? 101.791 166.382 8.836 1.00 12.47 422 GLY C O 1
ATOM 11063 N N . TYR C 1 423 ? 103.302 167.466 7.540 1.00 11.05 423 TYR C N 1
ATOM 11064 C CA . TYR C 1 423 ? 102.419 168.604 7.217 1.00 12.59 423 TYR C CA 1
ATOM 11065 C C . TYR C 1 423 ? 101.152 168.095 6.522 1.00 11.67 423 TYR C C 1
ATOM 11066 O O . TYR C 1 423 ? 100.011 168.427 6.888 1.00 11.60 423 TYR C O 1
ATOM 11075 N N . GLU C 1 424 ? 101.354 167.266 5.500 1.00 10.79 424 GLU C N 1
ATOM 11076 C CA . GLU C 1 424 ? 100.224 166.705 4.735 1.00 11.31 424 GLU C CA 1
ATOM 11077 C C . GLU C 1 424 ? 99.304 165.905 5.607 1.00 11.46 424 GLU C C 1
ATOM 11078 O O . GLU C 1 424 ? 98.090 166.078 5.574 1.00 12.38 424 GLU C O 1
ATOM 11084 N N . LEU C 1 425 ? 99.854 164.999 6.382 1.00 10.47 425 LEU C N 1
ATOM 11085 C CA . LEU C 1 425 ? 99.032 164.076 7.078 1.00 11.01 425 LEU C CA 1
ATOM 11086 C C . LEU C 1 425 ? 98.264 164.820 8.193 1.00 10.84 425 LEU C C 1
ATOM 11087 O O . LEU C 1 425 ? 97.095 164.522 8.437 1.00 10.99 425 LEU C O 1
ATOM 11092 N N . GLU C 1 426 ? 98.896 165.794 8.813 1.00 11.19 426 GLU C N 1
ATOM 11093 C CA . GLU C 1 426 ? 98.183 166.686 9.768 1.00 12.16 426 GLU C CA 1
ATOM 11094 C C . GLU C 1 426 ? 96.988 167.345 9.140 1.00 11.78 426 GLU C C 1
ATOM 11095 O O . GLU C 1 426 ? 95.879 167.326 9.708 1.00 11.76 426 GLU C O 1
ATOM 11101 N N . LYS C 1 427 ? 97.202 167.988 8.011 1.00 12.61 427 LYS C N 1
ATOM 11102 C CA . LYS C 1 427 ? 96.122 168.656 7.283 1.00 13.12 427 LYS C CA 1
ATOM 11103 C C . LYS C 1 427 ? 95.020 167.704 6.818 1.00 12.87 427 LYS C C 1
ATOM 11104 O O . LYS C 1 427 ? 93.803 168.038 6.892 1.00 11.72 427 LYS C O 1
ATOM 11110 N N . PHE C 1 428 ? 95.392 166.519 6.365 1.00 11.16 428 PHE C N 1
ATOM 11111 C CA . PHE C 1 428 ? 94.397 165.569 5.939 1.00 10.23 428 PHE C CA 1
ATOM 11112 C C . PHE C 1 428 ? 93.528 165.081 7.097 1.00 11.97 428 PHE C C 1
ATOM 11113 O O . PHE C 1 428 ? 92.307 164.963 6.967 1.00 12.10 428 PHE C O 1
ATOM 11121 N N . ILE C 1 429 ? 94.156 164.781 8.241 1.00 11.33 429 ILE C N 1
ATOM 11122 C CA . ILE C 1 429 ? 93.428 164.325 9.405 1.00 12.23 429 ILE C CA 1
ATOM 11123 C C . ILE C 1 429 ? 92.539 165.461 9.944 1.00 12.42 429 ILE C C 1
ATOM 11124 O O . ILE C 1 429 ? 91.412 165.211 10.307 1.00 14.10 429 ILE C O 1
ATOM 11129 N N . GLU C 1 430 ? 93.086 166.647 10.069 1.00 13.64 430 GLU C N 1
ATOM 11130 C CA . GLU C 1 430 ? 92.307 167.831 10.513 1.00 15.93 430 GLU C CA 1
ATOM 11131 C C . GLU C 1 430 ? 91.106 168.142 9.620 1.00 16.22 430 GLU C C 1
ATOM 11132 O O . GLU C 1 430 ? 90.037 168.466 10.103 1.00 16.76 430 GLU C O 1
ATOM 11138 N N . GLY C 1 431 ? 91.254 167.953 8.313 1.00 14.90 431 GLY C N 1
ATOM 11139 C CA . GLY C 1 431 ? 90.182 168.178 7.392 1.00 15.58 431 GLY C CA 1
ATOM 11140 C C . GLY C 1 431 ? 89.139 167.103 7.350 1.00 14.79 431 GLY C C 1
ATOM 11141 O O . GLY C 1 431 ? 87.958 167.388 7.374 1.00 13.36 431 GLY C O 1
ATOM 11142 N N . ILE C 1 432 ? 89.554 165.858 7.305 1.00 12.82 432 ILE C N 1
ATOM 11143 C CA . ILE C 1 432 ? 88.637 164.744 7.265 1.00 14.63 432 ILE C CA 1
ATOM 11144 C C . ILE C 1 432 ? 87.930 164.471 8.621 1.00 15.04 432 ILE C C 1
ATOM 11145 O O . ILE C 1 432 ? 86.778 164.033 8.640 1.00 13.56 432 ILE C O 1
ATOM 11150 N N . ARG C 1 433 ? 88.656 164.651 9.714 1.00 14.34 433 ARG C N 1
ATOM 11151 C CA . ARG C 1 433 ? 88.196 164.300 11.074 1.00 15.00 433 ARG C CA 1
ATOM 11152 C C . ARG C 1 433 ? 87.615 162.930 11.085 1.00 14.64 433 ARG C C 1
ATOM 11153 O O . ARG C 1 433 ? 86.468 162.753 11.421 1.00 12.57 433 ARG C O 1
ATOM 11161 N N . PRO C 1 434 ? 88.433 161.897 10.796 1.00 12.84 434 PRO C N 1
ATOM 11162 C CA . PRO C 1 434 ? 87.942 160.559 10.903 1.00 12.69 434 PRO C CA 1
ATOM 11163 C C . PRO C 1 434 ? 87.621 160.191 12.345 1.00 11.79 434 PRO C C 1
ATOM 11164 O O . PRO C 1 434 ? 88.030 160.885 13.286 1.00 11.90 434 PRO C O 1
ATOM 11168 N N . ASP C 1 435 ? 86.915 159.099 12.516 1.00 10.40 435 ASP C N 1
ATOM 11169 C CA . ASP C 1 435 ? 86.560 158.586 13.784 1.00 11.99 435 ASP C CA 1
ATOM 11170 C C . ASP C 1 435 ? 87.769 157.881 14.462 1.00 12.43 435 ASP C C 1
ATOM 11171 O O . ASP C 1 435 ? 87.763 157.671 15.666 1.00 11.84 435 ASP C O 1
ATOM 11176 N N . LEU C 1 436 ? 88.766 157.508 13.629 1.00 12.18 436 LEU C N 1
ATOM 11177 C CA . LEU C 1 436 ? 89.930 156.779 14.121 1.00 12.63 436 LEU C CA 1
ATOM 11178 C C . LEU C 1 436 ? 91.054 156.925 13.128 1.00 12.25 436 LEU C C 1
ATOM 11179 O O . LEU C 1 436 ? 90.811 156.857 11.888 1.00 12.19 436 LEU C O 1
ATOM 11184 N N . VAL C 1 437 ? 92.261 157.061 13.644 1.00 11.54 437 VAL C N 1
ATOM 11185 C CA . VAL C 1 437 ? 93.470 157.015 12.825 1.00 11.61 437 VAL C CA 1
ATOM 11186 C C . VAL C 1 437 ? 94.279 155.812 13.290 1.00 11.42 437 VAL C C 1
ATOM 11187 O O . VAL C 1 437 ? 94.453 155.574 14.471 1.00 11.40 437 VAL C O 1
ATOM 11191 N N . GLY C 1 438 ? 94.792 155.057 12.339 1.00 10.64 438 GLY C N 1
ATOM 11192 C CA . GLY C 1 438 ? 95.661 153.934 12.611 1.00 10.99 438 GLY C CA 1
ATOM 11193 C C . GLY C 1 438 ? 97.021 154.131 11.952 1.00 10.04 438 GLY C C 1
ATOM 11194 O O . GLY C 1 438 ? 97.149 154.098 10.723 1.00 10.57 438 GLY C O 1
ATOM 11195 N N . SER C 1 439 ? 98.051 154.414 12.757 1.00 10.95 439 SER C N 1
ATOM 11196 C CA . SER C 1 439 ? 99.380 154.710 12.226 1.00 11.06 439 SER C CA 1
ATOM 11197 C C . SER C 1 439 ? 100.464 154.369 13.268 1.00 10.79 439 SER C C 1
ATOM 11198 O O . SER C 1 439 ? 100.233 153.513 14.110 1.00 11.54 439 SER C O 1
ATOM 11201 N N . GLY C 1 440 ? 101.581 155.079 13.250 1.00 9.27 440 GLY C N 1
ATOM 11202 C CA . GLY C 1 440 ? 102.675 154.748 14.125 1.00 9.83 440 GLY C CA 1
ATOM 11203 C C . GLY C 1 440 ? 102.860 155.690 15.305 1.00 10.73 440 GLY C C 1
ATOM 11204 O O . GLY C 1 440 ? 102.085 156.667 15.518 1.00 9.89 440 GLY C O 1
ATOM 11205 N N . ILE C 1 441 ? 103.917 155.411 16.060 1.00 10.99 441 ILE C N 1
ATOM 11206 C CA . ILE C 1 441 ? 104.215 156.153 17.285 1.00 10.54 441 ILE C CA 1
ATOM 11207 C C . ILE C 1 441 ? 104.470 157.647 17.069 1.00 11.05 441 ILE C C 1
ATOM 11208 O O . ILE C 1 441 ? 104.134 158.464 17.935 1.00 11.14 441 ILE C O 1
ATOM 11213 N N . LYS C 1 442 ? 105.052 158.014 15.943 1.00 11.25 442 LYS C N 1
ATOM 11214 C CA . LYS C 1 442 ? 105.316 159.414 15.621 1.00 12.63 442 LYS C CA 1
ATOM 11215 C C . LYS C 1 442 ? 104.049 160.191 15.262 1.00 13.55 442 LYS C C 1
ATOM 11216 O O . LYS C 1 442 ? 104.047 161.418 15.311 1.00 14.81 442 LYS C O 1
ATOM 11222 N N . GLU C 1 443 ? 102.999 159.466 14.922 1.00 11.99 443 GLU C N 1
ATOM 11223 C CA . GLU C 1 443 ? 101.752 160.062 14.573 1.00 12.07 443 GLU C CA 1
ATOM 11224 C C . GLU C 1 443 ? 100.717 160.095 15.707 1.00 12.16 443 GLU C C 1
ATOM 11225 O O . GLU C 1 443 ? 99.752 160.907 15.640 1.00 11.81 443 GLU C O 1
ATOM 11231 N N . LYS C 1 444 ? 100.863 159.251 16.740 1.00 11.11 444 LYS C N 1
ATOM 11232 C CA . LYS C 1 444 ? 99.835 158.968 17.705 1.00 11.10 444 LYS C CA 1
ATOM 11233 C C . LYS C 1 444 ? 99.453 160.175 18.530 1.00 10.78 444 LYS C C 1
ATOM 11234 O O . LYS C 1 444 ? 98.268 160.490 18.657 1.00 11.37 444 LYS C O 1
ATOM 11240 N N . TYR C 1 445 ? 100.442 160.832 19.117 1.00 10.79 445 TYR C N 1
ATOM 11241 C CA . TYR C 1 445 ? 100.131 161.845 20.120 1.00 9.85 445 TYR C CA 1
ATOM 11242 C C . TYR C 1 445 ? 99.526 163.142 19.535 1.00 9.74 445 TYR C C 1
ATOM 11243 O O . TYR C 1 445 ? 98.561 163.668 20.095 1.00 10.87 445 TYR C O 1
ATOM 11252 N N . PRO C 1 446 ? 99.985 163.646 18.372 1.00 10.19 446 PRO C N 1
ATOM 11253 C CA . PRO C 1 446 ? 99.332 164.807 17.797 1.00 11.22 446 PRO C CA 1
ATOM 11254 C C . PRO C 1 446 ? 97.863 164.537 17.458 1.00 11.82 446 PRO C C 1
ATOM 11255 O O . PRO C 1 446 ? 97.006 165.417 17.642 1.00 12.74 446 PRO C O 1
ATOM 11259 N N . VAL C 1 447 ? 97.574 163.348 16.929 1.00 11.16 447 VAL C N 1
ATOM 11260 C CA . VAL C 1 447 ? 96.213 162.975 16.610 1.00 11.22 447 VAL C CA 1
ATOM 11261 C C . VAL C 1 447 ? 95.330 162.955 17.843 1.00 11.47 447 VAL C C 1
ATOM 11262 O O . VAL C 1 447 ? 94.236 163.537 17.811 1.00 11.99 447 VAL C O 1
ATOM 11266 N N . GLN C 1 448 ? 95.764 162.321 18.916 1.00 10.99 448 GLN C N 1
ATOM 11267 C CA . GLN C 1 448 ? 94.979 162.343 20.144 1.00 11.53 448 GLN C CA 1
ATOM 11268 C C . GLN C 1 448 ? 94.751 163.777 20.673 1.00 11.57 448 GLN C C 1
ATOM 11269 O O . GLN C 1 448 ? 93.622 164.069 21.143 1.00 11.95 448 GLN C O 1
ATOM 11275 N N . LYS C 1 449 ? 95.739 164.675 20.521 1.00 10.65 449 LYS C N 1
ATOM 11276 C CA . LYS C 1 449 ? 95.598 166.061 20.988 1.00 11.24 449 LYS C CA 1
ATOM 11277 C C . LYS C 1 449 ? 94.496 166.786 20.235 1.00 12.33 449 LYS C C 1
ATOM 11278 O O . LYS C 1 449 ? 93.871 167.740 20.777 1.00 12.65 449 LYS C O 1
ATOM 11284 N N . MET C 1 450 ? 94.260 166.338 18.991 1.00 12.25 450 MET C N 1
ATOM 11285 C CA . MET C 1 450 ? 93.160 166.866 18.179 1.00 12.94 450 MET C CA 1
ATOM 11286 C C . MET C 1 450 ? 91.792 166.382 18.582 1.00 14.09 450 MET C C 1
ATOM 11287 O O . MET C 1 450 ? 90.794 166.817 17.984 1.00 15.44 450 MET C O 1
ATOM 11292 N N . GLY C 1 451 ? 91.719 165.450 19.499 1.00 11.23 451 GLY C N 1
ATOM 11293 C CA . GLY C 1 451 ? 90.517 164.849 19.916 1.00 12.12 451 GLY C CA 1
ATOM 11294 C C . GLY C 1 451 ? 90.063 163.763 19.001 1.00 14.21 451 GLY C C 1
ATOM 11295 O O . GLY C 1 451 ? 88.869 163.457 19.010 1.00 12.42 451 GLY C O 1
ATOM 11296 N N . ILE C 1 452 ? 91.023 163.069 18.354 1.00 11.64 452 ILE C N 1
ATOM 11297 C CA . ILE C 1 452 ? 90.700 161.967 17.423 1.00 11.52 452 ILE C CA 1
ATOM 11298 C C . ILE C 1 452 ? 91.289 160.674 17.959 1.00 11.59 452 ILE C C 1
ATOM 11299 O O . ILE C 1 452 ? 92.470 160.646 18.264 1.00 11.61 452 ILE C O 1
ATOM 11304 N N . PRO C 1 453 ? 90.467 159.631 18.115 1.00 11.82 453 PRO C N 1
ATOM 11305 C CA . PRO C 1 453 ? 91.023 158.348 18.545 1.00 12.33 453 PRO C CA 1
ATOM 11306 C C . PRO C 1 453 ? 92.131 157.813 17.634 1.00 11.05 453 PRO C C 1
ATOM 11307 O O . PRO C 1 453 ? 92.067 157.989 16.387 1.00 10.74 453 PRO C O 1
ATOM 11311 N N . PHE C 1 454 ? 93.121 157.138 18.275 1.00 10.14 454 PHE C N 1
ATOM 11312 C CA . PHE C 1 454 ? 94.228 156.662 17.509 1.00 10.34 454 PHE C CA 1
ATOM 11313 C C . PHE C 1 454 ? 94.609 155.316 18.015 1.00 11.18 454 PHE C C 1
ATOM 11314 O O . PHE C 1 454 ? 94.724 155.128 19.235 1.00 11.42 454 PHE C O 1
ATOM 11322 N N . ARG C 1 455 ? 94.855 154.369 17.104 1.00 10.08 455 ARG C N 1
ATOM 11323 C CA . ARG C 1 455 ? 95.420 153.115 17.509 1.00 10.56 455 ARG C CA 1
ATOM 11324 C C . ARG C 1 455 ? 96.664 152.830 16.699 1.00 11.06 455 ARG C C 1
ATOM 11325 O O . ARG C 1 455 ? 96.645 152.970 15.480 1.00 11.64 455 ARG C O 1
ATOM 11333 N N . GLN C 1 456 ? 97.737 152.437 17.361 1.00 10.31 456 GLN C N 1
ATOM 11334 C CA . GLN C 1 456 ? 98.953 152.102 16.675 1.00 10.32 456 GLN C CA 1
ATOM 11335 C C . GLN C 1 456 ? 98.780 150.838 15.808 1.00 10.77 456 GLN C C 1
ATOM 11336 O O . GLN C 1 456 ? 98.362 149.792 16.327 1.00 11.85 456 GLN C O 1
ATOM 11342 N N . MET C 1 457 ? 99.145 150.966 14.542 1.00 10.75 457 MET C N 1
ATOM 11343 C CA . MET C 1 457 ? 99.021 149.896 13.546 1.00 12.21 457 MET C CA 1
ATOM 11344 C C . MET C 1 457 ? 100.353 149.177 13.278 1.00 11.17 457 MET C C 1
ATOM 11345 O O . MET C 1 457 ? 100.400 148.308 12.440 1.00 10.83 457 MET C O 1
ATOM 11350 N N . HIS C 1 458 ? 101.424 149.533 13.985 1.00 10.07 458 HIS C N 1
ATOM 11351 C CA . HIS C 1 458 ? 102.665 148.775 13.968 1.00 10.20 458 HIS C CA 1
ATOM 11352 C C . HIS C 1 458 ? 102.812 147.926 15.200 1.00 10.88 458 HIS C C 1
ATOM 11353 O O . HIS C 1 458 ? 102.789 146.720 15.121 1.00 11.42 458 HIS C O 1
ATOM 11360 N N . SER C 1 459 ? 102.845 148.549 16.396 1.00 10.96 459 SER C N 1
ATOM 11361 C CA . SER C 1 459 ? 103.011 147.891 17.648 1.00 10.80 459 SER C CA 1
ATOM 11362 C C . SER C 1 459 ? 101.739 147.307 18.220 1.00 10.41 459 SER C C 1
ATOM 11363 O O . SER C 1 459 ? 101.736 146.773 19.315 1.00 9.74 459 SER C O 1
ATOM 11366 N N . TRP C 1 460 ? 100.626 147.559 17.557 1.00 10.75 460 TRP C N 1
ATOM 11367 C CA . TRP C 1 460 ? 99.308 147.270 18.066 1.00 10.20 460 TRP C CA 1
ATOM 11368 C C . TRP C 1 460 ? 99.009 147.971 19.419 1.00 10.05 460 TRP C C 1
ATOM 11369 O O . TRP C 1 460 ? 98.166 147.505 20.166 1.00 9.00 460 TRP C O 1
ATOM 11380 N N . ASP C 1 461 ? 99.668 149.098 19.693 1.00 10.14 461 ASP C N 1
ATOM 11381 C CA . ASP C 1 461 ? 99.536 149.814 20.937 1.00 9.85 461 ASP C CA 1
ATOM 11382 C C . ASP C 1 461 ? 99.706 148.824 22.092 1.00 9.96 461 ASP C C 1
ATOM 11383 O O . ASP C 1 461 ? 99.009 148.904 23.126 1.00 10.13 461 ASP C O 1
ATOM 11388 N N . TYR C 1 462 ? 100.672 147.913 21.946 1.00 9.46 462 TYR C N 1
ATOM 11389 C CA . TYR C 1 462 ? 101.157 147.042 23.030 1.00 9.51 462 TYR C CA 1
ATOM 11390 C C . TYR C 1 462 ? 100.120 145.920 23.333 1.00 9.60 462 TYR C C 1
ATOM 11391 O O . TYR C 1 462 ? 100.177 145.222 24.353 1.00 10.22 462 TYR C O 1
ATOM 11400 N N . SER C 1 463 ? 99.229 145.725 22.385 1.00 10.56 463 SER C N 1
ATOM 11401 C CA . SER C 1 463 ? 98.180 144.712 22.470 1.00 11.11 463 SER C CA 1
ATOM 11402 C C . SER C 1 463 ? 98.426 143.643 21.410 1.00 11.82 463 SER C C 1
ATOM 11403 O O . SER C 1 463 ? 99.587 143.304 21.108 1.00 10.73 463 SER C O 1
ATOM 11406 N N . GLY C 1 464 ? 97.357 143.077 20.837 1.00 12.57 464 GLY C N 1
ATOM 11407 C CA . GLY C 1 464 ? 97.502 141.990 19.896 1.00 12.56 464 GLY C CA 1
ATOM 11408 C C . GLY C 1 464 ? 97.477 140.626 20.578 1.00 11.49 464 GLY C C 1
ATOM 11409 O O . GLY C 1 464 ? 97.369 140.561 21.801 1.00 11.43 464 GLY C O 1
ATOM 11410 N N . PRO C 1 465 ? 97.488 139.533 19.799 1.00 11.38 465 PRO C N 1
ATOM 11411 C CA . PRO C 1 465 ? 97.642 139.569 18.360 1.00 11.97 465 PRO C CA 1
ATOM 11412 C C . PRO C 1 465 ? 96.385 140.056 17.658 1.00 12.33 465 PRO C C 1
ATOM 11413 O O . PRO C 1 465 ? 95.322 140.067 18.293 1.00 10.93 465 PRO C O 1
ATOM 11417 N N . TYR C 1 466 ? 96.557 140.517 16.412 1.00 11.09 466 TYR C N 1
ATOM 11418 C CA . TYR C 1 466 ? 95.460 140.846 15.544 1.00 11.18 466 TYR C CA 1
ATOM 11419 C C . TYR C 1 466 ? 95.270 139.830 14.412 1.00 12.07 466 TYR C C 1
ATOM 11420 O O . TYR C 1 466 ? 94.188 139.790 13.841 1.00 12.83 466 TYR C O 1
ATOM 11429 N N . HIS C 1 467 ? 96.284 139.029 14.084 1.00 12.50 467 HIS C N 1
ATOM 11430 C CA . HIS C 1 467 ? 96.101 137.989 13.042 1.00 11.86 467 HIS C CA 1
ATOM 11431 C C . HIS C 1 467 ? 95.218 136.886 13.587 1.00 11.50 467 HIS C C 1
ATOM 11432 O O . HIS C 1 467 ? 95.256 136.532 14.809 1.00 11.74 467 HIS C O 1
ATOM 11439 N N . GLY C 1 468 ? 94.452 136.285 12.688 1.00 11.89 468 GLY C N 1
ATOM 11440 C CA . GLY C 1 468 ? 93.733 135.065 13.024 1.00 12.69 468 GLY C CA 1
ATOM 11441 C C . GLY C 1 468 ? 92.435 135.313 13.750 1.00 13.98 468 GLY C C 1
ATOM 11442 O O . GLY C 1 468 ? 92.049 136.460 14.019 1.00 14.27 468 GLY C O 1
ATOM 11443 N N . TYR C 1 469 ? 91.704 134.235 14.031 1.00 13.84 469 TYR C N 1
ATOM 11444 C CA . TYR C 1 469 ? 90.441 134.383 14.706 1.00 15.01 469 TYR C CA 1
ATOM 11445 C C . TYR C 1 469 ? 90.557 134.874 16.141 1.00 14.23 469 TYR C C 1
ATOM 11446 O O . TYR C 1 469 ? 89.798 135.740 16.588 1.00 13.84 469 TYR C O 1
ATOM 11455 N N . ASP C 1 470 ? 91.525 134.360 16.884 1.00 13.82 470 ASP C N 1
ATOM 11456 C CA . ASP C 1 470 ? 91.750 134.853 18.239 1.00 13.82 470 ASP C CA 1
ATOM 11457 C C . ASP C 1 470 ? 92.142 136.335 18.247 1.00 13.93 470 ASP C C 1
ATOM 11458 O O . ASP C 1 470 ? 91.761 137.084 19.176 1.00 14.50 470 ASP C O 1
ATOM 11463 N N . GLY C 1 471 ? 92.868 136.761 17.220 1.00 12.17 471 GLY C N 1
ATOM 11464 C CA . GLY C 1 471 ? 93.299 138.129 17.061 1.00 12.32 471 GLY C CA 1
ATOM 11465 C C . GLY C 1 471 ? 92.175 139.052 16.659 1.00 12.52 471 GLY C C 1
ATOM 11466 O O . GLY C 1 471 ? 92.127 140.214 17.071 1.00 11.62 471 GLY C O 1
ATOM 11467 N N . PHE C 1 472 ? 91.212 138.559 15.901 1.00 12.57 472 PHE C N 1
ATOM 11468 C CA . PHE C 1 472 ? 90.065 139.426 15.544 1.00 13.75 472 PHE C CA 1
ATOM 11469 C C . PHE C 1 472 ? 89.293 139.960 16.746 1.00 12.91 472 PHE C C 1
ATOM 11470 O O . PHE C 1 472 ? 88.863 141.112 16.745 1.00 13.37 472 PHE C O 1
ATOM 11478 N N . ALA C 1 473 ? 89.125 139.148 17.782 1.00 12.93 473 ALA C N 1
ATOM 11479 C CA . ALA C 1 473 ? 88.445 139.571 18.994 1.00 13.34 473 ALA C CA 1
ATOM 11480 C C . ALA C 1 473 ? 89.221 140.727 19.678 1.00 14.02 473 ALA C C 1
ATOM 11481 O O . ALA C 1 473 ? 88.623 141.703 20.160 1.00 14.33 473 ALA C O 1
ATOM 11483 N N . ILE C 1 474 ? 90.530 140.642 19.646 1.00 12.53 474 ILE C N 1
ATOM 11484 C CA . ILE C 1 474 ? 91.385 141.620 20.316 1.00 12.33 474 ILE C CA 1
ATOM 11485 C C . ILE C 1 474 ? 91.360 142.911 19.501 1.00 11.38 474 ILE C C 1
ATOM 11486 O O . ILE C 1 474 ? 91.246 144.005 20.090 1.00 12.32 474 ILE C O 1
ATOM 11491 N N . PHE C 1 475 ? 91.496 142.798 18.180 1.00 10.78 475 PHE C N 1
ATOM 11492 C CA . PHE C 1 475 ? 91.364 143.909 17.244 1.00 11.95 475 PHE C CA 1
ATOM 11493 C C . PHE C 1 475 ? 90.093 144.704 17.498 1.00 12.74 475 PHE C C 1
ATOM 11494 O O . PHE C 1 475 ? 90.115 145.945 17.657 1.00 12.21 475 PHE C O 1
ATOM 11502 N N . ALA C 1 476 ? 88.958 143.998 17.539 1.00 12.52 476 ALA C N 1
ATOM 11503 C CA . ALA C 1 476 ? 87.686 144.660 17.791 1.00 12.19 476 ALA C CA 1
ATOM 11504 C C . ALA C 1 476 ? 87.616 145.366 19.131 1.00 11.80 476 ALA C C 1
ATOM 11505 O O . ALA C 1 476 ? 87.185 146.510 19.214 1.00 11.09 476 ALA C O 1
ATOM 11507 N N . ARG C 1 477 ? 88.060 144.675 20.165 1.00 10.83 477 ARG C N 1
ATOM 11508 C CA . ARG C 1 477 ? 88.093 145.232 21.508 1.00 11.88 477 ARG C CA 1
ATOM 11509 C C . ARG C 1 477 ? 88.879 146.558 21.532 1.00 12.69 477 ARG C C 1
ATOM 11510 O O . ARG C 1 477 ? 88.468 147.547 22.190 1.00 11.12 477 ARG C O 1
ATOM 11518 N N . ASP C 1 478 ? 90.035 146.528 20.876 1.00 11.94 478 ASP C N 1
ATOM 11519 C CA . ASP C 1 478 ? 90.990 147.674 20.906 1.00 12.37 478 ASP C CA 1
ATOM 11520 C C . ASP C 1 478 ? 90.465 148.870 20.138 1.00 11.81 478 ASP C C 1
ATOM 11521 O O . ASP C 1 478 ? 90.573 150.009 20.597 1.00 12.26 478 ASP C O 1
ATOM 11526 N N . MET C 1 479 ? 89.873 148.654 18.969 1.00 12.05 479 MET C N 1
ATOM 11527 C CA . MET C 1 479 ? 89.271 149.735 18.225 1.00 12.15 479 MET C CA 1
ATOM 11528 C C . MET C 1 479 ? 88.097 150.363 19.003 1.00 12.49 479 MET C C 1
ATOM 11529 O O . MET C 1 479 ? 87.983 151.574 19.064 1.00 13.58 479 MET C O 1
ATOM 11534 N N . ASP C 1 480 ? 87.285 149.520 19.632 1.00 12.20 480 ASP C N 1
ATOM 11535 C CA . ASP C 1 480 ? 86.171 149.969 20.450 1.00 11.76 480 ASP C CA 1
ATOM 11536 C C . ASP C 1 480 ? 86.619 150.775 21.664 1.00 11.62 480 ASP C C 1
ATOM 11537 O O . ASP C 1 480 ? 86.063 151.821 21.953 1.00 11.90 480 ASP C O 1
ATOM 11542 N N . LEU C 1 481 ? 87.635 150.304 22.367 1.00 11.59 481 LEU C N 1
ATOM 11543 C CA . LEU C 1 481 ? 88.046 151.032 23.600 1.00 12.50 481 LEU C CA 1
ATOM 11544 C C . LEU C 1 481 ? 88.700 152.383 23.292 1.00 12.22 481 LEU C C 1
ATOM 11545 O O . LEU C 1 481 ? 88.636 153.309 24.126 1.00 13.26 481 LEU C O 1
ATOM 11550 N N . ALA C 1 482 ? 89.315 152.518 22.120 1.00 12.31 482 ALA C N 1
ATOM 11551 C CA . ALA C 1 482 ? 89.880 153.782 21.700 1.00 12.28 482 ALA C CA 1
ATOM 11552 C C . ALA C 1 482 ? 88.799 154.786 21.334 1.00 12.35 482 ALA C C 1
ATOM 11553 O O . ALA C 1 482 ? 88.882 155.932 21.725 1.00 12.83 482 ALA C O 1
ATOM 11555 N N . ILE C 1 483 ? 87.818 154.353 20.584 1.00 11.44 483 ILE C N 1
ATOM 11556 C CA . ILE C 1 483 ? 86.763 155.236 20.060 1.00 13.08 483 ILE C CA 1
ATOM 11557 C C . ILE C 1 483 ? 85.676 155.495 21.115 1.00 13.81 483 ILE C C 1
ATOM 11558 O O . ILE C 1 483 ? 85.365 156.651 21.376 1.00 14.88 483 ILE C O 1
ATOM 11563 N N . ASN C 1 484 ? 85.226 154.444 21.776 1.00 13.30 484 ASN C N 1
ATOM 11564 C CA . ASN C 1 484 ? 84.071 154.515 22.731 1.00 14.23 484 ASN C CA 1
ATOM 11565 C C . ASN C 1 484 ? 84.616 154.536 24.144 1.00 15.00 484 ASN C C 1
ATOM 11566 O O . ASN C 1 484 ? 84.584 153.569 24.862 1.00 15.68 484 ASN C O 1
ATOM 11571 N N . ASN C 1 485 ? 85.193 155.676 24.489 1.00 15.88 485 ASN C N 1
ATOM 11572 C CA . ASN C 1 485 ? 85.884 155.856 25.695 1.00 18.99 485 ASN C CA 1
ATOM 11573 C C . ASN C 1 485 ? 85.337 157.190 26.290 1.00 16.04 485 ASN C C 1
ATOM 11574 O O . ASN C 1 485 ? 85.135 158.101 25.513 1.00 15.97 485 ASN C O 1
ATOM 11579 N N . PRO C 1 486 ? 85.258 157.372 27.608 1.00 15.71 486 PRO C N 1
ATOM 11580 C CA . PRO C 1 486 ? 84.789 158.682 28.112 1.00 16.24 486 PRO C CA 1
ATOM 11581 C C . PRO C 1 486 ? 85.737 159.876 27.944 1.00 15.02 486 PRO C C 1
ATOM 11582 O O . PRO C 1 486 ? 85.301 161.027 28.094 1.00 13.92 486 PRO C O 1
ATOM 11586 N N . VAL C 1 487 ? 87.012 159.661 27.578 1.00 12.56 487 VAL C N 1
ATOM 11587 C CA . VAL C 1 487 ? 87.959 160.758 27.546 1.00 13.20 487 VAL C CA 1
ATOM 11588 C C . VAL C 1 487 ? 87.570 161.841 26.572 1.00 13.26 487 VAL C C 1
ATOM 11589 O O . VAL C 1 487 ? 87.732 163.050 26.862 1.00 14.12 487 VAL C O 1
ATOM 11593 N N . TRP C 1 488 ? 87.045 161.465 25.418 1.00 12.09 488 TRP C N 1
ATOM 11594 C CA . TRP C 1 488 ? 86.786 162.459 24.349 1.00 13.55 488 TRP C CA 1
ATOM 11595 C C . TRP C 1 488 ? 85.782 163.533 24.766 1.00 14.40 488 TRP C C 1
ATOM 11596 O O . TRP C 1 488 ? 85.977 164.726 24.507 1.00 14.67 488 TRP C O 1
ATOM 11607 N N . SER C 1 489 ? 84.786 163.100 25.497 1.00 16.38 489 SER C N 1
ATOM 11608 C CA . SER C 1 489 ? 83.726 163.983 26.011 1.00 17.48 489 SER C CA 1
ATOM 11609 C C . SER C 1 489 ? 84.272 164.982 27.025 1.00 19.86 489 SER C C 1
ATOM 11610 O O . SER C 1 489 ? 83.635 165.971 27.342 1.00 20.26 489 SER C O 1
ATOM 11613 N N . MET C 1 490 ? 85.434 164.732 27.593 1.00 16.62 490 MET C N 1
ATOM 11614 C CA . MET C 1 490 ? 86.059 165.652 28.533 1.00 18.39 490 MET C CA 1
ATOM 11615 C C . MET C 1 490 ? 86.989 166.666 27.938 1.00 16.18 490 MET C C 1
ATOM 11616 O O . MET C 1 490 ? 87.475 167.527 28.644 1.00 17.03 490 MET C O 1
ATOM 11621 N N . PHE C 1 491 ? 87.221 166.622 26.616 1.00 14.79 491 PHE C N 1
ATOM 11622 C CA . PHE C 1 491 ? 88.159 167.569 26.009 1.00 14.95 491 PHE C CA 1
ATOM 11623 C C . PHE C 1 491 ? 87.771 169.020 26.217 1.00 18.28 491 PHE C C 1
ATOM 11624 O O . PHE C 1 491 ? 88.639 169.874 26.452 1.00 17.40 491 PHE C O 1
ATOM 11632 N N . LYS C 1 492 ? 86.496 169.338 26.007 1.00 18.65 492 LYS C N 1
ATOM 11633 C CA . LYS C 1 492 ? 86.059 170.720 26.039 1.00 21.69 492 LYS C CA 1
ATOM 11634 C C . LYS C 1 492 ? 85.675 171.093 27.460 1.00 19.94 492 LYS C C 1
ATOM 11635 O O . LYS C 1 492 ? 84.830 170.458 28.052 1.00 21.85 492 LYS C O 1
ATOM 11641 N N . ALA C 1 493 ? 86.349 172.054 28.035 1.00 19.33 493 ALA C N 1
ATOM 11642 C CA . ALA C 1 493 ? 86.021 172.447 29.407 1.00 22.09 493 ALA C CA 1
ATOM 11643 C C . ALA C 1 493 ? 84.566 172.970 29.461 1.00 24.95 493 ALA C C 1
ATOM 11644 O O . ALA C 1 493 ? 84.132 173.658 28.523 1.00 24.45 493 ALA C O 1
ATOM 11646 N N . PRO C 1 494 ? 83.835 172.648 30.515 1.00 25.18 494 PRO C N 1
ATOM 11647 C CA . PRO C 1 494 ? 82.401 173.021 30.527 1.00 29.44 494 PRO C CA 1
ATOM 11648 C C . PRO C 1 494 ? 82.088 174.518 30.557 1.00 29.82 494 PRO C C 1
ATOM 11649 O O . PRO C 1 494 ? 81.016 174.897 30.140 1.00 36.86 494 PRO C O 1
ATOM 11653 N N . TRP C 1 495 ? 83.017 175.346 30.964 1.00 28.01 495 TRP C N 1
ATOM 11654 C CA . TRP C 1 495 ? 82.838 176.783 30.906 1.00 32.99 495 TRP C CA 1
ATOM 11655 C C . TRP C 1 495 ? 83.255 177.442 29.560 1.00 37.88 495 TRP C C 1
ATOM 11656 O O . TRP C 1 495 ? 83.186 178.661 29.467 1.00 36.80 495 TRP C O 1
ATOM 11667 N N . LYS C 1 496 ? 83.693 176.694 28.550 1.00 37.25 496 LYS C N 1
ATOM 11668 C CA . LYS C 1 496 ? 84.268 177.339 27.330 1.00 43.22 496 LYS C CA 1
ATOM 11669 C C . LYS C 1 496 ? 83.152 177.510 26.290 1.00 44.17 496 LYS C C 1
ATOM 11670 O O . LYS C 1 496 ? 82.437 176.547 26.021 1.00 50.20 496 LYS C O 1
ATOM 11672 N N . PRO D 2 2 ? 91.275 128.947 24.817 1.00 25.15 2 PRO D N 1
ATOM 11673 C CA . PRO D 2 2 ? 90.454 129.570 23.740 1.00 24.17 2 PRO D CA 1
ATOM 11674 C C . PRO D 2 2 ? 90.203 131.032 24.009 1.00 21.97 2 PRO D C 1
ATOM 11675 O O . PRO D 2 2 ? 90.322 131.507 25.156 1.00 22.27 2 PRO D O 1
ATOM 11679 N N . GLN D 2 3 ? 89.768 131.725 22.973 1.00 21.38 3 GLN D N 1
ATOM 11680 C CA . GLN D 2 3 ? 89.385 133.120 23.081 1.00 19.44 3 GLN D CA 1
ATOM 11681 C C . GLN D 2 3 ? 87.957 133.172 23.617 1.00 23.78 3 GLN D C 1
ATOM 11682 O O . GLN D 2 3 ? 87.187 132.253 23.398 1.00 21.15 3 GLN D O 1
ATOM 11688 N N . ASN D 2 4 ? 87.594 134.240 24.287 1.00 21.08 4 ASN D N 1
ATOM 11689 C CA . ASN D 2 4 ? 86.239 134.380 24.850 1.00 24.15 4 ASN D CA 1
ATOM 11690 C C . ASN D 2 4 ? 85.819 135.840 24.786 1.00 21.89 4 ASN D C 1
ATOM 11691 O O . ASN D 2 4 ? 86.454 136.701 25.365 1.00 20.00 4 ASN D O 1
ATOM 11696 N N . VAL D 2 5 ? 84.728 136.135 24.127 1.00 19.94 5 VAL D N 1
ATOM 11697 C CA . VAL D 2 5 ? 84.326 137.534 23.908 1.00 21.62 5 VAL D CA 1
ATOM 11698 C C . VAL D 2 5 ? 83.847 138.197 25.162 1.00 22.82 5 VAL D C 1
ATOM 11699 O O . VAL D 2 5 ? 83.897 139.416 25.266 1.00 24.59 5 VAL D O 1
ATOM 11703 N N . ASP D 2 6 ? 83.431 137.414 26.146 1.00 24.60 6 ASP D N 1
ATOM 11704 C CA . ASP D 2 6 ? 83.059 137.977 27.423 1.00 27.29 6 ASP D CA 1
ATOM 11705 C C . ASP D 2 6 ? 84.256 138.385 28.280 1.00 30.07 6 ASP D C 1
ATOM 11706 O O . ASP D 2 6 ? 84.085 139.176 29.153 1.00 26.52 6 ASP D O 1
ATOM 11711 N N . LYS D 2 7 ? 85.430 137.794 28.064 1.00 24.21 7 LYS D N 1
ATOM 11712 C CA . LYS D 2 7 ? 86.629 138.123 28.805 1.00 26.09 7 LYS D CA 1
ATOM 11713 C C . LYS D 2 7 ? 87.807 137.896 27.855 1.00 19.50 7 LYS D C 1
ATOM 11714 O O . LYS D 2 7 ? 88.441 136.825 27.847 1.00 17.25 7 LYS D O 1
ATOM 11720 N N . ILE D 2 8 ? 88.027 138.880 27.010 1.00 17.74 8 ILE D N 1
ATOM 11721 C CA . ILE D 2 8 ? 88.943 138.719 25.895 1.00 16.28 8 ILE D CA 1
ATOM 11722 C C . ILE D 2 8 ? 90.369 138.544 26.457 1.00 16.26 8 ILE D C 1
ATOM 11723 O O . ILE D 2 8 ? 90.833 139.308 27.299 1.00 15.97 8 ILE D O 1
ATOM 11728 N N . LEU D 2 9 ? 91.082 137.571 25.914 1.00 14.79 9 LEU D N 1
ATOM 11729 C CA . LEU D 2 9 ? 92.467 137.335 26.240 1.00 15.33 9 LEU D CA 1
ATOM 11730 C C . LEU D 2 9 ? 93.374 137.889 25.167 1.00 13.99 9 LEU D C 1
ATOM 11731 O O . LEU D 2 9 ? 93.305 137.439 24.032 1.00 14.27 9 LEU D O 1
ATOM 11736 N N . ASP D 2 10 ? 94.209 138.859 25.536 1.00 13.01 10 ASP D N 1
ATOM 11737 C CA . ASP D 2 10 ? 95.242 139.299 24.601 1.00 13.00 10 ASP D CA 1
ATOM 11738 C C . ASP D 2 10 ? 96.527 138.510 24.838 1.00 13.75 10 ASP D C 1
ATOM 11739 O O . ASP D 2 10 ? 96.512 137.580 25.632 1.00 12.74 10 ASP D O 1
ATOM 11744 N N . HIS D 2 11 ? 97.623 138.900 24.151 1.00 12.21 11 HIS D N 1
ATOM 11745 C CA . HIS D 2 11 ? 98.809 138.085 24.111 1.00 12.83 11 HIS D CA 1
ATOM 11746 C C . HIS D 2 11 ? 99.235 137.458 25.439 1.00 14.10 11 HIS D C 1
ATOM 11747 O O . HIS D 2 11 ? 99.549 136.273 25.481 1.00 14.01 11 HIS D O 1
ATOM 11754 N N . ALA D 2 12 ? 99.297 138.231 26.519 1.00 12.85 12 ALA D N 1
ATOM 11755 C CA . ALA D 2 12 ? 99.909 137.710 27.737 1.00 15.34 12 ALA D CA 1
ATOM 11756 C C . ALA D 2 12 ? 99.173 136.451 28.271 1.00 16.38 12 ALA D C 1
ATOM 11757 O O . ALA D 2 12 ? 99.810 135.381 28.358 1.00 17.73 12 ALA D O 1
ATOM 11759 N N . PRO D 2 13 ? 97.877 136.559 28.526 1.00 15.77 13 PRO D N 1
ATOM 11760 C CA . PRO D 2 13 ? 97.166 135.340 28.929 1.00 16.40 13 PRO D CA 1
ATOM 11761 C C . PRO D 2 13 ? 96.865 134.363 27.793 1.00 15.37 13 PRO D C 1
ATOM 11762 O O . PRO D 2 13 ? 96.824 133.159 28.028 1.00 13.85 13 PRO D O 1
ATOM 11766 N N . LEU D 2 14 ? 96.776 134.852 26.542 1.00 13.49 14 LEU D N 1
ATOM 11767 C CA . LEU D 2 14 ? 96.288 133.995 25.452 1.00 14.47 14 LEU D CA 1
ATOM 11768 C C . LEU D 2 14 ? 97.225 132.835 25.196 1.00 14.13 14 LEU D C 1
ATOM 11769 O O . LEU D 2 14 ? 96.796 131.690 25.098 1.00 14.63 14 LEU D O 1
ATOM 11774 N N . PHE D 2 15 ? 98.519 133.128 25.155 1.00 14.28 15 PHE D N 1
ATOM 11775 C CA . PHE D 2 15 ? 99.498 132.097 24.807 1.00 14.34 15 PHE D CA 1
ATOM 11776 C C . PHE D 2 15 ? 99.812 131.102 25.943 1.00 15.41 15 PHE D C 1
ATOM 11777 O O . PHE D 2 15 ? 100.570 130.164 25.725 1.00 15.98 15 PHE D O 1
ATOM 11785 N N . ARG D 2 16 ? 99.189 131.311 27.091 1.00 16.06 16 ARG D N 1
ATOM 11786 C CA . ARG D 2 16 ? 99.203 130.375 28.188 1.00 17.56 16 ARG D CA 1
ATOM 11787 C C . ARG D 2 16 ? 98.047 129.422 28.161 1.00 17.22 16 ARG D C 1
ATOM 11788 O O . ARG D 2 16 ? 98.068 128.472 28.940 1.00 16.63 16 ARG D O 1
ATOM 11796 N N . GLU D 2 17 ? 97.092 129.618 27.260 1.00 16.23 17 GLU D N 1
ATOM 11797 C CA . GLU D 2 17 ? 96.025 128.665 27.069 1.00 17.72 17 GLU D CA 1
ATOM 11798 C C . GLU D 2 17 ? 96.566 127.315 26.594 1.00 17.68 17 GLU D C 1
ATOM 11799 O O . GLU D 2 17 ? 97.612 127.255 25.907 1.00 16.94 17 GLU D O 1
ATOM 11805 N N . PRO D 2 18 ? 95.874 126.216 26.950 1.00 18.52 18 PRO D N 1
ATOM 11806 C CA . PRO D 2 18 ? 96.437 124.899 26.703 1.00 19.56 18 PRO D CA 1
ATOM 11807 C C . PRO D 2 18 ? 96.749 124.589 25.239 1.00 17.06 18 PRO D C 1
ATOM 11808 O O . PRO D 2 18 ? 97.793 124.029 24.948 1.00 17.28 18 PRO D O 1
ATOM 11812 N N . GLU D 2 19 ? 95.905 125.021 24.320 1.00 16.96 19 GLU D N 1
ATOM 11813 C CA . GLU D 2 19 ? 96.128 124.791 22.911 1.00 18.04 19 GLU D CA 1
ATOM 11814 C C . GLU D 2 19 ? 97.396 125.499 22.394 1.00 17.32 19 GLU D C 1
ATOM 11815 O O . GLU D 2 19 ? 98.092 124.990 21.520 1.00 17.19 19 GLU D O 1
ATOM 11821 N N . TYR D 2 20 ? 97.705 126.671 22.966 1.00 16.55 20 TYR D N 1
ATOM 11822 C CA . TYR D 2 20 ? 98.919 127.376 22.560 1.00 16.87 20 TYR D CA 1
ATOM 11823 C C . TYR D 2 20 ? 100.171 126.770 23.187 1.00 17.26 20 TYR D C 1
ATOM 11824 O O . TYR D 2 20 ? 101.175 126.666 22.511 1.00 17.21 20 TYR D O 1
ATOM 11833 N N . GLN D 2 21 ? 100.066 126.319 24.441 1.00 18.05 21 GLN D N 1
ATOM 11834 C CA . GLN D 2 21 ? 101.181 125.646 25.086 1.00 20.21 21 GLN D CA 1
ATOM 11835 C C . GLN D 2 21 ? 101.545 124.374 24.332 1.00 20.61 21 GLN D C 1
ATOM 11836 O O . GLN D 2 21 ? 102.731 124.073 24.055 1.00 17.79 21 GLN D O 1
ATOM 11842 N N . GLU D 2 22 ? 100.525 123.662 23.897 1.00 18.07 22 GLU D N 1
ATOM 11843 C CA . GLU D 2 22 ? 100.787 122.450 23.140 1.00 20.97 22 GLU D CA 1
ATOM 11844 C C . GLU D 2 22 ? 101.406 122.772 21.773 1.00 19.38 22 GLU D C 1
ATOM 11845 O O . GLU D 2 22 ? 102.334 122.096 21.313 1.00 19.17 22 GLU D O 1
ATOM 11851 N N . MET D 2 23 ? 100.882 123.780 21.094 1.00 17.43 23 MET D N 1
ATOM 11852 C CA . MET D 2 23 ? 101.405 124.155 19.821 1.00 17.59 23 MET D CA 1
ATOM 11853 C C . MET D 2 23 ? 102.863 124.577 19.913 1.00 16.70 23 MET D C 1
ATOM 11854 O O . MET D 2 23 ? 103.679 124.182 19.073 1.00 16.74 23 MET D O 1
ATOM 11859 N N . LEU D 2 24 ? 103.179 125.384 20.927 1.00 15.96 24 LEU D N 1
ATOM 11860 C CA . LEU D 2 24 ? 104.525 125.899 21.097 1.00 17.85 24 LEU D CA 1
ATOM 11861 C C . LEU D 2 24 ? 105.505 124.777 21.515 1.00 17.80 24 LEU D C 1
ATOM 11862 O O . LEU D 2 24 ? 106.641 124.798 21.110 1.00 16.38 24 LEU D O 1
ATOM 11867 N N . ALA D 2 25 ? 105.027 123.798 22.274 1.00 18.54 25 ALA D N 1
ATOM 11868 C CA . ALA D 2 25 ? 105.863 122.632 22.615 1.00 19.84 25 ALA D CA 1
ATOM 11869 C C . ALA D 2 25 ? 106.157 121.852 21.361 1.00 22.58 25 ALA D C 1
ATOM 11870 O O . ALA D 2 25 ? 107.296 121.397 21.200 1.00 23.30 25 ALA D O 1
ATOM 11872 N N . GLY D 2 26 ? 105.200 121.747 20.425 1.00 19.92 26 GLY D N 1
ATOM 11873 C CA . GLY D 2 26 ? 105.400 121.088 19.143 1.00 20.27 26 GLY D CA 1
ATOM 11874 C C . GLY D 2 26 ? 106.379 121.825 18.280 1.00 23.44 26 GLY D C 1
ATOM 11875 O O . GLY D 2 26 ? 107.291 121.241 17.662 1.00 23.07 26 GLY D O 1
ATOM 11876 N N . LYS D 2 27 ? 106.247 123.146 18.243 1.00 19.72 27 LYS D N 1
ATOM 11877 C CA . LYS D 2 27 ? 107.203 123.947 17.486 1.00 19.31 27 LYS D CA 1
ATOM 11878 C C . LYS D 2 27 ? 108.629 123.771 18.023 1.00 17.70 27 LYS D C 1
ATOM 11879 O O . LYS D 2 27 ? 109.587 123.678 17.243 1.00 18.55 27 LYS D O 1
ATOM 11885 N N . ALA D 2 28 ? 108.774 123.763 19.323 1.00 19.99 28 ALA D N 1
ATOM 11886 C CA . ALA D 2 28 ? 110.109 123.674 19.978 1.00 25.17 28 ALA D CA 1
ATOM 11887 C C . ALA D 2 28 ? 110.864 122.407 19.572 1.00 31.12 28 ALA D C 1
ATOM 11888 O O . ALA D 2 28 ? 112.087 122.443 19.384 1.00 26.09 28 ALA D O 1
ATOM 11890 N N . LYS D 2 29 ? 110.120 121.319 19.385 1.00 33.89 29 LYS D N 1
ATOM 11891 C CA . LYS D 2 29 ? 110.713 120.043 18.957 1.00 36.89 29 LYS D CA 1
ATOM 11892 C C . LYS D 2 29 ? 111.520 120.156 17.678 1.00 34.11 29 LYS D C 1
ATOM 11893 O O . LYS D 2 29 ? 112.503 119.415 17.514 1.00 39.44 29 LYS D O 1
ATOM 11899 N N . LEU D 2 30 ? 111.155 121.059 16.783 1.00 30.67 30 LEU D N 1
ATOM 11900 C CA . LEU D 2 30 ? 111.836 121.264 15.551 1.00 29.40 30 LEU D CA 1
ATOM 11901 C C . LEU D 2 30 ? 112.750 122.501 15.478 1.00 28.59 30 LEU D C 1
ATOM 11902 O O . LEU D 2 30 ? 113.349 122.785 14.436 1.00 28.21 30 LEU D O 1
ATOM 11907 N N . GLU D 2 31 ? 112.882 123.288 16.549 1.00 22.26 31 GLU D N 1
ATOM 11908 C CA . GLU D 2 31 ? 113.650 124.561 16.458 1.00 18.06 31 GLU D CA 1
ATOM 11909 C C . GLU D 2 31 ? 115.139 124.374 16.509 1.00 16.30 31 GLU D C 1
ATOM 11910 O O . GLU D 2 31 ? 115.895 125.301 16.161 1.00 16.36 31 GLU D O 1
ATOM 11916 N N . ASN D 2 32 ? 115.580 123.230 17.033 1.00 18.05 32 ASN D N 1
ATOM 11917 C CA . ASN D 2 32 ? 116.986 122.969 17.254 1.00 18.80 32 ASN D CA 1
ATOM 11918 C C . ASN D 2 32 ? 117.621 123.950 18.266 1.00 19.98 32 ASN D C 1
ATOM 11919 O O . ASN D 2 32 ? 118.760 124.408 18.107 1.00 20.16 32 ASN D O 1
ATOM 11924 N N . MET D 2 33 ? 116.844 124.331 19.252 1.00 18.73 33 MET D N 1
ATOM 11925 C CA . MET D 2 33 ? 117.353 125.138 20.367 1.00 20.06 33 MET D CA 1
ATOM 11926 C C . MET D 2 33 ? 118.043 124.184 21.370 1.00 21.50 33 MET D C 1
ATOM 11927 O O . MET D 2 33 ? 117.780 122.984 21.381 1.00 20.38 33 MET D O 1
ATOM 11932 N N . PRO D 2 34 ? 118.922 124.714 22.211 1.00 21.49 34 PRO D N 1
ATOM 11933 C CA . PRO D 2 34 ? 119.601 123.857 23.184 1.00 21.72 34 PRO D CA 1
ATOM 11934 C C . PRO D 2 34 ? 118.642 123.194 24.141 1.00 20.59 34 PRO D C 1
ATOM 11935 O O . PRO D 2 34 ? 117.608 123.753 24.472 1.00 19.42 34 PRO D O 1
ATOM 11939 N N . PRO D 2 35 ? 118.982 121.977 24.632 1.00 20.88 35 PRO D N 1
ATOM 11940 C CA . PRO D 2 35 ? 118.060 121.326 25.579 1.00 21.65 35 PRO D CA 1
ATOM 11941 C C . PRO D 2 35 ? 118.004 122.053 26.906 1.00 21.94 35 PRO D C 1
ATOM 11942 O O . PRO D 2 35 ? 118.952 122.812 27.245 1.00 20.26 35 PRO D O 1
ATOM 11946 N N . ALA D 2 36 ? 116.920 121.824 27.644 1.00 22.52 36 ALA D N 1
ATOM 11947 C CA . ALA D 2 36 ? 116.679 122.540 28.904 1.00 23.86 36 ALA D CA 1
ATOM 11948 C C . ALA D 2 36 ? 117.830 122.453 29.886 1.00 23.29 36 ALA D C 1
ATOM 11949 O O . ALA D 2 36 ? 118.158 123.438 30.520 1.00 23.78 36 ALA D O 1
ATOM 11951 N N . ASP D 2 37 ? 118.513 121.316 29.967 1.00 24.01 37 ASP D N 1
ATOM 11952 C CA . ASP D 2 37 ? 119.582 121.193 30.953 1.00 27.62 37 ASP D CA 1
ATOM 11953 C C . ASP D 2 37 ? 120.824 121.993 30.557 1.00 24.83 37 ASP D C 1
ATOM 11954 O O . ASP D 2 37 ? 121.532 122.503 31.409 1.00 21.88 37 ASP D O 1
ATOM 11959 N N . LYS D 2 38 ? 121.064 122.134 29.254 1.00 22.98 38 LYS D N 1
ATOM 11960 C CA . LYS D 2 38 ? 122.133 123.008 28.741 1.00 21.53 38 LYS D CA 1
ATOM 11961 C C . LYS D 2 38 ? 121.780 124.511 29.003 1.00 21.01 38 LYS D C 1
ATOM 11962 O O . LYS D 2 38 ? 122.656 125.320 29.392 1.00 18.62 38 LYS D O 1
ATOM 11968 N N . VAL D 2 39 ? 120.519 124.874 28.808 1.00 19.81 39 VAL D N 1
ATOM 11969 C CA . VAL D 2 39 ? 120.074 126.238 29.116 1.00 19.07 39 VAL D CA 1
ATOM 11970 C C . VAL D 2 39 ? 120.342 126.576 30.608 1.00 18.99 39 VAL D C 1
ATOM 11971 O O . VAL D 2 39 ? 120.935 127.607 30.953 1.00 18.46 39 VAL D O 1
ATOM 11975 N N . VAL D 2 40 ? 120.022 125.662 31.486 1.00 18.56 40 VAL D N 1
ATOM 11976 C CA . VAL D 2 40 ? 120.280 125.861 32.919 1.00 21.07 40 VAL D CA 1
ATOM 11977 C C . VAL D 2 40 ? 121.724 125.950 33.228 1.00 19.63 40 VAL D C 1
ATOM 11978 O O . VAL D 2 40 ? 122.158 126.853 34.004 1.00 19.85 40 VAL D O 1
ATOM 11982 N N . GLU D 2 41 ? 122.524 125.086 32.606 1.00 19.51 41 GLU D N 1
ATOM 11983 C CA . GLU D 2 41 ? 123.943 125.112 32.824 1.00 20.17 41 GLU D CA 1
ATOM 11984 C C . GLU D 2 41 ? 124.561 126.453 32.407 1.00 19.30 41 GLU D C 1
ATOM 11985 O O . GLU D 2 41 ? 125.353 127.049 33.153 1.00 17.64 41 GLU D O 1
ATOM 11991 N N . ILE D 2 42 ? 124.229 126.927 31.201 1.00 16.56 42 ILE D N 1
ATOM 11992 C CA . ILE D 2 42 ? 124.749 128.205 30.719 1.00 17.07 42 ILE D CA 1
ATOM 11993 C C . ILE D 2 42 ? 124.191 129.370 31.504 1.00 16.18 42 ILE D C 1
ATOM 11994 O O . ILE D 2 42 ? 124.946 130.256 31.845 1.00 15.99 42 ILE D O 1
ATOM 11999 N N . ALA D 2 43 ? 122.902 129.384 31.800 1.00 15.75 43 ALA D N 1
ATOM 12000 C CA . ALA D 2 43 ? 122.362 130.486 32.595 1.00 15.24 43 ALA D CA 1
ATOM 12001 C C . ALA D 2 43 ? 123.108 130.631 33.933 1.00 15.91 43 ALA D C 1
ATOM 12002 O O . ALA D 2 43 ? 123.477 131.717 34.332 1.00 14.62 43 ALA D O 1
ATOM 12004 N N . ASP D 2 44 ? 123.301 129.518 34.635 1.00 16.80 44 ASP D N 1
ATOM 12005 C CA . ASP D 2 44 ? 124.034 129.529 35.915 1.00 18.97 44 ASP D CA 1
ATOM 12006 C C . ASP D 2 44 ? 125.439 130.039 35.719 1.00 16.44 44 ASP D C 1
ATOM 12007 O O . ASP D 2 44 ? 125.922 130.846 36.499 1.00 17.65 44 ASP D O 1
ATOM 12012 N N . TRP D 2 45 ? 126.117 129.551 34.690 1.00 16.61 45 TRP D N 1
ATOM 12013 C CA . TRP D 2 45 ? 127.465 130.025 34.389 1.00 15.49 45 TRP D CA 1
ATOM 12014 C C . TRP D 2 45 ? 127.539 131.555 34.156 1.00 14.06 45 TRP D C 1
ATOM 12015 O O . TRP D 2 45 ? 128.453 132.217 34.645 1.00 15.41 45 TRP D O 1
ATOM 12026 N N . THR D 2 46 ? 126.547 132.126 33.462 1.00 14.39 46 THR D N 1
ATOM 12027 C CA . THR D 2 46 ? 126.538 133.565 33.212 1.00 14.58 46 THR D CA 1
ATOM 12028 C C . THR D 2 46 ? 126.333 134.363 34.498 1.00 14.71 46 THR D C 1
ATOM 12029 O O . THR D 2 46 ? 126.586 135.554 34.499 1.00 14.49 46 THR D O 1
ATOM 12033 N N . LYS D 2 47 ? 125.925 133.716 35.600 1.00 14.88 47 LYS D N 1
ATOM 12034 C CA . LYS D 2 47 ? 125.820 134.365 36.895 1.00 17.25 47 LYS D CA 1
ATOM 12035 C C . LYS D 2 47 ? 127.017 134.142 37.816 1.00 17.79 47 LYS D C 1
ATOM 12036 O O . LYS D 2 47 ? 126.995 134.619 38.970 1.00 16.85 47 LYS D O 1
ATOM 12042 N N . SER D 2 48 ? 128.083 133.553 37.298 1.00 15.40 48 SER D N 1
ATOM 12043 C CA . SER D 2 48 ? 129.256 133.184 38.111 1.00 15.51 48 SER D CA 1
ATOM 12044 C C . SER D 2 48 ? 130.341 134.213 38.127 1.00 15.04 48 SER D C 1
ATOM 12045 O O . SER D 2 48 ? 130.408 135.133 37.298 1.00 14.16 48 SER D O 1
ATOM 12048 N N . TRP D 2 49 ? 131.243 134.076 39.101 1.00 15.95 49 TRP D N 1
ATOM 12049 C CA . TRP D 2 49 ? 132.460 134.896 39.158 1.00 15.39 49 TRP D CA 1
ATOM 12050 C C . TRP D 2 49 ? 133.377 134.656 37.949 1.00 15.78 49 TRP D C 1
ATOM 12051 O O . TRP D 2 49 ? 134.001 135.588 37.439 1.00 15.37 49 TRP D O 1
ATOM 12062 N N . GLU D 2 50 ? 133.466 133.412 37.505 1.00 16.60 50 GLU D N 1
ATOM 12063 C CA . GLU D 2 50 ? 134.307 133.092 36.343 1.00 19.22 50 GLU D CA 1
ATOM 12064 C C . GLU D 2 50 ? 133.826 133.844 35.093 1.00 16.97 50 GLU D C 1
ATOM 12065 O O . GLU D 2 50 ? 134.595 134.414 34.315 1.00 15.66 50 GLU D O 1
ATOM 12071 N N . TYR D 2 51 ? 132.520 133.851 34.904 1.00 16.80 51 TYR D N 1
ATOM 12072 C CA . TYR D 2 51 ? 131.946 134.614 33.777 1.00 15.22 51 TYR D CA 1
ATOM 12073 C C . TYR D 2 51 ? 132.153 136.100 33.958 1.00 14.62 51 TYR D C 1
ATOM 12074 O O . TYR D 2 51 ? 132.435 136.800 33.005 1.00 12.89 51 TYR D O 1
ATOM 12083 N N . ARG D 2 52 ? 131.921 136.595 35.181 1.00 14.21 52 ARG D N 1
ATOM 12084 C CA . ARG D 2 52 ? 132.153 137.984 35.464 1.00 14.73 52 ARG D CA 1
ATOM 12085 C C . ARG D 2 52 ? 133.538 138.407 35.006 1.00 14.73 52 ARG D C 1
ATOM 12086 O O . ARG D 2 52 ? 133.719 139.433 34.338 1.00 13.79 52 ARG D O 1
ATOM 12094 N N . GLU D 2 53 ? 134.528 137.587 35.334 1.00 15.66 53 GLU D N 1
ATOM 12095 C CA . GLU D 2 53 ? 135.907 137.902 34.923 1.00 17.48 53 GLU D CA 1
ATOM 12096 C C . GLU D 2 53 ? 136.069 137.989 33.395 1.00 15.46 53 GLU D C 1
ATOM 12097 O O . GLU D 2 53 ? 136.641 138.975 32.909 1.00 15.67 53 GLU D O 1
ATOM 12103 N N . LYS D 2 54 ? 135.514 137.032 32.674 1.00 15.12 54 LYS D N 1
ATOM 12104 C CA . LYS D 2 54 ? 135.577 137.050 31.190 1.00 16.00 54 LYS D CA 1
ATOM 12105 C C . LYS D 2 54 ? 134.803 138.239 30.605 1.00 15.33 54 LYS D C 1
ATOM 12106 O O . LYS D 2 54 ? 135.227 138.886 29.645 1.00 14.93 54 LYS D O 1
ATOM 12112 N N . ASN D 2 55 ? 133.647 138.499 31.206 1.00 14.62 55 ASN D N 1
ATOM 12113 C CA . ASN D 2 55 ? 132.761 139.648 30.805 1.00 13.00 55 ASN D CA 1
ATOM 12114 C C . ASN D 2 55 ? 133.497 140.977 30.971 1.00 13.81 55 ASN D C 1
ATOM 12115 O O . ASN D 2 55 ? 133.530 141.822 30.063 1.00 13.40 55 ASN D O 1
ATOM 12120 N N . PHE D 2 56 ? 134.115 141.200 32.139 1.00 13.59 56 PHE D N 1
ATOM 12121 C CA . PHE D 2 56 ? 134.872 142.386 32.385 1.00 13.79 56 PHE D CA 1
ATOM 12122 C C . PHE D 2 56 ? 136.210 142.492 31.632 1.00 15.47 56 PHE D C 1
ATOM 12123 O O . PHE D 2 56 ? 136.756 143.580 31.506 1.00 16.94 56 PHE D O 1
ATOM 12131 N N . ALA D 2 57 ? 136.645 141.407 31.044 1.00 16.40 57 ALA D N 1
ATOM 12132 C CA . ALA D 2 57 ? 137.819 141.394 30.145 1.00 17.68 57 ALA D CA 1
ATOM 12133 C C . ALA D 2 57 ? 137.461 141.738 28.701 1.00 20.05 57 ALA D C 1
ATOM 12134 O O . ALA D 2 57 ? 138.363 141.822 27.845 1.00 17.87 57 ALA D O 1
ATOM 12136 N N . ARG D 2 58 ? 136.175 142.016 28.406 1.00 16.12 58 ARG D N 1
ATOM 12137 C CA . ARG D 2 58 ? 135.839 142.481 27.055 1.00 15.08 58 ARG D CA 1
ATOM 12138 C C . ARG D 2 58 ? 136.625 143.696 26.713 1.00 15.14 58 ARG D C 1
ATOM 12139 O O . ARG D 2 58 ? 136.780 144.621 27.501 1.00 16.15 58 ARG D O 1
ATOM 12147 N N . GLU D 2 59 ? 137.076 143.740 25.488 1.00 14.84 59 GLU D N 1
ATOM 12148 C CA . GLU D 2 59 ? 137.734 144.900 24.944 1.00 17.24 59 GLU D CA 1
ATOM 12149 C C . GLU D 2 59 ? 136.968 145.596 23.844 1.00 16.20 59 GLU D C 1
ATOM 12150 O O . GLU D 2 59 ? 137.192 146.773 23.655 1.00 16.31 59 GLU D O 1
ATOM 12156 N N . SER D 2 60 ? 136.154 144.867 23.084 1.00 14.15 60 SER D N 1
ATOM 12157 C CA . SER D 2 60 ? 135.576 145.432 21.847 1.00 15.91 60 SER D CA 1
ATOM 12158 C C . SER D 2 60 ? 134.060 145.398 21.702 1.00 14.30 60 SER D C 1
ATOM 12159 O O . SER D 2 60 ? 133.503 146.221 20.994 1.00 15.12 60 SER D O 1
ATOM 12162 N N . LEU D 2 61 ? 133.433 144.361 22.233 1.00 12.61 61 LEU D N 1
ATOM 12163 C CA . LEU D 2 61 ? 131.972 144.181 22.144 1.00 12.56 61 LEU D CA 1
ATOM 12164 C C . LEU D 2 61 ? 131.285 144.961 23.256 1.00 11.85 61 LEU D C 1
ATOM 12165 O O . LEU D 2 61 ? 131.687 144.848 24.408 1.00 11.83 61 LEU D O 1
ATOM 12170 N N . SER D 2 62 ? 130.300 145.785 22.882 1.00 12.41 62 SER D N 1
ATOM 12171 C CA . SER D 2 62 ? 129.384 146.394 23.841 1.00 13.00 62 SER D CA 1
ATOM 12172 C C . SER D 2 62 ? 128.047 145.643 23.758 1.00 11.52 62 SER D C 1
ATOM 12173 O O . SER D 2 62 ? 127.527 145.377 22.685 1.00 11.05 62 SER D O 1
ATOM 12176 N N . VAL D 2 63 ? 127.494 145.382 24.921 1.00 11.57 63 VAL D N 1
ATOM 12177 C CA . VAL D 2 63 ? 126.220 144.632 25.041 1.00 10.74 63 VAL D CA 1
ATOM 12178 C C . VAL D 2 63 ? 125.333 145.477 25.960 1.00 9.95 63 VAL D C 1
ATOM 12179 O O . VAL D 2 63 ? 125.703 145.745 27.098 1.00 10.39 63 VAL D O 1
ATOM 12183 N N . ASN D 2 64 ? 124.152 145.867 25.477 1.00 9.10 64 ASN D N 1
ATOM 12184 C CA . ASN D 2 64 ? 123.174 146.613 26.314 1.00 9.27 64 ASN D CA 1
ATOM 12185 C C . ASN D 2 64 ? 123.823 147.865 26.920 1.00 9.38 64 ASN D C 1
ATOM 12186 O O . ASN D 2 64 ? 123.735 148.103 28.127 1.00 9.75 64 ASN D O 1
ATOM 12191 N N . PRO D 2 65 ? 124.476 148.703 26.077 1.00 10.00 65 PRO D N 1
ATOM 12192 C CA . PRO D 2 65 ? 125.001 149.945 26.603 1.00 10.16 65 PRO D CA 1
ATOM 12193 C C . PRO D 2 65 ? 123.892 150.898 27.023 1.00 10.46 65 PRO D C 1
ATOM 12194 O O . PRO D 2 65 ? 122.833 150.925 26.406 1.00 11.09 65 PRO D O 1
ATOM 12198 N N . ALA D 2 66 ? 124.164 151.703 28.039 1.00 10.49 66 ALA D N 1
ATOM 12199 C CA . ALA D 2 66 ? 123.167 152.699 28.503 1.00 10.50 66 ALA D CA 1
ATOM 12200 C C . ALA D 2 66 ? 123.583 154.140 28.100 1.00 11.17 66 ALA D C 1
ATOM 12201 O O . ALA D 2 66 ? 123.993 154.965 28.930 1.00 10.86 66 ALA D O 1
ATOM 12203 N N . LYS D 2 67 ? 123.518 154.392 26.804 1.00 10.65 67 LYS D N 1
ATOM 12204 C CA . LYS D 2 67 ? 123.806 155.667 26.186 1.00 10.93 67 LYS D CA 1
ATOM 12205 C C . LYS D 2 67 ? 123.218 155.678 24.797 1.00 11.37 67 LYS D C 1
ATOM 12206 O O . LYS D 2 67 ? 123.025 154.616 24.175 1.00 11.46 67 LYS D O 1
ATOM 12212 N N . ALA D 2 68 ? 122.974 156.886 24.325 1.00 11.09 68 ALA D N 1
ATOM 12213 C CA . ALA D 2 68 ? 122.582 157.135 22.937 1.00 11.55 68 ALA D CA 1
ATOM 12214 C C . ALA D 2 68 ? 123.672 157.906 22.196 1.00 10.73 68 ALA D C 1
ATOM 12215 O O . ALA D 2 68 ? 124.675 158.287 22.780 1.00 10.02 68 ALA D O 1
ATOM 12217 N N . CYS D 2 69 ? 123.391 158.218 20.913 1.00 10.72 69 CYS D N 1
ATOM 12218 C CA . CYS D 2 69 ? 124.299 158.999 20.125 1.00 10.62 69 CYS D CA 1
ATOM 12219 C C . CYS D 2 69 ? 124.021 160.490 20.171 1.00 10.49 69 CYS D C 1
ATOM 12220 O O . CYS D 2 69 ? 122.905 160.952 20.495 1.00 10.06 69 CYS D O 1
ATOM 12223 N N . GLN D 2 70 ? 125.051 161.283 19.845 1.00 10.48 70 GLN D N 1
ATOM 12224 C CA . GLN D 2 70 ? 124.955 162.721 19.935 1.00 10.53 70 GLN D CA 1
ATOM 12225 C C . GLN D 2 70 ? 123.704 163.406 19.443 1.00 10.40 70 GLN D C 1
ATOM 12226 O O . GLN D 2 70 ? 123.176 164.227 20.155 1.00 10.05 70 GLN D O 1
ATOM 12232 N N . PRO D 2 71 ? 123.226 163.087 18.247 1.00 10.30 71 PRO D N 1
ATOM 12233 C CA . PRO D 2 71 ? 122.091 163.851 17.730 1.00 9.98 71 PRO D CA 1
ATOM 12234 C C . PRO D 2 71 ? 120.826 163.774 18.574 1.00 9.62 71 PRO D C 1
ATOM 12235 O O . PRO D 2 71 ? 120.057 164.717 18.542 1.00 10.73 71 PRO D O 1
ATOM 12239 N N . LEU D 2 72 ? 120.636 162.737 19.389 1.00 10.21 72 LEU D N 1
ATOM 12240 C CA . LEU D 2 72 ? 119.495 162.694 20.259 1.00 9.62 72 LEU D CA 1
ATOM 12241 C C . LEU D 2 72 ? 119.551 163.896 21.230 1.00 10.09 72 LEU D C 1
ATOM 12242 O O . LEU D 2 72 ? 118.549 164.541 21.487 1.00 9.49 72 LEU D O 1
ATOM 12247 N N . GLY D 2 73 ? 120.735 164.169 21.743 1.00 9.92 73 GLY D N 1
ATOM 12248 C CA . GLY D 2 73 ? 120.939 165.319 22.593 1.00 9.70 73 GLY D CA 1
ATOM 12249 C C . GLY D 2 73 ? 120.770 166.652 21.909 1.00 9.97 73 GLY D C 1
ATOM 12250 O O . GLY D 2 73 ? 120.273 167.609 22.506 1.00 9.61 73 GLY D O 1
ATOM 12251 N N . ALA D 2 74 ? 121.191 166.710 20.646 1.00 9.97 74 ALA D N 1
ATOM 12252 C CA . ALA D 2 74 ? 120.974 167.895 19.853 1.00 10.48 74 ALA D CA 1
ATOM 12253 C C . ALA D 2 74 ? 119.531 168.189 19.616 1.00 10.34 74 ALA D C 1
ATOM 12254 O O . ALA D 2 74 ? 119.082 169.345 19.757 1.00 10.40 74 ALA D O 1
ATOM 12256 N N . VAL D 2 75 ? 118.760 167.157 19.281 1.00 10.41 75 VAL D N 1
ATOM 12257 C CA . VAL D 2 75 ? 117.310 167.343 19.118 1.00 10.39 75 VAL D CA 1
ATOM 12258 C C . VAL D 2 75 ? 116.695 167.808 20.426 1.00 10.51 75 VAL D C 1
ATOM 12259 O O . VAL D 2 75 ? 115.873 168.754 20.440 1.00 10.85 75 VAL D O 1
ATOM 12263 N N . PHE D 2 76 ? 117.092 167.163 21.510 1.00 10.54 76 PHE D N 1
ATOM 12264 C CA . PHE D 2 76 ? 116.528 167.489 22.823 1.00 10.98 76 PHE D CA 1
ATOM 12265 C C . PHE D 2 76 ? 116.771 168.967 23.161 1.00 10.24 76 PHE D C 1
ATOM 12266 O O . PHE D 2 76 ? 115.840 169.716 23.479 1.00 10.18 76 PHE D O 1
ATOM 12274 N N . VAL D 2 77 ? 118.009 169.419 23.037 1.00 10.51 77 VAL D N 1
ATOM 12275 C CA . VAL D 2 77 ? 118.349 170.801 23.475 1.00 10.12 77 VAL D CA 1
ATOM 12276 C C . VAL D 2 77 ? 117.716 171.853 22.578 1.00 10.80 77 VAL D C 1
ATOM 12277 O O . VAL D 2 77 ? 117.157 172.848 23.045 1.00 9.16 77 VAL D O 1
ATOM 12281 N N . ALA D 2 78 ? 117.662 171.575 21.275 1.00 11.86 78 ALA D N 1
ATOM 12282 C CA . ALA D 2 78 ? 117.035 172.495 20.317 1.00 13.01 78 ALA D CA 1
ATOM 12283 C C . ALA D 2 78 ? 115.538 172.636 20.485 1.00 13.25 78 ALA D C 1
ATOM 12284 O O . ALA D 2 78 ? 115.000 173.757 20.328 1.00 12.89 78 ALA D O 1
ATOM 12286 N N . SER D 2 79 ? 114.891 171.548 20.918 1.00 12.38 79 SER D N 1
ATOM 12287 C CA . SER D 2 79 ? 113.471 171.526 21.185 1.00 13.03 79 SER D CA 1
ATOM 12288 C C . SER D 2 79 ? 113.072 172.446 22.346 1.00 12.42 79 SER D C 1
ATOM 12289 O O . SER D 2 79 ? 111.913 172.686 22.538 1.00 13.45 79 SER D O 1
ATOM 12292 N N . GLY D 2 80 ? 114.058 172.932 23.120 1.00 12.96 80 GLY D N 1
ATOM 12293 C CA . GLY D 2 80 ? 113.823 173.844 24.238 1.00 11.82 80 GLY D CA 1
ATOM 12294 C C . GLY D 2 80 ? 113.956 175.291 23.915 1.00 12.83 80 GLY D C 1
ATOM 12295 O O . GLY D 2 80 ? 113.992 176.102 24.851 1.00 11.06 80 GLY D O 1
ATOM 12296 N N . PHE D 2 81 ? 114.011 175.654 22.609 1.00 12.03 81 PHE D N 1
ATOM 12297 C CA . PHE D 2 81 ? 113.983 177.036 22.205 1.00 11.98 81 PHE D CA 1
ATOM 12298 C C . PHE D 2 81 ? 112.698 177.289 21.474 1.00 12.42 81 PHE D C 1
ATOM 12299 O O . PHE D 2 81 ? 112.129 176.409 20.787 1.00 12.09 81 PHE D O 1
ATOM 12307 N N . GLU D 2 82 ? 112.238 178.526 21.616 1.00 11.98 82 GLU D N 1
ATOM 12308 C CA . GLU D 2 82 ? 110.977 178.971 21.055 1.00 14.31 82 GLU D CA 1
ATOM 12309 C C . GLU D 2 82 ? 110.847 178.645 19.532 1.00 13.07 82 GLU D C 1
ATOM 12310 O O . GLU D 2 82 ? 111.727 178.989 18.774 1.00 13.07 82 GLU D O 1
ATOM 12316 N N . ARG D 2 83 ? 109.755 178.018 19.138 1.00 12.56 83 ARG D N 1
ATOM 12317 C CA . ARG D 2 83 ? 109.448 177.696 17.751 1.00 13.39 83 ARG D CA 1
ATOM 12318 C C . ARG D 2 83 ? 110.649 177.222 16.931 1.00 12.63 83 ARG D C 1
ATOM 12319 O O . ARG D 2 83 ? 110.914 177.699 15.798 1.00 13.48 83 ARG D O 1
ATOM 12327 N N . THR D 2 84 ? 111.430 176.340 17.529 1.00 11.86 84 THR D N 1
ATOM 12328 C CA . THR D 2 84 ? 112.670 175.928 16.910 1.00 11.97 84 THR D CA 1
ATOM 12329 C C . THR D 2 84 ? 112.500 174.507 16.375 1.00 12.51 84 THR D C 1
ATOM 12330 O O . THR D 2 84 ? 112.061 173.602 17.093 1.00 13.49 84 THR D O 1
ATOM 12334 N N . MET D 2 85 ? 112.838 174.291 15.133 1.00 11.87 85 MET D N 1
ATOM 12335 C CA . MET D 2 85 ? 112.827 172.971 14.524 1.00 12.16 85 MET D CA 1
ATOM 12336 C C . MET D 2 85 ? 114.229 172.409 14.426 1.00 12.38 85 MET D C 1
ATOM 12337 O O . MET D 2 85 ? 115.140 173.053 13.848 1.00 12.11 85 MET D O 1
ATOM 12342 N N . SER D 2 86 ? 114.398 171.229 14.975 1.00 11.85 86 SER D N 1
ATOM 12343 C CA A SER D 2 86 ? 115.666 170.484 14.827 0.64 12.40 86 SER D CA 1
ATOM 12344 C CA B SER D 2 86 ? 115.636 170.490 14.825 0.36 12.96 86 SER D CA 1
ATOM 12345 C C . SER D 2 86 ? 115.739 169.928 13.408 1.00 13.31 86 SER D C 1
ATOM 12346 O O . SER D 2 86 ? 114.814 169.252 12.951 1.00 11.75 86 SER D O 1
ATOM 12351 N N . PHE D 2 87 ? 116.841 170.207 12.737 1.00 13.39 87 PHE D N 1
ATOM 12352 C CA . PHE D 2 87 ? 117.072 169.810 11.368 1.00 12.67 87 PHE D CA 1
ATOM 12353 C C . PHE D 2 87 ? 118.363 168.991 11.412 1.00 12.78 87 PHE D C 1
ATOM 12354 O O . PHE D 2 87 ? 119.453 169.548 11.672 1.00 13.35 87 PHE D O 1
ATOM 12362 N N . VAL D 2 88 ? 118.275 167.700 11.181 1.00 11.53 88 VAL D N 1
ATOM 12363 C CA . VAL D 2 88 ? 119.434 166.845 11.280 1.00 11.01 88 VAL D CA 1
ATOM 12364 C C . VAL D 2 88 ? 119.927 166.512 9.866 1.00 11.18 88 VAL D C 1
ATOM 12365 O O . VAL D 2 88 ? 119.293 165.808 9.123 1.00 10.55 88 VAL D O 1
ATOM 12369 N N . HIS D 2 89 ? 121.025 167.144 9.512 1.00 11.09 89 HIS D N 1
ATOM 12370 C CA . HIS D 2 89 ? 121.619 166.980 8.199 1.00 11.31 89 HIS D CA 1
ATOM 12371 C C . HIS D 2 89 ? 122.252 165.624 8.141 1.00 11.77 89 HIS D C 1
ATOM 12372 O O . HIS D 2 89 ? 123.140 165.263 8.938 1.00 12.48 89 HIS D O 1
ATOM 12379 N N . GLY D 2 90 ? 121.820 164.834 7.165 1.00 11.26 90 GLY D N 1
ATOM 12380 C CA . GLY D 2 90 ? 122.228 163.465 7.071 1.00 11.81 90 GLY D CA 1
ATOM 12381 C C . GLY D 2 90 ? 121.073 162.565 6.677 1.00 12.08 90 GLY D C 1
ATOM 12382 O O . GLY D 2 90 ? 120.154 162.972 5.977 1.00 11.60 90 GLY D O 1
ATOM 12383 N N . SER D 2 91 ? 121.165 161.336 7.147 1.00 13.36 91 SER D N 1
ATOM 12384 C CA . SER D 2 91 ? 120.318 160.217 6.753 1.00 15.89 91 SER D CA 1
ATOM 12385 C C . SER D 2 91 ? 119.042 160.223 7.558 1.00 14.61 91 SER D C 1
ATOM 12386 O O . SER D 2 91 ? 119.079 160.440 8.739 1.00 13.10 91 SER D O 1
ATOM 12389 N N . GLN D 2 92 ? 117.914 159.997 6.905 1.00 11.85 92 GLN D N 1
ATOM 12390 C CA . GLN D 2 92 ? 116.620 160.135 7.535 1.00 12.12 92 GLN D CA 1
ATOM 12391 C C . GLN D 2 92 ? 116.221 159.065 8.516 1.00 10.72 92 GLN D C 1
ATOM 12392 O O . GLN D 2 92 ? 115.380 159.337 9.386 1.00 10.81 92 GLN D O 1
ATOM 12398 N N . GLY D 2 93 ? 116.804 157.880 8.447 1.00 10.22 93 GLY D N 1
ATOM 12399 C CA . GLY D 2 93 ? 116.480 156.829 9.402 1.00 10.40 93 GLY D CA 1
ATOM 12400 C C . GLY D 2 93 ? 116.750 157.269 10.828 1.00 9.34 93 GLY D C 1
ATOM 12401 O O . GLY D 2 93 ? 115.999 156.926 11.769 1.00 9.27 93 GLY D O 1
ATOM 12402 N N . CYS D 2 94 ? 117.839 158.016 10.976 1.00 9.22 94 CYS D N 1
ATOM 12403 C CA . CYS D 2 94 ? 118.217 158.592 12.263 1.00 9.26 94 CYS D CA 1
ATOM 12404 C C . CYS D 2 94 ? 117.073 159.392 12.930 1.00 10.06 94 CYS D C 1
ATOM 12405 O O . CYS D 2 94 ? 116.789 159.209 14.105 1.00 9.74 94 CYS D O 1
ATOM 12408 N N . VAL D 2 95 ? 116.451 160.280 12.143 1.00 9.69 95 VAL D N 1
ATOM 12409 C CA . VAL D 2 95 ? 115.417 161.177 12.650 1.00 10.14 95 VAL D CA 1
ATOM 12410 C C . VAL D 2 95 ? 114.160 160.381 13.044 1.00 9.88 95 VAL D C 1
ATOM 12411 O O . VAL D 2 95 ? 113.555 160.700 14.087 1.00 10.85 95 VAL D O 1
ATOM 12415 N N . ALA D 2 96 ? 113.793 159.357 12.286 1.00 9.55 96 ALA D N 1
ATOM 12416 C CA . ALA D 2 96 ? 112.658 158.503 12.689 1.00 9.37 96 ALA D CA 1
ATOM 12417 C C . ALA D 2 96 ? 112.949 157.932 14.054 1.00 9.54 96 ALA D C 1
ATOM 12418 O O . ALA D 2 96 ? 112.080 157.866 14.947 1.00 9.77 96 ALA D O 1
ATOM 12420 N N . TYR D 2 97 ? 114.192 157.490 14.240 1.00 9.63 97 TYR D N 1
ATOM 12421 C CA . TYR D 2 97 ? 114.560 156.891 15.506 1.00 9.27 97 TYR D CA 1
ATOM 12422 C C . TYR D 2 97 ? 114.577 157.919 16.646 1.00 8.53 97 TYR D C 1
ATOM 12423 O O . TYR D 2 97 ? 114.117 157.623 17.748 1.00 9.24 97 TYR D O 1
ATOM 12432 N N . TYR D 2 98 ? 115.180 159.085 16.431 1.00 8.72 98 TYR D N 1
ATOM 12433 C CA . TYR D 2 98 ? 115.274 160.068 17.545 1.00 9.55 98 TYR D CA 1
ATOM 12434 C C . TYR D 2 98 ? 113.884 160.452 18.017 1.00 9.68 98 TYR D C 1
ATOM 12435 O O . TYR D 2 98 ? 113.605 160.580 19.247 1.00 9.73 98 TYR D O 1
ATOM 12444 N N . ARG D 2 99 ? 113.002 160.691 17.037 1.00 10.05 99 ARG D N 1
ATOM 12445 C CA . ARG D 2 99 ? 111.650 161.171 17.334 1.00 10.42 99 ARG D CA 1
ATOM 12446 C C . ARG D 2 99 ? 110.853 160.077 18.101 1.00 10.96 99 ARG D C 1
ATOM 12447 O O . ARG D 2 99 ? 110.209 160.375 19.102 1.00 10.13 99 ARG D O 1
ATOM 12455 N N . SER D 2 100 ? 110.949 158.826 17.655 1.00 9.63 100 SER D N 1
ATOM 12456 C CA . SER D 2 100 ? 110.282 157.750 18.305 1.00 9.75 100 SER D CA 1
ATOM 12457 C C . SER D 2 100 ? 110.782 157.554 19.733 1.00 9.96 100 SER D C 1
ATOM 12458 O O . SER D 2 100 ? 109.972 157.257 20.641 1.00 9.13 100 SER D O 1
ATOM 12461 N N . HIS D 2 101 ? 112.100 157.684 19.911 1.00 8.85 101 HIS D N 1
ATOM 12462 C CA . HIS D 2 101 ? 112.709 157.452 21.228 1.00 9.73 101 HIS D CA 1
ATOM 12463 C C . HIS D 2 101 ? 112.150 158.506 22.242 1.00 10.11 101 HIS D C 1
ATOM 12464 O O . HIS D 2 101 ? 111.724 158.151 23.374 1.00 10.65 101 HIS D O 1
ATOM 12471 N N . LEU D 2 102 ? 112.128 159.780 21.833 1.00 9.47 102 LEU D N 1
ATOM 12472 C CA . LEU D 2 102 ? 111.614 160.833 22.685 1.00 9.67 102 LEU D CA 1
ATOM 12473 C C . LEU D 2 102 ? 110.125 160.634 22.921 1.00 9.59 102 LEU D C 1
ATOM 12474 O O . LEU D 2 102 ? 109.659 160.762 24.063 1.00 10.43 102 LEU D O 1
ATOM 12479 N N . SER D 2 103 ? 109.366 160.323 21.881 1.00 9.48 103 SER D N 1
ATOM 12480 C CA . SER D 2 103 ? 107.925 160.140 22.046 1.00 9.54 103 SER D CA 1
ATOM 12481 C C . SER D 2 103 ? 107.524 159.029 22.980 1.00 9.39 103 SER D C 1
ATOM 12482 O O . SER D 2 103 ? 106.568 159.165 23.741 1.00 8.89 103 SER D O 1
ATOM 12485 N N . ARG D 2 104 ? 108.272 157.929 22.960 1.00 9.58 104 ARG D N 1
ATOM 12486 C CA . ARG D 2 104 ? 107.996 156.806 23.820 1.00 9.39 104 ARG D CA 1
ATOM 12487 C C . ARG D 2 104 ? 108.261 157.105 25.318 1.00 9.49 104 ARG D C 1
ATOM 12488 O O . ARG D 2 104 ? 107.660 156.478 26.167 1.00 9.57 104 ARG D O 1
ATOM 12496 N N . HIS D 2 105 ? 109.215 157.994 25.584 1.00 9.19 105 HIS D N 1
ATOM 12497 C CA . HIS D 2 105 ? 109.545 158.377 26.934 1.00 9.23 105 HIS D CA 1
ATOM 12498 C C . HIS D 2 105 ? 108.477 159.398 27.454 1.00 9.97 105 HIS D C 1
ATOM 12499 O O . HIS D 2 105 ? 107.958 159.248 28.564 1.00 11.10 105 HIS D O 1
ATOM 12506 N N . PHE D 2 106 ? 108.188 160.429 26.669 1.00 10.13 106 PHE D N 1
ATOM 12507 C CA . PHE D 2 106 ? 107.315 161.521 27.110 1.00 10.04 106 PHE D CA 1
ATOM 12508 C C . PHE D 2 106 ? 105.844 161.263 26.867 1.00 10.82 106 PHE D C 1
ATOM 12509 O O . PHE D 2 106 ? 104.999 161.970 27.456 1.00 10.26 106 PHE D O 1
ATOM 12517 N N . LYS D 2 107 ? 105.491 160.270 26.063 1.00 11.75 107 LYS D N 1
ATOM 12518 C CA . LYS D 2 107 ? 104.120 160.070 25.566 1.00 12.63 107 LYS D CA 1
ATOM 12519 C C . LYS D 2 107 ? 103.650 161.365 24.942 1.00 11.59 107 LYS D C 1
ATOM 12520 O O . LYS D 2 107 ? 102.599 161.853 25.241 1.00 9.21 107 LYS D O 1
ATOM 12526 N N . GLU D 2 108 ? 104.464 161.921 24.062 1.00 9.58 108 GLU D N 1
ATOM 12527 C CA . GLU D 2 108 ? 104.217 163.194 23.398 1.00 10.63 108 GLU D CA 1
ATOM 12528 C C . GLU D 2 108 ? 104.772 163.151 22.017 1.00 10.44 108 GLU D C 1
ATOM 12529 O O . GLU D 2 108 ? 105.611 162.314 21.735 1.00 10.39 108 GLU D O 1
ATOM 12535 N N . PRO D 2 109 ? 104.293 164.034 21.140 1.00 10.56 109 PRO D N 1
ATOM 12536 C CA . PRO D 2 109 ? 104.930 164.265 19.864 1.00 11.04 109 PRO D CA 1
ATOM 12537 C C . PRO D 2 109 ? 106.355 164.631 20.054 1.00 11.20 109 PRO D C 1
ATOM 12538 O O . PRO D 2 109 ? 106.723 165.269 21.050 1.00 11.04 109 PRO D O 1
ATOM 12542 N N . SER D 2 110 ? 107.170 164.326 19.054 1.00 11.19 110 SER D N 1
ATOM 12543 C CA . SER D 2 110 ? 108.502 164.869 18.945 1.00 11.85 110 SER D CA 1
ATOM 12544 C C . SER D 2 110 ? 108.666 165.167 17.480 1.00 12.89 110 SER D C 1
ATOM 12545 O O . SER D 2 110 ? 108.593 164.251 16.647 1.00 12.78 110 SER D O 1
ATOM 12548 N N . SER D 2 111 ? 108.919 166.419 17.189 1.00 12.69 111 SER D N 1
ATOM 12549 C CA . SER D 2 111 ? 109.115 166.892 15.791 1.00 14.44 111 SER D CA 1
ATOM 12550 C C . SER D 2 111 ? 110.587 167.185 15.527 1.00 12.83 111 SER D C 1
ATOM 12551 O O . SER D 2 111 ? 111.286 167.773 16.376 1.00 13.92 111 SER D O 1
ATOM 12554 N N . ALA D 2 112 ? 111.061 166.734 14.353 1.00 11.01 112 ALA D N 1
ATOM 12555 C CA . ALA D 2 112 ? 112.416 167.029 13.879 1.00 9.68 112 ALA D CA 1
ATOM 12556 C C . ALA D 2 112 ? 112.346 166.645 12.430 1.00 9.89 112 ALA D C 1
ATOM 12557 O O . ALA D 2 112 ? 111.481 165.863 12.047 1.00 8.97 112 ALA D O 1
ATOM 12559 N N . VAL D 2 113 ? 113.262 167.170 11.657 1.00 10.64 113 VAL D N 1
ATOM 12560 C CA . VAL D 2 113 ? 113.320 166.827 10.215 1.00 10.55 113 VAL D CA 1
ATOM 12561 C C . VAL D 2 113 ? 114.749 166.405 9.871 1.00 10.96 113 VAL D C 1
ATOM 12562 O O . VAL D 2 113 ? 115.727 166.686 10.596 1.00 10.94 113 VAL D O 1
ATOM 12566 N N . SER D 2 114 ? 114.852 165.822 8.689 1.00 11.31 114 SER D N 1
ATOM 12567 C CA . SER D 2 114 ? 116.088 165.358 8.126 1.00 11.98 114 SER D CA 1
ATOM 12568 C C . SER D 2 114 ? 116.352 166.061 6.783 1.00 12.45 114 SER D C 1
ATOM 12569 O O . SER D 2 114 ? 115.410 166.358 6.049 1.00 11.45 114 SER D O 1
ATOM 12572 N N . SER D 2 115 ? 117.635 166.205 6.407 1.00 11.88 115 SER D N 1
ATOM 12573 C CA . SER D 2 115 ? 117.935 166.626 5.029 1.00 11.88 115 SER D CA 1
ATOM 12574 C C . SER D 2 115 ? 117.879 165.466 4.012 1.00 12.54 115 SER D C 1
ATOM 12575 O O . SER D 2 115 ? 118.055 165.705 2.815 1.00 13.39 115 SER D O 1
ATOM 12578 N N . SER D 2 116 ? 117.690 164.226 4.487 1.00 11.94 116 SER D N 1
ATOM 12579 C CA . SER D 2 116 ? 117.408 163.078 3.671 1.00 12.79 116 SER D CA 1
ATOM 12580 C C . SER D 2 116 ? 118.538 162.831 2.651 1.00 13.85 116 SER D C 1
ATOM 12581 O O . SER D 2 116 ? 118.280 162.562 1.476 1.00 13.70 116 SER D O 1
ATOM 12584 N N . MET D 2 117 ? 119.760 162.914 3.125 1.00 13.21 117 MET D N 1
ATOM 12585 C CA . MET D 2 117 ? 120.933 162.505 2.357 1.00 14.26 117 MET D CA 1
ATOM 12586 C C . MET D 2 117 ? 120.905 161.022 2.019 1.00 15.56 117 MET D C 1
ATOM 12587 O O . MET D 2 117 ? 120.555 160.172 2.853 1.00 13.71 117 MET D O 1
ATOM 12592 N N . THR D 2 118 ? 121.258 160.722 0.770 1.00 14.49 118 THR D N 1
ATOM 12593 C CA . THR D 2 118 ? 121.272 159.346 0.274 1.00 16.16 118 THR D CA 1
ATOM 12594 C C . THR D 2 118 ? 122.675 159.048 -0.274 1.00 15.53 118 THR D C 1
ATOM 12595 O O . THR D 2 118 ? 123.589 159.859 -0.177 1.00 14.22 118 THR D O 1
ATOM 12599 N N . GLU D 2 119 ? 122.814 157.892 -0.866 1.00 16.55 119 GLU D N 1
ATOM 12600 C CA . GLU D 2 119 ? 124.132 157.425 -1.320 1.00 17.47 119 GLU D CA 1
ATOM 12601 C C . GLU D 2 119 ? 124.851 158.374 -2.307 1.00 19.55 119 GLU D C 1
ATOM 12602 O O . GLU D 2 119 ? 126.069 158.520 -2.229 1.00 21.58 119 GLU D O 1
ATOM 12608 N N . ASP D 2 120 ? 124.086 159.076 -3.114 1.00 20.64 120 ASP D N 1
ATOM 12609 C CA . ASP D 2 120 ? 124.504 160.209 -4.016 1.00 28.77 120 ASP D CA 1
ATOM 12610 C C . ASP D 2 120 ? 125.458 161.222 -3.314 1.00 26.48 120 ASP D C 1
ATOM 12611 O O . ASP D 2 120 ? 126.517 161.677 -3.852 1.00 26.38 120 ASP D O 1
ATOM 12616 N N . ALA D 2 121 ? 125.128 161.547 -2.060 1.00 24.63 121 ALA D N 1
ATOM 12617 C CA . ALA D 2 121 ? 125.987 162.446 -1.266 1.00 21.96 121 ALA D CA 1
ATOM 12618 C C . ALA D 2 121 ? 127.346 161.978 -0.926 1.00 23.24 121 ALA D C 1
ATOM 12619 O O . ALA D 2 121 ? 128.252 162.811 -0.752 1.00 25.21 121 ALA D O 1
ATOM 12621 N N . ALA D 2 122 ? 127.598 160.670 -0.880 1.00 26.24 122 ALA D N 1
ATOM 12622 C CA . ALA D 2 122 ? 128.980 160.195 -0.686 1.00 30.58 122 ALA D CA 1
ATOM 12623 C C . ALA D 2 122 ? 129.887 160.617 -1.810 1.00 33.60 122 ALA D C 1
ATOM 12624 O O . ALA D 2 122 ? 131.073 160.736 -1.616 1.00 34.65 122 ALA D O 1
ATOM 12626 N N . VAL D 2 123 ? 129.339 160.799 -3.004 1.00 32.24 123 VAL D N 1
ATOM 12627 C CA . VAL D 2 123 ? 130.123 161.239 -4.144 1.00 35.55 123 VAL D CA 1
ATOM 12628 C C . VAL D 2 123 ? 130.069 162.745 -4.319 1.00 33.78 123 VAL D C 1
ATOM 12629 O O . VAL D 2 123 ? 131.087 163.364 -4.552 1.00 33.50 123 VAL D O 1
ATOM 12633 N N . PHE D 2 124 ? 128.882 163.330 -4.211 1.00 31.54 124 PHE D N 1
ATOM 12634 C CA . PHE D 2 124 ? 128.671 164.740 -4.521 1.00 28.09 124 PHE D CA 1
ATOM 12635 C C . PHE D 2 124 ? 128.576 165.659 -3.308 1.00 24.87 124 PHE D C 1
ATOM 12636 O O . PHE D 2 124 ? 128.621 166.833 -3.491 1.00 23.88 124 PHE D O 1
ATOM 12644 N N . GLY D 2 125 ? 128.460 165.150 -2.087 1.00 20.32 125 GLY D N 1
ATOM 12645 C CA . GLY D 2 125 ? 128.226 165.996 -0.917 1.00 20.95 125 GLY D CA 1
ATOM 12646 C C . GLY D 2 125 ? 126.747 166.365 -0.767 1.00 20.55 125 GLY D C 1
ATOM 12647 O O . GLY D 2 125 ? 125.942 166.120 -1.662 1.00 18.75 125 GLY D O 1
ATOM 12648 N N . GLY D 2 126 ? 126.375 166.921 0.389 1.00 18.07 126 GLY D N 1
ATOM 12649 C CA . GLY D 2 126 ? 124.970 167.133 0.703 1.00 17.86 126 GLY D CA 1
ATOM 12650 C C . GLY D 2 126 ? 124.460 168.546 0.492 1.00 17.67 126 GLY D C 1
ATOM 12651 O O . GLY D 2 126 ? 123.477 168.942 1.099 1.00 15.32 126 GLY D O 1
ATOM 12652 N N . LEU D 2 127 ? 125.109 169.351 -0.372 1.00 17.15 127 LEU D N 1
ATOM 12653 C CA . LEU D 2 127 ? 124.684 170.715 -0.544 1.00 17.21 127 LEU D CA 1
ATOM 12654 C C . LEU D 2 127 ? 123.228 170.861 -0.910 1.00 17.03 127 LEU D C 1
ATOM 12655 O O . LEU D 2 127 ? 122.500 171.658 -0.265 1.00 16.70 127 LEU D O 1
ATOM 12660 N N . ASN D 2 128 ? 122.759 170.156 -1.924 1.00 16.21 128 ASN D N 1
ATOM 12661 C CA . ASN D 2 128 ? 121.383 170.366 -2.334 1.00 18.42 128 ASN D CA 1
ATOM 12662 C C . ASN D 2 128 ? 120.371 169.890 -1.247 1.00 15.93 128 ASN D C 1
ATOM 12663 O O . ASN D 2 128 ? 119.274 170.411 -1.161 1.00 16.41 128 ASN D O 1
ATOM 12668 N N . ASN D 2 129 ? 120.777 168.897 -0.475 1.00 13.74 129 ASN D N 1
ATOM 12669 C CA . ASN D 2 129 ? 119.928 168.460 0.664 1.00 13.46 129 ASN D CA 1
ATOM 12670 C C . ASN D 2 129 ? 119.753 169.571 1.682 1.00 13.09 129 ASN D C 1
ATOM 12671 O O . ASN D 2 129 ? 118.660 169.780 2.219 1.00 13.12 129 ASN D O 1
ATOM 12676 N N . MET D 2 130 ? 120.822 170.334 1.945 1.00 12.49 130 MET D N 1
ATOM 12677 C CA . MET D 2 130 ? 120.729 171.427 2.875 1.00 13.30 130 MET D CA 1
ATOM 12678 C C . MET D 2 130 ? 119.924 172.558 2.294 1.00 14.03 130 MET D C 1
ATOM 12679 O O . MET D 2 130 ? 119.035 173.109 2.971 1.00 12.31 130 MET D O 1
ATOM 12684 N N . VAL D 2 131 ? 120.222 172.935 1.048 1.00 14.21 131 VAL D N 1
ATOM 12685 C CA . VAL D 2 131 ? 119.511 174.037 0.431 1.00 14.83 131 VAL D CA 1
ATOM 12686 C C . VAL D 2 131 ? 118.039 173.786 0.311 1.00 14.19 131 VAL D C 1
ATOM 12687 O O . VAL D 2 131 ? 117.186 174.621 0.711 1.00 15.21 131 VAL D O 1
ATOM 12691 N N . ASP D 2 132 ? 117.694 172.675 -0.290 1.00 13.05 132 ASP D N 1
ATOM 12692 C CA . ASP D 2 132 ? 116.292 172.360 -0.469 1.00 15.10 132 ASP D CA 1
ATOM 12693 C C . ASP D 2 132 ? 115.614 172.059 0.885 1.00 14.03 132 ASP D C 1
ATOM 12694 O O . ASP D 2 132 ? 114.496 172.463 1.113 1.00 13.89 132 ASP D O 1
ATOM 12699 N N . GLY D 2 133 ? 116.287 171.298 1.720 1.00 12.50 133 GLY D N 1
ATOM 12700 C CA . GLY D 2 133 ? 115.717 170.935 3.020 1.00 12.72 133 GLY D CA 1
ATOM 12701 C C . GLY D 2 133 ? 115.354 172.142 3.851 1.00 11.75 133 GLY D C 1
ATOM 12702 O O . GLY D 2 133 ? 114.248 172.232 4.409 1.00 12.38 133 GLY D O 1
ATOM 12703 N N . LEU D 2 134 ? 116.271 173.091 3.959 1.00 11.88 134 LEU D N 1
ATOM 12704 C CA . LEU D 2 134 ? 115.988 174.276 4.765 1.00 12.54 134 LEU D CA 1
ATOM 12705 C C . LEU D 2 134 ? 114.824 175.063 4.154 1.00 13.04 134 LEU D C 1
ATOM 12706 O O . LEU D 2 134 ? 113.961 175.609 4.860 1.00 12.51 134 LEU D O 1
ATOM 12711 N N . ALA D 2 135 ? 114.800 175.153 2.831 1.00 12.21 135 ALA D N 1
ATOM 12712 C CA . ALA D 2 135 ? 113.655 175.803 2.175 1.00 13.83 135 ALA D CA 1
ATOM 12713 C C . ALA D 2 135 ? 112.311 175.172 2.512 1.00 14.05 135 ALA D C 1
ATOM 12714 O O . ALA D 2 135 ? 111.341 175.902 2.826 1.00 12.99 135 ALA D O 1
ATOM 12716 N N . ASN D 2 136 ? 112.267 173.825 2.453 1.00 13.17 136 ASN D N 1
ATOM 12717 C CA . ASN D 2 136 ? 111.055 173.098 2.764 1.00 13.20 136 ASN D CA 1
ATOM 12718 C C . ASN D 2 136 ? 110.621 173.155 4.223 1.00 13.72 136 ASN D C 1
ATOM 12719 O O . ASN D 2 136 ? 109.446 173.434 4.538 1.00 13.29 136 ASN D O 1
ATOM 12724 N N . THR D 2 137 ? 111.593 173.030 5.110 1.00 13.21 137 THR D N 1
ATOM 12725 C CA . THR D 2 137 ? 111.296 173.123 6.565 1.00 13.14 137 THR D CA 1
ATOM 12726 C C . THR D 2 137 ? 110.771 174.503 6.947 1.00 13.11 137 THR D C 1
ATOM 12727 O O . THR D 2 137 ? 109.791 174.640 7.647 1.00 12.89 137 THR D O 1
ATOM 12731 N N . TYR D 2 138 ? 111.463 175.524 6.484 1.00 13.67 138 TYR D N 1
ATOM 12732 C CA . TYR D 2 138 ? 111.070 176.897 6.751 1.00 14.08 138 TYR D CA 1
ATOM 12733 C C . TYR D 2 138 ? 109.664 177.184 6.270 1.00 14.66 138 TYR D C 1
ATOM 12734 O O . TYR D 2 138 ? 108.844 177.718 7.001 1.00 13.98 138 TYR D O 1
ATOM 12743 N N . LYS D 2 139 ? 109.351 176.781 5.036 1.00 14.02 139 LYS D N 1
ATOM 12744 C CA . LYS D 2 139 ? 108.046 177.082 4.475 1.00 16.01 139 LYS D CA 1
ATOM 12745 C C . LYS D 2 139 ? 106.910 176.253 5.089 1.00 15.30 139 LYS D C 1
ATOM 12746 O O . LYS D 2 139 ? 105.840 176.784 5.339 1.00 13.83 139 LYS D O 1
ATOM 12752 N N . LEU D 2 140 ? 107.131 174.967 5.309 1.00 13.68 140 LEU D N 1
ATOM 12753 C CA . LEU D 2 140 ? 106.088 174.109 5.835 1.00 14.52 140 LEU D CA 1
ATOM 12754 C C . LEU D 2 140 ? 105.806 174.332 7.320 1.00 13.86 140 LEU D C 1
ATOM 12755 O O . LEU D 2 140 ? 104.625 174.309 7.751 1.00 14.02 140 LEU D O 1
ATOM 12760 N N . TYR D 2 141 ? 106.842 174.489 8.121 1.00 11.49 141 TYR D N 1
ATOM 12761 C CA . TYR D 2 141 ? 106.672 174.326 9.554 1.00 12.63 141 TYR D CA 1
ATOM 12762 C C . TYR D 2 141 ? 106.824 175.636 10.292 1.00 14.26 141 TYR D C 1
ATOM 12763 O O . TYR D 2 141 ? 106.838 175.628 11.542 1.00 14.33 141 TYR D O 1
ATOM 12772 N N . ASP D 2 142 ? 107.023 176.734 9.539 1.00 15.78 142 ASP D N 1
ATOM 12773 C CA . ASP D 2 142 ? 107.059 178.114 10.092 1.00 18.78 142 ASP D CA 1
ATOM 12774 C C . ASP D 2 142 ? 107.855 178.269 11.422 1.00 16.77 142 ASP D C 1
ATOM 12775 O O . ASP D 2 142 ? 107.347 178.846 12.379 1.00 14.40 142 ASP D O 1
ATOM 12780 N N . PRO D 2 143 ? 109.065 177.723 11.471 1.00 15.18 143 PRO D N 1
ATOM 12781 C CA . PRO D 2 143 ? 109.884 177.895 12.647 1.00 15.18 143 PRO D CA 1
ATOM 12782 C C . PRO D 2 143 ? 110.374 179.306 12.764 1.00 15.52 143 PRO D C 1
ATOM 12783 O O . PRO D 2 143 ? 110.514 180.000 11.774 1.00 15.42 143 PRO D O 1
ATOM 12787 N N . LYS D 2 144 ? 110.689 179.721 13.989 1.00 14.22 144 LYS D N 1
ATOM 12788 C CA . LYS D 2 144 ? 111.462 180.919 14.234 1.00 15.37 144 LYS D CA 1
ATOM 12789 C C . LYS D 2 144 ? 112.938 180.710 14.154 1.00 14.50 144 LYS D C 1
ATOM 12790 O O . LYS D 2 144 ? 113.706 181.677 14.082 1.00 15.36 144 LYS D O 1
ATOM 12796 N N . MET D 2 145 ? 113.368 179.481 14.309 1.00 13.27 145 MET D N 1
ATOM 12797 C CA . MET D 2 145 ? 114.763 179.138 14.246 1.00 13.63 145 MET D CA 1
ATOM 12798 C C . MET D 2 145 ? 114.914 177.689 13.804 1.00 11.85 145 MET D C 1
ATOM 12799 O O . MET D 2 145 ? 114.082 176.855 14.123 1.00 11.72 145 MET D O 1
ATOM 12804 N N . ILE D 2 146 ? 115.919 177.415 12.999 1.00 10.79 146 ILE D N 1
ATOM 12805 C CA . ILE D 2 146 ? 116.172 176.029 12.595 1.00 12.45 146 ILE D CA 1
ATOM 12806 C C . ILE D 2 146 ? 117.561 175.656 13.148 1.00 12.21 146 ILE D C 1
ATOM 12807 O O . ILE D 2 146 ? 118.537 176.369 12.877 1.00 12.29 146 ILE D O 1
ATOM 12812 N N . ALA D 2 147 ? 117.657 174.604 13.956 1.00 10.75 147 ALA D N 1
ATOM 12813 C CA . ALA D 2 147 ? 118.904 174.223 14.618 1.00 10.93 147 ALA D CA 1
ATOM 12814 C C . ALA D 2 147 ? 119.444 172.971 13.907 1.00 11.55 147 ALA D C 1
ATOM 12815 O O . ALA D 2 147 ? 118.814 171.879 13.984 1.00 11.04 147 ALA D O 1
ATOM 12817 N N . VAL D 2 148 ? 120.556 173.130 13.231 1.00 10.68 148 VAL D N 1
ATOM 12818 C CA . VAL D 2 148 ? 121.154 172.091 12.406 1.00 11.38 148 VAL D CA 1
ATOM 12819 C C . VAL D 2 148 ? 122.161 171.292 13.180 1.00 11.38 148 VAL D C 1
ATOM 12820 O O . VAL D 2 148 ? 123.114 171.835 13.769 1.00 12.34 148 VAL D O 1
ATOM 12824 N N . SER D 2 149 ? 121.968 169.987 13.167 1.00 10.28 149 SER D N 1
ATOM 12825 C CA . SER D 2 149 ? 122.915 169.002 13.671 1.00 10.81 149 SER D CA 1
ATOM 12826 C C . SER D 2 149 ? 123.258 168.004 12.548 1.00 10.65 149 SER D C 1
ATOM 12827 O O . SER D 2 149 ? 122.811 168.173 11.388 1.00 11.24 149 SER D O 1
ATOM 12830 N N . THR D 2 150 ? 124.080 167.015 12.836 1.00 11.32 150 THR D N 1
ATOM 12831 C CA . THR D 2 150 ? 124.499 166.062 11.808 1.00 11.45 150 THR D CA 1
ATOM 12832 C C . THR D 2 150 ? 124.342 164.586 12.225 1.00 11.99 150 THR D C 1
ATOM 12833 O O . THR D 2 150 ? 124.603 164.251 13.390 1.00 12.15 150 THR D O 1
ATOM 12837 N N . THR D 2 151 ? 124.063 163.706 11.257 1.00 10.91 151 THR D N 1
ATOM 12838 C CA . THR D 2 151 ? 124.189 162.282 11.465 1.00 11.01 151 THR D CA 1
ATOM 12839 C C . THR D 2 151 ? 125.584 161.801 11.117 1.00 10.71 151 THR D C 1
ATOM 12840 O O . THR D 2 151 ? 126.444 162.576 10.548 1.00 10.96 151 THR D O 1
ATOM 12844 N N . CYS D 2 152 ? 125.843 160.540 11.417 1.00 10.19 152 CYS D N 1
ATOM 12845 C CA . CYS D 2 152 ? 127.192 160.054 11.288 1.00 11.28 152 CYS D CA 1
ATOM 12846 C C . CYS D 2 152 ? 127.683 160.023 9.825 1.00 12.79 152 CYS D C 1
ATOM 12847 O O . CYS D 2 152 ? 128.892 160.278 9.548 1.00 13.65 152 CYS D O 1
ATOM 12850 N N . MET D 2 153 ? 126.800 159.761 8.886 1.00 12.74 153 MET D N 1
ATOM 12851 C CA . MET D 2 153 ? 127.198 159.841 7.486 1.00 15.57 153 MET D CA 1
ATOM 12852 C C . MET D 2 153 ? 127.624 161.212 7.055 1.00 14.56 153 MET D C 1
ATOM 12853 O O . MET D 2 153 ? 128.605 161.345 6.311 1.00 13.82 153 MET D O 1
ATOM 12858 N N . ALA D 2 154 ? 126.932 162.251 7.533 1.00 13.55 154 ALA D N 1
ATOM 12859 C CA . ALA D 2 154 ? 127.278 163.619 7.186 1.00 13.53 154 ALA D CA 1
ATOM 12860 C C . ALA D 2 154 ? 128.641 163.991 7.764 1.00 14.30 154 ALA D C 1
ATOM 12861 O O . ALA D 2 154 ? 129.415 164.798 7.186 1.00 13.88 154 ALA D O 1
ATOM 12863 N N . GLU D 2 155 ? 128.951 163.454 8.939 1.00 14.01 155 GLU D N 1
ATOM 12864 C CA . GLU D 2 155 ? 130.250 163.679 9.548 1.00 14.48 155 GLU D CA 1
ATOM 12865 C C . GLU D 2 155 ? 131.354 163.002 8.741 1.00 17.18 155 GLU D C 1
ATOM 12866 O O . GLU D 2 155 ? 132.352 163.624 8.399 1.00 18.05 155 GLU D O 1
ATOM 12872 N N . VAL D 2 156 ? 131.130 161.762 8.353 1.00 16.30 156 VAL D N 1
ATOM 12873 C CA . VAL D 2 156 ? 132.167 161.015 7.605 1.00 16.90 156 VAL D CA 1
ATOM 12874 C C . VAL D 2 156 ? 132.423 161.717 6.250 1.00 18.70 156 VAL D C 1
ATOM 12875 O O . VAL D 2 156 ? 133.555 161.800 5.845 1.00 19.91 156 VAL D O 1
ATOM 12879 N N . ILE D 2 157 ? 131.386 162.187 5.577 1.00 16.96 157 ILE D N 1
ATOM 12880 C CA . ILE D 2 157 ? 131.486 162.806 4.258 1.00 22.11 157 ILE D CA 1
ATOM 12881 C C . ILE D 2 157 ? 132.154 164.156 4.384 1.00 23.91 157 ILE D C 1
ATOM 12882 O O . ILE D 2 157 ? 132.747 164.623 3.422 1.00 21.82 157 ILE D O 1
ATOM 12887 N N . GLY D 2 158 ? 132.012 164.824 5.535 1.00 21.60 158 GLY D N 1
ATOM 12888 C CA . GLY D 2 158 ? 132.717 166.096 5.816 1.00 20.65 158 GLY D CA 1
ATOM 12889 C C . GLY D 2 158 ? 132.096 167.338 5.201 1.00 21.94 158 GLY D C 1
ATOM 12890 O O . GLY D 2 158 ? 132.788 168.292 4.920 1.00 21.02 158 GLY D O 1
ATOM 12891 N N . ASP D 2 159 ? 130.780 167.376 5.021 1.00 18.37 159 ASP D N 1
ATOM 12892 C CA . ASP D 2 159 ? 130.114 168.541 4.504 1.00 21.22 159 ASP D CA 1
ATOM 12893 C C . ASP D 2 159 ? 130.404 169.791 5.397 1.00 20.12 159 ASP D C 1
ATOM 12894 O O . ASP D 2 159 ? 130.376 169.708 6.619 1.00 20.84 159 ASP D O 1
ATOM 12899 N N . ASP D 2 160 ? 130.616 170.920 4.749 1.00 20.00 160 ASP D N 1
ATOM 12900 C CA . ASP D 2 160 ? 130.886 172.200 5.374 1.00 20.21 160 ASP D CA 1
ATOM 12901 C C . ASP D 2 160 ? 129.551 172.896 5.659 1.00 18.69 160 ASP D C 1
ATOM 12902 O O . ASP D 2 160 ? 128.937 173.555 4.796 1.00 18.51 160 ASP D O 1
ATOM 12907 N N . LEU D 2 161 ? 129.072 172.739 6.886 1.00 17.71 161 LEU D N 1
ATOM 12908 C CA . LEU D 2 161 ? 127.750 173.224 7.263 1.00 15.55 161 LEU D CA 1
ATOM 12909 C C . LEU D 2 161 ? 127.615 174.716 7.076 1.00 15.72 161 LEU D C 1
ATOM 12910 O O . LEU D 2 161 ? 126.631 175.216 6.579 1.00 15.53 161 LEU D O 1
ATOM 12915 N N . HIS D 2 162 ? 128.593 175.465 7.566 1.00 17.09 162 HIS D N 1
ATOM 12916 C CA . HIS D 2 162 ? 128.523 176.907 7.499 1.00 18.55 162 HIS D CA 1
ATOM 12917 C C . HIS D 2 162 ? 128.405 177.342 6.032 1.00 18.25 162 HIS D C 1
ATOM 12918 O O . HIS D 2 162 ? 127.561 178.150 5.689 1.00 17.13 162 HIS D O 1
ATOM 12925 N N . ALA D 2 163 ? 129.243 176.798 5.167 1.00 18.63 163 ALA D N 1
ATOM 12926 C CA . ALA D 2 163 ? 129.125 177.173 3.747 1.00 19.27 163 ALA D CA 1
ATOM 12927 C C . ALA D 2 163 ? 127.786 176.797 3.130 1.00 17.50 163 ALA D C 1
ATOM 12928 O O . ALA D 2 163 ? 127.250 177.551 2.314 1.00 20.30 163 ALA D O 1
ATOM 12930 N N . PHE D 2 164 ? 127.297 175.611 3.445 1.00 16.57 164 PHE D N 1
ATOM 12931 C CA . PHE D 2 164 ? 126.023 175.127 2.875 1.00 16.54 164 PHE D CA 1
ATOM 12932 C C . PHE D 2 164 ? 124.878 176.062 3.296 1.00 15.67 164 PHE D C 1
ATOM 12933 O O . PHE D 2 164 ? 123.998 176.406 2.500 1.00 15.73 164 PHE D O 1
ATOM 12941 N N . ILE D 2 165 ? 124.871 176.447 4.555 1.00 15.25 165 ILE D N 1
ATOM 12942 C CA . ILE D 2 165 ? 123.818 177.324 5.091 1.00 15.77 165 ILE D CA 1
ATOM 12943 C C . ILE D 2 165 ? 123.898 178.688 4.423 1.00 16.57 165 ILE D C 1
ATOM 12944 O O . ILE D 2 165 ? 122.871 179.249 4.044 1.00 16.02 165 ILE D O 1
ATOM 12949 N N . GLN D 2 166 ? 125.121 179.245 4.301 1.00 17.62 166 GLN D N 1
ATOM 12950 C CA . GLN D 2 166 ? 125.258 180.511 3.582 1.00 19.18 166 GLN D CA 1
ATOM 12951 C C . GLN D 2 166 ? 124.798 180.411 2.127 1.00 16.95 166 GLN D C 1
ATOM 12952 O O . GLN D 2 166 ? 124.092 181.301 1.632 1.00 18.35 166 GLN D O 1
ATOM 12958 N N . THR D 2 167 ? 125.104 179.313 1.481 1.00 17.01 167 THR D N 1
ATOM 12959 C CA . THR D 2 167 ? 124.601 179.100 0.122 1.00 18.80 167 THR D CA 1
ATOM 12960 C C . THR D 2 167 ? 123.069 179.040 0.084 1.00 21.25 167 THR D C 1
ATOM 12961 O O . THR D 2 167 ? 122.417 179.647 -0.779 1.00 18.62 167 THR D O 1
ATOM 12965 N N . ALA D 2 168 ? 122.482 178.332 1.068 1.00 17.71 168 ALA D N 1
ATOM 12966 C CA . ALA D 2 168 ? 121.030 178.260 1.183 1.00 17.92 168 ALA D CA 1
ATOM 12967 C C . ALA D 2 168 ? 120.427 179.663 1.295 1.00 17.23 168 ALA D C 1
ATOM 12968 O O . ALA D 2 168 ? 119.451 179.996 0.611 1.00 16.99 168 ALA D O 1
ATOM 12970 N N . LYS D 2 169 ? 121.044 180.515 2.115 1.00 16.62 169 LYS D N 1
ATOM 12971 C CA . LYS D 2 169 ? 120.541 181.887 2.212 1.00 19.05 169 LYS D CA 1
ATOM 12972 C C . LYS D 2 169 ? 120.692 182.647 0.891 1.00 18.22 169 LYS D C 1
ATOM 12973 O O . LYS D 2 169 ? 119.810 183.363 0.499 1.00 19.69 169 LYS D O 1
ATOM 12979 N N . GLY D 2 170 ? 121.812 182.439 0.220 1.00 19.60 170 GLY D N 1
ATOM 12980 C CA . GLY D 2 170 ? 122.084 183.054 -1.085 1.00 22.92 170 GLY D CA 1
ATOM 12981 C C . GLY D 2 170 ? 121.083 182.622 -2.133 1.00 23.51 170 GLY D C 1
ATOM 12982 O O . GLY D 2 170 ? 120.693 183.422 -2.976 1.00 22.59 170 GLY D O 1
ATOM 12983 N N . LYS D 2 171 ? 120.542 181.417 -1.995 1.00 21.05 171 LYS D N 1
ATOM 12984 C CA . LYS D 2 171 ? 119.512 180.936 -2.908 1.00 21.80 171 LYS D CA 1
ATOM 12985 C C . LYS D 2 171 ? 118.116 181.252 -2.501 1.00 23.39 171 LYS D C 1
ATOM 12986 O O . LYS D 2 171 ? 117.199 180.825 -3.160 1.00 26.89 171 LYS D O 1
ATOM 12992 N N . GLY D 2 172 ? 117.925 181.911 -1.366 1.00 20.57 172 GLY D N 1
ATOM 12993 C CA . GLY D 2 172 ? 116.589 182.230 -0.863 1.00 19.86 172 GLY D CA 1
ATOM 12994 C C . GLY D 2 172 ? 115.821 181.131 -0.130 1.00 18.15 172 GLY D C 1
ATOM 12995 O O . GLY D 2 172 ? 114.636 181.229 0.004 1.00 17.81 172 GLY D O 1
ATOM 12996 N N . SER D 2 173 ? 116.485 180.096 0.372 1.00 17.70 173 SER D N 1
ATOM 12997 C CA . SER D 2 173 ? 115.809 179.044 1.145 1.00 15.61 173 SER D CA 1
ATOM 12998 C C . SER D 2 173 ? 115.184 179.625 2.384 1.00 16.44 173 SER D C 1
ATOM 12999 O O . SER D 2 173 ? 114.085 179.213 2.748 1.00 16.75 173 SER D O 1
ATOM 13002 N N . VAL D 2 174 ? 115.895 180.526 3.050 1.00 14.58 174 VAL D N 1
ATOM 13003 C CA . VAL D 2 174 ? 115.387 181.186 4.224 1.00 16.83 174 VAL D CA 1
ATOM 13004 C C . VAL D 2 174 ? 115.812 182.638 4.119 1.00 17.82 174 VAL D C 1
ATOM 13005 O O . VAL D 2 174 ? 116.761 182.927 3.397 1.00 19.08 174 VAL D O 1
ATOM 13009 N N . PRO D 2 175 ? 115.146 183.546 4.834 1.00 18.10 175 PRO D N 1
ATOM 13010 C CA . PRO D 2 175 ? 115.581 184.939 4.823 1.00 19.62 175 PRO D CA 1
ATOM 13011 C C . PRO D 2 175 ? 116.995 185.125 5.335 1.00 21.61 175 PRO D C 1
ATOM 13012 O O . PRO D 2 175 ? 117.550 184.297 6.075 1.00 17.27 175 PRO D O 1
ATOM 13016 N N . GLU D 2 176 ? 117.647 186.197 4.861 1.00 22.38 176 GLU D N 1
ATOM 13017 C CA . GLU D 2 176 ? 119.044 186.395 5.199 1.00 24.10 176 GLU D CA 1
ATOM 13018 C C . GLU D 2 176 ? 119.340 186.536 6.693 1.00 20.82 176 GLU D C 1
ATOM 13019 O O . GLU D 2 176 ? 120.340 186.082 7.130 1.00 20.78 176 GLU D O 1
ATOM 13025 N N . GLU D 2 177 ? 118.420 187.102 7.421 1.00 20.46 177 GLU D N 1
ATOM 13026 C CA A GLU D 2 177 ? 118.510 187.347 8.857 0.55 22.23 177 GLU D CA 1
ATOM 13027 C CA B GLU D 2 177 ? 118.609 187.304 8.873 0.45 22.80 177 GLU D CA 1
ATOM 13028 C C . GLU D 2 177 ? 117.951 186.168 9.687 1.00 22.04 177 GLU D C 1
ATOM 13029 O O . GLU D 2 177 ? 117.917 186.224 10.889 1.00 20.95 177 GLU D O 1
ATOM 13040 N N . PHE D 2 178 ? 117.441 185.127 9.027 1.00 17.66 178 PHE D N 1
ATOM 13041 C CA . PHE D 2 178 ? 116.788 184.013 9.741 1.00 14.89 178 PHE D CA 1
ATOM 13042 C C . PHE D 2 178 ? 117.873 183.198 10.460 1.00 14.37 178 PHE D C 1
ATOM 13043 O O . PHE D 2 178 ? 118.960 182.934 9.902 1.00 16.40 178 PHE D O 1
ATOM 13051 N N . ASP D 2 179 ? 117.575 182.757 11.662 1.00 13.70 179 ASP D N 1
ATOM 13052 C CA . ASP D 2 179 ? 118.577 182.073 12.497 1.00 15.32 179 ASP D CA 1
ATOM 13053 C C . ASP D 2 179 ? 118.692 180.577 12.218 1.00 14.50 179 ASP D C 1
ATOM 13054 O O . ASP D 2 179 ? 117.743 179.794 12.423 1.00 12.67 179 ASP D O 1
ATOM 13059 N N . VAL D 2 180 ? 119.858 180.178 11.725 1.00 13.98 180 VAL D N 1
ATOM 13060 C CA . VAL D 2 180 ? 120.157 178.800 11.428 1.00 14.22 180 VAL D CA 1
ATOM 13061 C C . VAL D 2 180 ? 121.478 178.434 12.116 1.00 13.54 180 VAL D C 1
ATOM 13062 O O . VAL D 2 180 ? 122.486 178.122 11.457 1.00 13.83 180 VAL D O 1
ATOM 13066 N N . PRO D 2 181 ? 121.460 178.351 13.466 1.00 11.91 181 PRO D N 1
ATOM 13067 C CA . PRO D 2 181 ? 122.631 177.826 14.154 1.00 12.28 181 PRO D CA 1
ATOM 13068 C C . PRO D 2 181 ? 122.917 176.372 13.812 1.00 12.76 181 PRO D C 1
ATOM 13069 O O . PRO D 2 181 ? 121.996 175.624 13.399 1.00 11.64 181 PRO D O 1
ATOM 13073 N N . PHE D 2 182 ? 124.169 175.959 13.923 1.00 12.52 182 PHE D N 1
ATOM 13074 C CA . PHE D 2 182 ? 124.566 174.617 13.508 1.00 13.61 182 PHE D CA 1
ATOM 13075 C C . PHE D 2 182 ? 125.635 174.069 14.430 1.00 13.28 182 PHE D C 1
ATOM 13076 O O . PHE D 2 182 ? 126.340 174.831 15.093 1.00 11.38 182 PHE D O 1
ATOM 13084 N N . ALA D 2 183 ? 125.763 172.752 14.448 1.00 11.76 183 ALA D N 1
ATOM 13085 C CA . ALA D 2 183 ? 126.775 172.053 15.218 1.00 13.03 183 ALA D CA 1
ATOM 13086 C C . ALA D 2 183 ? 127.082 170.726 14.564 1.00 12.56 183 ALA D C 1
ATOM 13087 O O . ALA D 2 183 ? 126.184 170.069 13.969 1.00 12.52 183 ALA D O 1
ATOM 13089 N N . HIS D 2 184 ? 128.334 170.314 14.685 1.00 12.04 184 HIS D N 1
ATOM 13090 C CA . HIS D 2 184 ? 128.717 168.974 14.349 1.00 13.35 184 HIS D CA 1
ATOM 13091 C C . HIS D 2 184 ? 128.440 168.087 15.534 1.00 12.19 184 HIS D C 1
ATOM 13092 O O . HIS D 2 184 ? 128.931 168.308 16.634 1.00 11.35 184 HIS D O 1
ATOM 13099 N N . THR D 2 185 ? 127.699 167.035 15.292 1.00 11.46 185 THR D N 1
ATOM 13100 C CA . THR D 2 185 ? 127.295 166.091 16.348 1.00 11.54 185 THR D CA 1
ATOM 13101 C C . THR D 2 185 ? 127.591 164.652 15.997 1.00 10.74 185 THR D C 1
ATOM 13102 O O . THR D 2 185 ? 126.663 163.812 15.782 1.00 11.70 185 THR D O 1
ATOM 13106 N N . PRO D 2 186 ? 128.874 164.285 15.955 1.00 11.24 186 PRO D N 1
ATOM 13107 C CA . PRO D 2 186 ? 129.247 162.941 15.540 1.00 11.17 186 PRO D CA 1
ATOM 13108 C C . PRO D 2 186 ? 128.899 161.832 16.507 1.00 10.75 186 PRO D C 1
ATOM 13109 O O . PRO D 2 186 ? 129.395 161.811 17.661 1.00 10.64 186 PRO D O 1
ATOM 13113 N N . ALA D 2 187 ? 128.152 160.844 16.012 1.00 9.91 187 ALA D N 1
ATOM 13114 C CA . ALA D 2 187 ? 127.727 159.699 16.846 1.00 10.58 187 ALA D CA 1
ATOM 13115 C C . ALA D 2 187 ? 128.863 158.858 17.449 1.00 11.20 187 ALA D C 1
ATOM 13116 O O . ALA D 2 187 ? 128.714 158.215 18.482 1.00 11.34 187 ALA D O 1
ATOM 13118 N N . PHE D 2 188 ? 129.996 158.883 16.763 1.00 12.31 188 PHE D N 1
ATOM 13119 C CA . PHE D 2 188 ? 131.182 158.137 17.116 1.00 11.98 188 PHE D CA 1
ATOM 13120 C C . PHE D 2 188 ? 132.091 158.897 18.074 1.00 12.64 188 PHE D C 1
ATOM 13121 O O . PHE D 2 188 ? 133.219 158.417 18.337 1.00 13.61 188 PHE D O 1
ATOM 13129 N N . VAL D 2 189 ? 131.615 160.007 18.659 1.00 12.89 189 VAL D N 1
ATOM 13130 C CA . VAL D 2 189 ? 132.311 160.661 19.749 1.00 12.61 189 VAL D CA 1
ATOM 13131 C C . VAL D 2 189 ? 131.309 160.795 20.883 1.00 12.19 189 VAL D C 1
ATOM 13132 O O . VAL D 2 189 ? 130.230 161.316 20.706 1.00 11.74 189 VAL D O 1
ATOM 13136 N N . GLY D 2 190 ? 131.706 160.382 22.072 1.00 11.91 190 GLY D N 1
ATOM 13137 C CA . GLY D 2 190 ? 130.915 160.673 23.283 1.00 12.21 190 GLY D CA 1
ATOM 13138 C C . GLY D 2 190 ? 129.556 159.971 23.265 1.00 11.46 190 GLY D C 1
ATOM 13139 O O . GLY D 2 190 ? 129.498 158.794 22.981 1.00 12.05 190 GLY D O 1
ATOM 13140 N N . SER D 2 191 ? 128.470 160.726 23.543 1.00 10.66 191 SER D N 1
ATOM 13141 C CA . SER D 2 191 ? 127.119 160.181 23.622 1.00 10.30 191 SER D CA 1
ATOM 13142 C C . SER D 2 191 ? 126.126 161.336 23.410 1.00 10.70 191 SER D C 1
ATOM 13143 O O . SER D 2 191 ? 126.514 162.468 23.053 1.00 10.60 191 SER D O 1
ATOM 13146 N N . HIS D 2 192 ? 124.863 161.071 23.698 1.00 9.70 192 HIS D N 1
ATOM 13147 C CA . HIS D 2 192 ? 123.810 162.117 23.652 1.00 10.02 192 HIS D CA 1
ATOM 13148 C C . HIS D 2 192 ? 124.142 163.373 24.464 1.00 10.12 192 HIS D C 1
ATOM 13149 O O . HIS D 2 192 ? 123.754 164.476 24.070 1.00 9.81 192 HIS D O 1
ATOM 13156 N N . VAL D 2 193 ? 124.821 163.219 25.598 1.00 10.05 193 VAL D N 1
ATOM 13157 C CA . VAL D 2 193 ? 125.173 164.387 26.407 1.00 10.91 193 VAL D CA 1
ATOM 13158 C C . VAL D 2 193 ? 126.127 165.326 25.660 1.00 10.48 193 VAL D C 1
ATOM 13159 O O . VAL D 2 193 ? 126.069 166.532 25.828 1.00 9.24 193 VAL D O 1
ATOM 13163 N N . THR D 2 194 ? 127.006 164.721 24.857 1.00 11.31 194 THR D N 1
ATOM 13164 C CA . THR D 2 194 ? 127.941 165.479 24.032 1.00 11.06 194 THR D CA 1
ATOM 13165 C C . THR D 2 194 ? 127.222 166.265 22.945 1.00 11.03 194 THR D C 1
ATOM 13166 O O . THR D 2 194 ? 127.597 167.418 22.606 1.00 11.42 194 THR D O 1
ATOM 13170 N N . GLY D 2 195 ? 126.185 165.669 22.378 1.00 10.49 195 GLY D N 1
ATOM 13171 C CA . GLY D 2 195 ? 125.389 166.306 21.387 1.00 10.73 195 GLY D CA 1
ATOM 13172 C C . GLY D 2 195 ? 124.599 167.469 21.943 1.00 10.56 195 GLY D C 1
ATOM 13173 O O . GLY D 2 195 ? 124.420 168.466 21.255 1.00 10.43 195 GLY D O 1
ATOM 13174 N N . TYR D 2 196 ? 124.066 167.292 23.153 1.00 9.82 196 TYR D N 1
ATOM 13175 C CA . TYR D 2 196 ? 123.423 168.399 23.854 1.00 9.88 196 TYR D CA 1
ATOM 13176 C C . TYR D 2 196 ? 124.400 169.609 23.946 1.00 10.17 196 TYR D C 1
ATOM 13177 O O . TYR D 2 196 ? 124.057 170.711 23.623 1.00 11.07 196 TYR D O 1
ATOM 13186 N N . ASP D 2 197 ? 125.613 169.362 24.417 1.00 9.70 197 ASP D N 1
ATOM 13187 C CA . ASP D 2 197 ? 126.641 170.367 24.610 1.00 10.45 197 ASP D CA 1
ATOM 13188 C C . ASP D 2 197 ? 126.986 171.028 23.272 1.00 10.53 197 ASP D C 1
ATOM 13189 O O . ASP D 2 197 ? 126.978 172.250 23.152 1.00 10.98 197 ASP D O 1
ATOM 13194 N N . ASN D 2 198 ? 127.255 170.213 22.240 1.00 10.82 198 ASN D N 1
ATOM 13195 C CA . ASN D 2 198 ? 127.653 170.752 20.973 1.00 10.86 198 ASN D CA 1
ATOM 13196 C C . ASN D 2 198 ? 126.570 171.608 20.331 1.00 10.81 198 ASN D C 1
ATOM 13197 O O . ASN D 2 198 ? 126.865 172.681 19.765 1.00 9.63 198 ASN D O 1
ATOM 13202 N N . MET D 2 199 ? 125.330 171.146 20.384 1.00 10.34 199 MET D N 1
ATOM 13203 C CA . MET D 2 199 ? 124.268 171.838 19.776 1.00 10.61 199 MET D CA 1
ATOM 13204 C C . MET D 2 199 ? 124.014 173.144 20.551 1.00 10.96 199 MET D C 1
ATOM 13205 O O . MET D 2 199 ? 123.750 174.202 19.945 1.00 9.99 199 MET D O 1
ATOM 13210 N N . LEU D 2 200 ? 123.995 173.072 21.876 1.00 10.44 200 LEU D N 1
ATOM 13211 C CA . LEU D 2 200 ? 123.758 174.295 22.644 1.00 10.18 200 LEU D CA 1
ATOM 13212 C C . LEU D 2 200 ? 124.880 175.315 22.372 1.00 10.98 200 LEU D C 1
ATOM 13213 O O . LEU D 2 200 ? 124.614 176.495 22.216 1.00 12.23 200 LEU D O 1
ATOM 13218 N N . LYS D 2 201 ? 126.124 174.861 22.333 1.00 10.99 201 LYS D N 1
ATOM 13219 C CA . LYS D 2 201 ? 127.223 175.789 21.979 1.00 12.55 201 LYS D CA 1
ATOM 13220 C C . LYS D 2 201 ? 127.019 176.429 20.632 1.00 12.64 201 LYS D C 1
ATOM 13221 O O . LYS D 2 201 ? 127.264 177.618 20.451 1.00 12.31 201 LYS D O 1
ATOM 13227 N N . GLY D 2 202 ? 126.563 175.660 19.678 1.00 12.11 202 GLY D N 1
ATOM 13228 C CA . GLY D 2 202 ? 126.295 176.200 18.337 1.00 12.09 202 GLY D CA 1
ATOM 13229 C C . GLY D 2 202 ? 125.216 177.228 18.311 1.00 11.55 202 GLY D C 1
ATOM 13230 O O . GLY D 2 202 ? 125.328 178.220 17.580 1.00 11.71 202 GLY D O 1
ATOM 13231 N N . ILE D 2 203 ? 124.173 177.037 19.114 1.00 10.36 203 ILE D N 1
ATOM 13232 C CA . ILE D 2 203 ? 123.106 178.021 19.252 1.00 11.45 203 ILE D CA 1
ATOM 13233 C C . ILE D 2 203 ? 123.639 179.333 19.892 1.00 11.12 203 ILE D C 1
ATOM 13234 O O . ILE D 2 203 ? 123.423 180.418 19.378 1.00 11.83 203 ILE D O 1
ATOM 13239 N N . LEU D 2 204 ? 124.367 179.199 20.985 1.00 11.61 204 LEU D N 1
ATOM 13240 C CA . LEU D 2 204 ? 124.856 180.375 21.661 1.00 12.82 204 LEU D CA 1
ATOM 13241 C C . LEU D 2 204 ? 125.887 181.111 20.786 1.00 12.81 204 LEU D C 1
ATOM 13242 O O . LEU D 2 204 ? 125.838 182.326 20.700 1.00 13.53 204 LEU D O 1
ATOM 13247 N N . GLU D 2 205 ? 126.792 180.378 20.183 1.00 12.67 205 GLU D N 1
ATOM 13248 C CA . GLU D 2 205 ? 127.775 180.962 19.286 1.00 14.73 205 GLU D CA 1
ATOM 13249 C C . GLU D 2 205 ? 127.130 181.744 18.132 1.00 14.43 205 GLU D C 1
ATOM 13250 O O . GLU D 2 205 ? 127.558 182.860 17.801 1.00 14.50 205 GLU D O 1
ATOM 13256 N N . HIS D 2 206 ? 126.084 181.180 17.554 1.00 13.74 206 HIS D N 1
ATOM 13257 C CA . HIS D 2 206 ? 125.339 181.873 16.550 1.00 15.01 206 HIS D CA 1
ATOM 13258 C C . HIS D 2 206 ? 124.861 183.275 17.007 1.00 16.42 206 HIS D C 1
ATOM 13259 O O . HIS D 2 206 ? 124.933 184.253 16.260 1.00 16.69 206 HIS D O 1
ATOM 13266 N N . PHE D 2 207 ? 124.317 183.364 18.212 1.00 14.44 207 PHE D N 1
ATOM 13267 C CA . PHE D 2 207 ? 123.796 184.590 18.716 1.00 14.83 207 PHE D CA 1
ATOM 13268 C C . PHE D 2 207 ? 124.853 185.543 19.355 1.00 14.93 207 PHE D C 1
ATOM 13269 O O . PHE D 2 207 ? 124.574 186.751 19.417 1.00 17.25 207 PHE D O 1
ATOM 13277 N N . TRP D 2 208 ? 125.948 185.003 19.891 1.00 13.11 208 TRP D N 1
ATOM 13278 C CA . TRP D 2 208 ? 126.895 185.794 20.684 1.00 12.67 208 TRP D CA 1
ATOM 13279 C C . TRP D 2 208 ? 128.128 186.256 19.910 1.00 15.08 208 TRP D C 1
ATOM 13280 O O . TRP D 2 208 ? 128.758 187.246 20.302 1.00 15.72 208 TRP D O 1
ATOM 13291 N N . LYS D 2 209 ? 128.476 185.568 18.838 1.00 14.82 209 LYS D N 1
ATOM 13292 C CA . LYS D 2 209 ? 129.768 185.743 18.222 1.00 19.19 209 LYS D CA 1
ATOM 13293 C C . LYS D 2 209 ? 129.941 187.216 17.824 1.00 18.68 209 LYS D C 1
ATOM 13294 O O . LYS D 2 209 ? 129.042 187.782 17.283 1.00 18.97 209 LYS D O 1
ATOM 13300 N N . GLY D 2 210 ? 131.057 187.779 18.152 1.00 21.81 210 GLY D N 1
ATOM 13301 C CA . GLY D 2 210 ? 131.371 189.159 17.793 1.00 27.63 210 GLY D CA 1
ATOM 13302 C C . GLY D 2 210 ? 130.778 190.226 18.685 1.00 32.37 210 GLY D C 1
ATOM 13303 O O . GLY D 2 210 ? 130.961 191.423 18.429 1.00 30.62 210 GLY D O 1
ATOM 13304 N N . ARG D 2 211 ? 130.071 189.844 19.751 1.00 24.32 211 ARG D N 1
ATOM 13305 C CA . ARG D 2 211 ? 129.422 190.865 20.548 1.00 23.89 211 ARG D CA 1
ATOM 13306 C C . ARG D 2 211 ? 130.213 191.170 21.768 1.00 22.08 211 ARG D C 1
ATOM 13307 O O . ARG D 2 211 ? 131.014 190.343 22.254 1.00 22.48 211 ARG D O 1
ATOM 13315 N N . THR D 2 212 ? 129.963 192.350 22.298 1.00 21.40 212 THR D N 1
ATOM 13316 C CA . THR D 2 212 ? 130.565 192.767 23.560 1.00 22.90 212 THR D CA 1
ATOM 13317 C C . THR D 2 212 ? 129.424 192.772 24.557 1.00 20.22 212 THR D C 1
ATOM 13318 O O . THR D 2 212 ? 128.402 193.346 24.294 1.00 18.21 212 THR D O 1
ATOM 13322 N N . PRO D 2 213 ? 129.623 192.154 25.716 1.00 18.79 213 PRO D N 1
ATOM 13323 C CA . PRO D 2 213 ? 128.534 192.199 26.649 1.00 18.20 213 PRO D CA 1
ATOM 13324 C C . PRO D 2 213 ? 128.245 193.585 27.253 1.00 17.27 213 PRO D C 1
ATOM 13325 O O . PRO D 2 213 ? 129.165 194.422 27.402 1.00 16.43 213 PRO D O 1
ATOM 13329 N N . VAL D 2 214 ? 126.997 193.765 27.618 1.00 16.75 214 VAL D N 1
ATOM 13330 C CA . VAL D 2 214 ? 126.547 194.871 28.480 1.00 17.74 214 VAL D CA 1
ATOM 13331 C C . VAL D 2 214 ? 126.194 194.208 29.808 1.00 16.91 214 VAL D C 1
ATOM 13332 O O . VAL D 2 214 ? 125.069 193.720 29.931 1.00 17.06 214 VAL D O 1
ATOM 13336 N N . PRO D 2 215 ? 127.163 194.123 30.742 1.00 15.73 215 PRO D N 1
ATOM 13337 C CA . PRO D 2 215 ? 127.064 193.186 31.871 1.00 16.32 215 PRO D CA 1
ATOM 13338 C C . PRO D 2 215 ? 125.907 193.440 32.760 1.00 18.94 215 PRO D C 1
ATOM 13339 O O . PRO D 2 215 ? 125.521 194.619 32.988 1.00 18.55 215 PRO D O 1
ATOM 13343 N N . ASN D 2 216 ? 125.233 192.354 33.147 1.00 18.84 216 ASN D N 1
ATOM 13344 C CA . ASN D 2 216 ? 124.165 192.470 34.121 1.00 18.83 216 ASN D CA 1
ATOM 13345 C C . ASN D 2 216 ? 124.398 191.325 35.107 1.00 20.82 216 ASN D C 1
ATOM 13346 O O . ASN D 2 216 ? 125.176 190.397 34.845 1.00 22.27 216 ASN D O 1
ATOM 13351 N N . ARG D 2 217 ? 123.681 191.356 36.199 1.00 20.29 217 ARG D N 1
ATOM 13352 C CA . ARG D 2 217 ? 123.892 190.417 37.283 1.00 24.73 217 ARG D CA 1
ATOM 13353 C C . ARG D 2 217 ? 123.015 189.151 37.143 1.00 20.84 217 ARG D C 1
ATOM 13354 O O . ARG D 2 217 ? 122.973 188.356 38.080 1.00 21.04 217 ARG D O 1
ATOM 13362 N N . SER D 2 218 ? 122.324 188.965 36.028 1.00 18.44 218 SER D N 1
ATOM 13363 C CA . SER D 2 218 ? 121.492 187.769 35.886 1.00 16.89 218 SER D CA 1
ATOM 13364 C C . SER D 2 218 ? 122.356 186.529 35.790 1.00 15.22 218 SER D C 1
ATOM 13365 O O . SER D 2 218 ? 123.576 186.580 35.535 1.00 14.99 218 SER D O 1
ATOM 13368 N N . VAL D 2 219 ? 121.696 185.365 35.922 1.00 14.03 219 VAL D N 1
ATOM 13369 C CA . VAL D 2 219 ? 122.351 184.096 35.780 1.00 13.17 219 VAL D CA 1
ATOM 13370 C C . VAL D 2 219 ? 121.603 183.271 34.721 1.00 12.88 219 VAL D C 1
ATOM 13371 O O . VAL D 2 219 ? 120.391 183.145 34.740 1.00 13.41 219 VAL D O 1
ATOM 13375 N N . ASN D 2 220 ? 122.364 182.704 33.813 1.00 12.51 220 ASN D N 1
ATOM 13376 C CA . ASN D 2 220 ? 121.840 181.771 32.854 1.00 11.78 220 ASN D CA 1
ATOM 13377 C C . ASN D 2 220 ? 121.914 180.366 33.516 1.00 11.88 220 ASN D C 1
ATOM 13378 O O . ASN D 2 220 ? 122.914 180.027 34.155 1.00 11.72 220 ASN D O 1
ATOM 13383 N N . ILE D 2 221 ? 120.910 179.566 33.288 1.00 11.36 221 ILE D N 1
ATOM 13384 C CA . ILE D 2 221 ? 120.820 178.251 33.885 1.00 11.81 221 ILE D CA 1
ATOM 13385 C C . ILE D 2 221 ? 120.560 177.236 32.779 1.00 11.09 221 ILE D C 1
ATOM 13386 O O . ILE D 2 221 ? 119.566 177.354 32.069 1.00 12.49 221 ILE D O 1
ATOM 13391 N N . ILE D 2 222 ? 121.445 176.246 32.670 1.00 10.83 222 ILE D N 1
ATOM 13392 C CA . ILE D 2 222 ? 121.295 175.208 31.645 1.00 10.98 222 ILE D CA 1
ATOM 13393 C C . ILE D 2 222 ? 120.893 173.914 32.365 1.00 10.68 222 ILE D C 1
ATOM 13394 O O . ILE D 2 222 ? 121.659 173.404 33.192 1.00 11.63 222 ILE D O 1
ATOM 13399 N N . PRO D 2 223 ? 119.743 173.365 32.056 1.00 11.56 223 PRO D N 1
ATOM 13400 C CA . PRO D 2 223 ? 119.299 172.165 32.827 1.00 11.38 223 PRO D CA 1
ATOM 13401 C C . PRO D 2 223 ? 119.929 170.837 32.437 1.00 11.15 223 PRO D C 1
ATOM 13402 O O . PRO D 2 223 ? 120.049 169.967 33.278 1.00 11.96 223 PRO D O 1
ATOM 13406 N N . GLY D 2 224 ? 120.371 170.710 31.190 1.00 10.85 224 GLY D N 1
ATOM 13407 C CA . GLY D 2 224 ? 120.974 169.480 30.726 1.00 10.68 224 GLY D CA 1
ATOM 13408 C C . GLY D 2 224 ? 119.922 168.504 30.191 1.00 10.21 224 GLY D C 1
ATOM 13409 O O . GLY D 2 224 ? 118.711 168.815 30.114 1.00 10.33 224 GLY D O 1
ATOM 13410 N N . PHE D 2 225 ? 120.427 167.362 29.720 1.00 10.60 225 PHE D N 1
ATOM 13411 C CA . PHE D 2 225 ? 119.620 166.310 29.139 1.00 9.69 225 PHE D CA 1
ATOM 13412 C C . PHE D 2 225 ? 118.923 165.605 30.279 1.00 10.16 225 PHE D C 1
ATOM 13413 O O . PHE D 2 225 ? 119.593 165.093 31.158 1.00 10.27 225 PHE D O 1
ATOM 13421 N N . ASP D 2 226 ? 117.585 165.667 30.320 1.00 10.12 226 ASP D N 1
ATOM 13422 C CA . ASP D 2 226 ? 116.837 165.284 31.560 1.00 10.87 226 ASP D CA 1
ATOM 13423 C C . ASP D 2 226 ? 115.505 164.629 31.220 1.00 10.37 226 ASP D C 1
ATOM 13424 O O . ASP D 2 226 ? 114.599 165.287 30.712 1.00 10.36 226 ASP D O 1
ATOM 13429 N N . GLY D 2 227 ? 115.385 163.372 31.576 1.00 10.52 227 GLY D N 1
ATOM 13430 C CA . GLY D 2 227 ? 114.121 162.668 31.426 1.00 11.07 227 GLY D CA 1
ATOM 13431 C C . GLY D 2 227 ? 112.980 163.269 32.236 1.00 11.04 227 GLY D C 1
ATOM 13432 O O . GLY D 2 227 ? 111.822 163.015 31.898 1.00 10.45 227 GLY D O 1
ATOM 13433 N N . PHE D 2 228 ? 113.298 163.991 33.319 1.00 10.36 228 PHE D N 1
ATOM 13434 C CA . PHE D 2 228 ? 112.318 164.631 34.174 1.00 9.92 228 PHE D CA 1
ATOM 13435 C C . PHE D 2 228 ? 112.186 166.112 33.910 1.00 10.43 228 PHE D C 1
ATOM 13436 O O . PHE D 2 228 ? 111.742 166.855 34.783 1.00 10.46 228 PHE D O 1
ATOM 13444 N N . ALA D 2 229 ? 112.523 166.537 32.697 1.00 10.15 229 ALA D N 1
ATOM 13445 C CA . ALA D 2 229 ? 112.592 167.973 32.414 1.00 10.12 229 ALA D CA 1
ATOM 13446 C C . ALA D 2 229 ? 111.306 168.709 32.654 1.00 11.25 229 ALA D C 1
ATOM 13447 O O . ALA D 2 229 ? 111.324 169.884 33.044 1.00 10.65 229 ALA D O 1
ATOM 13449 N N . VAL D 2 230 ? 110.175 168.051 32.396 1.00 10.38 230 VAL D N 1
ATOM 13450 C CA . VAL D 2 230 ? 108.923 168.694 32.539 1.00 10.58 230 VAL D CA 1
ATOM 13451 C C . VAL D 2 230 ? 108.687 169.088 34.025 1.00 11.07 230 VAL D C 1
ATOM 13452 O O . VAL D 2 230 ? 108.492 170.283 34.341 1.00 12.40 230 VAL D O 1
ATOM 13456 N N . GLY D 2 231 ? 108.717 168.136 34.936 1.00 10.21 231 GLY D N 1
ATOM 13457 C CA . GLY D 2 231 ? 108.545 168.423 36.342 1.00 10.72 231 GLY D CA 1
ATOM 13458 C C . GLY D 2 231 ? 109.710 169.254 36.913 1.00 11.77 231 GLY D C 1
ATOM 13459 O O . GLY D 2 231 ? 109.502 170.202 37.666 1.00 10.83 231 GLY D O 1
ATOM 13460 N N . ASN D 2 232 ? 110.926 168.932 36.506 1.00 11.42 232 ASN D N 1
ATOM 13461 C CA . ASN D 2 232 ? 112.117 169.586 37.058 1.00 11.75 232 ASN D CA 1
ATOM 13462 C C . ASN D 2 232 ? 112.222 171.059 36.712 1.00 12.41 232 ASN D C 1
ATOM 13463 O O . ASN D 2 232 ? 112.540 171.867 37.601 1.00 11.98 232 ASN D O 1
ATOM 13468 N N . ASN D 2 233 ? 111.949 171.433 35.479 1.00 11.12 233 ASN D N 1
ATOM 13469 C CA . ASN D 2 233 ? 112.078 172.829 35.146 1.00 11.85 233 ASN D CA 1
ATOM 13470 C C . ASN D 2 233 ? 110.982 173.648 35.822 1.00 11.56 233 ASN D C 1
ATOM 13471 O O . ASN D 2 233 ? 111.185 174.808 36.147 1.00 11.31 233 ASN D O 1
ATOM 13476 N N . ARG D 2 234 ? 109.811 173.065 36.002 1.00 11.47 234 ARG D N 1
ATOM 13477 C CA . ARG D 2 234 ? 108.727 173.779 36.682 1.00 11.41 234 ARG D CA 1
ATOM 13478 C C . ARG D 2 234 ? 109.083 173.975 38.136 1.00 12.05 234 ARG D C 1
ATOM 13479 O O . ARG D 2 234 ? 108.844 175.056 38.710 1.00 11.04 234 ARG D O 1
ATOM 13487 N N . GLU D 2 235 ? 109.704 172.959 38.731 1.00 11.05 235 GLU D N 1
ATOM 13488 C CA . GLU D 2 235 ? 110.175 173.111 40.112 1.00 12.60 235 GLU D CA 1
ATOM 13489 C C . GLU D 2 235 ? 111.283 174.163 40.212 1.00 12.69 235 GLU D C 1
ATOM 13490 O O . GLU D 2 235 ? 111.305 175.007 41.126 1.00 12.18 235 GLU D O 1
ATOM 13496 N N . LEU D 2 236 ? 112.205 174.115 39.272 1.00 11.66 236 LEU D N 1
ATOM 13497 C CA . LEU D 2 236 ? 113.302 175.103 39.242 1.00 13.15 236 LEU D CA 1
ATOM 13498 C C . LEU D 2 236 ? 112.743 176.509 39.165 1.00 12.29 236 LEU D C 1
ATOM 13499 O O . LEU D 2 236 ? 113.182 177.427 39.909 1.00 13.10 236 LEU D O 1
ATOM 13504 N N . LYS D 2 237 ? 111.810 176.723 38.253 1.00 11.77 237 LYS D N 1
ATOM 13505 C CA . LYS D 2 237 ? 111.158 178.033 38.144 1.00 12.40 237 LYS D CA 1
ATOM 13506 C C . LYS D 2 237 ? 110.438 178.473 39.427 1.00 12.44 237 LYS D C 1
ATOM 13507 O O . LYS D 2 237 ? 110.458 179.656 39.766 1.00 11.13 237 LYS D O 1
ATOM 13513 N N . ARG D 2 238 ? 109.784 177.526 40.092 1.00 12.32 238 ARG D N 1
ATOM 13514 C CA . ARG D 2 238 ? 109.089 177.813 41.337 1.00 12.60 238 ARG D CA 1
ATOM 13515 C C . ARG D 2 238 ? 110.107 178.327 42.386 1.00 12.03 238 ARG D C 1
ATOM 13516 O O . ARG D 2 238 ? 109.857 179.367 43.030 1.00 12.29 238 ARG D O 1
ATOM 13524 N N . ILE D 2 239 ? 111.235 177.622 42.524 1.00 12.00 239 ILE D N 1
ATOM 13525 C CA . ILE D 2 239 ? 112.290 177.942 43.464 1.00 13.26 239 ILE D CA 1
ATOM 13526 C C . ILE D 2 239 ? 112.882 179.309 43.156 1.00 14.89 239 ILE D C 1
ATOM 13527 O O . ILE D 2 239 ? 113.068 180.166 44.059 1.00 15.24 239 ILE D O 1
ATOM 13532 N N . LEU D 2 240 ? 113.200 179.526 41.894 1.00 14.58 240 LEU D N 1
ATOM 13533 C CA . LEU D 2 240 ? 113.795 180.784 41.455 1.00 14.65 240 LEU D CA 1
ATOM 13534 C C . LEU D 2 240 ? 112.904 181.967 41.711 1.00 15.65 240 LEU D C 1
ATOM 13535 O O . LEU D 2 240 ? 113.402 183.030 42.167 1.00 16.04 240 LEU D O 1
ATOM 13540 N N . GLY D 2 241 ? 111.600 181.769 41.539 1.00 14.60 241 GLY D N 1
ATOM 13541 C CA . GLY D 2 241 ? 110.573 182.774 41.754 1.00 16.96 241 GLY D CA 1
ATOM 13542 C C . GLY D 2 241 ? 110.530 183.091 43.249 1.00 20.09 241 GLY D C 1
ATOM 13543 O O . GLY D 2 241 ? 110.480 184.253 43.599 1.00 17.42 241 GLY D O 1
ATOM 13544 N N . MET D 2 242 ? 110.545 182.066 44.115 1.00 17.63 242 MET D N 1
ATOM 13545 C CA . MET D 2 242 ? 110.471 182.296 45.542 1.00 19.18 242 MET D CA 1
ATOM 13546 C C . MET D 2 242 ? 111.684 183.074 46.011 1.00 19.34 242 MET D C 1
ATOM 13547 O O . MET D 2 242 ? 111.573 183.885 46.884 1.00 20.99 242 MET D O 1
ATOM 13552 N N . MET D 2 243 ? 112.844 182.793 45.443 1.00 18.33 243 MET D N 1
ATOM 13553 C CA . MET D 2 243 ? 114.055 183.491 45.796 1.00 24.10 243 MET D CA 1
ATOM 13554 C C . MET D 2 243 ? 114.189 184.907 45.214 1.00 21.56 243 MET D C 1
ATOM 13555 O O . MET D 2 243 ? 114.985 185.698 45.728 1.00 28.86 243 MET D O 1
ATOM 13560 N N . GLY D 2 244 ? 113.455 185.191 44.175 1.00 19.96 244 GLY D N 1
ATOM 13561 C CA . GLY D 2 244 ? 113.557 186.443 43.447 1.00 20.42 244 GLY D CA 1
ATOM 13562 C C . GLY D 2 244 ? 114.817 186.572 42.640 1.00 20.79 244 GLY D C 1
ATOM 13563 O O . GLY D 2 244 ? 115.305 187.684 42.444 1.00 21.08 244 GLY D O 1
ATOM 13564 N N . VAL D 2 245 ? 115.345 185.473 42.101 1.00 17.38 245 VAL D N 1
ATOM 13565 C CA . VAL D 2 245 ? 116.542 185.541 41.291 1.00 15.91 245 VAL D CA 1
ATOM 13566 C C . VAL D 2 245 ? 116.228 185.996 39.883 1.00 15.45 245 VAL D C 1
ATOM 13567 O O . VAL D 2 245 ? 115.223 185.615 39.338 1.00 14.96 245 VAL D O 1
ATOM 13571 N N . GLN D 2 246 ? 117.117 186.807 39.278 1.00 16.14 246 GLN D N 1
ATOM 13572 C CA . GLN D 2 246 ? 116.972 187.205 37.906 1.00 18.14 246 GLN D CA 1
ATOM 13573 C C . GLN D 2 246 ? 117.748 186.162 37.085 1.00 15.10 246 GLN D C 1
ATOM 13574 O O . GLN D 2 246 ? 118.935 186.000 37.292 1.00 14.79 246 GLN D O 1
ATOM 13580 N N . TYR D 2 247 ? 117.049 185.502 36.173 1.00 15.21 247 TYR D N 1
ATOM 13581 C CA . TYR D 2 247 ? 117.652 184.408 35.452 1.00 13.70 247 TYR D CA 1
ATOM 13582 C C . TYR D 2 247 ? 117.081 184.231 34.035 1.00 14.78 247 TYR D C 1
ATOM 13583 O O . TYR D 2 247 ? 116.022 184.733 33.732 1.00 14.17 247 TYR D O 1
ATOM 13592 N N . THR D 2 248 ? 117.808 183.451 33.226 1.00 12.81 248 THR D N 1
ATOM 13593 C CA . THR D 2 248 ? 117.313 182.914 31.983 1.00 13.87 248 THR D CA 1
ATOM 13594 C C . THR D 2 248 ? 117.615 181.450 31.942 1.00 13.54 248 THR D C 1
ATOM 13595 O O . THR D 2 248 ? 118.770 181.048 32.062 1.00 12.23 248 THR D O 1
ATOM 13599 N N . ILE D 2 249 ? 116.602 180.626 31.707 1.00 13.56 249 ILE D N 1
ATOM 13600 C CA . ILE D 2 249 ? 116.881 179.165 31.474 1.00 13.01 249 ILE D CA 1
ATOM 13601 C C . ILE D 2 249 ? 117.216 179.049 30.010 1.00 12.90 249 ILE D C 1
ATOM 13602 O O . ILE D 2 249 ? 116.464 179.534 29.152 1.00 14.66 249 ILE D O 1
ATOM 13607 N N . LEU D 2 250 ? 118.321 178.411 29.712 1.00 12.16 250 LEU D N 1
ATOM 13608 C CA . LEU D 2 250 ? 118.776 178.190 28.320 1.00 12.13 250 LEU D CA 1
ATOM 13609 C C . LEU D 2 250 ? 118.446 176.723 27.986 1.00 10.98 250 LEU D C 1
ATOM 13610 O O . LEU D 2 250 ? 119.138 175.807 28.448 1.00 11.30 250 LEU D O 1
ATOM 13615 N N . SER D 2 251 ? 117.427 176.577 27.156 1.00 11.86 251 SER D N 1
ATOM 13616 C CA . SER D 2 251 ? 116.789 175.341 26.705 1.00 10.84 251 SER D CA 1
ATOM 13617 C C . SER D 2 251 ? 115.824 174.865 27.767 1.00 11.25 251 SER D C 1
ATOM 13618 O O . SER D 2 251 ? 116.231 174.264 28.769 1.00 11.55 251 SER D O 1
ATOM 13621 N N . ASP D 2 252 ? 114.566 175.116 27.527 1.00 10.90 252 ASP D N 1
ATOM 13622 C CA . ASP D 2 252 ? 113.481 174.704 28.408 1.00 11.56 252 ASP D CA 1
ATOM 13623 C C . ASP D 2 252 ? 112.475 173.923 27.642 1.00 11.28 252 ASP D C 1
ATOM 13624 O O . ASP D 2 252 ? 111.658 174.501 26.940 1.00 10.37 252 ASP D O 1
ATOM 13629 N N . VAL D 2 253 ? 112.513 172.597 27.776 1.00 10.81 253 VAL D N 1
ATOM 13630 C CA . VAL D 2 253 ? 111.593 171.744 27.001 1.00 11.39 253 VAL D CA 1
ATOM 13631 C C . VAL D 2 253 ? 110.324 171.440 27.766 1.00 11.09 253 VAL D C 1
ATOM 13632 O O . VAL D 2 253 ? 109.531 170.610 27.336 1.00 10.48 253 VAL D O 1
ATOM 13636 N N . SER D 2 254 ? 110.096 172.091 28.911 1.00 11.31 254 SER D N 1
ATOM 13637 C CA . SER D 2 254 ? 109.048 171.659 29.811 1.00 12.17 254 SER D CA 1
ATOM 13638 C C . SER D 2 254 ? 107.633 171.897 29.298 1.00 13.29 254 SER D C 1
ATOM 13639 O O . SER D 2 254 ? 106.727 171.215 29.764 1.00 13.65 254 SER D O 1
ATOM 13642 N N . ASP D 2 255 ? 107.399 172.881 28.414 1.00 12.31 255 ASP D N 1
ATOM 13643 C CA . ASP D 2 255 ? 106.128 172.997 27.771 1.00 12.54 255 ASP D CA 1
ATOM 13644 C C . ASP D 2 255 ? 106.041 172.145 26.501 1.00 12.45 255 ASP D C 1
ATOM 13645 O O . ASP D 2 255 ? 104.982 171.583 26.196 1.00 13.08 255 ASP D O 1
ATOM 13650 N N . GLN D 2 256 ? 107.118 172.145 25.742 1.00 12.24 256 GLN D N 1
ATOM 13651 C CA . GLN D 2 256 ? 107.208 171.416 24.471 1.00 11.94 256 GLN D CA 1
ATOM 13652 C C . GLN D 2 256 ? 106.871 169.946 24.603 1.00 11.63 256 GLN D C 1
ATOM 13653 O O . GLN D 2 256 ? 106.152 169.371 23.705 1.00 11.27 256 GLN D O 1
ATOM 13659 N N . PHE D 2 257 ? 107.327 169.292 25.689 1.00 11.26 257 PHE D N 1
ATOM 13660 C CA . PHE D 2 257 ? 107.018 167.918 25.920 1.00 11.78 257 PHE D CA 1
ATOM 13661 C C . PHE D 2 257 ? 105.925 167.679 26.955 1.00 10.51 257 PHE D C 1
ATOM 13662 O O . PHE D 2 257 ? 105.889 166.638 27.597 1.00 10.28 257 PHE D O 1
ATOM 13670 N N . ASP D 2 258 ? 104.998 168.614 27.067 1.00 10.73 258 ASP D N 1
ATOM 13671 C CA . ASP D 2 258 ? 103.811 168.435 27.896 1.00 10.85 258 ASP D CA 1
ATOM 13672 C C . ASP D 2 258 ? 102.698 169.375 27.475 1.00 12.35 258 ASP D C 1
ATOM 13673 O O . ASP D 2 258 ? 102.198 170.173 28.283 1.00 13.00 258 ASP D O 1
ATOM 13678 N N . THR D 2 259 ? 102.295 169.321 26.204 1.00 11.99 259 THR D N 1
ATOM 13679 C CA . THR D 2 259 ? 101.227 170.164 25.748 1.00 12.19 259 THR D CA 1
ATOM 13680 C C . THR D 2 259 ? 99.860 169.544 26.116 1.00 12.82 259 THR D C 1
ATOM 13681 O O . THR D 2 259 ? 99.738 168.321 26.323 1.00 11.90 259 THR D O 1
ATOM 13685 N N . PRO D 2 260 ? 98.828 170.369 26.218 1.00 14.04 260 PRO D N 1
ATOM 13686 C CA . PRO D 2 260 ? 97.509 169.780 26.511 1.00 15.24 260 PRO D CA 1
ATOM 13687 C C . PRO D 2 260 ? 96.910 168.957 25.375 1.00 14.92 260 PRO D C 1
ATOM 13688 O O . PRO D 2 260 ? 97.278 169.137 24.228 1.00 13.56 260 PRO D O 1
ATOM 13692 N N . SER D 2 261 ? 95.937 168.104 25.715 1.00 14.63 261 SER D N 1
ATOM 13693 C CA . SER D 2 261 ? 95.003 167.510 24.730 1.00 13.38 261 SER D CA 1
ATOM 13694 C C . SER D 2 261 ? 93.685 168.271 24.909 1.00 13.30 261 SER D C 1
ATOM 13695 O O . SER D 2 261 ? 92.920 167.981 25.827 1.00 13.94 261 SER D O 1
ATOM 13698 N N . ASP D 2 262 ? 93.442 169.240 24.019 1.00 12.87 262 ASP D N 1
ATOM 13699 C CA . ASP D 2 262 ? 92.227 170.088 24.110 1.00 14.11 262 ASP D CA 1
ATOM 13700 C C . ASP D 2 262 ? 91.647 170.355 22.729 1.00 15.80 262 ASP D C 1
ATOM 13701 O O . ASP D 2 262 ? 90.827 171.240 22.593 1.00 14.80 262 ASP D O 1
ATOM 13706 N N . GLY D 2 263 ? 92.010 169.551 21.718 1.00 12.69 263 GLY D N 1
ATOM 13707 C CA . GLY D 2 263 ? 91.476 169.695 20.352 1.00 14.93 263 GLY D CA 1
ATOM 13708 C C . GLY D 2 263 ? 92.444 170.369 19.409 1.00 16.50 263 GLY D C 1
ATOM 13709 O O . GLY D 2 263 ? 92.187 170.401 18.235 1.00 17.75 263 GLY D O 1
ATOM 13710 N N . GLU D 2 264 ? 93.558 170.894 19.896 1.00 15.81 264 GLU D N 1
ATOM 13711 C CA . GLU D 2 264 ? 94.590 171.504 19.075 1.00 18.09 264 GLU D CA 1
ATOM 13712 C C . GLU D 2 264 ? 95.911 170.781 19.334 1.00 15.97 264 GLU D C 1
ATOM 13713 O O . GLU D 2 264 ? 96.330 170.606 20.504 1.00 16.00 264 GLU D O 1
ATOM 13719 N N . TYR D 2 265 ? 96.589 170.450 18.240 1.00 13.99 265 TYR D N 1
ATOM 13720 C CA . TYR D 2 265 ? 97.946 169.940 18.276 1.00 12.38 265 TYR D CA 1
ATOM 13721 C C . TYR D 2 265 ? 98.871 171.128 18.168 1.00 13.91 265 TYR D C 1
ATOM 13722 O O . TYR D 2 265 ? 98.816 171.858 17.183 1.00 14.66 265 TYR D O 1
ATOM 13731 N N . ARG D 2 266 ? 99.652 171.382 19.197 1.00 12.80 266 ARG D N 1
ATOM 13732 C CA . ARG D 2 266 ? 100.686 172.427 19.152 1.00 13.66 266 ARG D CA 1
ATOM 13733 C C . ARG D 2 266 ? 102.039 171.846 18.762 1.00 13.09 266 ARG D C 1
ATOM 13734 O O . ARG D 2 266 ? 102.677 171.126 19.559 1.00 12.52 266 ARG D O 1
ATOM 13742 N N . MET D 2 267 ? 102.490 172.106 17.539 1.00 12.24 267 MET D N 1
ATOM 13743 C CA . MET D 2 267 ? 103.804 171.598 17.117 1.00 12.24 267 MET D CA 1
ATOM 13744 C C . MET D 2 267 ? 104.913 172.140 18.008 1.00 12.36 267 MET D C 1
ATOM 13745 O O . MET D 2 267 ? 105.870 171.432 18.334 1.00 12.67 267 MET D O 1
ATOM 13750 N N . TYR D 2 268 ? 104.765 173.400 18.385 1.00 11.74 268 TYR D N 1
ATOM 13751 C CA . TYR D 2 268 ? 105.712 174.059 19.234 1.00 13.12 268 TYR D CA 1
ATOM 13752 C C . TYR D 2 268 ? 105.013 174.641 20.447 1.00 12.86 268 TYR D C 1
ATOM 13753 O O . TYR D 2 268 ? 103.912 175.150 20.340 1.00 11.49 268 TYR D O 1
ATOM 13762 N N . ASP D 2 269 ? 105.687 174.615 21.592 1.00 12.80 269 ASP D N 1
ATOM 13763 C CA . ASP D 2 269 ? 105.187 175.365 22.738 1.00 13.97 269 ASP D CA 1
ATOM 13764 C C . ASP D 2 269 ? 106.296 175.718 23.693 1.00 13.55 269 ASP D C 1
ATOM 13765 O O . ASP D 2 269 ? 107.176 174.903 23.993 1.00 13.39 269 ASP D O 1
ATOM 13770 N N . GLY D 2 270 ? 106.197 176.934 24.231 1.00 12.35 270 GLY D N 1
ATOM 13771 C CA . GLY D 2 270 ? 107.131 177.453 25.207 1.00 14.22 270 GLY D CA 1
ATOM 13772 C C . GLY D 2 270 ? 108.560 177.555 24.655 1.00 13.97 270 GLY D C 1
ATOM 13773 O O . GLY D 2 270 ? 108.769 177.820 23.473 1.00 12.83 270 GLY D O 1
ATOM 13774 N N . GLY D 2 271 ? 109.518 177.347 25.536 1.00 12.53 271 GLY D N 1
ATOM 13775 C CA . GLY D 2 271 ? 110.924 177.347 25.229 1.00 13.44 271 GLY D CA 1
ATOM 13776 C C . GLY D 2 271 ? 111.591 178.702 25.483 1.00 13.71 271 GLY D C 1
ATOM 13777 O O . GLY D 2 271 ? 110.919 179.749 25.639 1.00 14.68 271 GLY D O 1
ATOM 13778 N N . THR D 2 272 ? 112.889 178.675 25.511 1.00 11.94 272 THR D N 1
ATOM 13779 C CA . THR D 2 272 ? 113.701 179.899 25.639 1.00 12.54 272 THR D CA 1
ATOM 13780 C C . THR D 2 272 ? 113.434 180.823 24.498 1.00 12.88 272 THR D C 1
ATOM 13781 O O . THR D 2 272 ? 113.540 180.439 23.310 1.00 12.81 272 THR D O 1
ATOM 13785 N N . LYS D 2 273 ? 113.054 182.040 24.807 1.00 13.82 273 LYS D N 1
ATOM 13786 C CA . LYS D 2 273 ? 112.842 183.027 23.744 1.00 14.51 273 LYS D CA 1
ATOM 13787 C C . LYS D 2 273 ? 114.110 183.299 22.974 1.00 14.54 273 LYS D C 1
ATOM 13788 O O . LYS D 2 273 ? 115.197 183.367 23.519 1.00 12.54 273 LYS D O 1
ATOM 13794 N N . ILE D 2 274 ? 113.992 183.485 21.676 1.00 14.84 274 ILE D N 1
ATOM 13795 C CA . ILE D 2 274 ? 115.158 183.794 20.878 1.00 17.01 274 ILE D CA 1
ATOM 13796 C C . ILE D 2 274 ? 115.872 185.079 21.339 1.00 16.58 274 ILE D C 1
ATOM 13797 O O . ILE D 2 274 ? 117.089 185.101 21.456 1.00 15.70 274 ILE D O 1
ATOM 13802 N N . GLU D 2 275 ? 115.123 186.127 21.671 1.00 16.75 275 GLU D N 1
ATOM 13803 C CA . GLU D 2 275 ? 115.733 187.356 22.217 1.00 18.41 275 GLU D CA 1
ATOM 13804 C C . GLU D 2 275 ? 116.371 187.149 23.590 1.00 17.47 275 GLU D C 1
ATOM 13805 O O . GLU D 2 275 ? 117.374 187.781 23.897 1.00 15.95 275 GLU D O 1
ATOM 13811 N N . ALA D 2 276 ? 115.838 186.235 24.386 1.00 15.10 276 ALA D N 1
ATOM 13812 C CA . ALA D 2 276 ? 116.482 185.883 25.681 1.00 14.77 276 ALA D CA 1
ATOM 13813 C C . ALA D 2 276 ? 117.765 185.176 25.451 1.00 14.81 276 ALA D C 1
ATOM 13814 O O . ALA D 2 276 ? 118.755 185.397 26.165 1.00 14.91 276 ALA D O 1
ATOM 13816 N N . ALA D 2 277 ? 117.810 184.283 24.466 1.00 13.81 277 ALA D N 1
ATOM 13817 C CA . ALA D 2 277 ? 119.057 183.605 24.166 1.00 13.94 277 ALA D CA 1
ATOM 13818 C C . ALA D 2 277 ? 120.101 184.628 23.699 1.00 15.61 277 ALA D C 1
ATOM 13819 O O . ALA D 2 277 ? 121.282 184.525 24.031 1.00 16.15 277 ALA D O 1
ATOM 13821 N N . ARG D 2 278 ? 119.687 185.553 22.856 1.00 16.08 278 ARG D N 1
ATOM 13822 C CA . ARG D 2 278 ? 120.576 186.599 22.370 1.00 17.47 278 ARG D CA 1
ATOM 13823 C C . ARG D 2 278 ? 121.106 187.470 23.530 1.00 17.19 278 ARG D C 1
ATOM 13824 O O . ARG D 2 278 ? 122.293 187.792 23.610 1.00 19.10 278 ARG D O 1
ATOM 13832 N N . ASP D 2 279 ? 120.227 187.850 24.437 1.00 16.15 279 ASP D N 1
ATOM 13833 C CA . ASP D 2 279 ? 120.594 188.694 25.545 1.00 17.56 279 ASP D CA 1
ATOM 13834 C C . ASP D 2 279 ? 121.380 187.963 26.619 1.00 16.99 279 ASP D C 1
ATOM 13835 O O . ASP D 2 279 ? 121.921 188.608 27.522 1.00 17.42 279 ASP D O 1
ATOM 13840 N N . ALA D 2 280 ? 121.401 186.623 26.576 1.00 14.73 280 ALA D N 1
ATOM 13841 C CA . ALA D 2 280 ? 122.062 185.843 27.604 1.00 13.52 280 ALA D CA 1
ATOM 13842 C C . ALA D 2 280 ? 123.570 186.084 27.688 1.00 13.39 280 ALA D C 1
ATOM 13843 O O . ALA D 2 280 ? 124.204 185.748 28.683 1.00 12.71 280 ALA D O 1
ATOM 13845 N N . VAL D 2 281 ? 124.151 186.624 26.614 1.00 12.59 281 VAL D N 1
ATOM 13846 C CA . VAL D 2 281 ? 125.545 186.924 26.598 1.00 13.04 281 VAL D CA 1
ATOM 13847 C C . VAL D 2 281 ? 125.869 187.981 27.687 1.00 12.84 281 VAL D C 1
ATOM 13848 O O . VAL D 2 281 ? 127.001 188.039 28.162 1.00 14.55 281 VAL D O 1
ATOM 13852 N N . ASN D 2 282 ? 124.887 188.786 28.037 1.00 12.33 282 ASN D N 1
ATOM 13853 C CA . ASN D 2 282 ? 125.111 189.856 28.981 1.00 12.73 282 ASN D CA 1
ATOM 13854 C C . ASN D 2 282 ? 125.252 189.408 30.421 1.00 14.34 282 ASN D C 1
ATOM 13855 O O . ASN D 2 282 ? 125.799 190.149 31.256 1.00 13.77 282 ASN D O 1
ATOM 13860 N N . ALA D 2 283 ? 124.718 188.232 30.745 1.00 13.55 283 ALA D N 1
ATOM 13861 C CA . ALA D 2 283 ? 124.770 187.719 32.126 1.00 13.31 283 ALA D CA 1
ATOM 13862 C C . ALA D 2 283 ? 126.188 187.598 32.600 1.00 13.70 283 ALA D C 1
ATOM 13863 O O . ALA D 2 283 ? 127.088 187.223 31.839 1.00 12.30 283 ALA D O 1
ATOM 13865 N N . ASP D 2 284 ? 126.397 187.871 33.877 1.00 13.15 284 ASP D N 1
ATOM 13866 C CA . ASP D 2 284 ? 127.669 187.614 34.474 1.00 13.61 284 ASP D CA 1
ATOM 13867 C C . ASP D 2 284 ? 127.975 186.174 34.818 1.00 13.40 284 ASP D C 1
ATOM 13868 O O . ASP D 2 284 ? 129.153 185.843 35.048 1.00 12.29 284 ASP D O 1
ATOM 13873 N N . TYR D 2 285 ? 126.932 185.346 34.998 1.00 12.52 285 TYR D N 1
ATOM 13874 C CA . TYR D 2 285 ? 127.075 183.983 35.453 1.00 14.23 285 TYR D CA 1
ATOM 13875 C C . TYR D 2 285 ? 126.284 183.043 34.526 1.00 12.63 285 TYR D C 1
ATOM 13876 O O . TYR D 2 285 ? 125.199 183.372 34.096 1.00 12.54 285 TYR D O 1
ATOM 13885 N N . THR D 2 286 ? 126.847 181.892 34.263 1.00 13.09 286 THR D N 1
ATOM 13886 C CA . THR D 2 286 ? 126.115 180.781 33.676 1.00 12.76 286 THR D CA 1
ATOM 13887 C C . THR D 2 286 ? 126.340 179.588 34.564 1.00 14.76 286 THR D C 1
ATOM 13888 O O . THR D 2 286 ? 127.472 179.198 34.829 1.00 14.50 286 THR D O 1
ATOM 13892 N N . ILE D 2 287 ? 125.265 178.963 35.009 1.00 13.64 287 ILE D N 1
ATOM 13893 C CA . ILE D 2 287 ? 125.419 177.695 35.680 1.00 14.70 287 ILE D CA 1
ATOM 13894 C C . ILE D 2 287 ? 124.798 176.518 34.906 1.00 12.69 287 ILE D C 1
ATOM 13895 O O . ILE D 2 287 ? 123.773 176.684 34.231 1.00 12.97 287 ILE D O 1
ATOM 13900 N N . SER D 2 288 ? 125.425 175.368 35.040 1.00 10.53 288 SER D N 1
ATOM 13901 C CA . SER D 2 288 ? 124.952 174.134 34.406 1.00 11.35 288 SER D CA 1
ATOM 13902 C C . SER D 2 288 ? 124.501 173.217 35.557 1.00 11.51 288 SER D C 1
ATOM 13903 O O . SER D 2 288 ? 125.266 172.975 36.529 1.00 11.73 288 SER D O 1
ATOM 13906 N N . LEU D 2 289 ? 123.315 172.622 35.402 1.00 11.55 289 LEU D N 1
ATOM 13907 C CA . LEU D 2 289 ? 122.889 171.672 36.439 1.00 11.66 289 LEU D CA 1
ATOM 13908 C C . LEU D 2 289 ? 123.466 170.261 36.235 1.00 11.66 289 LEU D C 1
ATOM 13909 O O . LEU D 2 289 ? 123.262 169.367 37.068 1.00 12.07 289 LEU D O 1
ATOM 13914 N N . GLN D 2 290 ? 124.136 170.042 35.098 1.00 11.69 290 GLN D N 1
ATOM 13915 C CA . GLN D 2 290 ? 124.728 168.756 34.727 1.00 10.94 290 GLN D CA 1
ATOM 13916 C C . GLN D 2 290 ? 126.034 168.994 33.996 1.00 11.17 290 GLN D C 1
ATOM 13917 O O . GLN D 2 290 ? 126.039 169.266 32.784 1.00 10.93 290 GLN D O 1
ATOM 13923 N N . GLU D 2 291 ? 127.131 168.906 34.736 1.00 11.18 291 GLU D N 1
ATOM 13924 C CA . GLU D 2 291 ? 128.486 169.136 34.208 1.00 12.05 291 GLU D CA 1
ATOM 13925 C C . GLU D 2 291 ? 128.754 168.480 32.836 1.00 12.10 291 GLU D C 1
ATOM 13926 O O . GLU D 2 291 ? 129.331 169.137 31.929 1.00 11.72 291 GLU D O 1
ATOM 13932 N N . TYR D 2 292 ? 128.376 167.220 32.683 1.00 11.14 292 TYR D N 1
ATOM 13933 C CA . TYR D 2 292 ? 128.741 166.476 31.494 1.00 11.37 292 TYR D CA 1
ATOM 13934 C C . TYR D 2 292 ? 127.916 166.834 30.257 1.00 12.32 292 TYR D C 1
ATOM 13935 O O . TYR D 2 292 ? 128.268 166.389 29.163 1.00 12.29 292 TYR D O 1
ATOM 13944 N N . CYS D 2 293 ? 126.840 167.613 30.409 1.00 11.31 293 CYS D N 1
ATOM 13945 C CA . CYS D 2 293 ? 126.099 168.110 29.273 1.00 10.84 293 CYS D CA 1
ATOM 13946 C C . CYS D 2 293 ? 126.597 169.423 28.705 1.00 11.36 293 CYS D C 1
ATOM 13947 O O . CYS D 2 293 ? 126.032 169.911 27.719 1.00 11.13 293 CYS D O 1
ATOM 13950 N N . THR D 2 294 ? 127.576 170.064 29.381 1.00 10.57 294 THR D N 1
ATOM 13951 C CA . THR D 2 294 ? 127.905 171.424 29.054 1.00 11.69 294 THR D CA 1
ATOM 13952 C C . THR D 2 294 ? 129.380 171.870 29.004 1.00 11.00 294 THR D C 1
ATOM 13953 O O . THR D 2 294 ? 129.592 173.037 29.060 1.00 10.96 294 THR D O 1
ATOM 13957 N N . PRO D 2 295 ? 130.384 170.975 28.953 1.00 12.58 295 PRO D N 1
ATOM 13958 C CA . PRO D 2 295 ? 131.709 171.550 29.157 1.00 12.15 295 PRO D CA 1
ATOM 13959 C C . PRO D 2 295 ? 132.146 172.504 28.054 1.00 13.26 295 PRO D C 1
ATOM 13960 O O . PRO D 2 295 ? 132.764 173.539 28.372 1.00 12.95 295 PRO D O 1
ATOM 13964 N N . LYS D 2 296 ? 131.820 172.187 26.790 1.00 13.00 296 LYS D N 1
ATOM 13965 C CA . LYS D 2 296 ? 132.185 173.069 25.690 1.00 14.01 296 LYS D CA 1
ATOM 13966 C C . LYS D 2 296 ? 131.374 174.370 25.743 1.00 12.61 296 LYS D C 1
ATOM 13967 O O . LYS D 2 296 ? 131.906 175.449 25.520 1.00 11.61 296 LYS D O 1
ATOM 13973 N N . THR D 2 297 ? 130.133 174.244 26.156 1.00 11.07 297 THR D N 1
ATOM 13974 C CA . THR D 2 297 ? 129.253 175.388 26.329 1.00 11.81 297 THR D CA 1
ATOM 13975 C C . THR D 2 297 ? 129.782 176.306 27.449 1.00 12.39 297 THR D C 1
ATOM 13976 O O . THR D 2 297 ? 129.832 177.501 27.263 1.00 11.56 297 THR D O 1
ATOM 13980 N N . LEU D 2 298 ? 130.158 175.747 28.568 1.00 11.89 298 LEU D N 1
ATOM 13981 C CA . LEU D 2 298 ? 130.674 176.602 29.649 1.00 12.67 298 LEU D CA 1
ATOM 13982 C C . LEU D 2 298 ? 131.990 177.262 29.249 1.00 12.43 298 LEU D C 1
ATOM 13983 O O . LEU D 2 298 ? 132.210 178.389 29.635 1.00 13.28 298 LEU D O 1
ATOM 13988 N N . GLU D 2 299 ? 132.856 176.545 28.544 1.00 12.26 299 GLU D N 1
ATOM 13989 C CA . GLU D 2 299 ? 134.093 177.149 28.055 1.00 14.32 299 GLU D CA 1
ATOM 13990 C C . GLU D 2 299 ? 133.747 178.330 27.141 1.00 13.85 299 GLU D C 1
ATOM 13991 O O . GLU D 2 299 ? 134.382 179.388 27.207 1.00 13.66 299 GLU D O 1
ATOM 13997 N N . TYR D 2 300 ? 132.763 178.175 26.281 1.00 13.00 300 TYR D N 1
ATOM 13998 C CA . TYR D 2 300 ? 132.333 179.256 25.418 1.00 13.41 300 TYR D CA 1
ATOM 13999 C C . TYR D 2 300 ? 131.788 180.429 26.248 1.00 14.28 300 TYR D C 1
ATOM 14000 O O . TYR D 2 300 ? 132.105 181.592 25.950 1.00 13.26 300 TYR D O 1
ATOM 14009 N N . CYS D 2 301 ? 130.950 180.148 27.253 1.00 13.21 301 CYS D N 1
ATOM 14010 C CA . CYS D 2 301 ? 130.472 181.203 28.158 1.00 13.60 301 CYS D CA 1
ATOM 14011 C C . CYS D 2 301 ? 131.652 181.959 28.834 1.00 12.87 301 CYS D C 1
ATOM 14012 O O . CYS D 2 301 ? 131.617 183.191 28.904 1.00 11.13 301 CYS D O 1
ATOM 14015 N N . GLN D 2 302 ? 132.663 181.210 29.254 1.00 11.69 302 GLN D N 1
ATOM 14016 C CA . GLN D 2 302 ? 133.841 181.818 29.889 1.00 14.11 302 GLN D CA 1
ATOM 14017 C C . GLN D 2 302 ? 134.574 182.738 28.920 1.00 13.36 302 GLN D C 1
ATOM 14018 O O . GLN D 2 302 ? 135.188 183.737 29.338 1.00 14.92 302 GLN D O 1
ATOM 14024 N N . SER D 2 303 ? 134.475 182.471 27.626 1.00 13.44 303 SER D N 1
ATOM 14025 C CA . SER D 2 303 ? 135.116 183.308 26.587 1.00 13.72 303 SER D CA 1
ATOM 14026 C C . SER D 2 303 ? 134.449 184.659 26.441 1.00 13.47 303 SER D C 1
ATOM 14027 O O . SER D 2 303 ? 135.027 185.544 25.804 1.00 13.83 303 SER D O 1
ATOM 14030 N N . PHE D 2 304 ? 133.265 184.871 27.045 1.00 12.95 304 PHE D N 1
ATOM 14031 C CA . PHE D 2 304 ? 132.653 186.159 27.183 1.00 13.91 304 PHE D CA 1
ATOM 14032 C C . PHE D 2 304 ? 132.777 186.718 28.625 1.00 13.66 304 PHE D C 1
ATOM 14033 O O . PHE D 2 304 ? 132.049 187.607 28.982 1.00 13.46 304 PHE D O 1
ATOM 14041 N N . GLY D 2 305 ? 133.697 186.164 29.387 1.00 13.71 305 GLY D N 1
ATOM 14042 C CA . GLY D 2 305 ? 133.997 186.667 30.693 1.00 13.98 305 GLY D CA 1
ATOM 14043 C C . GLY D 2 305 ? 132.981 186.243 31.745 1.00 13.91 305 GLY D C 1
ATOM 14044 O O . GLY D 2 305 ? 133.039 186.733 32.887 1.00 13.36 305 GLY D O 1
ATOM 14045 N N . GLN D 2 306 ? 132.074 185.307 31.392 1.00 13.68 306 GLN D N 1
ATOM 14046 C CA . GLN D 2 306 ? 131.117 184.795 32.401 1.00 13.11 306 GLN D CA 1
ATOM 14047 C C . GLN D 2 306 ? 131.853 183.917 33.394 1.00 13.33 306 GLN D C 1
ATOM 14048 O O . GLN D 2 306 ? 132.776 183.200 33.049 1.00 12.39 306 GLN D O 1
ATOM 14054 N N . LYS D 2 307 ? 131.388 183.962 34.626 1.00 12.60 307 LYS D N 1
ATOM 14055 C CA . LYS D 2 307 ? 131.811 182.996 35.616 1.00 14.27 307 LYS D CA 1
ATOM 14056 C C . LYS D 2 307 ? 130.828 181.836 35.571 1.00 13.03 307 LYS D C 1
ATOM 14057 O O . LYS D 2 307 ? 129.639 182.052 35.417 1.00 14.14 307 LYS D O 1
ATOM 14063 N N . THR D 2 308 ? 131.348 180.629 35.663 1.00 13.19 308 THR D N 1
ATOM 14064 C CA . THR D 2 308 ? 130.513 179.451 35.514 1.00 13.57 308 THR D CA 1
ATOM 14065 C C . THR D 2 308 ? 130.676 178.526 36.705 1.00 14.01 308 THR D C 1
ATOM 14066 O O . THR D 2 308 ? 131.703 178.491 37.379 1.00 13.54 308 THR D O 1
ATOM 14070 N N . ALA D 2 309 ? 129.641 177.709 36.892 1.00 13.66 309 ALA D N 1
ATOM 14071 C CA . ALA D 2 309 ? 129.661 176.649 37.906 1.00 15.14 309 ALA D CA 1
ATOM 14072 C C . ALA D 2 309 ? 128.856 175.471 37.308 1.00 14.41 309 ALA D C 1
ATOM 14073 O O . ALA D 2 309 ? 127.872 175.725 36.600 1.00 14.32 309 ALA D O 1
ATOM 14075 N N . SER D 2 310 ? 129.236 174.261 37.641 1.00 13.53 310 SER D N 1
ATOM 14076 C CA . SER D 2 310 ? 128.453 173.114 37.261 1.00 13.82 310 SER D CA 1
ATOM 14077 C C . SER D 2 310 ? 128.103 172.279 38.466 1.00 14.55 310 SER D C 1
ATOM 14078 O O . SER D 2 310 ? 128.842 172.266 39.472 1.00 14.52 310 SER D O 1
ATOM 14081 N N . PHE D 2 311 ? 126.931 171.660 38.399 1.00 13.23 311 PHE D N 1
ATOM 14082 C CA . PHE D 2 311 ? 126.404 170.761 39.405 1.00 13.15 311 PHE D CA 1
ATOM 14083 C C . PHE D 2 311 ? 126.255 169.363 38.801 1.00 13.01 311 PHE D C 1
ATOM 14084 O O . PHE D 2 311 ? 126.558 169.156 37.647 1.00 12.02 311 PHE D O 1
ATOM 14092 N N . HIS D 2 312 ? 125.808 168.399 39.604 1.00 12.18 312 HIS D N 1
ATOM 14093 C CA . HIS D 2 312 ? 125.669 167.067 39.174 1.00 11.83 312 HIS D CA 1
ATOM 14094 C C . HIS D 2 312 ? 124.262 166.557 39.453 1.00 11.50 312 HIS D C 1
ATOM 14095 O O . HIS D 2 312 ? 124.064 165.730 40.349 1.00 11.99 312 HIS D O 1
ATOM 14102 N N . TYR D 2 313 ? 123.299 167.036 38.723 1.00 11.79 313 TYR D N 1
ATOM 14103 C CA . TYR D 2 313 ? 121.879 166.586 38.773 1.00 11.73 313 TYR D CA 1
ATOM 14104 C C . TYR D 2 313 ? 121.396 166.606 40.233 1.00 12.57 313 TYR D C 1
ATOM 14105 O O . TYR D 2 313 ? 121.268 165.556 40.840 1.00 12.52 313 TYR D O 1
ATOM 14114 N N . PRO D 2 314 ? 121.275 167.802 40.821 1.00 13.28 314 PRO D N 1
ATOM 14115 C CA . PRO D 2 314 ? 121.129 167.964 42.268 1.00 13.07 314 PRO D CA 1
ATOM 14116 C C . PRO D 2 314 ? 119.886 167.292 42.831 1.00 11.62 314 PRO D C 1
ATOM 14117 O O . PRO D 2 314 ? 118.737 167.698 42.538 1.00 12.83 314 PRO D O 1
ATOM 14121 N N . LEU D 2 315 ? 120.131 166.254 43.591 1.00 12.54 315 LEU D N 1
ATOM 14122 C CA . LEU D 2 315 ? 119.086 165.488 44.263 1.00 11.45 315 LEU D CA 1
ATOM 14123 C C . LEU D 2 315 ? 119.352 165.463 45.774 1.00 11.62 315 LEU D C 1
ATOM 14124 O O . LEU D 2 315 ? 120.449 165.157 46.249 1.00 13.53 315 LEU D O 1
ATOM 14129 N N . GLY D 2 316 ? 118.299 165.742 46.534 1.00 11.37 316 GLY D N 1
ATOM 14130 C CA . GLY D 2 316 ? 118.376 165.552 47.985 1.00 11.83 316 GLY D CA 1
ATOM 14131 C C . GLY D 2 316 ? 118.662 166.827 48.701 1.00 12.74 316 GLY D C 1
ATOM 14132 O O . GLY D 2 316 ? 118.579 167.928 48.136 1.00 13.65 316 GLY D O 1
ATOM 14133 N N . ILE D 2 317 ? 118.967 166.687 49.982 1.00 12.90 317 ILE D N 1
ATOM 14134 C CA . ILE D 2 317 ? 119.034 167.810 50.874 1.00 14.00 317 ILE D CA 1
ATOM 14135 C C . ILE D 2 317 ? 120.294 168.631 50.580 1.00 12.53 317 ILE D C 1
ATOM 14136 O O . ILE D 2 317 ? 120.202 169.822 50.272 1.00 12.21 317 ILE D O 1
ATOM 14141 N N . GLY D 2 318 ? 121.441 168.013 50.669 1.00 12.71 318 GLY D N 1
ATOM 14142 C CA . GLY D 2 318 ? 122.701 168.768 50.522 1.00 12.83 318 GLY D CA 1
ATOM 14143 C C . GLY D 2 318 ? 122.905 169.392 49.132 1.00 13.48 318 GLY D C 1
ATOM 14144 O O . GLY D 2 318 ? 123.389 170.526 49.018 1.00 13.09 318 GLY D O 1
ATOM 14145 N N . ALA D 2 319 ? 122.608 168.645 48.058 1.00 11.77 319 ALA D N 1
ATOM 14146 C CA . ALA D 2 319 ? 122.803 169.165 46.710 1.00 13.34 319 ALA D CA 1
ATOM 14147 C C . ALA D 2 319 ? 121.857 170.351 46.462 1.00 13.44 319 ALA D C 1
ATOM 14148 O O . ALA D 2 319 ? 122.228 171.345 45.839 1.00 13.14 319 ALA D O 1
ATOM 14150 N N . THR D 2 320 ? 120.623 170.249 46.972 1.00 12.19 320 THR D N 1
ATOM 14151 C CA . THR D 2 320 ? 119.685 171.360 46.874 1.00 12.34 320 THR D CA 1
ATOM 14152 C C . THR D 2 320 ? 120.185 172.543 47.685 1.00 13.03 320 THR D C 1
ATOM 14153 O O . THR D 2 320 ? 120.183 173.674 47.177 1.00 13.15 320 THR D O 1
ATOM 14157 N N . ASP D 2 321 ? 120.676 172.271 48.900 1.00 11.92 321 ASP D N 1
ATOM 14158 C CA . ASP D 2 321 ? 121.254 173.338 49.741 1.00 12.49 321 ASP D CA 1
ATOM 14159 C C . ASP D 2 321 ? 122.363 174.095 48.951 1.00 13.38 321 ASP D C 1
ATOM 14160 O O . ASP D 2 321 ? 122.411 175.345 48.971 1.00 14.06 321 ASP D O 1
ATOM 14165 N N . ASP D 2 322 ? 123.260 173.333 48.316 1.00 13.70 322 ASP D N 1
ATOM 14166 C CA . ASP D 2 322 ? 124.410 173.876 47.573 1.00 15.18 322 ASP D CA 1
ATOM 14167 C C . ASP D 2 322 ? 123.920 174.756 46.414 1.00 14.73 322 ASP D C 1
ATOM 14168 O O . ASP D 2 322 ? 124.469 175.856 46.209 1.00 15.53 322 ASP D O 1
ATOM 14173 N N . LEU D 2 323 ? 122.891 174.304 45.686 1.00 14.04 323 LEU D N 1
ATOM 14174 C CA . LEU D 2 323 ? 122.334 175.076 44.603 1.00 14.46 323 LEU D CA 1
ATOM 14175 C C . LEU D 2 323 ? 121.742 176.383 45.125 1.00 14.39 323 LEU D C 1
ATOM 14176 O O . LEU D 2 323 ? 121.962 177.441 44.575 1.00 13.75 323 LEU D O 1
ATOM 14181 N N . LEU D 2 324 ? 120.955 176.316 46.191 1.00 12.75 324 LEU D N 1
ATOM 14182 C CA . LEU D 2 324 ? 120.346 177.518 46.719 1.00 13.91 324 LEU D CA 1
ATOM 14183 C C . LEU D 2 324 ? 121.409 178.455 47.254 1.00 14.24 324 LEU D C 1
ATOM 14184 O O . LEU D 2 324 ? 121.245 179.672 47.099 1.00 13.84 324 LEU D O 1
ATOM 14189 N N . GLN D 2 325 ? 122.435 177.939 47.920 1.00 13.49 325 GLN D N 1
ATOM 14190 C CA . GLN D 2 325 ? 123.472 178.841 48.423 1.00 15.76 325 GLN D CA 1
ATOM 14191 C C . GLN D 2 325 ? 124.196 179.568 47.268 1.00 15.63 325 GLN D C 1
ATOM 14192 O O . GLN D 2 325 ? 124.522 180.756 47.357 1.00 14.77 325 GLN D O 1
ATOM 14198 N N . LYS D 2 326 ? 124.409 178.867 46.183 1.00 14.04 326 LYS D N 1
ATOM 14199 C CA . LYS D 2 326 ? 125.006 179.465 45.016 1.00 15.95 326 LYS D CA 1
ATOM 14200 C C . LYS D 2 326 ? 124.104 180.512 44.400 1.00 15.90 326 LYS D C 1
ATOM 14201 O O . LYS D 2 326 ? 124.586 181.633 44.043 1.00 15.40 326 LYS D O 1
ATOM 14207 N N . LEU D 2 327 ? 122.816 180.215 44.307 1.00 14.21 327 LEU D N 1
ATOM 14208 C CA . LEU D 2 327 ? 121.860 181.210 43.771 1.00 15.20 327 LEU D CA 1
ATOM 14209 C C . LEU D 2 327 ? 121.796 182.447 44.677 1.00 15.80 327 LEU D C 1
ATOM 14210 O O . LEU D 2 327 ? 121.699 183.581 44.200 1.00 15.19 327 LEU D O 1
ATOM 14215 N N . SER D 2 328 ? 121.875 182.202 45.977 1.00 14.72 328 SER D N 1
ATOM 14216 C CA . SER D 2 328 ? 121.884 183.280 46.956 1.00 16.41 328 SER D CA 1
ATOM 14217 C C . SER D 2 328 ? 123.137 184.172 46.801 1.00 17.06 328 SER D C 1
ATOM 14218 O O . SER D 2 328 ? 123.021 185.395 46.852 1.00 20.65 328 SER D O 1
ATOM 14221 N N . GLU D 2 329 ? 124.289 183.567 46.590 1.00 17.14 329 GLU D N 1
ATOM 14222 C CA . GLU D 2 329 ? 125.549 184.288 46.349 1.00 22.45 329 GLU D CA 1
ATOM 14223 C C . GLU D 2 329 ? 125.458 185.152 45.070 1.00 24.79 329 GLU D C 1
ATOM 14224 O O . GLU D 2 329 ? 125.843 186.315 45.065 1.00 23.09 329 GLU D O 1
ATOM 14230 N N . ILE D 2 330 ? 124.906 184.591 43.996 1.00 22.38 330 ILE D N 1
ATOM 14231 C CA . ILE D 2 330 ? 124.741 185.334 42.739 1.00 22.33 330 ILE D CA 1
ATOM 14232 C C . ILE D 2 330 ? 123.786 186.462 42.870 1.00 23.02 330 ILE D C 1
ATOM 14233 O O . ILE D 2 330 ? 124.016 187.547 42.392 1.00 26.77 330 ILE D O 1
ATOM 14238 N N . SER D 2 331 ? 122.670 186.229 43.480 1.00 23.91 331 SER D N 1
ATOM 14239 C CA . SER D 2 331 ? 121.596 187.166 43.463 1.00 24.88 331 SER D CA 1
ATOM 14240 C C . SER D 2 331 ? 121.632 188.185 44.609 1.00 25.29 331 SER D C 1
ATOM 14241 O O . SER D 2 331 ? 120.975 189.210 44.550 1.00 26.45 331 SER D O 1
ATOM 14244 N N . GLY D 2 332 ? 122.319 187.835 45.679 1.00 21.65 332 GLY D N 1
ATOM 14245 C CA . GLY D 2 332 ? 122.278 188.602 46.879 1.00 24.21 332 GLY D CA 1
ATOM 14246 C C . GLY D 2 332 ? 121.007 188.543 47.657 1.00 27.33 332 GLY D C 1
ATOM 14247 O O . GLY D 2 332 ? 120.859 189.277 48.597 1.00 27.72 332 GLY D O 1
ATOM 14248 N N . LYS D 2 333 ? 120.125 187.612 47.322 1.00 29.88 333 LYS D N 1
ATOM 14249 C CA . LYS D 2 333 ? 118.855 187.396 48.030 1.00 30.98 333 LYS D CA 1
ATOM 14250 C C . LYS D 2 333 ? 118.981 186.183 48.997 1.00 26.63 333 LYS D C 1
ATOM 14251 O O . LYS D 2 333 ? 119.594 185.169 48.645 1.00 25.23 333 LYS D O 1
ATOM 14257 N N . PRO D 2 334 ? 118.429 186.289 50.196 1.00 27.02 334 PRO D N 1
ATOM 14258 C CA . PRO D 2 334 ? 118.425 185.170 51.126 1.00 25.90 334 PRO D CA 1
ATOM 14259 C C . PRO D 2 334 ? 117.484 184.033 50.679 1.00 23.35 334 PRO D C 1
ATOM 14260 O O . PRO D 2 334 ? 116.620 184.253 49.851 1.00 21.97 334 PRO D O 1
ATOM 14264 N N . VAL D 2 335 ? 117.673 182.839 51.223 1.00 21.32 335 VAL D N 1
ATOM 14265 C CA . VAL D 2 335 ? 116.705 181.770 51.024 1.00 21.45 335 VAL D CA 1
ATOM 14266 C C . VAL D 2 335 ? 115.463 182.131 51.837 1.00 19.50 335 VAL D C 1
ATOM 14267 O O . VAL D 2 335 ? 115.589 182.419 53.026 1.00 19.58 335 VAL D O 1
ATOM 14271 N N . PRO D 2 336 ? 114.303 182.191 51.210 1.00 17.97 336 PRO D N 1
ATOM 14272 C CA . PRO D 2 336 ? 113.113 182.641 51.950 1.00 18.26 336 PRO D CA 1
ATOM 14273 C C . PRO D 2 336 ? 112.541 181.554 52.881 1.00 19.01 336 PRO D C 1
ATOM 14274 O O . PRO D 2 336 ? 112.844 180.348 52.720 1.00 16.91 336 PRO D O 1
ATOM 14278 N N . GLN D 2 337 ? 111.765 182.001 53.852 1.00 18.40 337 GLN D N 1
ATOM 14279 C CA . GLN D 2 337 ? 111.219 181.129 54.867 1.00 23.34 337 GLN D CA 1
ATOM 14280 C C . GLN D 2 337 ? 110.419 179.964 54.283 1.00 19.97 337 GLN D C 1
ATOM 14281 O O . GLN D 2 337 ? 110.523 178.892 54.790 1.00 17.93 337 GLN D O 1
ATOM 14287 N N . GLU D 2 338 ? 109.677 180.173 53.215 1.00 18.79 338 GLU D N 1
ATOM 14288 C CA . GLU D 2 338 ? 108.832 179.143 52.609 1.00 20.86 338 GLU D CA 1
ATOM 14289 C C . GLU D 2 338 ? 109.744 177.980 52.138 1.00 19.09 338 GLU D C 1
ATOM 14290 O O . GLU D 2 338 ? 109.384 176.819 52.320 1.00 16.42 338 GLU D O 1
ATOM 14296 N N . LEU D 2 339 ? 110.935 178.272 51.608 1.00 17.50 339 LEU D N 1
ATOM 14297 C CA . LEU D 2 339 ? 111.875 177.208 51.170 1.00 17.56 339 LEU D CA 1
ATOM 14298 C C . LEU D 2 339 ? 112.520 176.537 52.329 1.00 18.06 339 LEU D C 1
ATOM 14299 O O . LEU D 2 339 ? 112.718 175.338 52.294 1.00 14.95 339 LEU D O 1
ATOM 14304 N N . GLU D 2 340 ? 112.857 177.276 53.390 1.00 16.73 340 GLU D N 1
ATOM 14305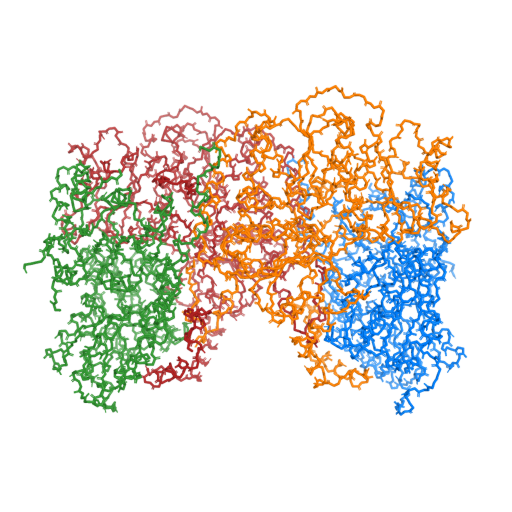 C CA . GLU D 2 340 ? 113.368 176.632 54.566 1.00 19.04 340 GLU D CA 1
ATOM 14306 C C . GLU D 2 340 ? 112.326 175.679 55.186 1.00 16.14 340 GLU D C 1
ATOM 14307 O O . GLU D 2 340 ? 112.719 174.680 55.764 1.00 14.67 340 GLU D O 1
ATOM 14313 N N . MET D 2 341 ? 111.077 176.044 55.152 1.00 15.09 341 MET D N 1
ATOM 14314 C CA . MET D 2 341 ? 109.989 175.128 55.635 1.00 15.99 341 MET D CA 1
ATOM 14315 C C . MET D 2 341 ? 109.935 173.844 54.814 1.00 14.95 341 MET D C 1
ATOM 14316 O O . MET D 2 341 ? 109.791 172.754 55.374 1.00 13.46 341 MET D O 1
ATOM 14321 N N . GLU D 2 342 ? 110.058 173.964 53.484 1.00 12.35 342 GLU D N 1
ATOM 14322 C CA . GLU D 2 342 ? 110.129 172.782 52.633 1.00 12.16 342 GLU D CA 1
ATOM 14323 C C . GLU D 2 342 ? 111.328 171.887 53.001 1.00 11.79 342 GLU D C 1
ATOM 14324 O O . GLU D 2 342 ? 111.187 170.666 53.059 1.00 10.45 342 GLU D O 1
ATOM 14330 N N . ARG D 2 343 ? 112.473 172.505 53.242 1.00 10.47 343 ARG D N 1
ATOM 14331 C CA . ARG D 2 343 ? 113.656 171.750 53.649 1.00 10.98 343 ARG D CA 1
ATOM 14332 C C . ARG D 2 343 ? 113.409 170.997 54.955 1.00 10.68 343 ARG D C 1
ATOM 14333 O O . ARG D 2 343 ? 113.725 169.833 55.061 1.00 10.90 343 ARG D O 1
ATOM 14341 N N . GLY D 2 344 ? 112.831 171.683 55.931 1.00 10.12 344 GLY D N 1
ATOM 14342 C CA . GLY D 2 344 ? 112.597 171.062 57.257 1.00 10.41 344 GLY D CA 1
ATOM 14343 C C . GLY D 2 344 ? 111.569 169.947 57.226 1.00 10.39 344 GLY D C 1
ATOM 14344 O O . GLY D 2 344 ? 111.659 168.984 57.982 1.00 10.41 344 GLY D O 1
ATOM 14345 N N . ARG D 2 345 ? 110.626 170.075 56.318 1.00 9.88 345 ARG D N 1
ATOM 14346 C CA . ARG D 2 345 ? 109.632 169.013 56.059 1.00 10.14 345 ARG D CA 1
ATOM 14347 C C . ARG D 2 345 ? 110.249 167.805 55.415 1.00 10.08 345 ARG D C 1
ATOM 14348 O O . ARG D 2 345 ? 109.913 166.670 55.757 1.00 10.36 345 ARG D O 1
ATOM 14356 N N . LEU D 2 346 ? 111.189 168.029 54.506 1.00 9.20 346 LEU D N 1
ATOM 14357 C CA . LEU D 2 346 ? 111.943 166.941 53.919 1.00 9.34 346 LEU D CA 1
ATOM 14358 C C . LEU D 2 346 ? 112.790 166.201 54.965 1.00 9.15 346 LEU D C 1
ATOM 14359 O O . LEU D 2 346 ? 112.837 164.985 54.964 1.00 9.56 346 LEU D O 1
ATOM 14364 N N . VAL D 2 347 ? 113.499 166.942 55.826 1.00 8.86 347 VAL D N 1
ATOM 14365 C CA . VAL D 2 347 ? 114.300 166.344 56.895 1.00 9.74 347 VAL D CA 1
ATOM 14366 C C . VAL D 2 347 ? 113.368 165.535 57.804 1.00 9.05 347 VAL D C 1
ATOM 14367 O O . VAL D 2 347 ? 113.687 164.420 58.184 1.00 9.51 347 VAL D O 1
ATOM 14371 N N . ASP D 2 348 ? 112.199 166.042 58.072 1.00 8.92 348 ASP D N 1
ATOM 14372 C CA . ASP D 2 348 ? 111.201 165.316 58.888 1.00 9.61 348 ASP D CA 1
ATOM 14373 C C . ASP D 2 348 ? 110.872 163.962 58.271 1.00 9.36 348 ASP D C 1
ATOM 14374 O O . ASP D 2 348 ? 110.859 162.954 58.935 1.00 10.61 348 ASP D O 1
ATOM 14379 N N . ALA D 2 349 ? 110.634 163.946 56.961 1.00 10.79 349 ALA D N 1
ATOM 14380 C CA . ALA D 2 349 ? 110.281 162.739 56.260 1.00 10.62 349 ALA D CA 1
ATOM 14381 C C . ALA D 2 349 ? 111.417 161.727 56.329 1.00 10.72 349 ALA D C 1
ATOM 14382 O O . ALA D 2 349 ? 111.176 160.508 56.599 1.00 9.33 349 ALA D O 1
ATOM 14384 N N . LEU D 2 350 ? 112.642 162.176 56.128 1.00 10.71 350 LEU D N 1
ATOM 14385 C CA . LEU D 2 350 ? 113.778 161.282 56.216 1.00 11.30 350 LEU D CA 1
ATOM 14386 C C . LEU D 2 350 ? 113.995 160.730 57.606 1.00 10.50 350 LEU D C 1
ATOM 14387 O O . LEU D 2 350 ? 114.244 159.520 57.778 1.00 10.90 350 LEU D O 1
ATOM 14392 N N . ALA D 2 351 ? 113.867 161.578 58.625 1.00 10.46 351 ALA D N 1
ATOM 14393 C CA . ALA D 2 351 ? 113.997 161.084 59.982 1.00 11.74 351 ALA D CA 1
ATOM 14394 C C . ALA D 2 351 ? 112.887 160.121 60.357 1.00 12.82 351 ALA D C 1
ATOM 14395 O O . ALA D 2 351 ? 113.138 159.102 61.012 1.00 13.08 351 ALA D O 1
ATOM 14397 N N . ASP D 2 352 ? 111.681 160.377 59.862 1.00 11.92 352 ASP D N 1
ATOM 14398 C CA . ASP D 2 352 ? 110.561 159.443 60.074 1.00 11.96 352 ASP D CA 1
ATOM 14399 C C . ASP D 2 352 ? 110.752 158.054 59.478 1.00 12.99 352 ASP D C 1
ATOM 14400 O O . ASP D 2 352 ? 110.270 157.075 60.056 1.00 13.23 352 ASP D O 1
ATOM 14405 N N . SER D 2 353 ? 111.455 157.981 58.345 1.00 12.07 353 SER D N 1
ATOM 14406 C CA . SER D 2 353 ? 111.522 156.780 57.522 1.00 11.64 353 SER D CA 1
ATOM 14407 C C . SER D 2 353 ? 112.846 156.114 57.501 1.00 12.97 353 SER D C 1
ATOM 14408 O O . SER D 2 353 ? 113.041 155.083 56.862 1.00 11.25 353 SER D O 1
ATOM 14411 N N . GLN D 2 354 ? 113.811 156.688 58.201 1.00 15.93 354 GLN D N 1
ATOM 14412 C CA . GLN D 2 354 ? 115.206 156.258 57.950 1.00 16.91 354 GLN D CA 1
ATOM 14413 C C . GLN D 2 354 ? 115.525 154.823 58.403 1.00 14.88 354 GLN D C 1
ATOM 14414 O O . GLN D 2 354 ? 116.426 154.248 57.809 1.00 14.74 354 GLN D O 1
ATOM 14420 N N . ALA D 2 355 ? 114.705 154.183 59.232 1.00 14.29 355 ALA D N 1
ATOM 14421 C CA . ALA D 2 355 ? 114.928 152.808 59.561 1.00 15.53 355 ALA D CA 1
ATOM 14422 C C . ALA D 2 355 ? 114.834 151.872 58.316 1.00 15.25 355 ALA D C 1
ATOM 14423 O O . ALA D 2 355 ? 115.456 150.793 58.281 1.00 14.72 355 ALA D O 1
ATOM 14425 N N . TYR D 2 356 ? 114.110 152.289 57.306 1.00 11.98 356 TYR D N 1
ATOM 14426 C CA . TYR D 2 356 ? 113.918 151.494 56.075 1.00 11.78 356 TYR D CA 1
ATOM 14427 C C . TYR D 2 356 ? 114.992 151.768 55.057 1.00 12.23 356 TYR D C 1
ATOM 14428 O O . TYR D 2 356 ? 115.144 150.997 54.119 1.00 12.50 356 TYR D O 1
ATOM 14437 N N . LEU D 2 357 ? 115.756 152.817 55.264 1.00 11.25 357 LEU D N 1
ATOM 14438 C CA . LEU D 2 357 ? 116.780 153.258 54.305 1.00 12.77 357 LEU D CA 1
ATOM 14439 C C . LEU D 2 357 ? 118.239 152.961 54.738 1.00 13.22 357 LEU D C 1
ATOM 14440 O O . LEU D 2 357 ? 119.108 152.648 53.901 1.00 12.98 357 LEU D O 1
ATOM 14445 N N . HIS D 2 358 ? 118.486 153.000 56.038 1.00 13.94 358 HIS D N 1
ATOM 14446 C CA . HIS D 2 358 ? 119.840 152.729 56.540 1.00 13.55 358 HIS D CA 1
ATOM 14447 C C . HIS D 2 358 ? 120.303 151.336 56.134 1.00 13.01 358 HIS D C 1
ATOM 14448 O O . HIS D 2 358 ? 119.611 150.351 56.313 1.00 13.83 358 HIS D O 1
ATOM 14455 N N . GLY D 2 359 ? 121.486 151.281 55.578 1.00 12.81 359 GLY D N 1
ATOM 14456 C CA . GLY D 2 359 ? 122.111 150.015 55.201 1.00 14.42 359 GLY D CA 1
ATOM 14457 C C . GLY D 2 359 ? 121.577 149.377 53.957 1.00 13.34 359 GLY D C 1
ATOM 14458 O O . GLY D 2 359 ? 122.023 148.312 53.599 1.00 13.44 359 GLY D O 1
ATOM 14459 N N . LYS D 2 360 ? 120.615 149.993 53.287 1.00 12.38 360 LYS D N 1
ATOM 14460 C CA . LYS D 2 360 ? 120.179 149.477 51.982 1.00 12.64 360 LYS D CA 1
ATOM 14461 C C . LYS D 2 360 ? 121.325 149.599 50.973 1.00 11.75 360 LYS D C 1
ATOM 14462 O O . LYS D 2 360 ? 122.066 150.565 51.022 1.00 12.23 360 LYS D O 1
ATOM 14468 N N . THR D 2 361 ? 121.451 148.610 50.101 1.00 10.76 361 THR D N 1
ATOM 14469 C CA . THR D 2 361 ? 122.488 148.601 49.104 1.00 12.03 361 THR D CA 1
ATOM 14470 C C . THR D 2 361 ? 121.872 148.774 47.688 1.00 11.39 361 THR D C 1
ATOM 14471 O O . THR D 2 361 ? 120.794 148.267 47.406 1.00 11.23 361 THR D O 1
ATOM 14475 N N . TYR D 2 362 ? 122.593 149.520 46.838 1.00 11.05 362 TYR D N 1
ATOM 14476 C CA . TYR D 2 362 ? 122.122 149.880 45.547 1.00 11.08 362 TYR D CA 1
ATOM 14477 C C . TYR D 2 362 ? 123.113 149.688 44.412 1.00 11.29 362 TYR D C 1
ATOM 14478 O O . TYR D 2 362 ? 124.325 149.815 44.584 1.00 11.02 362 TYR D O 1
ATOM 14487 N N . ALA D 2 363 ? 122.531 149.439 43.245 1.00 10.29 363 ALA D N 1
ATOM 14488 C CA . ALA D 2 363 ? 123.203 149.645 41.968 1.00 11.23 363 ALA D CA 1
ATOM 14489 C C . ALA D 2 363 ? 122.509 150.795 41.271 1.00 11.16 363 ALA D C 1
ATOM 14490 O O . ALA D 2 363 ? 121.279 150.924 41.391 1.00 11.28 363 ALA D O 1
ATOM 14492 N N . ILE D 2 364 ? 123.286 151.660 40.623 1.00 10.22 364 ILE D N 1
ATOM 14493 C CA . ILE D 2 364 ? 122.781 152.889 40.053 1.00 10.43 364 ILE D CA 1
ATOM 14494 C C . ILE D 2 364 ? 123.463 153.067 38.730 1.00 9.94 364 ILE D C 1
ATOM 14495 O O . ILE D 2 364 ? 124.689 153.051 38.669 1.00 10.47 364 ILE D O 1
ATOM 14500 N N . TYR D 2 365 ? 122.702 153.308 37.678 1.00 9.25 365 TYR D N 1
ATOM 14501 C CA . TYR D 2 365 ? 123.298 153.653 36.424 1.00 8.72 365 TYR D CA 1
ATOM 14502 C C . TYR D 2 365 ? 122.503 154.718 35.691 1.00 9.70 365 TYR D C 1
ATOM 14503 O O . TYR D 2 365 ? 121.349 154.990 35.991 1.00 9.18 365 TYR D O 1
ATOM 14512 N N . GLY D 2 366 ? 123.153 155.280 34.675 1.00 9.34 366 GLY D N 1
ATOM 14513 C CA . GLY D 2 366 ? 122.589 156.319 33.867 1.00 9.06 366 GLY D CA 1
ATOM 14514 C C . GLY D 2 366 ? 123.656 157.259 33.373 1.00 9.18 366 GLY D C 1
ATOM 14515 O O . GLY D 2 366 ? 124.808 156.853 33.171 1.00 9.52 366 GLY D O 1
ATOM 14516 N N . ASP D 2 367 ? 123.235 158.493 33.122 1.00 8.77 367 ASP D N 1
ATOM 14517 C CA . ASP D 2 367 ? 124.139 159.532 32.689 1.00 9.44 367 ASP D CA 1
ATOM 14518 C C . ASP D 2 367 ? 125.050 159.888 33.882 1.00 9.72 367 ASP D C 1
ATOM 14519 O O . ASP D 2 367 ? 124.672 159.702 35.054 1.00 9.18 367 ASP D O 1
ATOM 14524 N N . PRO D 2 368 ? 126.247 160.368 33.615 1.00 10.36 368 PRO D N 1
ATOM 14525 C CA . PRO D 2 368 ? 127.199 160.631 34.725 1.00 10.37 368 PRO D CA 1
ATOM 14526 C C . PRO D 2 368 ? 126.723 161.546 35.809 1.00 9.42 368 PRO D C 1
ATOM 14527 O O . PRO D 2 368 ? 126.940 161.273 37.002 1.00 10.04 368 PRO D O 1
ATOM 14531 N N . ASP D 2 369 ? 126.038 162.612 35.453 1.00 8.87 369 ASP D N 1
ATOM 14532 C CA . ASP D 2 369 ? 125.540 163.530 36.469 1.00 9.30 369 ASP D CA 1
ATOM 14533 C C . ASP D 2 369 ? 124.417 162.903 37.308 1.00 9.43 369 ASP D C 1
ATOM 14534 O O . ASP D 2 369 ? 124.400 163.069 38.545 1.00 9.75 369 ASP D O 1
ATOM 14539 N N . PHE D 2 370 ? 123.466 162.246 36.651 1.00 9.64 370 PHE D N 1
ATOM 14540 C CA . PHE D 2 370 ? 122.420 161.541 37.358 1.00 9.33 370 PHE D CA 1
ATOM 14541 C C . PHE D 2 370 ? 123.013 160.565 38.356 1.00 9.72 370 PHE D C 1
ATOM 14542 O O . PHE D 2 370 ? 122.584 160.498 39.494 1.00 9.33 370 PHE D O 1
ATOM 14550 N N . VAL D 2 371 ? 123.982 159.747 37.920 1.00 9.38 371 VAL D N 1
ATOM 14551 C CA . VAL D 2 371 ? 124.527 158.719 38.818 1.00 9.90 371 VAL D CA 1
ATOM 14552 C C . VAL D 2 371 ? 125.172 159.334 40.051 1.00 9.14 371 VAL D C 1
ATOM 14553 O O . VAL D 2 371 ? 124.930 158.896 41.184 1.00 9.54 371 VAL D O 1
ATOM 14557 N N . TYR D 2 372 ? 125.928 160.390 39.834 1.00 9.17 372 TYR D N 1
ATOM 14558 C CA . TYR D 2 372 ? 126.517 161.119 40.913 1.00 9.44 372 TYR D CA 1
ATOM 14559 C C . TYR D 2 372 ? 125.424 161.669 41.857 1.00 9.91 372 TYR D C 1
ATOM 14560 O O . TYR D 2 372 ? 125.466 161.457 43.088 1.00 10.37 372 TYR D O 1
ATOM 14569 N N . GLY D 2 373 ? 124.475 162.399 41.328 1.00 9.43 373 GLY D N 1
ATOM 14570 C CA . GLY D 2 373 ? 123.443 162.974 42.144 1.00 9.75 373 GLY D CA 1
ATOM 14571 C C . GLY D 2 373 ? 122.626 161.968 42.923 1.00 9.99 373 GLY D C 1
ATOM 14572 O O . GLY D 2 373 ? 122.312 162.189 44.091 1.00 9.02 373 GLY D O 1
ATOM 14573 N N . MET D 2 374 ? 122.297 160.860 42.272 1.00 10.53 374 MET D N 1
ATOM 14574 C CA . MET D 2 374 ? 121.514 159.804 42.917 1.00 10.78 374 MET D CA 1
ATOM 14575 C C . MET D 2 374 ? 122.359 159.161 44.005 1.00 11.05 374 MET D C 1
ATOM 14576 O O . MET D 2 374 ? 121.854 158.925 45.123 1.00 10.90 374 MET D O 1
ATOM 14581 N N . ALA D 2 375 ? 123.634 158.880 43.728 1.00 9.57 375 ALA D N 1
ATOM 14582 C CA . ALA D 2 375 ? 124.510 158.312 44.754 1.00 10.10 375 ALA D CA 1
ATOM 14583 C C . ALA D 2 375 ? 124.634 159.210 45.981 1.00 11.09 375 ALA D C 1
ATOM 14584 O O . ALA D 2 375 ? 124.649 158.715 47.106 1.00 11.84 375 ALA D O 1
ATOM 14586 N N . ARG D 2 376 ? 124.726 160.520 45.759 1.00 11.06 376 ARG D N 1
ATOM 14587 C CA . ARG D 2 376 ? 124.851 161.471 46.852 1.00 12.15 376 ARG D CA 1
ATOM 14588 C C . ARG D 2 376 ? 123.593 161.424 47.727 1.00 13.03 376 ARG D C 1
ATOM 14589 O O . ARG D 2 376 ? 123.686 161.415 48.968 1.00 12.56 376 ARG D O 1
ATOM 14597 N N . PHE D 2 377 ? 122.428 161.395 47.077 1.00 11.98 377 PHE D N 1
ATOM 14598 C CA . PHE D 2 377 ? 121.171 161.318 47.818 1.00 13.81 377 PHE D CA 1
ATOM 14599 C C . PHE D 2 377 ? 121.111 160.002 48.609 1.00 12.73 377 PHE D C 1
ATOM 14600 O O . PHE D 2 377 ? 120.719 159.985 49.782 1.00 12.20 377 PHE D O 1
ATOM 14608 N N . ILE D 2 378 ? 121.496 158.892 47.996 1.00 10.88 378 ILE D N 1
ATOM 14609 C CA . ILE D 2 378 ? 121.527 157.563 48.704 1.00 11.33 378 ILE D CA 1
ATOM 14610 C C . ILE D 2 378 ? 122.386 157.620 49.935 1.00 11.19 378 ILE D C 1
ATOM 14611 O O . ILE D 2 378 ? 121.959 157.162 51.021 1.00 11.31 378 ILE D O 1
ATOM 14616 N N . LEU D 2 379 ? 123.572 158.220 49.821 1.00 11.44 379 LEU D N 1
ATOM 14617 C CA . LEU D 2 379 ? 124.475 158.334 50.983 1.00 11.95 379 LEU D CA 1
ATOM 14618 C C . LEU D 2 379 ? 123.798 159.145 52.101 1.00 12.25 379 LEU D C 1
ATOM 14619 O O . LEU D 2 379 ? 123.969 158.814 53.275 1.00 13.48 379 LEU D O 1
ATOM 14624 N N . GLU D 2 380 ? 123.052 160.165 51.782 1.00 11.79 380 GLU D N 1
ATOM 14625 C CA . GLU D 2 380 ? 122.332 160.962 52.826 1.00 14.58 380 GLU D CA 1
ATOM 14626 C C . GLU D 2 380 ? 121.311 160.156 53.561 1.00 13.84 380 GLU D C 1
ATOM 14627 O O . GLU D 2 380 ? 120.996 160.480 54.685 1.00 15.01 380 GLU D O 1
ATOM 14633 N N . THR D 2 381 ? 120.755 159.124 52.912 1.00 12.79 381 THR D N 1
ATOM 14634 C CA . THR D 2 381 ? 119.828 158.214 53.571 1.00 13.12 381 THR D CA 1
ATOM 14635 C C . THR D 2 381 ? 120.444 157.083 54.382 1.00 12.97 381 THR D C 1
ATOM 14636 O O . THR D 2 381 ? 119.728 156.236 54.891 1.00 12.73 381 THR D O 1
ATOM 14640 N N . GLY D 2 382 ? 121.758 157.020 54.445 1.00 12.79 382 GLY D N 1
ATOM 14641 C CA . GLY D 2 382 ? 122.442 155.908 55.065 1.00 12.16 382 GLY D CA 1
ATOM 14642 C C . GLY D 2 382 ? 122.511 154.665 54.216 1.00 11.74 382 GLY D C 1
ATOM 14643 O O . GLY D 2 382 ? 122.833 153.585 54.710 1.00 12.93 382 GLY D O 1
ATOM 14644 N N . GLY D 2 383 ? 122.300 154.818 52.922 1.00 11.35 383 GLY D N 1
ATOM 14645 C CA . GLY D 2 383 ? 122.405 153.723 52.002 1.00 11.89 383 GLY D CA 1
ATOM 14646 C C . GLY D 2 383 ? 123.794 153.673 51.364 1.00 11.79 383 GLY D C 1
ATOM 14647 O O . GLY D 2 383 ? 124.607 154.610 51.476 1.00 12.46 383 GLY D O 1
ATOM 14648 N N . GLU D 2 384 ? 124.032 152.585 50.637 1.00 12.14 384 GLU D N 1
ATOM 14649 C CA . GLU D 2 384 ? 125.357 152.262 50.085 1.00 13.07 384 GLU D CA 1
ATOM 14650 C C . GLU D 2 384 ? 125.247 152.135 48.564 1.00 12.22 384 GLU D C 1
ATOM 14651 O O . GLU D 2 384 ? 124.677 151.163 48.064 1.00 12.87 384 GLU D O 1
ATOM 14657 N N . PRO D 2 385 ? 125.784 153.105 47.811 1.00 12.26 385 PRO D N 1
ATOM 14658 C CA . PRO D 2 385 ? 125.713 153.061 46.352 1.00 12.18 385 PRO D CA 1
ATOM 14659 C C . PRO D 2 385 ? 126.821 152.171 45.799 1.00 11.94 385 PRO D C 1
ATOM 14660 O O . PRO D 2 385 ? 127.799 152.651 45.218 1.00 12.04 385 PRO D O 1
ATOM 14664 N N . LYS D 2 386 ? 126.663 150.880 46.000 1.00 11.68 386 LYS D N 1
ATOM 14665 C CA . LYS D 2 386 ? 127.693 149.922 45.793 1.00 13.39 386 LYS D CA 1
ATOM 14666 C C . LYS D 2 386 ? 128.201 149.831 44.364 1.00 14.07 386 LYS D C 1
ATOM 14667 O O . LYS D 2 386 ? 129.398 149.830 44.135 1.00 13.85 386 LYS D O 1
ATOM 14673 N N . HIS D 2 387 ? 127.292 149.645 43.433 1.00 12.11 387 HIS D N 1
ATOM 14674 C CA . HIS D 2 387 ? 127.632 149.519 42.015 1.00 11.46 387 HIS D CA 1
ATOM 14675 C C . HIS D 2 387 ? 127.120 150.710 41.241 1.00 12.00 387 HIS D C 1
ATOM 14676 O O . HIS D 2 387 ? 125.964 150.695 40.823 1.00 13.35 387 HIS D O 1
ATOM 14683 N N . CYS D 2 388 ? 127.961 151.705 40.975 1.00 10.59 388 CYS D N 1
ATOM 14684 C CA . CYS D 2 388 ? 127.568 152.846 40.194 1.00 10.43 388 CYS D CA 1
ATOM 14685 C C . CYS D 2 388 ? 128.209 152.681 38.834 1.00 11.12 388 CYS D C 1
ATOM 14686 O O . CYS D 2 388 ? 129.373 152.270 38.728 1.00 12.35 388 CYS D O 1
ATOM 14689 N N . LEU D 2 389 ? 127.465 153.020 37.785 1.00 10.21 389 LEU D N 1
ATOM 14690 C CA . LEU D 2 389 ? 127.922 152.700 36.437 1.00 11.14 389 LEU D CA 1
ATOM 14691 C C . LEU D 2 389 ? 127.394 153.759 35.474 1.00 11.03 389 LEU D C 1
ATOM 14692 O O . LEU D 2 389 ? 126.212 154.166 35.538 1.00 10.29 389 LEU D O 1
ATOM 14697 N N . ALA D 2 390 ? 128.227 154.187 34.529 1.00 10.44 390 ALA D N 1
ATOM 14698 C CA . ALA D 2 390 ? 127.756 155.088 33.474 1.00 10.47 390 ALA D CA 1
ATOM 14699 C C . ALA D 2 390 ? 128.529 154.726 32.203 1.00 12.09 390 ALA D C 1
ATOM 14700 O O . ALA D 2 390 ? 129.778 154.845 32.172 1.00 12.54 390 ALA D O 1
ATOM 14702 N N . THR D 2 391 ? 127.810 154.268 31.192 1.00 10.90 391 THR D N 1
ATOM 14703 C CA . THR D 2 391 ? 128.435 153.847 29.959 1.00 11.07 391 THR D CA 1
ATOM 14704 C C . THR D 2 391 ? 129.192 155.035 29.355 1.00 11.64 391 THR D C 1
ATOM 14705 O O . THR D 2 391 ? 130.218 154.856 28.724 1.00 11.35 391 THR D O 1
ATOM 14709 N N . ASN D 2 392 ? 128.635 156.228 29.523 1.00 10.98 392 ASN D N 1
ATOM 14710 C CA . ASN D 2 392 ? 129.233 157.469 29.030 1.00 11.62 392 ASN D CA 1
ATOM 14711 C C . ASN D 2 392 ? 129.978 158.215 30.114 1.00 12.45 392 ASN D C 1
ATOM 14712 O O . ASN D 2 392 ? 130.236 159.376 29.960 1.00 15.58 392 ASN D O 1
ATOM 14717 N N . GLY D 2 393 ? 130.351 157.566 31.195 1.00 12.86 393 GLY D N 1
ATOM 14718 C CA . GLY D 2 393 ? 131.171 158.197 32.242 1.00 11.89 393 GLY D CA 1
ATOM 14719 C C . GLY D 2 393 ? 132.668 157.994 31.981 1.00 13.19 393 GLY D C 1
ATOM 14720 O O . GLY D 2 393 ? 133.104 156.900 31.692 1.00 12.56 393 GLY D O 1
ATOM 14721 N N . SER D 2 394 ? 133.419 159.077 32.134 1.00 13.41 394 SER D N 1
ATOM 14722 C CA . SER D 2 394 ? 134.885 159.122 31.876 1.00 15.77 394 SER D CA 1
ATOM 14723 C C . SER D 2 394 ? 135.674 158.752 33.139 1.00 17.44 394 SER D C 1
ATOM 14724 O O . SER D 2 394 ? 135.101 158.598 34.252 1.00 14.76 394 SER D O 1
ATOM 14727 N N . LYS D 2 395 ? 137.011 158.670 33.003 1.00 16.68 395 LYS D N 1
ATOM 14728 C CA . LYS D 2 395 ? 137.855 158.526 34.201 1.00 18.03 395 LYS D CA 1
ATOM 14729 C C . LYS D 2 395 ? 137.790 159.699 35.155 1.00 15.50 395 LYS D C 1
ATOM 14730 O O . LYS D 2 395 ? 137.857 159.467 36.348 1.00 16.50 395 LYS D O 1
ATOM 14736 N N . ALA D 2 396 ? 137.668 160.908 34.658 1.00 15.31 396 ALA D N 1
ATOM 14737 C CA . ALA D 2 396 ? 137.499 162.097 35.486 1.00 15.54 396 ALA D CA 1
ATOM 14738 C C . ALA D 2 396 ? 136.197 161.978 36.329 1.00 15.07 396 ALA D C 1
ATOM 14739 O O . ALA D 2 396 ? 136.183 162.346 37.520 1.00 13.49 396 ALA D O 1
ATOM 14741 N N . TRP D 2 397 ? 135.137 161.452 35.705 1.00 12.68 397 TRP D N 1
ATOM 14742 C CA . TRP D 2 397 ? 133.901 161.149 36.442 1.00 12.52 397 TRP D CA 1
ATOM 14743 C C . TRP D 2 397 ? 134.121 160.092 37.525 1.00 11.66 397 TRP D C 1
ATOM 14744 O O . TRP D 2 397 ? 133.628 160.257 38.651 1.00 13.14 397 TRP D O 1
ATOM 14755 N N . GLU D 2 398 ? 134.826 159.014 37.217 1.00 11.79 398 GLU D N 1
ATOM 14756 C CA . GLU D 2 398 ? 135.149 158.024 38.239 1.00 13.05 398 GLU D CA 1
ATOM 14757 C C . GLU D 2 398 ? 135.846 158.633 39.443 1.00 12.48 398 GLU D C 1
ATOM 14758 O O . GLU D 2 398 ? 135.536 158.304 40.588 1.00 11.76 398 GLU D O 1
ATOM 14764 N N . ALA D 2 399 ? 136.789 159.511 39.173 1.00 13.26 399 ALA D N 1
ATOM 14765 C CA . ALA D 2 399 ? 137.463 160.270 40.245 1.00 13.67 399 ALA D CA 1
ATOM 14766 C C . ALA D 2 399 ? 136.555 161.163 41.079 1.00 13.37 399 ALA D C 1
ATOM 14767 O O . ALA D 2 399 ? 136.667 161.175 42.321 1.00 12.62 399 ALA D O 1
ATOM 14769 N N . GLN D 2 400 ? 135.617 161.849 40.442 1.00 12.69 400 GLN D N 1
ATOM 14770 C CA . GLN D 2 400 ? 134.629 162.634 41.167 1.00 12.21 400 GLN D CA 1
ATOM 14771 C C . GLN D 2 400 ? 133.749 161.712 42.016 1.00 12.23 400 GLN D C 1
ATOM 14772 O O . GLN D 2 400 ? 133.464 162.021 43.183 1.00 12.34 400 GLN D O 1
ATOM 14778 N N . MET D 2 401 ? 133.368 160.553 41.453 1.00 12.45 401 MET D N 1
ATOM 14779 C CA . MET D 2 401 ? 132.557 159.602 42.235 1.00 12.06 401 MET D CA 1
ATOM 14780 C C . MET D 2 401 ? 133.337 159.088 43.448 1.00 12.67 401 MET D C 1
ATOM 14781 O O . MET D 2 401 ? 132.754 158.913 44.537 1.00 12.71 401 MET D O 1
ATOM 14786 N N . GLN D 2 402 ? 134.625 158.805 43.271 1.00 12.59 402 GLN D N 1
ATOM 14787 C CA . GLN D 2 402 ? 135.426 158.340 44.380 1.00 13.67 402 GLN D CA 1
ATOM 14788 C C . GLN D 2 402 ? 135.528 159.351 45.502 1.00 13.12 402 GLN D C 1
ATOM 14789 O O . GLN D 2 402 ? 135.475 158.985 46.693 1.00 14.62 402 GLN D O 1
ATOM 14795 N N . GLU D 2 403 ? 135.661 160.618 45.152 1.00 14.21 403 GLU D N 1
ATOM 14796 C CA . GLU D 2 403 ? 135.639 161.681 46.126 1.00 15.19 403 GLU D CA 1
ATOM 14797 C C . GLU D 2 403 ? 134.295 161.723 46.926 1.00 15.75 403 GLU D C 1
ATOM 14798 O O . GLU D 2 403 ? 134.265 161.923 48.151 1.00 13.22 403 GLU D O 1
ATOM 14804 N N . LEU D 2 404 ? 133.203 161.530 46.204 1.00 13.63 404 LEU D N 1
ATOM 14805 C CA . LEU D 2 404 ? 131.885 161.440 46.819 1.00 14.45 404 LEU D CA 1
ATOM 14806 C C . LEU D 2 404 ? 131.815 160.240 47.782 1.00 13.45 404 LEU D C 1
ATOM 14807 O O . LEU D 2 404 ? 131.420 160.415 48.917 1.00 14.00 404 LEU D O 1
ATOM 14812 N N . PHE D 2 405 ? 132.236 159.065 47.342 1.00 12.94 405 PHE D N 1
ATOM 14813 C CA . PHE D 2 405 ? 132.217 157.885 48.200 1.00 12.92 405 PHE D CA 1
ATOM 14814 C C . PHE D 2 405 ? 133.042 158.139 49.457 1.00 13.85 405 PHE D C 1
ATOM 14815 O O . PHE D 2 405 ? 132.630 157.779 50.581 1.00 13.47 405 PHE D O 1
ATOM 14823 N N . ASP D 2 406 ? 134.209 158.759 49.252 1.00 13.75 406 ASP D N 1
ATOM 14824 C CA . ASP D 2 406 ? 135.136 159.032 50.381 1.00 15.28 406 ASP D CA 1
ATOM 14825 C C . ASP D 2 406 ? 134.602 160.026 51.371 1.00 16.11 406 ASP D C 1
ATOM 14826 O O . ASP D 2 406 ? 135.101 160.081 52.486 1.00 18.15 406 ASP D O 1
ATOM 14831 N N . SER D 2 407 ? 133.633 160.842 51.002 1.00 15.50 407 SER D N 1
ATOM 14832 C CA . SER D 2 407 ? 133.079 161.840 51.893 1.00 15.21 407 SER D CA 1
ATOM 14833 C C . SER D 2 407 ? 132.181 161.270 52.965 1.00 16.18 407 SER D C 1
ATOM 14834 O O . SER D 2 407 ? 131.743 162.027 53.792 1.00 15.03 407 SER D O 1
ATOM 14837 N N . SER D 2 408 ? 131.795 159.999 52.865 1.00 16.51 408 SER D N 1
ATOM 14838 C CA . SER D 2 408 ? 130.803 159.396 53.779 1.00 17.59 408 SER D CA 1
ATOM 14839 C C . SER D 2 408 ? 131.256 158.035 54.211 1.00 16.35 408 SER D C 1
ATOM 14840 O O . SER D 2 408 ? 131.738 157.251 53.393 1.00 15.03 408 SER D O 1
ATOM 14843 N N . PRO D 2 409 ? 130.995 157.661 55.501 1.00 17.04 409 PRO D N 1
ATOM 14844 C CA . PRO D 2 409 ? 131.255 156.280 55.914 1.00 16.47 409 PRO D CA 1
ATOM 14845 C C . PRO D 2 409 ? 130.402 155.255 55.215 1.00 16.12 409 PRO D C 1
ATOM 14846 O O . PRO D 2 409 ? 130.847 154.130 55.052 1.00 16.38 409 PRO D O 1
ATOM 14850 N N . PHE D 2 410 ? 129.309 155.679 54.598 1.00 15.03 410 PHE D N 1
ATOM 14851 C CA . PHE D 2 410 ? 128.491 154.734 53.820 1.00 15.40 410 PHE D CA 1
ATOM 14852 C C . PHE D 2 410 ? 129.046 154.473 52.410 1.00 15.95 410 PHE D C 1
ATOM 14853 O O . PHE D 2 410 ? 128.484 153.654 51.693 1.00 14.62 410 PHE D O 1
ATOM 14861 N N . GLY D 2 411 ? 130.096 155.209 52.013 1.00 13.73 411 GLY D N 1
ATOM 14862 C CA . GLY D 2 411 ? 130.707 154.982 50.685 1.00 13.93 411 GLY D CA 1
ATOM 14863 C C . GLY D 2 411 ? 131.807 153.960 50.607 1.00 15.23 411 GLY D C 1
ATOM 14864 O O . GLY D 2 411 ? 132.295 153.642 49.526 1.00 13.70 411 GLY D O 1
ATOM 14865 N N . VAL D 2 412 ? 132.129 153.312 51.734 1.00 17.23 412 VAL D N 1
ATOM 14866 C CA . VAL D 2 412 ? 133.218 152.363 51.770 1.00 18.94 412 VAL D CA 1
ATOM 14867 C C . VAL D 2 412 ? 132.917 151.211 50.877 1.00 18.74 412 VAL D C 1
ATOM 14868 O O . VAL D 2 412 ? 131.836 150.642 50.938 1.00 18.79 412 VAL D O 1
ATOM 14872 N N . GLY D 2 413 ? 133.854 150.789 50.069 1.00 19.31 413 GLY D N 1
ATOM 14873 C CA . GLY D 2 413 ? 133.529 149.654 49.212 1.00 20.33 413 GLY D CA 1
ATOM 14874 C C . GLY D 2 413 ? 132.695 149.954 47.936 1.00 21.09 413 GLY D C 1
ATOM 14875 O O . GLY D 2 413 ? 132.586 149.075 47.080 1.00 22.97 413 GLY D O 1
ATOM 14876 N N . CYS D 2 414 ? 132.172 151.161 47.768 1.00 15.50 414 CYS D N 1
ATOM 14877 C CA . CYS D 2 414 ? 131.477 151.502 46.560 1.00 14.73 414 CYS D CA 1
ATOM 14878 C C . CYS D 2 414 ? 132.447 151.707 45.414 1.00 15.67 414 CYS D C 1
ATOM 14879 O O . CYS D 2 414 ? 133.570 152.186 45.635 1.00 13.78 414 CYS D O 1
ATOM 14882 N N . LYS D 2 415 ? 131.985 151.468 44.193 1.00 14.01 415 LYS D N 1
ATOM 14883 C CA . LYS D 2 415 ? 132.832 151.624 43.003 1.00 15.22 415 LYS D CA 1
ATOM 14884 C C . LYS D 2 415 ? 132.031 152.266 41.906 1.00 14.90 415 LYS D C 1
ATOM 14885 O O . LYS D 2 415 ? 130.799 152.097 41.839 1.00 15.74 415 LYS D O 1
ATOM 14891 N N . ALA D 2 416 ? 132.697 153.038 41.080 1.00 12.78 416 ALA D N 1
ATOM 14892 C CA . ALA D 2 416 ? 132.095 153.688 39.903 1.00 14.42 416 ALA D CA 1
ATOM 14893 C C . ALA D 2 416 ? 132.735 153.144 38.618 1.00 14.45 416 ALA D C 1
ATOM 14894 O O . ALA D 2 416 ? 133.954 153.128 38.505 1.00 16.50 416 ALA D O 1
ATOM 14896 N N . TRP D 2 417 ? 131.930 152.654 37.697 1.00 13.31 417 TRP D N 1
ATOM 14897 C CA . TRP D 2 417 ? 132.394 151.911 36.521 1.00 12.22 417 TRP D CA 1
ATOM 14898 C C . TRP D 2 417 ? 132.039 152.758 35.322 1.00 12.54 417 TRP D C 1
ATOM 14899 O O . TRP D 2 417 ? 130.944 152.697 34.786 1.00 12.75 417 TRP D O 1
ATOM 14910 N N . GLY D 2 418 ? 132.982 153.529 34.866 1.00 11.78 418 GLY D N 1
ATOM 14911 C CA . GLY D 2 418 ? 132.804 154.313 33.641 1.00 11.36 418 GLY D CA 1
ATOM 14912 C C . GLY D 2 418 ? 133.073 153.477 32.413 1.00 12.69 418 GLY D C 1
ATOM 14913 O O . GLY D 2 418 ? 134.007 152.663 32.394 1.00 12.13 418 GLY D O 1
ATOM 14914 N N . GLY D 2 419 ? 132.243 153.632 31.381 1.00 12.32 419 GLY D N 1
ATOM 14915 C CA . GLY D 2 419 ? 132.472 152.927 30.147 1.00 13.95 419 GLY D CA 1
ATOM 14916 C C . GLY D 2 419 ? 131.976 151.527 30.119 1.00 14.77 419 GLY D C 1
ATOM 14917 O O . GLY D 2 419 ? 132.172 150.835 29.123 1.00 16.74 419 GLY D O 1
ATOM 14918 N N . LYS D 2 420 ? 131.374 151.041 31.198 1.00 13.30 420 LYS D N 1
ATOM 14919 C CA . LYS D 2 420 ? 130.793 149.747 31.232 1.00 12.95 420 LYS D CA 1
ATOM 14920 C C . LYS D 2 420 ? 129.279 149.801 30.831 1.00 11.50 420 LYS D C 1
ATOM 14921 O O . LYS D 2 420 ? 128.649 150.831 30.848 1.00 11.20 420 LYS D O 1
ATOM 14927 N N . ASP D 2 421 ? 128.752 148.665 30.450 1.00 11.40 421 ASP D N 1
ATOM 14928 C CA . ASP D 2 421 ? 127.405 148.523 29.924 1.00 10.95 421 ASP D CA 1
ATOM 14929 C C . ASP D 2 421 ? 126.524 147.675 30.863 1.00 11.67 421 ASP D C 1
ATOM 14930 O O . ASP D 2 421 ? 126.953 147.218 31.939 1.00 10.81 421 ASP D O 1
ATOM 14935 N N . LEU D 2 422 ? 125.267 147.495 30.481 1.00 10.21 422 LEU D N 1
ATOM 14936 C CA . LEU D 2 422 ? 124.365 146.732 31.323 1.00 10.63 422 LEU D CA 1
ATOM 14937 C C . LEU D 2 422 ? 124.604 145.236 31.386 1.00 11.10 422 LEU D C 1
ATOM 14938 O O . LEU D 2 422 ? 124.125 144.590 32.288 1.00 9.91 422 LEU D O 1
ATOM 14943 N N . TRP D 2 423 ? 125.350 144.678 30.442 1.00 10.96 423 TRP D N 1
ATOM 14944 C CA . TRP D 2 423 ? 125.783 143.301 30.556 1.00 10.83 423 TRP D CA 1
ATOM 14945 C C . TRP D 2 423 ? 126.899 143.160 31.627 1.00 10.63 423 TRP D C 1
ATOM 14946 O O . TRP D 2 423 ? 126.936 142.163 32.365 1.00 11.34 423 TRP D O 1
ATOM 14957 N N . HIS D 2 424 ? 127.754 144.165 31.749 1.00 10.69 424 HIS D N 1
ATOM 14958 C CA . HIS D 2 424 ? 128.674 144.281 32.870 1.00 10.74 424 HIS D CA 1
ATOM 14959 C C . HIS D 2 424 ? 127.865 144.405 34.157 1.00 10.57 424 HIS D C 1
ATOM 14960 O O . HIS D 2 424 ? 128.131 143.713 35.150 1.00 10.21 424 HIS D O 1
ATOM 14967 N N . MET D 2 425 ? 126.896 145.328 34.164 1.00 9.88 425 MET D N 1
ATOM 14968 C CA . MET D 2 425 ? 126.048 145.490 35.361 1.00 10.52 425 MET D CA 1
ATOM 14969 C C . MET D 2 425 ? 125.404 144.152 35.818 1.00 10.21 425 MET D C 1
ATOM 14970 O O . MET D 2 425 ? 125.345 143.861 37.018 1.00 10.28 425 MET D O 1
ATOM 14975 N N . ARG D 2 426 ? 124.922 143.368 34.884 1.00 10.84 426 ARG D N 1
ATOM 14976 C CA . ARG D 2 426 ? 124.291 142.091 35.186 1.00 11.43 426 ARG D CA 1
ATOM 14977 C C . ARG D 2 426 ? 125.227 141.159 35.984 1.00 11.46 426 ARG D C 1
ATOM 14978 O O . ARG D 2 426 ? 124.806 140.608 37.000 1.00 10.77 426 ARG D O 1
ATOM 14986 N N . SER D 2 427 ? 126.524 141.130 35.593 1.00 11.53 427 SER D N 1
ATOM 14987 C CA . SER D 2 427 ? 127.536 140.339 36.341 1.00 11.75 427 SER D CA 1
ATOM 14988 C C . SER D 2 427 ? 127.750 140.934 37.750 1.00 12.93 427 SER D C 1
ATOM 14989 O O . SER D 2 427 ? 127.913 140.158 38.699 1.00 13.18 427 SER D O 1
ATOM 14992 N N . LEU D 2 428 ? 127.736 142.265 37.889 1.00 11.94 428 LEU D N 1
ATOM 14993 C CA . LEU D 2 428 ? 127.866 142.873 39.236 1.00 11.80 428 LEU D CA 1
ATOM 14994 C C . LEU D 2 428 ? 126.719 142.431 40.119 1.00 12.73 428 LEU D C 1
ATOM 14995 O O . LEU D 2 428 ? 126.906 142.021 41.284 1.00 12.96 428 LEU D O 1
ATOM 15000 N N . LEU D 2 429 ? 125.502 142.520 39.570 1.00 12.33 429 LEU D N 1
ATOM 15001 C CA . LEU D 2 429 ? 124.262 142.192 40.338 1.00 12.49 429 LEU D CA 1
ATOM 15002 C C . LEU D 2 429 ? 124.195 140.723 40.683 1.00 12.47 429 LEU D C 1
ATOM 15003 O O . LEU D 2 429 ? 123.567 140.391 41.700 1.00 12.32 429 LEU D O 1
ATOM 15008 N N . ALA D 2 430 ? 124.751 139.870 39.812 1.00 13.07 430 ALA D N 1
ATOM 15009 C CA . ALA D 2 430 ? 124.676 138.410 39.987 1.00 13.69 430 ALA D CA 1
ATOM 15010 C C . ALA D 2 430 ? 125.724 137.957 40.980 1.00 14.25 430 ALA D C 1
ATOM 15011 O O . ALA D 2 430 ? 125.491 136.968 41.667 1.00 16.98 430 ALA D O 1
ATOM 15013 N N . THR D 2 431 ? 126.820 138.663 41.097 1.00 13.61 431 THR D N 1
ATOM 15014 C CA . THR D 2 431 ? 127.907 138.216 41.956 1.00 14.73 431 THR D CA 1
ATOM 15015 C C . THR D 2 431 ? 127.979 138.951 43.280 1.00 15.29 431 THR D C 1
ATOM 15016 O O . THR D 2 431 ? 128.421 138.349 44.279 1.00 15.10 431 THR D O 1
ATOM 15020 N N . GLU D 2 432 ? 127.590 140.223 43.299 1.00 14.02 432 GLU D N 1
ATOM 15021 C CA . GLU D 2 432 ? 127.592 141.009 44.541 1.00 15.96 432 GLU D CA 1
ATOM 15022 C C . GLU D 2 432 ? 126.222 141.615 44.701 1.00 14.03 432 GLU D C 1
ATOM 15023 O O . GLU D 2 432 ? 125.962 142.722 44.259 1.00 12.80 432 GLU D O 1
ATOM 15029 N N . LYS D 2 433 ? 125.335 140.852 45.300 1.00 14.52 433 LYS D N 1
ATOM 15030 C CA . LYS D 2 433 ? 123.908 141.185 45.273 1.00 16.37 433 LYS D CA 1
ATOM 15031 C C . LYS D 2 433 ? 123.656 142.456 46.019 1.00 13.61 433 LYS D C 1
ATOM 15032 O O . LYS D 2 433 ? 124.274 142.700 47.029 1.00 13.18 433 LYS D O 1
ATOM 15038 N N . VAL D 2 434 ? 122.697 143.242 45.564 1.00 12.70 434 VAL D N 1
ATOM 15039 C CA . VAL D 2 434 ? 122.284 144.487 46.205 1.00 12.81 434 VAL D CA 1
ATOM 15040 C C . VAL D 2 434 ? 120.769 144.444 46.347 1.00 12.88 434 VAL D C 1
ATOM 15041 O O . VAL D 2 434 ? 120.088 143.660 45.698 1.00 12.03 434 VAL D O 1
ATOM 15045 N N . ASP D 2 435 ? 120.239 145.303 47.187 1.00 12.44 435 ASP D N 1
ATOM 15046 C CA . ASP D 2 435 ? 118.808 145.378 47.442 1.00 13.13 435 ASP D CA 1
ATOM 15047 C C . ASP D 2 435 ? 117.992 145.936 46.298 1.00 13.16 435 ASP D C 1
ATOM 15048 O O . ASP D 2 435 ? 116.926 145.386 45.959 1.00 11.94 435 ASP D O 1
ATOM 15053 N N . LEU D 2 436 ? 118.473 147.016 45.697 1.00 11.59 436 LEU D N 1
ATOM 15054 C CA . LEU D 2 436 ? 117.698 147.802 44.715 1.00 11.84 436 LEU D CA 1
ATOM 15055 C C . LEU D 2 436 ? 118.588 148.300 43.578 1.00 11.92 436 LEU D C 1
ATOM 15056 O O . LEU D 2 436 ? 119.768 148.585 43.768 1.00 11.88 436 LEU D O 1
ATOM 15061 N N . LEU D 2 437 ? 117.991 148.395 42.404 1.00 9.91 437 LEU D N 1
ATOM 15062 C CA . LEU D 2 437 ? 118.616 148.907 41.232 1.00 9.92 437 LEU D CA 1
ATOM 15063 C C . LEU D 2 437 ? 117.890 150.191 40.779 1.00 10.06 437 LEU D C 1
ATOM 15064 O O . LEU D 2 437 ? 116.669 150.194 40.695 1.00 10.11 437 LEU D O 1
ATOM 15069 N N . ILE D 2 438 ? 118.640 151.259 40.547 1.00 9.77 438 ILE D N 1
ATOM 15070 C CA . ILE D 2 438 ? 118.087 152.526 40.124 1.00 10.17 438 ILE D CA 1
ATOM 15071 C C . ILE D 2 438 ? 118.624 152.770 38.743 1.00 10.86 438 ILE D C 1
ATOM 15072 O O . ILE D 2 438 ? 119.837 152.777 38.525 1.00 11.21 438 ILE D O 1
ATOM 15077 N N . GLY D 2 439 ? 117.703 152.966 37.787 1.00 10.03 439 GLY D N 1
ATOM 15078 C CA . GLY D 2 439 ? 118.085 153.105 36.394 1.00 10.14 439 GLY D CA 1
ATOM 15079 C C . GLY D 2 439 ? 116.972 153.567 35.493 1.00 9.95 439 GLY D C 1
ATOM 15080 O O . GLY D 2 439 ? 116.089 154.315 35.894 1.00 9.07 439 GLY D O 1
ATOM 15081 N N . ASN D 2 440 ? 117.012 153.072 34.264 1.00 9.88 440 ASN D N 1
ATOM 15082 C CA . ASN D 2 440 ? 116.002 153.380 33.243 1.00 9.61 440 ASN D CA 1
ATOM 15083 C C . ASN D 2 440 ? 115.268 152.071 32.855 1.00 9.18 440 ASN D C 1
ATOM 15084 O O . ASN D 2 440 ? 115.518 151.006 33.450 1.00 9.64 440 ASN D O 1
ATOM 15089 N N . SER D 2 441 ? 114.408 152.128 31.856 1.00 9.26 441 SER D N 1
ATOM 15090 C CA . SER D 2 441 ? 113.565 150.952 31.538 1.00 9.43 441 SER D CA 1
ATOM 15091 C C . SER D 2 441 ? 114.332 149.740 31.085 1.00 9.68 441 SER D C 1
ATOM 15092 O O . SER D 2 441 ? 113.877 148.625 31.291 1.00 9.50 441 SER D O 1
ATOM 15095 N N . TYR D 2 442 ? 115.505 149.950 30.462 1.00 9.06 442 TYR D N 1
ATOM 15096 C CA . TYR D 2 442 ? 116.346 148.807 30.060 1.00 9.34 442 TYR D CA 1
ATOM 15097 C C . TYR D 2 442 ? 116.734 147.949 31.270 1.00 9.70 442 TYR D C 1
ATOM 15098 O O . TYR D 2 442 ? 117.068 146.748 31.141 1.00 10.30 442 TYR D O 1
ATOM 15107 N N . GLY D 2 443 ? 116.720 148.561 32.470 1.00 8.84 443 GLY D N 1
ATOM 15108 C CA . GLY D 2 443 ? 117.017 147.832 33.700 1.00 8.99 443 GLY D CA 1
ATOM 15109 C C . GLY D 2 443 ? 116.034 146.797 34.088 1.00 9.32 443 GLY D C 1
ATOM 15110 O O . GLY D 2 443 ? 116.330 145.942 34.924 1.00 9.14 443 GLY D O 1
ATOM 15111 N N . LYS D 2 444 ? 114.874 146.810 33.449 1.00 10.13 444 LYS D N 1
ATOM 15112 C CA . LYS D 2 444 ? 113.913 145.736 33.692 1.00 10.42 444 LYS D CA 1
ATOM 15113 C C . LYS D 2 444 ? 114.464 144.341 33.327 1.00 9.53 444 LYS D C 1
ATOM 15114 O O . LYS D 2 444 ? 114.089 143.374 33.976 1.00 9.34 444 LYS D O 1
ATOM 15120 N N . TYR D 2 445 ? 115.344 144.286 32.356 1.00 9.73 445 TYR D N 1
ATOM 15121 C CA . TYR D 2 445 ? 115.983 143.037 32.023 1.00 10.32 445 TYR D CA 1
ATOM 15122 C C . TYR D 2 445 ? 116.960 142.558 33.111 1.00 10.76 445 TYR D C 1
ATOM 15123 O O . TYR D 2 445 ? 117.097 141.344 33.322 1.00 11.22 445 TYR D O 1
ATOM 15132 N N . LEU D 2 446 ? 117.545 143.504 33.827 1.00 10.35 446 LEU D N 1
ATOM 15133 C CA . LEU D 2 446 ? 118.376 143.212 35.008 1.00 10.69 446 LEU D CA 1
ATOM 15134 C C . LEU D 2 446 ? 117.552 142.722 36.163 1.00 11.58 446 LEU D C 1
ATOM 15135 O O . LEU D 2 446 ? 117.963 141.801 36.905 1.00 11.29 446 LEU D O 1
ATOM 15140 N N . GLU D 2 447 ? 116.399 143.334 36.347 1.00 11.72 447 GLU D N 1
ATOM 15141 C CA . GLU D 2 447 ? 115.423 142.837 37.345 1.00 11.60 447 GLU D CA 1
ATOM 15142 C C . GLU D 2 447 ? 115.011 141.400 37.012 1.00 12.53 447 GLU D C 1
ATOM 15143 O O . GLU D 2 447 ? 115.022 140.519 37.886 1.00 13.28 447 GLU D O 1
ATOM 15149 N N . ARG D 2 448 ? 114.686 141.152 35.759 1.00 11.09 448 ARG D N 1
ATOM 15150 C CA . ARG D 2 448 ? 114.312 139.786 35.370 1.00 12.93 448 ARG D CA 1
ATOM 15151 C C . ARG D 2 448 ? 115.475 138.807 35.602 1.00 13.94 448 ARG D C 1
ATOM 15152 O O . ARG D 2 448 ? 115.269 137.712 36.160 1.00 14.30 448 ARG D O 1
ATOM 15160 N N . ASP D 2 449 ? 116.652 139.166 35.126 1.00 11.81 449 ASP D N 1
ATOM 15161 C CA . ASP D 2 449 ? 117.774 138.210 35.090 1.00 14.26 449 ASP D CA 1
ATOM 15162 C C . ASP D 2 449 ? 118.357 137.961 36.484 1.00 14.38 449 ASP D C 1
ATOM 15163 O O . ASP D 2 449 ? 118.911 136.866 36.743 1.00 13.28 449 ASP D O 1
ATOM 15168 N N . THR D 2 450 ? 118.248 138.930 37.389 1.00 11.99 450 THR D N 1
ATOM 15169 C CA . THR D 2 450 ? 119.003 138.823 38.649 1.00 13.59 450 THR D CA 1
ATOM 15170 C C . THR D 2 450 ? 118.132 138.964 39.875 1.00 15.02 450 THR D C 1
ATOM 15171 O O . THR D 2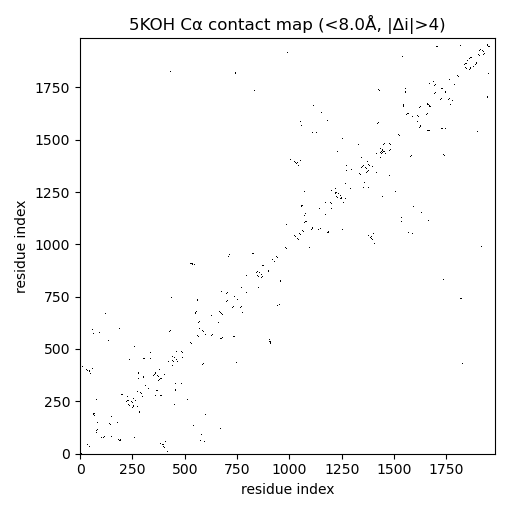 450 ? 118.662 139.013 40.980 1.00 15.23 450 THR D O 1
ATOM 15175 N N . ASP D 2 451 ? 116.823 139.156 39.677 1.00 15.09 451 ASP D N 1
ATOM 15176 C CA . ASP D 2 451 ? 115.872 139.382 40.763 1.00 16.60 451 ASP D CA 1
ATOM 15177 C C . ASP D 2 451 ? 116.227 140.615 41.627 1.00 16.93 451 ASP D C 1
ATOM 15178 O O . ASP D 2 451 ? 116.136 140.565 42.843 1.00 18.15 451 ASP D O 1
ATOM 15183 N N . THR D 2 452 ? 116.746 141.673 41.017 1.00 14.19 452 THR D N 1
ATOM 15184 C CA . THR D 2 452 ? 117.034 142.914 41.724 1.00 14.06 452 THR D CA 1
ATOM 15185 C C . THR D 2 452 ? 115.938 143.926 41.300 1.00 14.93 452 THR D C 1
ATOM 15186 O O . THR D 2 452 ? 115.907 144.307 40.148 1.00 15.73 452 THR D O 1
ATOM 15190 N N . PRO D 2 453 ? 115.050 144.361 42.225 1.00 14.43 453 PRO D N 1
ATOM 15191 C CA . PRO D 2 453 ? 113.966 145.261 41.818 1.00 14.61 453 PRO D CA 1
ATOM 15192 C C . PRO D 2 453 ? 114.443 146.589 41.285 1.00 14.17 453 PRO D C 1
ATOM 15193 O O . PRO D 2 453 ? 115.368 147.180 41.875 1.00 12.93 453 PRO D O 1
ATOM 15197 N N . LEU D 2 454 ? 113.810 147.063 40.229 1.00 12.72 454 LEU D N 1
ATOM 15198 C CA . LEU D 2 454 ? 114.191 148.288 39.553 1.00 12.36 454 LEU D CA 1
ATOM 15199 C C . LEU D 2 454 ? 113.331 149.500 40.011 1.00 12.65 454 LEU D C 1
ATOM 15200 O O . LEU D 2 454 ? 112.089 149.384 40.121 1.00 12.48 454 LEU D O 1
ATOM 15205 N N . ILE D 2 455 ? 113.973 150.638 40.231 1.00 11.47 455 ILE D N 1
ATOM 15206 C CA . ILE D 2 455 ? 113.318 151.895 40.374 1.00 12.57 455 ILE D CA 1
ATOM 15207 C C . ILE D 2 455 ? 113.751 152.749 39.195 1.00 11.38 455 ILE D C 1
ATOM 15208 O O . ILE D 2 455 ? 114.939 152.954 38.969 1.00 11.28 455 ILE D O 1
ATOM 15213 N N . ARG D 2 456 ? 112.772 153.331 38.506 1.00 10.73 456 ARG D N 1
ATOM 15214 C CA . ARG D 2 456 ? 113.028 154.068 37.285 1.00 11.38 456 ARG D CA 1
ATOM 15215 C C . ARG D 2 456 ? 113.171 155.550 37.553 1.00 11.76 456 ARG D C 1
ATOM 15216 O O . ARG D 2 456 ? 112.160 156.224 37.822 1.00 10.91 456 ARG D O 1
ATOM 15224 N N . LEU D 2 457 ? 114.377 156.068 37.502 1.00 11.05 457 LEU D N 1
ATOM 15225 C CA . LEU D 2 457 ? 114.648 157.489 37.748 1.00 10.75 457 LEU D CA 1
ATOM 15226 C C . LEU D 2 457 ? 115.583 158.135 36.717 1.00 11.72 457 LEU D C 1
ATOM 15227 O O . LEU D 2 457 ? 116.069 159.245 36.952 1.00 11.79 457 LEU D O 1
ATOM 15232 N N . MET D 2 458 ? 115.755 157.486 35.569 1.00 11.54 458 MET D N 1
ATOM 15233 C CA . MET D 2 458 ? 116.718 157.907 34.529 1.00 10.93 458 MET D CA 1
ATOM 15234 C C . MET D 2 458 ? 116.100 157.680 33.160 1.00 10.28 458 MET D C 1
ATOM 15235 O O . MET D 2 458 ? 115.382 156.711 32.957 1.00 9.91 458 MET D O 1
ATOM 15240 N N . PHE D 2 459 ? 116.366 158.592 32.209 1.00 9.58 459 PHE D N 1
ATOM 15241 C CA . PHE D 2 459 ? 115.901 158.415 30.838 1.00 9.63 459 PHE D CA 1
ATOM 15242 C C . PHE D 2 459 ? 116.483 157.151 30.188 1.00 9.81 459 PHE D C 1
ATOM 15243 O O . PHE D 2 459 ? 117.684 156.888 30.366 1.00 8.72 459 PHE D O 1
ATOM 15251 N N . PRO D 2 460 ? 115.727 156.414 29.372 1.00 9.28 460 PRO D N 1
ATOM 15252 C CA . PRO D 2 460 ? 114.323 156.618 29.062 1.00 9.20 460 PRO D CA 1
ATOM 15253 C C . PRO D 2 460 ? 113.449 155.715 29.981 1.00 9.01 460 PRO D C 1
ATOM 15254 O O . PRO D 2 460 ? 113.885 154.650 30.428 1.00 9.69 460 PRO D O 1
ATOM 15258 N N . ILE D 2 461 ? 112.252 156.208 30.318 1.00 8.83 461 ILE D N 1
ATOM 15259 C CA . ILE D 2 461 ? 111.212 155.482 31.043 1.00 9.00 461 ILE D CA 1
ATOM 15260 C C . ILE D 2 461 ? 110.097 155.225 30.047 1.00 9.73 461 ILE D C 1
ATOM 15261 O O . ILE D 2 461 ? 109.317 156.121 29.709 1.00 9.87 461 ILE D O 1
ATOM 15266 N N . PHE D 2 462 ? 110.110 154.031 29.474 1.00 9.08 462 PHE D N 1
ATOM 15267 C CA . PHE D 2 462 ? 109.199 153.645 28.423 1.00 9.63 462 PHE D CA 1
ATOM 15268 C C . PHE D 2 462 ? 108.020 152.764 28.894 1.00 10.13 462 PHE D C 1
ATOM 15269 O O . PHE D 2 462 ? 107.034 152.632 28.163 1.00 10.42 462 PHE D O 1
ATOM 15277 N N . ASP D 2 463 ? 108.161 152.156 30.083 1.00 10.25 463 ASP D N 1
ATOM 15278 C CA . ASP D 2 463 ? 107.207 151.145 30.565 1.00 11.07 463 ASP D CA 1
ATOM 15279 C C . ASP D 2 463 ? 106.398 151.612 31.777 1.00 11.36 463 ASP D C 1
ATOM 15280 O O . ASP D 2 463 ? 105.718 150.795 32.371 1.00 12.85 463 ASP D O 1
ATOM 15285 N N . ARG D 2 464 ? 106.528 152.879 32.151 1.00 10.95 464 ARG D N 1
ATOM 15286 C CA . ARG D 2 464 ? 105.660 153.558 33.100 1.00 11.03 464 ARG D CA 1
ATOM 15287 C C . ARG D 2 464 ? 105.291 154.889 32.462 1.00 11.61 464 ARG D C 1
ATOM 15288 O O . ARG D 2 464 ? 106.084 155.419 31.645 1.00 12.76 464 ARG D O 1
ATOM 15296 N N . HIS D 2 465 ? 104.114 155.437 32.784 1.00 10.89 465 HIS D N 1
ATOM 15297 C CA . HIS D 2 465 ? 103.592 156.611 32.166 1.00 11.01 465 HIS D CA 1
ATOM 15298 C C . HIS D 2 465 ? 103.614 157.815 33.064 1.00 11.88 465 HIS D C 1
ATOM 15299 O O . HIS D 2 465 ? 103.262 157.721 34.223 1.00 10.28 465 HIS D O 1
ATOM 15306 N N . HIS D 2 466 ? 104.057 158.942 32.499 1.00 10.54 466 HIS D N 1
ATOM 15307 C CA . HIS D 2 466 ? 103.863 160.275 33.114 1.00 11.23 466 HIS D CA 1
ATOM 15308 C C . HIS D 2 466 ? 104.785 160.602 34.264 1.00 10.66 466 HIS D C 1
ATOM 15309 O O . HIS D 2 466 ? 104.625 161.627 34.882 1.00 10.44 466 HIS D O 1
ATOM 15316 N N . HIS D 2 467 ? 105.787 159.776 34.534 1.00 10.41 467 HIS D N 1
ATOM 15317 C CA . HIS D 2 467 ? 106.667 160.081 35.662 1.00 11.28 467 HIS D CA 1
ATOM 15318 C C . HIS D 2 467 ? 107.454 161.362 35.483 1.00 10.50 467 HIS D C 1
ATOM 15319 O O . HIS D 2 467 ? 107.768 162.069 36.447 1.00 9.79 467 HIS D O 1
ATOM 15326 N N . HIS D 2 468 ? 107.709 161.693 34.215 1.00 10.33 468 HIS D N 1
ATOM 15327 C CA . HIS D 2 468 ? 108.427 162.859 33.832 1.00 10.06 468 HIS D CA 1
ATOM 15328 C C . HIS D 2 468 ? 107.756 164.159 34.186 1.00 10.08 468 HIS D C 1
ATOM 15329 O O . HIS D 2 468 ? 108.407 165.205 34.141 1.00 10.06 468 HIS D O 1
ATOM 15336 N N . ARG D 2 469 ? 106.458 164.100 34.478 1.00 10.06 469 ARG D N 1
ATOM 15337 C CA . ARG D 2 469 ? 105.685 165.281 34.793 1.00 10.68 469 ARG D CA 1
ATOM 15338 C C . ARG D 2 469 ? 105.944 165.829 36.218 1.00 11.63 469 ARG D C 1
ATOM 15339 O O . ARG D 2 469 ? 105.470 166.942 36.529 1.00 10.41 469 ARG D O 1
ATOM 15347 N N . PHE D 2 470 ? 106.620 165.081 37.021 1.00 10.19 470 PHE D N 1
ATOM 15348 C CA . PHE D 2 470 ? 106.829 165.403 38.415 1.00 11.98 470 PHE D CA 1
ATOM 15349 C C . PHE D 2 470 ? 108.291 165.586 38.675 1.00 10.97 470 PHE D C 1
ATOM 15350 O O . PHE D 2 470 ? 109.096 164.893 38.089 1.00 11.43 470 PHE D O 1
ATOM 15358 N N . PRO D 2 471 ? 108.650 166.507 39.594 1.00 9.89 471 PRO D N 1
ATOM 15359 C CA . PRO D 2 471 ? 110.056 166.809 39.780 1.00 10.81 471 PRO D CA 1
ATOM 15360 C C . PRO D 2 471 ? 110.797 165.762 40.592 1.00 11.14 471 PRO D C 1
ATOM 15361 O O . PRO D 2 471 ? 110.192 165.061 41.415 1.00 11.08 471 PRO D O 1
ATOM 15365 N N . VAL D 2 472 ? 112.110 165.704 40.379 1.00 10.86 472 VAL D N 1
ATOM 15366 C CA . VAL D 2 472 ? 113.009 165.041 41.278 1.00 10.66 472 VAL D CA 1
ATOM 15367 C C . VAL D 2 472 ? 114.002 166.024 41.888 1.00 11.24 472 VAL D C 1
ATOM 15368 O O . VAL D 2 472 ? 114.530 165.721 42.960 1.00 11.71 472 VAL D O 1
ATOM 15372 N N . TRP D 2 473 ? 114.201 167.211 41.285 1.00 10.15 473 TRP D N 1
ATOM 15373 C CA . TRP D 2 473 ? 115.031 168.275 41.833 1.00 10.34 473 TRP D CA 1
ATOM 15374 C C . TRP D 2 473 ? 114.277 169.033 42.921 1.00 11.40 473 TRP D C 1
ATOM 15375 O O . TRP D 2 473 ? 113.040 168.918 43.016 1.00 11.71 473 TRP D O 1
ATOM 15386 N N . GLY D 2 474 ? 115.013 169.816 43.699 1.00 10.10 474 GLY D N 1
ATOM 15387 C CA . GLY D 2 474 ? 114.420 170.650 44.715 1.00 10.13 474 GLY D CA 1
ATOM 15388 C C . GLY D 2 474 ? 114.166 169.842 46.001 1.00 10.04 474 GLY D C 1
ATOM 15389 O O . GLY D 2 474 ? 114.316 168.619 46.061 1.00 9.76 474 GLY D O 1
ATOM 15390 N N . TYR D 2 475 ? 113.722 170.526 47.052 1.00 10.09 475 TYR D N 1
ATOM 15391 C CA . TYR D 2 475 ? 113.305 169.799 48.234 1.00 10.46 475 TYR D CA 1
ATOM 15392 C C . TYR D 2 475 ? 112.055 168.985 47.935 1.00 11.74 475 TYR D C 1
ATOM 15393 O O . TYR D 2 475 ? 111.865 167.897 48.498 1.00 12.98 475 TYR D O 1
ATOM 15402 N N . GLN D 2 476 ? 111.161 169.530 47.114 1.00 12.48 476 GLN D N 1
ATOM 15403 C CA . GLN D 2 476 ? 109.954 168.825 46.756 1.00 13.50 476 GLN D CA 1
ATOM 15404 C C . GLN D 2 476 ? 110.250 167.565 45.958 1.00 11.96 476 GLN D C 1
ATOM 15405 O O . GLN D 2 476 ? 109.681 166.502 46.188 1.00 11.11 476 GLN D O 1
ATOM 15411 N N . GLY D 2 477 ? 111.118 167.672 44.962 1.00 10.98 477 GLY D N 1
ATOM 15412 C CA . GLY D 2 477 ? 111.481 166.515 44.196 1.00 10.10 477 GLY D CA 1
ATOM 15413 C C . GLY D 2 477 ? 112.203 165.466 45.034 1.00 10.47 477 GLY D C 1
ATOM 15414 O O . GLY D 2 477 ? 112.055 164.272 44.830 1.00 10.39 477 GLY D O 1
ATOM 15415 N N . ALA D 2 478 ? 112.996 165.913 46.008 1.00 10.00 478 ALA D N 1
ATOM 15416 C CA . ALA D 2 478 ? 113.658 164.979 46.899 1.00 10.08 478 ALA D CA 1
ATOM 15417 C C . ALA D 2 478 ? 112.648 164.180 47.691 1.00 10.85 478 ALA D C 1
ATOM 15418 O O . ALA D 2 478 ? 112.828 163.010 47.929 1.00 9.22 478 ALA D O 1
ATOM 15420 N N . LEU D 2 479 ? 111.598 164.864 48.133 1.00 10.67 479 LEU D N 1
ATOM 15421 C CA . LEU D 2 479 ? 110.526 164.185 48.882 1.00 12.27 479 LEU D CA 1
ATOM 15422 C C . LEU D 2 479 ? 109.801 163.178 48.002 1.00 11.23 479 LEU D C 1
ATOM 15423 O O . LEU D 2 479 ? 109.514 162.039 48.447 1.00 10.58 479 LEU D O 1
ATOM 15428 N N . ARG D 2 480 ? 109.563 163.548 46.760 1.00 11.04 480 ARG D N 1
ATOM 15429 C CA . ARG D 2 480 ? 108.986 162.628 45.770 1.00 11.98 480 ARG D CA 1
ATOM 15430 C C . ARG D 2 480 ? 109.883 161.378 45.564 1.00 11.25 480 ARG D C 1
ATOM 15431 O O . ARG D 2 480 ? 109.371 160.227 45.568 1.00 10.98 480 ARG D O 1
ATOM 15439 N N . VAL D 2 481 ? 111.176 161.592 45.405 1.00 9.90 481 VAL D N 1
ATOM 15440 C CA . VAL D 2 481 ? 112.135 160.485 45.233 1.00 10.02 481 VAL D CA 1
ATOM 15441 C C . VAL D 2 481 ? 112.140 159.597 46.495 1.00 10.25 481 VAL D C 1
ATOM 15442 O O . VAL D 2 481 ? 112.131 158.385 46.425 1.00 10.07 481 VAL D O 1
ATOM 15446 N N . LEU D 2 482 ? 112.123 160.226 47.663 1.00 10.19 482 LEU D N 1
ATOM 15447 C CA . LEU D 2 482 ? 112.113 159.475 48.900 1.00 12.20 482 LEU D CA 1
ATOM 15448 C C . LEU D 2 482 ? 110.920 158.563 48.996 1.00 11.63 482 LEU D C 1
ATOM 15449 O O . LEU D 2 482 ? 111.042 157.403 49.362 1.00 12.12 482 LEU D O 1
ATOM 15454 N N . VAL D 2 483 ? 109.761 159.079 48.675 1.00 10.72 483 VAL D N 1
ATOM 15455 C CA . VAL D 2 483 ? 108.543 158.252 48.681 1.00 12.15 483 VAL D CA 1
ATOM 15456 C C . VAL D 2 483 ? 108.580 157.146 47.633 1.00 12.91 483 VAL D C 1
ATOM 15457 O O . VAL D 2 483 ? 108.106 156.048 47.900 1.00 13.68 483 VAL D O 1
ATOM 15461 N N . THR D 2 484 ? 109.128 157.415 46.466 1.00 11.84 484 THR D N 1
ATOM 15462 C CA . THR D 2 484 ? 109.306 156.424 45.469 1.00 13.90 484 THR D CA 1
ATOM 15463 C C . THR D 2 484 ? 110.192 155.287 45.985 1.00 12.63 484 THR D C 1
ATOM 15464 O O . THR D 2 484 ? 109.865 154.078 45.799 1.00 11.68 484 THR D O 1
ATOM 15468 N N . LEU D 2 485 ? 111.283 155.619 46.628 1.00 11.79 485 LEU D N 1
ATOM 15469 C CA . LEU D 2 485 ? 112.186 154.595 47.143 1.00 12.41 485 LEU D CA 1
ATOM 15470 C C . LEU D 2 485 ? 111.476 153.772 48.250 1.00 11.01 485 LEU D C 1
ATOM 15471 O O . LEU D 2 485 ? 111.535 152.525 48.285 1.00 9.52 485 LEU D O 1
ATOM 15476 N N . LEU D 2 486 ? 110.857 154.496 49.182 1.00 10.36 486 LEU D N 1
ATOM 15477 C CA . LEU D 2 486 ? 110.131 153.834 50.296 1.00 10.29 486 LEU D CA 1
ATOM 15478 C C . LEU D 2 486 ? 109.024 152.959 49.798 1.00 10.49 486 LEU D C 1
ATOM 15479 O O . LEU D 2 486 ? 108.875 151.835 50.293 1.00 9.69 486 LEU D O 1
ATOM 15484 N N . ASP D 2 487 ? 108.248 153.415 48.847 1.00 10.58 487 ASP D N 1
ATOM 15485 C CA . ASP D 2 487 ? 107.134 152.617 48.319 1.00 11.61 487 ASP D CA 1
ATOM 15486 C C . ASP D 2 487 ? 107.661 151.316 47.698 1.00 12.48 487 ASP D C 1
ATOM 15487 O O . ASP D 2 487 ? 107.052 150.273 47.870 1.00 11.86 487 ASP D O 1
ATOM 15492 N N . LYS D 2 488 ? 108.831 151.364 47.050 1.00 10.82 488 LYS D N 1
ATOM 15493 C CA . LYS D 2 488 ? 109.416 150.153 46.506 1.00 12.05 488 LYS D CA 1
ATOM 15494 C C . LYS D 2 488 ? 109.829 149.195 47.625 1.00 11.30 488 LYS D C 1
ATOM 15495 O O . LYS D 2 488 ? 109.535 147.988 47.572 1.00 10.94 488 LYS D O 1
ATOM 15501 N N . ILE D 2 489 ? 110.455 149.721 48.661 1.00 9.48 489 ILE D N 1
ATOM 15502 C CA . ILE D 2 489 ? 110.873 148.935 49.807 1.00 10.25 489 ILE D CA 1
ATOM 15503 C C . ILE D 2 489 ? 109.668 148.318 50.532 1.00 10.62 489 ILE D C 1
ATOM 15504 O O . ILE D 2 489 ? 109.669 147.108 50.814 1.00 10.35 489 ILE D O 1
ATOM 15509 N N . PHE D 2 490 ? 108.621 149.121 50.773 1.00 10.66 490 PHE D N 1
ATOM 15510 C CA . PHE D 2 490 ? 107.457 148.629 51.503 1.00 11.12 490 PHE D CA 1
ATOM 15511 C C . PHE D 2 490 ? 106.688 147.589 50.675 1.00 11.65 490 PHE D C 1
ATOM 15512 O O . PHE D 2 490 ? 106.184 146.603 51.236 1.00 11.06 490 PHE D O 1
ATOM 15520 N N . ASP D 2 491 ? 106.591 147.800 49.365 1.00 12.70 491 ASP D N 1
ATOM 15521 C CA . ASP D 2 491 ? 105.895 146.834 48.447 1.00 15.23 491 ASP D CA 1
ATOM 15522 C C . ASP D 2 491 ? 106.628 145.471 48.568 1.00 15.88 491 ASP D C 1
ATOM 15523 O O . ASP D 2 491 ? 105.977 144.433 48.676 1.00 13.47 491 ASP D O 1
ATOM 15528 N N . LYS D 2 492 ? 107.964 145.506 48.557 1.00 13.65 492 LYS D N 1
ATOM 15529 C CA . LYS D 2 492 ? 108.724 144.272 48.689 1.00 16.03 492 LYS D CA 1
ATOM 15530 C C . LYS D 2 492 ? 108.600 143.628 50.048 1.00 13.05 492 LYS D C 1
ATOM 15531 O O . LYS D 2 492 ? 108.517 142.393 50.154 1.00 13.72 492 LYS D O 1
ATOM 15537 N N . LEU D 2 493 ? 108.586 144.430 51.105 1.00 12.02 493 LEU D N 1
ATOM 15538 C CA . LEU D 2 493 ? 108.390 143.899 52.443 1.00 13.57 493 LEU D CA 1
ATOM 15539 C C . LEU D 2 493 ? 107.030 143.163 52.575 1.00 13.69 493 LEU D C 1
ATOM 15540 O O . LEU D 2 493 ? 106.990 142.081 53.176 1.00 13.44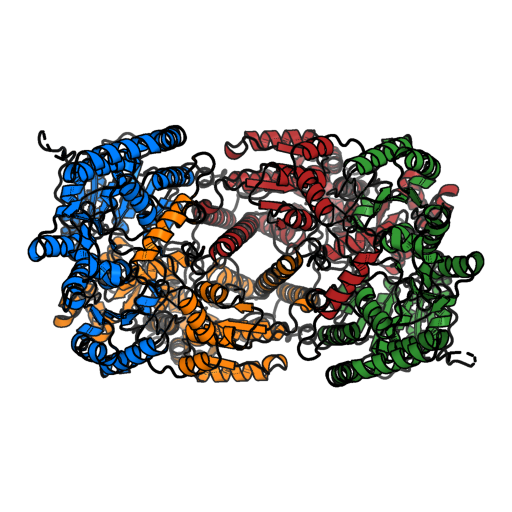 493 LEU D O 1
ATOM 15545 N N . ASP D 2 494 ? 105.972 143.769 52.036 1.00 11.32 494 ASP D N 1
ATOM 15546 C CA . ASP D 2 494 ? 104.639 143.171 52.045 1.00 11.42 494 ASP D CA 1
ATOM 15547 C C . ASP D 2 494 ? 104.634 141.881 51.203 1.00 12.88 494 ASP D C 1
ATOM 15548 O O . ASP D 2 494 ? 104.163 140.848 51.663 1.00 12.39 494 ASP D O 1
ATOM 15553 N N . ASP D 2 495 ? 105.219 141.926 49.997 1.00 13.30 495 ASP D N 1
ATOM 15554 C CA . ASP D 2 495 ? 105.335 140.706 49.134 1.00 15.41 495 ASP D CA 1
ATOM 15555 C C . ASP D 2 495 ? 106.092 139.564 49.827 1.00 15.37 495 ASP D C 1
ATOM 15556 O O . ASP D 2 495 ? 105.700 138.418 49.743 1.00 14.81 495 ASP D O 1
ATOM 15561 N N . ASP D 2 496 ? 107.115 139.896 50.599 1.00 13.91 496 ASP D N 1
ATOM 15562 C CA . ASP D 2 496 ? 107.900 138.896 51.303 1.00 15.20 496 ASP D CA 1
ATOM 15563 C C . ASP D 2 496 ? 107.169 138.290 52.509 1.00 14.77 496 ASP D C 1
ATOM 15564 O O . ASP D 2 496 ? 107.656 137.321 53.071 1.00 15.34 496 ASP D O 1
ATOM 15569 N N . THR D 2 497 ? 106.057 138.911 52.944 1.00 13.14 497 THR D N 1
ATOM 15570 C CA . THR D 2 497 ? 105.373 138.535 54.159 1.00 13.73 497 THR D CA 1
ATOM 15571 C C . THR D 2 497 ? 103.894 138.212 53.969 1.00 12.79 497 THR D C 1
ATOM 15572 O O . THR D 2 497 ? 103.121 138.217 54.938 1.00 13.58 497 THR D O 1
ATOM 15576 N N . ILE D 2 498 ? 103.508 137.928 52.753 1.00 12.33 498 ILE D N 1
ATOM 15577 C CA . ILE D 2 498 ? 102.095 137.762 52.429 1.00 14.43 498 ILE D CA 1
ATOM 15578 C C . ILE D 2 498 ? 101.577 136.328 52.387 1.00 15.12 498 ILE D C 1
ATOM 15579 O O . ILE D 2 498 ? 100.399 136.124 52.101 1.00 14.96 498 ILE D O 1
ATOM 15584 N N . GLN D 2 499 ? 102.421 135.342 52.680 1.00 14.89 499 GLN D N 1
ATOM 15585 C CA . GLN D 2 499 ? 101.982 133.931 52.533 1.00 15.99 499 GLN D CA 1
ATOM 15586 C C . GLN D 2 499 ? 101.425 133.463 53.854 1.00 15.19 499 GLN D C 1
ATOM 15587 O O . GLN D 2 499 ? 102.155 133.338 54.875 1.00 14.16 499 GLN D O 1
ATOM 15593 N N . ALA D 2 500 ? 100.121 133.188 53.873 1.00 15.89 500 ALA D N 1
ATOM 15594 C CA . ALA D 2 500 ? 99.377 132.873 55.073 1.00 15.82 500 ALA D CA 1
ATOM 15595 C C . ALA D 2 500 ? 99.933 131.693 55.797 1.00 16.50 500 ALA D C 1
ATOM 15596 O O . ALA D 2 500 ? 100.159 130.665 55.190 1.00 15.59 500 ALA D O 1
ATOM 15598 N N . GLY D 2 501 ? 100.210 131.877 57.097 1.00 15.61 501 GLY D N 1
ATOM 15599 C CA . GLY D 2 501 ? 100.702 130.840 57.963 1.00 15.86 501 GLY D CA 1
ATOM 15600 C C . GLY D 2 501 ? 102.138 130.425 57.699 1.00 16.38 501 GLY D C 1
ATOM 15601 O O . GLY D 2 501 ? 102.626 129.498 58.335 1.00 17.59 501 GLY D O 1
ATOM 15602 N N . VAL D 2 502 ? 102.845 131.122 56.793 1.00 15.88 502 VAL D N 1
ATOM 15603 C CA . VAL D 2 502 ? 104.237 130.805 56.460 1.00 15.03 502 VAL D CA 1
ATOM 15604 C C . VAL D 2 502 ? 105.126 132.024 56.685 1.00 15.04 502 VAL D C 1
ATOM 15605 O O . VAL D 2 502 ? 106.070 131.958 57.478 1.00 15.61 502 VAL D O 1
ATOM 15609 N N . THR D 2 503 ? 104.853 133.122 55.978 1.00 13.05 503 THR D N 1
ATOM 15610 C CA . THR D 2 503 ? 105.660 134.331 56.145 1.00 13.83 503 THR D CA 1
ATOM 15611 C C . THR D 2 503 ? 104.865 135.488 56.744 1.00 13.70 503 THR D C 1
ATOM 15612 O O . THR D 2 503 ? 105.482 136.503 57.089 1.00 13.02 503 THR D O 1
ATOM 15616 N N . ASP D 2 504 ? 103.528 135.358 56.858 1.00 12.08 504 ASP D N 1
ATOM 15617 C CA . ASP D 2 504 ? 102.688 136.506 57.266 1.00 12.92 504 ASP D CA 1
ATOM 15618 C C . ASP D 2 504 ? 102.666 136.780 58.768 1.00 12.15 504 ASP D C 1
ATOM 15619 O O . ASP D 2 504 ? 102.005 137.756 59.162 1.00 11.35 504 ASP D O 1
ATOM 15624 N N . TYR D 2 505 ? 103.479 136.074 59.589 1.00 10.74 505 TYR D N 1
ATOM 15625 C CA . TYR D 2 505 ? 103.720 136.536 60.962 1.00 12.17 505 TYR D CA 1
ATOM 15626 C C . TYR D 2 505 ? 104.267 137.991 60.983 1.00 11.96 505 TYR D C 1
ATOM 15627 O O . TYR D 2 505 ? 103.966 138.746 61.917 1.00 12.49 505 TYR D O 1
ATOM 15636 N N . SER D 2 506 ? 104.946 138.402 59.905 1.00 11.42 506 SER D N 1
ATOM 15637 C CA . SER D 2 506 ? 105.529 139.735 59.762 1.00 11.83 506 SER D CA 1
ATOM 15638 C C . SER D 2 506 ? 104.780 140.709 58.854 1.00 11.07 506 SER D C 1
ATOM 15639 O O . SER D 2 506 ? 105.334 141.741 58.475 1.00 9.63 506 SER D O 1
ATOM 15642 N N . PHE D 2 507 ? 103.550 140.376 58.482 1.00 10.64 507 PHE D N 1
ATOM 15643 C CA . PHE D 2 507 ? 102.709 141.200 57.609 1.00 11.04 507 PHE D CA 1
ATOM 15644 C C . PHE D 2 507 ? 102.050 142.326 58.421 1.00 11.21 507 PHE D C 1
ATOM 15645 O O . PHE D 2 507 ? 100.821 142.371 58.598 1.00 11.70 507 PHE D O 1
ATOM 15653 N N . ASP D 2 508 ? 102.896 143.232 58.927 1.00 11.26 508 ASP D N 1
ATOM 15654 C CA . ASP D 2 508 ? 102.497 144.250 59.851 1.00 10.97 508 ASP D CA 1
ATOM 15655 C C . ASP D 2 508 ? 101.572 145.254 59.189 1.00 10.73 508 ASP D C 1
ATOM 15656 O O . ASP D 2 508 ? 101.771 145.720 58.004 1.00 11.49 508 ASP D O 1
ATOM 15661 N N . LEU D 2 509 ? 100.571 145.668 59.966 1.00 10.42 509 LEU D N 1
ATOM 15662 C CA . LEU D 2 509 ? 99.626 146.682 59.510 1.00 11.00 509 LEU D CA 1
ATOM 15663 C C . LEU D 2 509 ? 100.310 148.082 59.482 1.00 10.69 509 LEU D C 1
ATOM 15664 O O . LEU D 2 509 ? 100.115 148.869 58.548 1.00 10.96 509 LEU D O 1
ATOM 15669 N N . THR D 2 510 ? 101.098 148.391 60.517 1.00 10.87 510 THR D N 1
ATOM 15670 C CA . THR D 2 510 ? 101.819 149.648 60.615 1.00 11.30 510 THR D CA 1
ATOM 15671 C C . THR D 2 510 ? 103.308 149.410 60.385 1.00 11.20 510 THR D C 1
ATOM 15672 O O . THR D 2 510 ? 103.858 148.492 60.990 1.00 11.83 510 THR D O 1
ATOM 15676 N N . ARG D 2 511 ? 103.929 150.155 59.483 1.00 11.50 511 ARG D N 1
ATOM 15677 C CA . ARG D 2 511 ? 105.397 150.145 59.224 1.00 11.40 511 ARG D CA 1
ATOM 15678 C C . ARG D 2 511 ? 106.237 151.554 59.426 1.00 10.39 511 ARG D C 1
ATOM 15679 O O . ARG D 2 511 ? 105.167 152.472 59.297 1.00 12.25 511 ARG D O 1
#

Sequence (1985 aa):
DKTNDSAFHARLIAEVLEAYPDKARKRRQKHLNVAGQAEAGVMLSECDVKSNVKSVPGVMTIRGCAYAGSKGVVWGPVKDMVHISHGPVGCGQYSWSQRRNYYIGNTGVDSFVTMQFTSDFQEKDIVFGGDKKLEKIIDEIDELFPLAKGISVQSECPIGLIGDDIEAVSRRKKKKEIGKTIVPVRCEGFRGVSQSLGHHIANDAIRDWVFDGEDKHAAFETTPYDVNVIGDYNIGGDAWSSRILLEEMGLRVVGNWSGDATLAEIERAPKAKLNLIHCYRSMNYICRHMEEKYNIPWTEYNFFGPSQIAASLRKIAALFDEKIQEGAERVIAKYQPLVDAVIEKFRPRLAGKKVMLYVGGLRPRHVVNAYNDLGMEIVGTGYEFGHNDDYQRTGHYVREGTLIYDDVTGYELEKFIEGIRPDLVGSGIKEKYPVQKMGIPFRQMHSWDYSGPYHGYDGFAIFARDMDLAINNPVWSMFKAPWKPQNVVDKILDHAPLFREPEYQEMLAGKAKLENMPPADKVVEIADWTKSWEYREKNFARESLSSVNPAKACQPLGAVFVASGFERTMSFVHGSQGCVAYYRSHLSRHFKEPSSAVSSSMTEDAAVFGGLNNMVDGLANTYKLYDPKMIAVSTTCMAEVIGDDLHAFIQTAKGKGSVPEEFDVPFAHTPAFVGSHVTGYDNMLKGILEHFWKGRTPVPNRSVNIIPGFDGFAVGNNRELKRILGMMGVQYTILSDVSDQFDTPSDGEYRMYDGGTKIEAARDAVNADYTISLQEYCTPKTLEYCQSFGQKTASFHYPLGIGATDDLLQKLSEISGKPVPQELEMERGRLVDALADSQAYLHGKTYAIYGDPDFVYGMARFILETGGEPKHCLATNGSKAWEAQMQELFDSSPFGVGCKAWGGKDLWHMRSLLATEKVDLLIGNSYGKYLERDTDTPLIRLMFPIFDRHHHHRFPVWGYQQGALRRVLVTLLDKIFDDKLDDDTIQAGVTDYSFDLTRDKTNDSAFHARLIAEVLEAYPDKARKRRQKHLNVAGQAEGVMLSECCDVKSNVKSVPGVMTIRGCAYAGSKGVVWGPVKDMVHISHGPVGCGQYSWSQRRNYYIGNTGVDSFVTMQFTSDFQEKDIVFGGDKKLEKIIDEIDELFPLAKGISVQSECPIGLIGDDIEAVSRKKKKEIGKTIVPVRCEGFRGVSQSLGHHIANDAIRDWVFDGEDKHAAFETTPYDVNVIGDYNIGGDAWSSRILLEEMGLRVVGNWSGDATLAEIERAPKAKLNLIHCYRSMNYICRHMEEKYNIPWTEYNFFGPSQIAASLRKIAALFDEKIQEGAERVIAKYQPLVDAVIEKFRPRLAGKKVMLYVGGLRPRHVVNAYNDLGMEIVGTGYEFGHNDDYQRTGHYVREGTLIYDDVTGYELEKFIEGIRPDLVGSGIKEKYPVQKMGIPFRQMHSWDYSGPYHGYDGFAIFARDMDLAINNPVWSMFKAPWKPQNVDKILDHAPLFREPEYQEMLAGKAKLENMPPADKVVEIADWTKSWEYREKNFARESLSVNPAKACQPLGAVFVASGFERTMSSFVHGSQGCVAYYRSHLSRHFKEPSSAVSSSMTEDAAVFGGLNNMVDGLANTYKLYDPKMIAVSTTCMAEVIGDDLHAFIQTAKGKGSVPEEEFDVPFAHTPAFVGSHVTGYDNMLKGILEHFWKGRTPVPNRSVNIIPGFDGFAVGNNRELKRILGMMGVQYTILSDVSDQFDTPSDGEYRMYDGGTKIEAARDAVNADYTISLQEYCTPKTLEYCQSFGQKTASFHYPLGIGATDDLLQKLSEISGKPVPQELEMERGRLVDALADSQAYLHGKTYAIYGDPDFVYGMARFILETGGEPKHCLATNGSKAWEAQMQELFDSSPFGVGCKAWGGKDLWHMRSLLATEKVDLLIGNSYGKYLERDTDTPLIRLMFPIFDRHHHHRFPVWGYQGALRVLVTLLDKIFDKLDDDTIQAGVTDYSFDLTR

B-factor: mean 18.57, std 9.92, range [5.6, 94.34]

Nearest PDB structures (foldseek):
  5koj-assembly1_D  TM=1.002E+00  e=1.913E-98  Gluconacetobacter diazotrophicus PA1 5
  8e3v-assembly1_D  TM=9.831E-01  e=3.353E-67  Azotobacter vinelandii DJ
  6o7r-assembly1_D  TM=9.831E-01  e=3.752E-67  Azotobacter vinelandii
  6o7p-assembly1_D  TM=9.829E-01  e=6.582E-67  Azotobacter vinelandii
  2afi-assembly1_B  TM=9.825E-01  e=1.717E-64  Azotobacter vinelandii

Secondary structure (DSSP, 8-state):
----HHHHHHHHHHHHHHTS-HHHHHHHHTTEEEPEEP-----SEE-----SSPPPTTS-B----HHIIIIIIIITT-TTEEEEEESSSHHHHHTTT-S-B---S-BTTTB-TTS-EE----HHHHHH-SHHHHHHHHHHHHHH-TT--EEEEEE-THHHHHT--HHHHHHHHHHHH-SEEEEE---TTSSSSHHHHHHHHHHHHHHHTSSSS-S-TTPPP-TTEEEEEEE--BTTHHHHHHHHHHHHT-EEEEEEETT--HHHHHTGGGSSEEEES-HHHHHHHHHHHHHHH---EEE---SSHHHHHHHHHHHHHTS-HHHHHHHHHHHHHHHHHHHHHHHHHHHHHTT-EEEE-BSSSHHHHTHHHHHHTT-EEEEE-BSS--HHHHHHHTTTPPTT-EEESS-BHHHHHHHHHHH--SEEEE-HHHHHHHHHTT--EEESSSGGG----SHHHHHHHHHHHHHHHHSSTTGGGSS-TT-/---TTS---HHHHTTSHHHHHHHHHHHHTT-PPPHHHHHHHHHHHTSHHHHHHHHT-SS-EES-S---HHHHHHHHHTTBTTEEEEEES-HHHHHHHHHHHHHHHTS----EE----THHHHH-SHHHHHHHHHHHHHHH--SEEEEEE-HHHHHHT--HHHHHHHHHHTTSS-TT-B--B----TTSS-HHHHHHHHHHHHHHHHHTT-----EEEEEEE--S-TTHHHHHHHHHHHHHHHT--EEESS--TTTTS---SS---S----B-HHHHHHGGGEEEEEESBGGG-HHHHHHHHTTT-EEEE-B---HHHHHHHHHHHHHHHH-PPPPHHHHHHHHHHHHHHHHHHHHHTT-EEEEESSHHHHHHHHHHHHHTT-EEEEEEETT--HHHHHHHHHHHHTSGGGTT-EEEET--HHHHHHHHHHS--SEEEE-GGGHHHHHHH---EEE-SS---SS-SGGGS--SHHHHHHHHHHHHHHHHHHHHHHTT-STTTTGGG--S--/----HHHHHHHHHHHHHHTS-HHHHHHHGGGEEEPEEP----SEE-----SSPPPTTS-B----HHIIIIIIIITT-TTEEEEEESSSHHHHHTTT-S-B---S-BTTTB-TTS-EE----HHHHHH-SHHHHHHHHHHHHHH-TT--EEEEEE-THHHHTT--HHHHHHHHHHHH-SEEEEE---TTSSSSHHHHHHHHHHHHIIIIISS--S-TTPPP-TTEEEEEEE--BTTHHHHHHHHHHHHT-EEEEEEETT--HHHHHTGGGSSEEEES-HHHHHHHHHHHHHHH---EEE---SHHHHHHHHHHHHHHTS-HHHHHHHHHHHHHHHHHHHHHHHHHHHHHTT-EEEE-BSSSHHHHTHHHHHHTT-EEEEE-BSS--HHHHHHHTTTPPTT-EEESS-BHHHHHHHHHHH--SEEEE-HHHHHHHHHTT--EEESSSGGG----SHHHHHHHHHHHHHHHHS-TTGGGSS-TT-/---TTS---HHHHTTSHHHHHHHHHHHHTT-PPPHHHHHHHHHHHTSHHHHHHHHT-SS-EES-S---HHHHHHHHHTTBTTEEEEEES-HHHHHHHHHHHHHHHTS----EE----THHHHH-SHHHHHHHHHHHHHHH--SEEEEEE-HHHHHHT--HHHHHHHHHHTTSS-TT-B--B----TTSS-HHHHHHHHHHHHHHHHHTT-----EEEEEEE--S-TTHHHHHHHHHHHHHHHT--EEESS--TTTTS---SS---S----B-HHHHHHGGGEEEEEESBGGG-HHHHHHHHTTT-EEEE-B---SHHHHHHHHHHHHHHH-PPPPHHHHHHHHHHHHHHHHHGGGTTT-EEEEESSHHHHHHHHHHHHHTT-EEEEEEETT--HHHHHHHHHHHHTSGGGTT-EEEET--HHHHHHHHHHS--SEEEE-GGGHHHHHHH---EEE-SS---SS-SGGGS--SHHHHHHHHHHHHHHHHHHHHHHTT-STTTTGGG--S--